Protein 4O5H (pdb70)

Radius of gyration: 36.52 Å; Cα contacts (8 Å, |Δi|>4): 5383; chains: 4; bounding box: 89×109×97 Å

CATH classification: 3.40.605.10 (+1 more: 3.40.309.10)

Nearest PDB structures (foldseek):
  4o5h-assembly1_A  TM=1.001E+00  e=0.000E+00  Burkholderia cenocepacia J2315
  4qf6-assembly1_C  TM=9.899E-01  e=8.606E-73  Bacillus cereus ATCC 10876
  5gtk-assembly1_D  TM=9.896E-01  e=8.606E-73  Bacillus cereus
  4qet-assembly1_B  TM=9.869E-01  e=2.521E-71  Bacillus cereus ATCC 10876
  3jz4-assembly1_D  TM=9.748E-01  e=2.622E-59  Escherichia coli

InterPro domains:
  IPR015590 Aldehyde dehydrogenase domain [PF00171] (31-498)
  IPR016160 Aldehyde dehydrogenase, cysteine active site [PS00070] (302-313)
  IPR016161 Aldehyde/histidinol dehydrogenase [SSF53720] (18-502)
  IPR016162 Aldehyde dehydrogenase, N-terminal [G3DSA:3.40.605.10] (27-497)
  IPR016163 Aldehyde dehydrogenase, C-terminal [G3DSA:3.40.309.10] (278-467)
  IPR029510 Aldehyde dehydrogenase, glutamic acid active site [PS00687] (274-281)

Solvent-accessible surface area: 62829 Å² total; per-residue (Å²): 155,161,158,166,130,137,111,153,68,67,70,110,94,61,125,124,53,87,30,77,124,48,0,126,61,8,28,90,87,123,14,57,0,5,23,8,69,117,74,27,86,6,69,48,50,138,78,14,76,2,47,16,0,21,58,33,70,80,40,10,126,0,2,25,0,30,76,124,9,0,80,105,0,0,20,5,0,51,146,6,31,68,83,20,98,7,122,112,26,37,4,15,58,22,2,93,34,0,21,59,0,0,74,46,0,51,82,41,21,80,6,0,0,3,0,0,4,19,1,0,1,2,11,2,118,58,0,62,42,31,0,0,37,3,0,0,13,0,0,8,7,0,0,5,12,1,10,6,24,29,10,15,16,9,82,14,3,0,41,55,57,100,134,34,54,26,16,0,2,8,65,77,24,43,17,1,0,0,0,0,15,5,22,37,7,17,2,0,9,12,0,0,22,2,0,0,0,0,0,0,6,8,0,0,0,0,0,4,2,11,62,53,1,1,0,0,1,4,36,0,0,44,6,5,70,72,8,44,13,33,86,4,0,5,0,0,0,1,1,70,32,136,53,0,2,25,4,0,3,110,9,97,87,4,39,13,0,2,8,15,22,55,18,149,60,0,44,90,10,0,44,20,0,0,76,36,3,2,24,19,8,0,3,3,2,4,2,2,6,0,0,0,4,60,73,23,92,55,91,93,0,0,82,7,0,2,82,6,1,10,60,13,2,1,0,10,24,4,9,0,12,0,0,0,0,31,53,81,20,27,110,20,0,18,120,70,0,16,66,33,2,85,82,31,101,49,5,53,3,17,23,86,56,9,101,2,1,0,1,7,17,45,64,21,64,133,128,0,23,38,22,0,87,24,0,80,72,84,51,7,131,36,39,11,22,11,148,49,52,84,29,70,3,24,24,1,36,5,0,0,0,7,84,10,70,32,86,13,117,0,3,83,58,35,4,47,2,0,1,0,0,1,14,71,6,103,71,50,93,53,0,14,102,24,2,43,45,18,60,33,5,2,2,0,0,0,13,3,59,43,0,21,22,0,6,82,1,2,46,94,3,36,2,1,4,0,4,0,12,12,20,24,38,28,8,8,4,8,12,29,0,0,15,67,35,0,0,27,18,15,5,2,0,107,28,1,3,52,57,5,18,21,31,0,2,0,0,0,32,29,72,135,159,137,125,73,88,130,63,76,39,175,76,72,126,108,97,67,32,5,48,39,50,0,90,60,8,31,87,85,121,15,56,0,4,14,9,62,109,75,26,86,6,65,45,50,138,78,14,77,2,47,16,0,18,38,35,67,80,40,10,124,0,2,31,0,28,74,125,4,0,80,104,0,0,24,4,0,52,151,7,29,69,83,19,96,8,126,112,27,39,5,17,60,22,3,91,34,0,20,59,0,0,73,45,0,53,83,40,20,80,5,0,0,4,0,0,3,15,1,0,0,0,8,2,116,59,0,60,39,32,0,0,34,5,0,0,13,0,0,7,7,0,0,5,11,1,9,6,24,29,7,16,14,11,82,12,4,0,40,55,58,100,135,34,50,26,15,0,3,12,64,75,24,43,18,1,0,0,0,0,12,6,20,37,1,17,2,0,10,10,0,0,28,2,0,0,0,0,0,0,6,7,0,0,0,0,0,5,2,10,64,54,0,1,0,0,0,3,34,0,0,42,6,5,69,71,9,44,13,35,86,4,0,4,0,0,0,2,1,67,33,144,47,0,2,24,4,0,2,111,8,96,86,4,42,13,0,1,8,13,22,57,17,149,60,0,43,88,9,0,47,20,0,0,80,36,3,3,24,17,8,0,4,3,2,3,3,2,6,0,0,0,4,62,70,24,94,56,90,59,1,0,81,7,0,1,82,4,1,9,60,12,2,1,0,10,19,4,9,0,11,0,0,0,0,30,51,80,20,29,100,16,0,12,120,80,0,17,67,31,2,87,82,33,104,51,6,68,3,32,54,97,58,9,102,2,1,0,1,7,20,58,71,22,59,70,128,0,37,37,23,2,90,24,0,84,70,85,51,7,134,36,37,11,32,19,66,96,48,101,48,89,4,27,20,10,44,6,0,0,0,8,84,10,72,33,87,14,115,0,3,81,59,36,5,45,2,0,1,0,0,1,14,73,7,104,71,51,92,52,0,14,103,24,2,43,46,18,60,34,5,2,1,0,0,1,22,3,56,42,0,22,22,0,6,84,1,2,47,94,2,35,2,1,3,0,4,0,33,10,19,23,38,31,7,8,4,8,12,27,0,0,14,69,37,0,0,26,18,14,6,3,0,107,28,1,3,54,59,4,20,22,30,0,2,0,0,0,40,30,82,189,84,85,30,77,124,49,0,129,61,7,31,89,85,120,17,56,0,4,15,8,62,111,76,27,88,6,87,74,51,155,100,14,78,2,44,20,0,18,61,34,72,64,34,8,117,0,2,36,2,75,69,57,5,1,80,110,0,0,24,4,0,49,151,7,30,68,85,20,96,7,127,112,26,38,5,16,59,22,2,92,35,0,22,58,0,0,74,45,0,51,84,40,21,81,6,0,0,4,0,0,3,18,1,0,1,2,9,2,118,61,0,59,39,30,0,1,34,5,0,0,10,0,0,7,6,0,0,4,12,1,11,6,23,29,8,15,15,10,82,13,4,0,40,56,58,101,134,35,50,26,17,1,2,10,65,76,25,43,17,1,0,0,0,0,12,5,22,36,2,18,3,0,10,10,0,0,28,2,0,0,1,0,0,0,5,8,0,0,0,0,0,3,2,6,52,49,0,2,0,0,1,4,34,0,0,40,6,5,70,73,9,44,14,35,87,4,0,5,0,0,0,1,1,74,29,141,40,0,1,24,4,1,2,109,8,98,85,5,41,12,0,2,7,12,23,57,16,148,62,0,45,89,8,0,45,20,0,0,78,34,4,2,24,18,8,0,3,2,3,3,3,2,7,0,0,0,4,62,71,24,76,56,90,144,1,0,83,7,0,1,82,5,1,10,61,13,2,1,0,10,18,4,8,0,11,1,0,0,0,34,51,82,20,30,101,16,0,13,118,81,0,17,67,33,2,86,83,32,104,50,5,58,4,18,28,85,58,9,102,2,1,0,1,4,19,57,66,27,60,132,125,0,38,37,21,2,91,23,0,84,71,82,52,6,134,36,37,10,34,20,68,90,48,135,47,104,4,29,20,9,45,6,0,0,0,7,84,10,71,38,77,13,101,0,4,108,47,37,4,45,2,0,1,0,0,1,14,71,6,104,71,64,87,54,0,14,104,24,2,42,69,24,72,33,5,2,2,0,0,0,22,3,57,41,0,19,24,0,6,84,4,2,47,93,2,35,2,1,3,0,4,0,33,11,19,23,39,30,7,8,3,9,14,28,0,0,15,66,38,0,0,28,19,12,6,3,0,107,28,1,3,53,57,4,19,20,31,1,2,0,0,0,40,30,91,154,94,87,32,77,126,48,0,126,62,7,30,89,86,120,19,67,0,4,4,7,77,93,78,22,89,4,66,49,54,153,78,12,77,1,48,17,0,20,60,35,71,81,40,10,126,0,2,35,1,30,74,114,3,2,89,75,0,0,23,5,0,51,147,7,30,69,84,20,97,7,125,114,25,37,5,16,59,23,2,92,34,0,20,60,0,0,72,46,0,53,83,39,21,81,6,0,0,3,0,0,4,19,1,0,1,1,10,2,115,57,0,59,40,22,0,0,35,4,0,0,12,0,0,7,7,0,0,5,11,1,10,6,25,29,7,15,15,10,83,13,3,0,41,58,59,100,135,34,48,26,18,0,2,10,62,78,24,42,18,1,0,0,0,0,14,6,22,35,1,14,3,0,2,11,0,0,17,2,0,0,0,0,0,0,5,7,0,0,0,1,0,4,2,8,53,56,1,1,0,0,1,5,34,0,0,44,6,5,69,74,9,44,14,35,85,3,0,4,0,0,1,0,1,75,31,140,52,0,1,27,7,1,3,132,8,97,85,4,41,12,0,2,7,12,23,56,16,148,64,0,43,91,10,0,46,25,0,0,79,36,3,3,25,17,9,0,4,3,2,3,4,2,6,0,0,0,4,61,71,20,89,56,90,84,0,0,99,7,0,2,71,3,1,9,46,12,2,0,0,10,17,2,9,0,11,1,0,0,0,32,51,80,21,31,98,15,0,12,117,79,0,18,66,34,2,86,83,33,100,51,6,58,4,18,27,86,58,10,100,1,1,0,1,7,20,56,63,26,59,133,124,0,47,37,22,5,98,19,0,89,71,81,44,5,159,42,46,7,12,22,176,92,49,135,49,100,4,27,21,9,35,6,0,0,0,24,72,10,73,39,78,13,100,0,4,106,46,36,6,47,2,0,1,0,0,1,14,71,6,104,71,64,86,51,0,13,104,25,3,43,71,23,71,34,6,2,1,0,0,0,11,2,57,41,0,23,22,0,6,79,4,1,46,89,3,36,2,1,3,0,1,0,9,11,4,10,38,21,7,8,4,8,12,13,0,0,14,65,36,0,0,27,18,15,7,3,0,111,27,1,3,52,57,4,20,21,32,0,1,0,0,0,31,29,78

Structure (mmCIF, N/CA/C/O backbone):
data_4O5H
#
_entry.id   4O5H
#
_cell.length_a   112.620
_cell.length_b   150.070
_cell.length_c   345.910
_cell.angle_alpha   90.000
_cell.angle_beta   90.000
_cell.angle_gamma   90.000
#
_symmetry.space_group_name_H-M   'C 2 2 21'
#
loop_
_entity.id
_entity.type
_entity.pdbx_description
1 polymer 'Phenylacetaldehyde dehydrogenase'
2 non-polymer GLYCEROL
3 non-polymer 1,2-ETHANEDIOL
4 non-polymer 'SODIUM ION'
5 water water
#
loop_
_atom_site.group_PDB
_atom_site.id
_atom_site.type_symbol
_atom_site.label_atom_id
_atom_site.label_alt_id
_atom_site.label_comp_id
_atom_site.label_asym_id
_atom_site.label_entity_id
_atom_site.label_seq_id
_atom_site.pdbx_PDB_ins_code
_atom_site.Cartn_x
_atom_site.Cartn_y
_atom_site.Cartn_z
_atom_site.occupancy
_atom_site.B_iso_or_equiv
_atom_site.auth_seq_id
_atom_site.auth_comp_id
_atom_site.auth_asym_id
_atom_site.auth_atom_id
_atom_site.pdbx_PDB_model_num
ATOM 1 N N . ALA A 1 1 ? 85.435 119.886 178.483 1.00 25.81 -7 ALA A N 1
ATOM 2 C CA . ALA A 1 1 ? 84.238 119.744 177.612 1.00 23.94 -7 ALA A CA 1
ATOM 3 C C . ALA A 1 1 ? 83.878 118.284 177.522 1.00 22.19 -7 ALA A C 1
ATOM 4 O O . ALA A 1 1 ? 84.681 117.427 177.842 1.00 23.18 -7 ALA A O 1
ATOM 6 N N . HIS A 1 2 ? 82.687 118.004 177.020 1.00 20.49 -6 HIS A N 1
ATOM 7 C CA . HIS A 1 2 ? 82.258 116.658 176.815 1.00 19.01 -6 HIS A CA 1
ATOM 8 C C . HIS A 1 2 ? 82.392 116.306 175.342 1.00 17.14 -6 HIS A C 1
ATOM 9 O O . HIS A 1 2 ? 82.142 117.110 174.497 1.00 16.30 -6 HIS A O 1
ATOM 16 N N . HIS A 1 3 ? 82.784 115.077 175.057 1.00 17.13 -5 HIS A N 1
ATOM 17 C CA A HIS A 1 3 ? 82.868 114.542 173.662 0.50 15.92 -5 HIS A CA 1
ATOM 18 C CA B HIS A 1 3 ? 82.911 114.647 173.686 0.50 16.74 -5 HIS A CA 1
ATOM 19 C C . HIS A 1 3 ? 81.465 114.566 173.044 1.00 15.54 -5 HIS A C 1
ATOM 20 O O . HIS A 1 3 ? 80.467 114.202 173.710 1.00 15.09 -5 HIS A O 1
ATOM 33 N N . HIS A 1 4 ? 81.359 115.067 171.806 1.00 15.22 -4 HIS A N 1
ATOM 34 C CA . HIS A 1 4 ? 80.144 115.049 171.035 1.00 15.87 -4 HIS A CA 1
ATOM 35 C C . HIS A 1 4 ? 80.439 114.362 169.712 1.00 16.11 -4 HIS A C 1
ATOM 36 O O . HIS A 1 4 ? 81.338 114.795 169.005 1.00 16.95 -4 HIS A O 1
ATOM 43 N N . HIS A 1 5 ? 79.660 113.324 169.381 1.00 15.43 -3 HIS A N 1
ATOM 44 C CA . HIS A 1 5 ? 79.928 112.467 168.228 1.00 15.88 -3 HIS A CA 1
ATOM 45 C C . HIS A 1 5 ? 78.879 112.673 167.172 1.00 15.84 -3 HIS A C 1
ATOM 46 O O . HIS A 1 5 ? 77.711 112.855 167.507 1.00 16.31 -3 HIS A O 1
ATOM 53 N N . HIS A 1 6 ? 79.309 112.682 165.910 1.00 16.25 -2 HIS A N 1
ATOM 54 C CA . HIS A 1 6 ? 78.430 112.769 164.775 1.00 16.95 -2 HIS A CA 1
ATOM 55 C C . HIS A 1 6 ? 78.743 111.643 163.800 1.00 16.90 -2 HIS A C 1
ATOM 56 O O . HIS A 1 6 ? 79.820 111.625 163.188 1.00 18.16 -2 HIS A O 1
ATOM 63 N N . HIS A 1 7 ? 77.820 110.690 163.662 1.00 15.89 -1 HIS A N 1
ATOM 64 C CA . HIS A 1 7 ? 77.934 109.639 162.642 1.00 16.42 -1 HIS A CA 1
ATOM 65 C C . HIS A 1 7 ? 77.672 110.257 161.271 1.00 18.58 -1 HIS A C 1
ATOM 66 O O . HIS A 1 7 ? 76.589 110.807 161.011 1.00 18.08 -1 HIS A O 1
ATOM 73 N N . MET A 1 8 ? 78.662 110.191 160.396 1.00 21.36 0 MET A N 1
ATOM 74 C CA . MET A 1 8 ? 78.490 110.810 159.070 1.00 25.02 0 MET A CA 1
ATOM 75 C C . MET A 1 8 ? 77.572 109.986 158.171 1.00 26.69 0 MET A C 1
ATOM 76 O O . MET A 1 8 ? 77.933 108.929 157.748 1.00 26.90 0 MET A O 1
ATOM 81 N N . VAL A 1 9 ? 76.360 110.479 157.958 1.00 28.70 1 VAL A N 1
ATOM 82 C CA . VAL A 1 9 ? 75.356 109.866 157.113 1.00 32.32 1 VAL A CA 1
ATOM 83 C C . VAL A 1 9 ? 74.675 110.973 156.284 1.00 38.44 1 VAL A C 1
ATOM 84 O O . VAL A 1 9 ? 74.099 111.909 156.846 1.00 40.19 1 VAL A O 1
ATOM 88 N N . ASN A 1 10 ? 74.727 110.902 154.967 1.00 45.11 2 ASN A N 1
ATOM 89 C CA . ASN A 1 10 ? 73.868 111.801 154.166 1.00 52.89 2 ASN A CA 1
ATOM 90 C C . ASN A 1 10 ? 72.980 111.013 153.252 1.00 57.51 2 ASN A C 1
ATOM 91 O O . ASN A 1 10 ? 73.342 110.737 152.111 1.00 63.77 2 ASN A O 1
ATOM 93 N N . MET A 1 11 ? 71.814 110.641 153.779 1.00 59.86 3 MET A N 1
ATOM 94 C CA . MET A 1 11 ? 70.735 110.050 152.976 1.00 65.44 3 MET A CA 1
ATOM 95 C C . MET A 1 11 ? 70.236 111.098 151.947 1.00 71.69 3 MET A C 1
ATOM 96 O O . MET A 1 11 ? 69.792 110.746 150.849 1.00 75.90 3 MET A O 1
ATOM 98 N N . GLU A 1 12 ? 70.398 112.384 152.288 1.00 60.96 4 GLU A N 1
ATOM 99 C CA . GLU A 1 12 ? 69.894 113.515 151.496 1.00 61.37 4 GLU A CA 1
ATOM 100 C C . GLU A 1 12 ? 70.568 113.689 150.106 1.00 60.77 4 GLU A C 1
ATOM 101 O O . GLU A 1 12 ? 69.890 113.971 149.113 1.00 62.20 4 GLU A O 1
ATOM 103 N N . THR A 1 13 ? 71.887 113.495 150.036 1.00 59.55 5 THR A N 1
ATOM 104 C CA . THR A 1 13 ? 72.639 113.598 148.769 1.00 56.13 5 THR A CA 1
ATOM 105 C C . THR A 1 13 ? 72.768 112.202 148.129 1.00 52.71 5 THR A C 1
ATOM 106 O O . THR A 1 13 ? 73.293 112.095 147.031 1.00 50.81 5 THR A O 1
ATOM 108 N N . ASN A 1 14 ? 72.281 111.152 148.815 1.00 50.39 6 ASN A N 1
ATOM 109 C CA . ASN A 1 14 ? 72.277 109.765 148.306 1.00 49.22 6 ASN A CA 1
ATOM 110 C C . ASN A 1 14 ? 71.611 109.588 146.916 1.00 48.28 6 ASN A C 1
ATOM 111 O O . ASN A 1 14 ? 70.509 110.053 146.671 1.00 48.23 6 ASN A O 1
ATOM 113 N N . GLU A 1 15 ? 72.289 108.873 146.027 1.00 48.90 7 GLU A N 1
ATOM 114 C CA . GLU A 1 15 ? 71.863 108.710 144.630 1.00 49.01 7 GLU A CA 1
ATOM 115 C C . GLU A 1 15 ? 70.667 107.773 144.495 1.00 46.43 7 GLU A C 1
ATOM 116 O O . GLU A 1 15 ? 70.482 106.891 145.323 1.00 44.11 7 GLU A O 1
ATOM 122 N N . THR A 1 16 ? 69.845 107.994 143.469 1.00 45.80 8 THR A N 1
ATOM 123 C CA . THR A 1 16 ? 68.665 107.160 143.224 1.00 43.65 8 THR A CA 1
ATOM 124 C C . THR A 1 16 ? 68.753 106.523 141.832 1.00 41.66 8 THR A C 1
ATOM 125 O O . THR A 1 16 ? 69.502 106.976 140.971 1.00 41.84 8 THR A O 1
ATOM 129 N N . PHE A 1 17 ? 67.993 105.458 141.629 1.00 37.59 9 PHE A N 1
ATOM 130 C CA . PHE A 1 17 ? 68.098 104.634 140.417 1.00 36.52 9 PHE A CA 1
ATOM 131 C C . PHE A 1 17 ? 66.728 104.417 139.845 1.00 34.64 9 PHE A C 1
ATOM 132 O O . PHE A 1 17 ? 65.786 104.249 140.595 1.00 34.40 9 PHE A O 1
ATOM 140 N N . ALA A 1 18 ? 66.607 104.427 138.524 1.00 32.44 10 ALA A N 1
ATOM 141 C CA . ALA A 1 18 ? 65.294 104.433 137.892 1.00 30.48 10 ALA A CA 1
ATOM 142 C C . ALA A 1 18 ? 64.627 103.082 138.077 1.00 27.00 10 ALA A C 1
ATOM 143 O O . ALA A 1 18 ? 65.282 102.069 138.169 1.00 26.17 10 ALA A O 1
ATOM 145 N N . LEU A 1 19 ? 63.307 103.083 138.122 1.00 25.08 11 LEU A N 1
ATOM 146 C CA . LEU A 1 19 ? 62.542 101.868 138.228 1.00 22.89 11 LEU A CA 1
ATOM 147 C C . LEU A 1 19 ? 61.601 101.830 137.055 1.00 22.23 11 LEU A C 1
ATOM 148 O O . LEU A 1 19 ? 61.165 102.869 136.588 1.00 21.25 11 LEU A O 1
ATOM 153 N N . LEU A 1 20 ? 61.240 100.624 136.628 1.00 20.85 12 LEU A N 1
ATOM 154 C CA . LEU A 1 20 ? 60.218 100.495 135.610 1.00 21.31 12 LEU A CA 1
ATOM 155 C C . LEU A 1 20 ? 58.930 101.095 136.132 1.00 21.41 12 LEU A C 1
ATOM 156 O O . LEU A 1 20 ? 58.611 101.003 137.328 1.00 20.83 12 LEU A O 1
ATOM 161 N N . ASP A 1 21 ? 58.143 101.631 135.213 1.00 22.02 13 ASP A N 1
ATOM 162 C CA . ASP A 1 21 ? 56.781 102.028 135.532 1.00 22.83 13 ASP A CA 1
ATOM 163 C C . ASP A 1 21 ? 55.989 100.894 136.185 1.00 21.58 13 ASP A C 1
ATOM 164 O O . ASP A 1 21 ? 55.232 101.130 137.150 1.00 21.24 13 ASP A O 1
ATOM 169 N N . ALA A 1 22 ? 56.129 99.666 135.676 1.00 20.84 14 ALA A N 1
ATOM 170 C CA . ALA A 1 22 ? 55.368 98.539 136.217 1.00 19.83 14 ALA A CA 1
ATOM 171 C C . ALA A 1 22 ? 55.721 98.309 137.700 1.00 19.30 14 ALA A C 1
ATOM 172 O O . ALA A 1 22 ? 54.842 97.993 138.503 1.00 19.58 14 ALA A O 1
ATOM 174 N N . THR A 1 23 ? 57.004 98.420 138.017 1.00 18.65 15 THR A N 1
ATOM 175 C CA . THR A 1 23 ? 57.516 98.205 139.346 1.00 18.01 15 THR A CA 1
ATOM 176 C C . THR A 1 23 ? 56.909 99.245 140.274 1.00 18.36 15 THR A C 1
ATOM 177 O O . THR A 1 23 ? 56.406 98.916 141.353 1.00 17.65 15 THR A O 1
ATOM 181 N N . ARG A 1 24 ? 56.915 100.499 139.831 1.00 19.71 16 ARG A N 1
ATOM 182 C CA A ARG A 1 24 ? 56.331 101.588 140.608 0.50 20.60 16 ARG A CA 1
ATOM 183 C CA B ARG A 1 24 ? 56.329 101.588 140.607 0.50 20.65 16 ARG A CA 1
ATOM 184 C C . ARG A 1 24 ? 54.831 101.353 140.852 1.00 20.63 16 ARG A C 1
ATOM 185 O O . ARG A 1 24 ? 54.334 101.539 141.956 1.00 21.36 16 ARG A O 1
ATOM 200 N N . ALA A 1 25 ? 54.119 100.938 139.829 1.00 20.72 17 ALA A N 1
ATOM 201 C CA . ALA A 1 25 ? 52.682 100.668 139.958 1.00 21.27 17 ALA A CA 1
ATOM 202 C C . ALA A 1 25 ? 52.418 99.543 140.942 1.00 19.56 17 ALA A C 1
ATOM 203 O O . ALA A 1 25 ? 51.470 99.600 141.714 1.00 19.16 17 ALA A O 1
ATOM 205 N N . PHE A 1 26 ? 53.226 98.489 140.877 1.00 18.26 18 PHE A N 1
ATOM 206 C CA . PHE A 1 26 ? 53.036 97.392 141.791 1.00 17.24 18 PHE A CA 1
ATOM 207 C C . PHE A 1 26 ? 53.274 97.852 143.225 1.00 17.41 18 PHE A C 1
ATOM 208 O O . PHE A 1 26 ? 52.505 97.523 144.109 1.00 17.64 18 PHE A O 1
ATOM 216 N N . LEU A 1 27 ? 54.326 98.624 143.444 1.00 18.27 19 LEU A N 1
ATOM 217 C CA . LEU A 1 27 ? 54.593 99.131 144.785 1.00 18.72 19 LEU A CA 1
ATOM 218 C C . LEU A 1 27 ? 53.512 100.063 145.323 1.00 19.50 19 LEU A C 1
ATOM 219 O O . LEU A 1 27 ? 53.191 100.026 146.502 1.00 19.27 19 LEU A O 1
ATOM 224 N N . ALA A 1 28 ? 52.972 100.900 144.468 1.00 19.69 20 ALA A N 1
ATOM 225 C CA . ALA A 1 28 ? 51.986 101.891 144.905 1.00 20.89 20 ALA A CA 1
ATOM 226 C C . ALA A 1 28 ? 50.627 101.279 145.280 1.00 20.26 20 ALA A C 1
ATOM 227 O O . ALA A 1 28 ? 49.957 101.804 146.116 1.00 20.70 20 ALA A O 1
ATOM 229 N N . LYS A 1 29 ? 50.216 100.187 144.663 1.00 19.42 21 LYS A N 1
ATOM 230 C CA . LYS A 1 29 ? 48.849 99.728 144.860 1.00 19.49 21 LYS A CA 1
ATOM 231 C C . LYS A 1 29 ? 48.694 98.867 146.123 1.00 19.23 21 LYS A C 1
ATOM 232 O O . LYS A 1 29 ? 49.645 98.217 146.562 1.00 18.69 21 LYS A O 1
ATOM 238 N N . PRO A 1 30 ? 47.477 98.767 146.643 1.00 20.57 22 PRO A N 1
ATOM 239 C CA . PRO A 1 30 ? 47.223 97.932 147.817 1.00 20.67 22 PRO A CA 1
ATOM 240 C C . PRO A 1 30 ? 47.502 96.456 147.577 1.00 19.48 22 PRO A C 1
ATOM 241 O O . PRO A 1 30 ? 47.250 95.960 146.509 1.00 19.47 22 PRO A O 1
ATOM 245 N N . LYS A 1 31 ? 48.149 95.797 148.529 1.00 20.19 23 LYS A N 1
ATOM 246 C CA . LYS A 1 31 ? 48.573 94.383 148.382 1.00 19.90 23 LYS A CA 1
ATOM 247 C C . LYS A 1 31 ? 47.604 93.525 149.147 1.00 19.48 23 LYS A C 1
ATOM 248 O O . LYS A 1 31 ? 47.225 93.865 150.273 1.00 18.69 23 LYS A O 1
ATOM 254 N N . GLN A 1 32 ? 47.323 92.359 148.593 1.00 18.46 24 GLN A N 1
ATOM 255 C CA . GLN A 1 32 ? 46.455 91.382 149.227 1.00 18.61 24 GLN A CA 1
ATOM 256 C C . GLN A 1 32 ? 47.020 89.964 149.100 1.00 16.21 24 GLN A C 1
ATOM 257 O O . GLN A 1 32 ? 47.879 89.706 148.263 1.00 15.33 24 GLN A O 1
ATOM 263 N N . MET A 1 33 ? 46.501 89.058 149.922 1.00 14.88 25 MET A N 1
ATOM 264 C CA . MET A 1 33 ? 46.804 87.627 149.812 1.00 14.14 25 MET A CA 1
ATOM 265 C C . MET A 1 33 ? 45.950 86.999 148.707 1.00 13.73 25 MET A C 1
ATOM 266 O O . MET A 1 33 ? 44.883 87.493 148.402 1.00 14.03 25 MET A O 1
ATOM 271 N N . LEU A 1 34 ? 46.381 85.851 148.210 1.00 13.04 26 LEU A N 1
ATOM 272 C CA . LEU A 1 34 ? 45.593 85.082 147.247 1.00 13.40 26 LEU A CA 1
ATOM 273 C C . LEU A 1 34 ? 45.014 83.856 147.938 1.00 13.12 26 LEU A C 1
ATOM 274 O O . LEU A 1 34 ? 45.764 82.922 148.289 1.00 12.42 26 LEU A O 1
ATOM 279 N N . ILE A 1 35 ? 43.720 83.889 148.201 1.00 13.25 27 ILE A N 1
ATOM 280 C CA . ILE A 1 35 ? 43.065 82.828 148.945 1.00 13.94 27 ILE A CA 1
ATOM 281 C C . ILE A 1 35 ? 41.897 82.305 148.123 1.00 14.53 27 ILE A C 1
ATOM 282 O O . ILE A 1 35 ? 40.861 82.970 147.985 1.00 14.79 27 ILE A O 1
ATOM 287 N N . GLY A 1 36 ? 42.086 81.133 147.540 1.00 14.43 28 GLY A N 1
ATOM 288 C CA . GLY A 1 36 ? 41.098 80.590 146.630 1.00 15.44 28 GLY A CA 1
ATOM 289 C C . GLY A 1 36 ? 40.895 81.528 145.442 1.00 15.71 28 GLY A C 1
ATOM 290 O O . GLY A 1 36 ? 41.865 82.015 144.862 1.00 14.53 28 GLY A O 1
ATOM 291 N N . ALA A 1 37 ? 39.629 81.812 145.125 1.00 17.16 29 ALA A N 1
ATOM 292 C CA . ALA A 1 37 ? 39.279 82.668 144.015 1.00 18.27 29 ALA A CA 1
ATOM 293 C C . ALA A 1 37 ? 39.401 84.172 144.307 1.00 18.84 29 ALA A C 1
ATOM 294 O O . ALA A 1 37 ? 39.195 84.978 143.401 1.00 19.40 29 ALA A O 1
ATOM 296 N N . GLU A 1 38 ? 39.789 84.562 145.514 1.00 19.38 30 GLU A N 1
ATOM 297 C CA . GLU A 1 38 ? 39.839 85.990 145.861 1.00 20.50 30 GLU A CA 1
ATOM 298 C C . GLU A 1 38 ? 41.183 86.491 146.310 1.00 18.15 30 GLU A C 1
ATOM 299 O O . GLU A 1 38 ? 41.902 85.808 147.029 1.00 18.31 30 GLU A O 1
ATOM 305 N N . TRP A 1 39 ? 41.486 87.730 145.942 1.00 16.66 31 TRP A N 1
ATOM 306 C CA . TRP A 1 39 ? 42.500 88.497 146.602 1.00 15.17 31 TRP A CA 1
ATOM 307 C C . TRP A 1 39 ? 41.899 89.114 147.872 1.00 15.53 31 TRP A C 1
ATOM 308 O O . TRP A 1 39 ? 40.873 89.786 147.819 1.00 15.84 31 TRP A O 1
ATOM 319 N N . SER A 1 40 ? 42.542 88.885 149.006 1.00 15.18 32 SER A N 1
ATOM 320 C CA . SER A 1 40 ? 41.929 89.150 150.304 1.00 15.99 32 SER A CA 1
ATOM 321 C C . SER A 1 40 ? 42.865 89.812 151.293 1.00 15.38 32 SER A C 1
ATOM 322 O O . SER A 1 40 ? 44.046 89.528 151.327 1.00 13.94 32 SER A O 1
ATOM 325 N N . ASP A 1 41 ? 42.315 90.672 152.132 1.00 15.78 33 ASP A N 1
ATOM 326 C CA . ASP A 1 41 ? 43.026 91.113 153.306 1.00 15.81 33 ASP A CA 1
ATOM 327 C C . ASP A 1 41 ? 42.931 90.046 154.373 1.00 15.77 33 ASP A C 1
ATOM 328 O O . ASP A 1 41 ? 42.178 89.092 154.247 1.00 16.01 33 ASP A O 1
ATOM 333 N N . ALA A 1 42 ? 43.670 90.225 155.453 1.00 15.86 34 ALA A N 1
ATOM 334 C CA . ALA A 1 42 ? 43.514 89.371 156.619 1.00 16.12 34 ALA A CA 1
ATOM 335 C C . ALA A 1 42 ? 42.154 89.651 157.255 1.00 17.44 34 ALA A C 1
ATOM 336 O O . ALA A 1 42 ? 41.687 90.788 157.226 1.00 17.49 34 ALA A O 1
ATOM 338 N N . ALA A 1 43 ? 41.552 88.634 157.890 1.00 17.91 35 ALA A N 1
ATOM 339 C CA . ALA A 1 43 ? 40.298 88.814 158.600 1.00 19.11 35 ALA A CA 1
ATOM 340 C C . ALA A 1 43 ? 40.407 89.971 159.587 1.00 20.20 35 ALA A C 1
ATOM 341 O O . ALA A 1 43 ? 39.436 90.688 159.796 1.00 20.48 35 ALA A O 1
ATOM 343 N N . SER A 1 44 ? 41.568 90.113 160.224 1.00 19.75 36 SER A N 1
ATOM 344 C CA . SER A 1 44 ? 41.740 91.130 161.254 1.00 20.72 36 SER A CA 1
ATOM 345 C C . SER A 1 44 ? 41.911 92.543 160.661 1.00 21.14 36 SER A C 1
ATOM 346 O O . SER A 1 44 ? 41.902 93.513 161.384 1.00 21.77 36 SER A O 1
ATOM 349 N N . GLY A 1 45 ? 42.132 92.643 159.363 1.00 20.58 37 GLY A N 1
ATOM 350 C CA . GLY A 1 45 ? 42.625 93.876 158.801 1.00 21.27 37 GLY A CA 1
ATOM 351 C C . GLY A 1 45 ? 44.116 94.208 159.060 1.00 21.51 37 GLY A C 1
ATOM 352 O O . GLY A 1 45 ? 44.600 95.173 158.517 1.00 21.85 37 GLY A O 1
ATOM 353 N N . ARG A 1 46 ? 44.846 93.452 159.872 1.00 23.38 38 ARG A N 1
ATOM 354 C CA . ARG A 1 46 ? 46.213 93.828 160.212 1.00 23.71 38 ARG A CA 1
ATOM 355 C C . ARG A 1 46 ? 47.150 93.707 159.032 1.00 21.31 38 ARG A C 1
ATOM 356 O O . ARG A 1 46 ? 46.961 92.877 158.147 1.00 19.33 38 ARG A O 1
ATOM 364 N N . GLN A 1 47 ? 48.183 94.545 159.043 1.00 20.52 39 GLN A N 1
ATOM 365 C CA . GLN A 1 47 ? 49.179 94.518 158.003 1.00 19.62 39 GLN A CA 1
ATOM 366 C C . GLN A 1 47 ? 50.581 94.554 158.575 1.00 19.64 39 GLN A C 1
ATOM 367 O O . GLN A 1 47 ? 50.805 95.038 159.661 1.00 19.89 39 GLN A O 1
ATOM 373 N N . LEU A 1 48 ? 51.535 94.096 157.800 1.00 19.96 40 LEU A N 1
ATOM 374 C CA . LEU A 1 48 ? 52.924 94.328 158.184 1.00 21.06 40 LEU A CA 1
ATOM 375 C C . LEU A 1 48 ? 53.696 95.090 157.138 1.00 19.01 40 LEU A C 1
ATOM 376 O O . LEU A 1 48 ? 53.391 95.050 155.963 1.00 17.67 40 LEU A O 1
ATOM 381 N N . ASP A 1 49 ? 54.672 95.852 157.610 1.00 18.13 41 ASP A N 1
ATOM 382 C CA . ASP A 1 49 ? 55.512 96.675 156.762 1.00 17.68 41 ASP A CA 1
ATOM 383 C C . ASP A 1 49 ? 56.511 95.883 155.959 1.00 16.14 41 ASP A C 1
ATOM 384 O O . ASP A 1 49 ? 57.102 94.960 156.449 1.00 16.32 41 ASP A O 1
ATOM 389 N N . VAL A 1 50 ? 56.707 96.315 154.725 1.00 15.30 42 VAL A N 1
ATOM 390 C CA . VAL A 1 50 ? 57.784 95.843 153.901 1.00 14.44 42 VAL A CA 1
ATOM 391 C C . VAL A 1 50 ? 58.830 96.944 153.811 1.00 14.28 42 VAL A C 1
ATOM 392 O O . VAL A 1 50 ? 58.523 98.071 153.437 1.00 14.14 42 VAL A O 1
ATOM 396 N N . VAL A 1 51 ? 60.055 96.586 154.157 1.00 13.52 43 VAL A N 1
ATOM 397 C CA . VAL A 1 51 ? 61.163 97.504 154.315 1.00 13.85 43 VAL A CA 1
ATOM 398 C C . VAL A 1 51 ? 62.238 97.263 153.247 1.00 13.44 43 VAL A C 1
ATOM 399 O O . VAL A 1 51 ? 62.552 96.123 152.907 1.00 13.13 43 VAL A O 1
ATOM 403 N N . ASN A 1 52 ? 62.716 98.345 152.653 1.00 13.53 44 ASN A N 1
ATOM 404 C CA . ASN A 1 52 ? 63.852 98.289 151.721 1.00 13.40 44 ASN A CA 1
ATOM 405 C C . ASN A 1 52 ? 65.111 98.289 152.553 1.00 13.61 44 ASN A C 1
ATOM 406 O O . ASN A 1 52 ? 65.444 99.292 153.196 1.00 14.32 44 ASN A O 1
ATOM 411 N N . PRO A 1 53 ? 65.830 97.171 152.558 1.00 13.34 45 PRO A N 1
ATOM 412 C CA . PRO A 1 53 ? 67.012 97.092 153.442 1.00 13.98 45 PRO A CA 1
ATOM 413 C C . PRO A 1 53 ? 68.191 97.988 153.078 1.00 14.56 45 PRO A C 1
ATOM 414 O O . PRO A 1 53 ? 69.114 98.122 153.866 1.00 15.26 45 PRO A O 1
ATOM 418 N N . ALA A 1 54 ? 68.175 98.602 151.904 1.00 14.48 46 ALA A N 1
ATOM 419 C CA . ALA A 1 54 ? 69.198 99.554 151.561 1.00 15.32 46 ALA A CA 1
ATOM 420 C C . ALA A 1 54 ? 69.069 100.861 152.343 1.00 15.97 46 ALA A C 1
ATOM 421 O O . ALA A 1 54 ? 70.067 101.559 152.543 1.00 16.69 46 ALA A O 1
ATOM 423 N N . ASP A 1 55 ? 67.859 101.239 152.722 1.00 15.99 47 ASP A N 1
ATOM 424 C CA . ASP A 1 55 ? 67.686 102.498 153.436 1.00 17.01 47 ASP A CA 1
ATOM 425 C C . ASP A 1 55 ? 66.761 102.448 154.628 1.00 17.20 47 ASP A C 1
ATOM 426 O O . ASP A 1 55 ? 66.533 103.475 155.269 1.00 17.71 47 ASP A O 1
ATOM 431 N N . GLY A 1 56 ? 66.247 101.277 154.939 1.00 16.85 48 GLY A N 1
ATOM 432 C CA . GLY A 1 56 ? 65.409 101.137 156.120 1.00 17.75 48 GLY A CA 1
ATOM 433 C C . GLY A 1 56 ? 64.002 101.713 155.976 1.00 18.00 48 GLY A C 1
ATOM 434 O O . GLY A 1 56 ? 63.273 101.750 156.963 1.00 18.82 48 GLY A O 1
ATOM 435 N N . THR A 1 57 ? 63.607 102.155 154.780 1.00 17.98 49 THR A N 1
ATOM 436 C CA . THR A 1 57 ? 62.280 102.794 154.612 1.00 18.52 49 THR A CA 1
ATOM 437 C C . THR A 1 57 ? 61.218 101.780 154.263 1.00 17.67 49 THR A C 1
ATOM 438 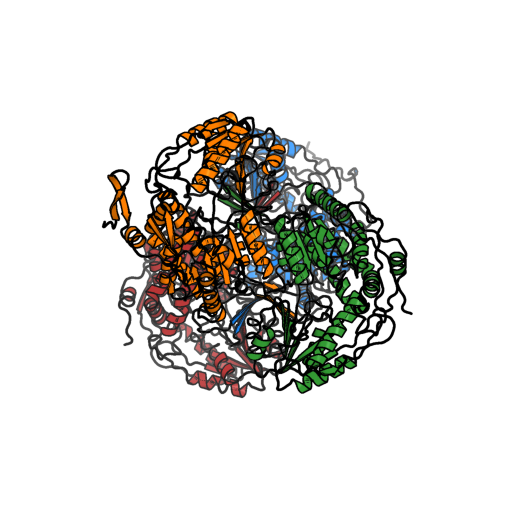O O . THR A 1 57 ? 61.513 100.736 153.669 1.00 16.46 49 THR A O 1
ATOM 442 N N . VAL A 1 58 ? 59.972 102.121 154.580 1.00 18.00 50 VAL A N 1
ATOM 443 C CA . VAL A 1 58 ? 58.849 101.276 154.238 1.00 18.14 50 VAL A CA 1
ATOM 444 C C . VAL A 1 58 ? 58.455 101.501 152.784 1.00 18.10 50 VAL A C 1
ATOM 445 O O . VAL A 1 58 ? 58.243 102.622 152.385 1.00 19.79 50 VAL A O 1
ATOM 449 N N . ILE A 1 59 ? 58.388 100.461 151.983 1.00 17.39 51 ILE A N 1
ATOM 450 C CA . ILE A 1 59 ? 58.026 100.585 150.579 1.00 18.01 51 ILE A CA 1
ATOM 451 C C . ILE A 1 59 ? 56.631 100.030 150.256 1.00 17.87 51 ILE A C 1
ATOM 452 O O . ILE A 1 59 ? 56.140 100.225 149.154 1.00 18.45 51 ILE A O 1
ATOM 457 N N . ALA A 1 60 ? 56.065 99.246 151.161 1.00 17.09 52 ALA A N 1
ATOM 458 C CA . ALA A 1 60 ? 54.798 98.583 150.940 1.00 17.08 52 ALA A CA 1
ATOM 459 C C . ALA A 1 60 ? 54.305 98.056 152.269 1.00 16.97 52 ALA A C 1
ATOM 460 O O . ALA A 1 60 ? 55.048 98.016 153.240 1.00 16.62 52 ALA A O 1
ATOM 462 N N . ARG A 1 61 ? 53.057 97.603 152.264 1.00 17.84 53 ARG A N 1
ATOM 463 C CA . ARG A 1 61 ? 52.467 96.867 153.364 1.00 18.53 53 ARG A CA 1
ATOM 464 C C . ARG A 1 61 ? 51.705 95.666 152.822 1.00 17.18 53 ARG A C 1
ATOM 465 O O . ARG A 1 61 ? 51.074 95.743 151.782 1.00 16.78 53 ARG A O 1
ATOM 473 N N . VAL A 1 62 ? 51.761 94.555 153.529 1.00 16.17 54 VAL A N 1
ATOM 474 C CA . VAL A 1 62 ? 51.031 93.342 153.115 1.00 15.26 54 VAL A CA 1
ATOM 475 C C . VAL A 1 62 ? 50.189 92.828 154.286 1.00 15.51 54 VAL A C 1
ATOM 476 O O . VAL A 1 62 ? 50.453 93.193 155.446 1.00 16.01 54 VAL A O 1
ATOM 480 N N . PRO A 1 63 ? 49.187 91.965 154.006 1.00 14.81 55 PRO A N 1
ATOM 481 C CA . PRO A 1 63 ? 48.438 91.419 155.102 1.00 15.40 55 PRO A CA 1
ATOM 482 C C . PRO A 1 63 ? 49.272 90.622 156.088 1.00 15.78 55 PRO A C 1
ATOM 483 O O . PRO A 1 63 ? 50.192 89.901 155.692 1.00 14.14 55 PRO A O 1
ATOM 487 N N . GLU A 1 64 ? 48.883 90.732 157.358 1.00 17.25 56 GLU A N 1
ATOM 488 C CA . GLU A 1 64 ? 49.418 89.915 158.429 1.00 18.59 56 GLU A CA 1
ATOM 489 C C . GLU A 1 64 ? 48.397 88.821 158.808 1.00 17.88 56 GLU A C 1
ATOM 490 O O . GLU A 1 64 ? 47.512 89.034 159.638 1.00 18.61 56 GLU A O 1
ATOM 496 N N . ALA A 1 65 ? 48.545 87.646 158.197 1.00 16.64 57 ALA A N 1
ATOM 497 C CA . ALA A 1 65 ? 47.575 86.548 158.343 1.00 16.94 57 ALA A CA 1
ATOM 498 C C . ALA A 1 65 ? 47.681 85.898 159.695 1.00 17.72 57 ALA A C 1
ATOM 499 O O . ALA A 1 65 ? 48.756 85.805 160.239 1.00 17.75 57 ALA A O 1
ATOM 501 N N . ASP A 1 66 ? 46.548 85.493 160.245 1.00 19.05 58 ASP A N 1
ATOM 502 C CA . ASP A 1 66 ? 46.548 84.621 161.421 1.00 20.62 58 ASP A CA 1
ATOM 503 C C . ASP A 1 66 ? 46.047 83.232 161.009 1.00 19.58 58 ASP A C 1
ATOM 504 O O . ASP A 1 66 ? 45.887 82.938 159.806 1.00 16.97 58 ASP A O 1
ATOM 509 N N . GLU A 1 67 ? 45.810 82.396 162.000 1.00 20.55 59 GLU A N 1
ATOM 510 C CA . GLU A 1 67 ? 45.370 81.041 161.806 1.00 21.88 59 GLU A CA 1
ATOM 511 C C . GLU A 1 67 ? 44.071 80.945 160.983 1.00 20.84 59 GLU A C 1
ATOM 512 O O . GLU A 1 67 ? 43.912 80.019 160.159 1.00 19.47 59 GLU A O 1
ATOM 518 N N . ARG A 1 68 ? 43.166 81.903 161.152 1.00 20.47 60 ARG A N 1
ATOM 519 C CA . ARG A 1 68 ? 41.887 81.900 160.415 1.00 21.47 60 ARG A CA 1
ATOM 520 C C . ARG A 1 68 ? 42.149 82.000 158.925 1.00 18.81 60 ARG A C 1
ATOM 521 O O . ARG A 1 68 ? 41.561 81.284 158.130 1.00 17.76 60 ARG A O 1
ATOM 529 N N . ASP A 1 69 ? 43.038 82.909 158.549 1.00 17.00 61 ASP A N 1
ATOM 530 C CA . ASP A 1 69 ? 43.332 83.117 157.133 1.00 15.73 61 ASP A CA 1
ATOM 531 C C . ASP A 1 69 ? 44.032 81.882 156.545 1.00 14.25 61 ASP A C 1
ATOM 532 O O . ASP A 1 69 ? 43.755 81.460 155.414 1.00 13.74 61 ASP A O 1
ATOM 537 N N . VAL A 1 70 ? 44.941 81.321 157.300 1.00 13.98 62 VAL A N 1
ATOM 538 C CA . VAL A 1 70 ? 45.676 80.121 156.841 1.00 13.51 62 VAL A CA 1
ATOM 539 C C . VAL A 1 70 ? 44.700 78.964 156.654 1.00 13.63 62 VAL A C 1
ATOM 540 O O . VAL A 1 70 ? 44.758 78.282 155.646 1.00 12.82 62 VAL A O 1
ATOM 544 N N . GLN A 1 71 ? 43.813 78.768 157.619 1.00 14.78 63 GLN A N 1
ATOM 545 C CA . GLN A 1 71 ? 42.768 77.739 157.492 1.00 15.75 63 GLN A CA 1
ATOM 546 C C . GLN A 1 71 ? 41.901 77.929 156.252 1.00 15.04 63 GLN A C 1
ATOM 547 O O . GLN A 1 71 ? 41.577 76.967 155.592 1.00 14.61 63 GLN A O 1
ATOM 553 N N . GLN A 1 72 ? 41.563 79.165 155.913 1.00 15.32 64 GLN A N 1
ATOM 554 C CA . GLN A 1 72 ? 40.807 79.427 154.661 1.00 15.72 64 GLN A CA 1
ATOM 555 C C . GLN A 1 72 ? 41.589 79.040 153.418 1.00 13.53 64 GLN A C 1
ATOM 556 O O . GLN A 1 72 ? 41.030 78.526 152.459 1.00 13.41 64 GLN A O 1
ATOM 562 N N . ALA A 1 73 ? 42.864 79.364 153.396 1.00 12.16 65 ALA A N 1
ATOM 563 C CA . ALA A 1 73 ? 43.730 78.994 152.275 1.00 10.99 65 ALA A CA 1
ATOM 564 C C . ALA A 1 73 ? 43.851 77.469 152.102 1.00 10.63 65 ALA A C 1
ATOM 565 O O . ALA A 1 73 ? 43.824 76.957 150.981 1.00 10.15 65 ALA A O 1
ATOM 567 N N . VAL A 1 74 ? 44.010 76.770 153.223 1.00 10.62 66 VAL A N 1
ATOM 568 C CA . VAL A 1 74 ? 44.066 75.325 153.215 1.00 10.42 66 VAL A CA 1
ATOM 569 C C . VAL A 1 74 ? 42.751 74.749 152.729 1.00 10.66 66 VAL A C 1
ATOM 570 O O . VAL A 1 74 ? 42.768 73.852 151.918 1.00 10.48 66 VAL A O 1
ATOM 574 N N . ALA A 1 75 ? 41.631 75.317 153.189 1.00 10.99 67 ALA A N 1
ATOM 575 C CA . ALA A 1 75 ? 40.307 74.868 152.730 1.00 11.52 67 ALA A CA 1
ATOM 576 C C . ALA A 1 75 ? 40.191 75.021 151.208 1.00 11.23 67 ALA A C 1
ATOM 577 O O . ALA A 1 75 ? 39.701 74.105 150.560 1.00 11.46 67 ALA A O 1
ATOM 579 N N . ALA A 1 76 ? 40.706 76.121 150.648 1.00 10.73 68 ALA A N 1
ATOM 580 C CA . ALA A 1 76 ? 40.656 76.339 149.213 1.00 10.80 68 ALA A CA 1
ATOM 581 C C . ALA A 1 76 ? 41.517 75.333 148.461 1.00 10.67 68 ALA A C 1
ATOM 582 O O . ALA A 1 76 ? 41.103 74.811 147.424 1.00 10.95 68 ALA A O 1
ATOM 584 N N . ALA A 1 77 ? 42.739 75.098 148.960 1.00 10.43 69 ALA A N 1
ATOM 585 C CA . ALA A 1 77 ? 43.632 74.163 148.322 1.00 10.50 69 ALA A CA 1
ATOM 586 C C . ALA A 1 77 ? 43.068 72.748 148.355 1.00 10.98 69 ALA A C 1
ATOM 587 O O . ALA A 1 77 ? 43.166 72.024 147.372 1.00 11.00 69 ALA A O 1
ATOM 589 N N . ARG A 1 78 ? 42.474 72.380 149.469 1.00 11.84 70 ARG A N 1
ATOM 590 C CA . ARG A 1 78 ? 41.748 71.105 149.577 1.00 13.15 70 ARG A CA 1
ATOM 591 C C . ARG A 1 78 ? 40.667 70.989 148.540 1.00 14.16 70 ARG A C 1
ATOM 592 O O . ARG A 1 78 ? 40.559 69.977 147.864 1.00 14.99 70 ARG A O 1
ATOM 600 N N . ARG A 1 79 ? 39.816 72.002 148.443 1.00 15.54 71 ARG A N 1
ATOM 601 C CA . ARG A 1 79 ? 38.688 71.980 147.479 1.00 17.01 71 ARG A CA 1
ATOM 602 C C . ARG A 1 79 ? 39.207 71.839 146.051 1.00 15.90 71 ARG A C 1
ATOM 603 O O . ARG A 1 79 ? 38.673 71.058 145.276 1.00 15.93 71 ARG A O 1
ATOM 611 N N . ALA A 1 80 ? 40.268 72.566 145.735 1.00 14.73 72 ALA A N 1
ATOM 612 C CA . ALA A 1 80 ? 40.825 72.548 144.361 1.00 14.44 72 ALA A CA 1
ATOM 613 C C . ALA A 1 80 ? 41.387 71.184 144.021 1.00 14.20 72 ALA A C 1
ATOM 614 O O . ALA A 1 80 ? 41.377 70.786 142.865 1.00 14.65 72 ALA A O 1
ATOM 616 N N . PHE A 1 81 ? 41.896 70.483 145.012 1.00 13.82 73 PHE A N 1
ATOM 617 C CA . PHE A 1 81 ? 42.482 69.144 144.778 1.00 14.31 73 PHE A CA 1
ATOM 618 C C . PHE A 1 81 ? 41.407 68.073 144.774 1.00 15.34 73 PHE A C 1
ATOM 619 O O . PHE A 1 81 ? 41.451 67.150 143.965 1.00 15.69 73 PHE A O 1
ATOM 627 N N . ASP A 1 82 ? 40.448 68.209 145.670 1.00 16.08 74 ASP A N 1
ATOM 628 C CA . ASP A 1 82 ? 39.424 67.181 145.885 1.00 17.93 74 ASP A CA 1
ATOM 629 C C . ASP A 1 82 ? 38.294 67.188 144.863 1.00 19.53 74 ASP A C 1
ATOM 630 O O . ASP A 1 82 ? 37.698 66.149 144.595 1.00 19.34 74 ASP A O 1
ATOM 635 N N . ALA A 1 83 ? 38.006 68.362 144.306 1.00 21.46 75 ALA A N 1
ATOM 636 C CA . ALA A 1 83 ? 36.851 68.509 143.427 1.00 24.64 75 ALA A CA 1
ATOM 637 C C . ALA A 1 83 ? 37.002 69.436 142.241 1.00 26.20 75 ALA A C 1
ATOM 638 O O . ALA A 1 83 ? 36.289 69.273 141.273 1.00 32.46 75 ALA A O 1
ATOM 640 N N . GLY A 1 84 ? 37.875 70.402 142.236 1.00 23.06 76 GLY A N 1
ATOM 641 C CA . GLY A 1 84 ? 37.880 71.278 141.059 1.00 25.38 76 GLY A CA 1
ATOM 642 C C . GLY A 1 84 ? 38.302 70.648 139.708 1.00 25.58 76 GLY A C 1
ATOM 643 O O . GLY A 1 84 ? 38.695 69.479 139.643 1.00 28.35 76 GLY A O 1
ATOM 644 N N . PRO A 1 85 ? 38.311 71.458 138.628 1.00 24.30 77 PRO A N 1
ATOM 645 C CA . PRO A 1 85 ? 38.959 71.069 137.357 1.00 22.02 77 PRO A CA 1
ATOM 646 C C . PRO A 1 85 ? 40.429 70.637 137.429 1.00 19.58 77 PRO A C 1
ATOM 647 O O . PRO A 1 85 ? 40.873 69.857 136.573 1.00 17.63 77 PRO A O 1
ATOM 651 N N . TRP A 1 86 ? 41.166 71.102 138.424 1.00 17.21 78 TRP A N 1
ATOM 652 C CA . TRP A 1 86 ? 42.555 70.646 138.581 1.00 16.58 78 TRP A CA 1
ATOM 653 C C . TRP A 1 86 ? 42.620 69.156 138.825 1.00 17.05 78 TRP A C 1
ATOM 654 O O . TRP A 1 86 ? 43.557 68.491 138.362 1.00 17.05 78 TRP A O 1
ATOM 665 N N . ARG A 1 87 ? 41.612 68.614 139.499 1.00 18.34 79 ARG A N 1
ATOM 666 C CA . ARG A 1 87 ? 41.577 67.171 139.743 1.00 20.11 79 ARG A CA 1
ATOM 667 C C . ARG A 1 87 ? 41.531 66.351 138.461 1.00 18.98 79 ARG A C 1
ATOM 668 O O . ARG A 1 87 ? 42.183 65.350 138.377 1.00 20.02 79 ARG A O 1
ATOM 676 N N . THR A 1 88 ? 40.822 66.806 137.460 1.00 18.49 80 THR A N 1
ATOM 677 C CA . THR A 1 88 ? 40.683 66.031 136.235 1.00 18.61 80 THR A CA 1
ATOM 678 C C . THR A 1 88 ? 41.495 66.577 135.058 1.00 16.68 80 THR A C 1
ATOM 679 O O . THR A 1 88 ? 41.362 66.119 133.949 1.00 17.13 80 THR A O 1
ATOM 683 N N . ALA A 1 89 ? 42.329 67.566 135.305 1.00 15.01 81 ALA A N 1
ATOM 684 C CA . ALA A 1 89 ? 43.178 68.113 134.272 1.00 13.59 81 ALA A CA 1
ATOM 685 C C . ALA A 1 89 ? 44.088 66.991 133.690 1.00 12.20 81 ALA A C 1
ATOM 686 O O . ALA A 1 89 ? 44.549 66.105 134.406 1.00 11.18 81 ALA A O 1
ATOM 688 N N . LYS A 1 90 ? 44.311 67.050 132.384 1.00 11.27 82 LYS A N 1
ATOM 689 C CA . LYS A 1 90 ? 45.210 66.121 131.733 1.00 10.74 82 LYS A CA 1
ATOM 690 C C . LYS A 1 90 ? 46.660 66.499 132.091 1.00 10.19 82 LYS A C 1
ATOM 691 O O . LYS A 1 90 ? 46.946 67.663 132.412 1.00 10.13 82 LYS A O 1
ATOM 697 N N . THR A 1 91 ? 47.562 65.531 132.071 1.00 9.62 83 THR A N 1
ATOM 698 C CA . THR A 1 91 ? 48.972 65.807 132.191 1.00 9.55 83 THR A CA 1
ATOM 699 C C . THR A 1 91 ? 49.406 66.941 131.239 1.00 9.76 83 THR A C 1
ATOM 700 O O . THR A 1 91 ? 50.177 67.812 131.616 1.00 9.58 83 THR A O 1
ATOM 704 N N . THR A 1 92 ? 48.896 66.901 130.017 1.00 10.12 84 THR A N 1
ATOM 705 C CA . THR A 1 92 ? 49.184 67.927 129.029 1.00 10.64 84 THR A CA 1
ATOM 706 C C . THR A 1 92 ? 48.621 69.303 129.378 1.00 11.21 84 THR A C 1
ATOM 707 O O . THR A 1 92 ? 49.170 70.314 128.941 1.00 11.79 84 THR A O 1
ATOM 711 N N . ASP A 1 93 ? 47.540 69.361 130.141 1.00 11.71 85 ASP A N 1
ATOM 712 C CA . ASP A 1 93 ? 47.017 70.651 130.624 1.00 11.96 85 ASP A CA 1
ATOM 713 C C . ASP A 1 93 ? 47.990 71.265 131.639 1.00 11.80 85 ASP A C 1
ATOM 714 O O . ASP A 1 93 ? 48.300 72.448 131.587 1.00 11.33 85 ASP A O 1
ATOM 719 N N . ARG A 1 94 ? 48.464 70.456 132.580 1.00 11.49 86 ARG A N 1
ATOM 720 C CA A ARG A 1 94 ? 49.381 70.948 133.583 0.50 11.27 86 ARG A CA 1
ATOM 721 C CA B ARG A 1 94 ? 49.380 70.949 133.583 0.50 11.91 86 ARG A CA 1
ATOM 722 C C . ARG A 1 94 ? 50.683 71.440 132.912 1.00 11.56 86 ARG A C 1
ATOM 723 O O . ARG A 1 94 ? 51.211 72.492 133.242 1.00 10.97 86 ARG A O 1
ATOM 738 N N . GLU A 1 95 ? 51.159 70.671 131.949 1.00 11.32 87 GLU A N 1
ATOM 739 C CA . GLU A 1 95 ? 52.355 71.003 131.185 1.00 11.33 87 GLU A CA 1
ATOM 740 C C . GLU A 1 95 ? 52.177 72.361 130.512 1.00 11.71 87 GLU A C 1
ATOM 741 O O . GLU A 1 95 ? 53.034 73.249 130.657 1.00 11.39 87 GLU A O 1
ATOM 747 N N . ARG A 1 96 ? 51.052 72.525 129.821 1.00 11.97 88 ARG A N 1
ATOM 748 C CA . ARG A 1 96 ? 50.799 73.730 129.038 1.00 12.54 88 ARG A CA 1
ATOM 749 C C . ARG A 1 96 ? 50.798 74.958 129.938 1.00 12.23 88 ARG A C 1
ATOM 750 O O . ARG A 1 96 ? 51.455 75.975 129.642 1.00 12.24 88 ARG A O 1
ATOM 758 N N . LEU A 1 97 ? 50.070 74.862 131.040 1.00 11.75 89 LEU A N 1
ATOM 759 C CA . LEU A 1 97 ? 49.917 76.005 131.949 1.00 11.87 89 LEU A CA 1
ATOM 760 C C . LEU A 1 97 ? 51.276 76.409 132.573 1.00 11.03 89 LEU A C 1
ATOM 761 O O . LEU A 1 97 ? 51.576 77.585 132.715 1.00 10.82 89 LEU A O 1
ATOM 766 N N . MET A 1 98 ? 52.056 75.421 132.955 1.00 10.54 90 MET A N 1
ATOM 767 C CA . MET A 1 98 ? 53.379 75.683 133.538 1.00 10.18 90 MET A CA 1
ATOM 768 C C . MET A 1 98 ? 54.273 76.346 132.522 1.00 10.09 90 MET A C 1
ATOM 769 O O . MET A 1 98 ? 55.045 77.240 132.879 1.00 10.35 90 MET A O 1
ATOM 774 N N . LEU A 1 99 ? 54.208 75.925 131.252 1.00 10.00 91 LEU A N 1
ATOM 775 C CA . LEU A 1 99 ? 55.042 76.543 130.209 1.00 10.05 91 LEU A CA 1
ATOM 776 C C . LEU A 1 99 ? 54.689 78.000 129.962 1.00 10.33 91 LEU A C 1
ATOM 777 O O . LEU A 1 99 ? 55.572 78.858 129.772 1.00 10.26 91 LEU A O 1
ATOM 782 N N . VAL A 1 100 ? 53.399 78.292 129.980 1.00 10.44 92 VAL A N 1
ATOM 783 C CA . VAL A 1 100 ? 52.907 79.659 129.890 1.00 10.88 92 VAL A CA 1
ATOM 784 C C . VAL A 1 100 ? 53.444 80.489 131.053 1.00 10.63 92 VAL A C 1
ATOM 785 O O . VAL A 1 100 ? 53.889 81.605 130.863 1.00 10.99 92 VAL A O 1
ATOM 789 N N . LEU A 1 101 ? 53.410 79.941 132.249 1.00 10.21 93 LEU A N 1
ATOM 790 C CA . LEU A 1 101 ? 53.908 80.656 133.406 1.00 10.02 93 LEU A CA 1
ATOM 791 C C . LEU A 1 101 ? 55.400 80.958 133.302 1.00 9.95 93 LEU A C 1
ATOM 792 O O . LEU A 1 101 ? 55.823 82.091 133.597 1.00 9.75 93 LEU A O 1
ATOM 797 N N . ALA A 1 102 ? 56.193 79.994 132.830 1.00 9.83 94 ALA A N 1
ATOM 798 C CA . ALA A 1 102 ? 57.606 80.256 132.640 1.00 9.97 94 ALA A CA 1
ATOM 799 C C . ALA A 1 102 ? 57.863 81.421 131.658 1.00 10.70 94 ALA A C 1
ATOM 800 O O . ALA A 1 102 ? 58.729 82.255 131.899 1.00 10.51 94 ALA A O 1
ATOM 802 N N . ASP A 1 103 ? 57.122 81.454 130.555 1.00 11.33 95 ASP A N 1
ATOM 803 C CA . ASP A 1 103 ? 57.233 82.578 129.619 1.00 12.15 95 ASP A CA 1
ATOM 804 C C . ASP A 1 103 ? 56.827 83.920 130.253 1.00 12.39 95 ASP A C 1
ATOM 805 O O . ASP A 1 103 ? 57.470 84.931 130.014 1.00 12.82 95 ASP A O 1
ATOM 810 N N . LEU A 1 104 ? 55.747 83.925 131.040 1.00 12.43 96 LEU A N 1
ATOM 811 C CA . LEU A 1 104 ? 55.306 85.143 131.701 1.00 12.50 96 LEU A CA 1
ATOM 812 C C . LEU A 1 104 ? 56.364 85.671 132.670 1.00 11.76 96 LEU A C 1
ATOM 813 O O . LEU A 1 104 ? 56.539 86.871 132.769 1.00 11.65 96 LEU A O 1
ATOM 818 N N . ILE A 1 105 ? 57.059 84.776 133.373 1.00 10.99 97 ILE A N 1
ATOM 819 C CA . ILE A 1 105 ? 58.130 85.194 134.276 1.00 10.74 97 ILE A CA 1
ATOM 820 C C . ILE A 1 105 ? 59.257 85.871 133.473 1.00 10.92 97 ILE A C 1
ATOM 821 O O . ILE A 1 105 ? 59.672 86.966 133.804 1.00 10.75 97 ILE A O 1
ATOM 826 N N . GLU A 1 106 ? 59.678 85.206 132.395 1.00 10.95 98 GLU A N 1
ATOM 827 C CA . GLU A 1 106 ? 60.676 85.759 131.524 1.00 11.31 98 GLU A CA 1
ATOM 828 C C . GLU A 1 106 ? 60.246 87.088 130.903 1.00 11.51 98 GLU A C 1
ATOM 829 O O . GLU A 1 106 ? 61.062 87.979 130.766 1.00 11.49 98 GLU A O 1
ATOM 835 N N . ALA A 1 107 ? 58.966 87.203 130.535 1.00 11.51 99 ALA A N 1
ATOM 836 C CA . ALA A 1 107 ? 58.481 88.449 129.902 1.00 11.91 99 ALA A CA 1
ATOM 837 C C . ALA A 1 107 ? 58.529 89.606 130.885 1.00 11.83 99 ALA A C 1
ATOM 838 O O . ALA A 1 107 ? 58.593 90.741 130.488 1.00 11.94 99 ALA A O 1
ATOM 840 N N . ASN A 1 108 ? 58.442 89.314 132.175 1.00 11.41 100 ASN A N 1
ATOM 841 C CA . ASN A 1 108 ? 58.394 90.344 133.188 1.00 11.50 100 ASN A CA 1
ATOM 842 C C . ASN A 1 108 ? 59.600 90.273 134.123 1.00 11.47 100 ASN A C 1
ATOM 843 O O . ASN A 1 108 ? 59.517 90.644 135.287 1.00 11.63 100 ASN A O 1
ATOM 848 N N . ALA A 1 109 ? 60.724 89.831 133.582 1.00 11.71 101 ALA A N 1
ATOM 849 C CA . ALA A 1 109 ? 61.915 89.537 134.367 1.00 11.59 101 ALA A CA 1
ATOM 850 C C . ALA A 1 109 ? 62.546 90.769 135.024 1.00 11.81 101 ALA A C 1
ATOM 851 O O . ALA A 1 109 ? 62.931 90.718 136.184 1.00 11.50 101 ALA A O 1
ATOM 853 N N . ARG A 1 110 ? 62.634 91.888 134.324 1.00 12.19 102 ARG A N 1
ATOM 854 C CA . ARG A 1 110 ? 63.248 93.092 134.942 1.00 12.56 102 ARG A CA 1
ATOM 855 C C . ARG A 1 110 ? 62.421 93.607 136.118 1.00 12.44 102 ARG A C 1
ATOM 856 O O . ARG A 1 110 ? 62.959 93.904 137.170 1.00 12.11 102 ARG A O 1
ATOM 864 N N . GLU A 1 111 ? 61.092 93.663 135.948 1.00 12.37 103 GLU A N 1
ATOM 865 C CA . GLU A 1 111 ? 60.236 94.081 137.039 1.00 12.58 103 GLU A CA 1
ATOM 866 C C . GLU A 1 111 ? 60.383 93.162 138.267 1.00 11.95 103 GLU A C 1
ATOM 867 O O . GLU A 1 111 ? 60.512 93.615 139.383 1.00 11.83 103 GLU A O 1
ATOM 873 N N . LEU A 1 112 ? 60.358 91.861 138.036 1.00 11.61 104 LEU A N 1
ATOM 874 C CA . LEU A 1 112 ? 60.551 90.913 139.140 1.00 11.23 104 LEU A CA 1
ATOM 875 C C . LEU A 1 112 ? 61.879 91.086 139.819 1.00 11.10 104 LEU A C 1
ATOM 876 O O . LEU A 1 112 ? 61.966 91.009 141.048 1.00 10.99 104 LEU A O 1
ATOM 881 N N . ALA A 1 113 ? 62.916 91.360 139.042 1.00 11.28 105 ALA A N 1
ATOM 882 C CA . ALA A 1 113 ? 64.254 91.600 139.600 1.00 11.36 105 ALA A CA 1
ATOM 883 C C . ALA A 1 113 ? 64.298 92.861 140.438 1.00 11.76 105 ALA A C 1
ATOM 884 O O . ALA A 1 113 ? 64.884 92.874 141.506 1.00 11.57 105 ALA A O 1
ATOM 886 N N . GLU A 1 114 ? 63.659 93.921 139.967 1.00 12.09 106 GLU A N 1
ATOM 887 C CA . GLU A 1 114 ? 63.596 95.179 140.744 1.00 12.40 106 GLU A CA 1
ATOM 888 C C . GLU A 1 114 ? 62.835 94.970 142.073 1.00 12.56 106 GLU A C 1
ATOM 889 O O . GLU A 1 114 ? 63.273 95.430 143.129 1.00 12.59 106 GLU A O 1
ATOM 895 N N . ILE A 1 115 ? 61.707 94.280 142.004 1.00 12.30 107 ILE A N 1
ATOM 896 C CA . ILE A 1 115 ? 60.937 94.031 143.196 1.00 12.54 107 ILE A CA 1
ATOM 897 C C . ILE A 1 115 ? 61.814 93.256 144.161 1.00 12.57 107 ILE A C 1
ATOM 898 O O . ILE A 1 115 ? 61.875 93.563 145.359 1.00 12.62 107 ILE A O 1
ATOM 903 N N . GLU A 1 116 ? 62.469 92.223 143.654 1.00 12.35 108 GLU A N 1
ATOM 904 C CA . GLU A 1 116 ? 63.281 91.380 144.510 1.00 12.78 108 GLU A CA 1
ATOM 905 C C . GLU A 1 116 ? 64.442 92.161 145.118 1.00 12.81 108 GLU A C 1
ATOM 906 O O . GLU A 1 116 ? 64.745 92.010 146.320 1.00 12.88 108 GLU A O 1
ATOM 912 N N . SER A 1 117 ? 65.075 93.014 144.319 1.00 12.54 109 SER A N 1
ATOM 913 C CA . SER A 1 117 ? 66.195 93.820 144.814 1.00 12.96 109 SER A CA 1
ATOM 914 C C . SER A 1 117 ? 65.720 94.802 145.897 1.00 12.93 109 SER A C 1
ATOM 915 O O . SER A 1 117 ? 66.396 94.978 146.920 1.00 12.91 109 SER A O 1
ATOM 918 N N . LEU A 1 118 ? 64.568 95.428 145.680 1.00 12.66 110 LEU A N 1
ATOM 919 C CA . LEU A 1 118 ? 64.059 96.379 146.664 1.00 12.86 110 LEU A CA 1
ATOM 920 C C . LEU A 1 118 ? 63.650 95.713 147.979 1.00 12.80 110 LEU A C 1
ATOM 921 O O . LEU A 1 118 ? 63.770 96.308 149.046 1.00 13.12 110 LEU A O 1
ATOM 926 N N . ASP A 1 119 ? 63.093 94.524 147.891 1.00 12.52 111 ASP A N 1
ATOM 927 C CA . ASP A 1 119 ? 62.482 93.849 149.043 1.00 12.63 111 ASP A CA 1
ATOM 928 C C . ASP A 1 119 ? 63.538 93.081 149.806 1.00 12.21 111 ASP A C 1
ATOM 929 O O . ASP A 1 119 ? 63.574 93.129 151.034 1.00 12.42 111 ASP A O 1
ATOM 934 N N . ASN A 1 120 ? 64.378 92.369 149.088 1.00 11.96 112 ASN A N 1
ATOM 935 C CA . ASN A 1 120 ? 65.420 91.480 149.682 1.00 11.91 112 ASN A CA 1
ATOM 936 C C . ASN A 1 120 ? 66.758 92.192 149.880 1.00 12.08 112 ASN A C 1
ATOM 937 O O . ASN A 1 120 ? 67.470 91.923 150.865 1.00 12.30 112 ASN A O 1
ATOM 942 N N . GLY A 1 121 ? 67.100 93.080 148.957 1.00 12.00 113 GLY A N 1
ATOM 943 C CA . GLY A 1 121 ? 68.337 93.862 149.044 1.00 12.33 113 GLY A CA 1
ATOM 944 C C . GLY A 1 121 ? 69.457 93.470 148.069 1.00 12.36 113 GLY A C 1
ATOM 945 O O . GLY A 1 121 ? 70.394 94.259 147.852 1.00 12.76 113 GLY A O 1
ATOM 946 N N . LYS A 1 122 ? 69.370 92.276 147.486 1.00 12.05 114 LYS A N 1
ATOM 947 C CA . LYS A 1 122 ? 70.396 91.792 146.597 1.00 12.16 114 LYS A CA 1
ATOM 948 C C . LYS A 1 122 ? 70.553 92.641 145.310 1.00 12.59 114 LYS A C 1
ATOM 949 O O . LYS A 1 122 ? 69.637 93.335 144.888 1.00 12.38 114 LYS A O 1
ATOM 955 N N . PRO A 1 123 ? 71.755 92.585 144.697 1.00 13.06 115 PRO A N 1
ATOM 956 C CA . PRO A 1 123 ? 71.955 93.331 143.446 1.00 13.57 115 PRO A CA 1
ATOM 957 C C . PRO A 1 123 ? 70.922 92.953 142.379 1.00 13.79 115 PRO A C 1
ATOM 958 O O . PRO A 1 123 ? 70.710 91.764 142.095 1.00 13.54 115 PRO A O 1
ATOM 962 N N . VAL A 1 124 ? 70.304 93.969 141.795 1.00 14.69 116 VAL A N 1
ATOM 963 C CA . VAL A 1 124 ? 69.281 93.766 140.804 1.00 15.23 116 VAL A CA 1
ATOM 964 C C . VAL A 1 124 ? 69.801 92.958 139.595 1.00 16.12 116 VAL A C 1
ATOM 965 O O . VAL A 1 124 ? 69.072 92.157 139.014 1.00 15.17 116 VAL A O 1
ATOM 969 N N . MET A 1 125 ? 71.055 93.149 139.236 1.00 17.87 117 MET A N 1
ATOM 970 C CA . MET A 1 125 ? 71.601 92.413 138.092 1.00 19.37 117 MET A CA 1
ATOM 971 C C . MET A 1 125 ? 71.665 90.909 138.384 1.00 17.44 117 MET A C 1
ATOM 972 O O . MET A 1 125 ? 71.525 90.098 137.477 1.00 16.11 117 MET A O 1
ATOM 977 N N . VAL A 1 126 ? 71.943 90.547 139.628 1.00 15.95 118 VAL A N 1
ATOM 978 C CA . VAL A 1 126 ? 72.045 89.156 140.000 1.00 15.07 118 VAL A CA 1
ATOM 979 C C . VAL A 1 126 ? 70.660 88.584 140.127 1.00 14.55 118 VAL A C 1
ATOM 980 O O . VAL A 1 126 ? 70.408 87.465 139.667 1.00 14.51 118 VAL A O 1
ATOM 984 N N . ALA A 1 127 ? 69.740 89.324 140.750 1.00 13.90 119 ALA A N 1
ATOM 985 C CA . ALA A 1 127 ? 68.332 88.922 140.815 1.00 13.47 119 ALA A CA 1
ATOM 986 C C . ALA A 1 127 ? 67.790 88.611 139.415 1.00 13.56 119 ALA A C 1
ATOM 987 O O . ALA A 1 127 ? 67.066 87.666 139.234 1.00 13.36 119 ALA A O 1
ATOM 989 N N . GLN A 1 128 ? 68.142 89.428 138.427 1.00 13.79 120 GLN A N 1
ATOM 990 C CA . GLN A 1 128 ? 67.612 89.242 137.084 1.00 13.90 120 GLN A CA 1
ATOM 991 C C . GLN A 1 128 ? 68.246 88.050 136.374 1.00 13.76 120 GLN A C 1
ATOM 992 O O . GLN A 1 128 ? 67.525 87.176 135.858 1.00 13.36 120 GLN A O 1
ATOM 998 N N . GLY A 1 129 ? 69.599 87.985 136.408 1.00 13.65 121 GLY A N 1
ATOM 999 C CA . GLY A 1 129 ? 70.312 86.964 135.691 1.00 13.69 121 GLY A CA 1
ATOM 1000 C C . GLY A 1 129 ? 70.360 85.590 136.338 1.00 13.40 121 GLY A C 1
ATOM 1001 O O . GLY A 1 129 ? 70.563 84.577 135.679 1.00 12.97 121 GLY A O 1
ATOM 1002 N N . LEU A 1 130 ? 70.228 85.541 137.654 1.00 13.52 122 LEU A N 1
ATOM 1003 C CA . LEU A 1 130 ? 70.176 84.258 138.355 1.00 13.28 122 LEU A CA 1
ATOM 1004 C C . LEU A 1 130 ? 68.754 83.936 138.884 1.00 12.46 122 LEU A C 1
ATOM 1005 O O . LEU A 1 130 ? 68.124 83.032 138.378 1.00 11.74 122 LEU A O 1
ATOM 1010 N N . ASP A 1 131 ? 68.294 84.663 139.901 1.00 11.85 123 ASP A N 1
ATOM 1011 C CA . ASP A 1 131 ? 67.050 84.331 140.560 1.00 11.82 123 ASP A CA 1
ATOM 1012 C C . ASP A 1 131 ? 65.883 84.224 139.581 1.00 11.33 123 ASP A C 1
ATOM 1013 O O . ASP A 1 131 ? 65.189 83.200 139.546 1.00 11.26 123 ASP A O 1
ATOM 1018 N N . VAL A 1 132 ? 65.626 85.288 138.832 1.00 11.28 124 VAL A N 1
ATOM 1019 C CA . VAL A 1 132 ? 64.404 85.320 137.997 1.00 11.07 124 VAL A CA 1
ATOM 1020 C C . VAL A 1 132 ? 64.541 84.315 136.834 1.00 11.01 124 VAL A C 1
ATOM 1021 O O . VAL A 1 132 ? 63.640 83.524 136.564 1.00 10.91 124 VAL A O 1
ATOM 1025 N N . ALA A 1 133 ? 65.697 84.293 136.198 1.00 11.23 125 ALA A N 1
ATOM 1026 C CA . ALA A 1 133 ? 65.948 83.372 135.071 1.00 11.21 125 ALA A CA 1
ATOM 1027 C C . ALA A 1 133 ? 65.783 81.918 135.536 1.00 10.90 125 ALA A C 1
ATOM 1028 O O . ALA A 1 133 ? 65.144 81.123 134.853 1.00 10.64 125 ALA A O 1
ATOM 1030 N N . MET A 1 134 ? 66.333 81.576 136.698 1.00 10.82 126 MET A N 1
ATOM 1031 C CA . MET A 1 134 ? 66.229 80.212 137.179 1.00 10.79 126 MET A CA 1
ATOM 1032 C C . MET A 1 134 ? 64.856 79.857 137.770 1.00 10.22 126 MET A C 1
ATOM 1033 O O . MET A 1 134 ? 64.500 78.688 137.813 1.00 9.86 126 MET A O 1
ATOM 1038 N N . ALA A 1 135 ? 64.110 80.848 138.227 1.00 9.99 127 ALA A N 1
ATOM 1039 C CA . ALA A 1 135 ? 62.720 80.627 138.625 1.00 9.87 127 ALA A CA 1
ATOM 1040 C C . ALA A 1 135 ? 61.912 80.212 137.413 1.00 9.69 127 ALA A C 1
ATOM 1041 O O . ALA A 1 135 ? 61.186 79.247 137.465 1.00 9.63 127 ALA A O 1
ATOM 1043 N N . ALA A 1 136 ? 62.047 80.956 136.339 1.00 9.85 128 ALA A N 1
ATOM 1044 C CA . ALA A 1 136 ? 61.388 80.610 135.091 1.00 9.94 128 ALA A CA 1
ATOM 1045 C C . ALA A 1 136 ? 61.799 79.235 134.592 1.00 10.06 128 ALA A C 1
ATOM 1046 O O . ALA A 1 136 ? 60.954 78.425 134.190 1.00 9.92 128 ALA A O 1
ATOM 1048 N N . GLN A 1 137 ? 63.098 78.959 134.594 1.00 10.27 129 GLN A N 1
ATOM 1049 C CA . GLN A 1 137 ? 63.550 77.672 134.110 1.00 10.52 129 GLN A CA 1
ATOM 1050 C C . GLN A 1 137 ? 63.060 76.526 134.987 1.00 9.93 129 GLN A C 1
ATOM 1051 O O . GLN A 1 137 ? 62.861 75.437 134.488 1.00 9.61 129 GLN A O 1
ATOM 1057 N N . CYS A 1 138 ? 62.905 76.761 136.295 1.00 9.58 130 CYS A N 1
ATOM 1058 C CA . CYS A 1 138 ? 62.398 75.726 137.172 1.00 9.28 130 CYS A CA 1
ATOM 1059 C C . CYS A 1 138 ? 60.981 75.342 136.759 1.00 8.96 130 CYS A C 1
ATOM 1060 O O . CYS A 1 138 ? 60.681 74.175 136.615 1.00 8.65 130 CYS A O 1
ATOM 1063 N N . PHE A 1 139 ? 60.103 76.336 136.521 1.00 8.81 131 PHE A N 1
ATOM 1064 C CA . PHE A 1 139 ? 58.778 76.029 136.007 1.00 8.73 131 PHE A CA 1
ATOM 1065 C C . PHE A 1 139 ? 58.818 75.314 134.653 1.00 8.82 131 PHE A C 1
ATOM 1066 O O . PHE A 1 139 ? 58.053 74.400 134.422 1.00 8.45 131 PHE A O 1
ATOM 1074 N N . ARG A 1 140 ? 59.712 75.733 133.764 1.00 9.07 132 ARG A N 1
ATOM 1075 C CA . ARG A 1 140 ? 59.786 75.100 132.434 1.00 9.32 132 ARG A CA 1
ATOM 1076 C C . ARG A 1 140 ? 60.283 73.640 132.544 1.00 9.33 132 ARG A C 1
ATOM 1077 O O . ARG A 1 140 ? 59.691 72.713 131.949 1.00 9.16 132 ARG A O 1
ATOM 1085 N N . TYR A 1 141 ? 61.371 73.448 133.304 1.00 9.42 133 TYR A N 1
ATOM 1086 C CA . TYR A 1 141 ? 61.949 72.102 133.495 1.00 9.37 133 TYR A CA 1
ATOM 1087 C C . TYR A 1 141 ? 60.885 71.158 134.079 1.00 9.42 133 TYR A C 1
ATOM 1088 O O . TYR A 1 141 ? 60.619 70.065 133.542 1.00 9.35 133 TYR A O 1
ATOM 1097 N N . MET A 1 142 ? 60.215 71.598 135.152 1.00 9.33 134 MET A N 1
ATOM 1098 C CA . MET A 1 142 ? 59.204 70.759 135.793 1.00 9.04 134 MET A CA 1
ATOM 1099 C C . MET A 1 142 ? 57.959 70.544 134.930 1.00 8.88 134 MET A C 1
ATOM 1100 O O . MET A 1 142 ? 57.325 69.509 135.013 1.00 8.43 134 MET A O 1
ATOM 1105 N N . ALA A 1 143 ? 57.606 71.534 134.120 1.00 9.00 135 ALA A N 1
ATOM 1106 C CA . ALA A 1 143 ? 56.535 71.375 133.165 1.00 9.15 135 ALA A CA 1
ATOM 1107 C C . ALA A 1 143 ? 56.719 70.110 132.336 1.00 9.22 135 ALA A C 1
ATOM 1108 O O . ALA A 1 143 ? 55.764 69.339 132.090 1.00 9.05 135 ALA A O 1
ATOM 1110 N N . GLY A 1 144 ? 57.936 69.876 131.934 1.00 9.13 136 GLY A N 1
ATOM 1111 C CA . GLY A 1 144 ? 58.236 68.705 131.126 1.00 9.26 136 GLY A CA 1
ATOM 1112 C C . GLY A 1 144 ? 58.085 67.399 131.897 1.00 9.14 136 GLY A C 1
ATOM 1113 O O . GLY A 1 144 ? 57.885 66.362 131.264 1.00 9.02 136 GLY A O 1
ATOM 1114 N N . TRP A 1 145 ? 58.204 67.419 133.244 1.00 8.87 137 TRP A N 1
ATOM 1115 C CA . TRP A 1 145 ? 57.933 66.220 134.022 1.00 8.89 137 TRP A CA 1
ATOM 1116 C C . TRP A 1 145 ? 56.452 65.892 134.116 1.00 8.98 137 TRP A C 1
ATOM 1117 O O . TRP A 1 145 ? 56.117 64.721 134.346 1.00 9.14 137 TRP A O 1
ATOM 1128 N N . ALA A 1 146 ? 55.572 66.863 133.880 1.00 9.11 138 ALA A N 1
ATOM 1129 C CA . ALA A 1 146 ? 54.171 66.620 134.064 1.00 9.27 138 ALA A CA 1
ATOM 1130 C C . ALA A 1 146 ? 53.657 65.469 133.198 1.00 9.55 138 ALA A C 1
ATOM 1131 O O . ALA A 1 146 ? 52.744 64.732 133.637 1.00 9.22 138 ALA A O 1
ATOM 1133 N N . THR A 1 147 ? 54.246 65.274 132.011 1.00 9.49 139 THR A N 1
ATOM 1134 C CA . THR A 1 147 ? 53.806 64.227 131.115 1.00 9.72 139 THR A CA 1
ATOM 1135 C C . THR A 1 147 ? 54.640 62.947 131.203 1.00 9.92 139 THR A C 1
ATOM 1136 O O . THR A 1 147 ? 54.360 62.017 130.465 1.00 10.04 139 THR A O 1
ATOM 1140 N N . LYS A 1 148 ? 55.611 62.894 132.125 1.00 10.01 140 LYS A N 1
ATOM 1141 C CA . LYS A 1 148 ? 56.612 61.842 132.143 1.00 10.13 140 LYS A CA 1
ATOM 1142 C C . LYS A 1 148 ? 56.761 61.182 133.514 1.00 10.77 140 LYS A C 1
ATOM 1143 O O . LYS A 1 148 ? 57.800 60.575 133.814 1.00 11.26 140 LYS A O 1
ATOM 1149 N N . ILE A 1 149 ? 55.737 61.278 134.342 1.00 11.27 141 ILE A N 1
ATOM 1150 C CA . ILE A 1 149 ? 55.778 60.611 135.648 1.00 12.03 141 ILE A CA 1
ATOM 1151 C C . ILE A 1 149 ? 55.318 59.169 135.410 1.00 12.06 141 ILE A C 1
ATOM 1152 O O . ILE A 1 149 ? 54.216 58.973 134.923 1.00 12.40 141 ILE A O 1
ATOM 1157 N N . GLU A 1 150 ? 56.182 58.183 135.703 1.00 11.78 142 GLU A N 1
ATOM 1158 C CA . GLU A 1 150 ? 55.893 56.803 135.372 1.00 12.13 142 GLU A CA 1
ATOM 1159 C C . GLU A 1 150 ? 55.932 55.905 136.593 1.00 12.12 142 GLU A C 1
ATOM 1160 O O . GLU A 1 150 ? 56.768 56.058 137.422 1.00 11.80 142 GLU A O 1
ATOM 1166 N N . GLY A 1 151 ? 54.916 55.037 136.744 1.00 11.75 143 GLY A N 1
ATOM 1167 C CA . GLY A 1 151 ? 54.989 53.936 137.717 1.00 11.51 143 GLY A CA 1
ATOM 1168 C C . GLY A 1 151 ? 55.676 52.735 137.096 1.00 11.21 143 GLY A C 1
ATOM 1169 O O . GLY A 1 151 ? 56.228 52.855 136.002 1.00 11.02 143 GLY A O 1
ATOM 1170 N N . SER A 1 152 ? 55.678 51.608 137.804 1.00 10.82 144 SER A N 1
ATOM 1171 C CA A SER A 1 152 ? 56.334 50.413 137.324 0.47 10.97 144 SER A CA 1
ATOM 1172 C CA B SER A 1 152 ? 56.329 50.383 137.364 0.53 10.94 144 SER A CA 1
ATOM 1173 C C . SER A 1 152 ? 55.360 49.229 137.224 1.00 10.99 144 SER A C 1
ATOM 1174 O O . SER A 1 152 ? 54.429 49.109 138.000 1.00 10.75 144 SER A O 1
ATOM 1179 N N . VAL A 1 153 ? 55.602 48.366 136.251 1.00 11.12 145 VAL A N 1
ATOM 1180 C CA . VAL A 1 153 ? 54.935 47.118 136.122 1.00 11.45 145 VAL A CA 1
ATOM 1181 C C . VAL A 1 153 ? 55.902 46.027 136.592 1.00 12.36 145 VAL A C 1
ATOM 1182 O O . VAL A 1 153 ? 57.013 45.893 136.071 1.00 11.43 145 VAL A O 1
ATOM 1186 N N . ILE A 1 154 ? 55.413 45.219 137.533 1.00 13.47 146 ILE A N 1
ATOM 1187 C CA . ILE A 1 154 ? 56.211 44.279 138.290 1.00 14.95 146 ILE A CA 1
ATOM 1188 C C . ILE A 1 154 ? 55.849 42.878 137.849 1.00 15.65 146 ILE A C 1
ATOM 1189 O O . ILE A 1 154 ? 54.674 42.542 137.768 1.00 16.30 146 ILE A O 1
ATOM 1194 N N . ASP A 1 155 ? 56.839 42.026 137.627 1.00 16.04 147 ASP A N 1
ATOM 1195 C CA . ASP A 1 155 ? 56.564 40.619 137.366 1.00 16.96 147 ASP A CA 1
ATOM 1196 C C . ASP A 1 155 ? 56.764 39.886 138.703 1.00 17.26 147 ASP A C 1
ATOM 1197 O O . ASP A 1 155 ? 57.898 39.548 139.076 1.00 19.40 147 ASP A O 1
ATOM 1202 N N . ALA A 1 156 ? 55.679 39.686 139.447 1.00 16.44 148 ALA A N 1
ATOM 1203 C CA . ALA A 1 156 ? 55.795 39.118 140.790 1.00 16.22 148 ALA A CA 1
ATOM 1204 C C . ALA A 1 156 ? 56.092 37.613 140.760 1.00 15.72 148 ALA A C 1
ATOM 1205 O O . ALA A 1 156 ? 55.356 36.866 140.160 1.00 15.81 148 ALA A O 1
ATOM 1207 N N . GLY A 1 157 ? 57.150 37.184 141.438 1.00 14.97 149 GLY A N 1
ATOM 1208 C CA . GLY A 1 157 ? 57.427 35.749 141.562 1.00 15.43 149 GLY A CA 1
ATOM 1209 C C . GLY A 1 157 ? 56.308 34.933 142.213 1.00 15.36 149 GLY A C 1
ATOM 1210 O O . GLY A 1 157 ? 55.995 33.837 141.771 1.00 14.99 149 GLY A O 1
ATOM 1211 N N . MET A 1 158 ? 55.730 35.487 143.279 1.00 15.65 150 MET A N 1
ATOM 1212 C CA . MET A 1 158 ? 54.761 34.810 144.097 1.00 16.55 150 MET A CA 1
ATOM 1213 C C . MET A 1 158 ? 55.227 33.389 144.406 1.00 16.85 150 MET A C 1
ATOM 1214 O O . MET A 1 158 ? 54.502 32.442 144.131 1.00 17.04 150 MET A O 1
ATOM 1219 N N . PRO A 1 159 ? 56.425 33.234 144.989 1.00 17.38 151 PRO A N 1
ATOM 1220 C CA . PRO A 1 159 ? 56.995 31.884 145.126 1.00 18.41 151 PRO A CA 1
ATOM 1221 C C . PRO A 1 159 ? 56.188 30.897 145.973 1.00 18.82 151 PRO A C 1
ATOM 1222 O O . PRO A 1 159 ? 56.277 29.704 145.742 1.00 19.54 151 PRO A O 1
ATOM 1226 N N . TYR A 1 160 ? 55.434 31.397 146.932 1.00 19.38 152 TYR A N 1
ATOM 1227 C CA . TYR A 1 160 ? 54.569 30.565 147.775 1.00 20.88 152 TYR A CA 1
ATOM 1228 C C . TYR A 1 160 ? 53.218 30.228 147.110 1.00 21.33 152 TYR A C 1
ATOM 1229 O O . TYR A 1 160 ? 52.453 29.486 147.672 1.00 22.35 152 TYR A O 1
ATOM 1238 N N . LEU A 1 161 ? 52.925 30.763 145.928 1.00 21.42 153 LEU A N 1
ATOM 1239 C CA . LEU A 1 161 ? 51.621 30.572 145.276 1.00 22.23 153 LEU A CA 1
ATOM 1240 C C . LEU A 1 161 ? 51.765 29.884 143.900 1.00 22.08 153 LEU A C 1
ATOM 1241 O O . LEU A 1 161 ? 52.138 30.535 142.912 1.00 20.70 153 LEU A O 1
ATOM 1246 N N . PRO A 1 162 ? 51.411 28.594 143.812 1.00 22.59 154 PRO A N 1
ATOM 1247 C CA . PRO A 1 162 ? 51.589 27.868 142.535 1.00 22.81 154 PRO A CA 1
ATOM 1248 C C . PRO A 1 162 ? 50.701 28.393 141.425 1.00 22.71 154 PRO A C 1
ATOM 1249 O O . PRO A 1 162 ? 49.595 28.865 141.688 1.00 23.93 154 PRO A O 1
ATOM 1253 N N . ASP A 1 163 ? 51.202 28.380 140.193 1.00 22.66 155 ASP A N 1
ATOM 1254 C CA . ASP A 1 163 ? 50.398 28.820 139.035 1.00 22.50 155 ASP A CA 1
ATOM 1255 C C . ASP A 1 163 ? 49.745 30.185 139.249 1.00 20.86 155 ASP A C 1
ATOM 1256 O O . ASP A 1 163 ? 48.576 30.372 138.916 1.00 20.14 155 ASP A O 1
ATOM 1261 N N . SER A 1 164 ? 50.495 31.134 139.819 1.00 18.48 156 SER A N 1
ATOM 1262 C CA . SER A 1 164 ? 49.938 32.438 140.134 1.00 17.26 156 SER A CA 1
ATOM 1263 C C . SER A 1 164 ? 49.569 33.188 138.857 1.00 16.19 156 SER A C 1
ATOM 1264 O O . SER A 1 164 ? 50.254 33.092 137.847 1.00 15.85 156 SER A O 1
ATOM 1267 N N . GLU A 1 165 ? 48.473 33.937 138.917 1.00 15.52 157 GLU A N 1
ATOM 1268 C CA . GLU A 1 165 ? 48.060 34.828 137.836 1.00 15.08 157 GLU A CA 1
ATOM 1269 C C . GLU A 1 165 ? 47.800 36.194 138.465 1.00 14.35 157 GLU A C 1
ATOM 1270 O O . GLU A 1 165 ? 46.669 36.543 138.800 1.00 13.50 157 GLU A O 1
ATOM 1276 N N . ILE A 1 166 ? 48.893 36.913 138.638 1.00 13.44 158 ILE A N 1
ATOM 1277 C CA . ILE A 1 166 ? 48.924 38.189 139.332 1.00 13.30 158 ILE A CA 1
ATOM 1278 C C . ILE A 1 166 ? 49.404 39.269 138.356 1.00 12.40 158 ILE A C 1
ATOM 1279 O O . ILE A 1 166 ? 50.420 39.085 137.703 1.00 11.96 158 ILE A O 1
ATOM 1284 N N . PHE A 1 167 ? 48.623 40.349 138.261 1.00 11.94 159 PHE A N 1
ATOM 1285 C CA . PHE A 1 167 ? 49.012 41.536 137.531 1.00 11.76 159 PHE A CA 1
ATOM 1286 C C . PHE A 1 167 ? 49.293 42.614 138.575 1.00 11.69 159 PHE A C 1
ATOM 1287 O O . PHE A 1 167 ? 48.395 42.965 139.308 1.00 12.03 159 PHE A O 1
ATOM 1295 N N . ALA A 1 168 ? 50.517 43.136 138.616 1.00 11.34 160 ALA A N 1
ATOM 1296 C CA . ALA A 1 168 ? 50.960 44.052 139.683 1.00 11.18 160 ALA A CA 1
ATOM 1297 C C . ALA A 1 168 ? 51.762 45.236 139.149 1.00 10.65 160 ALA A C 1
ATOM 1298 O O . ALA A 1 168 ? 52.529 45.078 138.199 1.00 10.56 160 ALA A O 1
ATOM 1300 N N . TYR A 1 169 ? 51.468 46.420 139.673 1.00 10.26 161 TYR A N 1
ATOM 1301 C CA . TYR A 1 169 ? 52.041 47.668 139.215 1.00 9.77 161 TYR A CA 1
ATOM 1302 C C . TYR A 1 169 ? 51.959 48.728 140.289 1.00 9.68 161 TYR A C 1
ATOM 1303 O O . TYR A 1 169 ? 51.355 48.513 141.302 1.00 9.59 161 TYR A O 1
ATOM 1312 N N . THR A 1 170 ? 52.693 49.822 140.100 1.00 9.94 162 THR A N 1
ATOM 1313 C CA . THR A 1 170 ? 52.648 50.981 140.957 1.00 10.44 162 THR A CA 1
ATOM 1314 C C . THR A 1 170 ? 52.122 52.187 140.175 1.00 11.13 162 THR A C 1
ATOM 1315 O O . THR A 1 170 ? 52.342 52.313 138.943 1.00 10.51 162 THR A O 1
ATOM 1319 N N . ARG A 1 171 ? 51.385 53.029 140.879 1.00 15.41 163 ARG A N 1
ATOM 1320 C CA . ARG A 1 171 ? 50.889 54.319 140.396 1.00 16.72 163 ARG A CA 1
ATOM 1321 C C . ARG A 1 171 ? 51.505 55.383 141.197 1.00 18.22 163 ARG A C 1
ATOM 1322 O O . ARG A 1 171 ? 51.683 55.228 142.421 1.00 19.07 163 ARG A O 1
ATOM 1330 N N . LYS A 1 172 ? 51.828 56.499 140.567 1.00 19.19 164 LYS A N 1
ATOM 1331 C CA . LYS A 1 172 ? 52.339 57.612 141.319 1.00 20.03 164 LYS A CA 1
ATOM 1332 C C . LYS A 1 172 ? 51.225 58.638 141.380 1.00 20.41 164 LYS A C 1
ATOM 1333 O O . LYS A 1 172 ? 50.735 59.057 140.348 1.00 23.48 164 LYS A O 1
ATOM 1339 N N . GLU A 1 173 ? 50.721 58.916 142.573 1.00 17.49 165 GLU A N 1
ATOM 1340 C CA . GLU A 1 173 ? 49.627 59.850 142.712 1.00 16.32 165 GLU A CA 1
ATOM 1341 C C . GLU A 1 173 ? 50.189 61.121 143.314 1.00 14.36 165 GLU A C 1
ATOM 1342 O O . GLU A 1 173 ? 51.208 61.077 143.986 1.00 13.43 165 GLU A O 1
ATOM 1348 N N . PRO A 1 174 ? 49.572 62.260 143.044 1.00 13.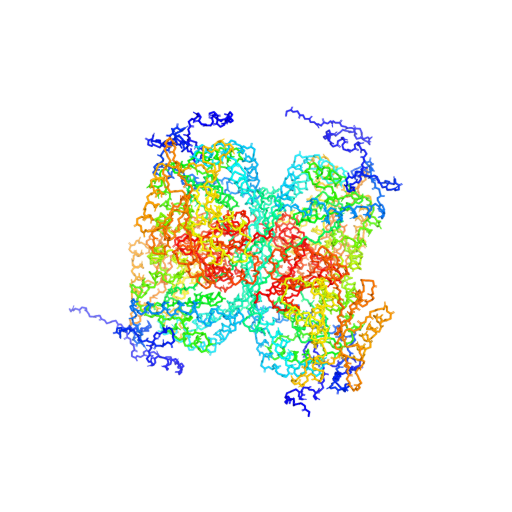46 166 PRO A N 1
ATOM 1349 C CA . PRO A 1 174 ? 50.044 63.465 143.746 1.00 13.16 166 PRO A CA 1
ATOM 1350 C C . PRO A 1 174 ? 49.938 63.277 145.263 1.00 12.69 166 PRO A C 1
ATOM 1351 O O . PRO A 1 174 ? 48.990 62.667 145.741 1.00 11.91 166 PRO A O 1
ATOM 1355 N N . VAL A 1 175 ? 50.897 63.805 146.004 1.00 12.35 167 VAL A N 1
ATOM 1356 C CA . VAL A 1 175 ? 50.840 63.634 147.455 1.00 12.91 167 VAL A CA 1
ATOM 1357 C C . VAL A 1 175 ? 49.583 64.301 148.004 1.00 12.39 167 VAL A C 1
ATOM 1358 O O . VAL A 1 175 ? 49.038 63.847 148.999 1.00 11.81 167 VAL A O 1
ATOM 1362 N N . GLY A 1 176 ? 49.147 65.393 147.348 1.00 11.38 168 GLY A N 1
ATOM 1363 C CA . GLY A 1 176 ? 47.937 66.101 147.732 1.00 11.20 168 GLY A CA 1
ATOM 1364 C C . GLY A 1 176 ? 48.102 67.601 147.893 1.00 10.68 168 GLY A C 1
ATOM 1365 O O . GLY A 1 176 ? 48.578 68.278 146.992 1.00 10.16 168 GLY A O 1
ATOM 1366 N N . VAL A 1 177 ? 47.721 68.108 149.052 1.00 10.41 169 VAL A N 1
ATOM 1367 C CA . VAL A 1 177 ? 47.847 69.512 149.366 1.00 10.12 169 VAL A CA 1
ATOM 1368 C C . VAL A 1 177 ? 49.206 69.753 150.049 1.00 9.87 169 VAL A C 1
ATOM 1369 O O . VAL A 1 177 ? 49.546 69.112 151.050 1.00 9.56 169 VAL A O 1
ATOM 1373 N N . VAL A 1 178 ? 49.970 70.690 149.525 1.00 9.63 170 VAL A N 1
ATOM 1374 C CA . VAL A 1 178 ? 51.306 70.973 150.018 1.00 9.57 170 VAL A CA 1
ATOM 1375 C C . VAL A 1 178 ? 51.327 72.325 150.689 1.00 9.58 170 VAL A C 1
ATOM 1376 O O . VAL A 1 178 ? 50.951 73.343 150.080 1.00 9.48 170 VAL A O 1
ATOM 1380 N N . GLY A 1 179 ? 51.771 72.358 151.933 1.00 9.56 171 GLY A N 1
ATOM 1381 C CA . GLY A 1 179 ? 52.126 73.598 152.583 1.00 10.04 171 GLY A CA 1
ATOM 1382 C C . GLY A 1 179 ? 53.624 73.888 152.367 1.00 10.22 171 GLY A C 1
ATOM 1383 O O . GLY A 1 179 ? 54.489 73.027 152.627 1.00 10.55 171 GLY A O 1
ATOM 1384 N N . ALA A 1 180 ? 53.933 75.058 151.846 1.00 10.52 172 ALA A N 1
ATOM 1385 C CA . ALA A 1 180 ? 55.315 75.429 151.530 1.00 10.77 172 ALA A CA 1
ATOM 1386 C C . ALA A 1 180 ? 55.698 76.709 152.261 1.00 11.49 172 ALA A C 1
ATOM 1387 O O . ALA A 1 180 ? 55.006 77.734 152.132 1.00 11.36 172 ALA A O 1
ATOM 1389 N N . ILE A 1 181 ? 56.779 76.640 153.032 1.00 12.03 173 ILE A N 1
ATOM 1390 C CA . ILE A 1 181 ? 57.238 77.748 153.849 1.00 12.55 173 ILE A CA 1
ATOM 1391 C C . ILE A 1 181 ? 58.640 78.009 153.396 1.00 13.30 173 ILE A C 1
ATOM 1392 O O . ILE A 1 181 ? 59.497 77.129 153.428 1.00 13.02 173 ILE A O 1
ATOM 1397 N N . ILE A 1 182 ? 58.895 79.246 153.009 1.00 14.48 174 ILE A N 1
ATOM 1398 C CA . ILE A 1 182 ? 60.182 79.580 152.462 1.00 15.06 174 ILE A CA 1
ATOM 1399 C C . ILE A 1 182 ? 60.871 80.780 153.087 1.00 14.41 174 ILE A C 1
ATOM 1400 O O . ILE A 1 182 ? 60.235 81.660 153.685 1.00 14.00 174 ILE A O 1
ATOM 1405 N N . PRO A 1 183 ? 62.202 80.789 152.981 1.00 13.82 175 PRO A N 1
ATOM 1406 C CA . PRO A 1 183 ? 62.994 81.836 153.601 1.00 13.81 175 PRO A CA 1
ATOM 1407 C C . PRO A 1 183 ? 63.081 83.071 152.719 1.00 12.93 175 PRO A C 1
ATOM 1408 O O . PRO A 1 183 ? 62.508 83.126 151.640 1.00 12.80 175 PRO A O 1
ATOM 1412 N N . TRP A 1 184 ? 63.788 84.063 153.221 1.00 12.68 176 TRP A N 1
ATOM 1413 C CA . TRP A 1 184 ? 63.842 85.371 152.637 1.00 12.47 176 TRP A CA 1
ATOM 1414 C C . TRP A 1 184 ? 65.029 85.599 151.738 1.00 12.25 176 TRP A C 1
ATOM 1415 O O . TRP A 1 184 ? 65.137 86.672 151.130 1.00 12.01 176 TRP A O 1
ATOM 1426 N N . ASN A 1 185 ? 65.938 84.622 151.626 1.00 11.87 177 ASN A N 1
ATOM 1427 C CA . ASN A 1 185 ? 67.234 84.888 150.962 1.00 11.92 177 ASN A CA 1
ATOM 1428 C C . ASN A 1 185 ? 67.183 84.804 149.423 1.00 11.49 177 ASN A C 1
ATOM 1429 O O . ASN A 1 185 ? 67.969 85.460 148.758 1.00 11.21 177 ASN A O 1
ATOM 1434 N N . PHE A 1 186 ? 66.287 83.958 148.908 1.00 10.99 178 PHE A N 1
ATOM 1435 C CA . PHE A 1 186 ? 65.984 83.846 147.463 1.00 10.90 178 PHE A CA 1
ATOM 1436 C C . PHE A 1 186 ? 64.438 83.729 147.342 1.00 10.66 178 PHE A C 1
ATOM 1437 O O . PHE A 1 186 ? 63.900 82.636 147.055 1.00 10.33 178 PHE A O 1
ATOM 1445 N N . PRO A 1 187 ? 63.723 84.823 147.594 1.00 10.42 179 PRO A N 1
ATOM 1446 C CA . PRO A 1 187 ? 62.257 84.710 147.728 1.00 10.12 179 PRO A CA 1
ATOM 1447 C C . PRO A 1 187 ? 61.539 84.138 146.510 1.00 9.86 179 PRO A C 1
ATOM 1448 O O . PRO A 1 187 ? 60.875 83.127 146.642 1.00 9.62 179 PRO A O 1
ATOM 1452 N N . LEU A 1 188 ? 61.742 84.699 145.331 1.00 9.83 180 LEU A N 1
ATOM 1453 C CA . LEU A 1 188 ? 61.088 84.169 144.150 1.00 10.06 180 LEU A CA 1
ATOM 1454 C C . LEU A 1 188 ? 61.587 82.774 143.773 1.00 10.18 180 LEU A C 1
ATOM 1455 O O . LEU A 1 188 ? 60.798 81.900 143.418 1.00 10.21 180 LEU A O 1
ATOM 1460 N N . LEU A 1 189 ? 62.891 82.581 143.788 1.00 10.50 181 LEU A N 1
ATOM 1461 C CA . LEU A 1 189 ? 63.463 81.330 143.343 1.00 10.87 181 LEU A CA 1
ATOM 1462 C C . LEU A 1 189 ? 63.007 80.149 144.238 1.00 11.47 181 LEU A C 1
ATOM 1463 O O . LEU A 1 189 ? 62.633 79.084 143.715 1.00 10.70 181 LEU A O 1
ATOM 1468 N N . MET A 1 190 ? 62.990 80.359 145.553 1.00 12.06 182 MET A N 1
ATOM 1469 C CA . MET A 1 190 ? 62.577 79.318 146.477 1.00 13.80 182 MET A CA 1
ATOM 1470 C C . MET A 1 190 ? 61.081 79.038 146.316 1.00 12.32 182 MET A C 1
ATOM 1471 O O . MET A 1 190 ? 60.641 77.892 146.453 1.00 12.51 182 MET A O 1
ATOM 1476 N N . ALA A 1 191 ? 60.285 80.062 146.016 1.00 11.50 183 ALA A N 1
ATOM 1477 C CA . ALA A 1 191 ? 58.859 79.867 145.754 1.00 11.09 183 ALA A CA 1
ATOM 1478 C C . ALA A 1 191 ? 58.696 78.940 144.559 1.00 10.96 183 ALA A C 1
ATOM 1479 O O . ALA A 1 191 ? 57.860 78.017 144.567 1.00 10.79 183 ALA A O 1
ATOM 1481 N N . ALA A 1 192 ? 59.476 79.198 143.521 1.00 10.59 184 ALA A N 1
ATOM 1482 C CA . ALA A 1 192 ? 59.432 78.359 142.327 1.00 10.89 184 ALA A CA 1
ATOM 1483 C C . ALA A 1 192 ? 59.842 76.924 142.638 1.00 11.10 184 ALA A C 1
ATOM 1484 O O . ALA A 1 192 ? 59.188 75.970 142.185 1.00 10.36 184 ALA A O 1
ATOM 1486 N N . TRP A 1 193 ? 60.916 76.760 143.403 1.00 11.90 185 TRP A N 1
ATOM 1487 C CA . TRP A 1 193 ? 61.355 75.417 143.746 1.00 12.87 185 TRP A CA 1
ATOM 1488 C C . TRP A 1 193 ? 60.268 74.608 144.462 1.00 12.81 185 TRP A C 1
ATOM 1489 O O . TRP A 1 193 ? 60.193 73.415 144.264 1.00 12.81 185 TRP A O 1
ATOM 1500 N N . LYS A 1 194 ? 59.446 75.239 145.273 1.00 12.54 186 LYS A N 1
ATOM 1501 C CA . LYS A 1 194 ? 58.396 74.510 146.006 1.00 13.22 186 LYS A CA 1
ATOM 1502 C C . LYS A 1 194 ? 57.153 74.346 145.170 1.00 12.50 186 LYS A C 1
ATOM 1503 O O . LYS A 1 194 ? 56.461 73.348 145.268 1.00 13.24 186 LYS A O 1
ATOM 1509 N N . ILE A 1 195 ? 56.790 75.364 144.422 1.00 11.82 187 ILE A N 1
ATOM 1510 C CA . ILE A 1 195 ? 55.507 75.338 143.699 1.00 11.45 187 ILE A CA 1
ATOM 1511 C C . ILE A 1 195 ? 55.603 74.472 142.426 1.00 10.91 187 ILE A C 1
ATOM 1512 O O . ILE A 1 195 ? 54.680 73.746 142.119 1.00 9.96 187 ILE A O 1
ATOM 1517 N N . ALA A 1 196 ? 56.722 74.576 141.687 1.00 10.41 188 ALA A N 1
ATOM 1518 C CA . ALA A 1 196 ? 56.778 73.947 140.365 1.00 10.49 188 ALA A CA 1
ATOM 1519 C C . ALA A 1 196 ? 56.576 72.418 140.405 1.00 10.67 188 ALA A C 1
ATOM 1520 O O . ALA A 1 196 ? 55.780 71.888 139.654 1.00 10.30 188 ALA A O 1
ATOM 1522 N N . PRO A 1 197 ? 57.241 71.722 141.326 1.00 10.79 189 PRO A N 1
ATOM 1523 C CA . PRO A 1 197 ? 57.051 70.279 141.348 1.00 10.98 189 PRO A CA 1
ATOM 1524 C C . PRO A 1 197 ? 55.656 69.895 141.774 1.00 11.18 189 PRO A C 1
ATOM 1525 O O . PRO A 1 197 ? 55.146 68.855 141.349 1.00 11.26 189 PRO A O 1
ATOM 1529 N N . ALA A 1 198 ? 55.045 70.714 142.608 1.00 11.40 190 ALA A N 1
ATOM 1530 C CA . ALA A 1 198 ? 53.650 70.520 143.005 1.00 11.78 190 ALA A CA 1
ATOM 1531 C C . ALA A 1 198 ? 52.699 70.617 141.839 1.00 11.84 190 ALA A C 1
ATOM 1532 O O . ALA A 1 198 ? 51.853 69.752 141.642 1.00 12.91 190 ALA A O 1
ATOM 1534 N N . LEU A 1 199 ? 52.858 71.629 141.017 1.00 11.38 191 LEU A N 1
ATOM 1535 C CA . LEU A 1 199 ? 52.026 71.772 139.863 1.00 11.46 191 LEU A CA 1
ATOM 1536 C C . LEU A 1 199 ? 52.213 70.647 138.859 1.00 11.19 191 LEU A C 1
ATOM 1537 O O . LEU A 1 199 ? 51.237 70.153 138.269 1.00 11.71 191 LEU A O 1
ATOM 1542 N N . ALA A 1 200 ? 53.455 70.241 138.666 1.00 10.62 192 ALA A N 1
ATOM 1543 C CA . ALA A 1 200 ? 53.772 69.193 137.687 1.00 10.59 192 ALA A CA 1
ATOM 1544 C C . ALA A 1 200 ? 53.136 67.868 138.059 1.00 10.48 192 ALA A C 1
ATOM 1545 O O . ALA A 1 200 ? 52.722 67.142 137.194 1.00 10.76 192 ALA A O 1
ATOM 1547 N N . THR A 1 201 ? 53.064 67.570 139.366 1.00 10.25 193 THR A N 1
ATOM 1548 C CA . THR A 1 201 ? 52.509 66.323 139.839 1.00 10.60 193 THR A CA 1
ATOM 1549 C C . THR A 1 201 ? 51.000 66.353 140.093 1.00 10.49 193 THR A C 1
ATOM 1550 O O . THR A 1 201 ? 50.385 65.292 140.368 1.00 10.95 193 THR A O 1
ATOM 1554 N N . GLY A 1 202 ? 50.399 67.526 140.059 1.00 10.05 194 GLY A N 1
ATOM 1555 C CA . GLY A 1 202 ? 48.944 67.614 140.292 1.00 10.20 194 GLY A CA 1
ATOM 1556 C C . GLY A 1 202 ? 48.575 67.942 141.730 1.00 9.97 194 GLY A C 1
ATOM 1557 O O . GLY A 1 202 ? 47.414 67.862 142.108 1.00 10.39 194 GLY A O 1
ATOM 1558 N N . CYS A 1 203 ? 49.551 68.336 142.531 1.00 9.69 195 CYS A N 1
ATOM 1559 C CA . CYS A 1 203 ? 49.259 68.820 143.890 1.00 9.54 195 CYS A CA 1
ATOM 1560 C C . CYS A 1 203 ? 48.595 70.231 143.849 1.00 9.52 195 CYS A C 1
ATOM 1561 O O . CYS A 1 203 ? 48.585 70.882 142.782 1.00 9.16 195 CYS A O 1
ATOM 1564 N N . THR A 1 204 ? 48.117 70.688 144.998 1.00 9.32 196 THR A N 1
ATOM 1565 C CA . THR A 1 204 ? 47.771 72.091 145.199 1.00 9.50 196 THR A CA 1
ATOM 1566 C C . THR A 1 204 ? 48.611 72.603 146.340 1.00 9.89 196 THR A C 1
ATOM 1567 O O . THR A 1 204 ? 49.242 71.802 147.046 1.00 10.11 196 THR A O 1
ATOM 1571 N N . VAL A 1 205 ? 48.682 73.924 146.514 1.00 10.32 197 VAL A N 1
ATOM 1572 C CA . VAL A 1 205 ? 49.711 74.522 147.344 1.00 10.48 197 VAL A CA 1
ATOM 1573 C C . VAL A 1 205 ? 49.194 75.711 148.122 1.00 10.31 197 VAL A C 1
ATOM 1574 O O . VAL A 1 205 ? 48.493 76.556 147.574 1.00 10.36 197 VAL A O 1
ATOM 1578 N N . VAL A 1 206 ? 49.554 75.778 149.400 1.00 10.09 198 VAL A N 1
ATOM 1579 C CA . VAL A 1 206 ? 49.498 76.994 150.172 1.00 10.03 198 VAL A CA 1
ATOM 1580 C C . VAL A 1 206 ? 50.949 77.437 150.423 1.00 10.13 198 VAL A C 1
ATOM 1581 O O . VAL A 1 206 ? 51.709 76.749 151.108 1.00 9.78 198 VAL A O 1
ATOM 1585 N N . LEU A 1 207 ? 51.302 78.600 149.893 1.00 10.49 199 LEU A N 1
ATOM 1586 C CA . LEU A 1 207 ? 52.644 79.162 150.047 1.00 11.19 199 LEU A CA 1
ATOM 1587 C C . LEU A 1 207 ? 52.667 80.271 151.097 1.00 11.43 199 LEU A C 1
ATOM 1588 O O . LEU A 1 207 ? 51.806 81.155 151.079 1.00 11.52 199 LEU A O 1
ATOM 1593 N N . LYS A 1 208 ? 53.615 80.190 152.027 1.00 11.66 200 LYS A N 1
ATOM 1594 C CA . LYS A 1 208 ? 53.844 81.236 153.024 1.00 12.45 200 LYS A CA 1
ATOM 1595 C C . LYS A 1 208 ? 55.235 81.842 152.766 1.00 12.11 200 LYS A C 1
ATOM 1596 O O . LYS A 1 208 ? 56.234 81.315 153.203 1.00 12.24 200 LYS A O 1
ATOM 1602 N N . PRO A 1 209 ? 55.298 82.949 152.060 1.00 12.16 201 PRO A N 1
ATOM 1603 C CA . PRO A 1 209 ? 56.612 83.602 151.916 1.00 12.42 201 PRO A CA 1
ATOM 1604 C C . PRO A 1 209 ? 57.120 84.159 153.253 1.00 11.82 201 PRO A C 1
ATOM 1605 O O . PRO A 1 209 ? 56.354 84.381 154.186 1.00 11.40 201 PRO A O 1
ATOM 1609 N N . ALA A 1 210 ? 58.412 84.387 153.328 1.00 12.10 202 ALA A N 1
ATOM 1610 C CA . ALA A 1 210 ? 58.999 84.917 154.536 1.00 11.98 202 ALA A CA 1
ATOM 1611 C C . ALA A 1 210 ? 58.357 86.274 154.873 1.00 12.42 202 ALA A C 1
ATOM 1612 O O . ALA A 1 210 ? 58.081 87.068 153.970 1.00 11.85 202 ALA A O 1
ATOM 1614 N N . GLU A 1 211 ? 58.189 86.574 156.172 1.00 13.10 203 GLU A N 1
ATOM 1615 C CA . GLU A 1 211 ? 57.681 87.909 156.581 1.00 14.48 203 GLU A CA 1
ATOM 1616 C C . GLU A 1 211 ? 58.553 89.057 156.068 1.00 13.56 203 GLU A C 1
ATOM 1617 O O . GLU A 1 211 ? 58.026 90.111 155.753 1.00 13.09 203 GLU A O 1
ATOM 1623 N N . ASP A 1 212 ? 59.878 88.838 155.965 1.00 12.53 204 ASP A N 1
ATOM 1624 C CA . ASP A 1 212 ? 60.794 89.896 155.455 1.00 12.58 204 ASP A CA 1
ATOM 1625 C C . ASP A 1 212 ? 60.757 90.161 153.923 1.00 11.98 204 ASP A C 1
ATOM 1626 O O . ASP A 1 212 ? 61.204 91.217 153.498 1.00 12.12 204 ASP A O 1
ATOM 1631 N N . THR A 1 213 ? 60.217 89.235 153.138 1.00 11.21 205 THR A N 1
ATOM 1632 C CA . THR A 1 213 ? 60.251 89.336 151.652 1.00 10.87 205 THR A CA 1
ATOM 1633 C C . THR A 1 213 ? 58.992 88.764 150.979 1.00 10.64 205 THR A C 1
ATOM 1634 O O . THR A 1 213 ? 59.041 87.711 150.312 1.00 10.51 205 THR A O 1
ATOM 1638 N N . PRO A 1 214 ? 57.845 89.433 151.167 1.00 10.65 206 PRO A N 1
ATOM 1639 C CA . PRO A 1 214 ? 56.579 88.908 150.628 1.00 10.39 206 PRO A CA 1
ATOM 1640 C C . PRO A 1 214 ? 56.278 89.313 149.192 1.00 10.32 206 PRO A C 1
ATOM 1641 O O . PRO A 1 214 ? 55.436 88.692 148.551 1.00 10.18 206 PRO A O 1
ATOM 1645 N N . LEU A 1 215 ? 56.971 90.311 148.657 1.00 10.42 207 LEU A N 1
ATOM 1646 C CA . LEU A 1 215 ? 56.471 90.970 147.438 1.00 10.59 207 LEU A CA 1
ATOM 1647 C C . LEU A 1 215 ? 56.570 90.153 146.170 1.00 10.29 207 LEU A C 1
ATOM 1648 O O . LEU A 1 215 ? 55.609 90.152 145.378 1.00 10.37 207 LEU A O 1
ATOM 1653 N N . SER A 1 216 ? 57.707 89.496 145.915 1.00 9.76 208 SER A N 1
ATOM 1654 C CA . SER A 1 216 ? 57.843 88.785 144.621 1.00 9.55 208 SER A CA 1
ATOM 1655 C C . SER A 1 216 ? 56.861 87.605 144.533 1.00 9.17 208 SER A C 1
ATOM 1656 O O . SER A 1 216 ? 56.361 87.290 143.456 1.00 8.83 208 SER A O 1
ATOM 1659 N N . ALA A 1 217 ? 56.552 87.015 145.682 1.00 8.88 209 ALA A N 1
ATOM 1660 C CA . ALA A 1 217 ? 55.572 85.914 145.724 1.00 8.80 209 ALA A CA 1
ATOM 1661 C C . ALA A 1 217 ? 54.161 86.395 145.368 1.00 9.06 209 ALA A C 1
ATOM 1662 O O . ALA A 1 217 ? 53.465 85.731 144.623 1.00 9.03 209 ALA A O 1
ATOM 1664 N N . LEU A 1 218 ? 53.785 87.583 145.849 1.00 9.50 210 LEU A N 1
ATOM 1665 C CA . LEU A 1 218 ? 52.520 88.175 145.484 1.00 9.89 210 LEU A CA 1
ATOM 1666 C C . LEU A 1 218 ? 52.483 88.463 143.983 1.00 10.21 210 LEU A C 1
ATOM 1667 O O . LEU A 1 218 ? 51.474 88.196 143.365 1.00 10.31 210 LEU A O 1
ATOM 1672 N N . ARG A 1 219 ? 53.557 88.976 143.409 1.00 10.38 211 ARG A N 1
ATOM 1673 C CA . ARG A 1 219 ? 53.553 89.262 141.970 1.00 10.78 211 ARG A CA 1
ATOM 1674 C C . ARG A 1 219 ? 53.484 87.961 141.187 1.00 10.29 211 ARG A C 1
ATOM 1675 O O . ARG A 1 219 ? 52.784 87.882 140.203 1.00 10.61 211 ARG A O 1
ATOM 1683 N N . LEU A 1 220 ? 54.150 86.933 141.666 1.00 9.79 212 LEU A N 1
ATOM 1684 C CA . LEU A 1 220 ? 54.091 85.616 141.059 1.00 9.70 212 LEU A CA 1
ATOM 1685 C C . LEU A 1 220 ? 52.659 85.064 141.098 1.00 9.75 212 LEU A C 1
ATOM 1686 O O . LEU A 1 220 ? 52.210 84.507 140.137 1.00 9.92 212 LEU A O 1
ATOM 1691 N N . GLY A 1 221 ? 51.937 85.315 142.169 1.00 9.80 213 GLY A N 1
ATOM 1692 C CA . GLY A 1 221 ? 50.477 85.014 142.233 1.00 10.07 213 GLY A CA 1
ATOM 1693 C C . GLY A 1 221 ? 49.672 85.594 141.100 1.00 10.41 213 GLY A C 1
ATOM 1694 O O . GLY A 1 221 ? 48.860 84.915 140.512 1.00 10.41 213 GLY A O 1
ATOM 1695 N N . GLU A 1 222 ? 49.947 86.854 140.762 1.00 10.82 214 GLU A N 1
ATOM 1696 C CA . GLU A 1 222 ? 49.322 87.519 139.614 1.00 10.99 214 GLU A CA 1
ATOM 1697 C C . GLU A 1 222 ? 49.653 86.766 138.312 1.00 10.99 214 GLU A C 1
ATOM 1698 O O . GLU A 1 222 ? 48.757 86.542 137.473 1.00 10.83 214 GLU A O 1
ATOM 1704 N N . LEU A 1 223 ? 50.919 86.365 138.145 1.00 10.72 215 LEU A N 1
ATOM 1705 C CA . LEU A 1 223 ? 51.331 85.683 136.925 1.00 10.94 215 LEU A CA 1
ATOM 1706 C C . LEU A 1 223 ? 50.677 84.279 136.845 1.00 10.84 215 LEU A C 1
ATOM 1707 O O . LEU A 1 223 ? 50.328 83.803 135.769 1.00 10.95 215 LEU A O 1
ATOM 1712 N N . ILE A 1 224 ? 50.524 83.630 137.994 1.00 10.69 216 ILE A N 1
ATOM 1713 C CA . ILE A 1 224 ? 49.888 82.323 138.071 1.00 10.79 216 ILE A CA 1
ATOM 1714 C C . ILE A 1 224 ? 48.426 82.426 137.619 1.00 11.08 216 ILE A C 1
ATOM 1715 O O . ILE A 1 224 ? 47.969 81.603 136.790 1.00 10.85 216 ILE A O 1
ATOM 1720 N N . GLN A 1 225 ? 47.720 83.476 138.065 1.00 11.34 217 GLN A N 1
ATOM 1721 C CA . GLN A 1 225 ? 46.364 83.690 137.597 1.00 11.89 217 GLN A CA 1
ATOM 1722 C C . GLN A 1 225 ? 46.385 83.972 136.120 1.00 12.22 217 GLN A C 1
ATOM 1723 O O . GLN A 1 225 ? 45.559 83.446 135.372 1.00 12.28 217 GLN A O 1
ATOM 1729 N N . ALA A 1 226 ? 47.329 84.801 135.679 1.00 12.36 218 ALA A N 1
ATOM 1730 C CA . ALA A 1 226 ? 47.361 85.170 134.263 1.00 12.86 218 ALA A CA 1
ATOM 1731 C C . ALA A 1 226 ? 47.647 83.953 133.373 1.00 13.27 218 ALA A C 1
ATOM 1732 O O . ALA A 1 226 ? 47.200 83.896 132.231 1.00 13.93 218 ALA A O 1
ATOM 1734 N N . ALA A 1 227 ? 48.390 82.979 133.907 1.00 12.69 219 ALA A N 1
ATOM 1735 C CA . ALA A 1 227 ? 48.716 81.773 133.164 1.00 12.79 219 ALA A CA 1
ATOM 1736 C C . ALA A 1 227 ? 47.526 80.822 133.008 1.00 12.93 219 ALA A C 1
ATOM 1737 O O . ALA A 1 227 ? 47.499 80.038 132.096 1.00 13.23 219 ALA A O 1
ATOM 1739 N N . GLY A 1 228 ? 46.515 80.970 133.843 1.00 12.86 220 GLY A N 1
ATOM 1740 C CA . GLY A 1 228 ? 45.268 80.255 133.714 1.00 12.98 220 GLY A CA 1
ATOM 1741 C C . GLY A 1 228 ? 45.088 79.116 134.713 1.00 12.71 220 GLY A C 1
ATOM 1742 O O . GLY A 1 228 ? 44.200 78.312 134.565 1.00 12.13 220 GLY A O 1
ATOM 1743 N N . PHE A 1 229 ? 45.868 79.082 135.793 1.00 12.47 221 PHE A N 1
ATOM 1744 C CA . PHE A 1 229 ? 45.651 78.007 136.792 1.00 12.40 221 PHE A CA 1
ATOM 1745 C C . PHE A 1 229 ? 44.299 78.140 137.484 1.00 12.50 221 PHE A C 1
ATOM 1746 O O . PHE A 1 229 ? 43.903 79.218 137.806 1.00 12.63 221 PHE A O 1
ATOM 1754 N N . PRO A 1 230 ? 43.604 77.022 137.728 1.00 12.74 222 PRO A N 1
ATOM 1755 C CA . PRO A 1 230 ? 42.308 77.128 138.376 1.00 12.72 222 PRO A CA 1
ATOM 1756 C C . PRO A 1 230 ? 42.457 77.702 139.777 1.00 12.18 222 PRO A C 1
ATOM 1757 O O . PRO A 1 230 ? 43.484 77.517 140.435 1.00 11.48 222 PRO A O 1
ATOM 1761 N N . ASP A 1 231 ? 41.433 78.388 140.221 1.00 12.20 223 ASP A N 1
ATOM 1762 C CA . ASP A 1 231 ? 41.437 78.969 141.547 1.00 12.30 223 ASP A CA 1
ATOM 1763 C C . ASP A 1 231 ? 41.668 77.920 142.645 1.00 11.70 223 ASP A C 1
ATOM 1764 O O . ASP A 1 231 ? 41.116 76.809 142.597 1.00 11.51 223 ASP A O 1
ATOM 1769 N N . GLY A 1 232 ? 42.497 78.296 143.618 1.00 11.07 224 GLY A N 1
ATOM 1770 C CA . GLY A 1 232 ? 42.770 77.466 144.761 1.00 10.71 224 GLY A CA 1
ATOM 1771 C C . GLY A 1 232 ? 43.925 76.484 144.554 1.00 10.35 224 GLY A C 1
ATOM 1772 O O . GLY A 1 232 ? 44.348 75.832 145.495 1.00 9.81 224 GLY A O 1
ATOM 1773 N N . VAL A 1 233 ? 44.423 76.369 143.323 1.00 10.18 225 VAL A N 1
ATOM 1774 C CA . VAL A 1 233 ? 45.568 75.522 143.062 1.00 10.16 225 VAL A CA 1
ATOM 1775 C C . VAL A 1 233 ? 46.838 76.075 143.720 1.00 10.02 225 VAL A C 1
ATOM 1776 O O . VAL A 1 233 ? 47.638 75.310 144.250 1.00 9.72 225 VAL A O 1
ATOM 1780 N N . VAL A 1 234 ? 46.997 77.402 143.664 1.00 10.33 226 VAL A N 1
ATOM 1781 C CA . VAL A 1 234 ? 48.022 78.109 144.402 1.00 10.34 226 VAL A CA 1
ATOM 1782 C C . VAL A 1 234 ? 47.337 79.186 145.239 1.00 10.40 226 VAL A C 1
ATOM 1783 O O . VAL A 1 234 ? 46.559 79.988 144.723 1.00 10.52 226 VAL A O 1
ATOM 1787 N N . ASN A 1 235 ? 47.655 79.178 146.528 1.00 10.07 227 ASN A N 1
ATOM 1788 C CA . ASN A 1 235 ? 47.205 80.168 147.503 1.00 9.98 227 ASN A CA 1
ATOM 1789 C C . ASN A 1 235 ? 48.431 80.722 148.194 1.00 10.04 227 ASN A C 1
ATOM 1790 O O . ASN A 1 235 ? 49.416 80.000 148.390 1.00 9.72 227 ASN A O 1
ATOM 1795 N N . ILE A 1 236 ? 48.413 82.017 148.486 1.00 10.30 228 ILE A N 1
ATOM 1796 C CA . ILE A 1 236 ? 49.582 82.716 149.019 1.00 10.37 228 ILE A CA 1
ATOM 1797 C C . ILE A 1 236 ? 49.194 83.551 150.213 1.00 10.49 228 ILE A C 1
ATOM 1798 O O . ILE A 1 236 ? 48.414 84.500 150.092 1.00 10.74 228 ILE A O 1
ATOM 1803 N N . VAL A 1 237 ? 49.759 83.215 151.369 1.00 10.62 229 VAL A N 1
ATOM 1804 C CA . VAL A 1 237 ? 49.415 83.868 152.629 1.00 11.22 229 VAL A CA 1
ATOM 1805 C C . VAL A 1 237 ? 50.623 84.538 153.214 1.00 11.45 229 VAL A C 1
ATOM 1806 O O . VAL A 1 237 ? 51.676 83.909 153.295 1.00 11.86 229 VAL A O 1
ATOM 1810 N N . THR A 1 238 ? 50.489 85.794 153.641 1.00 11.89 230 THR A N 1
ATOM 1811 C CA . THR A 1 238 ? 51.654 86.575 154.122 1.00 12.13 230 THR A CA 1
ATOM 1812 C C . THR A 1 238 ? 51.494 86.764 155.612 1.00 12.92 230 THR A C 1
ATOM 1813 O O . THR A 1 238 ? 50.376 86.721 156.110 1.00 12.67 230 THR A O 1
ATOM 1817 N N . GLY A 1 239 ? 52.614 86.881 156.324 1.00 13.58 231 GLY A N 1
ATOM 1818 C CA . GLY A 1 239 ? 52.579 87.071 157.785 1.00 14.51 231 GLY A CA 1
ATOM 1819 C C . GLY A 1 239 ? 53.780 86.519 158.499 1.00 15.18 231 GLY A C 1
ATOM 1820 O O . GLY A 1 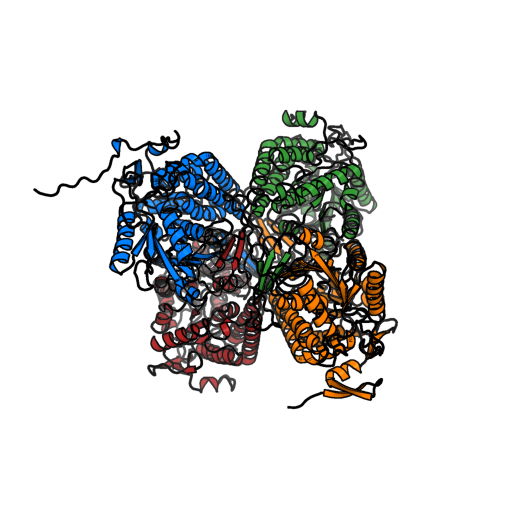239 ? 54.751 86.124 157.851 1.00 14.87 231 GLY A O 1
ATOM 1821 N N . TYR A 1 240 ? 53.692 86.408 159.828 1.00 16.61 232 TYR A N 1
ATOM 1822 C CA . TYR A 1 240 ? 54.809 85.948 160.626 1.00 17.32 232 TYR A CA 1
ATOM 1823 C C . TYR A 1 240 ? 54.932 84.449 160.647 1.00 16.98 232 TYR A C 1
ATOM 1824 O O . TYR A 1 240 ? 53.930 83.723 160.624 1.00 16.53 232 TYR A O 1
ATOM 1833 N N . GLY A 1 241 ? 56.173 83.995 160.699 1.00 16.77 233 GLY A N 1
ATOM 1834 C CA . GLY A 1 241 ? 56.500 82.582 160.874 1.00 17.18 233 GLY A CA 1
ATOM 1835 C C . GLY A 1 241 ? 55.860 81.981 162.113 1.00 17.41 233 GLY A C 1
ATOM 1836 O O . GLY A 1 241 ? 55.319 80.898 162.045 1.00 16.87 233 GLY A O 1
ATOM 1837 N N . HIS A 1 242 ? 55.906 82.704 163.225 1.00 18.31 234 HIS A N 1
ATOM 1838 C CA . HIS A 1 242 ? 55.409 82.183 164.495 1.00 18.83 234 HIS A CA 1
ATOM 1839 C C . HIS A 1 242 ? 53.888 82.089 164.560 1.00 17.70 234 HIS A C 1
ATOM 1840 O O . HIS A 1 242 ? 53.362 81.394 165.417 1.00 17.91 234 HIS A O 1
ATOM 1847 N N . THR A 1 243 ? 53.183 82.727 163.628 1.00 16.74 235 THR A N 1
ATOM 1848 C CA A THR A 1 243 ? 51.707 82.672 163.609 0.39 16.18 235 THR A CA 1
ATOM 1849 C CA B THR A 1 243 ? 51.738 82.660 163.614 0.61 16.33 235 THR A CA 1
ATOM 1850 C C . THR A 1 243 ? 51.220 81.973 162.344 1.00 15.47 235 THR A C 1
ATOM 1851 O O . THR A 1 243 ? 50.721 80.845 162.420 1.00 14.90 235 THR A O 1
ATOM 1858 N N . ALA A 1 244 ? 51.355 82.640 161.187 1.00 14.27 236 ALA A N 1
ATOM 1859 C CA . ALA A 1 244 ? 50.922 82.062 159.921 1.00 13.56 236 ALA A CA 1
ATOM 1860 C C . ALA A 1 244 ? 51.675 80.761 159.540 1.00 13.01 236 ALA A C 1
ATOM 1861 O O . ALA A 1 244 ? 51.061 79.748 159.184 1.00 12.48 236 ALA A O 1
ATOM 1863 N N . GLY A 1 245 ? 52.985 80.774 159.662 1.00 12.86 237 GLY A N 1
ATOM 1864 C CA . GLY A 1 245 ? 53.796 79.591 159.348 1.00 12.70 237 GLY A CA 1
ATOM 1865 C C . GLY A 1 245 ? 53.455 78.397 160.224 1.00 13.14 237 GLY A C 1
ATOM 1866 O O . GLY A 1 245 ? 53.272 77.265 159.741 1.00 12.91 237 GLY A O 1
ATOM 1867 N N . ALA A 1 246 ? 53.370 78.658 161.520 1.00 13.24 238 ALA A N 1
ATOM 1868 C CA . ALA A 1 246 ? 53.121 77.603 162.456 1.00 13.43 238 ALA A CA 1
ATOM 1869 C C . ALA A 1 246 ? 51.756 77.017 162.203 1.00 13.45 238 ALA A C 1
ATOM 1870 O O . ALA A 1 246 ? 51.581 75.796 162.234 1.00 13.27 238 ALA A O 1
ATOM 1872 N N . ALA A 1 247 ? 50.780 77.881 161.944 1.00 13.33 239 ALA A N 1
ATOM 1873 C CA . ALA A 1 247 ? 49.433 77.411 161.701 1.00 13.29 239 ALA A CA 1
ATOM 1874 C C . ALA A 1 247 ? 49.347 76.512 160.459 1.00 13.02 239 ALA A C 1
ATOM 1875 O O . ALA A 1 247 ? 48.618 75.511 160.450 1.00 13.18 239 ALA A O 1
ATOM 1877 N N . LEU A 1 248 ? 50.106 76.848 159.433 1.00 12.37 240 LEU A N 1
ATOM 1878 C CA . LEU A 1 248 ? 50.134 76.024 158.247 1.00 12.40 240 LEU A CA 1
ATOM 1879 C C . LEU A 1 248 ? 50.700 74.632 158.571 1.00 12.48 240 LEU A C 1
ATOM 1880 O O . LEU A 1 248 ? 50.110 73.612 158.222 1.00 11.94 240 LEU A O 1
ATOM 1885 N N . SER A 1 249 ? 51.811 74.608 159.305 1.00 13.32 241 SER A N 1
ATOM 1886 C CA . SER A 1 249 ? 52.459 73.340 159.670 1.00 14.07 241 SER A CA 1
ATOM 1887 C C . SER A 1 249 ? 51.592 72.387 160.477 1.00 15.03 241 SER A C 1
ATOM 1888 O O . SER A 1 249 ? 51.717 71.157 160.324 1.00 15.27 241 SER A O 1
ATOM 1891 N N . ARG A 1 250 ? 50.688 72.925 161.308 1.00 16.15 242 ARG A N 1
ATOM 1892 C CA . ARG A 1 250 ? 49.844 72.116 162.183 1.00 16.52 242 ARG A CA 1
ATOM 1893 C C . ARG A 1 250 ? 48.518 71.694 161.550 1.00 15.43 242 ARG A C 1
ATOM 1894 O O . ARG A 1 250 ? 47.748 70.951 162.161 1.00 14.37 242 ARG A O 1
ATOM 1902 N N . ASP A 1 251 ? 48.200 72.197 160.356 1.00 14.44 243 ASP A N 1
ATOM 1903 C CA . ASP A 1 251 ? 46.897 71.939 159.796 1.00 13.67 243 ASP A CA 1
ATOM 1904 C C . ASP A 1 251 ? 46.828 70.479 159.363 1.00 13.34 243 ASP A C 1
ATOM 1905 O O . ASP A 1 251 ? 47.639 70.047 158.576 1.00 13.44 243 ASP A O 1
ATOM 1910 N N . PRO A 1 252 ? 45.839 69.707 159.876 1.00 13.46 244 PRO A N 1
ATOM 1911 C CA . PRO A 1 252 ? 45.829 68.286 159.510 1.00 13.27 244 PRO A CA 1
ATOM 1912 C C . PRO A 1 252 ? 45.336 68.060 158.104 1.00 13.05 244 PRO A C 1
ATOM 1913 O O . PRO A 1 252 ? 45.355 66.947 157.629 1.00 12.88 244 PRO A O 1
ATOM 1917 N N . ARG A 1 253 ? 44.878 69.103 157.424 1.00 13.23 245 ARG A N 1
ATOM 1918 C CA . ARG A 1 253 ? 44.353 68.945 156.056 1.00 13.35 245 ARG A CA 1
ATOM 1919 C C . ARG A 1 253 ? 45.379 69.138 154.961 1.00 12.87 245 ARG A C 1
ATOM 1920 O O . ARG A 1 253 ? 45.054 68.952 153.782 1.00 12.19 245 ARG A O 1
ATOM 1928 N N . ILE A 1 254 ? 46.617 69.536 155.315 1.00 12.54 246 ILE A N 1
ATOM 1929 C CA . ILE A 1 254 ? 47.713 69.403 154.374 1.00 12.08 246 ILE A CA 1
ATOM 1930 C C . ILE A 1 254 ? 48.234 67.966 154.398 1.00 12.18 246 ILE A C 1
ATOM 1931 O O . ILE A 1 254 ? 48.077 67.255 155.382 1.00 12.55 246 ILE A O 1
ATOM 1936 N N . ASP A 1 255 ? 48.823 67.539 153.299 1.00 11.77 247 ASP A N 1
ATOM 1937 C CA . ASP A 1 255 ? 49.393 66.193 153.161 1.00 11.92 247 ASP A CA 1
ATOM 1938 C C . ASP A 1 255 ? 50.930 66.193 153.223 1.00 12.36 247 ASP A C 1
ATOM 1939 O O . ASP A 1 255 ? 51.550 65.203 153.608 1.00 12.01 247 ASP A O 1
ATOM 1944 N N . LYS A 1 256 ? 51.522 67.329 152.899 1.00 12.39 248 LYS A N 1
ATOM 1945 C CA . LYS A 1 256 ? 52.943 67.451 152.930 1.00 13.65 248 LYS A CA 1
ATOM 1946 C C . LYS A 1 256 ? 53.356 68.860 153.317 1.00 12.85 248 LYS A C 1
ATOM 1947 O O . LYS A 1 256 ? 52.722 69.823 152.903 1.00 11.74 248 LYS A O 1
ATOM 1953 N N . ILE A 1 257 ? 54.410 68.955 154.115 1.00 12.93 249 ILE A N 1
ATOM 1954 C CA . ILE A 1 257 ? 55.006 70.257 154.434 1.00 13.37 249 ILE A CA 1
ATOM 1955 C C . ILE A 1 257 ? 56.385 70.301 153.806 1.00 13.66 249 ILE A C 1
ATOM 1956 O O . ILE A 1 257 ? 57.158 69.337 153.874 1.00 13.48 249 ILE A O 1
ATOM 1961 N N . ALA A 1 258 ? 56.679 71.420 153.137 1.00 13.32 250 ALA A N 1
ATOM 1962 C CA . ALA A 1 258 ? 57.944 71.599 152.474 1.00 12.99 250 ALA A CA 1
ATOM 1963 C C . ALA A 1 258 ? 58.552 72.872 152.998 1.00 12.81 250 ALA A C 1
ATOM 1964 O O . ALA A 1 258 ? 57.987 73.963 152.790 1.00 13.00 250 ALA A O 1
ATOM 1966 N N . PHE A 1 259 ? 59.672 72.747 153.709 1.00 12.77 251 PHE A N 1
ATOM 1967 C CA . PHE A 1 259 ? 60.199 73.827 154.507 1.00 13.07 251 PHE A CA 1
ATOM 1968 C C . PHE A 1 259 ? 61.685 74.011 154.250 1.00 12.84 251 PHE A C 1
ATOM 1969 O O . PHE A 1 259 ? 62.458 73.037 154.246 1.00 12.07 251 PHE A O 1
ATOM 1977 N N . THR A 1 260 ? 62.078 75.279 154.102 1.00 12.70 252 THR A N 1
ATOM 1978 C CA . THR A 1 260 ? 63.490 75.646 154.065 1.00 12.77 252 THR A CA 1
ATOM 1979 C C . THR A 1 260 ? 63.676 76.728 155.129 1.00 13.58 252 THR A C 1
ATOM 1980 O O . THR A 1 260 ? 62.888 77.687 155.183 1.00 13.99 252 THR A O 1
ATOM 1984 N N . GLY A 1 261 ? 64.728 76.611 155.941 1.00 13.50 253 GLY A N 1
ATOM 1985 C CA . GLY A 1 261 ? 64.983 77.539 157.015 1.00 13.82 253 GLY A CA 1
ATOM 1986 C C . GLY A 1 261 ? 65.990 76.956 157.981 1.00 13.99 253 GLY A C 1
ATOM 1987 O O . GLY A 1 261 ? 66.748 76.068 157.636 1.00 13.82 253 GLY A O 1
ATOM 1988 N N . SER A 1 262 ? 65.997 77.465 159.194 1.00 14.39 254 SER A N 1
ATOM 1989 C CA . SER A 1 262 ? 66.966 77.022 160.164 1.00 15.16 254 SER A CA 1
ATOM 1990 C C . SER A 1 262 ? 66.638 75.600 160.649 1.00 15.24 254 SER A C 1
ATOM 1991 O O . SER A 1 262 ? 65.506 75.156 160.620 1.00 14.72 254 SER A O 1
ATOM 1994 N N . THR A 1 263 ? 67.663 74.905 161.120 1.00 15.80 255 THR A N 1
ATOM 1995 C CA . THR A 1 263 ? 67.474 73.580 161.701 1.00 16.08 255 THR A CA 1
ATOM 1996 C C . THR A 1 263 ? 66.519 73.667 162.893 1.00 16.57 255 THR A C 1
ATOM 1997 O O . THR A 1 263 ? 65.651 72.823 163.057 1.00 16.04 255 THR A O 1
ATOM 2001 N N . GLN A 1 264 ? 66.663 74.702 163.711 1.00 17.24 256 GLN A N 1
ATOM 2002 C CA . GLN A 1 264 ? 65.810 74.835 164.901 1.00 18.24 256 GLN A CA 1
ATOM 2003 C C . GLN A 1 264 ? 64.334 74.974 164.543 1.00 16.79 256 GLN A C 1
ATOM 2004 O O . GLN A 1 264 ? 63.489 74.295 165.108 1.00 16.20 256 GLN A O 1
ATOM 2010 N N . THR A 1 265 ? 64.033 75.853 163.598 1.00 15.46 257 THR A N 1
ATOM 2011 C CA . THR A 1 265 ? 62.647 76.032 163.179 1.00 15.38 257 THR A CA 1
ATOM 2012 C C . THR A 1 265 ? 62.155 74.787 162.436 1.00 14.51 257 THR A C 1
ATOM 2013 O O . THR A 1 265 ? 61.000 74.398 162.556 1.00 13.80 257 THR A O 1
ATOM 2017 N N . GLY A 1 266 ? 63.048 74.162 161.661 1.00 13.81 258 GLY A N 1
ATOM 2018 C CA . GLY A 1 266 ? 62.707 72.928 160.950 1.00 13.65 258 GLY A CA 1
ATOM 2019 C C . GLY A 1 266 ? 62.244 71.811 161.873 1.00 13.82 258 GLY A C 1
ATOM 2020 O O . GLY A 1 266 ? 61.291 71.090 161.560 1.00 13.41 258 GLY A O 1
ATOM 2021 N N . LYS A 1 267 ? 62.904 71.665 163.018 1.00 13.77 259 LYS A N 1
ATOM 2022 C CA . LYS A 1 267 ? 62.480 70.662 163.979 1.00 14.10 259 LYS A CA 1
ATOM 2023 C C . LYS A 1 267 ? 61.073 70.964 164.502 1.00 13.84 259 LYS A C 1
ATOM 2024 O O . LYS A 1 267 ? 60.241 70.078 164.580 1.00 13.34 259 LYS A O 1
ATOM 2030 N N . THR A 1 268 ? 60.805 72.230 164.831 1.00 13.68 260 THR A N 1
ATOM 2031 C CA . THR A 1 268 ? 59.490 72.646 165.293 1.00 13.23 260 THR A CA 1
ATOM 2032 C C . THR A 1 268 ? 58.400 72.293 164.278 1.00 12.97 260 THR A C 1
ATOM 2033 O O . THR A 1 268 ? 57.349 71.751 164.628 1.00 12.48 260 THR A O 1
ATOM 2037 N N . ILE A 1 269 ? 58.678 72.636 163.019 1.00 12.47 261 ILE A N 1
ATOM 2038 C CA A ILE A 1 269 ? 57.796 72.366 161.910 0.50 12.03 261 ILE A CA 1
ATOM 2039 C CA B ILE A 1 269 ? 57.795 72.352 161.915 0.50 11.99 261 ILE A CA 1
ATOM 2040 C C . ILE A 1 269 ? 57.568 70.865 161.792 1.00 11.76 261 ILE A C 1
ATOM 2041 O O . ILE A 1 269 ? 56.436 70.417 161.643 1.00 11.40 261 ILE A O 1
ATOM 2050 N N . GLY A 1 270 ? 58.643 70.096 161.860 1.00 11.55 262 GLY A N 1
ATOM 2051 C CA . GLY A 1 270 ? 58.538 68.667 161.717 1.00 11.50 262 GLY A CA 1
ATOM 2052 C C . GLY A 1 270 ? 57.757 68.002 162.831 1.00 11.82 262 GLY A C 1
ATOM 2053 O O . GLY A 1 270 ? 57.003 67.062 162.572 1.00 11.58 262 GLY A O 1
ATOM 2054 N N . HIS A 1 271 ? 57.928 68.474 164.060 1.00 12.11 263 HIS A N 1
ATOM 2055 C CA . HIS A 1 271 ? 57.163 67.911 165.163 1.00 12.94 263 HIS A CA 1
ATOM 2056 C C . HIS A 1 271 ? 55.652 68.188 164.980 1.00 13.16 263 HIS A C 1
ATOM 2057 O O . HIS A 1 271 ? 54.824 67.316 165.201 1.00 13.24 263 HIS A O 1
ATOM 2064 N N . ALA A 1 272 ? 55.306 69.369 164.482 1.00 12.95 264 ALA A N 1
ATOM 2065 C CA . ALA A 1 272 ? 53.910 69.671 164.171 1.00 12.99 264 ALA A CA 1
ATOM 2066 C C . ALA A 1 272 ? 53.408 68.738 163.062 1.00 12.77 264 ALA A C 1
ATOM 2067 O O . ALA A 1 272 ? 52.292 68.199 163.143 1.00 12.50 264 ALA A O 1
ATOM 2069 N N . ALA A 1 273 ? 54.205 68.569 162.024 1.00 12.54 265 ALA A N 1
ATOM 2070 C CA . ALA A 1 273 ? 53.835 67.696 160.919 1.00 12.71 265 ALA A CA 1
ATOM 2071 C C . ALA A 1 273 ? 53.608 66.254 161.383 1.00 13.16 265 ALA A C 1
ATOM 2072 O O . ALA A 1 273 ? 52.604 65.615 161.020 1.00 12.87 265 ALA A O 1
ATOM 2074 N N . LEU A 1 274 ? 54.545 65.753 162.172 1.00 14.03 266 LEU A N 1
ATOM 2075 C CA . LEU A 1 274 ? 54.485 64.381 162.610 1.00 15.26 266 LEU A CA 1
ATOM 2076 C C . LEU A 1 274 ? 53.204 64.065 163.359 1.00 15.62 266 LEU A C 1
ATOM 2077 O O . LEU A 1 274 ? 52.685 62.962 163.250 1.00 15.17 266 LEU A O 1
ATOM 2082 N N . ASP A 1 275 ? 52.726 65.006 164.150 1.00 15.64 267 ASP A N 1
ATOM 2083 C CA . ASP A 1 275 ? 51.533 64.743 164.922 1.00 17.19 267 ASP A CA 1
ATOM 2084 C C . ASP A 1 275 ? 50.320 64.480 164.067 1.00 16.05 267 ASP A C 1
ATOM 2085 O O . ASP A 1 275 ? 49.411 63.836 164.535 1.00 16.60 267 ASP A O 1
ATOM 2090 N N . ASN A 1 276 ? 50.344 64.937 162.812 1.00 14.81 268 ASN A N 1
ATOM 2091 C CA . ASN A 1 276 ? 49.315 64.617 161.830 1.00 14.68 268 ASN A CA 1
ATOM 2092 C C . ASN A 1 276 ? 49.749 63.595 160.786 1.00 13.84 268 ASN A C 1
ATOM 2093 O O . ASN A 1 276 ? 49.036 63.363 159.804 1.00 13.29 268 ASN A O 1
ATOM 2098 N N . MET A 1 277 ? 50.920 62.994 160.975 1.00 12.99 269 MET A N 1
ATOM 2099 C CA . MET A 1 277 ? 51.531 62.121 159.959 1.00 12.67 269 MET A CA 1
ATOM 2100 C C . MET A 1 277 ? 51.594 62.795 158.585 1.00 12.36 269 MET A C 1
ATOM 2101 O O . MET A 1 277 ? 51.455 62.144 157.544 1.00 12.58 269 MET A O 1
ATOM 2106 N N . THR A 1 278 ? 51.865 64.095 158.603 1.00 12.01 270 THR A N 1
ATOM 2107 C CA . THR A 1 278 ? 52.130 64.870 157.393 1.00 11.68 270 THR A CA 1
ATOM 2108 C C . THR A 1 278 ? 53.554 64.573 156.874 1.00 12.00 270 THR A C 1
ATOM 2109 O O . THR A 1 278 ? 54.499 64.549 157.647 1.00 11.59 270 THR A O 1
ATOM 2113 N N . ARG A 1 279 ? 53.708 64.341 155.577 1.00 12.18 271 ARG A N 1
ATOM 2114 C CA . ARG A 1 279 ? 54.987 64.047 155.016 1.00 12.34 271 ARG A CA 1
ATOM 2115 C C . ARG A 1 279 ? 55.798 65.313 155.079 1.00 12.56 271 ARG A C 1
ATOM 2116 O O . ARG A 1 279 ? 55.244 66.402 155.062 1.00 12.37 271 ARG A O 1
ATOM 2124 N N . MET A 1 280 ? 57.110 65.193 155.123 1.00 12.52 272 MET A N 1
ATOM 2125 C CA . MET A 1 280 ? 57.916 66.386 155.262 1.00 13.08 272 MET A CA 1
ATOM 2126 C C . MET A 1 280 ? 59.204 66.354 154.482 1.00 12.86 272 MET A C 1
ATOM 2127 O O . MET A 1 280 ? 59.818 65.320 154.296 1.00 13.03 272 MET A O 1
ATOM 2132 N N . SER A 1 281 ? 59.556 67.523 153.946 1.00 12.68 273 SER A N 1
ATOM 2133 C CA . SER A 1 281 ? 60.822 67.758 153.293 1.00 12.76 273 SER A CA 1
ATOM 2134 C C . SER A 1 281 ? 61.430 68.961 153.987 1.00 12.07 273 SER A C 1
ATOM 2135 O O . SER A 1 281 ? 60.736 69.996 154.135 1.00 11.60 273 SER A O 1
ATOM 2138 N N . LEU A 1 282 ? 62.691 68.849 154.420 1.00 11.35 274 LEU A N 1
ATOM 2139 C CA . LEU A 1 282 ? 63.323 69.867 155.256 1.00 11.32 274 LEU A CA 1
ATOM 2140 C C . LEU A 1 282 ? 64.722 70.192 154.775 1.00 11.59 274 LEU A C 1
ATOM 2141 O O . LEU A 1 282 ? 65.598 69.329 154.762 1.00 10.90 274 LEU A O 1
ATOM 2146 N N . GLU A 1 283 ? 64.897 71.423 154.305 1.00 12.30 275 GLU A N 1
ATOM 2147 C CA . GLU A 1 283 ? 66.191 71.902 153.849 1.00 14.09 275 GLU A CA 1
ATOM 2148 C C . GLU A 1 283 ? 66.634 72.950 154.865 1.00 13.56 275 GLU A C 1
ATOM 2149 O O . GLU A 1 283 ? 66.037 74.028 154.960 1.00 12.41 275 GLU A O 1
ATOM 2155 N N . LEU A 1 284 ? 67.652 72.612 155.660 1.00 13.01 276 LEU A N 1
ATOM 2156 C CA . LEU A 1 284 ? 67.877 73.327 156.890 1.00 13.29 276 LEU A CA 1
ATOM 2157 C C . LEU A 1 284 ? 69.241 74.016 156.905 1.00 14.00 276 LEU A C 1
ATOM 2158 O O . LEU A 1 284 ? 69.677 74.533 155.873 1.00 14.62 276 LEU A O 1
ATOM 2163 N N . GLY A 1 285 ? 69.892 74.097 158.060 1.00 13.33 277 GLY A N 1
ATOM 2164 C CA . GLY A 1 285 ? 71.083 74.890 158.175 1.00 13.24 277 GLY A CA 1
ATOM 2165 C C . GLY A 1 285 ? 72.314 74.276 157.509 1.00 13.04 277 GLY A C 1
ATOM 2166 O O . GLY A 1 285 ? 72.309 73.126 157.081 1.00 13.17 277 GLY A O 1
ATOM 2167 N N . GLY A 1 286 ? 73.357 75.079 157.416 1.00 12.71 278 GLY A N 1
ATOM 2168 C CA . GLY A 1 286 ? 74.622 74.624 156.861 1.00 12.60 278 GLY A CA 1
ATOM 2169 C C . GLY A 1 286 ? 75.807 75.374 157.431 1.00 12.49 278 GLY A C 1
ATOM 2170 O O . GLY A 1 286 ? 75.666 76.502 157.934 1.00 12.19 278 GLY A O 1
ATOM 2171 N N . LYS A 1 287 ? 76.957 74.734 157.310 1.00 12.51 279 LYS A N 1
ATOM 2172 C CA . LYS A 1 287 ? 78.240 75.341 157.598 1.00 12.92 279 LYS A CA 1
ATOM 2173 C C . LYS A 1 287 ? 79.242 74.675 156.650 1.00 12.72 279 LYS A C 1
ATOM 2174 O O . LYS A 1 287 ? 80.152 73.992 157.063 1.00 12.38 279 LYS A O 1
ATOM 2180 N N . SER A 1 288 ? 79.032 74.934 155.374 1.00 12.71 280 SER A N 1
ATOM 2181 C CA . SER A 1 288 ? 79.650 74.169 154.319 1.00 12.87 280 SER A CA 1
ATOM 2182 C C . SER A 1 288 ? 81.128 74.490 154.203 1.00 12.87 280 SER A C 1
ATOM 2183 O O . SER A 1 288 ? 81.522 75.671 154.224 1.00 13.50 280 SER A O 1
ATOM 2186 N N . PRO A 1 289 ? 81.969 73.459 154.081 1.00 12.73 281 PRO A N 1
ATOM 2187 C CA . PRO A 1 289 ? 83.418 73.696 153.978 1.00 12.67 281 PRO A CA 1
ATOM 2188 C C . PRO A 1 289 ? 83.871 73.812 152.540 1.00 12.87 281 PRO A C 1
ATOM 2189 O O . PRO A 1 289 ? 83.277 73.233 151.656 1.00 12.34 281 PRO A O 1
ATOM 2193 N N . VAL A 1 290 ? 84.977 74.520 152.345 1.00 13.33 282 VAL A N 1
ATOM 2194 C CA . VAL A 1 290 ? 85.624 74.703 151.075 1.00 13.75 282 VAL A CA 1
ATOM 2195 C C . VAL A 1 290 ? 87.046 74.202 151.261 1.00 14.20 282 VAL A C 1
ATOM 2196 O O . VAL A 1 290 ? 87.814 74.764 152.065 1.00 14.70 282 VAL A O 1
ATOM 2200 N N . ILE A 1 291 ? 87.412 73.154 150.547 1.00 13.88 283 ILE A N 1
ATOM 2201 C CA . ILE A 1 291 ? 88.729 72.528 150.712 1.00 14.26 283 ILE A CA 1
ATOM 2202 C C . ILE A 1 291 ? 89.601 72.839 149.520 1.00 14.21 283 ILE A C 1
ATOM 2203 O O . ILE A 1 291 ? 89.283 72.458 148.410 1.00 13.84 283 ILE A O 1
ATOM 2208 N N . VAL A 1 292 ? 90.706 73.514 149.763 1.00 14.85 284 VAL A N 1
ATOM 2209 C CA . VAL A 1 292 ? 91.629 73.887 148.695 1.00 15.17 284 VAL A CA 1
ATOM 2210 C C . VAL A 1 292 ? 92.899 73.060 148.751 1.00 15.55 284 VAL A C 1
ATOM 2211 O O . VAL A 1 292 ? 93.687 73.143 149.710 1.00 15.46 284 VAL A O 1
ATOM 2215 N N . LEU A 1 293 ? 93.114 72.276 147.698 1.00 15.83 285 LEU A N 1
ATOM 2216 C CA . LEU A 1 293 ? 94.305 71.421 147.606 1.00 16.02 285 LEU A CA 1
ATOM 2217 C C . LEU A 1 293 ? 95.502 72.198 147.052 1.00 16.82 285 LEU A C 1
ATOM 2218 O O . LEU A 1 293 ? 95.331 73.244 146.436 1.00 16.95 285 LEU A O 1
ATOM 2223 N N . PRO A 1 294 ? 96.740 71.699 147.305 1.00 17.45 286 PRO A N 1
ATOM 2224 C CA . PRO A 1 294 ? 97.914 72.527 147.036 1.00 18.19 286 PRO A CA 1
ATOM 2225 C C . PRO A 1 294 ? 98.264 72.649 145.566 1.00 18.66 286 PRO A C 1
ATOM 2226 O O . PRO A 1 294 ? 99.129 73.431 145.243 1.00 18.98 286 PRO A O 1
ATOM 2230 N N . ASP A 1 295 ? 97.593 71.922 144.678 1.00 18.73 287 ASP A N 1
ATOM 2231 C CA . ASP A 1 295 ? 97.894 72.021 143.252 1.00 19.42 287 ASP A CA 1
ATOM 2232 C C . ASP A 1 295 ? 97.178 73.166 142.528 1.00 20.69 287 ASP A C 1
ATOM 2233 O O . ASP A 1 295 ? 97.368 73.306 141.327 1.00 22.01 287 ASP A O 1
ATOM 2238 N N . VAL A 1 296 ? 96.342 73.953 143.208 1.00 21.20 288 VAL A N 1
ATOM 2239 C CA . VAL A 1 296 ? 95.545 74.979 142.528 1.00 21.41 288 VAL A CA 1
ATOM 2240 C C . VAL A 1 296 ? 96.326 76.165 142.010 1.00 22.73 288 VAL A C 1
ATOM 2241 O O . VAL A 1 296 ? 97.410 76.498 142.512 1.00 22.98 288 VAL A O 1
ATOM 2245 N N . ASP A 1 297 ? 95.748 76.829 141.027 1.00 23.64 289 ASP A N 1
ATOM 2246 C CA . ASP A 1 297 ? 96.138 78.187 140.681 1.00 25.51 289 ASP A CA 1
ATOM 2247 C C . ASP A 1 297 ? 95.674 79.097 141.822 1.00 25.58 289 ASP A C 1
ATOM 2248 O O . ASP A 1 297 ? 94.488 79.103 142.165 1.00 23.71 289 ASP A O 1
ATOM 2253 N N . LEU A 1 298 ? 96.585 79.883 142.382 1.00 25.27 290 LEU A N 1
ATOM 2254 C CA . LEU A 1 298 ? 96.276 80.666 143.582 1.00 25.37 290 LEU A CA 1
ATOM 2255 C C . LEU A 1 298 ? 95.200 81.728 143.369 1.00 24.70 290 LEU A C 1
ATOM 2256 O O . LEU A 1 298 ? 94.350 81.952 144.247 1.00 24.29 290 LEU A O 1
ATOM 2261 N N . ASP A 1 299 ? 95.206 82.375 142.211 1.00 23.92 291 ASP A N 1
ATOM 2262 C CA . ASP A 1 299 ? 94.196 83.394 141.935 1.00 24.02 291 ASP A CA 1
ATOM 2263 C C . ASP A 1 299 ? 92.817 82.788 141.708 1.00 22.77 291 ASP A C 1
ATOM 2264 O O . ASP A 1 299 ? 91.829 83.328 142.182 1.00 22.69 291 ASP A O 1
ATOM 2269 N N . LYS A 1 300 ? 92.744 81.705 140.951 1.00 22.43 292 LYS A N 1
ATOM 2270 C CA A LYS A 1 300 ? 91.483 80.989 140.750 0.50 22.41 292 LYS A CA 1
ATOM 2271 C CA B LYS A 1 300 ? 91.484 81.015 140.744 0.50 22.21 292 LYS A CA 1
ATOM 2272 C C . LYS A 1 300 ? 90.910 80.511 142.069 1.00 21.83 292 LYS A C 1
ATOM 2273 O O . LYS A 1 300 ? 89.673 80.586 142.307 1.00 22.30 292 LYS A O 1
ATOM 2284 N N . ALA A 1 301 ? 91.768 79.971 142.912 1.00 20.66 293 ALA A N 1
ATOM 2285 C CA . ALA A 1 301 ? 91.306 79.444 144.199 1.00 19.88 293 ALA A CA 1
ATOM 2286 C C . ALA A 1 301 ? 90.809 80.572 145.079 1.00 19.01 293 ALA A C 1
ATOM 2287 O O . ALA A 1 301 ? 89.738 80.453 145.702 1.00 18.37 293 ALA A O 1
ATOM 2289 N N . ALA A 1 302 ? 91.522 81.687 145.096 1.00 18.63 294 ALA A N 1
ATOM 2290 C CA . ALA A 1 302 ? 91.128 82.792 145.947 1.00 18.45 294 ALA A CA 1
ATOM 2291 C C . ALA A 1 302 ? 89.797 83.378 145.471 1.00 18.29 294 ALA A C 1
ATOM 2292 O O . ALA A 1 302 ? 88.946 83.719 146.276 1.00 17.50 294 ALA A O 1
ATOM 2294 N N . GLN A 1 303 ? 89.630 83.504 144.167 1.00 18.46 295 GLN A N 1
ATOM 2295 C CA . GLN A 1 303 ? 88.385 84.037 143.636 1.00 19.03 295 GLN A CA 1
ATOM 2296 C C . GLN A 1 303 ? 87.247 83.069 143.978 1.00 17.79 295 GLN A C 1
ATOM 2297 O O . GLN A 1 303 ? 86.165 83.492 144.310 1.00 16.99 295 GLN A O 1
ATOM 2303 N N . GLY A 1 304 ? 87.523 81.773 143.910 1.00 16.83 296 GLY A N 1
ATOM 2304 C CA . GLY A 1 304 ? 86.565 80.738 144.256 1.00 16.53 296 GLY A CA 1
ATOM 2305 C C . GLY A 1 304 ? 86.145 80.738 145.710 1.00 16.08 296 GLY A C 1
ATOM 2306 O O . GLY A 1 304 ? 84.951 80.665 146.007 1.00 16.33 296 GLY A O 1
ATOM 2307 N N . VAL A 1 305 ? 87.093 80.897 146.599 1.00 16.12 297 VAL A N 1
ATOM 2308 C CA . VAL A 1 305 ? 86.837 80.995 148.036 1.00 16.02 297 VAL A CA 1
ATOM 2309 C C . VAL A 1 305 ? 86.036 82.259 148.349 1.00 16.19 297 VAL A C 1
ATOM 2310 O O . VAL A 1 305 ? 85.033 82.196 149.060 1.00 15.60 297 VAL A O 1
ATOM 2314 N N . ALA A 1 306 ? 86.452 83.405 147.784 1.00 16.42 298 ALA A N 1
ATOM 2315 C CA . ALA A 1 306 ? 85.707 84.652 147.995 1.00 16.05 298 ALA A CA 1
ATOM 2316 C C . ALA A 1 306 ? 84.241 84.554 147.503 1.00 15.57 298 ALA A C 1
ATOM 2317 O O . ALA A 1 306 ? 83.302 84.933 148.206 1.00 14.84 298 ALA A O 1
ATOM 2319 N N . ASN A 1 307 ? 84.055 84.043 146.289 1.00 15.84 299 ASN A N 1
ATOM 2320 C CA . ASN A 1 307 ? 82.719 83.888 145.750 1.00 15.89 299 ASN A CA 1
ATOM 2321 C C . ASN A 1 307 ? 81.853 82.932 146.565 1.00 15.01 299 ASN A C 1
ATOM 2322 O O . ASN A 1 307 ? 80.639 83.195 146.768 1.00 14.37 299 ASN A O 1
ATOM 2327 N N . ALA A 1 308 ? 82.450 81.848 147.029 1.00 14.35 300 ALA A N 1
ATOM 2328 C CA . ALA A 1 308 ? 81.742 80.838 147.777 1.00 14.34 300 ALA A CA 1
ATOM 2329 C C . ALA A 1 308 ? 81.097 81.387 149.063 1.00 14.68 300 ALA A C 1
ATOM 2330 O O . ALA A 1 308 ? 80.009 80.930 149.467 1.00 14.86 300 ALA A O 1
ATOM 2332 N N . ILE A 1 309 ? 81.724 82.389 149.669 1.00 15.27 301 ILE A N 1
ATOM 2333 C CA . ILE A 1 309 ? 81.180 83.002 150.880 1.00 15.23 301 ILE A CA 1
ATOM 2334 C C . ILE A 1 309 ? 80.388 84.276 150.601 1.00 15.20 301 ILE A C 1
ATOM 2335 O O . ILE A 1 309 ? 79.401 84.495 151.217 1.00 15.32 301 ILE A O 1
ATOM 2340 N N . PHE A 1 310 ? 80.830 85.131 149.700 1.00 15.63 302 PHE A N 1
ATOM 2341 C CA . PHE A 1 310 ? 80.245 86.455 149.629 1.00 15.32 302 PHE A CA 1
ATOM 2342 C C . PHE A 1 310 ? 79.055 86.531 148.684 1.00 15.07 302 PHE A C 1
ATOM 2343 O O . PHE A 1 310 ? 78.353 87.534 148.676 1.00 14.75 302 PHE A O 1
ATOM 2351 N N . PHE A 1 311 ? 78.872 85.516 147.831 1.00 14.65 303 PHE A N 1
ATOM 2352 C CA . PHE A 1 311 ? 77.676 85.442 146.964 1.00 14.58 303 PHE A CA 1
ATOM 2353 C C . PHE A 1 311 ? 76.412 85.672 147.808 1.00 13.72 303 PHE A C 1
ATOM 2354 O O . PHE A 1 311 ? 76.274 85.119 148.917 1.00 12.55 303 PHE A O 1
ATOM 2362 N N . ASN A 1 312 ? 75.537 86.533 147.305 1.00 13.51 304 ASN A N 1
ATOM 2363 C CA . ASN A 1 312 ? 74.303 86.898 148.002 1.00 13.56 304 ASN A CA 1
ATOM 2364 C C . ASN A 1 312 ? 74.530 87.329 149.454 1.00 13.82 304 ASN A C 1
ATOM 2365 O O . ASN A 1 312 ? 73.737 86.995 150.340 1.00 14.37 304 ASN A O 1
ATOM 2370 N N . GLN A 1 313 ? 75.604 88.082 149.679 1.00 14.36 305 GLN A N 1
ATOM 2371 C CA . GLN A 1 313 ? 75.968 88.591 151.000 1.00 14.54 305 GLN A CA 1
ATOM 2372 C C . GLN A 1 313 ? 76.120 87.485 152.040 1.00 14.06 305 GLN A C 1
ATOM 2373 O O . GLN A 1 313 ? 75.948 87.737 153.227 1.00 13.55 305 GLN A O 1
ATOM 2379 N N . GLY A 1 314 ? 76.477 86.275 151.595 1.00 13.77 306 GLY A N 1
ATOM 2380 C CA . GLY A 1 314 ? 76.618 85.129 152.492 1.00 13.36 306 GLY A CA 1
ATOM 2381 C C . GLY A 1 314 ? 75.302 84.574 152.996 1.00 13.25 306 GLY A C 1
ATOM 2382 O O . GLY A 1 314 ? 75.300 83.664 153.841 1.00 13.03 306 GLY A O 1
ATOM 2383 N N . GLN A 1 315 ? 74.175 85.098 152.482 1.00 12.91 307 GLN A N 1
ATOM 2384 C CA . GLN A 1 315 ? 72.860 84.663 152.913 1.00 12.33 307 GLN A CA 1
ATOM 2385 C C . GLN A 1 315 ? 72.409 83.513 152.019 1.00 12.20 307 GLN A C 1
ATOM 2386 O O . GLN A 1 315 ? 71.457 83.611 151.226 1.00 11.61 307 GLN A O 1
ATOM 2392 N N . VAL A 1 316 ? 73.106 82.403 152.182 1.00 12.44 308 VAL A N 1
ATOM 2393 C CA . VAL A 1 316 ? 72.951 81.236 151.353 1.00 12.50 308 VAL A CA 1
ATOM 2394 C C . VAL A 1 316 ? 73.150 80.016 152.259 1.00 12.75 308 VAL A C 1
ATOM 2395 O O . VAL A 1 316 ? 74.126 79.935 153.005 1.00 12.04 308 VAL A O 1
ATOM 2399 N N . CYS A 1 317 ? 72.214 79.077 152.189 1.00 13.01 309 CYS A N 1
ATOM 2400 C CA A CYS A 1 317 ? 72.255 77.929 153.078 0.50 12.70 309 CYS A CA 1
ATOM 2401 C CA B CYS A 1 317 ? 72.238 77.938 153.088 0.50 14.06 309 CYS A CA 1
ATOM 2402 C C . CYS A 1 317 ? 73.543 77.128 152.891 1.00 13.03 309 CYS A C 1
ATOM 2403 O O . CYS A 1 317 ? 74.132 76.659 153.858 1.00 12.69 309 CYS A O 1
ATOM 2408 N N . THR A 1 318 ? 74.013 77.017 151.642 1.00 12.84 310 THR A N 1
ATOM 2409 C CA . THR A 1 318 ? 75.294 76.363 151.339 1.00 12.75 310 THR A CA 1
ATOM 2410 C C . THR A 1 318 ? 76.495 77.287 151.233 1.00 12.97 310 THR A C 1
ATOM 2411 O O . THR A 1 318 ? 77.494 76.925 150.614 1.00 12.92 310 THR A O 1
ATOM 2415 N N . ALA A 1 319 ? 76.428 78.487 151.792 1.00 13.05 311 ALA A N 1
ATOM 2416 C CA . ALA A 1 319 ? 77.582 79.382 151.747 1.00 13.44 311 ALA A CA 1
ATOM 2417 C C . ALA A 1 319 ? 78.836 78.660 152.202 1.00 13.73 311 ALA A C 1
ATOM 2418 O O . ALA A 1 319 ? 78.835 77.898 153.190 1.00 13.74 311 ALA A O 1
ATOM 2420 N N . GLY A 1 320 ? 79.929 78.893 151.478 1.00 14.28 312 GLY A N 1
ATOM 2421 C CA . GLY A 1 320 ? 81.225 78.323 151.820 1.00 14.15 312 GLY A CA 1
ATOM 2422 C C . GLY A 1 320 ? 81.847 79.061 152.986 1.00 14.36 312 GLY A C 1
ATOM 2423 O O . GLY A 1 320 ? 82.766 79.849 152.817 1.00 15.12 312 GLY A O 1
ATOM 2424 N N . SER A 1 321 ? 81.361 78.765 154.172 1.00 14.02 313 SER A N 1
ATOM 2425 C CA . SER A 1 321 ? 81.645 79.560 155.345 1.00 14.09 313 SER A CA 1
ATOM 2426 C C . SER A 1 321 ? 82.877 79.155 156.134 1.00 14.00 313 SER A C 1
ATOM 2427 O O . SER A 1 321 ? 83.353 79.931 156.971 1.00 14.04 313 SER A O 1
ATOM 2430 N N . ARG A 1 322 ? 83.417 77.975 155.848 1.00 13.63 314 ARG A N 1
ATOM 2431 C CA . ARG A 1 322 ? 84.686 77.524 156.412 1.00 13.62 314 ARG A CA 1
ATOM 2432 C C . ARG A 1 322 ? 85.641 77.157 155.302 1.00 13.76 314 ARG A C 1
ATOM 2433 O O . ARG A 1 322 ? 85.371 76.226 154.554 1.00 13.59 314 ARG A O 1
ATOM 2441 N N . ALA A 1 323 ? 86.792 77.840 155.221 1.00 14.01 315 ALA A N 1
ATOM 2442 C CA . ALA A 1 323 ? 87.766 77.508 154.208 1.00 13.93 315 ALA A CA 1
ATOM 2443 C C . ALA A 1 323 ? 88.928 76.784 154.861 1.00 14.27 315 ALA A C 1
ATOM 2444 O O . ALA A 1 323 ? 89.524 77.275 155.809 1.00 14.32 315 ALA A O 1
ATOM 2446 N N . TYR A 1 324 ? 89.217 75.584 154.369 1.00 14.39 316 TYR A N 1
ATOM 2447 C CA . TYR A 1 324 ? 90.364 74.817 154.803 1.00 14.48 316 TYR A CA 1
ATOM 2448 C C . TYR A 1 324 ? 91.307 74.758 153.614 1.00 15.09 316 TYR A C 1
ATOM 2449 O O . TYR A 1 324 ? 91.009 74.142 152.590 1.00 14.66 316 TYR A O 1
ATOM 2458 N N . ILE A 1 325 ? 92.473 75.376 153.770 1.00 16.32 317 ILE A N 1
ATOM 2459 C CA . ILE A 1 325 ? 93.397 75.546 152.671 1.00 17.23 317 ILE A CA 1
ATOM 2460 C C . ILE A 1 325 ? 94.746 74.931 153.027 1.00 18.00 317 ILE A C 1
ATOM 2461 O O . ILE A 1 325 ? 95.264 75.148 154.115 1.00 17.73 317 ILE A O 1
ATOM 2466 N N . HIS A 1 326 ? 95.270 74.120 152.114 1.00 18.19 318 HIS A N 1
ATOM 2467 C CA . HIS A 1 326 ? 96.477 73.415 152.383 1.00 19.49 318 HIS A CA 1
ATOM 2468 C C . HIS A 1 326 ? 97.572 74.414 152.795 1.00 20.43 318 HIS A C 1
ATOM 2469 O O . HIS A 1 326 ? 97.716 75.475 152.192 1.00 20.09 318 HIS A O 1
ATOM 2476 N N . SER A 1 327 ? 98.355 74.031 153.795 1.00 21.63 319 SER A N 1
ATOM 2477 C CA . SER A 1 327 ? 99.375 74.898 154.360 1.00 23.19 319 SER A CA 1
ATOM 2478 C C . SER A 1 327 ? 100.416 75.412 153.350 1.00 23.88 319 SER A C 1
ATOM 2479 O O . SER A 1 327 ? 100.894 76.532 153.489 1.00 24.70 319 SER A O 1
ATOM 2482 N N . LYS A 1 328 ? 100.764 74.632 152.340 1.00 23.87 320 LYS A N 1
ATOM 2483 C CA . LYS A 1 328 ? 101.667 75.121 151.280 1.00 24.81 320 LYS A CA 1
ATOM 2484 C C . LYS A 1 328 ? 101.126 76.359 150.559 1.00 24.77 320 LYS A C 1
ATOM 2485 O O . LYS A 1 328 ? 101.919 77.191 150.121 1.00 25.93 320 LYS A O 1
ATOM 2487 N N . VAL A 1 329 ? 99.815 76.541 150.473 1.00 23.51 321 VAL A N 1
ATOM 2488 C CA . VAL A 1 329 ? 99.272 77.700 149.770 1.00 23.13 321 VAL A CA 1
ATOM 2489 C C . VAL A 1 329 ? 98.360 78.619 150.606 1.00 22.57 321 VAL A C 1
ATOM 2490 O O . VAL A 1 329 ? 97.791 79.571 150.081 1.00 21.92 321 VAL A O 1
ATOM 2494 N N . PHE A 1 330 ? 98.241 78.355 151.900 1.00 22.38 322 PHE A N 1
ATOM 2495 C CA . PHE A 1 330 ? 97.315 79.113 152.764 1.00 21.97 322 PHE A CA 1
ATOM 2496 C C . PHE A 1 330 ? 97.566 80.618 152.749 1.00 22.43 322 PHE A C 1
ATOM 2497 O O . PHE A 1 330 ? 96.632 81.396 152.552 1.00 21.23 322 PHE A O 1
ATOM 2505 N N . ASP A 1 331 ? 98.816 81.041 152.944 1.00 23.53 323 ASP A N 1
ATOM 2506 C CA . ASP A 1 331 ? 99.107 82.481 153.043 1.00 24.73 323 ASP A CA 1
ATOM 2507 C C . ASP A 1 331 ? 98.803 83.202 151.753 1.00 24.15 323 ASP A C 1
ATOM 2508 O O . ASP A 1 331 ? 98.171 84.244 151.760 1.00 23.89 323 ASP A O 1
ATOM 2513 N N . GLY A 1 332 ? 99.203 82.627 150.629 1.00 24.22 324 GLY A N 1
ATOM 2514 C CA . GLY A 1 332 ? 98.921 83.242 149.334 1.00 24.37 324 GLY A CA 1
ATOM 2515 C C . GLY A 1 332 ? 97.432 83.299 149.000 1.00 23.48 324 GLY A C 1
ATOM 2516 O O . GLY A 1 332 ? 96.937 84.305 148.481 1.00 23.95 324 GLY A O 1
ATOM 2517 N N . VAL A 1 333 ? 96.710 82.231 149.283 1.00 22.83 325 VAL A N 1
ATOM 2518 C CA . VAL A 1 333 ? 95.273 82.246 149.015 1.00 22.00 325 VAL A CA 1
ATOM 2519 C C . VAL A 1 333 ? 94.540 83.279 149.907 1.00 21.71 325 VAL A C 1
ATOM 2520 O O . VAL A 1 333 ? 93.793 84.119 149.414 1.00 20.57 325 VAL A O 1
ATOM 2524 N N . ILE A 1 334 ? 94.802 83.255 151.202 1.00 22.61 326 ILE A N 1
ATOM 2525 C CA . ILE A 1 334 ? 94.122 84.130 152.117 1.00 24.05 326 ILE A CA 1
ATOM 2526 C C . ILE A 1 334 ? 94.460 85.614 151.884 1.00 25.52 326 ILE A C 1
ATOM 2527 O O . ILE A 1 334 ? 93.581 86.500 151.966 1.00 25.32 326 ILE A O 1
ATOM 2532 N N . GLU A 1 335 ? 95.715 85.899 151.580 1.00 27.79 327 GLU A N 1
ATOM 2533 C CA . GLU A 1 335 ? 96.107 87.254 151.245 1.00 29.69 327 GLU A CA 1
ATOM 2534 C C . GLU A 1 335 ? 95.253 87.739 150.079 1.00 27.29 327 GLU A C 1
ATOM 2535 O O . GLU A 1 335 ? 94.670 88.816 150.139 1.00 26.69 327 GLU A O 1
ATOM 2541 N N . ARG A 1 336 ? 95.124 86.907 149.061 1.00 25.16 328 ARG A N 1
ATOM 2542 C CA . ARG A 1 336 ? 94.314 87.256 147.901 1.00 24.23 328 ARG A CA 1
ATOM 2543 C C . ARG A 1 336 ? 92.823 87.398 148.232 1.00 22.31 328 ARG A C 1
ATOM 2544 O O . ARG A 1 336 ? 92.171 88.309 147.731 1.00 20.86 328 ARG A O 1
ATOM 2552 N N . VAL A 1 337 ? 92.294 86.490 149.051 1.00 20.87 329 VAL A N 1
ATOM 2553 C CA . VAL A 1 337 ? 90.858 86.557 149.450 1.00 20.03 329 VAL A CA 1
ATOM 2554 C C . VAL A 1 337 ? 90.536 87.841 150.230 1.00 20.10 329 VAL A C 1
ATOM 2555 O O . VAL A 1 337 ? 89.541 88.493 149.984 1.00 20.40 329 VAL A O 1
ATOM 2559 N N . ALA A 1 338 ? 91.409 88.231 151.147 1.00 20.79 330 ALA A N 1
ATOM 2560 C CA . ALA A 1 338 ? 91.234 89.496 151.872 1.00 21.05 330 ALA A CA 1
ATOM 2561 C C . ALA A 1 338 ? 91.228 90.709 150.936 1.00 21.42 330 ALA A C 1
ATOM 2562 O O . ALA A 1 338 ? 90.444 91.653 151.138 1.00 21.30 330 ALA A O 1
ATOM 2564 N N . LYS A 1 339 ? 92.127 90.728 149.943 1.00 22.31 331 LYS A N 1
ATOM 2565 C CA . LYS A 1 339 ? 92.168 91.840 148.970 1.00 22.96 331 LYS A CA 1
ATOM 2566 C C . LYS A 1 339 ? 90.845 91.883 148.205 1.00 22.46 331 LYS A C 1
ATOM 2567 O O . LYS A 1 339 ? 90.293 92.949 147.992 1.00 22.50 331 LYS A O 1
ATOM 2569 N N . ILE A 1 340 ? 90.333 90.713 147.804 1.00 21.77 332 ILE A N 1
ATOM 2570 C CA . ILE A 1 340 ? 89.057 90.638 147.092 1.00 21.59 332 ILE A CA 1
ATOM 2571 C C . ILE A 1 340 ? 87.936 91.178 147.986 1.00 20.55 332 ILE A C 1
ATOM 2572 O O . ILE A 1 340 ? 87.153 92.014 147.562 1.00 19.99 332 ILE A O 1
ATOM 2577 N N . ALA A 1 341 ? 87.878 90.704 149.225 1.00 19.92 333 ALA A N 1
ATOM 2578 C CA . ALA A 1 341 ? 86.867 91.145 150.153 1.00 19.86 333 ALA A CA 1
ATOM 2579 C C . ALA A 1 341 ? 86.822 92.671 150.319 1.00 20.52 333 ALA A C 1
ATOM 2580 O O . ALA A 1 341 ? 85.748 93.290 150.281 1.00 20.15 333 ALA A O 1
ATOM 2582 N N . ALA A 1 342 ? 87.991 93.264 150.534 1.00 21.61 334 ALA A N 1
ATOM 2583 C CA . ALA A 1 342 ? 88.104 94.709 150.763 1.00 22.81 334 ALA A CA 1
ATOM 2584 C C . ALA A 1 342 ? 87.797 95.484 149.505 1.00 23.17 334 ALA A C 1
ATOM 2585 O O . ALA A 1 342 ? 87.395 96.637 149.589 1.00 24.22 334 ALA A O 1
ATOM 2587 N N . SER A 1 343 ? 87.942 94.859 148.343 1.00 23.00 335 SER A N 1
ATOM 2588 C CA . SER A 1 343 ? 87.630 95.549 147.087 1.00 23.46 335 SER A CA 1
ATOM 2589 C C . SER A 1 343 ? 86.131 95.525 146.703 1.00 21.74 335 SER A C 1
ATOM 2590 O O . SER A 1 343 ? 85.734 96.222 145.778 1.00 21.55 335 SER A O 1
ATOM 2593 N N . LEU A 1 344 ? 85.316 94.697 147.333 1.00 19.78 336 LEU A N 1
ATOM 2594 C CA . LEU A 1 344 ? 83.926 94.552 146.876 1.00 18.64 336 LEU A CA 1
ATOM 2595 C C . LEU A 1 344 ? 83.136 95.831 147.127 1.00 18.74 336 LEU A C 1
ATOM 2596 O O . LEU A 1 344 ? 83.188 96.394 148.227 1.00 17.85 336 LEU A O 1
ATOM 2601 N N . LYS A 1 345 ? 82.406 96.275 146.103 1.00 18.39 337 LYS A N 1
ATOM 2602 C CA . LYS A 1 345 ? 81.608 97.493 146.203 1.00 18.88 337 LYS A CA 1
ATOM 2603 C C . LYS A 1 345 ? 80.307 97.261 146.997 1.00 17.19 337 LYS A C 1
ATOM 2604 O O . LYS A 1 345 ? 79.467 96.443 146.590 1.00 15.14 337 LYS A O 1
ATOM 2610 N N . ILE A 1 346 ? 80.180 97.974 148.116 1.00 16.47 338 ILE A N 1
ATOM 2611 C CA . ILE A 1 346 ? 79.059 97.832 149.011 1.00 16.20 338 ILE A CA 1
ATOM 2612 C C . ILE A 1 346 ? 78.068 98.952 148.696 1.00 16.09 338 ILE A C 1
ATOM 2613 O O . ILE A 1 346 ? 78.468 100.105 148.598 1.00 16.63 338 ILE A O 1
ATOM 2618 N N . GLY A 1 347 ? 76.804 98.614 148.503 1.00 15.13 339 GLY A N 1
ATOM 2619 C CA . GLY A 1 347 ? 75.839 99.650 148.134 1.00 15.24 339 GLY A CA 1
ATOM 2620 C C . GLY A 1 347 ? 74.430 99.127 147.945 1.00 14.38 339 GLY A C 1
ATOM 2621 O O . GLY A 1 347 ? 74.166 97.939 148.144 1.00 13.76 339 GLY A O 1
ATOM 2622 N N . PRO A 1 348 ? 73.526 100.000 147.544 1.00 14.61 340 PRO A N 1
ATOM 2623 C CA . PRO A 1 348 ? 72.164 99.572 147.232 1.00 14.43 340 PRO A CA 1
ATOM 2624 C C . PRO A 1 348 ? 72.098 98.640 146.024 1.00 14.37 340 PRO A C 1
ATOM 2625 O O . PRO A 1 348 ? 72.821 98.807 145.030 1.00 13.87 340 PRO A O 1
ATOM 2629 N N . GLY A 1 349 ? 71.207 97.659 146.120 1.00 14.46 341 GLY A N 1
ATOM 2630 C CA . GLY A 1 349 ? 71.111 96.628 145.100 1.00 14.45 341 GLY A CA 1
ATOM 2631 C C . GLY A 1 349 ? 70.709 97.145 143.735 1.00 14.70 341 GLY A C 1
ATOM 2632 O O . GLY A 1 349 ? 71.046 96.554 142.710 1.00 14.35 341 GLY A O 1
ATOM 2633 N N . MET A 1 350 ? 70.013 98.263 143.708 1.00 15.39 342 MET A N 1
ATOM 2634 C CA . MET A 1 350 ? 69.609 98.823 142.441 1.00 16.63 342 MET A CA 1
ATOM 2635 C C . MET A 1 350 ? 70.741 99.519 141.674 1.00 18.31 342 MET A C 1
ATOM 2636 O O . MET A 1 350 ? 70.575 99.807 140.496 1.00 18.87 342 MET A O 1
ATOM 2641 N N . ASP A 1 351 ? 71.899 99.733 142.303 1.00 19.06 343 ASP A N 1
ATOM 2642 C CA . ASP A 1 351 ? 73.057 100.326 141.622 1.00 20.30 343 ASP A CA 1
ATOM 2643 C C . ASP A 1 351 ? 73.811 99.217 140.910 1.00 20.07 343 ASP A C 1
ATOM 2644 O O . ASP A 1 351 ? 74.209 98.251 141.543 1.00 19.40 343 ASP A O 1
ATOM 2649 N N . PRO A 1 352 ? 74.025 99.351 139.587 1.00 20.04 344 PRO A N 1
ATOM 2650 C CA . PRO A 1 352 ? 74.662 98.282 138.851 1.00 20.05 344 PRO A CA 1
ATOM 2651 C C . PRO A 1 352 ? 76.100 98.072 139.299 1.00 19.82 344 PRO A C 1
ATOM 2652 O O . PRO A 1 352 ? 76.638 97.015 139.064 1.00 20.39 344 PRO A O 1
ATOM 2656 N N . ALA A 1 353 ? 76.706 99.044 139.959 1.00 19.87 345 ALA A N 1
ATOM 2657 C CA . ALA A 1 353 ? 78.051 98.854 140.486 1.00 20.67 345 ALA A CA 1
ATOM 2658 C C . ALA A 1 353 ? 78.105 97.982 141.744 1.00 20.01 345 ALA A C 1
ATOM 2659 O O . ALA A 1 353 ? 79.171 97.540 142.128 1.00 19.86 345 ALA A O 1
ATOM 2661 N N . THR A 1 354 ? 76.967 97.730 142.382 1.00 18.85 346 THR A N 1
ATOM 2662 C CA . THR A 1 354 ? 76.980 97.103 143.691 1.00 18.24 346 THR A CA 1
ATOM 2663 C C . THR A 1 354 ? 77.326 95.644 143.555 1.00 18.44 346 THR A C 1
ATOM 2664 O O . THR A 1 354 ? 76.728 94.934 142.755 1.00 20.08 346 THR A O 1
ATOM 2668 N N . GLN A 1 355 ? 78.275 95.185 144.350 1.00 17.97 347 GLN A N 1
ATOM 2669 C CA . GLN A 1 355 ? 78.577 93.771 144.446 1.00 17.17 347 GLN A CA 1
ATOM 2670 C C . GLN A 1 355 ? 78.102 93.137 145.731 1.00 16.38 347 GLN A C 1
ATOM 2671 O O . GLN A 1 355 ? 77.828 91.938 145.757 1.00 16.49 347 GLN A O 1
ATOM 2677 N N . ILE A 1 356 ? 78.033 93.918 146.799 1.00 15.87 348 ILE A N 1
ATOM 2678 C CA . ILE A 1 356 ? 77.537 93.469 148.088 1.00 15.81 348 ILE A CA 1
ATOM 2679 C C . ILE A 1 356 ? 76.409 94.405 148.522 1.00 14.74 348 ILE A C 1
ATOM 2680 O O . ILE A 1 356 ? 76.657 95.590 148.756 1.00 14.54 348 ILE A O 1
ATOM 2685 N N . GLY A 1 357 ? 75.186 93.870 148.594 1.00 13.26 349 GLY A N 1
ATOM 2686 C CA . GLY A 1 357 ? 74.064 94.608 149.131 1.00 12.99 349 GLY A CA 1
ATOM 2687 C C . GLY A 1 357 ? 74.030 94.579 150.653 1.00 12.58 349 GLY A C 1
ATOM 2688 O O . GLY A 1 357 ? 74.899 93.999 151.276 1.00 12.47 349 GLY A O 1
ATOM 2689 N N . PRO A 1 358 ? 73.001 95.174 151.259 1.00 12.20 350 PRO A N 1
ATOM 2690 C CA . PRO A 1 358 ? 72.801 95.086 152.720 1.00 12.19 350 PRO A CA 1
ATOM 2691 C C . PRO A 1 358 ? 72.270 93.716 153.078 1.00 11.70 350 PRO A C 1
ATOM 2692 O O . PRO A 1 358 ? 71.841 92.965 152.186 1.00 11.45 350 PRO A O 1
ATOM 2696 N N . LEU A 1 359 ? 72.265 93.402 154.352 1.00 11.52 351 LEU A N 1
ATOM 2697 C CA . LEU A 1 359 ? 71.566 92.258 154.842 1.00 11.41 351 LEU A CA 1
ATOM 2698 C C . LEU A 1 359 ? 70.079 92.568 154.865 1.00 11.11 351 LEU A C 1
ATOM 2699 O O . LEU A 1 359 ? 69.675 93.718 154.775 1.00 10.92 351 LEU A O 1
ATOM 2704 N N . VAL A 1 360 ? 69.259 91.552 155.057 1.00 11.03 352 VAL A N 1
ATOM 2705 C CA . VAL A 1 360 ? 67.822 91.694 154.837 1.00 11.09 352 VAL A CA 1
ATOM 2706 C C . VAL A 1 360 ? 67.108 92.537 155.896 1.00 11.22 352 VAL A C 1
ATOM 2707 O O . VAL A 1 360 ? 66.062 93.105 155.627 1.00 11.34 352 VAL A O 1
ATOM 2711 N N . SER A 1 361 ? 67.636 92.582 157.108 1.00 11.37 353 SER A N 1
ATOM 2712 C CA . SER A 1 361 ? 66.937 93.243 158.205 1.00 11.90 353 SER A CA 1
ATOM 2713 C C . SER A 1 361 ? 67.900 93.692 159.290 1.00 12.51 353 SER A C 1
ATOM 2714 O O . SER A 1 361 ? 69.056 93.251 159.363 1.00 12.32 353 SER A O 1
ATOM 2717 N N . ALA A 1 362 ? 67.408 94.551 160.167 1.00 13.21 354 ALA A N 1
ATOM 2718 C CA . ALA A 1 362 ? 68.204 94.929 161.332 1.00 13.85 354 ALA A CA 1
ATOM 2719 C C . ALA A 1 362 ? 68.521 93.731 162.192 1.00 14.02 354 ALA A C 1
ATOM 2720 O O . ALA A 1 362 ? 69.593 93.662 162.766 1.00 14.70 354 ALA A O 1
ATOM 2722 N N . LYS A 1 363 ? 67.563 92.827 162.362 1.00 13.90 355 LYS A N 1
ATOM 2723 C CA . LYS A 1 363 ? 67.766 91.637 163.189 1.00 14.14 355 LYS A CA 1
ATOM 2724 C C . LYS A 1 363 ? 68.911 90.813 162.642 1.00 14.04 355 LYS A C 1
ATOM 2725 O O . LYS A 1 363 ? 69.720 90.292 163.397 1.00 13.94 355 LYS A O 1
ATOM 2727 N N . GLN A 1 364 ? 68.994 90.713 161.318 1.00 13.97 356 GLN A N 1
ATOM 2728 C CA . GLN A 1 364 ? 70.061 89.955 160.708 1.00 14.40 356 GLN A CA 1
ATOM 2729 C C . GLN A 1 364 ? 71.389 90.634 160.904 1.00 15.28 356 GLN A C 1
ATOM 2730 O O . GLN A 1 364 ? 72.362 89.940 161.217 1.00 15.37 356 GLN A O 1
ATOM 2736 N N . ARG A 1 365 ? 71.436 91.955 160.785 1.00 15.62 357 ARG A N 1
ATOM 2737 C CA . ARG A 1 365 ? 72.682 92.650 161.074 1.00 16.61 357 ARG A CA 1
ATOM 2738 C C . ARG A 1 365 ? 73.107 92.450 162.538 1.00 17.53 357 ARG A C 1
ATOM 2739 O O . ARG A 1 365 ? 74.263 92.193 162.806 1.00 17.35 357 ARG A O 1
ATOM 2747 N N . GLU A 1 366 ? 72.149 92.501 163.465 1.00 18.29 358 GLU A N 1
ATOM 2748 C CA . GLU A 1 366 ? 72.434 92.277 164.870 1.00 19.12 358 GLU A CA 1
ATOM 2749 C C . GLU A 1 366 ? 73.028 90.885 165.109 1.00 19.68 358 GLU A C 1
ATOM 2750 O O . GLU A 1 366 ? 74.077 90.766 165.742 1.00 21.08 358 GLU A O 1
ATOM 2756 N N . ARG A 1 367 ? 72.431 89.870 164.515 1.00 20.13 359 ARG A N 1
ATOM 2757 C CA . ARG A 1 367 ? 72.955 88.505 164.613 1.00 21.08 359 ARG A CA 1
ATOM 2758 C C . ARG A 1 367 ? 74.358 88.345 164.031 1.00 19.23 359 ARG A C 1
ATOM 2759 O O . ARG A 1 367 ? 75.252 87.775 164.659 1.00 18.94 359 ARG A O 1
ATOM 2767 N N . VAL A 1 368 ? 74.540 88.841 162.821 1.00 17.33 360 VAL A N 1
ATOM 2768 C CA . VAL A 1 368 ? 75.802 88.673 162.141 1.00 16.94 360 VAL A CA 1
ATOM 2769 C C . VAL A 1 368 ? 76.920 89.402 162.868 1.00 17.33 360 VAL A C 1
ATOM 2770 O O . VAL A 1 368 ? 77.994 88.842 163.075 1.00 17.42 360 VAL A O 1
ATOM 2774 N N . CYS A 1 369 ? 76.688 90.659 163.253 1.00 18.13 361 CYS A N 1
ATOM 2775 C CA . CYS A 1 369 ? 77.704 91.415 164.004 1.00 18.64 361 CYS A CA 1
ATOM 2776 C C . CYS A 1 369 ? 77.979 90.783 165.362 1.00 19.14 361 CYS A C 1
ATOM 2777 O O . CYS A 1 369 ? 79.094 90.808 165.822 1.00 20.93 361 CYS A O 1
ATOM 2780 N N . GLY A 1 370 ? 76.960 90.192 165.979 1.00 19.21 362 GLY A N 1
ATOM 2781 C CA . GLY A 1 370 ? 77.107 89.477 167.247 1.00 19.29 362 GLY A CA 1
ATOM 2782 C C . GLY A 1 370 ? 78.036 88.272 167.096 1.00 18.89 362 GLY A C 1
ATOM 2783 O O . GLY A 1 370 ? 78.875 88.016 167.959 1.00 18.57 362 GLY A O 1
ATOM 2784 N N . TYR A 1 371 ? 77.924 87.569 165.966 1.00 17.73 363 TYR A N 1
ATOM 2785 C CA . TYR A 1 371 ? 78.844 86.478 165.687 1.00 17.36 363 TYR A CA 1
ATOM 2786 C C . TYR A 1 371 ? 80.275 86.960 165.469 1.00 17.31 363 TYR A C 1
ATOM 2787 O O . TYR A 1 371 ? 81.216 86.403 166.012 1.00 17.57 363 TYR A O 1
ATOM 2796 N N . ILE A 1 372 ? 80.444 88.008 164.686 1.00 17.21 364 ILE A N 1
ATOM 2797 C CA . ILE A 1 372 ? 81.780 88.579 164.464 1.00 17.96 364 ILE A CA 1
ATOM 2798 C C . ILE A 1 372 ? 82.427 89.002 165.790 1.00 19.16 364 ILE A C 1
ATOM 2799 O O . ILE A 1 372 ? 83.581 88.666 166.061 1.00 19.72 364 ILE A O 1
ATOM 2804 N N . ASP A 1 373 ? 81.666 89.714 166.620 1.00 19.90 365 ASP A N 1
ATOM 2805 C CA . ASP A 1 373 ? 82.138 90.156 167.951 1.00 21.43 365 ASP A CA 1
ATOM 2806 C C . ASP A 1 373 ? 82.541 88.961 168.807 1.00 21.25 365 ASP A C 1
ATOM 2807 O O . ASP A 1 373 ? 83.584 88.973 169.468 1.00 21.43 365 ASP A O 1
ATOM 2812 N N . SER A 1 374 ? 81.731 87.917 168.763 1.00 19.92 366 SER A N 1
ATOM 2813 C CA . SER A 1 374 ? 82.027 86.685 169.448 1.00 20.30 366 SER A CA 1
ATOM 2814 C C . SER A 1 374 ? 83.396 86.079 169.018 1.00 20.26 366 SER A C 1
ATOM 2815 O O . SER A 1 374 ? 84.158 85.623 169.855 1.00 20.61 366 SER A O 1
ATOM 2818 N N . GLY A 1 375 ? 83.678 86.080 167.721 1.00 19.94 367 GLY A N 1
ATOM 2819 C CA . GLY A 1 375 ? 84.943 85.619 167.171 1.00 20.80 367 GLY A CA 1
ATOM 2820 C C . GLY A 1 375 ? 86.116 86.399 167.730 1.00 22.19 367 GLY A C 1
ATOM 2821 O O . GLY A 1 375 ? 87.107 85.797 168.192 1.00 21.81 367 GLY A O 1
ATOM 2822 N N . PHE A 1 376 ? 85.998 87.732 167.724 1.00 22.91 368 PHE A N 1
ATOM 2823 C CA . PHE A 1 376 ? 87.029 88.594 168.297 1.00 24.35 368 PHE A CA 1
ATOM 2824 C C . PHE A 1 376 ? 87.236 88.261 169.767 1.00 24.64 368 PHE A C 1
ATOM 2825 O O . PHE A 1 376 ? 88.365 88.083 170.214 1.00 24.96 368 PHE A O 1
ATOM 2833 N N . GLY A 1 377 ? 86.141 88.136 170.493 1.00 23.87 369 GLY A N 1
ATOM 2834 C CA . GLY A 1 377 ? 86.184 87.758 171.894 1.00 24.49 369 GLY A CA 1
ATOM 2835 C C . GLY A 1 377 ? 86.908 86.443 172.165 1.00 24.52 369 GLY A C 1
ATOM 2836 O O . GLY A 1 377 ? 87.474 86.267 173.222 1.00 24.97 369 GLY A O 1
ATOM 2837 N N . GLU A 1 378 ? 86.881 85.507 171.223 1.00 23.91 370 GLU A N 1
ATOM 2838 C CA . GLU A 1 378 ? 87.541 84.214 171.416 1.00 24.32 370 GLU A CA 1
ATOM 2839 C C . GLU A 1 378 ? 88.946 84.157 170.842 1.00 24.91 370 GLU A C 1
ATOM 2840 O O . GLU A 1 378 ? 89.618 83.131 170.976 1.00 25.48 370 GLU A O 1
ATOM 2846 N N . GLY A 1 379 ? 89.410 85.238 170.226 1.00 25.15 371 GLY A N 1
ATOM 2847 C CA . GLY A 1 379 ? 90.816 85.314 169.786 1.00 26.03 371 GLY A CA 1
ATOM 2848 C C . GLY A 1 379 ? 91.011 85.331 168.278 1.00 25.45 371 GLY A C 1
ATOM 2849 O O . GLY A 1 379 ? 92.136 85.355 167.805 1.00 26.61 371 GLY A O 1
ATOM 2850 N N . ALA A 1 380 ? 89.934 85.292 167.517 1.00 24.53 372 ALA A N 1
ATOM 2851 C CA . ALA A 1 380 ? 90.034 85.368 166.059 1.00 24.22 372 ALA A CA 1
ATOM 2852 C C . ALA A 1 380 ? 90.390 86.770 165.672 1.00 24.77 372 ALA A C 1
ATOM 2853 O O . ALA A 1 380 ? 90.118 87.708 166.426 1.00 24.76 372 ALA A O 1
ATOM 2855 N N . ARG A 1 381 ? 90.994 86.926 164.509 1.00 25.16 373 ARG A N 1
ATOM 2856 C CA . ARG A 1 381 ? 91.247 88.249 164.003 1.00 26.55 373 ARG A CA 1
ATOM 2857 C C . ARG A 1 381 ? 90.813 88.417 162.574 1.00 25.32 373 ARG A C 1
ATOM 2858 O O . ARG A 1 381 ? 90.766 87.447 161.809 1.00 23.37 373 ARG A O 1
ATOM 2866 N N . ALA A 1 382 ? 90.476 89.661 162.236 1.00 24.51 374 ALA A N 1
ATOM 2867 C CA . ALA A 1 382 ? 89.968 89.976 160.911 1.00 24.19 374 ALA A CA 1
ATOM 2868 C C . ALA A 1 382 ? 91.095 90.288 159.939 1.00 24.00 374 ALA A C 1
ATOM 2869 O O . ALA A 1 382 ? 91.854 91.226 160.125 1.00 24.87 374 ALA A O 1
ATOM 2871 N N . ALA A 1 383 ? 91.231 89.471 158.916 1.00 23.38 375 ALA A N 1
ATOM 2872 C CA . ALA A 1 383 ? 92.133 89.769 157.824 1.00 23.48 375 ALA A CA 1
ATOM 2873 C C . ALA A 1 383 ? 91.479 90.763 156.891 1.00 23.16 375 ALA A C 1
ATOM 2874 O O . ALA A 1 383 ? 92.154 91.409 156.090 1.00 23.26 375 ALA A O 1
ATOM 2876 N N . ALA A 1 384 ? 90.149 90.827 156.939 1.00 22.67 376 ALA A N 1
ATOM 2877 C CA . ALA A 1 384 ? 89.418 91.843 156.209 1.00 22.52 376 ALA A CA 1
ATOM 2878 C C . ALA A 1 384 ? 88.101 92.097 156.910 1.00 22.41 376 ALA A C 1
ATOM 2879 O O . ALA A 1 384 ? 87.550 91.183 157.501 1.00 22.53 376 ALA A O 1
ATOM 2881 N N . GLY A 1 385 ? 87.597 93.323 156.818 1.00 22.16 377 GLY A N 1
ATOM 2882 C CA . GLY A 1 385 ? 86.270 93.662 157.307 1.00 22.91 377 GLY A CA 1
ATOM 2883 C C . GLY A 1 385 ? 86.153 93.727 158.816 1.00 23.95 377 GLY A C 1
ATOM 2884 O O . GLY A 1 385 ? 87.090 94.130 159.478 1.00 24.00 377 GLY A O 1
ATOM 2885 N N . GLY A 1 386 ? 85.014 93.306 159.345 1.00 24.93 378 GLY A N 1
ATOM 2886 C CA . GLY A 1 386 ? 84.757 93.304 160.781 1.00 28.18 378 GLY A CA 1
ATOM 2887 C C . GLY A 1 386 ? 83.652 94.208 161.382 1.00 32.09 378 GLY A C 1
ATOM 2888 O O . GLY A 1 386 ? 83.078 93.904 162.468 1.00 31.20 378 GLY A O 1
ATOM 2889 N N . ARG A 1 387 ? 83.280 95.304 160.737 1.00 35.27 379 ARG A N 1
ATOM 2890 C CA . ARG A 1 387 ? 82.106 96.007 161.271 1.00 36.87 379 ARG A CA 1
ATOM 2891 C C . ARG A 1 387 ? 80.803 96.183 160.460 1.00 33.53 379 ARG A C 1
ATOM 2892 O O . ARG A 1 387 ? 80.644 95.845 159.234 1.00 27.63 379 ARG A O 1
ATOM 2900 N N . ALA A 1 388 ? 79.839 96.646 161.265 1.00 30.22 380 ALA A N 1
ATOM 2901 C CA . ALA A 1 388 ? 78.705 97.413 160.793 1.00 28.20 380 ALA A CA 1
ATOM 2902 C C . ALA A 1 388 ? 79.218 98.775 160.220 1.00 25.61 380 ALA A C 1
ATOM 2903 O O . ALA A 1 388 ? 80.184 99.375 160.676 1.00 24.42 380 ALA A O 1
ATOM 2905 N N . ILE A 1 389 ? 78.476 99.245 159.246 1.00 22.41 381 ILE A N 1
ATOM 2906 C CA . ILE A 1 389 ? 78.675 100.477 158.522 1.00 19.68 381 ILE A CA 1
ATOM 2907 C C . ILE A 1 389 ? 77.538 101.373 158.974 1.00 17.90 381 ILE A C 1
ATOM 2908 O O . ILE A 1 389 ? 76.398 100.918 159.046 1.00 17.51 381 ILE A O 1
ATOM 2913 N N . ASP A 1 390 ? 77.817 102.635 159.231 1.00 17.33 382 ASP A N 1
ATOM 2914 C CA . ASP A 1 390 ? 76.787 103.616 159.584 1.00 16.72 382 ASP A CA 1
ATOM 2915 C C . ASP A 1 390 ? 75.762 103.855 158.482 1.00 15.90 382 ASP A C 1
ATOM 2916 O O . ASP A 1 390 ? 76.012 103.584 157.312 1.00 15.69 382 ASP A O 1
ATOM 2921 N N . GLY A 1 391 ? 74.609 104.331 158.885 1.00 15.31 383 GLY A N 1
ATOM 2922 C CA . GLY A 1 391 ? 73.533 104.714 157.983 1.00 14.96 383 GLY A CA 1
ATOM 2923 C C . GLY A 1 391 ? 72.326 103.839 158.243 1.00 14.25 383 GLY A C 1
ATOM 2924 O O . GLY A 1 391 ? 72.391 102.925 159.080 1.00 13.94 383 GLY A O 1
ATOM 2925 N N . PRO A 1 392 ? 71.224 104.134 157.571 1.00 14.08 384 PRO A N 1
ATOM 2926 C CA . PRO A 1 392 ? 69.959 103.475 157.886 1.00 14.09 384 PRO A CA 1
ATOM 2927 C C . PRO A 1 392 ? 69.724 102.123 157.217 1.00 14.00 384 PRO A C 1
ATOM 2928 O O . PRO A 1 392 ? 68.789 101.448 157.623 1.00 13.95 384 PRO A O 1
ATOM 2932 N N . GLY A 1 393 ? 70.523 101.737 156.201 1.00 14.15 385 GLY A N 1
ATOM 2933 C CA . GLY A 1 393 ? 70.446 100.408 155.589 1.00 13.74 385 GLY A CA 1
ATOM 2934 C C . GLY A 1 393 ? 71.096 99.411 156.516 1.00 13.74 385 GLY A C 1
ATOM 2935 O O . GLY A 1 393 ? 71.630 99.810 157.548 1.00 14.44 385 GLY A O 1
ATOM 2936 N N . PHE A 1 394 ? 70.998 98.120 156.193 1.00 13.21 386 PHE A N 1
ATOM 2937 C CA . PHE A 1 394 ? 71.492 97.082 157.094 1.00 13.40 386 PHE A CA 1
ATOM 2938 C C . PHE A 1 394 ? 72.797 96.467 156.568 1.00 13.88 386 PHE A C 1
ATOM 2939 O O . PHE A 1 394 ? 72.938 95.250 156.414 1.00 13.84 386 PHE A O 1
ATOM 2947 N N . PHE A 1 395 ? 73.792 97.318 156.362 1.00 14.30 387 PHE A N 1
ATOM 2948 C CA . PHE A 1 395 ? 75.023 96.936 155.696 1.00 14.62 387 PHE A CA 1
ATOM 2949 C C . PHE A 1 395 ? 76.064 96.412 156.688 1.00 15.48 387 PHE A C 1
ATOM 2950 O O . PHE A 1 395 ? 76.194 96.939 157.801 1.00 14.98 387 PHE A O 1
ATOM 2958 N N . VAL A 1 396 ? 76.800 95.402 156.244 1.00 15.82 388 VAL A N 1
ATOM 2959 C CA . VAL A 1 396 ? 77.903 94.815 156.966 1.00 17.23 388 VAL A CA 1
ATOM 2960 C C . VAL A 1 396 ? 79.047 94.531 156.001 1.00 17.48 388 VAL A C 1
ATOM 2961 O O . VAL A 1 396 ? 78.819 94.158 154.844 1.00 17.46 388 VAL A O 1
ATOM 2965 N N . GLU A 1 397 ? 80.280 94.799 156.440 1.00 18.56 389 GLU A N 1
ATOM 2966 C CA . GLU A 1 397 ? 81.478 94.552 155.611 1.00 18.34 389 GLU A CA 1
ATOM 2967 C C . GLU A 1 397 ? 81.753 93.079 155.378 1.00 16.80 389 GLU A C 1
ATOM 2968 O O . GLU A 1 397 ? 81.595 92.278 156.301 1.00 16.31 389 GLU A O 1
ATOM 2974 N N . PRO A 1 398 ? 82.113 92.705 154.148 1.00 15.77 390 PRO A N 1
ATOM 2975 C CA . PRO A 1 398 ? 82.618 91.374 153.914 1.00 15.64 390 PRO A CA 1
ATOM 2976 C C . PRO A 1 398 ? 83.772 91.161 154.864 1.00 16.03 390 PRO A C 1
ATOM 2977 O O . PRO A 1 398 ? 84.681 91.977 154.916 1.00 16.99 390 PRO A O 1
ATOM 2981 N N . THR A 1 399 ? 83.727 90.058 155.597 1.00 15.70 391 THR A N 1
ATOM 2982 C CA . THR A 1 399 ? 84.613 89.823 156.699 1.00 16.14 391 THR A CA 1
ATOM 2983 C C . THR A 1 399 ? 85.315 88.473 156.589 1.00 16.39 391 THR A C 1
ATOM 2984 O O . THR A 1 399 ? 84.678 87.438 156.319 1.00 15.95 391 THR A O 1
ATOM 2988 N N . VAL A 1 400 ? 86.638 88.485 156.750 1.00 16.78 392 VAL A N 1
ATOM 2989 C CA . VAL A 1 400 ? 87.432 87.257 156.741 1.00 16.98 392 VAL A CA 1
ATOM 2990 C C . VAL A 1 400 ? 88.168 87.138 158.063 1.00 17.47 392 VAL A C 1
ATOM 2991 O O . VAL A 1 400 ? 88.935 88.035 158.437 1.00 17.97 392 VAL A O 1
ATOM 2995 N N . LEU A 1 401 ? 87.896 86.057 158.785 1.00 17.10 393 LEU A N 1
ATOM 2996 C CA . LEU A 1 401 ? 88.494 85.791 160.070 1.00 17.53 393 LEU A CA 1
ATOM 2997 C C . LEU A 1 401 ? 89.514 84.682 159.966 1.00 17.98 393 LEU A C 1
ATOM 2998 O O . LEU A 1 401 ? 89.249 83.630 159.376 1.00 17.06 393 LEU A O 1
ATOM 3003 N N . VAL A 1 402 ? 90.688 84.932 160.562 1.00 19.20 394 VAL A N 1
ATOM 3004 C CA . VAL A 1 402 ? 91.758 83.946 160.672 1.00 19.72 394 VAL A CA 1
ATOM 3005 C C . VAL A 1 402 ? 92.151 83.757 162.138 1.00 20.35 394 VAL A C 1
ATOM 3006 O O . VAL A 1 402 ? 91.647 84.437 163.012 1.00 19.96 394 VAL A O 1
ATOM 3010 N N . ASP A 1 403 ? 93.035 82.802 162.386 1.00 21.28 395 ASP A N 1
ATOM 3011 C CA . ASP A 1 403 ? 93.436 82.413 163.737 1.00 22.35 395 ASP A CA 1
ATOM 3012 C C . ASP A 1 403 ? 92.250 81.851 164.468 1.00 21.70 395 ASP A C 1
ATOM 3013 O O . ASP A 1 403 ? 92.128 81.972 165.691 1.00 21.68 395 ASP A O 1
ATOM 3018 N N . THR A 1 404 ? 91.362 81.225 163.721 1.00 21.21 396 THR A N 1
ATOM 3019 C CA . THR A 1 404 ? 90.195 80.577 164.322 1.00 21.00 396 THR A CA 1
ATOM 3020 C C . THR A 1 404 ? 90.507 79.132 164.655 1.00 22.02 396 THR A C 1
ATOM 3021 O O . THR A 1 404 ? 91.458 78.572 164.144 1.00 22.30 396 THR A O 1
ATOM 3025 N N . THR A 1 405 ? 89.714 78.535 165.534 1.00 23.15 397 THR A N 1
ATOM 3026 C CA . THR A 1 405 ? 89.834 77.103 165.860 1.00 23.37 397 THR A CA 1
ATOM 3027 C C . THR A 1 405 ? 88.446 76.451 165.797 1.00 22.74 397 THR A C 1
ATOM 3028 O O . THR A 1 405 ? 87.419 77.144 165.865 1.00 21.55 397 THR A O 1
ATOM 3032 N N . GLN A 1 406 ? 88.418 75.123 165.742 1.00 22.32 398 GLN A N 1
ATOM 3033 C CA . GLN A 1 406 ? 87.159 74.391 165.631 1.00 22.39 398 GLN A CA 1
ATOM 3034 C C . GLN A 1 406 ? 86.255 74.591 166.839 1.00 22.03 398 GLN A C 1
ATOM 3035 O O . GLN A 1 406 ? 85.053 74.399 166.730 1.00 21.25 398 GLN A O 1
ATOM 3041 N N . ALA A 1 407 ? 86.811 74.998 167.969 1.00 22.25 399 ALA A N 1
ATOM 3042 C CA . ALA A 1 407 ? 85.993 75.227 169.157 1.00 22.61 399 ALA A CA 1
ATOM 3043 C C . ALA A 1 407 ? 85.217 76.537 169.138 1.00 22.07 399 ALA A C 1
ATOM 3044 O O . ALA A 1 407 ? 84.330 76.732 169.954 1.00 23.25 399 ALA A O 1
ATOM 3046 N N . MET A 1 408 ? 85.565 77.472 168.275 1.00 21.06 400 MET A N 1
ATOM 3047 C CA . MET A 1 408 ? 84.949 78.801 168.368 1.00 20.87 400 MET A CA 1
ATOM 3048 C C . MET A 1 408 ? 83.547 78.820 167.813 1.00 19.67 400 MET A C 1
ATOM 3049 O O . MET A 1 408 ? 83.250 78.119 166.846 1.00 19.14 400 MET A O 1
ATOM 3054 N N . ARG A 1 409 ? 82.699 79.665 168.371 1.00 20.11 401 ARG A N 1
ATOM 3055 C CA . ARG A 1 409 ? 81.286 79.789 167.890 1.00 19.45 401 ARG A CA 1
ATOM 3056 C C . ARG A 1 409 ? 81.187 80.138 166.410 1.00 17.91 401 ARG A C 1
ATOM 3057 O O . ARG A 1 409 ? 80.368 79.563 165.709 1.00 16.64 401 ARG A O 1
ATOM 3065 N N . VAL A 1 410 ? 82.048 81.040 165.939 1.00 16.95 402 VAL A N 1
ATOM 3066 C CA . VAL A 1 410 ? 82.057 81.408 164.514 1.00 16.30 402 VAL A CA 1
ATOM 3067 C C . VAL A 1 410 ? 82.379 80.267 163.579 1.00 15.73 402 VAL A C 1
ATOM 3068 O O . VAL A 1 410 ? 81.977 80.287 162.433 1.00 14.50 402 VAL A O 1
ATOM 3072 N N . VAL A 1 411 ? 83.126 79.283 164.064 1.00 16.31 403 VAL A N 1
ATOM 3073 C CA . VAL A 1 411 ? 83.381 78.099 163.259 1.00 16.45 403 VAL A CA 1
ATOM 3074 C C . VAL A 1 411 ? 82.255 77.071 163.382 1.00 16.20 403 VAL A C 1
ATOM 3075 O O . VAL A 1 411 ? 81.950 76.394 162.381 1.00 15.68 403 VAL A O 1
ATOM 3079 N N . ARG A 1 412 ? 81.679 76.910 164.566 1.00 16.74 404 ARG A N 1
ATOM 3080 C CA A ARG A 1 412 ? 80.685 75.864 164.790 0.50 17.23 404 ARG A CA 1
ATOM 3081 C CA B ARG A 1 412 ? 80.705 75.850 164.823 0.50 17.15 404 ARG A CA 1
ATOM 3082 C C . ARG A 1 412 ? 79.295 76.218 164.309 1.00 16.78 404 ARG A C 1
ATOM 3083 O O . ARG A 1 412 ? 78.556 75.358 163.829 1.00 16.78 404 ARG A O 1
ATOM 3098 N N . GLU A 1 413 ? 78.928 77.489 164.419 1.00 16.02 405 GLU A N 1
ATOM 3099 C CA . GLU A 1 413 ? 77.547 77.910 164.192 1.00 15.50 405 GLU A CA 1
ATOM 3100 C C . GLU A 1 413 ? 77.356 78.648 162.861 1.00 15.22 405 GLU A C 1
ATOM 3101 O O . GLU A 1 413 ? 78.235 79.396 162.420 1.00 15.04 405 GLU A O 1
ATOM 3107 N N . GLU A 1 414 ? 76.196 78.459 162.260 1.00 15.27 406 GLU A N 1
ATOM 3108 C CA . GLU A 1 414 ? 75.802 79.153 161.026 1.00 15.42 406 GLU A CA 1
ATOM 3109 C C . GLU A 1 414 ? 75.570 80.634 161.316 1.00 15.13 406 GLU A C 1
ATOM 3110 O O . GLU A 1 414 ? 74.750 80.982 162.163 1.00 14.88 406 GLU A O 1
ATOM 3116 N N . ILE A 1 415 ? 76.275 81.478 160.576 1.00 14.83 407 ILE A N 1
ATOM 3117 C CA . ILE A 1 415 ? 76.227 82.929 160.726 1.00 14.77 407 ILE A CA 1
ATOM 3118 C C . ILE A 1 415 ? 75.240 83.549 159.768 1.00 14.44 407 ILE A C 1
ATOM 3119 O O . ILE A 1 415 ? 74.491 84.462 160.130 1.00 14.71 407 ILE A O 1
ATOM 3124 N N . PHE A 1 416 ? 75.184 83.021 158.539 1.00 14.35 408 PHE A N 1
ATOM 3125 C CA . PHE A 1 416 ? 74.222 83.464 157.528 1.00 14.19 408 PHE A CA 1
ATOM 3126 C C . PHE A 1 416 ? 74.431 84.932 157.154 1.00 13.99 408 PHE A C 1
ATOM 3127 O O . PHE A 1 416 ? 73.492 85.702 156.991 1.00 13.48 408 PHE A O 1
ATOM 3135 N N . GLY A 1 417 ? 75.710 85.267 156.957 1.00 13.99 409 GLY A N 1
ATOM 3136 C CA . GLY A 1 417 ? 76.138 86.565 156.492 1.00 13.75 409 GLY A CA 1
ATOM 3137 C C . GLY A 1 417 ? 77.531 86.459 155.879 1.00 14.04 409 GLY A C 1
ATOM 3138 O O . GLY A 1 417 ? 78.079 85.357 155.744 1.00 14.10 409 GLY A O 1
ATOM 3139 N N . PRO A 1 418 ? 78.116 87.607 155.486 1.00 14.11 410 PRO A N 1
ATOM 3140 C CA . PRO A 1 418 ? 79.322 87.572 154.676 1.00 14.68 410 PRO A CA 1
ATOM 3141 C C . PRO A 1 418 ? 80.556 87.461 155.563 1.00 15.06 410 PRO A C 1
ATOM 3142 O O . PRO A 1 418 ? 81.415 88.353 155.570 1.00 16.04 410 PRO A O 1
ATOM 3146 N N . VAL A 1 419 ? 80.656 86.334 156.251 1.00 14.51 411 VAL A N 1
ATOM 3147 C CA . VAL A 1 419 ? 81.707 86.098 157.200 1.00 15.08 411 VAL A CA 1
ATOM 3148 C C . VAL A 1 419 ? 82.328 84.731 156.922 1.00 14.80 411 VAL A C 1
ATOM 3149 O O . VAL A 1 419 ? 81.679 83.703 157.076 1.00 14.42 411 VAL A O 1
ATOM 3153 N N . LEU A 1 420 ? 83.612 84.758 156.602 1.00 15.05 412 LEU A N 1
ATOM 3154 C CA . LEU A 1 420 ? 84.413 83.561 156.361 1.00 14.95 412 LEU A CA 1
ATOM 3155 C C . LEU A 1 420 ? 85.333 83.275 157.552 1.00 15.23 412 LEU A C 1
ATOM 3156 O O . LEU A 1 420 ? 85.851 84.201 158.153 1.00 15.40 412 LEU A O 1
ATOM 3161 N N . VAL A 1 421 ? 85.495 81.994 157.887 1.00 14.94 413 VAL A N 1
ATOM 3162 C CA . VAL A 1 421 ? 86.573 81.575 158.775 1.00 15.63 413 VAL A CA 1
ATOM 3163 C C . VAL A 1 421 ? 87.517 80.733 157.919 1.00 15.77 413 VAL A C 1
ATOM 3164 O O . VAL A 1 421 ? 87.052 79.931 157.114 1.00 15.44 413 VAL A O 1
ATOM 3168 N N . ALA A 1 422 ? 88.831 80.948 158.064 1.00 16.47 414 ALA A N 1
ATOM 3169 C CA . ALA A 1 422 ? 89.780 80.255 157.211 1.00 16.76 414 ALA A CA 1
ATOM 3170 C C . ALA A 1 422 ? 90.951 79.704 158.016 1.00 17.62 414 ALA A C 1
ATOM 3171 O O . ALA A 1 422 ? 91.587 80.451 158.783 1.00 17.84 414 ALA A O 1
ATOM 3173 N N . MET A 1 423 ? 91.263 78.433 157.778 1.00 17.79 415 MET A N 1
ATOM 3174 C CA . MET A 1 423 ? 92.309 77.695 158.521 1.00 18.96 415 MET A CA 1
ATOM 3175 C C . MET A 1 423 ? 93.123 76.791 157.607 1.00 18.72 415 MET A C 1
ATOM 3176 O O . MET A 1 423 ? 92.617 76.325 156.592 1.00 17.71 415 MET A O 1
ATOM 3181 N N . PRO A 1 424 ? 94.379 76.506 157.990 1.00 19.82 416 PRO A N 1
ATOM 3182 C CA . PRO A 1 424 ? 95.241 75.626 157.242 1.00 19.95 416 PRO A CA 1
ATOM 3183 C C . PRO A 1 424 ? 95.059 74.157 157.588 1.00 20.06 416 PRO A C 1
ATOM 3184 O O . PRO A 1 424 ? 94.515 73.827 158.622 1.00 19.95 416 PRO A O 1
ATOM 3188 N N . PHE A 1 425 ? 95.511 73.280 156.698 1.00 20.35 417 PHE A N 1
ATOM 3189 C CA . PHE A 1 425 ? 95.669 71.873 156.997 1.00 20.33 417 PHE A CA 1
ATOM 3190 C C . PHE A 1 425 ? 96.895 71.348 156.296 1.00 21.72 417 PHE A C 1
ATOM 3191 O O . PHE A 1 425 ? 97.286 71.862 155.252 1.00 21.56 417 PHE A O 1
ATOM 3199 N N . ASP A 1 426 ? 97.485 70.293 156.869 1.00 23.59 418 ASP A N 1
ATOM 3200 C CA . ASP A 1 426 ? 98.720 69.696 156.322 1.00 25.43 418 ASP A CA 1
ATOM 3201 C C . ASP A 1 426 ? 98.493 68.482 155.486 1.00 24.84 418 ASP A C 1
ATOM 3202 O O . ASP A 1 426 ? 99.308 68.192 154.654 1.00 24.95 418 ASP A O 1
ATOM 3207 N N . ASP A 1 427 ? 97.393 67.770 155.684 1.00 24.25 419 ASP A N 1
ATOM 3208 C CA . ASP A 1 427 ? 97.120 66.630 154.819 1.00 24.55 419 ASP A CA 1
ATOM 3209 C C . ASP A 1 427 ? 95.624 66.373 154.652 1.00 22.40 419 ASP A C 1
ATOM 3210 O O . ASP A 1 427 ? 94.816 66.798 155.478 1.00 21.64 419 ASP A O 1
ATOM 3215 N N . VAL A 1 428 ? 95.297 65.596 153.631 1.00 21.03 420 VAL A N 1
ATOM 3216 C CA A VAL A 1 428 ? 93.929 65.396 153.263 0.50 19.82 420 VAL A CA 1
ATOM 3217 C CA B VAL A 1 428 ? 93.923 65.389 153.260 0.50 19.91 420 VAL A CA 1
ATOM 3218 C C . VAL A 1 428 ? 93.109 64.685 154.340 1.00 19.59 420 VAL A C 1
ATOM 3219 O O . VAL A 1 428 ? 91.936 65.002 154.511 1.00 18.29 420 VAL A O 1
ATOM 3226 N N . ASP A 1 429 ? 93.698 63.728 155.057 1.00 19.22 421 ASP A N 1
ATOM 3227 C CA . ASP A 1 429 ? 92.934 63.101 156.141 1.00 18.94 421 ASP A CA 1
ATOM 3228 C C . ASP A 1 429 ? 92.452 64.150 157.144 1.00 18.45 421 ASP A C 1
ATOM 3229 O O . ASP A 1 429 ? 91.326 64.083 157.648 1.00 17.66 421 ASP A O 1
ATOM 3234 N N . THR A 1 430 ? 93.311 65.096 157.457 1.00 18.80 422 THR A N 1
ATOM 3235 C CA . THR A 1 430 ? 92.954 66.148 158.392 1.00 19.25 422 THR A CA 1
ATOM 3236 C C . THR A 1 430 ? 91.891 67.063 157.825 1.00 18.37 422 THR A C 1
ATOM 3237 O O . THR A 1 430 ? 90.996 67.469 158.537 1.00 18.30 422 THR A O 1
ATOM 3241 N N . ALA A 1 431 ? 91.988 67.374 156.530 1.00 18.04 423 ALA A N 1
ATOM 3242 C CA . ALA A 1 431 ? 91.003 68.213 155.872 1.00 17.44 423 ALA A CA 1
ATOM 3243 C C . ALA A 1 431 ? 89.627 67.546 155.944 1.00 16.70 423 ALA A C 1
ATOM 3244 O O . ALA A 1 431 ? 88.637 68.216 156.217 1.00 15.47 423 ALA A O 1
ATOM 3246 N N . VAL A 1 432 ? 89.595 66.228 155.755 1.00 16.69 424 VAL A N 1
ATOM 3247 C CA . VAL A 1 432 ? 88.350 65.473 155.859 1.00 16.28 424 VAL A CA 1
ATOM 3248 C C . VAL A 1 432 ? 87.784 65.542 157.280 1.00 17.15 424 VAL A C 1
ATOM 3249 O O . VAL A 1 432 ? 86.590 65.821 157.449 1.00 16.37 424 VAL A O 1
ATOM 3253 N N . GLN A 1 433 ? 88.627 65.304 158.288 1.00 18.07 425 GLN A N 1
ATOM 3254 C CA . GLN A 1 433 ? 88.181 65.390 159.667 1.00 20.11 425 GLN A CA 1
ATOM 3255 C C . GLN A 1 433 ? 87.591 66.797 159.969 1.00 19.17 425 GLN A C 1
ATOM 3256 O O . GLN A 1 433 ? 86.510 66.907 160.555 1.00 18.22 425 GLN A O 1
ATOM 3262 N N . LEU A 1 434 ? 88.289 67.849 159.547 1.00 18.41 426 LEU A N 1
ATOM 3263 C CA . LEU A 1 434 ? 87.826 69.207 159.809 1.00 18.26 426 LEU A CA 1
ATOM 3264 C C . LEU A 1 434 ? 86.522 69.486 159.083 1.00 16.85 426 LEU A C 1
ATOM 3265 O O . LEU A 1 434 ? 85.598 70.045 159.662 1.00 16.46 426 LEU A O 1
ATOM 3270 N N . ALA A 1 435 ? 86.436 69.063 157.824 1.00 15.50 427 ALA A N 1
ATOM 3271 C CA . ALA A 1 435 ? 85.308 69.373 157.012 1.00 14.59 427 ALA A CA 1
ATOM 3272 C C . ALA A 1 435 ? 84.022 68.702 157.551 1.00 14.16 427 ALA A C 1
ATOM 3273 O O . ALA A 1 435 ? 82.955 69.333 157.562 1.00 13.57 427 ALA A O 1
ATOM 3275 N N . ASN A 1 436 ? 84.141 67.464 158.014 1.00 13.83 428 ASN A N 1
ATOM 3276 C CA . ASN A 1 436 ? 83.028 66.744 158.604 1.00 14.05 428 ASN A CA 1
ATOM 3277 C C . ASN A 1 436 ? 82.760 67.078 160.065 1.00 14.54 428 ASN A C 1
ATOM 3278 O O . ASN A 1 436 ? 81.778 66.607 160.601 1.00 14.17 428 ASN A O 1
ATOM 3283 N N . ASP A 1 437 ? 83.585 67.910 160.683 1.00 15.12 429 ASP A N 1
ATOM 3284 C CA . ASP A 1 437 ? 83.420 68.296 162.095 1.00 15.79 429 ASP A CA 1
ATOM 3285 C C . ASP A 1 437 ? 82.370 69.428 162.234 1.00 15.32 429 ASP A C 1
ATOM 3286 O O . ASP A 1 437 ? 82.701 70.598 162.523 1.00 15.27 429 ASP A O 1
ATOM 3291 N N . THR A 1 438 ? 81.112 69.033 162.040 1.00 14.75 430 THR A N 1
ATOM 3292 C CA . THR A 1 438 ? 79.955 69.929 162.013 1.00 13.94 430 THR A CA 1
ATOM 3293 C C . THR A 1 438 ? 78.734 69.049 162.182 1.00 13.82 430 THR A C 1
ATOM 3294 O O . THR A 1 438 ? 78.730 67.905 161.726 1.00 13.79 430 THR A O 1
ATOM 3298 N N . PRO A 1 439 ? 77.675 69.582 162.801 1.00 14.00 431 PRO A N 1
ATOM 3299 C CA . PRO A 1 439 ? 76.423 68.850 162.793 1.00 13.75 431 PRO A CA 1
ATOM 3300 C C . PRO A 1 439 ? 75.754 68.879 161.406 1.00 12.98 431 PRO A C 1
ATOM 3301 O O . PRO A 1 439 ? 74.854 68.097 161.162 1.00 12.43 431 PRO A O 1
ATOM 3305 N N . TYR A 1 440 ? 76.217 69.762 160.505 1.00 12.47 432 TYR A N 1
ATOM 3306 C CA . TYR A 1 440 ? 75.551 69.994 159.231 1.00 12.02 432 TYR A CA 1
ATOM 3307 C C . TYR A 1 440 ? 76.078 69.104 158.116 1.00 12.01 432 TYR A C 1
ATOM 3308 O O . TYR A 1 440 ? 77.036 68.349 158.316 1.00 12.19 432 TYR A O 1
ATOM 3317 N N . GLY A 1 441 ? 75.433 69.178 156.954 1.00 11.70 433 GLY A N 1
ATOM 3318 C CA . GLY A 1 441 ? 75.864 68.375 155.822 1.00 11.68 433 GLY A CA 1
ATOM 3319 C C . GLY A 1 441 ? 75.173 68.773 154.547 1.00 11.49 433 GLY A C 1
ATOM 3320 O O . GLY A 1 441 ? 74.682 67.908 153.829 1.00 11.49 433 GLY A O 1
ATOM 3321 N N . LEU A 1 442 ? 75.127 70.080 154.260 1.00 11.40 434 LEU A N 1
ATOM 3322 C CA . LEU A 1 442 ? 74.361 70.554 153.134 1.00 11.62 434 LEU A CA 1
ATOM 3323 C C . LEU A 1 442 ? 75.189 70.619 151.863 1.00 11.28 434 LEU A C 1
ATOM 3324 O O . LEU A 1 442 ? 74.777 70.085 150.826 1.00 12.17 434 LEU A O 1
ATOM 3329 N N . GLY A 1 443 ? 76.368 71.245 151.949 1.00 10.89 435 GLY A N 1
ATOM 3330 C CA . GLY A 1 443 ? 77.219 71.403 150.803 1.00 10.62 435 GLY A CA 1
ATOM 3331 C C . GLY A 1 443 ? 78.693 71.363 151.189 1.00 10.68 435 GLY A C 1
ATOM 3332 O O . GLY A 1 443 ? 79.049 71.369 152.389 1.00 10.97 435 GLY A O 1
ATOM 3333 N N . ALA A 1 444 ? 79.523 71.332 150.164 1.00 10.12 436 ALA A N 1
ATOM 3334 C CA . ALA A 1 444 ? 80.954 71.379 150.312 1.00 10.39 436 ALA A CA 1
ATOM 3335 C C . ALA A 1 444 ? 81.598 71.577 148.959 1.00 10.11 436 ALA A C 1
ATOM 3336 O O . ALA A 1 444 ? 80.991 71.219 147.960 1.00 9.80 436 ALA A O 1
ATOM 3338 N N . SER A 1 445 ? 82.819 72.129 148.915 1.00 10.10 437 SER A N 1
ATOM 3339 C CA . SER A 1 445 ? 83.561 72.113 147.662 1.00 10.43 437 SER A CA 1
ATOM 3340 C C . SER A 1 445 ? 85.032 71.740 147.840 1.00 10.89 437 SER A C 1
ATOM 3341 O O . SER A 1 445 ? 85.612 71.893 148.921 1.00 11.36 437 SER A O 1
ATOM 3344 N N . ILE A 1 446 ? 85.598 71.264 146.747 1.00 11.07 438 ILE A N 1
ATOM 3345 C CA . ILE A 1 446 ? 86.975 70.881 146.623 1.00 11.56 438 ILE A CA 1
ATOM 3346 C C . ILE A 1 446 ? 87.560 71.653 145.445 1.00 11.86 438 ILE A C 1
ATOM 3347 O O . ILE A 1 446 ? 86.940 71.690 144.365 1.00 11.56 438 ILE A O 1
ATOM 3352 N N . TRP A 1 447 ? 88.730 72.257 145.633 1.00 12.35 439 TRP A N 1
ATOM 3353 C CA . TRP A 1 447 ? 89.390 73.054 144.610 1.00 12.89 439 TRP A CA 1
ATOM 3354 C C . TRP A 1 447 ? 90.702 72.347 144.288 1.00 13.38 439 TRP A C 1
ATOM 3355 O O . TRP A 1 447 ? 91.600 72.341 145.128 1.00 14.01 439 TRP A O 1
ATOM 3366 N N . SER A 1 448 ? 90.806 71.810 143.064 1.00 13.22 440 SER A N 1
ATOM 3367 C CA . SER A 1 448 ? 91.926 70.997 142.606 1.00 13.93 440 SER A CA 1
ATOM 3368 C C . SER A 1 448 ? 91.715 70.589 141.149 1.00 13.84 440 SER A C 1
ATOM 3369 O O . SER A 1 448 ? 90.593 70.713 140.624 1.00 13.46 440 SER A O 1
ATOM 3372 N N . ASN A 1 449 ? 92.781 70.161 140.507 1.00 14.15 441 ASN A N 1
ATOM 3373 C CA . ASN A 1 449 ? 92.725 69.572 139.167 1.00 14.38 441 ASN A CA 1
ATOM 3374 C C . ASN A 1 449 ? 93.334 68.151 139.195 1.00 14.56 441 ASN A C 1
ATOM 3375 O O . ASN A 1 449 ? 93.551 67.541 138.162 1.00 14.51 441 ASN A O 1
ATOM 3380 N N . ASP A 1 450 ? 93.490 67.611 140.408 1.00 14.53 442 ASP A N 1
ATOM 3381 C CA . ASP A 1 450 ? 94.097 66.312 140.668 1.00 14.71 442 ASP A CA 1
ATOM 3382 C C . ASP A 1 450 ? 92.968 65.244 140.703 1.00 14.01 442 ASP A C 1
ATOM 3383 O O . ASP A 1 450 ? 92.301 65.093 141.700 1.00 13.37 442 ASP A O 1
ATOM 3388 N N . LEU A 1 451 ? 92.824 64.495 139.621 1.00 13.98 443 LEU A N 1
ATOM 3389 C CA . LEU A 1 451 ? 91.761 63.506 139.462 1.00 13.69 443 LEU A CA 1
ATOM 3390 C C . LEU A 1 451 ? 91.719 62.506 140.605 1.00 13.29 443 LEU A C 1
ATOM 3391 O O . LEU A 1 451 ? 90.669 62.307 141.192 1.00 13.17 443 LEU A O 1
ATOM 3396 N N . SER A 1 452 ? 92.864 61.898 140.908 1.00 13.65 444 SER A N 1
ATOM 3397 C CA A SER A 1 452 ? 92.963 60.907 141.975 0.50 13.43 444 SER A CA 1
ATOM 3398 C CA B SER A 1 452 ? 92.992 60.897 141.978 0.50 13.52 444 SER A CA 1
ATOM 3399 C C . SER A 1 452 ? 92.537 61.470 143.325 1.00 13.19 444 SER A C 1
ATOM 3400 O O . SER A 1 452 ? 91.702 60.873 144.021 1.00 12.63 444 SER A O 1
ATOM 3405 N N . ALA A 1 453 ? 93.076 62.626 143.683 1.00 13.20 445 ALA A N 1
ATOM 3406 C CA . ALA A 1 453 ? 92.734 63.245 144.970 1.00 13.03 445 ALA A CA 1
ATOM 3407 C C . ALA A 1 453 ? 91.253 63.622 145.058 1.00 12.45 445 ALA A C 1
ATOM 3408 O O . ALA A 1 453 ? 90.644 63.451 146.104 1.00 11.95 445 ALA A O 1
ATOM 3410 N N . ILE A 1 454 ? 90.714 64.136 143.975 1.00 12.39 446 ILE A N 1
ATOM 3411 C CA . ILE A 1 454 ? 89.309 64.542 143.940 1.00 12.15 446 ILE A CA 1
ATOM 3412 C C . ILE A 1 454 ? 88.409 63.329 144.134 1.00 12.12 446 ILE A C 1
ATOM 3413 O O . ILE A 1 454 ? 87.531 63.321 144.988 1.00 11.81 446 ILE A O 1
ATOM 3418 N N . HIS A 1 455 ? 88.695 62.246 143.421 1.00 12.53 447 HIS A N 1
ATOM 3419 C CA . HIS A 1 455 ? 87.842 61.066 143.515 1.00 12.53 447 HIS A CA 1
ATOM 3420 C C . HIS A 1 455 ? 87.994 60.284 144.816 1.00 12.84 447 HIS A C 1
ATOM 3421 O O . HIS A 1 455 ? 87.069 59.633 145.234 1.00 13.34 447 HIS A O 1
ATOM 3428 N N . LYS A 1 456 ? 89.115 60.416 145.476 1.00 13.21 448 LYS A N 1
ATOM 3429 C CA A LYS A 1 456 ? 89.290 59.846 146.801 0.50 13.36 448 LYS A CA 1
ATOM 3430 C CA B LYS A 1 456 ? 89.290 59.845 146.801 0.50 13.42 448 LYS A CA 1
ATOM 3431 C C . LYS A 1 456 ? 88.555 60.669 147.851 1.00 13.15 448 LYS A C 1
ATOM 3432 O O . LYS A 1 456 ? 88.131 60.146 148.866 1.00 13.45 448 LYS A O 1
ATOM 3443 N N . LEU A 1 457 ? 88.423 61.962 147.608 1.00 12.92 449 LEU A N 1
ATOM 3444 C CA . LEU A 1 457 ? 87.852 62.878 148.582 1.00 12.95 449 LEU A CA 1
ATOM 3445 C C . LEU A 1 457 ? 86.326 62.956 148.535 1.00 12.23 449 LEU A C 1
ATOM 3446 O O . LEU A 1 457 ? 85.704 63.020 149.575 1.00 11.54 449 LEU A O 1
ATOM 3451 N N . VAL A 1 458 ? 85.766 62.975 147.330 1.00 11.98 450 VAL A N 1
ATOM 3452 C CA . VAL A 1 458 ? 84.334 63.153 147.158 1.00 12.04 450 VAL A CA 1
ATOM 3453 C C . VAL A 1 458 ? 83.525 62.185 148.039 1.00 12.11 450 VAL A C 1
ATOM 3454 O O . VAL A 1 458 ? 82.619 62.605 148.712 1.00 11.35 450 VAL A O 1
ATOM 3458 N N . PRO A 1 459 ? 83.899 60.904 148.072 1.00 12.87 451 PRO A N 1
ATOM 3459 C CA . PRO A 1 459 ? 83.100 59.961 148.901 1.00 13.07 451 PRO A CA 1
ATOM 3460 C C . PRO A 1 459 ? 83.217 60.189 150.391 1.00 12.86 451 PRO A C 1
ATOM 3461 O O . PRO A 1 459 ? 82.345 59.755 151.115 1.00 13.39 451 PRO A O 1
ATOM 3465 N N . ARG A 1 460 ? 84.257 60.867 150.831 1.00 12.95 452 ARG A N 1
ATOM 3466 C CA . ARG A 1 460 ? 84.545 61.026 152.265 1.00 13.07 452 ARG A CA 1
ATOM 3467 C C . ARG A 1 460 ? 83.887 62.229 152.922 1.00 12.97 452 ARG A C 1
ATOM 3468 O O . ARG A 1 460 ? 83.841 62.322 154.159 1.00 12.98 452 ARG A O 1
ATOM 3476 N N . ILE A 1 461 ? 83.403 63.175 152.112 1.00 12.50 453 ILE A N 1
ATOM 3477 C CA A ILE A 1 461 ? 82.792 64.378 152.644 0.50 12.39 453 ILE A CA 1
ATOM 3478 C CA B ILE A 1 461 ? 82.795 64.381 152.642 0.50 12.35 453 ILE A CA 1
ATOM 3479 C C . ILE A 1 461 ? 81.297 64.139 152.801 1.00 12.02 453 ILE A C 1
ATOM 3480 O O . ILE A 1 461 ? 80.609 63.831 151.816 1.00 11.48 453 ILE A O 1
ATOM 3489 N N . ALA A 1 462 ? 80.786 64.290 154.026 1.00 11.98 454 ALA A N 1
ATOM 3490 C CA . ALA A 1 462 ? 79.333 64.017 154.282 1.00 11.88 454 ALA A CA 1
ATOM 3491 C C . ALA A 1 462 ? 78.524 65.247 154.019 1.00 11.52 454 ALA A C 1
ATOM 3492 O O . ALA A 1 462 ? 78.156 65.973 154.954 1.00 12.29 454 ALA A O 1
ATOM 3494 N N . ALA A 1 463 ? 78.245 65.503 152.742 1.00 11.07 455 ALA A N 1
ATOM 3495 C CA . ALA A 1 463 ? 77.409 66.612 152.344 1.00 11.03 455 ALA A CA 1
ATOM 3496 C C . ALA A 1 463 ? 76.482 66.195 151.202 1.00 10.93 455 ALA A C 1
ATOM 3497 O O . ALA A 1 463 ? 76.830 65.342 150.370 1.00 11.09 455 ALA A O 1
ATOM 3499 N N . GLY A 1 464 ? 75.335 66.814 151.150 1.00 10.41 456 GLY A N 1
ATOM 3500 C CA . GLY A 1 464 ? 74.350 66.493 150.124 1.00 10.49 456 GLY A CA 1
ATOM 3501 C C . GLY A 1 464 ? 74.781 66.845 148.705 1.00 10.31 456 GLY A C 1
ATOM 3502 O O . GLY A 1 464 ? 74.297 66.203 147.759 1.00 10.43 456 GLY A O 1
ATOM 3503 N N . THR A 1 465 ? 75.573 67.899 148.567 1.00 9.87 457 THR A N 1
ATOM 3504 C CA . THR A 1 465 ? 76.168 68.310 147.295 1.00 9.92 457 THR A CA 1
ATOM 3505 C C . THR A 1 465 ? 77.664 68.591 147.521 1.00 10.14 457 THR A C 1
ATOM 3506 O O . THR A 1 465 ? 78.034 69.266 148.490 1.00 10.77 457 THR A O 1
ATOM 3510 N N . VAL A 1 466 ? 78.523 67.989 146.703 1.00 9.81 458 VAL A N 1
ATOM 3511 C CA . VAL A 1 466 ? 79.926 68.292 146.697 1.00 9.94 458 VAL A CA 1
ATOM 3512 C C . VAL A 1 466 ? 80.305 68.892 145.320 1.00 9.88 458 VAL A C 1
ATOM 3513 O O . VAL A 1 466 ? 80.176 68.220 144.277 1.00 9.73 458 VAL A O 1
ATOM 3517 N N . TRP A 1 467 ? 80.714 70.151 145.326 1.00 9.72 459 TRP A N 1
ATOM 3518 C CA . TRP A 1 467 ? 81.137 70.844 144.122 1.00 10.07 459 TRP A CA 1
ATOM 3519 C C . TRP A 1 467 ? 82.637 70.690 143.972 1.00 10.17 459 TRP A C 1
ATOM 3520 O O . TRP A 1 467 ? 83.360 70.592 144.954 1.00 10.30 459 TRP A O 1
ATOM 3531 N N . VAL A 1 468 ? 83.106 70.696 142.744 1.00 10.55 460 VAL A N 1
ATOM 3532 C CA . VAL A 1 468 ? 84.554 70.753 142.467 1.00 11.05 460 VAL A CA 1
ATOM 3533 C C . VAL A 1 468 ? 84.838 71.967 141.576 1.00 11.38 460 VAL A C 1
ATOM 3534 O O . VAL A 1 468 ? 84.258 72.114 140.489 1.00 11.67 460 VAL A O 1
ATOM 3538 N N . ASN A 1 469 ? 85.717 72.853 142.039 1.00 11.68 461 ASN A N 1
ATOM 3539 C CA . ASN A 1 469 ? 86.063 74.110 141.341 1.00 11.92 461 ASN A CA 1
ATOM 3540 C C . ASN A 1 469 ? 84.878 75.015 141.073 1.00 11.91 461 ASN A C 1
ATOM 3541 O O . ASN A 1 469 ? 84.828 75.772 140.111 1.00 11.93 461 ASN A O 1
ATOM 3546 N N . CYS A 1 470 ? 83.914 74.944 141.970 1.00 12.10 462 CYS A N 1
ATOM 3547 C CA . CYS A 1 470 ? 82.770 75.859 141.988 1.00 11.96 462 CYS A CA 1
ATOM 3548 C C . CYS A 1 470 ? 82.109 75.718 143.365 1.00 11.74 462 CYS A C 1
ATOM 3549 O O . CYS A 1 470 ? 82.593 74.934 144.203 1.00 11.37 462 CYS A O 1
ATOM 3552 N N . HIS A 1 471 ? 81.045 76.484 143.633 1.00 11.66 463 HIS A N 1
ATOM 3553 C CA . HIS A 1 471 ? 80.338 76.395 144.894 1.00 11.58 463 HIS A CA 1
ATOM 3554 C C . HIS A 1 471 ? 78.988 77.082 144.767 1.00 11.72 463 HIS A C 1
ATOM 3555 O O . HIS A 1 471 ? 78.875 78.097 144.066 1.00 11.79 463 HIS A O 1
ATOM 3562 N N . SER A 1 472 ? 77.976 76.505 145.425 1.00 11.51 464 SER A N 1
ATOM 3563 C CA . SER A 1 472 ? 76.589 76.980 145.355 1.00 11.57 464 SER A CA 1
ATOM 3564 C C . SER A 1 472 ? 76.149 77.232 143.916 1.00 12.58 464 SER A C 1
ATOM 3565 O O . SER A 1 472 ? 75.482 78.227 143.638 1.00 13.86 464 SER A O 1
ATOM 3568 N N . LEU A 1 473 ? 76.485 76.324 143.014 1.00 12.60 465 LEU A N 1
ATOM 3569 C CA . LEU A 1 473 ? 76.069 76.372 141.650 1.00 13.59 465 LEU A CA 1
ATOM 3570 C C . LEU A 1 473 ? 74.862 75.406 141.463 1.00 13.10 465 LEU A C 1
ATOM 3571 O O . LEU A 1 473 ? 74.917 74.267 141.926 1.00 12.33 465 LEU A O 1
ATOM 3576 N N . LEU A 1 474 ? 73.772 75.897 140.847 1.00 12.78 466 LEU A N 1
ATOM 3577 C CA . LEU A 1 474 ? 72.490 75.203 140.749 1.00 12.82 466 LEU A CA 1
ATOM 3578 C C . LEU A 1 474 ? 72.181 74.802 139.309 1.00 12.73 466 LEU A C 1
ATOM 3579 O O . LEU A 1 474 ? 72.499 75.539 138.384 1.00 13.73 466 LEU A O 1
ATOM 3581 N N . ASP A 1 475 ? 71.468 73.701 139.128 1.00 11.86 467 ASP A N 1
ATOM 3582 C CA . ASP A 1 475 ? 70.807 73.405 137.869 1.00 11.98 467 ASP A CA 1
ATOM 3583 C C . ASP A 1 475 ? 69.535 72.646 138.190 1.00 11.80 467 ASP A C 1
ATOM 3584 O O . ASP A 1 475 ? 69.511 71.829 139.110 1.00 11.30 467 ASP A O 1
ATOM 3589 N N . ASN A 1 476 ? 68.476 72.939 137.442 1.00 12.08 468 ASN A N 1
ATOM 3590 C CA . ASN A 1 476 ? 67.180 72.317 137.669 1.00 12.31 468 ASN A CA 1
ATOM 3591 C C . ASN A 1 476 ? 67.176 70.796 137.569 1.00 12.39 468 ASN A C 1
ATOM 3592 O O . ASN A 1 476 ? 66.301 70.128 138.133 1.00 12.36 468 ASN A O 1
ATOM 3597 N N . ALA A 1 477 ? 68.149 70.224 136.852 1.00 12.25 469 ALA A N 1
ATOM 3598 C CA . ALA A 1 477 ? 68.242 68.791 136.704 1.00 12.06 469 ALA A CA 1
ATOM 3599 C C . ALA A 1 477 ? 69.029 68.088 137.825 1.00 11.81 469 ALA A C 1
ATOM 3600 O O . ALA A 1 477 ? 69.066 66.869 137.868 1.00 11.48 469 ALA A O 1
ATOM 3602 N N . LEU A 1 478 ? 69.649 68.847 138.707 1.00 11.79 470 LEU A N 1
ATOM 3603 C CA . LEU A 1 478 ? 70.515 68.260 139.732 1.00 12.09 470 LEU A CA 1
ATOM 3604 C C . LEU A 1 478 ? 69.918 68.469 141.130 1.00 11.93 470 LEU A C 1
ATOM 3605 O O . LEU A 1 478 ? 69.806 69.596 141.583 1.00 11.56 470 LEU A O 1
ATOM 3610 N N . PRO A 1 479 ? 69.552 67.377 141.797 1.00 12.44 471 PRO A N 1
ATOM 3611 C CA . PRO A 1 479 ? 68.911 67.524 143.098 1.00 12.56 471 PRO A CA 1
ATOM 3612 C C . PRO A 1 479 ? 69.827 68.172 144.134 1.00 12.53 471 PRO A C 1
ATOM 3613 O O . PRO A 1 479 ? 71.054 68.012 144.104 1.00 12.64 471 PRO A O 1
ATOM 3617 N N . PHE A 1 480 ? 69.195 68.816 145.088 1.00 13.25 472 PHE A N 1
ATOM 3618 C CA . PHE A 1 480 ? 69.864 69.569 146.140 1.00 14.89 472 PHE A CA 1
ATOM 3619 C C . PHE A 1 480 ? 69.199 69.248 147.485 1.00 13.14 472 PHE A C 1
ATOM 3620 O O . PHE A 1 480 ? 67.973 69.268 147.583 1.00 11.90 472 PHE A O 1
ATOM 3628 N N . GLY A 1 481 ? 69.983 69.029 148.536 1.00 11.91 473 GLY A N 1
ATOM 3629 C CA . GLY A 1 481 ? 69.417 68.904 149.872 1.00 11.34 473 GLY A CA 1
ATOM 3630 C C . GLY A 1 481 ? 70.408 68.391 150.855 1.00 11.15 473 GLY A C 1
ATOM 3631 O O . GLY A 1 481 ? 71.537 68.137 150.514 1.00 11.92 473 GLY A O 1
ATOM 3632 N N . GLY A 1 482 ? 69.979 68.224 152.095 1.00 10.97 474 GLY A N 1
ATOM 3633 C CA . GLY A 1 482 ? 70.883 67.970 153.191 1.00 11.10 474 GLY A CA 1
ATOM 3634 C C . GLY A 1 482 ? 71.063 66.524 153.635 1.00 11.37 474 GLY A C 1
ATOM 3635 O O . GLY A 1 482 ? 70.151 65.670 153.483 1.00 10.77 474 GLY A O 1
ATOM 3636 N N . MET A 1 483 ? 72.240 66.306 154.223 1.00 11.60 475 MET A N 1
ATOM 3637 C CA . MET A 1 483 ? 72.540 65.202 155.114 1.00 12.40 475 MET A CA 1
ATOM 3638 C C . MET A 1 483 ? 72.644 65.734 156.556 1.00 12.10 475 MET A C 1
ATOM 3639 O O . MET A 1 483 ? 72.719 66.942 156.787 1.00 11.26 475 MET A O 1
ATOM 3644 N N . LYS A 1 484 ? 72.656 64.805 157.507 1.00 12.39 476 LYS A N 1
ATOM 3645 C CA . LYS A 1 484 ? 72.893 65.121 158.929 1.00 13.12 476 LYS A CA 1
ATOM 3646 C C . LYS A 1 484 ? 71.870 66.174 159.431 1.00 13.18 476 LYS A C 1
ATOM 3647 O O . LYS A 1 484 ? 70.652 66.060 159.133 1.00 12.38 476 LYS A O 1
ATOM 3653 N N . GLN A 1 485 ? 72.291 67.178 160.169 1.00 13.88 477 GLN A N 1
ATOM 3654 C CA . GLN A 1 485 ? 71.318 68.163 160.679 1.00 15.12 477 GLN A CA 1
ATOM 3655 C C . GLN A 1 485 ? 70.863 69.208 159.657 1.00 13.37 477 GLN A C 1
ATOM 3656 O O . GLN A 1 485 ? 70.120 70.130 160.012 1.00 12.78 477 GLN A O 1
ATOM 3662 N N . SER A 1 486 ? 71.301 69.068 158.411 1.00 12.35 478 SER A N 1
ATOM 3663 C CA . SER A 1 486 ? 70.848 69.961 157.354 1.00 11.56 478 SER A CA 1
ATOM 3664 C C . SER A 1 486 ? 69.500 69.526 156.763 1.00 11.42 478 SER A C 1
ATOM 3665 O O . SER A 1 486 ? 69.013 70.117 155.807 1.00 10.79 478 SER A O 1
ATOM 3668 N N . GLY A 1 487 ? 68.927 68.461 157.315 1.00 11.85 479 GLY A N 1
ATOM 3669 C CA . GLY A 1 487 ? 67.588 68.041 156.956 1.00 12.14 479 GLY A CA 1
ATOM 3670 C C . GLY A 1 487 ? 67.543 66.735 156.165 1.00 12.07 479 GLY A C 1
ATOM 3671 O O . GLY A 1 487 ? 68.481 65.917 156.219 1.00 12.42 479 GLY A O 1
ATOM 3672 N N . PHE A 1 488 ? 66.441 66.538 155.454 1.00 11.85 480 PHE A N 1
ATOM 3673 C CA . PHE A 1 488 ? 66.292 65.398 154.555 1.00 11.91 480 PHE A CA 1
ATOM 3674 C C . PHE A 1 488 ? 65.287 65.735 153.470 1.00 11.44 480 PHE A C 1
ATOM 3675 O O . PHE A 1 488 ? 64.471 66.648 153.621 1.00 11.27 480 PHE A O 1
ATOM 3683 N N . GLY A 1 489 ? 65.335 64.989 152.382 1.00 11.39 481 GLY A N 1
ATOM 3684 C CA . GLY A 1 489 ? 64.559 65.336 151.195 1.00 11.54 481 GLY A CA 1
ATOM 3685 C C . GLY A 1 489 ? 65.421 66.109 150.225 1.00 11.72 481 GLY A C 1
ATOM 3686 O O . GLY A 1 489 ? 66.461 66.629 150.597 1.00 12.09 481 GLY A O 1
ATOM 3687 N N . ARG A 1 490 ? 64.964 66.184 148.983 1.00 12.45 482 ARG A N 1
ATOM 3688 C CA . ARG A 1 490 ? 65.687 66.834 147.897 1.00 12.61 482 ARG A CA 1
ATOM 3689 C C . ARG A 1 490 ? 64.802 67.793 147.111 1.00 13.44 482 ARG A C 1
ATOM 3690 O O . ARG A 1 490 ? 63.573 67.559 146.940 1.00 13.04 482 ARG A O 1
ATOM 3698 N N . GLU A 1 491 ? 65.400 68.925 146.724 1.00 13.57 483 GLU A N 1
ATOM 3699 C CA . GLU A 1 491 ? 64.798 69.854 145.790 1.00 14.43 483 GLU A CA 1
ATOM 3700 C C . GLU A 1 491 ? 65.355 69.556 144.424 1.00 12.99 483 GLU A C 1
ATOM 3701 O O . GLU A 1 491 ? 66.459 69.070 144.322 1.00 12.08 483 GLU A O 1
ATOM 3707 N N . LEU A 1 492 ? 64.600 69.904 143.377 1.00 12.36 484 LEU A N 1
ATOM 3708 C CA . LEU A 1 492 ? 65.048 69.857 141.970 1.00 11.89 484 LEU A CA 1
ATOM 3709 C C . LEU A 1 492 ? 65.253 68.455 141.423 1.00 11.10 484 LEU A C 1
ATOM 3710 O O . LEU A 1 492 ? 65.251 67.465 142.137 1.00 9.67 484 LEU A O 1
ATOM 3715 N N . GLY A 1 493 ? 65.411 68.388 140.106 1.00 11.38 485 GLY A N 1
ATOM 3716 C CA . GLY A 1 493 ? 65.659 67.128 139.423 1.00 11.87 485 GLY A CA 1
ATOM 3717 C C . GLY A 1 493 ? 64.480 66.197 139.374 1.00 12.70 485 GLY A C 1
ATOM 3718 O O . GLY A 1 493 ? 63.356 66.526 139.785 1.00 12.08 485 GLY A O 1
ATOM 3719 N N . ARG A 1 494 ? 64.744 65.004 138.879 1.00 13.95 486 ARG A N 1
ATOM 3720 C CA . ARG A 1 494 ? 63.785 63.918 138.960 1.00 15.11 486 ARG A CA 1
ATOM 3721 C C . ARG A 1 494 ? 63.428 63.608 140.409 1.00 13.88 486 ARG A C 1
ATOM 3722 O O . ARG A 1 494 ? 62.283 63.238 140.710 1.00 13.22 486 ARG A O 1
ATOM 3730 N N . ALA A 1 495 ? 64.385 63.755 141.308 1.00 12.63 487 ALA A N 1
ATOM 3731 C CA . ALA A 1 495 ? 64.153 63.410 142.726 1.00 12.47 487 ALA A CA 1
ATOM 3732 C C . ALA A 1 495 ? 62.966 64.153 143.319 1.00 12.30 487 ALA A C 1
ATOM 3733 O O . ALA A 1 495 ? 62.136 63.564 144.020 1.00 12.07 487 ALA A O 1
ATOM 3735 N N . VAL A 1 496 ? 62.865 65.450 143.073 1.00 12.51 488 VAL A N 1
ATOM 3736 C CA . VAL A 1 496 ? 61.818 66.230 143.785 1.00 13.24 488 VAL A CA 1
ATOM 3737 C C . VAL A 1 496 ? 60.458 65.805 143.292 1.00 13.83 488 VAL A C 1
ATOM 3738 O O . VAL A 1 496 ? 59.503 65.703 144.058 1.00 13.71 488 VAL A O 1
ATOM 3742 N N . ILE A 1 497 ? 60.371 65.489 142.009 1.00 15.33 489 ILE A N 1
ATOM 3743 C CA . ILE A 1 497 ? 59.128 65.013 141.439 1.00 16.81 489 ILE A CA 1
ATOM 3744 C C . ILE A 1 497 ? 58.625 63.791 142.186 1.00 17.90 489 ILE A C 1
ATOM 3745 O O . ILE A 1 497 ? 57.453 63.711 142.632 1.00 18.95 489 ILE A O 1
ATOM 3750 N N . ASP A 1 498 ? 59.492 62.818 142.366 1.00 20.96 490 ASP A N 1
ATOM 3751 C CA . ASP A 1 498 ? 59.094 61.630 143.128 1.00 22.35 490 ASP A CA 1
ATOM 3752 C C . ASP A 1 498 ? 58.667 61.979 144.548 1.00 20.79 490 ASP A C 1
ATOM 3753 O O . ASP A 1 498 ? 57.802 61.340 145.113 1.00 22.03 490 ASP A O 1
ATOM 3758 N N . GLN A 1 499 ? 59.280 62.987 145.140 1.00 19.09 491 GLN A N 1
ATOM 3759 C CA . GLN A 1 499 ? 58.931 63.389 146.497 1.00 17.27 491 GLN A CA 1
ATOM 3760 C C . GLN A 1 499 ? 57.634 64.181 146.626 1.00 15.61 491 GLN A C 1
ATOM 3761 O O . GLN A 1 499 ? 57.201 64.457 147.735 1.00 16.06 491 GLN A O 1
ATOM 3767 N N . TYR A 1 500 ? 57.034 64.578 145.510 1.00 13.47 492 TYR A N 1
ATOM 3768 C CA . TYR A 1 500 ? 55.687 65.188 145.528 1.00 13.25 492 TYR A CA 1
ATOM 3769 C C . TYR A 1 500 ? 54.615 64.182 145.077 1.00 12.94 492 TYR A C 1
ATOM 3770 O O . TYR A 1 500 ? 53.463 64.551 144.841 1.00 12.88 492 TYR A O 1
ATOM 3779 N N . THR A 1 501 ? 55.013 62.911 144.939 1.00 12.39 493 THR A N 1
ATOM 3780 C CA . THR A 1 501 ? 54.083 61.851 144.684 1.00 12.45 493 THR A CA 1
ATOM 3781 C C . THR A 1 501 ? 54.059 60.851 145.837 1.00 12.44 493 THR A C 1
ATOM 3782 O O . THR A 1 501 ? 54.971 60.799 146.639 1.00 11.84 493 THR A O 1
ATOM 3786 N N . GLU A 1 502 ? 52.953 60.104 145.906 1.00 12.98 494 GLU A N 1
ATOM 3787 C CA . GLU A 1 502 ? 52.754 59.029 146.851 1.00 13.54 494 GLU A CA 1
ATOM 3788 C C . GLU A 1 502 ? 52.509 57.773 146.005 1.00 13.21 494 GLU A C 1
ATOM 3789 O O . GLU A 1 502 ? 51.716 57.790 145.072 1.00 12.76 494 GLU A O 1
ATOM 3795 N N . SER A 1 503 ? 53.261 56.709 146.282 1.00 12.33 495 SER A N 1
ATOM 3796 C CA A SER A 1 503 ? 53.217 55.517 145.469 0.50 12.19 495 SER A CA 1
ATOM 3797 C CA B SER A 1 503 ? 53.220 55.527 145.449 0.50 12.09 495 SER A CA 1
ATOM 3798 C C . SER A 1 503 ? 52.086 54.606 145.960 1.00 12.03 495 SER A C 1
ATOM 3799 O O . SER A 1 503 ? 51.929 54.379 147.170 1.00 12.54 495 SER A O 1
ATOM 3804 N N . LYS A 1 504 ? 51.274 54.119 145.044 1.00 11.17 496 LYS A N 1
ATOM 3805 C CA . LYS A 1 504 ? 50.233 53.145 145.338 1.00 10.73 496 LYS A CA 1
ATOM 3806 C C . LYS A 1 504 ? 50.564 51.867 144.588 1.00 10.40 496 LYS A C 1
ATOM 3807 O O . LYS A 1 504 ? 50.614 51.874 143.349 1.00 10.03 496 LYS A O 1
ATOM 3813 N N . SER A 1 505 ? 50.767 50.779 145.311 1.00 10.01 497 SER A N 1
ATOM 3814 C CA . SER A 1 505 ? 50.912 49.484 144.681 1.00 10.01 497 SER A CA 1
ATOM 3815 C C . SER A 1 505 ? 49.512 48.885 144.405 1.00 10.18 497 SER A C 1
ATOM 3816 O O . SER A 1 505 ? 48.622 49.009 145.213 1.00 10.35 497 SER A O 1
ATOM 3819 N N . VAL A 1 506 ? 49.364 48.236 143.255 1.00 10.22 498 VAL A N 1
ATOM 3820 C CA . VAL A 1 506 ? 48.132 47.593 142.853 1.00 10.66 498 VAL A CA 1
ATOM 3821 C C . VAL A 1 506 ? 48.453 46.151 142.478 1.00 11.06 498 VAL A C 1
ATOM 3822 O O . VAL A 1 506 ? 49.376 45.909 141.691 1.00 10.70 498 VAL A O 1
ATOM 3826 N N . MET A 1 507 ? 47.694 45.204 143.009 1.00 11.76 499 MET A N 1
ATOM 3827 C CA . MET A 1 507 ? 47.964 43.805 142.770 1.00 12.74 499 MET A CA 1
ATOM 3828 C C . MET A 1 507 ? 46.664 43.078 142.541 1.00 12.69 499 MET A C 1
ATOM 3829 O O . MET A 1 507 ? 45.863 42.933 143.447 1.00 12.77 499 MET A O 1
ATOM 3834 N N . MET A 1 508 ? 46.477 42.608 141.316 1.00 12.59 500 MET A N 1
ATOM 3835 C CA . MET A 1 508 ? 45.227 42.003 140.879 1.00 12.66 500 MET A CA 1
ATOM 3836 C C . MET A 1 508 ? 45.416 40.514 140.628 1.00 12.89 500 MET A C 1
ATOM 3837 O O . MET A 1 508 ? 46.250 40.108 139.832 1.00 12.65 500 MET A O 1
ATOM 3842 N N . ASN A 1 509 ? 44.620 39.705 141.306 1.00 13.22 501 ASN A N 1
ATOM 3843 C CA . ASN A 1 509 ? 44.576 38.286 141.031 1.00 13.83 501 ASN A CA 1
ATOM 3844 C C . ASN A 1 509 ? 43.498 38.053 139.986 1.00 13.81 501 ASN A C 1
ATOM 3845 O O . ASN A 1 509 ? 42.299 38.189 140.277 1.00 13.66 501 ASN A O 1
ATOM 3850 N N . TYR A 1 510 ? 43.924 37.709 138.785 1.00 13.49 502 TYR A N 1
ATOM 3851 C CA . TYR A 1 510 ? 42.978 37.557 137.694 1.00 13.82 502 TYR A CA 1
ATOM 3852 C C . TYR A 1 510 ? 42.691 36.091 137.331 1.00 14.24 502 TYR A C 1
ATOM 3853 O O . TYR A 1 510 ? 42.214 35.805 136.254 1.00 14.10 502 TYR A O 1
ATOM 3862 N N . ALA A 1 511 ? 43.024 35.174 138.224 1.00 14.85 503 ALA A N 1
ATOM 3863 C CA . ALA A 1 511 ? 42.905 33.758 137.946 1.00 15.70 503 ALA A CA 1
ATOM 3864 C C . ALA A 1 511 ? 41.410 33.422 137.835 1.00 16.34 503 ALA A C 1
ATOM 3865 O O . ALA A 1 511 ? 40.626 34.051 138.499 1.00 16.72 503 ALA A O 1
ATOM 3868 N N . ALA B 1 1 ? 93.990 18.823 151.783 1.00 52.96 -7 ALA B N 1
ATOM 3869 C CA . ALA B 1 1 ? 94.782 17.691 152.344 1.00 53.18 -7 ALA B CA 1
ATOM 3870 C C . ALA B 1 1 ? 94.843 16.476 151.413 1.00 50.18 -7 ALA B C 1
ATOM 3871 O O . ALA B 1 1 ? 95.734 15.672 151.581 1.00 47.65 -7 ALA B O 1
ATOM 3873 N N . HIS B 1 2 ? 93.858 16.306 150.512 1.00 51.26 -6 HIS B N 1
ATOM 3874 C CA . HIS B 1 2 ? 93.899 15.300 149.417 1.00 49.81 -6 HIS B CA 1
ATOM 3875 C C . HIS B 1 2 ? 93.708 15.948 148.047 1.00 45.44 -6 HIS B C 1
ATOM 3876 O O . HIS B 1 2 ? 92.722 16.642 147.797 1.00 45.96 -6 HIS B O 1
ATOM 3883 N N . HIS B 1 3 ? 94.627 15.668 147.143 1.00 40.42 -5 HIS B N 1
ATOM 3884 C CA . HIS B 1 3 ? 94.732 16.431 145.932 1.00 36.66 -5 HIS B CA 1
ATOM 3885 C C . HIS B 1 3 ? 94.520 15.518 144.724 1.00 33.14 -5 HIS B C 1
ATOM 3886 O O . HIS B 1 3 ? 95.302 14.554 144.507 1.00 29.16 -5 HIS B O 1
ATOM 3893 N N . HIS B 1 4 ? 93.493 15.879 143.925 1.00 31.56 -4 HIS B N 1
ATOM 3894 C CA . HIS B 1 4 ? 92.982 15.015 142.890 1.00 30.47 -4 HIS B CA 1
ATOM 3895 C C . HIS B 1 4 ? 93.496 15.441 141.517 1.00 26.68 -4 HIS B C 1
ATOM 3896 O O . HIS B 1 4 ? 92.729 15.746 140.585 1.00 27.11 -4 HIS B O 1
ATOM 3903 N N . HIS B 1 5 ? 94.819 15.461 141.447 1.00 22.90 -3 HIS B N 1
ATOM 3904 C CA . HIS B 1 5 ? 95.562 15.626 140.214 1.00 20.61 -3 HIS B CA 1
ATOM 3905 C C . HIS B 1 5 ? 96.502 14.436 140.015 1.00 19.32 -3 HIS B C 1
ATOM 3906 O O . HIS B 1 5 ? 96.924 13.760 140.976 1.00 18.41 -3 HIS B O 1
ATOM 3913 N N . HIS B 1 6 ? 96.760 14.170 138.736 1.00 18.90 -2 HIS B N 1
ATOM 3914 C CA . HIS B 1 6 ? 97.837 13.263 138.292 1.00 18.35 -2 HIS B CA 1
ATOM 3915 C C . HIS B 1 6 ? 98.866 13.968 137.384 1.00 16.70 -2 HIS B C 1
ATOM 3916 O O . HIS B 1 6 ? 98.542 14.884 136.620 1.00 16.72 -2 HIS B O 1
ATOM 3923 N N . HIS B 1 7 ? 100.106 13.524 137.470 1.00 16.51 -1 HIS B N 1
ATOM 3924 C CA . HIS B 1 7 ? 101.161 13.979 136.547 1.00 16.57 -1 HIS B CA 1
ATOM 3925 C C . HIS B 1 7 ? 101.156 13.137 135.258 1.00 18.52 -1 HIS B C 1
ATOM 3926 O O . HIS B 1 7 ? 100.868 11.924 135.268 1.00 18.61 -1 HIS B O 1
ATOM 3933 N N . MET B 1 8 ? 101.408 13.822 134.154 1.00 20.66 0 MET B N 1
ATOM 3934 C CA . MET B 1 8 ? 101.348 13.242 132.824 1.00 24.02 0 MET B CA 1
ATOM 3935 C C . MET B 1 8 ? 102.551 13.663 132.009 1.00 24.18 0 MET B C 1
ATOM 3936 O O . MET B 1 8 ? 103.208 14.640 132.334 1.00 22.61 0 MET B O 1
ATOM 3941 N N . VAL B 1 9 ? 102.791 12.927 130.924 1.00 26.43 1 VAL B N 1
ATOM 3942 C CA . VAL B 1 9 ? 103.986 13.129 130.069 1.00 29.57 1 VAL B CA 1
ATOM 3943 C C . VAL B 1 9 ? 103.597 13.974 128.869 1.00 30.36 1 VAL B C 1
ATOM 3944 O O . VAL B 1 9 ? 102.583 13.680 128.226 1.00 31.19 1 VAL B O 1
ATOM 3948 N N . ASN B 1 10 ? 104.383 15.001 128.571 1.00 31.39 2 ASN B N 1
ATOM 3949 C CA . ASN B 1 10 ? 104.295 15.698 127.284 1.00 35.21 2 ASN B CA 1
ATOM 3950 C C . ASN B 1 10 ? 105.054 14.867 126.267 1.00 37.20 2 ASN B C 1
ATOM 3951 O O . ASN B 1 10 ? 106.256 14.738 126.383 1.00 36.69 2 ASN B O 1
ATOM 3956 N N . MET B 1 11 ? 104.365 14.325 125.271 1.00 40.07 3 MET B N 1
ATOM 3957 C CA . MET B 1 11 ? 104.952 13.299 124.405 1.00 44.00 3 MET B CA 1
ATOM 3958 C C . MET B 1 11 ? 106.065 13.811 123.529 1.00 45.52 3 MET B C 1
ATOM 3959 O O . MET B 1 11 ? 106.921 13.036 123.103 1.00 46.83 3 MET B O 1
ATOM 3964 N N . GLU B 1 12 ? 106.014 15.097 123.201 1.00 37.01 4 GLU B N 1
ATOM 3965 C CA . GLU B 1 12 ? 107.040 15.734 122.356 1.00 37.98 4 GLU B CA 1
ATOM 3966 C C . GLU B 1 12 ? 108.440 15.775 123.047 1.00 37.61 4 GLU B C 1
ATOM 3967 O O . GLU B 1 12 ? 109.482 15.537 122.394 1.00 38.09 4 GLU B O 1
ATOM 3969 N N . THR B 1 13 ? 108.437 16.034 124.364 1.00 35.30 5 THR B N 1
ATOM 3970 C CA . THR B 1 13 ? 109.628 16.391 125.132 1.00 34.86 5 THR B CA 1
ATOM 3971 C C . THR B 1 13 ? 110.059 15.374 126.220 1.00 34.04 5 THR B C 1
ATOM 3972 O O . THR B 1 13 ? 111.214 15.396 126.664 1.00 33.50 5 THR B O 1
ATOM 3976 N N . ASN B 1 14 ? 109.143 14.487 126.639 1.00 32.07 6 ASN B N 1
ATOM 3977 C CA . ASN B 1 14 ? 109.317 13.701 127.876 1.00 31.09 6 ASN B CA 1
ATOM 3978 C C . ASN B 1 14 ? 109.423 14.549 129.161 1.00 30.98 6 ASN B C 1
ATOM 3979 O O . ASN B 1 14 ? 109.841 14.081 130.188 1.00 30.81 6 ASN B O 1
ATOM 3984 N N . GLU B 1 15 ? 108.994 15.801 129.084 1.00 31.41 7 GLU B N 1
ATOM 3985 C CA . GLU B 1 15 ? 108.671 16.588 130.255 1.00 31.34 7 GLU B CA 1
ATOM 3986 C C . GLU B 1 15 ? 107.340 16.067 130.849 1.00 30.06 7 GLU B C 1
ATOM 3987 O O . GLU B 1 15 ? 106.617 15.268 130.205 1.00 30.05 7 GLU B O 1
ATOM 3993 N N . THR B 1 16 ? 107.066 16.483 132.092 1.00 28.53 8 THR B N 1
ATOM 3994 C CA . THR B 1 16 ? 105.836 16.153 132.779 1.00 27.04 8 THR B CA 1
ATOM 3995 C C . THR B 1 16 ? 105.049 17.411 133.178 1.00 25.99 8 THR B C 1
ATOM 3996 O O . THR B 1 16 ? 105.619 18.484 133.315 1.00 26.03 8 THR B O 1
ATOM 4000 N N . PHE B 1 17 ? 103.747 17.239 133.411 1.00 24.65 9 PHE B N 1
ATOM 4001 C CA . PHE B 1 17 ? 102.859 18.330 133.853 1.00 23.96 9 PHE B CA 1
ATOM 4002 C C . PHE B 1 17 ? 101.675 17.669 134.569 1.00 23.06 9 PHE B C 1
ATOM 4003 O O . PHE B 1 17 ? 101.393 16.476 134.380 1.00 22.94 9 PHE B O 1
ATOM 4011 N N . ALA B 1 18 ? 101.004 18.427 135.415 1.00 22.41 10 ALA B N 1
ATOM 4012 C CA . ALA B 1 18 ? 99.781 17.974 136.020 1.00 21.87 10 ALA B CA 1
ATOM 4013 C C . ALA B 1 18 ? 98.487 18.617 135.589 1.00 21.06 10 ALA B C 1
ATOM 4014 O O . ALA B 1 18 ? 98.433 19.809 135.267 1.00 21.38 10 ALA B O 1
ATOM 4016 N N . LEU B 1 19 ? 97.447 17.793 135.593 1.00 19.91 11 LEU B N 1
ATOM 4017 C CA . LEU B 1 19 ? 96.058 18.203 135.353 1.00 19.10 11 LEU B CA 1
ATOM 4018 C C . LEU B 1 19 ? 95.160 17.558 136.392 1.00 18.69 11 LEU B C 1
ATOM 4019 O O . LEU B 1 19 ? 95.463 16.458 136.857 1.00 18.42 11 LEU B O 1
ATOM 4024 N N . LEU B 1 20 ? 94.028 18.193 136.713 1.00 18.30 12 LEU B N 1
ATOM 4025 C CA . LEU B 1 20 ? 93.054 17.565 137.571 1.00 18.33 12 LEU B CA 1
ATOM 4026 C C . LEU B 1 20 ? 92.511 16.295 136.943 1.00 17.97 12 LEU B C 1
ATOM 4027 O O . LEU B 1 20 ? 92.440 16.143 135.716 1.00 17.48 12 LEU B O 1
ATOM 4032 N N . ASP B 1 21 ? 92.195 15.349 137.800 1.00 18.23 13 ASP B N 1
ATOM 4033 C CA . ASP B 1 21 ? 91.555 14.107 137.360 1.00 18.38 13 ASP B CA 1
ATOM 4034 C C . ASP B 1 21 ? 90.258 14.389 136.580 1.00 18.20 13 ASP B C 1
ATOM 4035 O O . ASP B 1 21 ? 90.009 13.760 135.558 1.00 17.93 13 ASP B O 1
ATOM 4040 N N . ALA B 1 22 ? 89.497 15.390 137.016 1.00 18.43 14 ALA B N 1
ATOM 4041 C CA . ALA B 1 22 ? 88.257 15.744 136.300 1.00 18.45 14 ALA B CA 1
ATOM 4042 C C . ALA B 1 22 ? 88.545 16.253 134.874 1.00 18.21 14 ALA B C 1
ATOM 4043 O O . ALA B 1 22 ? 87.864 15.853 133.923 1.00 18.09 14 ALA B O 1
ATOM 4045 N N . THR B 1 23 ? 89.606 17.065 134.728 1.00 18.41 15 THR B N 1
ATOM 4046 C CA . THR B 1 23 ? 90.035 17.565 133.419 1.00 18.53 15 THR B CA 1
ATOM 4047 C C . THR B 1 23 ? 90.391 16.393 132.505 1.00 19.44 15 THR B C 1
ATOM 4048 O O . THR B 1 23 ? 90.001 16.335 131.339 1.00 19.30 15 THR B O 1
ATOM 4052 N N . ARG B 1 24 ? 91.172 15.465 133.036 1.00 20.65 16 ARG B N 1
ATOM 4053 C CA . ARG B 1 24 ? 91.606 14.283 132.287 1.00 22.17 16 ARG B CA 1
ATOM 4054 C C . ARG B 1 24 ? 90.407 13.431 131.850 1.00 21.29 16 ARG B C 1
ATOM 4055 O O . ARG B 1 24 ? 90.338 13.034 130.688 1.00 20.93 16 ARG B O 1
ATOM 4063 N N . ALA B 1 25 ? 89.464 13.213 132.746 1.00 20.73 17 ALA B N 1
ATOM 4064 C CA . ALA B 1 25 ? 88.234 12.455 132.412 1.00 21.14 17 ALA B CA 1
ATOM 4065 C C . ALA B 1 25 ? 87.408 13.141 131.327 1.00 20.72 17 ALA B C 1
ATOM 4066 O O . ALA B 1 25 ? 86.930 12.491 130.396 1.00 20.67 17 ALA B O 1
ATOM 4068 N N . PHE B 1 26 ? 87.314 14.465 131.405 1.00 20.31 18 PHE B N 1
ATOM 4069 C CA . PHE B 1 26 ? 86.620 15.197 130.373 1.00 20.44 18 PHE B CA 1
ATOM 4070 C C . PHE B 1 26 ? 87.314 15.055 129.019 1.00 20.74 18 PHE B C 1
ATOM 4071 O O . PHE B 1 26 ? 86.660 14.839 127.974 1.00 20.63 18 PHE B O 1
ATOM 4079 N N . LEU B 1 27 ? 88.634 15.209 129.000 1.00 20.97 19 LEU B N 1
ATOM 4080 C CA . LEU B 1 27 ? 89.355 15.114 127.733 1.00 21.33 19 LEU B CA 1
ATOM 4081 C C . LEU B 1 27 ? 89.270 13.717 127.134 1.00 21.67 19 LEU B C 1
ATOM 4082 O O . LEU B 1 27 ? 89.199 13.587 125.919 1.00 21.91 19 LEU B O 1
ATOM 4087 N N . ALA B 1 28 ? 89.257 12.697 127.968 1.00 22.13 20 ALA B N 1
ATOM 4088 C CA . ALA B 1 28 ? 89.273 11.342 127.482 1.00 23.44 20 ALA B CA 1
ATOM 4089 C C . ALA B 1 28 ? 87.944 10.879 126.885 1.00 24.38 20 ALA B C 1
ATOM 4090 O O . ALA B 1 28 ? 87.945 10.067 125.989 1.00 25.38 20 ALA B O 1
ATOM 4092 N N . LYS B 1 29 ? 86.821 11.388 127.347 1.00 24.67 21 LYS B N 1
ATOM 4093 C CA . LYS B 1 29 ? 85.551 10.830 126.891 1.00 25.88 21 LYS B CA 1
ATOM 4094 C C . LYS B 1 29 ? 85.035 11.459 125.583 1.00 25.55 21 LYS B C 1
ATOM 4095 O O . LYS B 1 29 ? 85.417 12.573 125.214 1.00 25.00 21 LYS B O 1
ATOM 4101 N N . PRO B 1 30 ? 84.171 10.732 124.861 1.00 25.82 22 PRO B N 1
ATOM 4102 C CA . PRO B 1 30 ? 83.661 11.246 123.583 1.00 25.78 22 PRO B CA 1
ATOM 4103 C C . PRO B 1 30 ? 82.900 12.540 123.779 1.00 25.15 22 PRO B C 1
ATOM 4104 O O . PRO B 1 30 ? 82.190 12.663 124.760 1.00 25.83 22 PRO B O 1
ATOM 4108 N N . LYS B 1 31 ? 83.066 13.499 122.875 1.00 24.56 23 LYS B N 1
ATOM 4109 C CA . LYS B 1 31 ? 82.369 14.779 122.971 1.00 23.70 23 LYS B CA 1
ATOM 4110 C C . LYS B 1 31 ? 81.205 14.791 122.047 1.00 23.39 23 LYS B C 1
ATOM 4111 O O . LYS B 1 31 ? 81.288 14.271 120.923 1.00 24.07 23 LYS B O 1
ATOM 4117 N N . GLN B 1 32 ? 80.128 15.409 122.503 1.00 22.18 24 GLN B N 1
ATOM 4118 C CA . GLN B 1 32 ? 78.897 15.496 121.756 1.00 21.97 24 GLN B CA 1
ATOM 4119 C C . GLN B 1 32 ? 78.282 16.879 121.919 1.00 21.00 24 GLN B C 1
ATOM 4120 O O . GLN B 1 32 ? 78.620 17.623 122.832 1.00 20.41 24 GLN B O 1
ATOM 4126 N N . MET B 1 33 ? 77.368 17.212 121.024 1.00 20.68 25 MET B N 1
ATOM 4127 C CA . MET B 1 33 ? 76.600 18.462 121.099 1.00 20.09 25 MET B CA 1
ATOM 4128 C C . MET B 1 33 ? 75.440 18.263 122.019 1.00 20.21 25 MET B C 1
ATOM 4129 O O . MET B 1 33 ? 74.993 17.128 122.227 1.00 20.73 25 MET B O 1
ATOM 4134 N N . LEU B 1 34 ? 74.898 19.366 122.530 1.00 19.85 26 LEU B N 1
ATOM 4135 C CA . LEU B 1 34 ? 73.703 19.308 123.357 1.00 20.27 26 LEU B CA 1
ATOM 4136 C C . LEU B 1 34 ? 72.533 19.808 122.562 1.00 20.60 26 LEU B C 1
ATOM 4137 O O . LEU B 1 34 ? 72.423 21.008 122.273 1.00 20.07 26 LEU B O 1
ATOM 4142 N N . ILE B 1 35 ? 71.644 18.887 122.194 1.00 21.43 27 ILE B N 1
ATOM 4143 C CA . ILE B 1 35 ? 70.494 19.233 121.346 1.00 22.07 27 ILE B CA 1
ATOM 4144 C C . ILE B 1 35 ? 69.228 18.759 122.030 1.00 22.86 27 ILE B C 1
ATOM 4145 O O . ILE B 1 35 ? 68.929 17.573 122.054 1.00 23.29 27 ILE B O 1
ATOM 4150 N N . GLY B 1 36 ? 68.492 19.703 122.595 1.00 22.96 28 GLY B N 1
ATOM 4151 C CA . GLY B 1 36 ? 67.310 19.370 123.357 1.00 23.98 28 GLY B CA 1
ATOM 4152 C C . GLY B 1 36 ? 67.723 18.476 124.514 1.00 24.43 28 GLY B C 1
ATOM 4153 O O . GLY B 1 36 ? 68.655 18.790 125.233 1.00 23.37 28 GLY B O 1
ATOM 4154 N N . ALA B 1 37 ? 67.018 17.354 124.675 1.00 25.74 29 ALA B N 1
ATOM 4155 C CA . ALA B 1 37 ? 67.260 16.450 125.767 1.00 26.45 29 ALA B CA 1
ATOM 4156 C C . ALA B 1 37 ? 68.419 15.491 125.519 1.00 26.72 29 ALA B C 1
ATOM 4157 O O . ALA B 1 37 ? 68.730 14.720 126.395 1.00 27.03 29 ALA B O 1
ATOM 4159 N N . GLU B 1 38 ? 69.064 15.535 124.362 1.00 26.82 30 GLU B N 1
ATOM 4160 C CA . GLU B 1 38 ? 70.102 14.546 124.032 1.00 27.62 30 GLU B CA 1
ATOM 4161 C C . GLU B 1 38 ? 71.445 15.141 123.807 1.00 25.51 30 GLU B C 1
ATOM 4162 O O . GLU B 1 38 ? 71.564 16.200 123.209 1.00 25.00 30 GLU B O 1
ATOM 4168 N N . TRP B 1 39 ? 72.456 14.427 124.237 1.00 24.66 31 TRP B N 1
ATOM 4169 C CA . TRP B 1 39 ? 73.796 14.656 123.755 1.00 23.56 31 TRP B CA 1
ATOM 4170 C C . TRP B 1 39 ? 73.953 13.857 122.438 1.00 24.00 31 TRP B C 1
ATOM 4171 O O . TRP B 1 39 ? 73.649 12.670 122.394 1.00 24.42 31 TRP B O 1
ATOM 4182 N N . SER B 1 40 ? 74.415 14.519 121.383 1.00 23.63 32 SER B N 1
ATOM 4183 C CA . SER B 1 40 ? 74.302 13.961 120.042 1.00 24.47 32 SER B CA 1
ATOM 4184 C C . SER B 1 40 ? 75.517 14.175 119.204 1.00 23.96 32 SER B C 1
ATOM 4185 O O . SER B 1 40 ? 76.154 15.209 119.302 1.00 23.19 32 SER B O 1
ATOM 4188 N N . ASP B 1 41 ? 75.802 13.224 118.324 1.00 24.64 33 ASP B N 1
ATOM 4189 C CA . ASP B 1 41 ? 76.748 13.457 117.252 1.00 24.48 33 ASP B CA 1
ATOM 4190 C C . ASP B 1 41 ? 76.053 14.205 116.126 1.00 24.60 33 ASP B C 1
ATOM 4191 O O . ASP B 1 41 ? 74.848 14.372 116.139 1.00 24.61 33 ASP B O 1
ATOM 4196 N N . ALA B 1 42 ? 76.839 14.670 115.167 1.00 24.24 34 ALA B N 1
ATOM 4197 C CA . ALA B 1 42 ? 76.276 15.271 113.967 1.00 24.58 34 ALA B CA 1
ATOM 4198 C C . ALA B 1 42 ? 75.614 14.164 113.145 1.00 25.69 34 ALA B C 1
ATOM 4199 O O . ALA B 1 42 ? 76.071 13.032 113.167 1.00 25.97 34 ALA B O 1
ATOM 4201 N N . ALA B 1 43 ? 74.523 14.488 112.456 1.00 26.39 35 ALA B N 1
ATOM 4202 C CA . ALA B 1 43 ? 73.846 13.512 111.586 1.00 27.73 35 ALA B CA 1
ATOM 4203 C C . ALA B 1 43 ? 74.835 12.847 110.633 1.00 28.30 35 ALA B C 1
ATOM 4204 O O . ALA B 1 43 ? 74.712 11.676 110.346 1.00 29.16 35 ALA B O 1
ATOM 4206 N N . SER B 1 44 ? 75.814 13.605 110.151 1.00 27.82 36 SER B N 1
ATOM 4207 C CA . SER B 1 44 ? 76.806 13.088 109.197 1.00 28.56 36 SER B CA 1
ATOM 4208 C C . SER B 1 44 ? 77.878 12.214 109.839 1.00 28.88 36 SER B C 1
ATOM 4209 O O . SER B 1 44 ? 78.588 11.509 109.145 1.00 29.12 36 SER B O 1
ATOM 4212 N N . GLY B 1 45 ? 77.989 12.247 111.160 1.00 28.26 37 GLY B N 1
ATOM 4213 C CA . GLY B 1 45 ? 79.079 11.604 111.831 1.00 28.70 37 GLY B CA 1
ATOM 4214 C C . GLY B 1 45 ? 80.396 12.355 111.734 1.00 28.64 37 GLY B C 1
ATOM 4215 O O . GLY B 1 45 ? 81.369 11.928 112.332 1.00 28.65 37 GLY B O 1
ATOM 4216 N N . ARG B 1 46 ? 80.461 13.468 111.008 1.00 28.93 38 ARG B N 1
ATOM 4217 C CA . ARG B 1 46 ? 81.740 14.176 110.873 1.00 29.15 38 ARG B CA 1
ATOM 4218 C C . ARG B 1 46 ? 82.163 14.851 112.191 1.00 27.46 38 ARG B C 1
ATOM 4219 O O . ARG B 1 46 ? 81.321 15.247 113.006 1.00 26.40 38 ARG B O 1
ATOM 4227 N N . GLN B 1 47 ? 83.470 14.980 112.362 1.00 26.51 39 GLN B N 1
ATOM 4228 C CA . GLN B 1 47 ? 84.041 15.612 113.514 1.00 26.07 39 GLN B CA 1
ATOM 4229 C C . GLN B 1 47 ? 85.148 16.553 113.123 1.00 26.39 39 GLN B C 1
ATOM 4230 O O . GLN B 1 47 ? 85.748 16.420 112.066 1.00 26.89 39 GLN B O 1
ATOM 4236 N N . LEU B 1 48 ? 85.445 17.498 113.990 1.00 26.11 40 LEU B N 1
ATOM 4237 C CA . LEU B 1 48 ? 86.631 18.293 113.782 1.00 26.72 40 LEU B CA 1
ATOM 4238 C C . LEU B 1 48 ? 87.583 18.219 114.960 1.00 25.47 40 LEU B C 1
ATOM 4239 O O . LEU B 1 48 ? 87.180 17.985 116.084 1.00 24.29 40 LEU B O 1
ATOM 4244 N N . ASP B 1 49 ? 88.858 18.416 114.656 1.00 24.93 41 ASP B N 1
ATOM 4245 C CA . ASP B 1 49 ? 89.901 18.327 115.644 1.00 24.38 41 ASP B CA 1
ATOM 4246 C C . ASP B 1 49 ? 89.981 19.538 116.549 1.00 23.48 41 ASP B C 1
ATOM 4247 O O . ASP B 1 49 ? 89.808 20.672 116.097 1.00 22.94 41 ASP B O 1
ATOM 4252 N N . VAL B 1 50 ? 90.264 19.270 117.821 1.00 22.60 42 VAL B N 1
ATOM 4253 C CA . VAL B 1 50 ? 90.593 20.316 118.767 1.00 22.08 42 VAL B CA 1
ATOM 4254 C C . VAL B 1 50 ? 92.078 20.235 119.050 1.00 22.06 42 VAL B C 1
ATOM 4255 O O . VAL B 1 50 ? 92.582 19.184 119.432 1.00 21.78 42 VAL B O 1
ATOM 4259 N N . VAL B 1 51 ? 92.752 21.358 118.860 1.00 19.73 43 VAL B N 1
ATOM 4260 C CA . VAL B 1 51 ? 94.194 21.441 118.886 1.00 20.34 43 VAL B CA 1
ATOM 4261 C C . VAL B 1 51 ? 94.647 22.272 120.089 1.00 19.67 43 VAL B C 1
ATOM 4262 O O . VAL B 1 51 ? 94.045 23.311 120.412 1.00 18.92 43 VAL B O 1
ATOM 4266 N N . ASN B 1 52 ? 95.684 21.797 120.771 1.00 19.94 44 ASN B N 1
ATOM 4267 C CA . ASN B 1 52 ? 96.357 22.556 121.818 1.00 19.65 44 ASN B CA 1
ATOM 4268 C C . ASN B 1 52 ? 97.360 23.469 121.150 1.00 20.03 44 ASN B C 1
ATOM 4269 O O . ASN B 1 52 ? 98.365 23.003 120.620 1.00 21.12 44 ASN B O 1
ATOM 4274 N N . PRO B 1 53 ? 97.113 24.774 121.197 1.00 19.57 45 PRO B N 1
ATOM 4275 C CA . PRO B 1 53 ? 98.016 25.687 120.490 1.00 20.58 45 PRO B CA 1
ATOM 4276 C C . PRO B 1 53 ? 99.442 25.790 121.053 1.00 21.78 45 PRO B C 1
ATOM 4277 O O . PRO B 1 53 ? 100.295 26.407 120.424 1.00 22.73 45 PRO B O 1
ATOM 4281 N N . ALA B 1 54 ? 99.695 25.270 122.252 1.00 21.83 46 ALA B N 1
ATOM 4282 C CA . ALA B 1 54 ? 101.038 25.292 122.809 1.00 23.32 46 ALA B CA 1
ATOM 4283 C C . ALA B 1 54 ? 101.947 24.291 122.087 1.00 24.60 46 ALA B C 1
ATOM 4284 O O . ALA B 1 54 ? 103.162 24.501 122.031 1.00 26.09 46 ALA B O 1
ATOM 4286 N N . ASP B 1 55 ? 101.372 23.232 121.519 1.00 24.51 47 ASP B N 1
ATOM 4287 C CA . ASP B 1 55 ? 102.190 22.240 120.828 1.00 26.29 47 ASP B CA 1
ATOM 4288 C C . ASP B 1 55 ? 101.642 21.708 119.505 1.00 26.47 47 ASP B C 1
ATOM 4289 O O . ASP B 1 55 ? 102.269 20.861 118.899 1.00 27.53 47 ASP B O 1
ATOM 4294 N N . GLY B 1 56 ? 100.486 22.199 119.054 1.00 25.19 48 GLY B N 1
ATOM 4295 C CA . GLY B 1 56 ? 99.941 21.791 117.759 1.00 25.41 48 GLY B CA 1
ATOM 4296 C C . GLY B 1 56 ? 99.287 20.434 117.730 1.00 25.29 48 GLY B C 1
ATOM 4297 O O . GLY B 1 56 ? 98.920 19.976 116.673 1.00 25.90 48 GLY B O 1
ATOM 4298 N N . THR B 1 57 ? 99.178 19.762 118.874 1.00 24.84 49 THR B N 1
ATOM 4299 C CA . THR B 1 57 ? 98.653 18.413 118.896 1.00 25.06 49 THR B CA 1
ATOM 4300 C C . THR B 1 57 ? 97.144 18.410 119.101 1.00 23.79 49 THR B C 1
ATOM 4301 O O . THR B 1 57 ? 96.579 19.321 11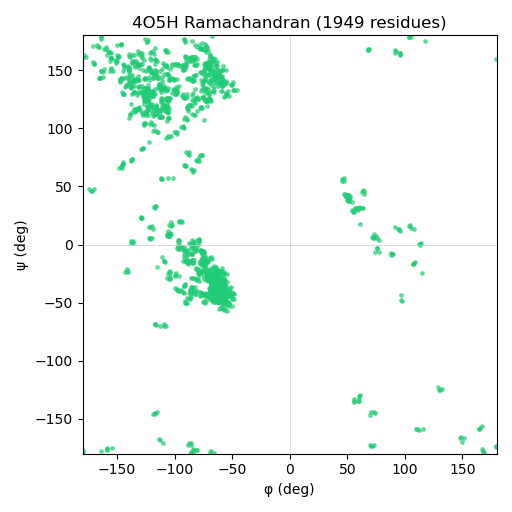9.710 1.00 22.03 49 THR B O 1
ATOM 4305 N N . VAL B 1 58 ? 96.526 17.332 118.643 1.00 24.35 50 VAL B N 1
ATOM 4306 C CA . VAL B 1 58 ? 95.115 17.129 118.811 1.00 23.61 50 VAL B CA 1
ATOM 4307 C C . VAL B 1 58 ? 94.820 16.612 120.218 1.00 23.58 50 VAL B C 1
ATOM 4308 O O . VAL B 1 58 ? 95.393 15.632 120.634 1.00 25.21 50 VAL B O 1
ATOM 4312 N N . ILE B 1 59 ? 93.952 17.276 120.956 1.00 22.52 51 ILE B N 1
ATOM 4313 C CA . ILE B 1 59 ? 93.580 16.856 122.314 1.00 22.84 51 ILE B CA 1
ATOM 4314 C C . ILE B 1 59 ? 92.154 16.314 122.435 1.00 23.10 51 ILE B C 1
ATOM 4315 O O . ILE B 1 59 ? 91.808 15.718 123.467 1.00 23.81 51 ILE B O 1
ATOM 4320 N N . ALA B 1 60 ? 91.325 16.551 121.419 1.00 22.39 52 ALA B N 1
ATOM 4321 C CA . ALA B 1 60 ? 89.958 16.110 121.434 1.00 22.75 52 ALA B CA 1
ATOM 4322 C C . ALA B 1 60 ? 89.415 16.221 120.028 1.00 23.01 52 ALA B C 1
ATOM 4323 O O . ALA B 1 60 ? 90.045 16.820 119.158 1.00 22.90 52 ALA B O 1
ATOM 4325 N N . ARG B 1 61 ? 88.229 15.653 119.837 1.00 23.50 53 ARG B N 1
ATOM 4326 C CA . ARG B 1 61 ? 87.438 15.862 118.614 1.00 23.80 53 ARG B CA 1
ATOM 4327 C C . ARG B 1 61 ? 85.990 16.179 118.996 1.00 22.44 53 ARG B C 1
ATOM 4328 O O . ARG B 1 61 ? 85.472 15.604 119.962 1.00 22.19 53 ARG B O 1
ATOM 4336 N N . VAL B 1 62 ? 85.349 17.078 118.248 1.00 21.67 54 VAL B N 1
ATOM 4337 C CA . VAL B 1 62 ? 83.948 17.432 118.513 1.00 21.30 54 VAL B CA 1
ATOM 4338 C C . VAL B 1 62 ? 83.122 17.340 117.240 1.00 22.56 54 VAL B C 1
ATOM 4339 O O . VAL B 1 62 ? 83.692 17.284 116.141 1.00 23.35 54 VAL B O 1
ATOM 4343 N N . PRO B 1 63 ? 81.787 17.291 117.371 1.00 22.26 55 PRO B N 1
ATOM 4344 C CA . PRO B 1 63 ? 80.988 17.139 116.158 1.00 23.34 55 PRO B CA 1
ATOM 4345 C C . PRO B 1 63 ? 81.092 18.345 115.244 1.00 22.79 55 PRO B C 1
ATOM 4346 O O . PRO B 1 63 ? 81.247 19.457 115.727 1.00 21.75 55 PRO B O 1
ATOM 4350 N N . GLU B 1 64 ? 81.034 18.083 113.949 1.00 24.66 56 GLU B N 1
ATOM 4351 C CA . GLU B 1 64 ? 81.013 19.101 112.926 1.00 25.79 56 GLU B CA 1
ATOM 4352 C C . GLU B 1 64 ? 79.566 19.202 112.366 1.00 25.51 56 GLU B C 1
ATOM 4353 O O . GLU B 1 64 ? 79.207 18.468 111.452 1.00 26.60 56 GLU B O 1
ATOM 4359 N N . ALA B 1 65 ? 78.761 20.101 112.952 1.00 23.48 57 ALA B N 1
ATOM 4360 C CA . ALA B 1 65 ? 77.340 20.205 112.664 1.00 23.72 57 ALA B CA 1
ATOM 4361 C C . ALA B 1 65 ? 77.118 20.823 111.315 1.00 24.99 57 ALA B C 1
ATOM 4362 O O . ALA B 1 65 ? 77.890 21.662 110.905 1.00 24.77 57 ALA B O 1
ATOM 4364 N N . ASP B 1 66 ? 76.092 20.361 110.608 1.00 26.46 58 ASP B N 1
ATOM 4365 C CA . ASP B 1 66 ? 75.599 21.052 109.417 1.00 27.79 58 ASP B CA 1
ATOM 4366 C C . ASP B 1 66 ? 74.170 21.611 109.713 1.00 27.17 58 ASP B C 1
ATOM 4367 O O . ASP B 1 66 ? 73.741 21.667 110.879 1.00 24.69 58 ASP B O 1
ATOM 4372 N N . GLU B 1 67 ? 73.487 22.053 108.666 1.00 27.88 59 GLU B N 1
ATOM 4373 C CA . GLU B 1 67 ? 72.225 22.730 108.779 1.00 28.38 59 GLU B CA 1
ATOM 4374 C C . GLU B 1 67 ? 71.130 21.861 109.436 1.00 27.34 59 GLU B C 1
ATOM 4375 O O . GLU B 1 67 ? 70.326 22.361 110.203 1.00 24.95 59 GLU B O 1
ATOM 4381 N N . ARG B 1 68 ? 71.168 20.555 109.191 1.00 28.33 60 ARG B N 1
ATOM 4382 C CA . ARG B 1 68 ? 70.242 19.618 109.809 1.00 29.02 60 ARG B CA 1
ATOM 4383 C C . ARG B 1 68 ? 70.367 19.669 111.319 1.00 26.17 60 ARG B C 1
ATOM 4384 O O . ARG B 1 68 ? 69.365 19.726 112.017 1.00 25.52 60 ARG B O 1
ATOM 4392 N N . ASP B 1 69 ? 71.593 19.642 111.834 1.00 24.77 61 ASP B N 1
ATOM 4393 C CA . ASP B 1 69 ? 71.798 19.619 113.290 1.00 23.26 61 ASP B CA 1
ATOM 4394 C C . ASP B 1 69 ? 71.379 20.956 113.912 1.00 21.49 61 ASP B C 1
ATOM 4395 O O . ASP B 1 69 ? 70.762 21.001 114.970 1.00 20.78 61 ASP B O 1
ATOM 4400 N N . VAL B 1 70 ? 71.717 22.043 113.241 1.00 21.47 62 VAL B N 1
ATOM 4401 C CA . VAL B 1 70 ? 71.354 23.351 113.721 1.00 20.36 62 VAL B CA 1
ATOM 4402 C C . VAL B 1 70 ? 69.839 23.487 113.753 1.00 20.51 62 VAL B C 1
ATOM 4403 O O . VAL B 1 70 ? 69.276 23.985 114.733 1.00 19.46 62 VAL B O 1
ATOM 4407 N N . GLN B 1 71 ? 69.172 23.050 112.702 1.00 21.53 63 GLN B N 1
ATOM 4408 C CA . GLN B 1 71 ? 67.702 23.069 112.684 1.00 22.27 63 GLN B CA 1
ATOM 4409 C C . GLN B 1 71 ? 67.104 22.294 113.841 1.00 21.38 63 GLN B C 1
ATOM 4410 O O . GLN B 1 71 ? 66.113 22.723 114.395 1.00 20.73 63 GLN B O 1
ATOM 4416 N N . GLN B 1 72 ? 67.671 21.139 114.180 1.00 21.52 64 GLN B N 1
ATOM 4417 C CA A GLN B 1 72 ? 67.169 20.363 115.319 0.50 21.39 64 GLN B CA 1
ATOM 4418 C CA B GLN B 1 72 ? 67.167 20.372 115.324 0.50 21.65 64 GLN B CA 1
ATOM 4419 C C . GLN B 1 72 ? 67.328 21.137 116.630 1.00 19.51 64 GLN B C 1
ATOM 4420 O O . GLN B 1 72 ? 66.465 21.074 117.495 1.00 19.40 64 GLN B O 1
ATOM 4431 N N . ALA B 1 73 ? 68.449 21.836 116.787 1.00 18.26 65 ALA B N 1
ATOM 4432 C CA . ALA B 1 73 ? 68.705 22.616 118.009 1.00 16.93 65 ALA B CA 1
ATOM 4433 C C . ALA B 1 73 ? 67.746 23.808 118.139 1.00 16.30 65 ALA B C 1
ATOM 4434 O O . ALA B 1 73 ? 67.202 24.068 119.206 1.00 15.69 65 ALA B O 1
ATOM 4436 N N . VAL B 1 74 ? 67.503 24.479 117.015 1.00 16.41 66 VAL B N 1
ATOM 4437 C CA . VAL B 1 74 ? 66.525 25.540 116.960 1.00 16.26 66 VAL B CA 1
ATOM 4438 C C . VAL B 1 74 ? 65.129 25.008 117.262 1.00 16.88 66 VAL B C 1
ATOM 4439 O O . VAL B 1 74 ? 64.398 25.627 118.038 1.00 16.62 66 VAL B O 1
ATOM 4443 N N . ALA B 1 75 ? 64.752 23.865 116.687 1.00 17.46 67 ALA B N 1
ATOM 4444 C CA . ALA B 1 75 ? 63.459 23.254 116.998 1.00 18.10 67 ALA B CA 1
ATOM 4445 C C . ALA B 1 75 ? 63.305 22.980 118.505 1.00 17.34 67 ALA B C 1
ATOM 4446 O O . ALA B 1 75 ? 62.249 23.239 119.077 1.00 17.64 67 ALA B O 1
ATOM 4448 N N . ALA B 1 76 ? 64.349 22.471 119.144 1.00 16.67 68 ALA B N 1
ATOM 4449 C CA . ALA B 1 76 ? 64.304 22.220 120.590 1.00 16.10 68 ALA B CA 1
ATOM 4450 C C . ALA B 1 76 ? 64.130 23.514 121.382 1.00 14.98 68 ALA B C 1
ATOM 4451 O O . ALA B 1 76 ? 63.376 23.554 122.351 1.00 15.04 68 ALA B O 1
ATOM 4453 N N . ALA B 1 77 ? 64.879 24.562 120.994 1.00 13.87 69 ALA B N 1
ATOM 4454 C CA . ALA B 1 77 ? 64.810 25.825 121.697 1.00 13.18 69 ALA B CA 1
ATOM 4455 C C . ALA B 1 77 ? 63.409 26.456 121.553 1.00 13.87 69 ALA B C 1
ATOM 4456 O O . ALA B 1 77 ? 62.867 26.979 122.501 1.00 13.50 69 ALA B O 1
ATOM 4458 N N . ARG B 1 78 ? 62.850 26.361 120.359 1.00 14.99 70 ARG B N 1
ATOM 4459 C CA . ARG B 1 78 ? 61.465 26.766 120.100 1.00 16.29 70 ARG B CA 1
ATOM 4460 C C . ARG B 1 78 ? 60.495 26.029 121.007 1.00 17.25 70 ARG B C 1
ATOM 4461 O O . ARG B 1 78 ? 59.652 26.669 121.637 1.00 17.28 70 ARG B O 1
ATOM 4469 N N . ARG B 1 79 ? 60.612 24.709 121.077 1.00 18.24 71 ARG B N 1
ATOM 4470 C CA . ARG B 1 79 ? 59.702 23.918 121.911 1.00 20.42 71 ARG B CA 1
ATOM 4471 C C . ARG B 1 79 ? 59.801 24.354 123.367 1.00 18.77 71 ARG B C 1
ATOM 4472 O O . ARG B 1 79 ? 58.793 24.483 124.044 1.00 18.89 71 ARG B O 1
ATOM 4480 N N . ALA B 1 80 ? 61.021 24.541 123.831 1.00 17.28 72 ALA B N 1
ATOM 4481 C CA . ALA B 1 80 ? 61.243 24.859 125.249 1.00 16.96 72 ALA B CA 1
ATOM 4482 C C . ALA B 1 80 ? 60.646 26.242 125.608 1.00 16.47 72 ALA B C 1
ATOM 4483 O O . ALA B 1 80 ? 60.222 26.433 126.719 1.00 16.74 72 ALA B O 1
ATOM 4485 N N . PHE B 1 81 ? 60.650 27.162 124.651 1.00 15.97 73 PHE B N 1
ATOM 4486 C CA . PHE B 1 81 ? 60.133 28.501 124.868 1.00 16.28 73 PHE B CA 1
ATOM 4487 C C . PHE B 1 81 ? 58.599 28.482 124.719 1.00 17.45 73 PHE B C 1
ATOM 4488 O O . PHE B 1 81 ? 57.894 29.144 125.479 1.00 17.80 73 PHE B O 1
ATOM 4496 N N . ASP B 1 82 ? 58.121 27.770 123.715 1.00 18.11 74 ASP B N 1
ATOM 4497 C CA . ASP B 1 82 ? 56.719 27.807 123.337 1.00 19.89 74 ASP B CA 1
ATOM 4498 C C . ASP B 1 82 ? 55.826 26.977 124.229 1.00 22.13 74 ASP B C 1
ATOM 4499 O O . ASP B 1 82 ? 54.639 27.290 124.378 1.00 23.14 74 ASP B O 1
ATOM 4504 N N . ALA B 1 83 ? 56.342 25.889 124.775 1.00 23.58 75 ALA B N 1
ATOM 4505 C CA . ALA B 1 83 ? 55.493 24.964 125.514 1.00 27.07 75 ALA B CA 1
ATOM 4506 C C . ALA B 1 83 ? 56.078 24.363 126.781 1.00 29.40 75 ALA B C 1
ATOM 4507 O O . ALA B 1 83 ? 55.334 23.929 127.644 1.00 34.93 75 ALA B O 1
ATOM 4509 N N . GLY B 1 84 ? 57.376 24.282 126.956 1.00 29.50 76 GLY B N 1
ATOM 4510 C CA . GLY B 1 84 ? 57.849 23.580 128.167 1.00 30.52 76 GLY B CA 1
ATOM 4511 C C . GLY B 1 84 ? 57.572 24.275 129.516 1.00 30.87 76 GLY B C 1
ATOM 4512 O O . GLY B 1 84 ? 57.011 25.376 129.558 1.00 31.69 76 GLY B O 1
ATOM 4513 N N . PRO B 1 85 ? 58.049 23.671 130.622 1.00 29.67 77 PRO B N 1
ATOM 4514 C CA . PRO B 1 85 ? 58.059 24.323 131.922 1.00 29.24 77 PRO B CA 1
ATOM 4515 C C . PRO B 1 85 ? 58.803 25.644 131.993 1.00 26.65 77 PRO B C 1
ATOM 4516 O O . PRO B 1 85 ? 58.498 26.478 132.859 1.00 27.35 77 PRO B O 1
ATOM 4520 N N . TRP B 1 86 ? 59.764 25.865 131.114 1.00 24.02 78 TRP B N 1
ATOM 4521 C CA . TRP B 1 86 ? 60.454 27.144 131.112 1.00 22.38 78 TRP B CA 1
ATOM 4522 C C . TRP B 1 86 ? 59.508 28.292 130.821 1.00 23.22 78 TRP B C 1
ATOM 4523 O O . TRP B 1 86 ? 59.678 29.395 131.334 1.00 22.70 78 TRP B O 1
ATOM 4534 N N . ARG B 1 87 ? 58.500 28.035 130.002 1.00 24.68 79 ARG B N 1
ATOM 4535 C CA . ARG B 1 87 ? 57.524 29.056 129.680 1.00 27.05 79 ARG B CA 1
ATOM 4536 C C . ARG B 1 87 ? 56.779 29.552 130.902 1.00 27.53 79 ARG B C 1
ATOM 4537 O O . ARG B 1 87 ? 56.509 30.703 131.002 1.00 27.49 79 ARG B O 1
ATOM 4545 N N . THR B 1 88 ? 56.443 28.676 131.826 1.00 19.17 80 THR B N 1
ATOM 4546 C CA . THR B 1 88 ? 55.641 29.065 132.975 1.00 19.16 80 THR B CA 1
ATOM 4547 C C . THR B 1 88 ? 56.458 29.193 134.259 1.00 17.76 80 THR B C 1
ATOM 4548 O O . THR B 1 88 ? 55.908 29.370 135.331 1.00 18.19 80 THR B O 1
ATOM 4552 N N . ALA B 1 89 ? 57.772 29.113 134.152 1.00 16.13 81 ALA B N 1
ATOM 4553 C CA . ALA B 1 89 ? 58.608 29.282 135.306 1.00 15.58 81 ALA B CA 1
ATOM 4554 C C . ALA B 1 89 ? 58.382 30.672 135.932 1.00 14.08 81 ALA B C 1
ATOM 4555 O O . ALA B 1 89 ? 58.217 31.654 135.242 1.00 13.87 81 ALA B O 1
ATOM 4557 N N . LYS B 1 90 ? 58.417 30.743 137.245 1.00 13.25 82 LYS B N 1
ATOM 4558 C CA . LYS B 1 90 ? 58.388 32.005 137.959 1.00 12.39 82 LYS B CA 1
ATOM 4559 C C . LYS B 1 90 ? 59.728 32.752 137.793 1.00 11.65 82 LYS B C 1
ATOM 4560 O O . LYS B 1 90 ? 60.789 32.123 137.579 1.00 11.13 82 LYS B O 1
ATOM 4566 N N . THR B 1 91 ? 59.701 34.071 137.902 1.00 11.14 83 THR B N 1
ATOM 4567 C CA . THR B 1 91 ? 60.958 34.856 137.974 1.00 11.11 83 THR B CA 1
ATOM 4568 C C . THR B 1 91 ? 61.917 34.295 139.006 1.00 11.28 83 THR B C 1
ATOM 4569 O O . THR B 1 91 ? 63.132 34.190 138.751 1.00 10.78 83 THR B O 1
ATOM 4573 N N . THR B 1 92 ? 61.391 33.896 140.161 1.00 11.52 84 THR B N 1
ATOM 4574 C CA . THR B 1 92 ? 62.207 33.304 141.221 1.00 12.05 84 THR B CA 1
ATOM 4575 C C . THR B 1 92 ? 62.776 31.920 140.884 1.00 12.53 84 THR B C 1
ATOM 4576 O O . THR B 1 92 ? 63.819 31.545 141.410 1.00 12.59 84 THR B O 1
ATOM 4580 N N . ASP B 1 93 ? 62.104 31.172 140.009 1.00 13.01 85 ASP B N 1
ATOM 4581 C CA . ASP B 1 93 ? 62.670 29.898 139.504 1.00 13.20 85 ASP B CA 1
ATOM 4582 C C . ASP B 1 93 ? 63.900 30.166 138.638 1.00 13.09 85 ASP B C 1
ATOM 4583 O O . ASP B 1 93 ? 64.945 29.503 138.775 1.00 12.30 85 ASP B O 1
ATOM 4588 N N . ARG B 1 94 ? 63.799 31.160 137.740 1.00 12.62 86 ARG B N 1
ATOM 4589 C CA . ARG B 1 94 ? 64.930 31.457 136.856 1.00 12.76 86 ARG B CA 1
ATOM 4590 C C . ARG B 1 94 ? 66.112 31.952 137.677 1.00 12.19 86 ARG B C 1
ATOM 4591 O O . ARG B 1 94 ? 67.245 31.542 137.470 1.00 11.63 86 ARG B O 1
ATOM 4599 N N . GLU B 1 95 ? 65.827 32.834 138.632 1.00 11.85 87 GLU B N 1
ATOM 4600 C CA . GLU B 1 95 ? 66.819 33.357 139.538 1.00 11.76 87 GLU B CA 1
ATOM 4601 C C . GLU B 1 95 ? 67.545 32.188 140.226 1.00 12.15 87 GLU B C 1
ATOM 4602 O O . GLU B 1 95 ? 68.806 32.140 140.261 1.00 11.46 87 GLU B O 1
ATOM 4608 N N . ARG B 1 96 ? 66.773 31.275 140.802 1.00 12.95 88 ARG B N 1
ATOM 4609 C CA . ARG B 1 96 ? 67.348 30.186 141.625 1.00 14.29 88 ARG B CA 1
ATOM 4610 C C . ARG B 1 96 ? 68.261 29.294 140.804 1.00 13.39 88 ARG B C 1
ATOM 4611 O O . ARG B 1 96 ? 69.410 29.026 141.190 1.00 13.48 88 ARG B O 1
ATOM 4619 N N . LEU B 1 97 ? 67.793 28.915 139.627 1.00 12.75 89 LEU B N 1
ATOM 4620 C CA . LEU B 1 97 ? 68.592 28.084 138.741 1.00 13.05 89 LEU B CA 1
ATOM 4621 C C . LEU B 1 97 ? 69.911 28.759 138.322 1.00 12.62 89 LEU B C 1
ATOM 4622 O O . LEU B 1 97 ? 70.953 28.089 138.256 1.00 12.52 89 LEU B O 1
ATOM 4627 N N . MET B 1 98 ? 69.848 30.054 137.992 1.00 11.85 90 MET B N 1
ATOM 4628 C CA . MET B 1 98 ? 71.030 30.765 137.584 1.00 11.59 90 MET B CA 1
ATOM 4629 C C . MET B 1 98 ? 72.040 30.896 138.725 1.00 11.62 90 MET B C 1
ATOM 4630 O O . MET B 1 98 ? 73.255 30.749 138.494 1.00 11.91 90 MET B O 1
ATOM 4635 N N . LEU B 1 99 ? 71.563 31.081 139.953 1.00 11.20 91 LEU B N 1
ATOM 4636 C CA . LEU B 1 99 ? 72.431 31.128 141.108 1.00 11.45 91 LEU B CA 1
ATOM 4637 C C . LEU B 1 99 ? 73.155 29.780 141.358 1.00 11.80 91 LEU B C 1
ATOM 4638 O O . LEU B 1 99 ? 74.327 29.766 141.699 1.00 11.31 91 LEU B O 1
ATOM 4643 N N . VAL B 1 100 ? 72.417 28.686 141.198 1.00 12.37 92 VAL B N 1
ATOM 4644 C CA . VAL B 1 100 ? 72.968 27.351 141.311 1.00 13.14 92 VAL B CA 1
ATOM 4645 C C . VAL B 1 100 ? 74.061 27.155 140.261 1.00 12.63 92 VAL B C 1
ATOM 4646 O O . VAL B 1 100 ? 75.114 26.657 140.558 1.00 13.07 92 VAL B O 1
ATOM 4650 N N . LEU B 1 101 ? 73.808 27.585 139.034 1.00 12.20 93 LEU B N 1
ATOM 4651 C CA . LEU B 1 101 ? 74.790 27.488 137.985 1.00 11.91 93 LEU B CA 1
ATOM 4652 C C . LEU B 1 101 ? 76.068 28.284 138.295 1.00 11.70 93 LEU B C 1
ATOM 4653 O O . LEU B 1 101 ? 77.182 27.801 138.092 1.00 11.55 93 LEU B O 1
ATOM 4658 N N . ALA B 1 102 ? 75.925 29.489 138.830 1.00 11.62 94 ALA B N 1
ATOM 4659 C CA . ALA B 1 102 ? 77.074 30.299 139.169 1.00 11.47 94 ALA B CA 1
ATOM 4660 C C . ALA B 1 102 ? 77.931 29.577 140.205 1.00 12.27 94 ALA B C 1
ATOM 4661 O O . ALA B 1 102 ? 79.171 29.577 140.111 1.00 11.78 94 ALA B O 1
ATOM 4663 N N . ASP B 1 103 ? 77.286 29.002 141.202 1.00 12.97 95 ASP B N 1
ATOM 4664 C CA . ASP B 1 103 ? 78.025 28.228 142.211 1.00 13.91 95 ASP B CA 1
ATOM 4665 C C . ASP B 1 103 ? 78.701 27.003 141.596 1.00 14.12 95 ASP B C 1
ATOM 4666 O O . ASP B 1 103 ? 79.867 26.679 141.945 1.00 14.06 95 ASP B O 1
ATOM 4671 N N . LEU B 1 104 ? 78.016 26.322 140.673 1.00 13.93 96 LEU B N 1
ATOM 4672 C CA . LEU B 1 104 ? 78.652 25.153 140.017 1.00 14.43 96 LEU B CA 1
ATOM 4673 C C . LEU B 1 104 ? 79.886 25.537 139.227 1.00 14.35 96 LEU B C 1
ATOM 4674 O O . LEU B 1 104 ? 80.867 24.777 139.190 1.00 14.73 96 LEU B O 1
ATOM 4679 N N . ILE B 1 105 ? 79.862 26.699 138.583 1.00 13.75 97 ILE B N 1
ATOM 4680 C CA . ILE B 1 105 ? 81.029 27.157 137.835 1.00 13.61 97 ILE B CA 1
ATOM 4681 C C . ILE B 1 105 ? 82.187 27.401 138.772 1.00 13.86 97 ILE B C 1
ATOM 4682 O O . ILE B 1 105 ? 83.326 26.915 138.543 1.00 13.44 97 ILE B O 1
ATOM 4687 N N . GLU B 1 106 ? 81.905 28.088 139.871 1.00 13.52 98 GLU B N 1
ATOM 4688 C CA . GLU B 1 106 ? 82.904 28.294 140.894 1.00 13.61 98 GLU B CA 1
ATOM 4689 C C . GLU B 1 106 ? 83.431 27.007 141.524 1.00 13.90 98 GLU B C 1
ATOM 4690 O O . GLU B 1 106 ? 84.633 26.913 141.817 1.00 14.32 98 GLU B O 1
ATOM 4696 N N . ALA B 1 107 ? 82.560 26.041 141.758 1.00 13.81 99 ALA B N 1
ATOM 4697 C CA . ALA B 1 107 ? 82.959 24.775 142.350 1.00 14.36 99 ALA B CA 1
ATOM 4698 C C . ALA B 1 107 ? 83.883 23.989 141.414 1.00 14.50 99 ALA B C 1
ATOM 4699 O O . ALA B 1 107 ? 84.635 23.156 141.865 1.00 14.72 99 ALA B O 1
ATOM 4701 N N . ASN B 1 108 ? 83.799 24.241 140.109 1.00 14.36 100 ASN B N 1
ATOM 4702 C CA . ASN B 1 108 ? 84.624 23.530 139.141 1.00 14.35 100 ASN B CA 1
ATOM 4703 C C . ASN B 1 108 ? 85.564 24.470 138.384 1.00 14.13 100 ASN B C 1
ATOM 4704 O O . ASN B 1 108 ? 85.900 24.224 137.231 1.00 14.11 100 ASN B O 1
ATOM 4709 N N . ALA B 1 109 ? 86.006 25.518 139.060 1.00 13.82 101 ALA B N 1
ATOM 4710 C CA . ALA B 1 109 ? 86.724 26.582 138.410 1.00 13.87 101 ALA B CA 1
ATOM 4711 C C . ALA B 1 109 ? 88.106 26.159 137.895 1.00 14.39 101 ALA B C 1
ATOM 4712 O O . ALA B 1 109 ? 88.496 26.532 136.774 1.00 14.58 101 ALA B O 1
ATOM 4714 N N . ARG B 1 110 ? 88.844 25.374 138.663 1.00 14.57 102 ARG B N 1
ATOM 4715 C CA . ARG B 1 110 ? 90.168 24.961 138.184 1.00 15.02 102 ARG B CA 1
ATOM 4716 C C . ARG B 1 110 ? 90.057 24.091 136.925 1.00 14.85 102 ARG B C 1
ATOM 4717 O O . ARG B 1 110 ? 90.800 24.291 135.962 1.00 14.56 102 ARG B O 1
ATOM 4725 N N . GLU B 1 111 ? 89.124 23.148 136.913 1.00 14.53 103 GLU B N 1
ATOM 4726 C CA . GLU B 1 111 ? 88.950 22.298 135.747 1.00 14.53 103 GLU B CA 1
ATOM 4727 C C . GLU B 1 111 ? 88.604 23.124 134.496 1.00 14.30 103 GLU B C 1
ATOM 4728 O O . GLU B 1 111 ? 89.150 22.928 133.438 1.00 14.22 103 GLU B O 1
ATOM 4734 N N . LEU B 1 112 ? 87.666 24.053 134.643 1.00 13.68 104 LEU B N 1
ATOM 4735 C CA . LEU B 1 112 ? 87.290 24.893 133.542 1.00 13.53 104 LEU B CA 1
ATOM 4736 C C . LEU B 1 112 ? 88.466 25.692 133.048 1.00 13.51 104 LEU B C 1
ATOM 4737 O O . LEU B 1 112 ? 88.630 25.896 131.832 1.00 13.18 104 LEU B O 1
ATOM 4742 N N . ALA B 1 113 ? 89.246 26.217 133.974 1.00 13.29 105 ALA B N 1
ATOM 4743 C CA . ALA B 1 113 ? 90.474 26.978 133.589 1.00 13.57 105 ALA B CA 1
ATOM 4744 C C . ALA B 1 113 ? 91.489 26.131 132.842 1.00 13.98 105 ALA B C 1
ATOM 4745 O O . ALA B 1 113 ? 92.044 26.581 131.847 1.00 14.16 105 ALA B O 1
ATOM 4747 N N . GLU B 1 114 ? 91.675 24.884 133.261 1.00 14.19 106 GLU B N 1
ATOM 4748 C CA . GLU B 1 114 ? 92.576 23.956 132.561 1.00 14.78 106 GLU B CA 1
ATOM 4749 C C . GLU B 1 114 ? 92.073 23.648 131.151 1.00 14.89 106 GLU B C 1
ATOM 4750 O O . GLU B 1 114 ? 92.841 23.698 130.173 1.00 15.17 106 GLU B O 1
ATOM 4756 N N . ILE B 1 115 ? 90.778 23.410 131.029 1.00 14.73 107 ILE B N 1
ATOM 4757 C CA . ILE B 1 115 ? 90.201 23.149 129.728 1.00 14.86 107 ILE B CA 1
ATOM 4758 C C . ILE B 1 115 ? 90.439 24.348 128.832 1.00 15.09 107 ILE B C 1
ATOM 4759 O O . ILE B 1 115 ? 90.846 24.233 127.678 1.00 15.34 107 ILE B O 1
ATOM 4764 N N . GLU B 1 116 ? 90.169 25.524 129.364 1.00 15.54 108 GLU B N 1
ATOM 4765 C CA . GLU B 1 116 ? 90.263 26.732 128.573 1.00 15.75 108 GLU B CA 1
ATOM 4766 C C . GLU B 1 116 ? 91.698 26.990 128.157 1.00 15.96 108 GLU B C 1
ATOM 4767 O O . GLU B 1 116 ? 91.974 27.385 127.008 1.00 16.02 108 GLU B O 1
ATOM 4773 N N . SER B 1 117 ? 92.629 26.756 129.066 1.00 15.70 109 SER B N 1
ATOM 4774 C CA . SER B 1 117 ? 94.033 26.968 128.748 1.00 15.76 109 SER B CA 1
ATOM 4775 C C . SER B 1 117 ? 94.498 25.995 127.654 1.00 16.28 109 SER B C 1
ATOM 4776 O O . SER B 1 117 ? 95.258 26.397 126.754 1.00 16.59 109 SER B O 1
ATOM 4779 N N . LEU B 1 118 ? 94.086 24.740 127.750 1.00 16.19 110 LEU B N 1
ATOM 4780 C CA . LEU B 1 118 ? 94.510 23.727 126.795 1.00 17.10 110 LEU B CA 1
ATOM 4781 C C . LEU B 1 118 ? 93.936 23.989 125.402 1.00 17.15 110 LEU B C 1
ATOM 4782 O O . LEU B 1 118 ? 94.585 23.731 124.412 1.00 17.33 110 LEU B O 1
ATOM 4787 N N . ASP B 1 119 ? 92.722 24.523 125.358 1.00 16.93 111 ASP B N 1
ATOM 4788 C CA . ASP B 1 119 ? 91.976 24.662 124.120 1.00 17.05 111 ASP B CA 1
ATOM 4789 C C . ASP B 1 119 ? 92.298 25.989 123.451 1.00 16.66 111 ASP B C 1
ATOM 4790 O O . ASP B 1 119 ? 92.515 26.040 122.254 1.00 16.88 111 ASP B O 1
ATOM 4795 N N . ASN B 1 120 ? 92.306 27.065 124.232 1.00 16.23 112 ASN B N 1
ATOM 4796 C CA . ASN B 1 120 ? 92.512 28.433 123.726 1.00 15.89 112 ASN B CA 1
ATOM 4797 C C . ASN B 1 120 ? 93.994 28.853 123.733 1.00 16.03 112 ASN B C 1
ATOM 4798 O O . ASN B 1 120 ? 94.439 29.598 122.847 1.00 16.11 112 ASN B O 1
ATOM 4803 N N . GLY B 1 121 ? 94.733 28.393 124.734 1.00 16.22 113 GLY B N 1
ATOM 4804 C CA . GLY B 1 121 ? 96.167 28.689 124.869 1.00 16.73 113 GLY B CA 1
ATOM 4805 C C . GLY B 1 121 ? 96.556 29.674 125.955 1.00 16.75 113 GLY B C 1
ATOM 4806 O O . GLY B 1 121 ? 97.752 29.771 126.326 1.00 16.60 113 GLY B O 1
ATOM 4807 N N . LYS B 1 122 ? 95.592 30.442 126.451 1.00 16.28 114 LYS B N 1
ATOM 4808 C CA . LYS B 1 122 ? 95.905 31.458 127.447 1.00 16.54 114 LYS B CA 1
ATOM 4809 C C . LYS B 1 122 ? 96.410 30.883 128.783 1.00 17.00 114 LYS B C 1
ATOM 4810 O O . LYS B 1 122 ? 96.171 29.720 129.108 1.00 16.67 114 LYS B O 1
ATOM 4816 N N . PRO B 1 123 ? 97.106 31.717 129.568 1.00 18.12 115 PRO B N 1
ATOM 4817 C CA . PRO B 1 123 ? 97.650 31.221 130.842 1.00 18.24 115 PRO B CA 1
ATOM 4818 C C . PRO B 1 123 ? 96.518 30.735 131.731 1.00 17.85 115 PRO B C 1
ATOM 4819 O O . PRO B 1 123 ? 95.507 31.451 131.917 1.00 17.00 115 PRO B O 1
ATOM 4823 N N . VAL B 1 124 ? 96.700 29.546 132.291 1.00 18.04 116 VAL B N 1
ATOM 4824 C CA . VAL B 1 124 ? 95.701 28.929 133.134 1.00 18.20 116 VAL B CA 1
ATOM 4825 C C . VAL B 1 124 ? 95.370 29.820 134.337 1.00 18.79 116 VAL B C 1
ATOM 4826 O O . VAL B 1 124 ? 94.220 29.853 134.786 1.00 18.61 116 VAL B O 1
ATOM 4830 N N . MET B 1 125 ? 96.352 30.536 134.867 1.00 20.08 117 MET B N 1
ATOM 4831 C CA . MET B 1 125 ? 96.099 31.374 136.050 1.00 21.50 117 MET B CA 1
ATOM 4832 C C . MET B 1 125 ? 95.191 32.555 135.720 1.00 18.77 117 MET B C 1
ATOM 4833 O O . MET B 1 125 ? 94.381 32.945 136.532 1.00 17.90 117 MET B O 1
ATOM 4838 N N . VAL B 1 126 ? 95.302 33.078 134.502 1.00 17.07 118 VAL B N 1
ATOM 4839 C CA . VAL B 1 126 ? 94.439 34.153 134.058 1.00 15.94 118 VAL B CA 1
ATOM 4840 C C . VAL B 1 126 ? 93.044 33.598 133.734 1.00 15.27 118 VAL B C 1
ATOM 4841 O O . VAL B 1 126 ? 92.044 34.207 134.079 1.00 14.40 118 VAL B O 1
ATOM 4845 N N . ALA B 1 127 ? 92.990 32.449 133.069 1.00 15.56 119 ALA B N 1
ATOM 4846 C CA . ALA B 1 127 ? 91.707 31.792 132.790 1.00 15.68 119 ALA B CA 1
ATOM 4847 C C . ALA B 1 127 ? 90.951 31.572 134.086 1.00 15.71 119 ALA B C 1
ATOM 4848 O O . ALA B 1 127 ? 89.748 31.750 134.123 1.00 15.97 119 ALA B O 1
ATOM 4850 N N . GLN B 1 128 ? 91.644 31.166 135.138 1.00 15.39 120 GLN B N 1
ATOM 4851 C CA . GLN B 1 128 ? 90.958 30.871 136.395 1.00 15.58 120 GLN B CA 1
ATOM 4852 C C . GLN B 1 128 ? 90.492 32.134 137.106 1.00 15.18 120 GLN B C 1
ATOM 4853 O O . GLN B 1 128 ? 89.317 32.252 137.507 1.00 14.86 120 GLN B O 1
ATOM 4859 N N . GLY B 1 129 ? 91.411 33.102 137.226 1.00 15.13 121 GLY B N 1
ATOM 4860 C CA . GLY B 1 129 ? 91.120 34.322 137.979 1.00 14.71 121 GLY B CA 1
ATOM 4861 C C . GLY B 1 129 ? 90.290 35.367 137.266 1.00 14.30 121 GLY B C 1
ATOM 4862 O O . GLY B 1 129 ? 89.681 36.219 137.911 1.00 13.41 121 GLY B O 1
ATOM 4863 N N . LEU B 1 130 ? 90.323 35.369 135.941 1.00 14.07 122 LEU B N 1
ATOM 4864 C CA . LEU B 1 130 ? 89.511 36.300 135.208 1.00 13.75 122 LEU B CA 1
ATOM 4865 C C . LEU B 1 130 ? 88.367 35.591 134.501 1.00 13.78 122 LEU B C 1
ATOM 4866 O O . LEU B 1 130 ? 87.206 35.804 134.870 1.00 13.22 122 LEU B O 1
ATOM 4871 N N . ASP B 1 131 ? 88.667 34.764 133.480 1.00 13.58 123 ASP B N 1
ATOM 4872 C CA . ASP B 1 131 ? 87.617 34.230 132.626 1.00 13.31 123 ASP B CA 1
ATOM 4873 C C . ASP B 1 131 ? 86.603 33.458 133.414 1.00 12.86 123 ASP B C 1
ATOM 4874 O O . ASP B 1 131 ? 85.395 33.726 133.332 1.00 11.87 123 ASP B O 1
ATOM 4879 N N . VAL B 1 132 ? 87.065 32.452 134.169 1.00 12.84 124 VAL B N 1
ATOM 4880 C CA . VAL B 1 132 ? 86.116 31.576 134.879 1.00 12.92 124 VAL B CA 1
ATOM 4881 C C . VAL B 1 132 ? 85.366 32.343 135.997 1.00 12.89 124 VAL B C 1
ATOM 4882 O O . VAL B 1 132 ? 84.146 32.274 136.118 1.00 12.60 124 VAL B O 1
ATOM 4886 N N . ALA B 1 133 ? 86.092 33.115 136.782 1.00 13.03 125 ALA B N 1
ATOM 4887 C CA . ALA B 1 133 ? 85.483 33.905 137.854 1.00 12.94 125 ALA B CA 1
ATOM 4888 C C . ALA B 1 133 ? 84.430 34.867 137.311 1.00 13.03 125 ALA B C 1
ATOM 4889 O O . ALA B 1 133 ? 83.359 34.959 137.871 1.00 12.95 125 ALA B O 1
ATOM 4891 N N . MET B 1 134 ? 84.725 35.556 136.205 1.00 13.41 126 MET B N 1
ATOM 4892 C CA . MET B 1 134 ? 83.787 36.497 135.645 1.00 13.53 126 MET B CA 1
ATOM 4893 C C . MET B 1 134 ? 82.651 35.824 134.880 1.00 13.06 126 MET B C 1
ATOM 4894 O O . MET B 1 134 ? 81.586 36.413 134.754 1.00 12.77 126 MET B O 1
ATOM 4899 N N . ALA B 1 135 ? 82.859 34.600 134.389 1.00 12.83 127 ALA B N 1
ATOM 4900 C CA . ALA B 1 135 ? 81.759 33.834 133.829 1.00 12.76 127 ALA B CA 1
ATOM 4901 C C . ALA B 1 135 ? 80.758 33.525 134.906 1.00 12.58 127 ALA B C 1
ATOM 4902 O O . ALA B 1 135 ? 79.554 33.712 134.730 1.00 12.56 127 ALA B O 1
ATOM 4904 N N . ALA B 1 136 ? 81.246 33.029 136.038 1.00 12.71 128 ALA B N 1
ATOM 4905 C CA . ALA B 1 136 ? 80.372 32.759 137.186 1.00 12.48 128 ALA B CA 1
ATOM 4906 C C . ALA B 1 136 ? 79.644 34.027 137.671 1.00 12.24 128 ALA B C 1
ATOM 4907 O O . ALA B 1 136 ? 78.430 34.006 137.929 1.00 11.71 128 ALA B O 1
ATOM 4909 N N . GLN B 1 137 ? 80.384 35.109 137.799 1.00 12.63 129 GLN B N 1
ATOM 4910 C CA . GLN B 1 137 ? 79.782 36.337 138.277 1.00 12.64 129 GLN B CA 1
ATOM 4911 C C . GLN B 1 137 ? 78.762 36.885 137.282 1.00 12.05 129 GLN B C 1
ATOM 4912 O O . GLN B 1 137 ? 77.784 37.515 137.713 1.00 11.38 129 GLN B O 1
ATOM 4918 N N . CYS B 1 138 ? 78.945 36.642 135.982 1.00 11.52 130 CYS B N 1
ATOM 4919 C CA . CYS B 1 138 ? 77.938 37.088 134.997 1.00 11.74 130 CYS B CA 1
ATOM 4920 C C . CYS B 1 138 ? 76.614 36.383 135.227 1.00 11.32 130 CYS B C 1
ATOM 4921 O O . CYS B 1 138 ? 75.593 37.007 135.296 1.00 10.57 130 CYS B O 1
ATOM 4924 N N . PHE B 1 139 ? 76.653 35.052 135.384 1.00 11.34 131 PHE B N 1
ATOM 4925 C CA . PHE B 1 139 ? 75.464 34.344 135.732 1.00 11.45 131 PHE B CA 1
ATOM 4926 C C . PHE B 1 139 ? 74.836 34.843 137.051 1.00 11.10 131 PHE B C 1
ATOM 4927 O O . PHE B 1 139 ? 73.624 34.932 137.154 1.00 10.63 131 PHE B O 1
ATOM 4935 N N . ARG B 1 140 ? 75.652 35.141 138.057 1.00 10.81 132 ARG B N 1
ATOM 4936 C CA . ARG B 1 140 ? 75.110 35.582 139.350 1.00 10.56 132 ARG B CA 1
ATOM 4937 C C . ARG B 1 140 ? 74.478 36.963 139.258 1.00 10.09 132 ARG B C 1
ATOM 4938 O O . ARG B 1 140 ? 73.358 37.177 139.727 1.00 9.73 132 ARG B O 1
ATOM 4946 N N . TYR B 1 141 ? 75.196 37.883 138.634 1.00 9.87 133 TYR B N 1
ATOM 4947 C CA . TYR B 1 141 ? 74.712 39.242 138.439 1.00 9.63 133 TYR B CA 1
ATOM 4948 C C . TYR B 1 141 ? 73.360 39.203 137.700 1.00 9.61 133 TYR B C 1
ATOM 4949 O O . TYR B 1 141 ? 72.395 39.821 138.125 1.00 9.00 133 TYR B O 1
ATOM 4958 N N . MET B 1 142 ? 73.309 38.470 136.586 1.00 9.87 134 MET B N 1
ATOM 4959 C CA . MET B 1 142 ? 72.123 38.450 135.744 1.00 10.08 134 MET B CA 1
ATOM 4960 C C . MET B 1 142 ? 70.975 37.707 136.450 1.00 9.89 134 MET B C 1
ATOM 4961 O O . MET B 1 142 ? 69.815 38.031 136.247 1.00 9.49 134 MET B O 1
ATOM 4966 N N . ALA B 1 143 ? 71.310 36.711 137.278 1.00 10.04 135 ALA B N 1
ATOM 4967 C CA . ALA B 1 143 ? 70.309 36.034 138.074 1.00 10.24 135 ALA B CA 1
ATOM 4968 C C . ALA B 1 143 ? 69.495 37.049 138.853 1.00 10.29 135 ALA B C 1
ATOM 4969 O O . ALA B 1 143 ? 68.264 36.937 138.978 1.00 10.07 135 ALA B O 1
ATOM 4971 N N . GLY B 1 144 ? 70.189 38.041 139.410 1.00 10.26 136 GLY B N 1
ATOM 4972 C CA . GLY B 1 144 ? 69.506 39.049 140.188 1.00 10.42 136 GLY B CA 1
ATOM 4973 C C . GLY B 1 144 ? 68.563 39.917 139.363 1.00 10.58 136 GLY B C 1
ATOM 4974 O O . GLY B 1 144 ? 67.604 40.475 139.916 1.00 10.83 136 GLY B O 1
ATOM 4975 N N . TRP B 1 145 ? 68.834 40.082 138.056 1.00 10.41 137 TRP B N 1
ATOM 4976 C CA . TRP B 1 145 ? 67.872 40.789 137.196 1.00 10.07 137 TRP B CA 1
ATOM 4977 C C . TRP B 1 145 ? 66.581 40.012 136.954 1.00 10.16 137 TRP B C 1
ATOM 4978 O O . TRP B 1 145 ? 65.579 40.622 136.588 1.00 9.95 137 TRP B O 1
ATOM 4989 N N . ALA B 1 146 ? 66.604 38.690 137.109 1.00 10.12 138 ALA B N 1
ATOM 4990 C CA . ALA B 1 146 ? 65.473 37.912 136.741 1.00 10.83 138 ALA B CA 1
ATOM 4991 C C . ALA B 1 146 ? 64.174 38.339 137.485 1.00 10.89 138 ALA B C 1
ATOM 4992 O O . ALA B 1 146 ? 63.093 38.276 136.915 1.00 11.35 138 ALA B O 1
ATOM 4994 N N . THR B 1 147 ? 64.314 38.818 138.733 1.00 10.49 139 THR B N 1
ATOM 4995 C CA . THR B 1 147 ? 63.183 39.241 139.518 1.00 10.60 139 THR B CA 1
ATOM 4996 C C . THR B 1 147 ? 62.922 40.743 139.468 1.00 10.92 139 THR B C 1
ATOM 4997 O O . THR B 1 147 ? 61.997 41.199 140.128 1.00 11.23 139 THR B O 1
ATOM 5001 N N . LYS B 1 148 ? 63.690 41.490 138.657 1.00 10.63 140 LYS B N 1
ATOM 5002 C CA . LYS B 1 148 ? 63.690 42.927 138.695 1.00 10.73 140 LYS B CA 1
ATOM 5003 C C . LYS B 1 148 ? 63.488 43.592 137.336 1.00 11.26 140 LYS B C 1
ATOM 5004 O O . LYS B 1 148 ? 63.887 44.775 137.135 1.00 10.61 140 LYS B O 1
ATOM 5010 N N . ILE B 1 149 ? 62.895 42.870 136.387 1.00 11.21 141 ILE B N 1
ATOM 5011 C CA . ILE B 1 149 ? 62.638 43.445 135.042 1.00 12.05 141 ILE B CA 1
ATOM 5012 C C . ILE B 1 149 ? 61.315 44.142 135.147 1.00 12.60 141 ILE B C 1
ATOM 5013 O O . ILE B 1 149 ? 60.333 43.502 135.539 1.00 14.41 141 ILE B O 1
ATOM 5018 N N . GLU B 1 150 ? 61.295 45.436 134.907 1.00 12.13 142 GLU B N 1
ATOM 5019 C CA . GLU B 1 150 ? 60.102 46.213 135.157 1.00 13.21 142 GLU B CA 1
ATOM 5020 C C . GLU B 1 150 ? 59.634 46.941 133.906 1.00 12.47 142 GLU B C 1
ATOM 5021 O O . GLU B 1 150 ? 60.454 47.514 133.198 1.00 12.11 142 GLU B O 1
ATOM 5027 N N . GLY B 1 151 ? 58.322 46.897 133.627 1.00 11.20 143 GLY B N 1
ATOM 5028 C CA . GLY B 1 151 ? 57.765 47.794 132.636 1.00 11.38 143 GLY B CA 1
ATOM 5029 C C . GLY B 1 151 ? 57.366 49.129 133.267 1.00 11.24 143 GLY B C 1
ATOM 5030 O O . GLY B 1 151 ? 57.688 49.367 134.444 1.00 10.39 143 GLY B O 1
ATOM 5031 N N . SER B 1 152 ? 56.672 49.969 132.505 1.00 11.23 144 SER B N 1
ATOM 5032 C CA . SER B 1 152 ? 56.260 51.283 132.958 1.00 12.17 144 SER B CA 1
ATOM 5033 C C . SER B 1 152 ? 54.749 51.464 132.957 1.00 12.20 144 SER B C 1
ATOM 5034 O O . SER B 1 152 ? 54.070 50.949 132.083 1.00 11.67 144 SER B O 1
ATOM 5037 N N . VAL B 1 153 ? 54.257 52.251 133.904 1.00 12.25 145 VAL B N 1
ATOM 5038 C CA . VAL B 1 153 ? 52.906 52.673 133.929 1.00 12.66 145 VAL B CA 1
ATOM 5039 C C . VAL B 1 153 ? 52.880 54.155 133.529 1.00 13.40 145 VAL B C 1
ATOM 5040 O O . VAL B 1 153 ? 53.526 54.986 134.164 1.00 14.31 145 VAL B O 1
ATOM 5044 N N . ILE B 1 154 ? 52.098 54.455 132.499 1.00 13.53 146 ILE B N 1
ATOM 5045 C CA . ILE B 1 154 ? 52.099 55.724 131.782 1.00 14.93 146 ILE B CA 1
ATOM 5046 C C . ILE B 1 154 ? 50.812 56.473 132.097 1.00 15.87 146 ILE B C 1
ATOM 5047 O O . ILE B 1 154 ? 49.724 55.886 132.078 1.00 14.93 146 ILE B O 1
ATOM 5052 N N . ASP B 1 155 ? 50.909 57.760 132.393 1.00 16.61 147 ASP B N 1
ATOM 5053 C CA . ASP B 1 155 ? 49.697 58.578 132.569 1.00 16.82 147 ASP B CA 1
ATOM 5054 C C . ASP B 1 155 ? 49.498 59.299 131.241 1.00 16.97 147 ASP B C 1
ATOM 5055 O O . ASP B 1 155 ? 50.148 60.338 130.970 1.00 16.75 147 ASP B O 1
ATOM 5060 N N . ALA B 1 156 ? 48.637 58.745 130.396 1.00 15.50 148 ALA B N 1
ATOM 5061 C CA . ALA B 1 156 ? 48.509 59.287 129.051 1.00 15.97 148 ALA B CA 1
ATOM 5062 C C . ALA B 1 156 ? 47.713 60.598 129.077 1.00 15.64 148 ALA B C 1
ATOM 5063 O O . ALA B 1 156 ? 46.579 60.629 129.531 1.00 16.49 148 ALA B O 1
ATOM 5065 N N . GLY B 1 157 ? 48.263 61.654 128.497 1.00 14.72 149 GLY B N 1
ATOM 5066 C CA . GLY B 1 157 ? 47.480 62.877 128.297 1.00 14.39 149 GLY B CA 1
ATOM 5067 C C . GLY B 1 157 ? 46.199 62.740 127.475 1.00 13.85 149 GLY B C 1
ATOM 5068 O O . GLY B 1 157 ? 45.189 63.307 127.823 1.00 13.95 149 GLY B O 1
ATOM 5069 N N . MET B 1 158 ? 46.267 62.004 126.366 1.00 13.77 150 MET B N 1
ATOM 5070 C CA . MET B 1 158 ? 45.182 61.849 125.421 1.00 13.88 150 MET B CA 1
ATOM 5071 C C . MET B 1 158 ? 44.566 63.197 125.094 1.00 13.96 150 MET B C 1
ATOM 5072 O O . MET B 1 158 ? 43.365 63.383 125.297 1.00 13.11 150 MET B O 1
ATOM 5077 N N . PRO B 1 159 ? 45.382 64.164 124.656 1.00 14.54 151 PRO B N 1
ATOM 5078 C CA . PRO B 1 159 ? 44.893 65.535 124.552 1.00 15.14 151 PRO B CA 1
ATOM 5079 C C . PRO B 1 159 ? 43.726 65.763 123.595 1.00 16.09 151 PRO B C 1
ATOM 5080 O O . PRO B 1 159 ? 42.935 66.672 123.817 1.00 15.02 151 PRO B O 1
ATOM 5084 N N . TYR B 1 160 ? 43.634 64.922 122.572 1.00 16.69 152 TYR B N 1
ATOM 5085 C CA . TYR B 1 160 ? 42.535 64.959 121.592 1.00 18.45 152 TYR B CA 1
ATOM 5086 C C . TYR B 1 160 ? 41.290 64.206 122.057 1.00 19.19 152 TYR B C 1
ATOM 5087 O O . TYR B 1 160 ? 40.278 64.252 121.377 1.00 21.19 152 TYR B O 1
ATOM 5096 N N . LEU B 1 161 ? 41.320 63.565 123.224 1.00 19.20 153 LEU B N 1
ATOM 5097 C CA . LEU B 1 161 ? 40.155 62.786 123.723 1.00 19.99 153 LEU B CA 1
ATOM 5098 C C . LEU B 1 161 ? 39.633 63.332 125.062 1.00 19.66 153 LEU B C 1
ATOM 5099 O O . LEU B 1 161 ? 40.224 63.073 126.124 1.00 17.25 153 LEU B O 1
ATOM 5104 N N . PRO B 1 162 ? 38.498 64.058 125.039 1.00 19.76 154 PRO B N 1
ATOM 5105 C CA . PRO B 1 162 ? 37.987 64.632 126.288 1.00 19.70 154 PRO B CA 1
ATOM 5106 C C . PRO B 1 162 ? 37.623 63.571 127.330 1.00 18.86 154 PRO B C 1
ATOM 5107 O O . PRO B 1 162 ? 37.141 62.498 126.981 1.00 18.17 154 PRO B O 1
ATOM 5111 N N . ASP B 1 163 ? 37.827 63.885 128.601 1.00 18.77 155 ASP B N 1
ATOM 5112 C CA . ASP B 1 163 ? 37.400 62.995 129.690 1.00 20.20 155 ASP B CA 1
ATOM 5113 C C . ASP B 1 163 ? 37.878 61.565 129.479 1.00 18.98 155 ASP B C 1
ATOM 5114 O O . ASP B 1 163 ? 37.167 60.643 129.736 1.00 18.82 155 ASP B O 1
ATOM 5119 N N . SER B 1 164 ? 39.127 61.403 129.048 1.00 18.48 156 SER B N 1
ATOM 5120 C CA . SER B 1 164 ? 39.658 60.095 128.755 1.00 17.70 156 SER B CA 1
ATOM 5121 C C . SER B 1 164 ? 39.795 59.253 130.025 1.00 17.16 156 SER B C 1
ATOM 5122 O O . SER B 1 164 ? 40.133 59.753 131.092 1.00 16.74 156 SER B O 1
ATOM 5125 N N . GLU B 1 165 ? 39.487 57.975 129.888 1.00 16.22 157 GLU B N 1
ATOM 5126 C CA . GLU B 1 165 ? 39.686 57.000 130.962 1.00 15.88 157 GLU B CA 1
ATOM 5127 C C . GLU B 1 165 ? 40.490 55.848 130.382 1.00 14.48 157 GLU B C 1
ATOM 5128 O O . GLU B 1 165 ? 39.963 54.833 129.956 1.00 13.52 157 GLU B O 1
ATOM 5134 N N . ILE B 1 166 ? 41.797 56.066 130.355 1.00 13.88 158 ILE B N 1
ATOM 5135 C CA . ILE B 1 166 ? 42.759 55.187 129.752 1.00 13.51 158 ILE B CA 1
ATOM 5136 C C . ILE B 1 166 ? 43.746 54.683 130.799 1.00 13.09 158 ILE B C 1
ATOM 5137 O O . ILE B 1 166 ? 44.339 55.484 131.526 1.00 12.62 158 ILE B O 1
ATOM 5142 N N . PHE B 1 167 ? 43.913 53.370 130.856 1.00 12.61 159 PHE B N 1
ATOM 5143 C CA . PHE B 1 167 ? 44.935 52.736 131.670 1.00 12.59 159 PHE B CA 1
ATOM 5144 C C . PHE B 1 167 ? 45.986 52.193 130.722 1.00 12.09 159 PHE B C 1
ATOM 5145 O O . PHE B 1 167 ? 45.662 51.356 129.885 1.00 12.92 159 PHE B O 1
ATOM 5153 N N . ALA B 1 168 ? 47.227 52.663 130.829 1.00 11.51 160 ALA B N 1
ATOM 5154 C CA . ALA B 1 168 ? 48.284 52.332 129.871 1.00 11.11 160 ALA B CA 1
ATOM 5155 C C . ALA B 1 168 ? 49.562 51.956 130.550 1.00 10.61 160 ALA B C 1
ATOM 5156 O O . ALA B 1 168 ? 49.966 52.585 131.528 1.00 11.04 160 ALA B O 1
ATOM 5158 N N . TYR B 1 169 ? 50.239 50.961 129.998 1.00 10.41 161 TYR B N 1
ATOM 5159 C CA . TYR B 1 169 ? 51.510 50.435 130.548 1.00 10.03 161 TYR B CA 1
ATOM 5160 C C . TYR B 1 169 ? 52.301 49.643 129.539 1.00 10.22 161 TYR B C 1
ATOM 5161 O O . TYR B 1 169 ? 51.802 49.364 128.458 1.00 10.16 161 TYR B O 1
ATOM 5170 N N . THR B 1 170 ? 53.564 49.342 129.866 1.00 10.47 162 THR B N 1
ATOM 5171 C CA . THR B 1 170 ? 54.382 48.477 129.038 1.00 11.03 162 THR B CA 1
ATOM 5172 C C . THR B 1 170 ? 54.765 47.209 129.801 1.00 11.86 162 THR B C 1
ATOM 5173 O O . THR B 1 170 ? 54.876 47.212 131.055 1.00 11.58 162 THR B O 1
ATOM 5177 N N . ARG B 1 171 ? 54.865 46.129 129.055 1.00 12.98 163 ARG B N 1
ATOM 5178 C CA . ARG B 1 171 ? 55.337 44.839 129.534 1.00 14.81 163 ARG B CA 1
ATOM 5179 C C . ARG B 1 171 ? 56.628 44.547 128.859 1.00 16.72 163 ARG B C 1
ATOM 5180 O O . ARG B 1 171 ? 56.745 44.788 127.653 1.00 18.08 163 ARG B O 1
ATOM 5188 N N . LYS B 1 172 ? 57.556 43.931 129.576 1.00 17.02 164 LYS B N 1
ATOM 5189 C CA . LYS B 1 172 ? 58.738 43.476 128.941 1.00 19.31 164 LYS B CA 1
ATOM 5190 C C . LYS B 1 172 ? 58.626 41.960 128.803 1.00 19.25 164 LYS B C 1
ATOM 5191 O O . LYS B 1 172 ? 58.474 41.258 129.790 1.00 21.44 164 LYS B O 1
ATOM 5197 N N . GLU B 1 173 ? 58.598 41.463 127.571 1.00 16.41 165 GLU B N 1
ATOM 5198 C CA . GLU B 1 173 ? 58.476 40.034 127.357 1.00 15.77 165 GLU B CA 1
ATOM 5199 C C . GLU B 1 173 ? 59.849 39.522 126.873 1.00 14.31 165 GLU B C 1
ATOM 5200 O O . GLU B 1 173 ? 60.613 40.265 126.319 1.00 13.37 165 GLU B O 1
ATOM 5206 N N . PRO B 1 174 ? 60.156 38.260 127.102 1.00 13.69 166 PRO B N 1
ATOM 5207 C CA . PRO B 1 174 ? 61.407 37.753 126.528 1.00 13.52 166 PRO B CA 1
ATOM 5208 C C . PRO B 1 174 ? 61.361 37.872 125.000 1.00 14.04 166 PRO B C 1
ATOM 5209 O O . PRO B 1 174 ? 60.304 37.673 124.391 1.00 13.98 166 PRO B O 1
ATOM 5213 N N . VAL B 1 175 ? 62.487 38.198 124.379 1.00 14.21 167 VAL B N 1
ATOM 5214 C CA . VAL B 1 175 ? 62.515 38.337 122.920 1.00 14.95 167 VAL B CA 1
ATOM 5215 C C . VAL B 1 175 ? 62.229 37.016 122.238 1.00 15.01 167 VAL B C 1
ATOM 5216 O O . VAL B 1 175 ? 61.587 36.997 121.203 1.00 15.65 167 VAL B O 1
ATOM 5220 N N . GLY B 1 176 ? 62.584 35.910 122.887 1.00 14.84 168 GLY B N 1
ATOM 5221 C CA . GLY B 1 176 ? 62.198 34.574 122.449 1.00 14.44 168 GLY B CA 1
ATOM 5222 C C . GLY B 1 176 ? 63.368 33.637 122.344 1.00 14.27 168 GLY B C 1
ATOM 5223 O O . GLY B 1 176 ? 64.099 33.431 123.311 1.00 14.37 168 GLY B O 1
ATOM 5224 N N . VAL B 1 177 ? 63.573 33.068 121.159 1.00 13.98 169 VAL B N 1
ATOM 5225 C CA . VAL B 1 177 ? 64.669 32.144 120.936 1.00 14.04 169 VAL B CA 1
ATOM 5226 C C . VAL B 1 177 ? 65.884 32.923 120.416 1.00 13.90 169 VAL B C 1
ATOM 5227 O O . VAL B 1 177 ? 65.788 33.677 119.448 1.00 13.51 169 VAL B O 1
ATOM 5231 N N . VAL B 1 178 ? 67.014 32.745 121.070 1.00 14.22 170 VAL B N 1
ATOM 5232 C CA . VAL B 1 178 ? 68.206 33.508 120.762 1.00 15.39 170 VAL B CA 1
ATOM 5233 C C . VAL B 1 178 ? 69.260 32.595 120.147 1.00 16.00 170 VAL B C 1
ATOM 5234 O O . VAL B 1 178 ? 69.617 31.575 120.746 1.00 16.77 170 VAL B O 1
ATOM 5238 N N . GLY B 1 179 ? 69.761 32.967 118.973 1.00 15.53 171 GLY B N 1
ATOM 5239 C CA . GLY B 1 179 ? 70.942 32.348 118.432 1.00 15.78 171 GLY B CA 1
ATOM 5240 C C . GLY B 1 179 ? 72.152 33.154 118.851 1.00 16.20 171 GLY B C 1
ATOM 5241 O O . GLY B 1 179 ? 72.193 34.367 118.634 1.00 17.32 171 GLY B O 1
ATOM 5242 N N . ALA B 1 180 ? 73.171 32.494 119.402 1.00 15.62 172 ALA B N 1
ATOM 5243 C CA . ALA B 1 180 ? 74.351 33.143 119.886 1.00 15.66 172 ALA B CA 1
ATOM 5244 C C . ALA B 1 180 ? 75.603 32.525 119.284 1.00 16.34 172 ALA B C 1
ATOM 5245 O O . ALA B 1 180 ? 75.802 31.312 119.373 1.00 17.07 172 ALA B O 1
ATOM 5247 N N . ILE B 1 181 ? 76.419 33.358 118.657 1.00 16.23 173 ILE B N 1
ATOM 5248 C CA . ILE B 1 181 ? 77.615 32.931 117.972 1.00 16.80 173 ILE B CA 1
ATOM 5249 C C . ILE B 1 181 ? 78.762 33.689 118.567 1.00 17.63 173 ILE B C 1
ATOM 5250 O O . ILE B 1 181 ? 78.739 34.913 118.591 1.00 19.01 173 ILE B O 1
ATOM 5255 N N . ILE B 1 182 ? 79.796 32.966 118.994 1.00 18.77 174 ILE B N 1
ATOM 5256 C CA . ILE B 1 182 ? 80.866 33.568 119.716 1.00 18.90 174 ILE B CA 1
ATOM 5257 C C . ILE B 1 182 ? 82.268 33.200 119.224 1.00 19.43 174 ILE B C 1
ATOM 5258 O O . ILE B 1 182 ? 82.471 32.152 118.613 1.00 17.91 174 ILE B O 1
ATOM 5263 N N . PRO B 1 183 ? 83.241 34.092 119.494 1.00 19.05 175 PRO B N 1
ATOM 5264 C CA . PRO B 1 183 ? 84.588 33.923 119.010 1.00 19.86 175 PRO B CA 1
ATOM 5265 C C . PRO B 1 183 ? 85.390 33.062 119.951 1.00 18.68 175 PRO B C 1
ATOM 5266 O O . PRO B 1 183 ? 84.883 32.593 120.987 1.00 19.58 175 PRO B O 1
ATOM 5270 N N . TRP B 1 184 ? 86.645 32.890 119.600 1.00 18.22 176 TRP B N 1
ATOM 5271 C CA . TRP B 1 184 ? 87.539 31.942 120.260 1.00 17.93 176 TRP B CA 1
ATOM 5272 C C . TRP B 1 184 ? 88.459 32.568 121.330 1.00 17.23 176 TRP B C 1
ATOM 5273 O O . TRP B 1 184 ? 89.186 31.817 122.019 1.00 16.77 176 TRP B O 1
ATOM 5284 N N . ASN B 1 185 ? 88.394 33.888 121.507 1.00 16.60 177 ASN B N 1
ATOM 5285 C CA . ASN B 1 185 ? 89.398 34.562 122.366 1.00 16.92 177 ASN B CA 1
ATOM 5286 C C . ASN B 1 185 ? 89.114 34.541 123.876 1.00 16.29 177 ASN B C 1
ATOM 5287 O O . ASN B 1 185 ? 90.059 34.503 124.671 1.00 16.46 177 ASN B O 1
ATOM 5292 N N . PHE B 1 186 ? 87.828 34.494 124.239 1.00 15.84 178 PHE B N 1
ATOM 5293 C CA . PHE B 1 186 ? 87.372 34.270 125.621 1.00 15.59 178 PHE B CA 1
ATOM 5294 C C . PHE B 1 186 ? 86.194 33.266 125.570 1.00 15.78 178 PHE B C 1
ATOM 5295 O O . PHE B 1 186 ? 85.000 33.651 125.725 1.00 15.77 178 PHE B O 1
ATOM 5303 N N . PRO B 1 187 ? 86.489 31.980 125.315 1.00 15.89 179 PRO B N 1
ATOM 5304 C CA . PRO B 1 187 ? 85.373 31.085 124.963 1.00 15.73 179 PRO B CA 1
ATOM 5305 C C . PRO B 1 187 ? 84.298 30.981 126.052 1.00 15.11 179 PRO B C 1
ATOM 5306 O O . PRO B 1 187 ? 83.120 31.170 125.756 1.00 14.65 179 PRO B O 1
ATOM 5310 N N . LEU B 1 188 ? 84.685 30.640 127.279 1.00 14.93 180 LEU B N 1
ATOM 5311 C CA . LEU B 1 188 ? 83.699 30.433 128.335 1.00 14.65 180 LEU B CA 1
ATOM 5312 C C . LEU B 1 188 ? 83.027 31.748 128.722 1.00 14.34 180 LEU B C 1
ATOM 5313 O O . LEU B 1 188 ? 81.820 31.817 128.902 1.00 14.49 180 LEU B O 1
ATOM 5318 N N . LEU B 1 189 ? 83.816 32.792 128.842 1.00 14.71 181 LEU B N 1
ATOM 5319 C CA . LEU B 1 189 ? 83.297 34.098 129.289 1.00 14.77 181 LEU B CA 1
ATOM 5320 C C . LEU B 1 189 ? 82.282 34.659 128.292 1.00 15.14 181 LEU B C 1
ATOM 5321 O O . LEU B 1 189 ? 81.225 35.138 128.686 1.00 13.88 181 LEU B O 1
ATOM 5326 N N . MET B 1 190 ? 82.575 34.561 126.995 1.00 15.62 182 MET B N 1
ATOM 5327 C CA A MET B 1 190 ? 81.633 35.046 125.980 0.50 16.02 182 MET B CA 1
ATOM 5328 C CA B MET B 1 190 ? 81.652 35.056 125.972 0.50 15.82 182 MET B CA 1
ATOM 5329 C C . MET B 1 190 ? 80.354 34.223 125.926 1.00 15.24 182 MET B C 1
ATOM 5330 O O . MET B 1 190 ? 79.283 34.764 125.673 1.00 14.16 182 MET B O 1
ATOM 5339 N N . ALA B 1 191 ? 80.470 32.919 126.180 1.00 14.48 183 ALA B N 1
ATOM 5340 C CA . ALA B 1 191 ? 79.301 32.072 126.270 1.00 13.89 183 ALA B CA 1
ATOM 5341 C C . ALA B 1 191 ? 78.399 32.573 127.398 1.00 13.66 183 ALA B C 1
ATOM 5342 O O . ALA B 1 191 ? 77.166 32.686 127.240 1.00 12.94 183 ALA B O 1
ATOM 5344 N N . ALA B 1 192 ? 79.008 32.846 128.538 1.00 13.92 184 ALA B N 1
ATOM 5345 C CA . ALA B 1 192 ? 78.264 33.378 129.688 1.00 13.63 184 ALA B CA 1
ATOM 5346 C C . ALA B 1 192 ? 77.616 34.704 129.355 1.00 14.13 184 ALA B C 1
ATOM 5347 O O . ALA B 1 192 ? 76.431 34.928 129.665 1.00 13.66 184 ALA B O 1
ATOM 5349 N N . TRP B 1 193 ? 78.351 35.591 128.692 1.00 14.48 185 TRP B N 1
ATOM 5350 C CA . TRP B 1 193 ? 77.755 36.866 128.308 1.00 15.51 185 TRP B CA 1
ATOM 5351 C C . TRP B 1 193 ? 76.483 36.750 127.442 1.00 14.89 185 TRP B C 1
ATOM 5352 O O . TRP B 1 193 ? 75.609 37.582 127.572 1.00 14.16 185 TRP B O 1
ATOM 5363 N N . LYS B 1 194 ? 76.406 35.752 126.567 1.00 14.94 186 LYS B N 1
ATOM 5364 C CA . LYS B 1 194 ? 75.277 35.605 125.688 1.00 15.69 186 LYS B CA 1
ATOM 5365 C C . LYS B 1 194 ? 74.193 34.829 126.371 1.00 14.84 186 LYS B C 1
ATOM 5366 O O . LYS B 1 194 ? 73.008 35.112 126.174 1.00 16.20 186 LYS B O 1
ATOM 5372 N N . ILE B 1 195 ? 74.562 33.811 127.128 1.00 13.78 187 ILE B N 1
ATOM 5373 C CA . ILE B 1 195 ? 73.555 32.920 127.719 1.00 13.34 187 ILE B CA 1
ATOM 5374 C C . ILE B 1 195 ? 72.877 33.557 128.944 1.00 12.93 187 ILE B C 1
ATOM 5375 O O . ILE B 1 195 ? 71.650 33.452 129.107 1.00 12.36 187 ILE B O 1
ATOM 5380 N N . ALA B 1 196 ? 73.649 34.218 129.803 1.00 12.37 188 ALA B N 1
ATOM 5381 C CA . ALA B 1 196 ? 73.081 34.642 131.083 1.00 12.42 188 ALA B CA 1
ATOM 5382 C C . ALA B 1 196 ? 71.893 35.606 130.936 1.00 12.47 188 ALA B C 1
ATOM 5383 O O . ALA B 1 196 ? 70.874 35.429 131.593 1.00 12.14 188 ALA B O 1
ATOM 5385 N N . PRO B 1 197 ? 72.006 36.638 130.082 1.00 12.58 189 PRO B N 1
ATOM 5386 C CA . PRO B 1 197 ? 70.879 37.569 129.992 1.00 12.09 189 PRO B CA 1
ATOM 5387 C C . PRO B 1 197 ? 69.654 36.895 129.390 1.00 12.31 189 PRO B C 1
ATOM 5388 O O . PRO B 1 197 ? 68.530 37.284 129.689 1.00 11.75 189 PRO B O 1
ATOM 5392 N N . ALA B 1 198 ? 69.876 35.914 128.517 1.00 12.53 190 ALA B N 1
ATOM 5393 C CA . ALA B 1 198 ? 68.780 35.139 127.956 1.00 13.33 190 ALA B CA 1
ATOM 5394 C C . ALA B 1 198 ? 68.037 34.364 129.021 1.00 13.44 190 ALA B C 1
ATOM 5395 O O . ALA B 1 198 ? 66.816 34.375 129.074 1.00 15.38 190 ALA B O 1
ATOM 5397 N N . LEU B 1 199 ? 68.745 33.691 129.886 1.00 13.40 191 LEU B N 1
ATOM 5398 C CA . LEU B 1 199 ? 68.119 32.944 130.937 1.00 13.49 191 LEU B CA 1
ATOM 5399 C C . LEU B 1 199 ? 67.379 33.857 131.899 1.00 13.49 191 LEU B C 1
ATOM 5400 O O . LEU B 1 199 ? 66.258 33.516 132.362 1.00 13.42 191 LEU B O 1
ATOM 5405 N N . ALA B 1 200 ? 67.973 35.000 132.209 1.00 12.73 192 ALA B N 1
ATOM 5406 C CA . ALA B 1 200 ? 67.365 35.933 133.168 1.00 12.79 192 ALA B CA 1
ATOM 5407 C C . ALA B 1 200 ? 66.031 36.470 132.684 1.00 12.65 192 ALA B C 1
ATOM 5408 O O . ALA B 1 200 ? 65.131 36.669 133.485 1.00 12.69 192 ALA B O 1
ATOM 5410 N N . THR B 1 201 ? 65.897 36.675 131.378 1.00 12.77 193 THR B N 1
ATOM 5411 C CA . THR B 1 201 ? 64.682 37.228 130.798 1.00 12.77 193 THR B CA 1
ATOM 5412 C C . THR B 1 201 ? 63.669 36.161 130.357 1.00 13.06 193 THR B C 1
ATOM 5413 O O . THR B 1 201 ? 62.543 36.495 129.979 1.00 14.63 193 THR B O 1
ATOM 5417 N N . GLY B 1 202 ? 64.046 34.895 130.373 1.00 12.98 194 GLY B N 1
ATOM 5418 C CA . GLY B 1 202 ? 63.135 33.817 129.991 1.00 13.27 194 GLY B CA 1
ATOM 5419 C C . GLY B 1 202 ? 63.252 33.407 128.533 1.00 13.36 194 GLY B C 1
ATOM 5420 O O . GLY B 1 202 ? 62.385 32.685 128.020 1.00 13.83 194 GLY B O 1
ATOM 5421 N N . CYS B 1 203 ? 64.307 33.849 127.862 1.00 12.79 195 CYS B N 1
ATOM 5422 C CA . CYS B 1 203 ? 64.585 33.369 126.512 1.00 12.73 195 CYS B CA 1
ATOM 5423 C C . CYS B 1 203 ? 65.077 31.915 126.558 1.00 12.75 195 CYS B C 1
ATOM 5424 O O . CYS B 1 203 ? 65.394 31.367 127.619 1.00 12.04 195 CYS B O 1
ATOM 5427 N N . THR B 1 204 ? 65.162 31.298 125.385 1.00 12.76 196 THR B N 1
ATOM 5428 C CA . THR B 1 204 ? 65.934 30.043 125.203 1.00 13.13 196 THR B CA 1
ATOM 5429 C C . THR B 1 204 ? 67.052 30.313 124.184 1.00 13.18 196 THR B C 1
ATOM 5430 O O . THR B 1 204 ? 67.022 31.342 123.500 1.00 13.33 196 THR B O 1
ATOM 5434 N N . VAL B 1 205 ? 68.023 29.411 124.081 1.00 13.21 197 VAL B N 1
ATOM 5435 C CA . VAL B 1 205 ? 69.288 29.736 123.404 1.00 13.48 197 VAL B CA 1
ATOM 5436 C C . VAL B 1 205 ? 69.808 28.548 122.607 1.00 13.82 197 VAL B C 1
ATOM 5437 O O . VAL B 1 205 ? 69.828 27.430 123.102 1.00 13.33 197 VAL B O 1
ATOM 5441 N N . VAL B 1 206 ? 70.267 28.826 121.385 1.00 13.95 198 VAL B N 1
ATOM 5442 C CA . VAL B 1 206 ? 71.156 27.926 120.668 1.00 14.03 198 VAL B CA 1
ATOM 5443 C C . VAL B 1 206 ? 72.510 28.621 120.582 1.00 13.79 198 VAL B C 1
ATOM 5444 O O . VAL B 1 206 ? 72.649 29.689 119.968 1.00 13.13 198 VAL B O 1
ATOM 5448 N N . LEU B 1 207 ? 73.500 28.032 121.223 1.00 14.20 199 LEU B N 1
ATOM 5449 C CA . LEU B 1 207 ? 74.869 28.560 121.218 1.00 14.66 199 LEU B CA 1
ATOM 5450 C C . LEU B 1 207 ? 75.778 27.832 120.222 1.00 15.20 199 LEU B C 1
ATOM 5451 O O . LEU B 1 207 ? 75.789 26.602 120.184 1.00 15.28 199 LEU B O 1
ATOM 5456 N N . LYS B 1 208 ? 76.534 28.591 119.438 1.00 15.78 200 LYS B N 1
ATOM 5457 C CA . LYS B 1 208 ? 77.532 28.049 118.518 1.00 17.24 200 LYS B CA 1
ATOM 5458 C C . LYS B 1 208 ? 78.910 28.555 118.945 1.00 16.94 200 LYS B C 1
ATOM 5459 O O . LYS B 1 208 ? 79.298 29.656 118.606 1.00 17.70 200 LYS B O 1
ATOM 5465 N N . PRO B 1 209 ? 79.668 27.751 1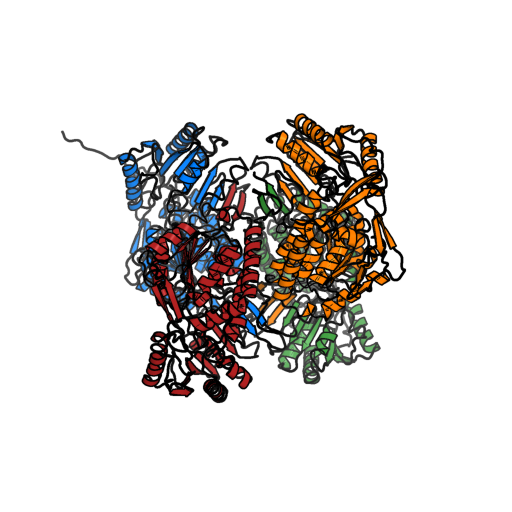19.678 1.00 16.47 201 PRO B N 1
ATOM 5466 C CA . PRO B 1 209 ? 81.041 28.183 120.019 1.00 15.99 201 PRO B CA 1
ATOM 5467 C C . PRO B 1 209 ? 81.961 28.207 118.816 1.00 15.89 201 PRO B C 1
ATOM 5468 O O . PRO B 1 209 ? 81.658 27.590 117.784 1.00 15.55 201 PRO B O 1
ATOM 5472 N N . ALA B 1 210 ? 83.092 28.912 118.941 1.00 16.12 202 ALA B N 1
ATOM 5473 C CA . ALA B 1 210 ? 84.013 29.050 117.832 1.00 16.74 202 ALA B CA 1
ATOM 5474 C C . ALA B 1 210 ? 84.550 27.663 117.470 1.00 17.72 202 ALA B C 1
ATOM 5475 O O . ALA B 1 210 ? 84.750 26.822 118.355 1.00 17.09 202 ALA B O 1
ATOM 5477 N N . GLU B 1 211 ? 84.764 27.415 116.185 1.00 19.18 203 GLU B N 1
ATOM 5478 C CA . GLU B 1 211 ? 85.345 26.131 115.762 1.00 21.11 203 GLU B CA 1
ATOM 5479 C C . GLU B 1 211 ? 86.691 25.866 116.419 1.00 19.55 203 GLU B C 1
ATOM 5480 O O . GLU B 1 211 ? 87.011 24.715 116.694 1.00 18.67 203 GLU B O 1
ATOM 5486 N N . ASP B 1 212 ? 87.477 26.905 116.675 1.00 18.91 204 ASP B N 1
ATOM 5487 C CA . ASP B 1 212 ? 88.792 26.706 117.335 1.00 19.49 204 ASP B CA 1
ATOM 5488 C C . ASP B 1 212 ? 88.776 26.391 118.863 1.00 18.93 204 ASP B C 1
ATOM 5489 O O . ASP B 1 212 ? 89.794 25.917 119.403 1.00 19.92 204 ASP B O 1
ATOM 5494 N N . THR B 1 213 ? 87.672 26.675 119.546 1.00 17.44 205 THR B N 1
ATOM 5495 C CA . THR B 1 213 ? 87.587 26.550 121.022 1.00 16.76 205 THR B CA 1
ATOM 5496 C C . THR B 1 213 ? 86.198 26.073 121.490 1.00 16.10 205 THR B C 1
ATOM 5497 O O . THR B 1 213 ? 85.420 26.830 122.113 1.00 15.71 205 THR B O 1
ATOM 5501 N N . PRO B 1 214 ? 85.873 24.811 121.230 1.00 15.84 206 PRO B N 1
ATOM 5502 C CA . PRO B 1 214 ? 84.553 24.301 121.592 1.00 15.57 206 PRO B CA 1
ATOM 5503 C C . PRO B 1 214 ? 84.432 23.732 123.012 1.00 15.49 206 PRO B C 1
ATOM 5504 O O . PRO B 1 214 ? 83.313 23.553 123.487 1.00 15.29 206 PRO B O 1
ATOM 5508 N N . LEU B 1 215 ? 85.551 23.435 123.670 1.00 15.21 207 LEU B N 1
ATOM 5509 C CA . LEU B 1 215 ? 85.512 22.536 124.831 1.00 15.07 207 LEU B CA 1
ATOM 5510 C C . LEU B 1 215 ? 84.890 23.107 126.094 1.00 14.24 207 LEU B C 1
ATOM 5511 O O . LEU B 1 215 ? 84.079 22.433 126.728 1.00 14.13 207 LEU B O 1
ATOM 5516 N N . SER B 1 216 ? 85.228 24.338 126.463 1.00 13.58 208 SER B N 1
ATOM 5517 C CA . SER B 1 216 ? 84.639 24.877 127.708 1.00 13.38 208 SER B CA 1
ATOM 5518 C C . SER B 1 216 ? 83.103 25.053 127.612 1.00 12.95 208 SER B C 1
ATOM 5519 O O . SER B 1 216 ? 82.382 24.888 128.604 1.00 12.25 208 SER B O 1
ATOM 5522 N N . ALA B 1 217 ? 82.627 25.352 126.416 1.00 13.18 209 ALA B N 1
ATOM 5523 C CA . ALA B 1 217 ? 81.172 25.489 126.198 1.00 13.29 209 ALA B CA 1
ATOM 5524 C C . ALA B 1 217 ? 80.487 24.141 126.413 1.00 13.93 209 ALA B C 1
ATOM 5525 O O . ALA B 1 217 ? 79.405 24.086 126.999 1.00 14.02 209 ALA B O 1
ATOM 5527 N N . LEU B 1 218 ? 81.103 23.056 125.930 1.00 14.58 210 LEU B N 1
ATOM 5528 C CA . LEU B 1 218 ? 80.537 21.749 126.137 1.00 14.73 210 LEU B CA 1
ATOM 5529 C C . LEU B 1 218 ? 80.514 21.401 127.618 1.00 14.91 210 LEU B C 1
ATOM 5530 O O . LEU B 1 218 ? 79.506 20.879 128.112 1.00 14.94 210 LEU B O 1
ATOM 5535 N N . ARG B 1 219 ? 81.568 21.713 128.352 1.00 14.92 211 ARG B N 1
ATOM 5536 C CA . ARG B 1 219 ? 81.550 21.453 129.808 1.00 14.70 211 ARG B CA 1
ATOM 5537 C C . ARG B 1 219 ? 80.496 22.312 130.518 1.00 14.08 211 ARG B C 1
ATOM 5538 O O . ARG B 1 219 ? 79.810 21.843 131.420 1.00 13.81 211 ARG B O 1
ATOM 5546 N N . LEU B 1 220 ? 80.334 23.554 130.075 1.00 13.79 212 LEU B N 1
ATOM 5547 C CA . LEU B 1 220 ? 79.304 24.420 130.626 1.00 13.42 212 LEU B CA 1
ATOM 5548 C C . LEU B 1 220 ? 77.929 23.799 130.409 1.00 13.54 212 LEU B C 1
ATOM 5549 O O . LEU B 1 220 ? 77.080 23.869 131.263 1.00 13.29 212 LEU B O 1
ATOM 5554 N N . GLY B 1 221 ? 77.715 23.188 129.250 1.00 14.06 213 GLY B N 1
ATOM 5555 C CA . GLY B 1 221 ? 76.478 22.444 128.993 1.00 14.36 213 GLY B CA 1
ATOM 5556 C C . GLY B 1 221 ? 76.164 21.421 130.052 1.00 14.71 213 GLY B C 1
ATOM 5557 O O . GLY B 1 221 ? 75.038 21.294 130.474 1.00 14.98 213 GLY B O 1
ATOM 5558 N N . GLU B 1 222 ? 77.183 20.699 130.502 1.00 15.40 214 GLU B N 1
ATOM 5559 C CA . GLU B 1 222 ? 77.010 19.710 131.561 1.00 15.78 214 GLU B CA 1
ATOM 5560 C C . GLU B 1 222 ? 76.567 20.393 132.863 1.00 15.50 214 GLU B C 1
ATOM 5561 O O . GLU B 1 222 ? 75.704 19.887 133.581 1.00 15.35 214 GLU B O 1
ATOM 5567 N N . LEU B 1 223 ? 77.164 21.546 133.167 1.00 15.12 215 LEU B N 1
ATOM 5568 C CA . LEU B 1 223 ? 76.847 22.283 134.407 1.00 14.69 215 LEU B CA 1
ATOM 5569 C C . LEU B 1 223 ? 75.429 22.845 134.360 1.00 14.52 215 LEU B C 1
ATOM 5570 O O . LEU B 1 223 ? 74.717 22.873 135.355 1.00 13.92 215 LEU B O 1
ATOM 5575 N N . ILE B 1 224 ? 75.016 23.267 133.162 1.00 14.31 216 ILE B N 1
ATOM 5576 C CA . ILE B 1 224 ? 73.680 23.745 132.946 1.00 14.05 216 ILE B CA 1
ATOM 5577 C C . ILE B 1 224 ? 72.666 22.623 133.237 1.00 14.36 216 ILE B C 1
ATOM 5578 O O . ILE B 1 224 ? 71.657 22.850 133.934 1.00 14.09 216 ILE B O 1
ATOM 5583 N N . GLN B 1 225 ? 72.932 21.422 132.732 1.00 14.75 217 GLN B N 1
ATOM 5584 C CA . GLN B 1 225 ? 72.060 20.295 133.037 1.00 15.23 217 GLN B CA 1
ATOM 5585 C C . GLN B 1 225 ? 72.068 20.015 134.541 1.00 15.44 217 GLN B C 1
ATOM 5586 O O . GLN B 1 225 ? 71.027 19.749 135.139 1.00 15.13 217 GLN B O 1
ATOM 5592 N N . ALA B 1 226 ? 73.248 20.054 135.144 1.00 15.43 218 ALA B N 1
ATOM 5593 C CA . ALA B 1 226 ? 73.383 19.733 136.568 1.00 15.36 218 ALA B CA 1
ATOM 5594 C C . ALA B 1 226 ? 72.669 20.762 137.429 1.00 15.05 218 ALA B C 1
ATOM 5595 O O . ALA B 1 226 ? 72.178 20.441 138.497 1.00 14.61 218 ALA B O 1
ATOM 5597 N N . ALA B 1 227 ? 72.594 21.999 136.946 1.00 14.94 219 ALA B N 1
ATOM 5598 C CA . ALA B 1 227 ? 71.891 23.064 137.666 1.00 14.99 219 ALA B CA 1
ATOM 5599 C C . ALA B 1 227 ? 70.367 22.863 137.642 1.00 15.05 219 ALA B C 1
ATOM 5600 O O . ALA B 1 227 ? 69.667 23.411 138.485 1.00 15.10 219 ALA B O 1
ATOM 5602 N N . GLY B 1 228 ? 69.872 22.101 136.670 1.00 14.84 220 GLY B N 1
ATOM 5603 C CA . GLY B 1 228 ? 68.463 21.777 136.584 1.00 14.85 220 GLY B CA 1
ATOM 5604 C C . GLY B 1 228 ? 67.677 22.549 135.532 1.00 14.92 220 GLY B C 1
ATOM 5605 O O . GLY B 1 228 ? 66.454 22.555 135.571 1.00 14.67 220 GLY B O 1
ATOM 5606 N N . PHE B 1 229 ? 68.328 23.195 134.572 1.00 14.74 221 PHE B N 1
ATOM 5607 C CA . PHE B 1 229 ? 67.534 23.883 133.545 1.00 14.76 221 PHE B CA 1
ATOM 5608 C C . PHE B 1 229 ? 66.744 22.873 132.709 1.00 15.06 221 PHE B C 1
ATOM 5609 O O . PHE B 1 229 ? 67.272 21.833 132.362 1.00 15.72 221 PHE B O 1
ATOM 5617 N N . PRO B 1 230 ? 65.464 23.150 132.411 1.00 14.80 222 PRO B N 1
ATOM 5618 C CA . PRO B 1 230 ? 64.724 22.255 131.541 1.00 15.14 222 PRO B CA 1
ATOM 5619 C C . PRO B 1 230 ? 65.395 22.020 130.179 1.00 15.23 222 PRO B C 1
ATOM 5620 O O . PRO B 1 230 ? 66.097 22.894 129.654 1.00 15.33 222 PRO B O 1
ATOM 5624 N N . ASP B 1 231 ? 65.174 20.838 129.614 1.00 15.80 223 ASP B N 1
ATOM 5625 C CA . ASP B 1 231 ? 65.764 20.473 128.339 1.00 16.18 223 ASP B CA 1
ATOM 5626 C C . ASP B 1 231 ? 65.356 21.444 127.247 1.00 15.45 223 ASP B C 1
ATOM 5627 O O . ASP B 1 231 ? 64.215 21.877 127.193 1.00 15.07 223 ASP B O 1
ATOM 5632 N N . GLY B 1 232 ? 66.340 21.829 126.438 1.00 15.18 224 GLY B N 1
ATOM 5633 C CA . GLY B 1 232 ? 66.110 22.690 125.287 1.00 15.03 224 GLY B CA 1
ATOM 5634 C C . GLY B 1 232 ? 66.212 24.170 125.580 1.00 14.41 224 GLY B C 1
ATOM 5635 O O . GLY B 1 232 ? 66.142 24.990 124.662 1.00 14.18 224 GLY B O 1
ATOM 5636 N N . VAL B 1 233 ? 66.326 24.540 126.853 1.00 13.89 225 VAL B N 1
ATOM 5637 C CA . VAL B 1 233 ? 66.495 25.944 127.194 1.00 13.44 225 VAL B CA 1
ATOM 5638 C C . VAL B 1 233 ? 67.854 26.442 126.698 1.00 13.44 225 VAL B C 1
ATOM 5639 O O . VAL B 1 233 ? 67.965 27.585 126.242 1.00 12.98 225 VAL B O 1
ATOM 5643 N N . VAL B 1 234 ? 68.875 25.596 126.834 1.00 13.37 226 VAL B N 1
ATOM 5644 C CA . VAL B 1 234 ? 70.186 25.846 126.256 1.00 13.40 226 VAL B CA 1
ATOM 5645 C C . VAL B 1 234 ? 70.605 24.641 125.418 1.00 13.44 226 VAL B C 1
ATOM 5646 O O . VAL B 1 234 ? 70.507 23.498 125.855 1.00 13.44 226 VAL B O 1
ATOM 5650 N N . ASN B 1 235 ? 70.969 24.936 124.167 1.00 13.53 227 ASN B N 1
ATOM 5651 C CA . ASN B 1 235 ? 71.433 23.957 123.183 1.00 14.06 227 ASN B CA 1
ATOM 5652 C C . ASN B 1 235 ? 72.794 24.439 122.657 1.00 14.20 227 ASN B C 1
ATOM 5653 O O . ASN B 1 235 ? 72.993 25.644 122.530 1.00 13.98 227 ASN B O 1
ATOM 5658 N N . ILE B 1 236 ? 73.698 23.510 122.395 1.00 14.68 228 ILE B N 1
ATOM 5659 C CA . ILE B 1 236 ? 75.089 23.838 122.016 1.00 15.17 228 ILE B CA 1
ATOM 5660 C C . ILE B 1 236 ? 75.527 23.011 120.804 1.00 15.51 228 ILE B C 1
ATOM 5661 O O . ILE B 1 236 ? 75.608 21.789 120.882 1.00 15.23 228 ILE B O 1
ATOM 5666 N N . VAL B 1 237 ? 75.819 23.699 119.710 1.00 15.61 229 VAL B N 1
ATOM 5667 C CA A VAL B 1 237 ? 76.148 23.061 118.439 0.50 16.19 229 VAL B CA 1
ATOM 5668 C CA B VAL B 1 237 ? 76.147 23.066 118.434 0.50 16.33 229 VAL B CA 1
ATOM 5669 C C . VAL B 1 237 ? 77.551 23.482 118.049 1.00 16.71 229 VAL B C 1
ATOM 5670 O O . VAL B 1 237 ? 77.859 24.654 118.090 1.00 16.57 229 VAL B O 1
ATOM 5677 N N . THR B 1 238 ? 78.406 22.511 117.686 1.00 17.30 230 THR B N 1
ATOM 5678 C CA . THR B 1 238 ? 79.791 22.781 117.343 1.00 17.69 230 THR B CA 1
ATOM 5679 C C . THR B 1 238 ? 79.969 22.629 115.841 1.00 19.56 230 THR B C 1
ATOM 5680 O O . THR B 1 238 ? 79.216 21.899 115.210 1.00 20.04 230 THR B O 1
ATOM 5684 N N . GLY B 1 239 ? 80.951 23.332 115.274 1.00 20.81 231 GLY B N 1
ATOM 5685 C CA . GLY B 1 239 ? 81.226 23.236 113.846 1.00 21.92 231 GLY B CA 1
ATOM 5686 C C . GLY B 1 239 ? 81.769 24.520 113.288 1.00 22.92 231 GLY B C 1
ATOM 5687 O O . GLY B 1 239 ? 82.125 25.441 114.051 1.00 23.10 231 GLY B O 1
ATOM 5688 N N . TYR B 1 240 ? 81.771 24.621 111.955 1.00 23.89 232 TYR B N 1
ATOM 5689 C CA . TYR B 1 240 ? 82.356 25.777 111.269 1.00 25.27 232 TYR B CA 1
ATOM 5690 C C . TYR B 1 240 ? 81.378 26.940 111.197 1.00 25.23 232 TYR B C 1
ATOM 5691 O O . TYR B 1 240 ? 80.167 26.756 111.095 1.00 23.85 232 TYR B O 1
ATOM 5700 N N . GLY B 1 241 ? 81.940 28.133 111.302 1.00 25.89 233 GLY B N 1
ATOM 5701 C CA . GLY B 1 241 ? 81.199 29.378 111.128 1.00 26.44 233 GLY B CA 1
ATOM 5702 C C . GLY B 1 241 ? 80.469 29.401 109.800 1.00 26.28 233 GLY B C 1
ATOM 5703 O O . GLY B 1 241 ? 79.325 29.812 109.739 1.00 24.69 233 GLY B O 1
ATOM 5704 N N . HIS B 1 242 ? 81.142 28.975 108.734 1.00 27.15 234 HIS B N 1
ATOM 5705 C CA . HIS B 1 242 ? 80.573 29.090 107.390 1.00 27.74 234 HIS B CA 1
ATOM 5706 C C . HIS B 1 242 ? 79.420 28.125 107.138 1.00 26.13 234 HIS B C 1
ATOM 5707 O O . HIS B 1 242 ? 78.675 28.303 106.191 1.00 24.72 234 HIS B O 1
ATOM 5714 N N . THR B 1 243 ? 79.261 27.137 107.996 1.00 24.51 235 THR B N 1
ATOM 5715 C CA . THR B 1 243 ? 78.207 26.181 107.828 1.00 24.32 235 THR B CA 1
ATOM 5716 C C . THR B 1 243 ? 77.210 26.233 108.991 1.00 22.97 235 THR B C 1
ATOM 5717 O O . THR B 1 243 ? 76.060 26.682 108.803 1.00 22.03 235 THR B O 1
ATOM 5721 N N . ALA B 1 244 ? 77.647 25.826 110.185 1.00 21.05 236 ALA B N 1
ATOM 5722 C CA . ALA B 1 244 ? 76.767 25.832 111.364 1.00 19.91 236 ALA B CA 1
ATOM 5723 C C . ALA B 1 244 ? 76.349 27.240 111.757 1.00 19.16 236 ALA B C 1
ATOM 5724 O O . ALA B 1 244 ? 75.168 27.502 111.998 1.00 18.22 236 ALA B O 1
ATOM 5726 N N . GLY B 1 245 ? 77.311 28.156 111.796 1.00 18.83 237 GLY B N 1
ATOM 5727 C CA . GLY B 1 245 ? 77.016 29.546 112.161 1.00 18.85 237 GLY B CA 1
ATOM 5728 C C . GLY B 1 245 ? 76.058 30.211 111.215 1.00 18.68 237 GLY B C 1
ATOM 5729 O O . GLY B 1 245 ? 75.070 30.821 111.627 1.00 19.21 237 GLY B O 1
ATOM 5730 N N . ALA B 1 246 ? 76.331 30.052 109.931 1.00 19.26 238 ALA B N 1
ATOM 5731 C CA . ALA B 1 246 ? 75.516 30.653 108.904 1.00 18.90 238 ALA B CA 1
ATOM 5732 C C . ALA B 1 246 ? 74.107 30.079 108.978 1.00 19.10 238 ALA B C 1
ATOM 5733 O O . ALA B 1 246 ? 73.130 30.817 108.881 1.00 19.35 238 ALA B O 1
ATOM 5735 N N . ALA B 1 247 ? 73.988 28.772 109.166 1.00 18.80 239 ALA B N 1
ATOM 5736 C CA . ALA B 1 247 ? 72.661 28.147 109.229 1.00 18.10 239 ALA B CA 1
ATOM 5737 C C . ALA B 1 247 ? 71.844 28.677 110.401 1.00 17.59 239 ALA B C 1
ATOM 5738 O O . ALA B 1 247 ? 70.623 28.885 110.287 1.00 18.12 239 ALA B O 1
ATOM 5740 N N . LEU B 1 248 ? 72.491 28.897 111.536 1.00 16.98 240 LEU B N 1
ATOM 5741 C CA . LEU B 1 248 ? 71.820 29.469 112.700 1.00 16.44 240 LEU B CA 1
ATOM 5742 C C . LEU B 1 248 ? 71.297 30.854 112.375 1.00 16.88 240 LEU B C 1
ATOM 5743 O O . LEU B 1 248 ? 70.102 31.154 112.596 1.00 16.71 240 LEU B O 1
ATOM 5748 N N . SER B 1 249 ? 72.141 31.677 111.762 1.00 18.13 241 SER B N 1
ATOM 5749 C CA . SER B 1 249 ? 71.732 33.055 111.423 1.00 18.32 241 SER B CA 1
ATOM 5750 C C . SER B 1 249 ? 70.517 33.148 110.484 1.00 19.37 241 SER B C 1
ATOM 5751 O O . SER B 1 249 ? 69.763 34.097 110.583 1.00 18.97 241 SER B O 1
ATOM 5754 N N . ARG B 1 250 ? 70.362 32.179 109.579 1.00 20.58 242 ARG B N 1
ATOM 5755 C CA A ARG B 1 250 ? 69.298 32.200 108.572 0.56 21.11 242 ARG B CA 1
ATOM 5756 C CA B ARG B 1 250 ? 69.299 32.194 108.561 0.44 21.31 242 ARG B CA 1
ATOM 5757 C C . ARG B 1 250 ? 68.007 31.545 109.025 1.00 20.64 242 ARG B C 1
ATOM 5758 O O . ARG B 1 250 ? 67.001 31.591 108.303 1.00 20.14 242 ARG B O 1
ATOM 5773 N N . ASP B 1 251 ? 68.012 30.916 110.199 1.00 19.40 243 ASP B N 1
ATOM 5774 C CA . ASP B 1 251 ? 66.833 30.177 110.590 1.00 19.29 243 ASP B CA 1
ATOM 5775 C C . ASP B 1 251 ? 65.716 31.142 110.962 1.00 19.06 243 ASP B C 1
ATOM 5776 O O . ASP B 1 251 ? 65.899 31.993 111.821 1.00 18.87 243 ASP B O 1
ATOM 5781 N N . PRO B 1 252 ? 64.554 31.027 110.309 1.00 19.11 244 PRO B N 1
ATOM 5782 C CA . PRO B 1 252 ? 63.508 32.011 110.618 1.00 18.81 244 PRO B CA 1
ATOM 5783 C C . PRO B 1 252 ? 62.812 31.773 111.955 1.00 17.70 244 PRO B C 1
ATOM 5784 O O . PRO B 1 252 ? 62.007 32.591 112.363 1.00 17.80 244 PRO B O 1
ATOM 5788 N N . ARG B 1 253 ? 63.122 30.677 112.632 1.00 17.07 245 ARG B N 1
ATOM 5789 C CA . ARG B 1 253 ? 62.497 30.388 113.889 1.00 16.63 245 ARG B CA 1
ATOM 5790 C C . ARG B 1 253 ? 63.266 30.931 115.095 1.00 16.47 245 ARG B C 1
ATOM 5791 O O . ARG B 1 253 ? 62.784 30.790 116.227 1.00 16.23 245 ARG B O 1
ATOM 5799 N N . ILE B 1 254 ? 64.457 31.522 114.905 1.00 15.84 246 ILE B N 1
ATOM 5800 C CA . ILE B 1 254 ? 65.026 32.325 115.969 1.00 15.20 246 ILE B CA 1
ATOM 5801 C C . ILE B 1 254 ? 64.375 33.719 115.946 1.00 14.94 246 ILE B C 1
ATOM 5802 O O . ILE B 1 254 ? 63.911 34.170 114.906 1.00 14.59 246 ILE B O 1
ATOM 5807 N N . ASP B 1 255 ? 64.379 34.388 117.097 1.00 14.73 247 ASP B N 1
ATOM 5808 C CA . ASP B 1 255 ? 63.871 35.754 117.237 1.00 15.33 247 ASP B CA 1
ATOM 5809 C C . ASP B 1 255 ? 64.970 36.815 117.333 1.00 15.76 247 ASP B C 1
ATOM 5810 O O . ASP B 1 255 ? 64.771 37.987 116.982 1.00 15.80 247 ASP B O 1
ATOM 5815 N N . LYS B 1 256 ? 66.157 36.390 117.749 1.00 16.29 248 LYS B N 1
ATOM 5816 C CA A LYS B 1 256 ? 67.285 37.301 117.887 0.57 16.87 248 LYS B CA 1
ATOM 5817 C CA B LYS B 1 256 ? 67.282 37.299 117.884 0.43 16.73 248 LYS B CA 1
ATOM 5818 C C . LYS B 1 256 ? 68.583 36.585 117.616 1.00 16.30 248 LYS B C 1
ATOM 5819 O O . LYS B 1 256 ? 68.751 35.460 118.006 1.00 15.59 248 LYS B O 1
ATOM 5830 N N . ILE B 1 257 ? 69.499 37.278 116.950 1.00 17.01 249 ILE B N 1
ATOM 5831 C CA . ILE B 1 257 ? 70.861 36.794 116.774 1.00 16.92 249 ILE B CA 1
ATOM 5832 C C . ILE B 1 257 ? 71.789 37.688 117.573 1.00 16.82 249 ILE B C 1
ATOM 5833 O O . ILE B 1 257 ? 71.685 38.928 117.533 1.00 16.45 249 ILE B O 1
ATOM 5838 N N . ALA B 1 258 ? 72.696 37.068 118.322 1.00 16.05 250 ALA B N 1
ATOM 5839 C CA . ALA B 1 258 ? 73.655 37.782 119.129 1.00 15.50 250 ALA B CA 1
ATOM 5840 C C . ALA B 1 258 ? 75.050 37.291 118.720 1.00 15.85 250 ALA B C 1
ATOM 5841 O O . ALA B 1 258 ? 75.376 36.120 118.919 1.00 15.51 250 ALA B O 1
ATOM 5843 N N . PHE B 1 259 ? 75.838 38.176 118.109 1.00 15.63 251 PHE B N 1
ATOM 5844 C CA . PHE B 1 259 ? 77.062 37.797 117.431 1.00 15.69 251 PHE B CA 1
ATOM 5845 C C . PHE B 1 259 ? 78.217 38.680 117.863 1.00 15.84 251 PHE B C 1
ATOM 5846 O O . PHE B 1 259 ? 78.096 39.909 117.923 1.00 15.48 251 PHE B O 1
ATOM 5854 N N . THR B 1 260 ? 79.367 38.032 118.110 1.00 16.33 252 THR B N 1
ATOM 5855 C CA . THR B 1 260 ? 80.617 38.709 118.349 1.00 15.79 252 THR B CA 1
ATOM 5856 C C . THR B 1 260 ? 81.650 38.106 117.403 1.00 16.68 252 THR B C 1
ATOM 5857 O O . THR B 1 260 ? 81.754 36.884 117.270 1.00 16.30 252 THR B O 1
ATOM 5861 N N . GLY B 1 261 ? 82.383 38.962 116.711 1.00 16.79 253 GLY B N 1
ATOM 5862 C CA . GLY B 1 261 ? 83.315 38.519 115.687 1.00 17.04 253 GLY B CA 1
ATOM 5863 C C . GLY B 1 261 ? 83.757 39.669 114.804 1.00 17.14 253 GLY B C 1
ATOM 5864 O O . GLY B 1 261 ? 83.663 40.823 115.184 1.00 17.45 253 GLY B O 1
ATOM 5865 N N . SER B 1 262 ? 84.213 39.356 113.610 1.00 17.63 254 SER B N 1
ATOM 5866 C CA . SER B 1 262 ? 84.688 40.400 112.722 1.00 18.15 254 SER B CA 1
ATOM 5867 C C . SER B 1 262 ? 83.539 41.238 112.142 1.00 18.20 254 SER B C 1
ATOM 5868 O O . SER B 1 262 ? 82.426 40.770 112.021 1.00 17.73 254 SER B O 1
ATOM 5871 N N . THR B 1 263 ? 83.851 42.479 111.764 1.00 18.80 255 THR B N 1
ATOM 5872 C CA . THR B 1 263 ? 82.889 43.339 111.108 1.00 18.46 255 THR B CA 1
ATOM 5873 C C . THR B 1 263 ? 82.398 42.671 109.814 1.00 19.52 255 THR B C 1
ATOM 5874 O O . THR B 1 263 ? 81.196 42.678 109.518 1.00 19.05 255 THR B O 1
ATOM 5878 N N . GLN B 1 264 ? 83.294 42.052 109.072 1.00 20.59 256 GLN B N 1
ATOM 5879 C CA . GLN B 1 264 ? 82.886 41.428 107.793 1.00 22.51 256 GLN B CA 1
ATOM 5880 C C . GLN B 1 264 ? 81.869 40.305 107.991 1.00 20.65 256 GLN B C 1
ATOM 5881 O O . GLN B 1 264 ? 80.875 40.232 107.304 1.00 19.72 256 GLN B O 1
ATOM 5887 N N . THR B 1 265 ? 82.155 39.406 108.915 1.00 19.83 257 THR B N 1
ATOM 5888 C CA . THR B 1 265 ? 81.261 38.295 109.198 1.00 19.89 257 THR B CA 1
ATOM 5889 C C . THR B 1 265 ? 79.965 38.795 109.847 1.00 18.72 257 THR B C 1
ATOM 5890 O O . THR B 1 265 ? 78.910 38.286 109.566 1.00 18.21 257 THR B O 1
ATOM 5894 N N . GLY B 1 266 ? 80.078 39.822 110.688 1.00 18.00 258 GLY B N 1
ATOM 5895 C CA . GLY B 1 266 ? 78.934 40.469 111.294 1.00 17.40 258 GLY B CA 1
ATOM 5896 C C . GLY B 1 266 ? 77.935 40.980 110.265 1.00 17.35 258 GLY B C 1
ATOM 5897 O O . GLY B 1 266 ? 76.725 40.827 110.446 1.00 16.87 258 GLY B O 1
ATOM 5898 N N . LYS B 1 267 ? 78.431 41.567 109.181 1.00 17.38 259 LYS B N 1
ATOM 5899 C CA . LYS B 1 267 ? 77.533 42.035 108.126 1.00 18.14 259 LYS B CA 1
ATOM 5900 C C . LYS B 1 267 ? 76.793 40.876 107.457 1.00 17.90 259 LYS B C 1
ATOM 5901 O O . LYS B 1 267 ? 75.600 40.954 107.257 1.00 17.49 259 LYS B O 1
ATOM 5907 N N . THR B 1 268 ? 77.503 39.801 107.179 1.00 18.27 260 THR B N 1
ATOM 5908 C CA . THR B 1 268 ? 76.925 38.624 106.592 1.00 19.21 260 THR B CA 1
ATOM 5909 C C . THR B 1 268 ? 75.818 38.056 107.477 1.00 19.10 260 THR B C 1
ATOM 5910 O O . THR B 1 268 ? 74.734 37.733 106.992 1.00 18.04 260 THR B O 1
ATOM 5914 N N . ILE B 1 269 ? 76.118 37.959 108.776 1.00 18.14 261 ILE B N 1
ATOM 5915 C CA . ILE B 1 269 ? 75.166 37.486 109.753 1.00 18.06 261 ILE B CA 1
ATOM 5916 C C . ILE B 1 269 ? 73.934 38.402 109.782 1.00 17.11 261 ILE B C 1
ATOM 5917 O O . ILE B 1 269 ? 72.800 37.952 109.800 1.00 17.11 261 ILE B O 1
ATOM 5922 N N . GLY B 1 270 ? 74.171 39.698 109.822 1.00 16.47 262 GLY B N 1
ATOM 5923 C CA . GLY B 1 270 ? 73.095 40.655 109.893 1.00 15.99 262 GLY B CA 1
ATOM 5924 C C . GLY B 1 270 ? 72.197 40.601 108.675 1.00 16.06 262 GLY B C 1
ATOM 5925 O O . GLY B 1 270 ? 70.976 40.790 108.793 1.00 15.16 262 GLY B O 1
ATOM 5926 N N . HIS B 1 271 ? 72.785 40.429 107.500 1.00 16.53 263 HIS B N 1
ATOM 5927 C CA . HIS B 1 271 ? 71.963 40.372 106.298 1.00 17.50 263 HIS B CA 1
ATOM 5928 C C . HIS B 1 271 ? 71.043 39.160 106.384 1.00 17.94 263 HIS B C 1
ATOM 5929 O O . HIS B 1 271 ? 69.880 39.217 105.948 1.00 17.29 263 HIS B O 1
ATOM 5936 N N . ALA B 1 272 ? 71.581 38.044 106.881 1.00 18.34 264 ALA B N 1
ATOM 5937 C CA . ALA B 1 272 ? 70.764 36.819 106.997 1.00 19.23 264 ALA B CA 1
ATOM 5938 C C . ALA B 1 272 ? 69.634 37.043 108.007 1.00 18.83 264 ALA B C 1
ATOM 5939 O O . ALA B 1 272 ? 68.477 36.725 107.748 1.00 19.19 264 ALA B O 1
ATOM 5941 N N . ALA B 1 273 ? 69.966 37.698 109.111 1.00 18.44 265 ALA B N 1
ATOM 5942 C CA . ALA B 1 273 ? 68.974 38.050 110.112 1.00 18.57 265 ALA B CA 1
ATOM 5943 C C . ALA B 1 273 ? 67.871 38.938 109.556 1.00 18.13 265 ALA B C 1
ATOM 5944 O O . ALA B 1 273 ? 66.679 38.708 109.763 1.00 17.65 265 ALA B O 1
ATOM 5946 N N . LEU B 1 274 ? 68.279 39.978 108.870 1.00 18.60 266 LEU B N 1
ATOM 5947 C CA . LEU B 1 274 ? 67.305 40.946 108.354 1.00 19.90 266 LEU B CA 1
ATOM 5948 C C . LEU B 1 274 ? 66.258 40.332 107.442 1.00 19.38 266 LEU B C 1
ATOM 5949 O O . LEU B 1 274 ? 65.128 40.776 107.433 1.00 18.18 266 LEU B O 1
ATOM 5954 N N . ASP B 1 275 ? 66.658 39.357 106.636 1.00 19.39 267 ASP B N 1
ATOM 5955 C CA . ASP B 1 275 ? 65.727 38.730 105.750 1.00 20.64 267 ASP B CA 1
ATOM 5956 C C . ASP B 1 275 ? 64.575 38.076 106.477 1.00 19.64 267 ASP B C 1
ATOM 5957 O O . ASP B 1 275 ? 63.527 37.914 105.886 1.00 19.10 267 ASP B O 1
ATOM 5962 N N . ASN B 1 276 ? 64.761 37.739 107.753 1.00 17.57 268 ASN B N 1
ATOM 5963 C CA . ASN B 1 276 ? 63.685 37.210 108.604 1.00 16.81 268 ASN B CA 1
ATOM 5964 C C . ASN B 1 276 ? 63.198 38.206 109.632 1.00 15.96 268 ASN B C 1
ATOM 5965 O O . ASN B 1 276 ? 62.428 37.840 110.505 1.00 15.18 268 ASN B O 1
ATOM 5970 N N . MET B 1 277 ? 63.646 39.463 109.531 1.00 15.95 269 MET B N 1
ATOM 5971 C CA . MET B 1 277 ? 63.374 40.491 110.534 1.00 15.45 269 MET B CA 1
ATOM 5972 C C . MET B 1 277 ? 63.722 40.001 111.943 1.00 15.06 269 MET B C 1
ATOM 5973 O O . MET B 1 277 ? 63.062 40.327 112.922 1.00 15.80 269 MET B O 1
ATOM 5978 N N . THR B 1 278 ? 64.796 39.246 112.026 1.00 15.08 270 THR B N 1
ATOM 5979 C CA . THR B 1 278 ? 65.375 38.819 113.274 1.00 14.59 270 THR B CA 1
ATOM 5980 C C . THR B 1 278 ? 66.095 40.001 113.921 1.00 14.72 270 THR B C 1
ATOM 5981 O O . THR B 1 278 ? 66.872 40.702 113.259 1.00 14.12 270 THR B O 1
ATOM 5985 N N . ARG B 1 279 ? 65.887 40.203 115.221 1.00 14.31 271 ARG B N 1
ATOM 5986 C CA . ARG B 1 279 ? 66.568 41.276 115.922 1.00 15.00 271 ARG B CA 1
ATOM 5987 C C . ARG B 1 279 ? 68.046 40.932 116.026 1.00 15.03 271 ARG B C 1
ATOM 5988 O O . ARG B 1 279 ? 68.418 39.772 116.001 1.00 14.50 271 ARG B O 1
ATOM 5996 N N . MET B 1 280 ? 68.905 41.929 116.118 1.00 15.76 272 MET B N 1
ATOM 5997 C CA . MET B 1 280 ? 70.331 41.635 116.136 1.00 16.52 272 MET B CA 1
ATOM 5998 C C . MET B 1 280 ? 71.142 42.516 117.097 1.00 16.30 272 MET B C 1
ATOM 5999 O O . MET B 1 280 ? 70.877 43.697 117.239 1.00 14.85 272 MET B O 1
ATOM 6004 N N . SER B 1 281 ? 72.149 41.904 117.701 1.00 16.38 273 SER B N 1
ATOM 6005 C CA . SER B 1 281 ? 73.176 42.585 118.465 1.00 17.84 273 SER B CA 1
ATOM 6006 C C . SER B 1 281 ? 74.523 42.138 117.910 1.00 18.34 273 SER B C 1
ATOM 6007 O O . SER B 1 281 ? 74.742 40.930 117.717 1.00 18.77 273 SER B O 1
ATOM 6010 N N . LEU B 1 282 ? 75.413 43.096 117.609 1.00 17.56 274 LEU B N 1
ATOM 6011 C CA . LEU B 1 282 ? 76.644 42.836 116.899 1.00 16.84 274 LEU B CA 1
ATOM 6012 C C . LEU B 1 282 ? 77.809 43.554 117.545 1.00 17.56 274 LEU B C 1
ATOM 6013 O O . LEU B 1 282 ? 77.847 44.784 117.597 1.00 16.80 274 LEU B O 1
ATOM 6018 N N . GLU B 1 283 ? 78.764 42.771 118.053 1.00 17.96 275 GLU B N 1
ATOM 6019 C CA . GLU B 1 283 ? 79.979 43.294 118.671 1.00 19.15 275 GLU B CA 1
ATOM 6020 C C . GLU B 1 283 ? 81.087 42.872 117.760 1.00 18.23 275 GLU B C 1
ATOM 6021 O O . GLU B 1 283 ? 81.430 41.695 117.675 1.00 18.10 275 GLU B O 1
ATOM 6027 N N . LEU B 1 284 ? 81.670 43.839 117.070 1.00 17.74 276 LEU B N 1
ATOM 6028 C CA . LEU B 1 284 ? 82.485 43.531 115.921 1.00 18.26 276 LEU B CA 1
ATOM 6029 C C . LEU B 1 284 ? 83.944 43.947 116.101 1.00 17.93 276 LEU B C 1
ATOM 6030 O O . LEU B 1 284 ? 84.494 43.871 117.208 1.00 16.63 276 LEU B O 1
ATOM 6035 N N . GLY B 1 285 ? 84.582 44.394 115.023 1.00 18.25 277 GLY B N 1
ATOM 6036 C CA . GLY B 1 285 ? 86.036 44.647 115.080 1.00 18.38 277 GLY B CA 1
ATOM 6037 C C . GLY B 1 285 ? 86.418 45.905 115.885 1.00 17.98 277 GLY B C 1
ATOM 6038 O O . GLY B 1 285 ? 85.555 46.723 116.251 1.00 17.13 277 GLY B O 1
ATOM 6039 N N . GLY B 1 286 ? 87.718 46.033 116.176 1.00 17.84 278 GLY B N 1
ATOM 6040 C CA . GLY B 1 286 ? 88.234 47.221 116.836 1.00 17.43 278 GLY B CA 1
ATOM 6041 C C . GLY B 1 286 ? 89.663 47.526 116.469 1.00 17.47 278 GLY B C 1
ATOM 6042 O O . GLY B 1 286 ? 90.420 46.654 116.012 1.00 18.90 278 GLY B O 1
ATOM 6043 N N . LYS B 1 287 ? 90.030 48.786 116.658 1.00 17.14 279 LYS B N 1
ATOM 6044 C CA . LYS B 1 287 ? 91.446 49.243 116.564 1.00 17.50 279 LYS B CA 1
ATOM 6045 C C . LYS B 1 287 ? 91.627 50.370 117.592 1.00 16.92 279 LYS B C 1
ATOM 6046 O O . LYS B 1 287 ? 91.781 51.529 117.258 1.00 16.67 279 LYS B O 1
ATOM 6052 N N . SER B 1 288 ? 91.515 49.989 118.855 1.00 16.67 280 SER B N 1
ATOM 6053 C CA . SER B 1 288 ? 91.280 50.936 119.946 1.00 16.69 280 SER B CA 1
ATOM 6054 C C . SER B 1 288 ? 92.517 51.746 120.264 1.00 16.44 280 SER B C 1
ATOM 6055 O O . SER B 1 288 ? 93.592 51.175 120.346 1.00 16.98 280 SER B O 1
ATOM 6058 N N . PRO B 1 289 ? 92.377 53.067 120.392 1.00 15.98 281 PRO B N 1
ATOM 6059 C CA . PRO B 1 289 ? 93.555 53.900 120.662 1.00 16.25 281 PRO B CA 1
ATOM 6060 C C . PRO B 1 289 ? 93.785 54.101 122.146 1.00 16.03 281 PRO B C 1
ATOM 6061 O O . PRO B 1 289 ? 92.863 54.035 122.928 1.00 16.38 281 PRO B O 1
ATOM 6065 N N . VAL B 1 290 ? 95.028 54.354 122.485 1.00 16.18 282 VAL B N 1
ATOM 6066 C CA . VAL B 1 290 ? 95.492 54.598 123.845 1.00 16.29 282 VAL B CA 1
ATOM 6067 C C . VAL B 1 290 ? 96.180 55.958 123.784 1.00 16.43 282 VAL B C 1
ATOM 6068 O O . VAL B 1 290 ? 97.190 56.093 123.126 1.00 17.48 282 VAL B O 1
ATOM 6072 N N . ILE B 1 291 ? 95.648 56.944 124.479 1.00 16.32 283 ILE B N 1
ATOM 6073 C CA . ILE B 1 291 ? 96.148 58.300 124.431 1.00 16.43 283 ILE B CA 1
ATOM 6074 C C . ILE B 1 291 ? 96.820 58.624 125.743 1.00 16.42 283 ILE B C 1
ATOM 6075 O O . ILE B 1 291 ? 96.186 58.598 126.803 1.00 15.47 283 ILE B O 1
ATOM 6080 N N . VAL B 1 292 ? 98.118 58.913 125.682 1.00 16.40 284 VAL B N 1
ATOM 6081 C CA . VAL B 1 292 ? 98.887 59.216 126.866 1.00 16.61 284 VAL B CA 1
ATOM 6082 C C . VAL B 1 292 ? 99.213 60.718 126.902 1.00 17.32 284 VAL B C 1
ATOM 6083 O O . VAL B 1 292 ? 99.963 61.233 126.055 1.00 17.94 284 VAL B O 1
ATOM 6087 N N . LEU B 1 293 ? 98.701 61.405 127.928 1.00 17.39 285 LEU B N 1
ATOM 6088 C CA . LEU B 1 293 ? 98.963 62.837 128.109 1.00 17.52 285 LEU B CA 1
ATOM 6089 C C . LEU B 1 293 ? 100.319 63.078 128.838 1.00 17.94 285 LEU B C 1
ATOM 6090 O O . LEU B 1 293 ? 100.854 62.184 129.492 1.00 17.70 285 LEU B O 1
ATOM 6095 N N . PRO B 1 294 ? 100.859 64.301 128.736 1.00 18.80 286 PRO B N 1
ATOM 6096 C CA . PRO B 1 294 ? 102.241 64.520 129.178 1.00 20.00 286 PRO B CA 1
ATOM 6097 C C . PRO B 1 294 ? 102.408 64.613 130.689 1.00 20.35 286 PRO B C 1
ATOM 6098 O O . PRO B 1 294 ? 103.526 64.657 131.139 1.00 21.33 286 PRO B O 1
ATOM 6102 N N . ASP B 1 295 ? 101.312 64.610 131.445 1.00 19.95 287 ASP B N 1
ATOM 6103 C CA . ASP B 1 295 ? 101.403 64.713 132.910 1.00 19.62 287 ASP B CA 1
ATOM 6104 C C . ASP B 1 295 ? 101.561 63.386 133.584 1.00 20.08 287 ASP B C 1
ATOM 6105 O O . ASP B 1 295 ? 101.679 63.362 134.794 1.00 20.27 287 ASP B O 1
ATOM 6110 N N . VAL B 1 296 ? 101.622 62.287 132.837 1.00 20.78 288 VAL B N 1
ATOM 6111 C CA . VAL B 1 296 ? 101.674 60.970 133.475 1.00 22.15 288 VAL B CA 1
ATOM 6112 C C . VAL B 1 296 ? 102.964 60.639 134.185 1.00 23.17 288 VAL B C 1
ATOM 6113 O O . VAL B 1 296 ? 104.032 61.138 133.836 1.00 24.92 288 VAL B O 1
ATOM 6117 N N . ASP B 1 297 ? 102.860 59.703 135.127 1.00 23.18 289 ASP B N 1
ATOM 6118 C CA . ASP B 1 297 ? 104.011 58.955 135.614 1.00 23.94 289 ASP B CA 1
ATOM 6119 C C . ASP B 1 297 ? 104.452 58.016 134.504 1.00 23.82 289 ASP B C 1
ATOM 6120 O O . ASP B 1 297 ? 103.648 57.215 134.006 1.00 21.70 289 ASP B O 1
ATOM 6125 N N . LEU B 1 298 ? 105.726 58.087 134.117 1.00 24.74 290 LEU B N 1
ATOM 6126 C CA . LEU B 1 298 ? 106.202 57.366 132.919 1.00 25.43 290 LEU B CA 1
ATOM 6127 C C . LEU B 1 298 ? 106.114 55.851 133.068 1.00 24.55 290 LEU B C 1
ATOM 6128 O O . LEU B 1 298 ? 105.805 55.141 132.118 1.00 24.24 290 LEU B O 1
ATOM 6133 N N . ASP B 1 299 ? 106.409 55.351 134.260 1.00 23.90 291 ASP B N 1
ATOM 6134 C CA . ASP B 1 299 ? 106.364 53.921 134.473 1.00 23.43 291 ASP B CA 1
ATOM 6135 C C . ASP B 1 299 ? 104.940 53.388 134.508 1.00 22.02 291 ASP B C 1
ATOM 6136 O O . ASP B 1 299 ? 104.687 52.326 133.958 1.00 20.66 291 ASP B O 1
ATOM 6141 N N . LYS B 1 300 ? 104.026 54.098 135.181 1.00 21.11 292 LYS B N 1
ATOM 6142 C CA . LYS B 1 300 ? 102.591 53.711 135.191 1.00 20.11 292 LYS B CA 1
ATOM 6143 C C . LYS B 1 300 ? 102.031 53.718 133.773 1.00 19.71 292 LYS B C 1
ATOM 6144 O O . LYS B 1 300 ? 101.293 52.808 133.384 1.00 19.16 292 LYS B O 1
ATOM 6146 N N . ALA B 1 301 ? 102.371 54.746 133.002 1.00 19.53 293 ALA B N 1
ATOM 6147 C CA . ALA B 1 301 ? 101.886 54.848 131.629 1.00 19.73 293 ALA B CA 1
ATOM 6148 C C . ALA B 1 301 ? 102.431 53.705 130.769 1.00 19.00 293 ALA B C 1
ATOM 6149 O O . ALA B 1 301 ? 101.690 53.093 130.021 1.00 18.71 293 ALA B O 1
ATOM 6151 N N . ALA B 1 302 ? 103.706 53.385 130.925 1.00 18.50 294 ALA B N 1
ATOM 6152 C CA . ALA B 1 302 ? 104.301 52.353 130.108 1.00 18.31 294 ALA B CA 1
ATOM 6153 C C . ALA B 1 302 ? 103.709 51.000 130.449 1.00 17.94 294 ALA B C 1
ATOM 6154 O O . ALA B 1 302 ? 103.435 50.210 129.581 1.00 17.62 294 ALA B O 1
ATOM 6156 N N . GLN B 1 303 ? 103.531 50.736 131.725 1.00 18.43 295 GLN B N 1
ATOM 6157 C CA . GLN B 1 303 ? 102.960 49.497 132.150 1.00 19.71 295 GLN B CA 1
ATOM 6158 C C . GLN B 1 303 ? 101.514 49.396 131.638 1.00 18.71 295 GLN B C 1
ATOM 6159 O O . GLN B 1 303 ? 101.064 48.346 131.180 1.00 18.06 295 GLN B O 1
ATOM 6165 N N . GLY B 1 304 ? 100.811 50.510 131.665 1.00 18.18 296 GLY B N 1
ATOM 6166 C CA . GLY B 1 304 ? 99.455 50.565 131.124 1.00 17.94 296 GLY B CA 1
ATOM 6167 C C . GLY B 1 304 ? 99.367 50.309 129.627 1.00 17.76 296 GLY B C 1
ATOM 6168 O O . GLY B 1 304 ? 98.479 49.586 129.166 1.00 16.87 296 GLY B O 1
ATOM 6169 N N . VAL B 1 305 ? 100.254 50.940 128.868 1.00 17.81 297 VAL B N 1
ATOM 6170 C CA . VAL B 1 305 ? 100.293 50.759 127.424 1.00 18.04 297 VAL B CA 1
ATOM 6171 C C . VAL B 1 305 ? 100.605 49.290 127.111 1.00 18.01 297 VAL B C 1
ATOM 6172 O O . VAL B 1 305 ? 99.980 48.703 126.249 1.00 17.93 297 VAL B O 1
ATOM 6176 N N . ALA B 1 306 ? 101.608 48.718 127.785 1.00 18.39 298 ALA B N 1
ATOM 6177 C CA . ALA B 1 306 ? 101.996 47.332 127.537 1.00 18.68 298 ALA B CA 1
ATOM 6178 C C . ALA B 1 306 ? 100.849 46.372 127.843 1.00 18.72 298 ALA B C 1
ATOM 6179 O O . ALA B 1 306 ? 100.522 45.487 127.048 1.00 18.02 298 ALA B O 1
ATOM 6181 N N . ASN B 1 307 ? 100.222 46.555 128.991 1.00 19.00 299 ASN B N 1
ATOM 6182 C CA . ASN B 1 307 ? 99.110 45.705 129.357 1.00 19.93 299 ASN B CA 1
ATOM 6183 C C . ASN B 1 307 ? 97.939 45.828 128.382 1.00 19.33 299 ASN B C 1
ATOM 6184 O O . ASN B 1 307 ? 97.248 44.823 128.068 1.00 18.85 299 ASN B O 1
ATOM 6189 N N . ALA B 1 308 ? 97.682 47.054 127.926 1.00 18.45 300 ALA B N 1
ATOM 6190 C CA . ALA B 1 308 ? 96.561 47.301 127.034 1.00 17.71 300 ALA B CA 1
ATOM 6191 C C . ALA B 1 308 ? 96.629 46.495 125.739 1.00 17.24 300 ALA B C 1
ATOM 6192 O O . ALA B 1 308 ? 95.587 46.130 125.167 1.00 16.64 300 ALA B O 1
ATOM 6194 N N . ILE B 1 309 ? 97.847 46.269 125.258 1.00 17.49 301 ILE B N 1
ATOM 6195 C CA . ILE B 1 309 ? 98.026 45.532 124.026 1.00 17.60 301 ILE B CA 1
ATOM 6196 C C . ILE B 1 309 ? 98.350 44.060 124.279 1.00 18.24 301 ILE B C 1
ATOM 6197 O O . ILE B 1 309 ? 97.833 43.219 123.577 1.00 18.71 301 ILE B O 1
ATOM 6202 N N . PHE B 1 310 ? 99.143 43.717 125.287 1.00 18.30 302 PHE B N 1
ATOM 6203 C CA . PHE B 1 310 ? 99.622 42.330 125.389 1.00 18.75 302 PHE B CA 1
ATOM 6204 C C . PHE B 1 310 ? 98.704 41.398 126.196 1.00 18.39 302 PHE B C 1
ATOM 6205 O O . PHE B 1 310 ? 98.872 40.188 126.159 1.00 18.57 302 PHE B O 1
ATOM 6213 N N . PHE B 1 311 ? 97.757 41.954 126.930 1.00 17.50 303 PHE B N 1
ATOM 6214 C CA . PHE B 1 311 ? 96.730 41.147 127.622 1.00 17.46 303 PHE B CA 1
ATOM 6215 C C . PHE B 1 311 ? 96.127 40.141 126.646 1.00 16.90 303 PHE B C 1
ATOM 6216 O O . PHE B 1 311 ? 95.767 40.492 125.512 1.00 16.13 303 PHE B O 1
ATOM 6224 N N . ASN B 1 312 ? 96.033 38.892 127.093 1.00 16.45 304 ASN B N 1
ATOM 6225 C CA . ASN B 1 312 ? 95.492 37.806 126.284 1.00 16.32 304 ASN B CA 1
ATOM 6226 C C . ASN B 1 312 ? 96.133 37.690 124.911 1.00 17.20 304 ASN B C 1
ATOM 6227 O O . ASN B 1 312 ? 95.435 37.444 123.905 1.00 17.61 304 ASN B O 1
ATOM 6232 N N . GLN B 1 313 ? 97.455 37.895 124.867 1.00 18.01 305 GLN B N 1
ATOM 6233 C CA . GLN B 1 313 ? 98.213 37.878 123.649 1.00 19.15 305 GLN B CA 1
ATOM 6234 C C . GLN B 1 313 ? 97.716 38.834 122.572 1.00 18.62 305 GLN B C 1
ATOM 6235 O O . GLN B 1 313 ? 97.887 38.572 121.380 1.00 18.85 305 GLN B O 1
ATOM 6241 N N . GLY B 1 314 ? 97.089 39.933 122.972 1.00 18.28 306 GLY B N 1
ATOM 6242 C CA . GLY B 1 314 ? 96.484 40.868 122.025 1.00 17.96 306 GLY B CA 1
ATOM 6243 C C . GLY B 1 314 ? 95.215 40.394 121.346 1.00 17.26 306 GLY B C 1
ATOM 6244 O O . GLY B 1 314 ? 94.691 41.086 120.452 1.00 17.43 306 GLY B O 1
ATOM 6245 N N . GLN B 1 315 ? 94.706 39.235 121.756 1.00 16.70 307 GLN B N 1
ATOM 6246 C CA . GLN B 1 315 ? 93.521 38.634 121.139 1.00 16.42 307 GLN B CA 1
ATOM 6247 C C . GLN B 1 315 ? 92.299 39.123 121.889 1.00 16.35 307 GLN B C 1
ATOM 6248 O O . GLN B 1 315 ? 91.588 38.361 122.564 1.00 16.81 307 GLN B O 1
ATOM 6254 N N . VAL B 1 316 ? 92.050 40.411 121.736 1.00 16.49 308 VAL B N 1
ATOM 6255 C CA . VAL B 1 316 ? 91.006 41.119 122.486 1.00 16.80 308 VAL B CA 1
ATOM 6256 C C . VAL B 1 316 ? 90.423 42.156 121.552 1.00 17.03 308 VAL B C 1
ATOM 6257 O O . VAL B 1 316 ? 91.156 42.919 120.911 1.00 17.04 308 VAL B O 1
ATOM 6261 N N . CYS B 1 317 ? 89.103 42.182 121.444 1.00 17.12 309 CYS B N 1
ATOM 6262 C CA A CYS B 1 317 ? 88.445 43.065 120.498 0.50 16.74 309 CYS B CA 1
ATOM 6263 C CA B CYS B 1 317 ? 88.468 43.050 120.477 0.50 17.86 309 CYS B CA 1
ATOM 6264 C C . CYS B 1 317 ? 88.805 44.517 120.786 1.00 16.80 309 CYS B C 1
ATOM 6265 O O . CYS B 1 317 ? 88.973 45.317 119.868 1.00 16.69 309 CYS B O 1
ATOM 6270 N N . THR B 1 318 ? 88.921 44.869 122.077 1.00 16.24 310 THR B N 1
ATOM 6271 C CA . THR B 1 318 ? 89.307 46.213 122.496 1.00 15.72 310 THR B CA 1
ATOM 6272 C C . THR B 1 318 ? 90.787 46.381 122.797 1.00 16.09 310 THR B C 1
ATOM 6273 O O . THR B 1 318 ? 91.163 47.321 123.507 1.00 16.63 310 THR B O 1
ATOM 6277 N N . ALA B 1 319 ? 91.637 45.508 122.296 1.00 15.99 311 ALA B N 1
ATOM 6278 C CA . ALA B 1 319 ? 93.069 45.662 122.522 1.00 16.50 311 ALA B CA 1
ATOM 6279 C C . ALA B 1 319 ? 93.529 47.078 122.183 1.00 16.68 311 ALA B C 1
ATOM 6280 O O . ALA B 1 319 ? 93.100 47.661 121.175 1.00 16.43 311 ALA B O 1
ATOM 6282 N N . GLY B 1 320 ? 94.389 47.624 123.035 1.00 16.73 312 GLY B N 1
ATOM 6283 C CA . GLY B 1 320 ? 94.931 48.959 122.824 1.00 16.61 312 GLY B CA 1
ATOM 6284 C C . GLY B 1 320 ? 96.015 48.893 121.783 1.00 16.99 312 GLY B C 1
ATOM 6285 O O . GLY B 1 320 ? 97.200 48.964 122.099 1.00 16.73 312 GLY B O 1
ATOM 6286 N N . SER B 1 321 ? 95.592 48.794 120.529 1.00 17.07 313 SER B N 1
ATOM 6287 C CA . SER B 1 321 ? 96.502 48.491 119.441 1.00 17.69 313 SER B CA 1
ATOM 6288 C C . SER B 1 321 ? 97.187 49.687 118.791 1.00 17.37 313 SER B C 1
ATOM 6289 O O . SER B 1 321 ? 98.169 49.504 118.070 1.00 17.14 313 SER B O 1
ATOM 6292 N N . ARG B 1 322 ? 96.697 50.892 119.062 1.00 16.95 314 ARG B N 1
ATOM 6293 C CA . ARG B 1 322 ? 97.354 52.124 118.617 1.00 17.18 314 ARG B CA 1
ATOM 6294 C C . ARG B 1 322 ? 97.658 53.020 119.804 1.00 16.81 314 ARG B C 1
ATOM 6295 O O . ARG B 1 322 ? 96.741 53.471 120.449 1.00 15.95 314 ARG B O 1
ATOM 6303 N N . ALA B 1 323 ? 98.943 53.310 120.058 1.00 17.19 315 ALA B N 1
ATOM 6304 C CA . ALA B 1 323 ? 99.289 54.207 121.147 1.00 17.29 315 ALA B CA 1
ATOM 6305 C C . ALA B 1 323 ? 99.692 55.579 120.589 1.00 17.80 315 ALA B C 1
ATOM 6306 O O . ALA B 1 323 ? 100.570 55.651 119.766 1.00 18.50 315 ALA B O 1
ATOM 6308 N N . TYR B 1 324 ? 99.020 56.641 121.042 1.00 17.53 316 TYR B N 1
ATOM 6309 C CA . TYR B 1 324 ? 99.355 57.988 120.698 1.00 17.72 316 TYR B CA 1
ATOM 6310 C C . TYR B 1 324 ? 99.846 58.669 121.969 1.00 18.15 316 TYR B C 1
ATOM 6311 O O . TYR B 1 324 ? 99.105 58.793 122.940 1.00 18.17 316 TYR B O 1
ATOM 6320 N N . ILE B 1 325 ? 101.146 58.992 122.004 1.00 19.11 317 ILE B N 1
ATOM 6321 C CA . ILE B 1 325 ? 101.800 59.444 123.226 1.00 19.07 317 ILE B CA 1
ATOM 6322 C C . ILE B 1 325 ? 102.355 60.816 122.996 1.00 19.68 317 ILE B C 1
ATOM 6323 O O . ILE B 1 325 ? 103.024 61.064 121.997 1.00 20.15 317 ILE B O 1
ATOM 6328 N N . HIS B 1 326 ? 102.083 61.728 123.924 1.00 19.59 318 HIS B N 1
ATOM 6329 C CA . HIS B 1 326 ? 102.505 63.100 123.748 1.00 20.61 318 HIS B CA 1
ATOM 6330 C C . HIS B 1 326 ? 104.020 63.163 123.548 1.00 22.05 318 HIS B C 1
ATOM 6331 O O . HIS B 1 326 ? 104.778 62.432 124.196 1.00 21.72 318 HIS B O 1
ATOM 6338 N N . SER B 1 327 ? 104.445 64.037 122.645 1.00 23.46 319 SER B N 1
ATOM 6339 C CA . SER B 1 327 ? 105.829 64.102 122.220 1.00 25.07 319 SER B CA 1
ATOM 6340 C C . SER B 1 327 ? 106.809 64.383 123.357 1.00 25.33 319 SER B C 1
ATOM 6341 O O . SER B 1 327 ? 107.927 63.891 123.325 1.00 25.63 319 SER B O 1
ATOM 6344 N N . LYS B 1 328 ? 106.419 65.173 124.353 1.00 25.01 320 LYS B N 1
ATOM 6345 C CA . LYS B 1 328 ? 107.292 65.383 125.528 1.00 24.55 320 LYS B CA 1
ATOM 6346 C C . LYS B 1 328 ? 107.655 64.078 126.227 1.00 24.42 320 LYS B C 1
ATOM 6347 O O . LYS B 1 328 ? 108.721 63.992 126.796 1.00 25.74 320 LYS B O 1
ATOM 6349 N N . VAL B 1 329 ? 106.821 63.047 126.184 1.00 23.15 321 VAL B N 1
ATOM 6350 C CA . VAL B 1 329 ? 107.134 61.806 126.900 1.00 22.70 321 VAL B CA 1
ATOM 6351 C C . VAL B 1 329 ? 107.220 60.543 126.036 1.00 22.25 321 VAL B C 1
ATOM 6352 O O . VAL B 1 329 ? 107.392 59.446 126.558 1.00 21.70 321 VAL B O 1
ATOM 6356 N N . PHE B 1 330 ? 107.110 60.696 124.723 1.00 22.21 322 PHE B N 1
ATOM 6357 C CA . PHE B 1 330 ? 107.070 59.549 123.808 1.00 22.11 322 PHE B CA 1
ATOM 6358 C C . PHE B 1 330 ? 108.302 58.625 123.954 1.00 22.90 322 PHE B C 1
ATOM 6359 O O . PHE B 1 330 ? 108.145 57.419 124.103 1.00 22.54 322 PHE B O 1
ATOM 6367 N N . ASP B 1 331 ? 109.509 59.190 123.948 1.00 23.98 323 ASP B N 1
ATOM 6368 C CA . ASP B 1 331 ? 110.718 58.356 123.981 1.00 25.02 323 ASP B CA 1
ATOM 6369 C C . ASP B 1 331 ? 110.837 57.582 125.289 1.00 24.56 323 ASP B C 1
ATOM 6370 O O . ASP B 1 331 ? 111.107 56.396 125.272 1.00 23.50 323 ASP B O 1
ATOM 6375 N N . GLY B 1 332 ? 110.589 58.243 126.413 1.00 24.78 324 GLY B N 1
ATOM 6376 C CA . GLY B 1 332 ? 110.644 57.571 127.706 1.00 25.32 324 GLY B CA 1
ATOM 6377 C C . GLY B 1 332 ? 109.579 56.485 127.861 1.00 25.72 324 GLY B C 1
ATOM 6378 O O . GLY B 1 332 ? 109.858 55.385 128.380 1.00 26.40 324 GLY B O 1
ATOM 6379 N N . VAL B 1 333 ? 108.369 56.754 127.399 1.00 24.08 325 VAL B N 1
ATOM 6380 C CA . VAL B 1 333 ? 107.328 55.740 127.492 1.00 24.13 325 VAL B CA 1
ATOM 6381 C C . VAL B 1 333 ? 107.672 54.513 126.609 1.00 24.89 325 VAL B C 1
ATOM 6382 O O . VAL B 1 333 ? 107.602 53.375 127.069 1.00 22.90 325 VAL B O 1
ATOM 6386 N N . ILE B 1 334 ? 108.033 54.759 125.357 1.00 26.21 326 ILE B N 1
ATOM 6387 C CA . ILE B 1 334 ? 108.257 53.666 124.432 1.00 28.22 326 ILE B CA 1
ATOM 6388 C C . ILE B 1 334 ? 109.480 52.842 124.819 1.00 29.52 326 ILE B C 1
ATOM 6389 O O . ILE B 1 334 ? 109.448 51.620 124.697 1.00 28.19 326 ILE B O 1
ATOM 6394 N N . GLU B 1 335 ? 110.523 53.501 125.311 1.00 31.19 327 GLU B N 1
ATOM 6395 C CA . GLU B 1 335 ? 111.687 52.799 125.836 1.00 32.78 327 GLU B CA 1
ATOM 6396 C C . GLU B 1 335 ? 111.189 51.791 126.851 1.00 31.76 327 GLU B C 1
ATOM 6397 O O . GLU B 1 335 ? 111.540 50.603 126.807 1.00 31.04 327 GLU B O 1
ATOM 6403 N N . ARG B 1 336 ? 110.364 52.274 127.768 1.00 28.51 328 ARG B N 1
ATOM 6404 C CA . ARG B 1 336 ? 109.876 51.420 128.854 1.00 27.68 328 ARG B CA 1
ATOM 6405 C C . ARG B 1 336 ? 108.965 50.305 128.379 1.00 25.75 328 ARG B C 1
ATOM 6406 O O . ARG B 1 336 ? 109.073 49.178 128.847 1.00 24.74 328 ARG B O 1
ATOM 6414 N N . VAL B 1 337 ? 108.091 50.618 127.432 1.00 25.38 329 VAL B N 1
ATOM 6415 C CA . VAL B 1 337 ? 107.183 49.624 126.870 1.00 24.94 329 VAL B CA 1
ATOM 6416 C C . VAL B 1 337 ? 107.975 48.491 126.183 1.00 25.78 329 VAL B C 1
ATOM 6417 O O . VAL B 1 337 ? 107.634 47.318 126.298 1.00 26.38 329 VAL B O 1
ATOM 6421 N N . ALA B 1 338 ? 108.997 48.855 125.433 1.00 26.11 330 ALA B N 1
ATOM 6422 C CA . ALA B 1 338 ? 109.818 47.864 124.731 1.00 26.37 330 ALA B CA 1
ATOM 6423 C C . ALA B 1 338 ? 110.538 46.927 125.708 1.00 25.30 330 ALA B C 1
ATOM 6424 O O . ALA B 1 338 ? 110.606 45.720 125.459 1.00 24.67 330 ALA B O 1
ATOM 6426 N N . LYS B 1 339 ? 111.018 47.477 126.823 1.00 24.44 331 LYS B N 1
ATOM 6427 C CA . LYS B 1 339 ? 111.632 46.669 127.865 1.00 24.63 331 LYS B CA 1
ATOM 6428 C C . LYS B 1 339 ? 110.626 45.692 128.459 1.00 23.78 331 LYS B C 1
ATOM 6429 O O . LYS B 1 339 ? 110.940 44.517 128.666 1.00 23.39 331 LYS B O 1
ATOM 6431 N N . ILE B 1 340 ? 109.412 46.171 128.728 1.00 23.10 332 ILE B N 1
ATOM 6432 C CA . ILE B 1 340 ? 108.360 45.304 129.278 1.00 22.42 332 ILE B CA 1
ATOM 6433 C C . ILE B 1 340 ? 108.052 44.198 128.291 1.00 22.19 332 ILE B C 1
ATOM 6434 O O . ILE B 1 340 ? 108.003 43.031 128.673 1.00 23.51 332 ILE B O 1
ATOM 6439 N N . ALA B 1 341 ? 107.865 44.557 127.025 1.00 21.85 333 ALA B N 1
ATOM 6440 C CA . ALA B 1 341 ? 107.556 43.580 125.984 1.00 22.35 333 ALA B CA 1
ATOM 6441 C C . ALA B 1 341 ? 108.584 42.459 125.935 1.00 24.48 333 ALA B C 1
ATOM 6442 O O . ALA B 1 341 ? 108.234 41.271 125.902 1.00 24.63 333 ALA B O 1
ATOM 6444 N N . ALA B 1 342 ? 109.858 42.843 125.916 1.00 25.77 334 ALA B N 1
ATOM 6445 C CA . ALA B 1 342 ? 110.949 41.876 125.810 1.00 27.63 334 ALA B CA 1
ATOM 6446 C C . ALA B 1 342 ? 111.100 41.036 127.062 1.00 28.30 334 ALA B C 1
ATOM 6447 O O . ALA B 1 342 ? 111.658 39.957 126.991 1.00 29.67 334 ALA B O 1
ATOM 6449 N N . SER B 1 343 ? 110.614 41.518 128.195 1.00 28.00 335 SER B N 1
ATOM 6450 C CA . SER B 1 343 ? 110.717 40.760 129.430 1.00 27.61 335 SER B CA 1
ATOM 6451 C C . SER B 1 343 ? 109.591 39.731 129.636 1.00 26.91 335 SER B C 1
ATOM 6452 O O . SER B 1 343 ? 109.701 38.895 130.525 1.00 25.71 335 SER B O 1
ATOM 6455 N N . LEU B 1 344 ? 108.490 39.814 128.877 1.00 25.65 336 LEU B N 1
ATOM 6456 C CA . LEU B 1 344 ? 107.351 38.926 129.124 1.00 24.77 336 LEU B CA 1
ATOM 6457 C C . LEU B 1 344 ? 107.701 37.459 128.838 1.00 25.78 336 LEU B C 1
ATOM 6458 O O . LEU B 1 344 ? 108.289 37.140 127.811 1.00 26.14 336 LEU B O 1
ATOM 6463 N N . LYS B 1 345 ? 107.369 36.580 129.781 1.00 26.25 337 LYS B N 1
ATOM 6464 C CA . LYS B 1 345 ? 107.692 35.155 129.676 1.00 26.64 337 LYS B CA 1
ATOM 6465 C C . LYS B 1 345 ? 106.733 34.457 128.722 1.00 25.08 337 LYS B C 1
ATOM 6466 O O . LYS B 1 345 ? 105.525 34.420 128.949 1.00 24.24 337 LYS B O 1
ATOM 6472 N N . ILE B 1 346 ? 107.285 33.908 127.652 1.00 24.31 338 ILE B N 1
ATOM 6473 C CA . ILE B 1 346 ? 106.510 33.257 126.612 1.00 23.58 338 ILE B CA 1
ATOM 6474 C C . ILE B 1 346 ? 106.564 31.757 126.876 1.00 23.75 338 ILE B C 1
ATOM 6475 O O . ILE B 1 346 ? 107.637 31.200 127.068 1.00 22.69 338 ILE B O 1
ATOM 6480 N N . GLY B 1 347 ? 105.423 31.098 126.869 1.00 22.89 339 GLY B N 1
ATOM 6481 C CA . GLY B 1 347 ? 105.405 29.673 127.142 1.00 23.36 339 GLY B CA 1
ATOM 6482 C C . GLY B 1 347 ? 104.017 29.066 127.111 1.00 22.87 339 GLY B C 1
ATOM 6483 O O . GLY B 1 347 ? 103.041 29.734 126.754 1.00 21.94 339 GLY B O 1
ATOM 6484 N N . PRO B 1 348 ? 103.921 27.773 127.473 1.00 23.37 340 PRO B N 1
ATOM 6485 C CA . PRO B 1 348 ? 102.618 27.105 127.500 1.00 22.76 340 PRO B CA 1
ATOM 6486 C C . PRO B 1 348 ? 101.748 27.665 128.613 1.00 22.14 340 PRO B C 1
ATOM 6487 O O . PRO B 1 348 ? 102.226 27.982 129.710 1.00 21.46 340 PRO B O 1
ATOM 6491 N N . GLY B 1 349 ? 100.457 27.789 128.326 1.00 22.24 341 GLY B N 1
ATOM 6492 C CA . GLY B 1 349 ? 99.527 28.389 129.263 1.00 20.88 341 GLY B CA 1
ATOM 6493 C C . GLY B 1 349 ? 99.372 27.641 130.567 1.00 21.09 341 GLY B C 1
ATOM 6494 O O . GLY B 1 349 ? 99.080 28.240 131.602 1.00 19.92 341 GLY B O 1
ATOM 6495 N N . MET B 1 350 ? 99.640 26.340 130.562 1.00 21.97 342 MET B N 1
ATOM 6496 C CA . MET B 1 350 ? 99.568 25.579 131.811 1.00 22.44 342 MET B CA 1
ATOM 6497 C C . MET B 1 350 ? 100.728 25.840 132.787 1.00 22.98 342 MET B C 1
ATOM 6498 O O . MET B 1 350 ? 100.670 25.439 133.938 1.00 24.06 342 MET B O 1
ATOM 6503 N N . ASP B 1 351 ? 101.770 26.511 132.339 1.00 23.49 343 ASP B N 1
ATOM 6504 C CA . ASP B 1 351 ? 102.895 26.865 133.223 1.00 23.89 343 ASP B CA 1
ATOM 6505 C C . ASP B 1 351 ? 102.518 28.149 133.974 1.00 23.85 343 ASP B C 1
ATOM 6506 O O . ASP B 1 351 ? 102.247 29.171 133.343 1.00 23.69 343 ASP B O 1
ATOM 6511 N N . PRO B 1 352 ? 102.522 28.104 135.310 1.00 23.18 344 PRO B N 1
ATOM 6512 C CA . PRO B 1 352 ? 102.241 29.302 136.077 1.00 23.45 344 PRO B CA 1
ATOM 6513 C C . PRO B 1 352 ? 103.148 30.496 135.792 1.00 24.13 344 PRO B C 1
ATOM 6514 O O . PRO B 1 352 ? 102.739 31.618 136.045 1.00 24.80 344 PRO B O 1
ATOM 6518 N N . ALA B 1 353 ? 104.365 30.274 135.303 1.00 24.17 345 ALA B N 1
ATOM 6519 C CA . ALA B 1 353 ? 105.258 31.376 134.969 1.00 24.21 345 ALA B CA 1
ATOM 6520 C C . ALA B 1 353 ? 104.895 32.109 133.667 1.00 24.77 345 ALA B C 1
ATOM 6521 O O . ALA B 1 353 ? 105.420 33.193 133.395 1.00 25.06 345 ALA B O 1
ATOM 6523 N N . THR B 1 354 ? 104.057 31.508 132.835 1.00 24.24 346 THR B N 1
ATOM 6524 C CA . THR B 1 354 ? 103.820 32.043 131.515 1.00 23.98 346 THR B CA 1
ATOM 6525 C C . THR B 1 354 ? 103.040 33.340 131.594 1.00 23.72 346 THR B C 1
ATOM 6526 O O . THR B 1 354 ? 102.008 33.400 132.268 1.00 24.84 346 THR B O 1
ATOM 6530 N N . GLN B 1 355 ? 103.516 34.375 130.917 1.00 23.14 347 GLN B N 1
ATOM 6531 C CA . GLN B 1 355 ? 102.775 35.623 130.789 1.00 23.35 347 GLN B CA 1
ATOM 6532 C C . GLN B 1 355 ? 102.159 35.794 129.410 1.00 22.94 347 GLN B C 1
ATOM 6533 O O . GLN B 1 355 ? 101.123 36.458 129.276 1.00 21.61 347 GLN B O 1
ATOM 6539 N N . ILE B 1 356 ? 102.797 35.216 128.398 1.00 22.06 348 ILE B N 1
ATOM 6540 C CA . ILE B 1 356 ? 102.319 35.280 127.038 1.00 22.04 348 ILE B CA 1
ATOM 6541 C C . ILE B 1 356 ? 102.226 33.856 126.504 1.00 20.83 348 ILE B C 1
ATOM 6542 O O . ILE B 1 356 ? 103.249 33.183 126.375 1.00 20.47 348 ILE B O 1
ATOM 6547 N N . GLY B 1 357 ? 101.003 33.395 126.223 1.00 18.78 349 GLY B N 1
ATOM 6548 C CA . GLY B 1 357 ? 100.780 32.109 125.589 1.00 18.48 349 GLY B CA 1
ATOM 6549 C C . GLY B 1 357 ? 100.903 32.197 124.079 1.00 18.32 349 GLY B C 1
ATOM 6550 O O . GLY B 1 357 ? 101.233 33.239 123.540 1.00 18.23 349 GLY B O 1
ATOM 6551 N N . PRO B 1 358 ? 100.654 31.088 123.384 1.00 18.31 350 PRO B N 1
ATOM 6552 C CA . PRO B 1 358 ? 100.677 31.096 121.925 1.00 18.51 350 PRO B CA 1
ATOM 6553 C C . PRO B 1 358 ? 99.393 31.736 121.410 1.00 18.88 350 PRO B C 1
ATOM 6554 O O . PRO B 1 358 ? 98.455 31.927 122.173 1.00 18.01 350 PRO B O 1
ATOM 6558 N N . LEU B 1 359 ? 99.348 32.024 120.117 1.00 19.22 351 LEU B N 1
ATOM 6559 C CA . LEU B 1 359 ? 98.098 32.391 119.480 1.00 19.63 351 LEU B CA 1
ATOM 6560 C C . LEU B 1 359 ? 97.275 31.132 119.258 1.00 19.69 351 LEU B C 1
ATOM 6561 O O . LEU B 1 359 ? 97.781 30.016 119.371 1.00 19.77 351 LEU B O 1
ATOM 6566 N N . VAL B 1 360 ? 96.009 31.295 118.888 1.00 19.78 352 VAL B N 1
ATOM 6567 C CA . VAL B 1 360 ? 95.069 30.186 118.935 1.00 19.49 352 VAL B CA 1
ATOM 6568 C C . VAL B 1 360 ? 95.286 29.126 117.856 1.00 20.30 352 VAL B C 1
ATOM 6569 O O . VAL B 1 360 ? 94.870 27.983 118.027 1.00 20.21 352 VAL B O 1
ATOM 6573 N N . SER B 1 361 ? 95.863 29.509 116.720 1.00 20.67 353 SER B N 1
ATOM 6574 C CA . SER B 1 361 ? 95.975 28.601 115.574 1.00 21.62 353 SER B CA 1
ATOM 6575 C C . SER B 1 361 ? 97.146 28.990 114.675 1.00 22.01 353 SER B C 1
ATOM 6576 O O . SER B 1 361 ? 97.637 30.127 114.723 1.00 20.58 353 SER B O 1
ATOM 6579 N N . ALA B 1 362 ? 97.531 28.067 113.798 1.00 22.71 354 ALA B N 1
ATOM 6580 C CA . ALA B 1 362 ? 98.517 28.373 112.774 1.00 23.07 354 ALA B CA 1
ATOM 6581 C C . ALA B 1 362 ? 98.034 29.476 111.842 1.00 22.92 354 ALA B C 1
ATOM 6582 O O . ALA B 1 362 ? 98.833 30.333 111.457 1.00 23.41 354 ALA B O 1
ATOM 6584 N N . LYS B 1 363 ? 96.757 29.463 111.477 1.00 22.98 355 LYS B N 1
ATOM 6585 C CA . LYS B 1 363 ? 96.177 30.515 110.598 1.00 23.51 355 LYS B CA 1
ATOM 6586 C C . LYS B 1 363 ? 96.324 31.880 111.265 1.00 22.96 355 LYS B C 1
ATOM 6587 O O . LYS B 1 363 ? 96.667 32.849 110.607 1.00 22.50 355 LYS B O 1
ATOM 6589 N N . GLN B 1 364 ? 96.066 31.958 112.565 1.00 23.29 356 GLN B N 1
ATOM 6590 C CA . GLN B 1 364 ? 96.198 33.235 113.272 1.00 23.67 356 GLN B CA 1
ATOM 6591 C C . GLN B 1 364 ? 97.614 33.689 113.301 1.00 23.19 356 GLN B C 1
ATOM 6592 O O . GLN B 1 364 ? 97.878 34.875 113.103 1.00 23.05 356 GLN B O 1
ATOM 6598 N N . ARG B 1 365 ? 98.543 32.783 113.573 1.00 23.20 357 ARG B N 1
ATOM 6599 C CA . ARG B 1 365 ? 99.940 33.180 113.523 1.00 24.24 357 ARG B CA 1
ATOM 6600 C C . ARG B 1 365 ? 100.336 33.668 112.130 1.00 24.09 357 ARG B C 1
ATOM 6601 O O . ARG B 1 365 ? 101.029 34.674 112.008 1.00 23.96 357 ARG B O 1
ATOM 6609 N N . GLU B 1 366 ? 99.887 32.979 111.083 1.00 24.36 358 GLU B N 1
ATOM 6610 C CA . GLU B 1 366 ? 100.203 33.411 109.706 1.00 25.25 358 GLU B CA 1
ATOM 6611 C C . GLU B 1 366 ? 99.674 34.833 109.482 1.00 25.40 358 GLU B C 1
ATOM 6612 O O . GLU B 1 366 ? 100.385 35.681 108.973 1.00 24.75 358 GLU B O 1
ATOM 6614 N N . ARG B 1 367 ? 98.432 35.097 109.880 1.00 25.86 359 ARG B N 1
ATOM 6615 C CA . ARG B 1 367 ? 97.843 36.438 109.731 1.00 26.74 359 ARG B CA 1
ATOM 6616 C C . ARG B 1 367 ? 98.623 37.519 110.477 1.00 25.74 359 ARG B C 1
ATOM 6617 O O . ARG B 1 367 ? 98.927 38.588 109.933 1.00 24.40 359 ARG B O 1
ATOM 6625 N N . VAL B 1 368 ? 98.924 37.248 111.743 1.00 24.84 360 VAL B N 1
ATOM 6626 C CA . VAL B 1 368 ? 99.580 38.227 112.584 1.00 23.93 360 VAL B CA 1
ATOM 6627 C C . VAL B 1 368 ? 100.991 38.509 112.052 1.00 24.97 360 VAL B C 1
ATOM 6628 O O . VAL B 1 368 ? 101.374 39.668 111.938 1.00 23.79 360 VAL B O 1
ATOM 6632 N N . CYS B 1 369 ? 101.756 37.462 111.726 1.00 25.39 361 CYS B N 1
ATOM 6633 C CA . CYS B 1 369 ? 103.084 37.662 111.181 1.00 26.39 361 CYS B CA 1
ATOM 6634 C C . CYS B 1 369 ? 103.036 38.367 109.825 1.00 25.94 361 CYS B C 1
ATOM 6635 O O . CYS B 1 369 ? 103.926 39.142 109.498 1.00 25.79 361 CYS B O 1
ATOM 6638 N N . GLY B 1 370 ? 101.992 38.107 109.053 1.00 25.55 362 GLY B N 1
ATOM 6639 C CA . GLY B 1 370 ? 101.804 38.771 107.773 1.00 26.13 362 GLY B CA 1
ATOM 6640 C C . GLY B 1 370 ? 101.591 40.262 107.952 1.00 25.77 362 GLY B C 1
ATOM 6641 O O . GLY B 1 370 ? 102.084 41.071 107.159 1.00 26.93 362 GLY B O 1
ATOM 6642 N N . TYR B 1 371 ? 100.867 40.641 108.994 1.00 25.20 363 TYR B N 1
ATOM 6643 C CA . TYR B 1 371 ? 100.695 42.057 109.304 1.00 24.43 363 TYR B CA 1
ATOM 6644 C C . TYR B 1 371 ? 102.006 42.699 109.721 1.00 24.70 363 TYR B C 1
ATOM 6645 O O . TYR B 1 371 ? 102.330 43.792 109.257 1.00 24.61 363 TYR B O 1
ATOM 6654 N N . ILE B 1 372 ? 102.759 42.029 110.587 1.00 25.09 364 ILE B N 1
ATOM 6655 C CA . ILE B 1 372 ? 104.056 42.550 111.004 1.00 26.25 364 ILE B CA 1
ATOM 6656 C C . ILE B 1 372 ? 104.964 42.786 109.795 1.00 27.59 364 ILE B C 1
ATOM 6657 O O . ILE B 1 372 ? 105.580 43.838 109.652 1.00 27.22 364 ILE B O 1
ATOM 6662 N N . ASP B 1 373 ? 105.029 41.789 108.924 1.00 29.85 365 ASP B N 1
ATOM 6663 C CA . ASP B 1 373 ? 105.843 41.866 107.705 1.00 31.07 365 ASP B CA 1
ATOM 6664 C C . ASP B 1 373 ? 105.408 43.036 106.838 1.00 30.57 365 ASP B C 1
ATOM 6665 O O . ASP B 1 373 ? 106.225 43.767 106.287 1.00 30.08 365 ASP B O 1
ATOM 6670 N N . SER B 1 374 ? 104.102 43.198 106.715 1.00 29.78 366 SER B N 1
ATOM 6671 C CA . SER B 1 374 ? 103.532 44.299 105.965 1.00 29.95 366 SER B CA 1
ATOM 6672 C C . SER B 1 374 ? 104.009 45.668 106.496 1.00 29.07 366 SER B C 1
ATOM 6673 O O . SER B 1 374 ? 104.335 46.565 105.730 1.00 27.81 366 SER B O 1
ATOM 6676 N N . GLY B 1 375 ? 104.061 45.804 107.816 1.00 28.45 367 GLY B N 1
ATOM 6677 C CA . GLY B 1 375 ? 104.559 47.003 108.467 1.00 27.74 367 GLY B CA 1
ATOM 6678 C C . GLY B 1 375 ? 106.002 47.295 108.122 1.00 28.08 367 GLY B C 1
ATOM 6679 O O . GLY B 1 375 ? 106.325 48.421 107.724 1.00 27.68 367 GLY B O 1
ATOM 6680 N N . PHE B 1 376 ? 106.859 46.277 108.241 1.00 28.21 368 PHE B N 1
ATOM 6681 C CA . PHE B 1 376 ? 108.255 46.408 107.826 1.00 29.36 368 PHE B CA 1
ATOM 6682 C C . PHE B 1 376 ? 108.311 46.850 106.363 1.00 29.58 368 PHE B C 1
ATOM 6683 O O . PHE B 1 376 ? 109.066 47.760 106.018 1.00 31.08 368 PHE B O 1
ATOM 6691 N N . GLY B 1 377 ? 107.507 46.227 105.517 1.00 28.86 369 GLY B N 1
ATOM 6692 C CA . GLY B 1 377 ? 107.479 46.562 104.087 1.00 30.00 369 GLY B CA 1
ATOM 6693 C C . GLY B 1 377 ? 107.117 48.011 103.799 1.00 30.35 369 GLY B C 1
ATOM 6694 O O . GLY B 1 377 ? 107.545 48.573 102.809 1.00 30.76 369 GLY B O 1
ATOM 6695 N N . GLU B 1 378 ? 106.334 48.625 104.672 1.00 30.14 370 GLU B N 1
ATOM 6696 C CA . GLU B 1 378 ? 105.917 50.000 104.456 1.00 30.37 370 GLU B CA 1
ATOM 6697 C C . GLU B 1 378 ? 106.804 51.003 105.174 1.00 30.17 370 GLU B C 1
ATOM 6698 O O . GLU B 1 378 ? 106.552 52.199 105.074 1.00 29.70 370 GLU B O 1
ATOM 6704 N N . GLY B 1 379 ? 107.813 50.534 105.911 1.00 29.93 371 GLY B N 1
ATOM 6705 C CA . GLY B 1 379 ? 108.795 51.430 106.525 1.00 29.82 371 GLY B CA 1
ATOM 6706 C C . GLY B 1 379 ? 108.773 51.484 108.047 1.00 29.60 371 GLY B C 1
ATOM 6707 O O . GLY B 1 379 ? 109.528 52.226 108.647 1.00 29.46 371 GLY B O 1
ATOM 6708 N N . ALA B 1 380 ? 107.886 50.725 108.678 1.00 29.46 372 ALA B N 1
ATOM 6709 C CA . ALA B 1 380 ? 107.816 50.675 110.142 1.00 29.57 372 ALA B CA 1
ATOM 6710 C C . ALA B 1 380 ? 109.025 49.919 110.655 1.00 29.41 372 ALA B C 1
ATOM 6711 O O . ALA B 1 380 ? 109.564 49.086 109.944 1.00 29.14 372 ALA B O 1
ATOM 6713 N N . ARG B 1 381 ? 109.414 50.173 111.896 1.00 29.07 373 ARG B N 1
ATOM 6714 C CA . ARG B 1 381 ? 110.463 49.364 112.520 1.00 29.83 373 ARG B CA 1
ATOM 6715 C C . ARG B 1 381 ? 110.084 48.892 113.910 1.00 28.92 373 ARG B C 1
ATOM 6716 O O . ARG B 1 381 ? 109.240 49.504 114.580 1.00 27.24 373 ARG B O 1
ATOM 6724 N N . ALA B 1 382 ? 110.685 47.776 114.314 1.00 27.98 374 ALA B N 1
ATOM 6725 C CA . ALA B 1 382 ? 110.357 47.141 115.573 1.00 27.33 374 ALA B CA 1
ATOM 6726 C C . ALA B 1 382 ? 111.213 47.678 116.695 1.00 28.05 374 ALA B C 1
ATOM 6727 O O . ALA B 1 382 ? 112.435 47.549 116.665 1.00 30.10 374 ALA B O 1
ATOM 6729 N N . ALA B 1 383 ? 110.591 48.297 117.688 1.00 27.77 375 ALA B N 1
ATOM 6730 C CA . ALA B 1 383 ? 111.293 48.661 118.916 1.00 28.22 375 ALA B CA 1
ATOM 6731 C C . ALA B 1 383 ? 111.376 47.458 119.848 1.00 28.17 375 ALA B C 1
ATOM 6732 O O . ALA B 1 383 ? 112.235 47.398 120.711 1.00 27.60 375 ALA B O 1
ATOM 6734 N N . ALA B 1 384 ? 110.498 46.478 119.635 1.00 28.48 376 ALA B N 1
ATOM 6735 C CA . ALA B 1 384 ? 110.603 45.190 120.315 1.00 28.49 376 ALA B CA 1
ATOM 6736 C C . ALA B 1 384 ? 109.924 44.129 119.490 1.00 27.89 376 ALA B C 1
ATOM 6737 O O . ALA B 1 384 ? 109.019 44.424 118.744 1.00 27.64 376 ALA B O 1
ATOM 6739 N N . GLY B 1 385 ? 110.392 42.897 119.621 1.00 28.20 377 GLY B N 1
ATOM 6740 C CA . GLY B 1 385 ? 109.778 41.759 118.976 1.00 28.18 377 GLY B CA 1
ATOM 6741 C C . GLY B 1 385 ? 109.956 41.746 117.475 1.00 29.65 377 GLY B C 1
ATOM 6742 O O . GLY B 1 385 ? 110.988 42.127 116.957 1.00 32.06 377 GLY B O 1
ATOM 6743 N N . GLY B 1 386 ? 108.965 41.237 116.777 1.00 37.73 378 GLY B N 1
ATOM 6744 C CA . GLY B 1 386 ? 109.025 41.115 115.346 1.00 39.71 378 GLY B CA 1
ATOM 6745 C C . GLY B 1 386 ? 109.436 39.728 114.887 1.00 43.21 378 GLY B C 1
ATOM 6746 O O . GLY B 1 386 ? 108.742 39.155 114.039 1.00 46.13 378 GLY B O 1
ATOM 6747 N N . ARG B 1 387 ? 110.525 39.199 115.493 1.00 44.52 379 ARG B N 1
ATOM 6748 C CA . ARG B 1 387 ? 111.275 37.994 115.053 1.00 44.15 379 ARG B CA 1
ATOM 6749 C C . ARG B 1 387 ? 110.526 36.705 115.390 1.00 44.47 379 ARG B C 1
ATOM 6750 O O . ARG B 1 387 ? 109.962 36.563 116.482 1.00 44.67 379 ARG B O 1
ATOM 6752 N N . ALA B 1 388 ? 110.509 35.761 114.454 1.00 44.67 380 ALA B N 1
ATOM 6753 C CA . ALA B 1 388 ? 109.655 34.538 114.551 1.00 44.16 380 ALA B CA 1
ATOM 6754 C C . ALA B 1 388 ? 110.082 33.588 115.674 1.00 42.75 380 ALA B C 1
ATOM 6755 O O . ALA B 1 388 ? 111.287 33.504 116.011 1.00 45.85 380 ALA B O 1
ATOM 6757 N N . ILE B 1 389 ? 109.134 32.843 116.229 1.00 39.63 381 ILE B N 1
ATOM 6758 C CA . ILE B 1 389 ? 109.504 31.829 117.236 1.00 38.71 381 ILE B CA 1
ATOM 6759 C C . ILE B 1 389 ? 109.430 30.404 116.701 1.00 39.62 381 ILE B C 1
ATOM 6760 O O . ILE B 1 389 ? 108.348 29.905 116.412 1.00 40.04 381 ILE B O 1
ATOM 6765 N N . ASP B 1 390 ? 110.588 29.745 116.613 1.00 41.18 382 ASP B N 1
ATOM 6766 C CA . ASP B 1 390 ? 110.686 28.368 116.151 1.00 42.02 382 ASP B CA 1
ATOM 6767 C C . ASP B 1 390 ? 110.066 27.398 117.138 1.00 41.65 382 ASP B C 1
ATOM 6768 O O . ASP B 1 390 ? 109.879 27.682 118.307 1.00 41.16 382 ASP B O 1
ATOM 6770 N N . GLY B 1 391 ? 109.695 26.242 116.628 1.00 42.55 383 GLY B N 1
ATOM 6771 C CA . GLY B 1 391 ? 109.239 25.151 117.475 1.00 41.95 383 GLY B CA 1
ATOM 6772 C C . GLY B 1 391 ? 107.745 24.925 117.437 1.00 40.16 383 GLY B C 1
ATOM 6773 O O . GLY B 1 391 ? 107.007 25.610 116.722 1.00 39.01 383 GLY B O 1
ATOM 6774 N N . PRO B 1 392 ? 107.293 23.914 118.174 1.00 39.31 384 PRO B N 1
ATOM 6775 C CA . PRO B 1 392 ? 105.902 23.586 118.092 1.00 37.56 384 PRO B CA 1
ATOM 6776 C C . PRO B 1 392 ? 105.067 24.697 118.755 1.00 34.71 384 PRO B C 1
ATOM 6777 O O . PRO B 1 392 ? 105.571 25.535 119.522 1.00 33.63 384 PRO B O 1
ATOM 6781 N N . GLY B 1 393 ? 103.807 24.748 118.394 1.00 32.35 385 GLY B N 1
ATOM 6782 C CA . GLY B 1 393 ? 102.961 25.755 118.985 1.00 30.37 385 GLY B CA 1
ATOM 6783 C C . GLY B 1 393 ? 102.950 26.987 118.113 1.00 29.04 385 GLY B C 1
ATOM 6784 O O . GLY B 1 393 ? 103.783 27.127 117.217 1.00 29.93 385 GLY B O 1
ATOM 6785 N N . PHE B 1 394 ? 102.010 27.871 118.383 1.00 26.83 386 PHE B N 1
ATOM 6786 C CA . PHE B 1 394 ? 101.758 29.001 117.511 1.00 26.09 386 PHE B CA 1
ATOM 6787 C C . PHE B 1 394 ? 102.158 30.313 118.186 1.00 25.18 386 PHE B C 1
ATOM 6788 O O . PHE B 1 394 ? 101.388 31.252 118.280 1.00 23.92 386 PHE B O 1
ATOM 6796 N N . PHE B 1 395 ? 103.424 30.365 118.593 1.00 25.89 387 PHE B N 1
ATOM 6797 C CA . PHE B 1 395 ? 103.949 31.461 119.401 1.00 25.21 387 PHE B CA 1
ATOM 6798 C C . PHE B 1 395 ? 104.450 32.599 118.542 1.00 25.43 387 PHE B C 1
ATOM 6799 O O . PHE B 1 395 ? 105.030 32.389 117.462 1.00 26.36 387 PHE B O 1
ATOM 6807 N N . VAL B 1 396 ? 104.227 33.805 119.035 1.00 24.64 388 VAL B N 1
ATOM 6808 C CA . VAL B 1 396 ? 104.674 35.048 118.404 1.00 24.97 388 VAL B CA 1
ATOM 6809 C C . VAL B 1 396 ? 105.179 36.002 119.499 1.00 24.78 388 VAL B C 1
ATOM 6810 O O . VAL B 1 396 ? 104.577 36.073 120.561 1.00 24.32 388 VAL B O 1
ATOM 6814 N N . GLU B 1 397 ? 106.259 36.722 119.229 1.00 25.24 389 GLU B N 1
ATOM 6815 C CA . GLU B 1 397 ? 106.807 37.678 120.175 1.00 25.30 389 GLU B CA 1
ATOM 6816 C C . GLU B 1 397 ? 105.917 38.899 120.335 1.00 23.89 389 GLU B C 1
ATOM 6817 O O . GLU B 1 397 ? 105.403 39.427 119.346 1.00 23.40 389 GLU B O 1
ATOM 6823 N N . PRO B 1 398 ? 105.757 39.367 121.569 1.00 23.34 390 PRO B N 1
ATOM 6824 C CA . PRO B 1 398 ? 105.200 40.692 121.771 1.00 22.56 390 PRO B CA 1
ATOM 6825 C C . PRO B 1 398 ? 105.979 41.709 120.961 1.00 23.01 390 PRO B C 1
ATOM 6826 O O . PRO B 1 398 ? 107.205 41.759 121.041 1.00 23.66 390 PRO B O 1
ATOM 6830 N N . THR B 1 399 ? 105.273 42.495 120.165 1.00 22.33 391 THR B N 1
ATOM 6831 C CA . THR B 1 399 ? 105.897 43.302 119.140 1.00 23.00 391 THR B CA 1
ATOM 6832 C C . THR B 1 399 ? 105.449 44.750 119.253 1.00 22.39 391 THR B C 1
ATOM 6833 O O . THR B 1 399 ? 104.257 45.029 119.341 1.00 21.36 391 THR B O 1
ATOM 6837 N N . VAL B 1 400 ? 106.421 45.663 119.222 1.00 22.78 392 VAL B N 1
ATOM 6838 C CA . VAL B 1 400 ? 106.139 47.094 119.223 1.00 22.39 392 VAL B CA 1
ATOM 6839 C C . VAL B 1 400 ? 106.736 47.743 117.976 1.00 23.03 392 VAL B C 1
ATOM 6840 O O . VAL B 1 400 ? 107.953 47.675 117.768 1.00 23.98 392 VAL B O 1
ATOM 6844 N N . LEU B 1 401 ? 105.886 48.364 117.164 1.00 22.49 393 LEU B N 1
ATOM 6845 C CA . LEU B 1 401 ? 106.280 49.024 115.930 1.00 23.17 393 LEU B CA 1
ATOM 6846 C C . LEU B 1 401 ? 106.203 50.525 116.057 1.00 23.33 393 LEU B C 1
ATOM 6847 O O . LEU B 1 401 ? 105.216 51.054 116.580 1.00 22.22 393 LEU B O 1
ATOM 6852 N N . VAL B 1 402 ? 107.282 51.191 115.610 1.00 24.52 394 VAL B N 1
ATOM 6853 C CA . VAL B 1 402 ? 107.367 52.657 115.580 1.00 24.98 394 VAL B CA 1
ATOM 6854 C C . VAL B 1 402 ? 107.669 53.124 114.161 1.00 25.92 394 VAL B C 1
ATOM 6855 O O . VAL B 1 402 ? 107.917 52.309 113.285 1.00 26.04 394 VAL B O 1
ATOM 6859 N N . ASP B 1 403 ? 107.668 54.433 113.955 1.00 26.70 395 ASP B N 1
ATOM 6860 C CA . ASP B 1 403 ? 107.836 55.037 112.629 1.00 27.68 395 ASP B CA 1
ATOM 6861 C C . ASP B 1 403 ? 106.678 54.623 111.733 1.00 27.34 395 ASP B C 1
ATOM 6862 O O . ASP B 1 403 ? 106.829 54.496 110.533 1.00 27.94 395 ASP B O 1
ATOM 6867 N N . THR B 1 404 ? 105.520 54.418 112.333 1.00 26.54 396 THR B N 1
ATOM 6868 C CA . THR B 1 404 ? 104.313 54.106 111.578 1.00 26.29 396 THR B CA 1
ATOM 6869 C C . THR B 1 404 ? 103.585 55.373 111.203 1.00 26.07 396 THR B C 1
ATOM 6870 O O . THR B 1 404 ? 103.809 56.404 111.802 1.00 26.31 396 THR B O 1
ATOM 6874 N N . THR B 1 405 ? 102.744 55.302 110.175 1.00 26.10 397 THR B N 1
ATOM 6875 C CA . THR B 1 405 ? 101.858 56.411 109.804 1.00 26.01 397 THR B CA 1
ATOM 6876 C C . THR B 1 405 ? 100.423 55.912 109.673 1.00 25.56 397 THR B C 1
ATOM 6877 O O . THR B 1 405 ? 100.182 54.704 109.534 1.00 24.98 397 THR B O 1
ATOM 6881 N N . GLN B 1 406 ? 99.472 56.842 109.645 1.00 25.79 398 GLN B N 1
ATOM 6882 C CA . GLN B 1 406 ? 98.050 56.477 109.587 1.00 25.52 398 GLN B CA 1
ATOM 6883 C C . GLN B 1 406 ? 97.670 55.742 108.299 1.00 25.74 398 GLN B C 1
ATOM 6884 O O . GLN B 1 406 ? 96.684 55.035 108.267 1.00 25.34 398 GLN B O 1
ATOM 6890 N N . ALA B 1 407 ? 98.457 55.902 107.247 1.00 26.54 399 ALA B N 1
ATOM 6891 C CA . ALA B 1 407 ? 98.179 55.227 105.981 1.00 27.20 399 ALA B CA 1
ATOM 6892 C C . ALA B 1 407 ? 98.566 53.737 105.985 1.00 27.07 399 ALA B C 1
ATOM 6893 O O . ALA B 1 407 ? 98.152 53.009 105.104 1.00 27.11 399 ALA B O 1
ATOM 6895 N N . MET B 1 408 ? 99.399 53.288 106.922 1.00 26.70 400 MET B N 1
ATOM 6896 C CA . MET B 1 408 ? 99.899 51.917 106.855 1.00 26.91 400 MET B CA 1
ATOM 6897 C C . MET B 1 408 ? 98.832 50.900 107.240 1.00 26.55 400 MET B C 1
ATOM 6898 O O . MET B 1 408 ? 98.035 51.139 108.142 1.00 25.44 400 MET B O 1
ATOM 6903 N N . ARG B 1 409 ? 98.892 49.727 106.631 1.00 27.79 401 ARG B N 1
ATOM 6904 C CA . ARG B 1 409 ? 97.955 48.635 106.969 1.00 28.25 401 ARG B CA 1
ATOM 6905 C C . ARG B 1 409 ? 97.946 48.262 108.444 1.00 25.89 401 ARG B C 1
ATOM 6906 O O . ARG B 1 409 ? 96.882 48.028 109.017 1.00 24.49 401 ARG B O 1
ATOM 6914 N N . VAL B 1 410 ? 99.128 48.193 109.049 1.00 25.05 402 VAL B N 1
ATOM 6915 C CA . VAL B 1 410 ? 99.209 47.865 110.489 1.00 24.08 402 VAL B CA 1
ATOM 6916 C C . VAL B 1 410 ? 98.505 48.861 111.385 1.00 22.93 402 VAL B C 1
ATOM 6917 O O . VAL B 1 410 ? 98.097 48.502 112.493 1.00 22.38 402 VAL B O 1
ATOM 6921 N N . VAL B 1 411 ? 98.404 50.112 110.947 1.00 22.97 403 VAL B N 1
ATOM 6922 C CA . VAL B 1 411 ? 97.672 51.114 111.719 1.00 22.93 403 VAL B CA 1
ATOM 6923 C C . VAL B 1 411 ? 96.171 51.079 111.418 1.00 23.06 403 VAL B C 1
ATOM 6924 O O . VAL B 1 411 ? 95.364 51.279 112.320 1.00 22.61 403 VAL B O 1
ATOM 6928 N N . ARG B 1 412 ? 95.801 50.814 110.164 1.00 24.04 404 ARG B N 1
ATOM 6929 C CA A ARG B 1 412 ? 94.401 50.883 109.731 0.50 24.53 404 ARG B CA 1
ATOM 6930 C CA B ARG B 1 412 ? 94.404 50.877 109.729 0.50 24.34 404 ARG B CA 1
ATOM 6931 C C . ARG B 1 412 ? 93.599 49.620 110.108 1.00 24.14 404 ARG B C 1
ATOM 6932 O O . ARG B 1 412 ? 92.422 49.708 110.436 1.00 24.62 404 ARG B O 1
ATOM 6947 N N . GLU B 1 413 ? 94.227 48.441 110.023 1.00 22.85 405 GLU B N 1
ATOM 6948 C CA . GLU B 1 413 ? 93.524 47.169 110.117 1.00 23.01 405 GLU B CA 1
ATOM 6949 C C . GLU B 1 413 ? 93.751 46.448 111.437 1.00 22.98 405 GLU B C 1
ATOM 6950 O O . GLU B 1 413 ? 94.822 46.530 112.019 1.00 22.85 405 GLU B O 1
ATOM 6956 N N . GLU B 1 414 ? 92.722 45.737 111.877 1.00 23.47 406 GLU B N 1
ATOM 6957 C CA . GLU B 1 414 ? 92.755 44.949 113.108 1.00 23.38 406 GLU B CA 1
ATOM 6958 C C . GLU B 1 414 ? 93.647 43.735 112.896 1.00 22.95 406 GLU B C 1
ATOM 6959 O O . GLU B 1 414 ? 93.432 42.953 111.979 1.00 23.22 406 GLU B O 1
ATOM 6965 N N . ILE B 1 415 ? 94.653 43.609 113.747 1.00 22.39 407 ILE B N 1
ATOM 6966 C CA . ILE B 1 415 ? 95.647 42.543 113.666 1.00 22.21 407 ILE B CA 1
ATOM 6967 C C . ILE B 1 415 ? 95.220 41.366 114.540 1.00 22.08 407 ILE B C 1
ATOM 6968 O O . ILE B 1 415 ? 95.414 40.209 114.160 1.00 22.52 407 ILE B O 1
ATOM 6973 N N . PHE B 1 416 ? 94.697 41.668 115.723 1.00 21.41 408 PHE B N 1
ATOM 6974 C CA . PHE B 1 416 ? 94.203 40.653 116.677 1.00 21.29 408 PHE B CA 1
ATOM 6975 C C . PHE B 1 416 ? 95.322 39.735 117.167 1.00 21.29 408 PHE B C 1
ATOM 6976 O O . PHE B 1 416 ? 95.191 38.517 117.212 1.00 21.37 408 PHE B O 1
ATOM 6984 N N . GLY B 1 417 ? 96.429 40.367 117.541 1.00 20.83 409 GLY B N 1
ATOM 6985 C CA . GLY B 1 417 ? 97.593 39.699 118.118 1.00 20.84 409 GLY B CA 1
ATOM 6986 C C . GLY B 1 417 ? 98.433 40.719 118.897 1.00 20.19 409 GLY B C 1
ATOM 6987 O O . GLY B 1 417 ? 98.056 41.896 118.990 1.00 19.26 409 GLY B O 1
ATOM 6988 N N . PRO B 1 418 ? 99.587 40.288 119.429 1.00 20.17 410 PRO B N 1
ATOM 6989 C CA . PRO B 1 418 ? 100.343 41.143 120.362 1.00 19.88 410 PRO B CA 1
ATOM 6990 C C . PRO B 1 418 ? 101.237 42.130 119.647 1.00 19.89 410 PRO B C 1
ATOM 6991 O O . PRO B 1 418 ? 102.469 42.068 119.766 1.00 20.12 410 PRO B O 1
ATOM 6995 N N . VAL B 1 419 ? 100.615 43.016 118.881 1.00 19.34 411 VAL B N 1
ATOM 6996 C CA . VAL B 1 419 ? 101.316 43.946 118.023 1.00 19.59 411 VAL B CA 1
ATOM 6997 C C . VAL B 1 419 ? 100.794 45.360 118.236 1.00 19.55 411 VAL B C 1
ATOM 6998 O O . VAL B 1 419 ? 99.615 45.638 117.985 1.00 19.26 411 VAL B O 1
ATOM 7002 N N . LEU B 1 420 ? 101.676 46.235 118.719 1.00 19.54 412 LEU B N 1
ATOM 7003 C CA . LEU B 1 420 ? 101.360 47.615 118.998 1.00 19.17 412 LEU B CA 1
ATOM 7004 C C . LEU B 1 420 ? 101.961 48.507 117.912 1.00 19.74 412 LEU B C 1
ATOM 7005 O O . LEU B 1 420 ? 103.068 48.237 117.446 1.00 20.08 412 LEU B O 1
ATOM 7010 N N . VAL B 1 421 ? 101.244 49.547 117.524 1.00 19.57 413 VAL B N 1
ATOM 7011 C CA . VAL B 1 421 ? 101.824 50.630 116.748 1.00 20.23 413 VAL B CA 1
ATOM 7012 C C . VAL B 1 421 ? 101.805 51.854 117.655 1.00 20.26 413 VAL B C 1
ATOM 7013 O O . VAL B 1 421 ? 100.798 52.088 118.348 1.00 20.18 413 VAL B O 1
ATOM 7017 N N . ALA B 1 422 ? 102.886 52.626 117.658 1.00 20.66 414 ALA B N 1
ATOM 7018 C CA . ALA B 1 422 ? 103.004 53.760 118.583 1.00 21.34 414 ALA B CA 1
ATOM 7019 C C . ALA B 1 422 ? 103.549 54.995 117.881 1.00 22.14 414 ALA B C 1
ATOM 7020 O O . ALA B 1 422 ? 104.575 54.917 117.219 1.00 22.31 414 ALA B O 1
ATOM 7022 N N . MET B 1 423 ? 102.866 56.117 118.070 1.00 22.32 415 MET B N 1
ATOM 7023 C CA . MET B 1 423 ? 103.171 57.356 117.391 1.00 23.30 415 MET B CA 1
ATOM 7024 C C . MET B 1 423 ? 103.013 58.548 118.342 1.00 23.21 415 MET B C 1
ATOM 7025 O O . MET B 1 423 ? 102.232 58.497 119.286 1.00 22.06 415 MET B O 1
ATOM 7030 N N . PRO B 1 424 ? 103.772 59.630 118.092 1.00 23.83 416 PRO B N 1
ATOM 7031 C CA . PRO B 1 424 ? 103.726 60.832 118.918 1.00 23.80 416 PRO B CA 1
ATOM 7032 C C . PRO B 1 424 ? 102.624 61.802 118.480 1.00 23.78 416 PRO B C 1
ATOM 7033 O O . PRO B 1 424 ? 102.118 61.698 117.369 1.00 23.87 416 PRO B O 1
ATOM 7037 N N . PHE B 1 425 ? 102.235 62.705 119.374 1.00 23.52 417 PHE B N 1
ATOM 7038 C CA . PHE B 1 425 ? 101.402 63.842 119.001 1.00 23.84 417 PHE B CA 1
ATOM 7039 C C . PHE B 1 425 ? 101.828 65.046 119.805 1.00 24.83 417 PHE B C 1
ATOM 7040 O O . PHE B 1 425 ? 102.348 64.893 120.911 1.00 25.28 417 PHE B O 1
ATOM 7048 N N . ASP B 1 426 ? 101.575 66.232 119.260 1.00 26.28 418 ASP B N 1
ATOM 7049 C CA . ASP B 1 426 ? 101.977 67.458 119.906 1.00 27.77 418 ASP B CA 1
ATOM 7050 C C . ASP B 1 426 ? 100.893 68.143 120.651 1.00 27.22 418 ASP B C 1
ATOM 7051 O O . ASP B 1 426 ? 101.195 68.893 121.565 1.00 27.61 418 ASP B O 1
ATOM 7056 N N . ASP B 1 427 ? 99.637 67.941 120.276 1.00 26.41 419 ASP B N 1
ATOM 7057 C CA . ASP B 1 427 ? 98.559 68.544 121.036 1.00 26.96 419 ASP B CA 1
ATOM 7058 C C . ASP B 1 427 ? 97.294 67.695 121.002 1.00 24.42 419 ASP B C 1
ATOM 7059 O O . ASP B 1 427 ? 97.126 66.837 120.136 1.00 23.27 419 ASP B O 1
ATOM 7064 N N . VAL B 1 428 ? 96.418 67.959 121.952 1.00 23.26 420 VAL B N 1
ATOM 7065 C CA A VAL B 1 428 ? 95.257 67.114 122.148 0.50 22.82 420 VAL B CA 1
ATOM 7066 C CA B VAL B 1 428 ? 95.242 67.113 122.149 0.50 22.75 420 VAL B CA 1
ATOM 7067 C C . VAL B 1 428 ? 94.312 67.100 120.949 1.00 22.10 420 VAL B C 1
ATOM 7068 O O . VAL B 1 428 ? 93.718 66.084 120.657 1.00 21.78 420 VAL B O 1
ATOM 7075 N N . ASP B 1 429 ? 94.164 68.215 120.263 1.00 22.14 421 ASP B N 1
ATOM 7076 C CA . ASP B 1 429 ? 93.298 68.196 119.064 1.00 22.30 421 ASP B CA 1
ATOM 7077 C C . ASP B 1 429 ? 93.789 67.177 118.042 1.00 21.32 421 ASP B C 1
ATOM 7078 O O . ASP B 1 429 ? 93.007 66.463 117.429 1.00 21.38 421 ASP B O 1
ATOM 7083 N N . THR B 1 430 ? 95.095 67.088 117.897 1.00 21.05 422 THR B N 1
ATOM 7084 C CA . THR B 1 430 ? 95.690 66.118 116.981 1.00 20.80 422 THR B CA 1
ATOM 7085 C C . THR B 1 430 ? 95.504 64.684 117.476 1.00 20.33 422 THR B C 1
ATOM 7086 O O . THR B 1 430 ? 95.194 63.804 116.692 1.00 20.20 422 THR B O 1
ATOM 7090 N N . ALA B 1 431 ? 95.653 64.462 118.780 1.00 19.35 423 ALA B N 1
ATOM 7091 C CA . ALA B 1 431 ? 95.415 63.155 119.358 1.00 18.51 423 ALA B CA 1
ATOM 7092 C C . ALA B 1 431 ? 93.965 62.701 119.075 1.00 18.03 423 ALA B C 1
ATOM 7093 O O . ALA B 1 431 ? 93.743 61.549 118.764 1.00 17.20 423 ALA B O 1
ATOM 7095 N N . VAL B 1 432 ? 92.998 63.621 119.211 1.00 17.82 424 VAL B N 1
ATOM 7096 C CA . VAL B 1 432 ? 91.610 63.296 118.959 1.00 17.44 424 VAL B CA 1
ATOM 7097 C C . VAL B 1 432 ? 91.433 62.896 117.495 1.00 18.12 424 VAL B C 1
ATOM 7098 O O . VAL B 1 432 ? 90.793 61.906 117.208 1.00 17.41 424 VAL B O 1
ATOM 7102 N N . GLN B 1 433 ? 91.984 63.683 116.577 1.00 19.75 425 GLN B N 1
ATOM 7103 C CA . GLN B 1 433 ? 91.855 63.380 115.161 1.00 21.44 425 GLN B CA 1
ATOM 7104 C C . GLN B 1 433 ? 92.440 61.999 114.852 1.00 20.79 425 GLN B C 1
ATOM 7105 O O . GLN B 1 433 ? 91.820 61.199 114.156 1.00 20.19 425 GLN B O 1
ATOM 7111 N N . LEU B 1 434 ? 93.626 61.715 115.384 1.00 20.02 426 LEU B N 1
ATOM 7112 C CA . LEU B 1 434 ? 94.277 60.434 115.135 1.00 20.04 426 LEU B CA 1
ATOM 7113 C C . LEU B 1 434 ? 93.473 59.282 115.740 1.00 19.47 426 LEU B C 1
ATOM 7114 O O . LEU B 1 434 ? 93.244 58.270 115.093 1.00 19.05 426 LEU B O 1
ATOM 7119 N N . ALA B 1 435 ? 93.016 59.460 116.969 1.00 18.96 427 ALA B N 1
ATOM 7120 C CA . ALA B 1 435 ? 92.279 58.415 117.667 1.00 18.23 427 ALA B CA 1
ATOM 7121 C C . ALA B 1 435 ? 90.965 58.041 116.960 1.00 18.29 427 ALA B C 1
ATOM 7122 O O . ALA B 1 435 ? 90.618 56.864 116.871 1.00 17.81 427 ALA B O 1
ATOM 7124 N N . ASN B 1 436 ? 90.240 59.044 116.471 1.00 18.32 428 ASN B N 1
ATOM 7125 C CA . ASN B 1 436 ? 89.007 58.799 115.717 1.00 18.56 428 ASN B CA 1
ATOM 7126 C C . ASN B 1 436 ? 89.218 58.447 114.241 1.00 19.39 428 ASN B C 1
ATOM 7127 O O . ASN B 1 436 ? 88.262 58.139 113.570 1.00 19.42 428 ASN B O 1
ATOM 7132 N N . ASP B 1 437 ? 90.456 58.471 113.754 1.00 19.58 429 ASP B N 1
ATOM 7133 C CA . ASP B 1 437 ? 90.765 58.129 112.366 1.00 20.47 429 ASP B CA 1
ATOM 7134 C C . ASP B 1 437 ? 90.816 56.598 112.149 1.00 20.35 429 ASP B C 1
ATOM 7135 O O . ASP B 1 437 ? 91.902 55.989 111.957 1.00 20.18 429 ASP B O 1
ATOM 7140 N N . THR B 1 438 ? 89.618 56.005 112.179 1.00 19.44 430 THR B N 1
ATOM 7141 C CA . THR B 1 438 ? 89.439 54.557 112.117 1.00 19.19 430 THR B CA 1
ATOM 7142 C C . THR B 1 438 ? 87.976 54.352 111.782 1.00 19.20 430 THR B C 1
ATOM 7143 O O . THR B 1 438 ? 87.129 55.156 112.173 1.00 19.34 430 THR B O 1
ATOM 7147 N N . PRO B 1 439 ? 87.661 53.273 111.067 1.00 19.53 431 PRO B N 1
ATOM 7148 C CA . PRO B 1 439 ? 86.248 52.937 110.911 1.00 19.48 431 PRO B CA 1
ATOM 7149 C C . PRO B 1 439 ? 85.628 52.402 112.198 1.00 18.66 431 PRO B C 1
ATOM 7150 O O . PRO B 1 439 ? 84.410 52.322 112.287 1.00 18.29 431 PRO B O 1
ATOM 7154 N N . TYR B 1 440 ? 86.456 52.034 113.165 1.00 18.28 432 TYR B N 1
ATOM 7155 C CA . TYR B 1 440 ? 85.969 51.340 114.365 1.00 17.83 432 TYR B CA 1
ATOM 7156 C C . TYR B 1 440 ? 85.625 52.304 115.478 1.00 16.75 432 TYR B C 1
ATOM 7157 O O . TYR B 1 440 ? 85.807 53.507 115.350 1.00 16.61 432 TYR B O 1
ATOM 7166 N N . GLY B 1 441 ? 85.120 51.775 116.574 1.00 15.89 433 GLY B N 1
ATOM 7167 C CA . GLY B 1 441 ? 84.721 52.608 117.702 1.00 15.19 433 GLY B CA 1
ATOM 7168 C C . GLY B 1 441 ? 84.344 51.777 118.922 1.00 14.80 433 GLY B C 1
ATOM 7169 O O . GLY B 1 441 ? 83.304 52.006 119.531 1.00 14.00 433 GLY B O 1
ATOM 7170 N N . LEU B 1 442 ? 85.173 50.786 119.253 1.00 14.76 434 LEU B N 1
ATOM 7171 C CA . LEU B 1 442 ? 84.812 49.839 120.299 1.00 14.61 434 LEU B CA 1
ATOM 7172 C C . LEU B 1 442 ? 85.307 50.323 121.663 1.00 14.30 434 LEU B C 1
ATOM 7173 O O . LEU B 1 442 ? 84.520 50.389 122.629 1.00 13.97 434 LEU B O 1
ATOM 7178 N N . GLY B 1 443 ? 86.580 50.683 121.737 1.00 13.95 435 GLY B N 1
ATOM 7179 C CA . GLY B 1 443 ? 87.177 51.121 122.986 1.00 13.77 435 GLY B CA 1
ATOM 7180 C C . GLY B 1 443 ? 88.228 52.172 122.775 1.00 13.96 435 GLY B C 1
ATOM 7181 O O . GLY B 1 443 ? 88.632 52.466 121.612 1.00 13.86 435 GLY B O 1
ATOM 7182 N N . ALA B 1 444 ? 88.694 52.728 123.898 1.00 13.44 436 ALA B N 1
ATOM 7183 C CA . ALA B 1 444 ? 89.759 53.682 123.906 1.00 13.75 436 ALA B CA 1
ATOM 7184 C C . ALA B 1 444 ? 90.197 53.924 125.334 1.00 13.55 436 ALA B C 1
ATOM 7185 O O . ALA B 1 444 ? 89.407 53.720 126.238 1.00 12.91 436 ALA B O 1
ATOM 7187 N N . SER B 1 445 ? 91.446 54.374 125.542 1.00 13.72 437 SER B N 1
ATOM 7188 C CA . SER B 1 445 ? 91.835 54.855 126.879 1.00 13.58 437 SER B CA 1
ATOM 7189 C C . SER B 1 445 ? 92.666 56.139 126.859 1.00 14.00 437 SER B C 1
ATOM 7190 O O . SER B 1 445 ? 93.278 56.489 125.850 1.00 13.69 437 SER B O 1
ATOM 7193 N N . ILE B 1 446 ? 92.586 56.837 127.994 1.00 13.99 438 ILE B N 1
ATOM 7194 C CA . ILE B 1 446 ? 93.294 58.068 128.265 1.00 14.41 438 ILE B CA 1
ATOM 7195 C C . ILE B 1 446 ? 94.110 57.848 129.533 1.00 14.58 438 ILE B C 1
ATOM 7196 O O . ILE B 1 446 ? 93.556 57.335 130.521 1.00 14.50 438 ILE B O 1
ATOM 7201 N N . TRP B 1 447 ? 95.384 58.240 129.502 1.00 14.34 439 TRP B N 1
ATOM 7202 C CA . TRP B 1 447 ? 96.293 58.083 130.628 1.00 14.58 439 TRP B CA 1
ATOM 7203 C C . TRP B 1 447 ? 96.726 59.474 131.068 1.00 14.68 439 TRP B C 1
ATOM 7204 O O . TRP B 1 447 ? 97.406 60.174 130.313 1.00 15.25 439 TRP B O 1
ATOM 7215 N N . SER B 1 448 ? 96.270 59.873 132.267 1.00 14.38 440 SER B N 1
ATOM 7216 C CA . SER B 1 448 ? 96.416 61.226 132.810 1.00 14.11 440 SER B CA 1
ATOM 7217 C C . SER B 1 448 ? 95.846 61.287 134.208 1.00 13.79 440 SER B C 1
ATOM 7218 O O . SER B 1 448 ? 95.053 60.435 134.599 1.00 13.52 440 SER B O 1
ATOM 7221 N N . ASN B 1 449 ? 96.249 62.311 134.950 1.00 13.86 441 ASN B N 1
ATOM 7222 C CA . ASN B 1 449 ? 95.653 62.655 136.229 1.00 13.94 441 ASN B CA 1
ATOM 7223 C C . ASN B 1 449 ? 95.111 64.077 136.194 1.00 13.96 441 ASN B C 1
ATOM 7224 O O . ASN B 1 449 ? 94.753 64.641 137.242 1.00 13.90 441 ASN B O 1
ATOM 7229 N N . ASP B 1 450 ? 94.982 64.623 134.980 1.00 14.00 442 ASP B N 1
ATOM 7230 C CA . ASP B 1 450 ? 94.554 66.018 134.735 1.00 14.28 442 ASP B CA 1
ATOM 7231 C C . ASP B 1 450 ? 93.045 66.041 134.537 1.00 13.80 442 ASP B C 1
ATOM 7232 O O . ASP B 1 450 ? 92.544 65.707 133.465 1.00 13.70 442 ASP B O 1
ATOM 7237 N N . LEU B 1 451 ? 92.316 66.426 135.576 1.00 13.68 443 LEU B N 1
ATOM 7238 C CA . LEU B 1 451 ? 90.857 66.387 135.555 1.00 13.21 443 LEU B CA 1
ATOM 7239 C C . LEU B 1 451 ? 90.282 67.121 134.347 1.00 13.09 443 LEU B C 1
ATOM 7240 O O . LEU B 1 451 ? 89.434 66.574 133.638 1.00 12.96 443 LEU B O 1
ATOM 7245 N N . SER B 1 452 ? 90.702 68.370 134.157 1.00 13.30 444 SER B N 1
ATOM 7246 C CA A SER B 1 452 ? 90.198 69.197 133.069 0.50 13.36 444 SER B CA 1
ATOM 7247 C CA B SER B 1 452 ? 90.197 69.199 133.063 0.50 13.36 444 SER B CA 1
ATOM 7248 C C . SER B 1 452 ? 90.426 68.556 131.701 1.00 13.33 444 SER B C 1
ATOM 7249 O O . SER B 1 452 ? 89.512 68.465 130.886 1.00 13.23 444 SER B O 1
ATOM 7254 N N . ALA B 1 453 ? 91.640 68.093 131.467 1.00 13.45 445 ALA B N 1
ATOM 7255 C CA . ALA B 1 453 ? 91.951 67.497 130.172 1.00 13.46 445 ALA B CA 1
ATOM 7256 C C . ALA B 1 453 ? 91.168 66.239 129.928 1.00 12.86 445 ALA B C 1
ATOM 7257 O O . ALA B 1 453 ? 90.743 65.967 128.806 1.00 12.61 445 ALA B O 1
ATOM 7259 N N . ILE B 1 454 ? 91.042 65.423 130.958 1.00 12.59 446 ILE B N 1
ATOM 7260 C CA . ILE B 1 454 ? 90.295 64.174 130.843 1.00 12.23 446 ILE B CA 1
ATOM 7261 C C . ILE B 1 454 ? 88.820 64.455 130.483 1.00 12.24 446 ILE B C 1
ATOM 7262 O O . ILE B 1 454 ? 88.258 63.854 129.570 1.00 12.26 446 ILE B O 1
ATOM 7267 N N . HIS B 1 455 ? 88.207 65.372 131.193 1.00 12.27 447 HIS B N 1
ATOM 7268 C CA . HIS B 1 455 ? 86.772 65.631 130.951 1.00 12.30 447 HIS B CA 1
ATOM 7269 C C . HIS B 1 455 ? 86.514 66.339 129.632 1.00 12.95 447 HIS B C 1
ATOM 7270 O O . HIS B 1 455 ? 85.443 66.199 129.078 1.00 12.55 447 HIS B O 1
ATOM 7277 N N . LYS B 1 456 ? 87.508 67.050 129.113 1.00 13.84 448 LYS B N 1
ATOM 7278 C CA A LYS B 1 456 ? 87.387 67.669 127.783 0.48 14.36 448 LYS B CA 1
ATOM 7279 C CA B LYS B 1 456 ? 87.387 67.664 127.782 0.52 14.31 448 LYS B CA 1
ATOM 7280 C C . LYS B 1 456 ? 87.558 66.610 126.695 1.00 14.43 448 LYS B C 1
ATOM 7281 O O . LYS B 1 456 ? 87.003 66.724 125.619 1.00 14.77 448 LYS B O 1
ATOM 7292 N N . LEU B 1 457 ? 88.299 65.561 126.996 1.00 14.63 449 LEU B N 1
ATOM 7293 C CA . LEU B 1 457 ? 88.605 64.524 126.012 1.00 15.29 449 LEU B CA 1
ATOM 7294 C C . LEU B 1 457 ? 87.567 63.435 125.890 1.00 14.58 449 LEU B C 1
ATOM 7295 O O . LEU B 1 457 ? 87.282 62.986 124.794 1.00 14.17 449 LEU B O 1
ATOM 7300 N N . VAL B 1 458 ? 87.059 62.977 127.021 1.00 14.05 450 VAL B N 1
ATOM 7301 C CA . VAL B 1 458 ? 86.125 61.853 127.025 1.00 14.11 450 VAL B CA 1
ATOM 7302 C C . VAL B 1 458 ? 84.983 62.036 126.024 1.00 13.91 450 VAL B C 1
ATOM 7303 O O . VAL B 1 458 ? 84.707 61.125 125.268 1.00 13.78 450 VAL B O 1
ATOM 7307 N N . PRO B 1 459 ? 84.352 63.219 125.986 1.00 14.00 451 PRO B N 1
ATOM 7308 C CA . PRO B 1 459 ? 83.251 63.381 125.030 1.00 14.38 451 PRO B CA 1
ATOM 7309 C C . PRO B 1 459 ? 83.675 63.318 123.564 1.00 15.21 451 PRO B C 1
ATOM 7310 O O . PRO B 1 459 ? 82.814 63.106 122.722 1.00 15.55 451 PRO B O 1
ATOM 7314 N N . ARG B 1 460 ? 84.961 63.533 123.259 1.00 15.25 452 ARG B N 1
ATOM 7315 C CA . ARG B 1 460 ? 85.413 63.729 121.880 1.00 15.78 452 ARG B CA 1
ATOM 7316 C C . ARG B 1 460 ? 85.851 62.437 121.207 1.00 15.83 452 ARG B C 1
ATOM 7317 O O . ARG B 1 460 ? 86.023 62.401 119.999 1.00 15.91 452 ARG B O 1
ATOM 7325 N N . ILE B 1 461 ? 86.050 61.388 122.004 1.00 15.49 453 ILE B N 1
ATOM 7326 C CA A ILE B 1 461 ? 86.493 60.108 121.482 0.50 15.64 453 ILE B CA 1
ATOM 7327 C CA B ILE B 1 461 ? 86.489 60.105 121.477 0.50 15.63 453 ILE B CA 1
ATOM 7328 C C . ILE B 1 461 ? 85.290 59.246 121.145 1.00 15.29 453 ILE B C 1
ATOM 7329 O O . ILE B 1 461 ? 84.464 58.958 122.021 1.00 14.88 453 ILE B O 1
ATOM 7338 N N . ALA B 1 462 ? 85.176 58.842 119.884 1.00 15.07 454 ALA B N 1
ATOM 7339 C CA . ALA B 1 462 ? 83.976 58.077 119.449 1.00 14.81 454 ALA B CA 1
ATOM 7340 C C . ALA B 1 462 ? 84.159 56.573 119.666 1.00 14.37 454 ALA B C 1
ATOM 7341 O O . ALA B 1 462 ? 84.482 55.850 118.740 1.00 14.61 454 ALA B O 1
ATOM 7343 N N . ALA B 1 463 ? 84.018 56.144 120.906 1.00 13.51 455 ALA B N 1
ATOM 7344 C CA . ALA B 1 463 ? 84.156 54.760 121.249 1.00 13.47 455 ALA B CA 1
ATOM 7345 C C . ALA B 1 463 ? 83.096 54.394 122.254 1.00 13.05 455 ALA B C 1
ATOM 7346 O O . ALA B 1 463 ? 82.691 55.199 123.077 1.00 13.18 455 ALA B O 1
ATOM 7348 N N . GLY B 1 464 ? 82.672 53.146 122.208 1.00 12.85 456 GLY B N 1
ATOM 7349 C CA . GLY B 1 464 ? 81.659 52.650 123.107 1.00 12.33 456 GLY B CA 1
ATOM 7350 C C . GLY B 1 464 ? 82.055 52.593 124.577 1.00 12.06 456 GLY B C 1
ATOM 7351 O O . GLY B 1 464 ? 81.190 52.728 125.440 1.00 11.75 456 GLY B O 1
ATOM 7352 N N . THR B 1 465 ? 83.341 52.374 124.846 1.00 11.89 457 THR B N 1
ATOM 7353 C CA . THR B 1 465 ? 83.885 52.449 126.184 1.00 11.86 457 THR B CA 1
ATOM 7354 C C . THR B 1 465 ? 85.141 53.304 126.146 1.00 11.87 457 THR B C 1
ATOM 7355 O O . THR B 1 465 ? 85.992 53.126 125.281 1.00 12.06 457 THR B O 1
ATOM 7359 N N . VAL B 1 466 ? 85.233 54.265 127.054 1.00 11.78 458 VAL B N 1
ATOM 7360 C CA . VAL B 1 466 ? 86.461 55.034 127.243 1.00 12.00 458 VAL B CA 1
ATOM 7361 C C . VAL B 1 466 ? 86.961 54.776 128.666 1.00 11.95 458 VAL B C 1
ATOM 7362 O O . VAL B 1 466 ? 86.310 55.146 129.641 1.00 11.52 458 VAL B O 1
ATOM 7366 N N . TRP B 1 467 ? 88.144 54.163 128.769 1.00 12.25 459 TRP B N 1
ATOM 7367 C CA . TRP B 1 467 ? 88.794 53.921 130.058 1.00 12.37 459 TRP B CA 1
ATOM 7368 C C . TRP B 1 467 ? 89.757 55.083 130.390 1.00 12.81 459 TRP B C 1
ATOM 7369 O O . TRP B 1 467 ? 90.331 55.696 129.477 1.00 12.78 459 TRP B O 1
ATOM 7380 N N . VAL B 1 468 ? 89.952 55.354 131.676 1.00 12.58 460 VAL B N 1
ATOM 7381 C CA . VAL B 1 468 ? 90.991 56.294 132.094 1.00 12.89 460 VAL B CA 1
ATOM 7382 C C . VAL B 1 468 ? 91.920 55.564 133.058 1.00 13.18 460 VAL B C 1
ATOM 7383 O O . VAL B 1 468 ? 91.477 55.038 134.086 1.00 12.92 460 VAL B O 1
ATOM 7387 N N . ASN B 1 469 ? 93.203 55.555 132.724 1.00 13.63 461 ASN B N 1
ATOM 7388 C CA . ASN B 1 469 ? 94.237 54.877 133.545 1.00 14.33 461 ASN B CA 1
ATOM 7389 C C . ASN B 1 469 ? 93.961 53.400 133.703 1.00 14.26 461 ASN B C 1
ATOM 7390 O O . ASN B 1 469 ? 94.315 52.800 134.716 1.00 14.71 461 ASN B O 1
ATOM 7395 N N . CYS B 1 470 ? 93.315 52.818 132.688 1.00 13.78 462 CYS B N 1
ATOM 7396 C CA . CYS B 1 470 ? 93.147 51.389 132.609 1.00 13.91 462 CYS B CA 1
ATOM 7397 C C . CYS B 1 470 ? 92.758 51.088 131.180 1.00 13.93 462 CYS B C 1
ATOM 7398 O O . CYS B 1 470 ? 92.681 52.017 130.355 1.00 13.87 462 CYS B O 1
ATOM 7401 N N . HIS B 1 471 ? 92.603 49.814 130.840 1.00 13.99 463 HIS B N 1
ATOM 7402 C CA . HIS B 1 471 ? 92.161 49.436 129.468 1.00 14.19 463 HIS B CA 1
ATOM 7403 C C . HIS B 1 471 ? 91.646 48.008 129.497 1.00 14.53 463 HIS B C 1
ATOM 7404 O O . HIS B 1 471 ? 92.193 47.175 130.232 1.00 14.67 463 HIS B O 1
ATOM 7411 N N . SER B 1 472 ? 90.601 47.739 128.706 1.00 14.93 464 SER B N 1
ATOM 7412 C CA . SER B 1 472 ? 89.937 46.440 128.629 1.00 15.02 464 SER B CA 1
ATOM 7413 C C . SER B 1 472 ? 89.615 45.879 129.999 1.00 15.52 464 SER B C 1
ATOM 7414 O O . SER B 1 472 ? 89.845 44.706 130.244 1.00 16.43 464 SER B O 1
ATOM 7417 N N . LEU B 1 473 ? 89.140 46.713 130.905 1.00 15.69 465 LEU B N 1
ATOM 7418 C CA . LEU B 1 473 ? 88.665 46.244 132.196 1.00 16.23 465 LEU B CA 1
ATOM 7419 C C . LEU B 1 473 ? 87.157 46.088 132.115 1.00 15.43 465 LEU B C 1
ATOM 7420 O O . LEU B 1 473 ? 86.501 47.018 131.656 1.00 15.14 465 LEU B O 1
ATOM 7425 N N . LEU B 1 474 ? 86.632 44.991 132.643 1.00 14.91 466 LEU B N 1
ATOM 7426 C CA . LEU B 1 474 ? 85.203 44.641 132.563 1.00 15.01 466 LEU B CA 1
ATOM 7427 C C . LEU B 1 474 ? 84.575 44.592 133.933 1.00 14.20 466 LEU B C 1
ATOM 7428 O O . LEU B 1 474 ? 85.215 44.240 134.914 1.00 14.72 466 LEU B O 1
ATOM 7430 N N . ASP B 1 475 ? 83.292 44.901 133.994 1.00 13.48 467 ASP B N 1
ATOM 7431 C CA . ASP B 1 475 ? 82.485 44.592 135.146 1.00 12.99 467 ASP B CA 1
ATOM 7432 C C . ASP B 1 475 ? 81.074 44.283 134.641 1.00 12.69 467 ASP B C 1
ATOM 7433 O O . ASP B 1 475 ? 80.611 44.918 133.708 1.00 12.19 467 ASP B O 1
ATOM 7438 N N . ASN B 1 476 ? 80.404 43.317 135.280 1.00 12.55 468 ASN B N 1
ATOM 7439 C CA . ASN B 1 476 ? 79.083 42.900 134.871 1.00 12.66 468 ASN B CA 1
ATOM 7440 C C . ASN B 1 476 ? 78.009 43.985 134.927 1.00 12.36 468 ASN B C 1
ATOM 7441 O O . ASN B 1 476 ? 77.013 43.895 134.226 1.00 12.17 468 ASN B O 1
ATOM 7446 N N . ALA B 1 477 ? 78.216 45.007 135.749 1.00 12.29 469 ALA B N 1
ATOM 7447 C CA . ALA B 1 477 ? 77.325 46.116 135.824 1.00 12.10 469 ALA B CA 1
ATOM 7448 C C . ALA B 1 477 ? 77.552 47.226 134.796 1.00 12.57 469 ALA B C 1
ATOM 7449 O O . ALA B 1 477 ? 76.721 48.125 134.673 1.00 12.85 469 ALA B O 1
ATOM 7451 N N . LEU B 1 478 ? 78.633 47.177 134.038 1.00 12.94 470 LEU B N 1
ATOM 7452 C CA . LEU B 1 478 ? 78.937 48.239 133.087 1.00 13.17 470 LEU B CA 1
ATOM 7453 C C . LEU B 1 478 ? 78.803 47.746 131.632 1.00 13.32 470 LEU B C 1
ATOM 7454 O O . LEU B 1 478 ? 79.573 46.871 131.199 1.00 13.39 470 LEU B O 1
ATOM 7459 N N . PRO B 1 479 ? 77.870 48.329 130.873 1.00 13.30 471 PRO B N 1
ATOM 7460 C CA . PRO B 1 479 ? 77.671 47.846 129.503 1.00 13.72 471 PRO B CA 1
ATOM 7461 C C . PRO B 1 479 ? 78.877 48.069 128.590 1.00 14.29 471 PRO B C 1
ATOM 7462 O O . PRO B 1 479 ? 79.660 49.025 128.765 1.00 13.54 471 PRO B O 1
ATOM 7466 N N . PHE B 1 480 ? 78.967 47.218 127.582 1.00 15.38 472 PHE B N 1
ATOM 7467 C CA . PHE B 1 480 ? 80.092 47.176 126.672 1.00 17.28 472 PHE B CA 1
ATOM 7468 C C . PHE B 1 480 ? 79.557 46.992 125.238 1.00 16.31 472 PHE B C 1
ATOM 7469 O O . PHE B 1 480 ? 78.730 46.135 125.005 1.00 16.01 472 PHE B O 1
ATOM 7477 N N . GLY B 1 481 ? 80.063 47.752 124.276 1.00 15.90 473 GLY B N 1
ATOM 7478 C CA . GLY B 1 481 ? 79.734 47.493 122.864 1.00 16.05 473 GLY B CA 1
ATOM 7479 C C . GLY B 1 481 ? 80.166 48.619 121.970 1.00 15.81 473 GLY B C 1
ATOM 7480 O O . GLY B 1 481 ? 80.823 49.557 122.440 1.00 16.23 473 GLY B O 1
ATOM 7481 N N . GLY B 1 482 ? 79.872 48.508 120.680 1.00 15.60 474 GLY B N 1
ATOM 7482 C CA . GLY B 1 482 ? 80.536 49.329 119.689 1.00 15.73 474 GLY B CA 1
ATOM 7483 C C . GLY B 1 482 ? 79.730 50.505 119.169 1.00 15.68 474 GLY B C 1
ATOM 7484 O O . GLY B 1 482 ? 78.491 50.507 119.219 1.00 15.45 474 GLY B O 1
ATOM 7485 N N . MET B 1 483 ? 80.487 51.486 118.706 1.00 15.64 475 MET B N 1
ATOM 7486 C CA . MET B 1 483 ? 80.041 52.541 117.836 1.00 16.15 475 MET B CA 1
ATOM 7487 C C . MET B 1 483 ? 80.629 52.302 116.465 1.00 15.90 475 MET B C 1
ATOM 7488 O O . MET B 1 483 ? 81.569 51.492 116.301 1.00 16.38 475 MET B O 1
ATOM 7493 N N . LYS B 1 484 ? 80.114 53.027 115.489 1.00 15.78 476 LYS B N 1
ATOM 7494 C CA . LYS B 1 484 ? 80.649 53.038 114.117 1.00 16.12 476 LYS B CA 1
ATOM 7495 C C . LYS B 1 484 ? 80.701 51.607 113.537 1.00 16.41 476 LYS B C 1
ATOM 7496 O O . LYS B 1 484 ? 79.732 50.840 113.694 1.00 16.72 476 LYS B O 1
ATOM 7502 N N . GLN B 1 485 ? 81.808 51.190 112.931 1.00 16.52 477 GLN B N 1
ATOM 7503 C CA . GLN B 1 485 ? 81.852 49.835 112.356 1.00 16.95 477 GLN B CA 1
ATOM 7504 C C . GLN B 1 485 ? 82.131 48.710 113.357 1.00 16.17 477 GLN B C 1
ATOM 7505 O O . GLN B 1 485 ? 82.253 47.554 112.962 1.00 16.22 477 GLN B O 1
ATOM 7511 N N . SER B 1 486 ? 82.221 49.044 114.641 1.00 15.37 478 SER B N 1
ATOM 7512 C CA . SER B 1 486 ? 82.369 48.030 115.683 1.00 14.91 478 SER B CA 1
ATOM 7513 C C . SER B 1 486 ? 81.036 47.410 116.107 1.00 15.00 478 SER B C 1
ATOM 7514 O O . SER B 1 486 ? 81.000 46.592 117.008 1.00 14.86 478 SER B O 1
ATOM 7517 N N . GLY B 1 487 ? 79.928 47.841 115.489 1.00 14.90 479 GLY B N 1
ATOM 7518 C CA . GLY B 1 487 ? 78.654 47.200 115.665 1.00 15.03 479 GLY B CA 1
ATOM 7519 C C . GLY B 1 487 ? 77.619 48.076 116.332 1.00 14.79 479 GLY B C 1
ATOM 7520 O O . GLY B 1 487 ? 77.746 49.315 116.359 1.00 14.55 479 GLY B O 1
ATOM 7521 N N . PHE B 1 488 ? 76.615 47.431 116.906 1.00 14.73 480 PHE B N 1
ATOM 7522 C CA . PHE B 1 488 ? 75.634 48.116 117.719 1.00 14.65 480 PHE B CA 1
ATOM 7523 C C . PHE B 1 488 ? 75.028 47.133 118.700 1.00 14.79 480 PHE B C 1
ATOM 7524 O O . PHE B 1 488 ? 75.093 45.922 118.495 1.00 14.59 480 PHE B O 1
ATOM 7532 N N . GLY B 1 489 ? 74.422 47.667 119.753 1.00 14.95 481 GLY B N 1
ATOM 7533 C CA . GLY B 1 489 ? 73.964 46.846 120.847 1.00 15.34 481 GLY B CA 1
ATOM 7534 C C . GLY B 1 489 ? 74.996 46.833 121.945 1.00 15.89 481 GLY B C 1
ATOM 7535 O O . GLY B 1 489 ? 76.161 47.169 121.716 1.00 16.99 481 GLY B O 1
ATOM 7536 N N . ARG B 1 490 ? 74.587 46.380 123.122 1.00 16.24 482 ARG B N 1
ATOM 7537 C CA . ARG B 1 490 ? 75.443 46.342 124.311 1.00 16.77 482 ARG B CA 1
ATOM 7538 C C . ARG B 1 490 ? 75.368 45.003 125.038 1.00 17.59 482 ARG B C 1
ATOM 7539 O O . ARG B 1 490 ? 74.318 44.355 125.087 1.00 19.43 482 ARG B O 1
ATOM 7547 N N . GLU B 1 491 ? 76.517 44.566 125.537 1.00 17.96 483 GLU B N 1
ATOM 7548 C CA . GLU B 1 491 ? 76.616 43.403 126.435 1.00 18.51 483 GLU B CA 1
ATOM 7549 C C . GLU B 1 491 ? 76.665 43.959 127.875 1.00 16.65 483 GLU B C 1
ATOM 7550 O O . GLU B 1 491 ? 77.120 45.076 128.065 1.00 16.23 483 GLU B O 1
ATOM 7556 N N . LEU B 1 492 ? 76.253 43.142 128.839 1.00 15.09 484 LEU B N 1
ATOM 7557 C CA . LEU B 1 492 ? 76.387 43.422 130.282 1.00 14.41 484 LEU B CA 1
ATOM 7558 C C . LEU B 1 492 ? 75.516 44.562 130.784 1.00 13.23 484 LEU B C 1
ATOM 7559 O O . LEU B 1 492 ? 74.906 45.294 130.007 1.00 12.89 484 LEU B O 1
ATOM 7564 N N . GLY B 1 493 ? 75.410 44.663 132.098 1.00 12.67 485 GLY B N 1
ATOM 7565 C CA . GLY B 1 493 ? 74.650 45.679 132.731 1.00 12.38 485 GLY B CA 1
ATOM 7566 C C . GLY B 1 493 ? 73.137 45.562 132.582 1.00 12.70 485 GLY B C 1
ATOM 7567 O O . GLY B 1 493 ? 72.621 44.569 132.064 1.00 12.36 485 GLY B O 1
ATOM 7568 N N . ARG B 1 494 ? 72.452 46.592 133.033 1.00 15.35 486 ARG B N 1
ATOM 7569 C CA . ARG B 1 494 ? 71.005 46.716 132.821 1.00 16.34 486 ARG B CA 1
ATOM 7570 C C . ARG B 1 494 ? 70.682 46.751 131.323 1.00 14.98 486 ARG B C 1
ATOM 7571 O O . ARG B 1 494 ? 69.697 46.238 130.892 1.00 13.66 486 ARG B O 1
ATOM 7579 N N . ALA B 1 495 ? 71.580 47.342 130.541 1.00 15.86 487 ALA B N 1
ATOM 7580 C CA . ALA B 1 495 ? 71.358 47.483 129.113 1.00 16.17 487 ALA B CA 1
ATOM 7581 C C . ALA B 1 495 ? 71.100 46.152 128.420 1.00 15.93 487 ALA B C 1
ATOM 7582 O O . ALA B 1 495 ? 70.200 46.047 127.606 1.00 15.72 487 ALA B O 1
ATOM 7584 N N . VAL B 1 496 ? 71.919 45.139 128.687 1.00 16.60 488 VAL B N 1
ATOM 7585 C CA . VAL B 1 496 ? 71.789 43.901 127.928 1.00 17.03 488 VAL B CA 1
ATOM 7586 C C . VAL B 1 496 ? 70.443 43.265 128.231 1.00 17.29 488 VAL B C 1
ATOM 7587 O O . VAL B 1 496 ? 69.793 42.681 127.359 1.00 15.57 488 VAL B O 1
ATOM 7591 N N . ILE B 1 497 ? 70.015 43.398 129.472 1.00 18.21 489 ILE B N 1
ATOM 7592 C CA . ILE B 1 497 ? 68.722 42.836 129.870 1.00 20.43 489 ILE B CA 1
ATOM 7593 C C . ILE B 1 497 ? 67.578 43.393 129.031 1.00 22.15 489 ILE B C 1
ATOM 7594 O O . ILE B 1 497 ? 66.776 42.645 128.443 1.00 20.74 489 ILE B O 1
ATOM 7599 N N . ASP B 1 498 ? 67.548 44.714 128.902 1.00 25.70 490 ASP B N 1
ATOM 7600 C CA . ASP B 1 498 ? 66.561 45.342 128.041 1.00 27.69 490 ASP B CA 1
ATOM 7601 C C . ASP B 1 498 ? 66.674 44.863 126.596 1.00 26.11 490 ASP B C 1
ATOM 7602 O O . ASP B 1 498 ? 65.668 44.720 125.910 1.00 25.36 490 ASP B O 1
ATOM 7607 N N . GLN B 1 499 ? 67.887 44.574 126.136 1.00 23.13 491 GLN B N 1
ATOM 7608 C CA . GLN B 1 499 ? 68.098 44.074 124.779 1.00 21.70 491 GLN B CA 1
ATOM 7609 C C . GLN B 1 499 ? 67.751 42.592 124.537 1.00 20.38 491 GLN B C 1
ATOM 7610 O O . GLN B 1 499 ? 67.712 42.166 123.402 1.00 19.78 491 GLN B O 1
ATOM 7616 N N . TYR B 1 500 ? 67.422 41.837 125.585 1.00 17.96 492 TYR B N 1
ATOM 7617 C CA . TYR B 1 500 ? 66.861 40.493 125.447 1.00 17.20 492 TYR B CA 1
ATOM 7618 C C . TYR B 1 500 ? 65.351 40.463 125.754 1.00 16.21 492 TYR B C 1
ATOM 7619 O O . TYR B 1 500 ? 64.729 39.386 125.850 1.00 15.45 492 TYR B O 1
ATOM 7628 N N . THR B 1 501 ? 64.744 41.640 125.859 1.00 15.25 493 THR B N 1
ATOM 7629 C CA . THR B 1 501 ? 63.297 41.734 125.963 1.00 14.93 493 THR B CA 1
ATOM 7630 C C . THR B 1 501 ? 62.683 42.480 124.781 1.00 15.35 493 THR B C 1
ATOM 7631 O O . THR B 1 501 ? 63.356 43.238 124.108 1.00 14.72 493 THR B O 1
ATOM 7635 N N . GLU B 1 502 ? 61.390 42.241 124.564 1.00 15.43 494 GLU B N 1
ATOM 7636 C CA . GLU B 1 502 ? 60.590 42.939 123.552 1.00 16.18 494 GLU B CA 1
ATOM 7637 C C . GLU B 1 502 ? 59.500 43.648 124.330 1.00 15.36 494 GLU B C 1
ATOM 7638 O O . GLU B 1 502 ? 58.861 43.061 125.177 1.00 15.09 494 GLU B O 1
ATOM 7644 N N . SER B 1 503 ? 59.318 44.938 124.074 1.00 15.36 495 SER B N 1
ATOM 7645 C CA A SER B 1 503 ? 58.368 45.749 124.826 0.50 14.45 495 SER B CA 1
ATOM 7646 C CA B SER B 1 503 ? 58.361 45.757 124.802 0.50 14.86 495 SER B CA 1
ATOM 7647 C C . SER B 1 503 ? 56.979 45.686 124.152 1.00 14.56 495 SER B C 1
ATOM 7648 O O . SER B 1 503 ? 56.860 45.772 122.917 1.00 16.11 495 SER B O 1
ATOM 7653 N N . LYS B 1 504 ? 55.948 45.443 124.955 1.00 12.26 496 LYS B N 1
ATOM 7654 C CA . LYS B 1 504 ? 54.582 45.415 124.491 1.00 11.47 496 LYS B CA 1
ATOM 7655 C C . LYS B 1 504 ? 53.837 46.547 125.232 1.00 10.95 496 LYS B C 1
ATOM 7656 O O . LYS B 1 504 ? 53.769 46.530 126.460 1.00 10.10 496 LYS B O 1
ATOM 7662 N N . SER B 1 505 ? 53.315 47.511 124.494 1.00 10.93 497 SER B N 1
ATOM 7663 C CA . SER B 1 505 ? 52.457 48.533 125.084 1.00 10.93 497 SER B CA 1
ATOM 7664 C C . SER B 1 505 ? 51.042 48.005 125.188 1.00 10.97 497 SER B C 1
ATOM 7665 O O . SER B 1 505 ? 50.569 47.315 124.298 1.00 11.41 497 SER B O 1
ATOM 7668 N N . VAL B 1 506 ? 50.365 48.337 126.283 1.00 10.78 498 VAL B N 1
ATOM 7669 C CA . VAL B 1 506 ? 48.984 47.948 126.513 1.00 10.80 498 VAL B CA 1
ATOM 7670 C C . VAL B 1 506 ? 48.207 49.193 126.883 1.00 11.37 498 VAL B C 1
ATOM 7671 O O . VAL B 1 506 ? 48.643 49.976 127.721 1.00 11.20 498 VAL B O 1
ATOM 7675 N N . MET B 1 507 ? 47.067 49.406 126.236 1.00 12.05 499 MET B N 1
ATOM 7676 C CA . MET B 1 507 ? 46.298 50.620 126.445 1.00 12.64 499 MET B CA 1
ATOM 7677 C C . MET B 1 507 ? 44.812 50.263 126.495 1.00 11.95 499 MET B C 1
ATOM 7678 O O . MET B 1 507 ? 44.250 49.843 125.493 1.00 11.67 499 MET B O 1
ATOM 7683 N N . MET B 1 508 ? 44.240 50.361 127.685 1.00 11.20 500 MET B N 1
ATOM 7684 C CA . MET B 1 508 ? 42.872 49.947 127.935 1.00 11.49 500 MET B CA 1
ATOM 7685 C C . MET B 1 508 ? 41.983 51.150 128.130 1.00 11.96 500 MET B C 1
ATOM 7686 O O . MET B 1 508 ? 42.217 51.971 129.017 1.00 12.13 500 MET B O 1
ATOM 7691 N N . ASN B 1 509 ? 40.932 51.236 127.335 1.00 12.77 501 ASN B N 1
ATOM 7692 C CA . ASN B 1 509 ? 39.862 52.220 127.576 1.00 13.50 501 ASN B CA 1
ATOM 7693 C C . ASN B 1 509 ? 38.806 51.635 128.476 1.00 13.22 501 ASN B C 1
ATOM 7694 O O . ASN B 1 509 ? 38.123 50.696 128.112 1.00 13.38 501 ASN B O 1
ATOM 7699 N N . TYR B 1 510 ? 38.769 52.100 129.718 1.00 13.05 502 TYR B N 1
ATOM 7700 C CA . TYR B 1 510 ? 37.902 51.500 130.714 1.00 13.08 502 TYR B CA 1
ATOM 7701 C C . TYR B 1 510 ? 36.641 52.353 130.986 1.00 14.02 502 TYR B C 1
ATOM 7702 O O . TYR B 1 510 ? 35.964 52.150 131.968 1.00 14.61 502 TYR B O 1
ATOM 7711 N N . ALA B 1 511 ? 36.341 53.294 130.111 1.00 14.40 503 ALA B N 1
ATOM 7712 C CA . ALA B 1 511 ? 35.244 54.203 130.315 1.00 15.19 503 ALA B CA 1
ATOM 7713 C C . ALA B 1 511 ? 33.923 53.413 130.255 1.00 15.95 503 ALA B C 1
ATOM 7714 O O . ALA B 1 511 ? 33.827 52.457 129.503 1.00 15.75 503 ALA B O 1
ATOM 7717 N N . THR C 1 16 ? 33.155 76.340 96.559 1.00 53.48 8 THR C N 1
ATOM 7718 C CA . THR C 1 16 ? 33.136 74.967 97.149 1.00 51.67 8 THR C CA 1
ATOM 7719 C C . THR C 1 16 ? 33.369 75.067 98.658 1.00 47.84 8 THR C C 1
ATOM 7720 O O . THR C 1 16 ? 32.460 75.510 99.338 1.00 51.57 8 THR C O 1
ATOM 7724 N N . PHE C 1 17 ? 34.564 74.731 99.166 1.00 41.71 9 PHE C N 1
ATOM 7725 C CA . PHE C 1 17 ? 34.904 74.903 100.579 1.00 37.09 9 PHE C CA 1
ATOM 7726 C C . PHE C 1 17 ? 36.053 75.896 100.700 1.00 33.60 9 PHE C C 1
ATOM 7727 O O . PHE C 1 17 ? 37.026 75.835 99.966 1.00 32.16 9 PHE C O 1
ATOM 7735 N N . ALA C 1 18 ? 35.910 76.834 101.619 1.00 31.26 10 ALA C N 1
ATOM 7736 C CA . ALA C 1 18 ? 36.829 77.974 101.709 1.00 28.80 10 ALA C CA 1
ATOM 7737 C C . ALA C 1 18 ? 38.164 77.509 102.227 1.00 25.56 10 ALA C C 1
ATOM 7738 O O . ALA C 1 18 ? 38.225 76.559 102.946 1.00 24.09 10 ALA C O 1
ATOM 7740 N N . LEU C 1 19 ? 39.217 78.216 101.854 1.00 23.69 11 LEU C N 1
ATOM 7741 C CA . LEU C 1 19 ? 40.553 77.959 102.341 1.00 22.32 11 LEU C CA 1
ATOM 7742 C C . LEU C 1 19 ? 41.091 79.250 102.949 1.00 21.78 11 LEU C C 1
ATOM 7743 O O . LEU C 1 19 ? 40.751 80.340 102.493 1.00 21.84 11 LEU C O 1
ATOM 7748 N N . LEU C 1 20 ? 41.945 79.123 103.948 1.00 19.92 12 LEU C N 1
ATOM 7749 C CA . LEU C 1 20 ? 42.607 80.300 104.478 1.00 20.45 12 LEU C CA 1
ATOM 7750 C C . LEU C 1 20 ? 43.452 80.970 103.389 1.00 20.23 12 LEU C C 1
ATOM 7751 O O . LEU C 1 20 ? 43.990 80.296 102.498 1.00 18.80 12 LEU C O 1
ATOM 7756 N N . ASP C 1 21 ? 43.601 82.285 103.502 1.00 20.94 13 ASP C N 1
ATOM 7757 C CA . ASP C 1 21 ? 44.529 83.016 102.665 1.00 21.51 13 ASP C CA 1
ATOM 7758 C C . ASP C 1 21 ? 45.944 82.402 102.727 1.00 20.65 13 ASP C C 1
ATOM 7759 O O . ASP C 1 21 ? 46.610 82.283 101.711 1.00 20.72 13 ASP C O 1
ATOM 7764 N N . ALA C 1 22 ? 46.395 82.042 103.924 1.00 19.81 14 ALA C N 1
ATOM 7765 C CA . ALA C 1 22 ? 47.742 81.503 104.077 1.00 19.46 14 ALA C CA 1
ATOM 7766 C C . ALA C 1 22 ? 47.881 80.210 103.268 1.00 18.03 14 ALA C C 1
ATOM 7767 O O . ALA C 1 22 ? 48.920 79.996 102.649 1.00 18.34 14 ALA C O 1
ATOM 7769 N N . THR C 1 23 ? 46.855 79.365 103.297 1.00 17.22 15 THR C N 1
ATOM 7770 C CA . THR C 1 23 ? 46.854 78.080 102.598 1.00 17.21 15 THR C CA 1
ATOM 7771 C C . THR C 1 23 ? 46.986 78.369 101.109 1.00 18.12 15 THR C C 1
ATOM 7772 O O . THR C 1 23 ? 47.777 77.741 100.420 1.00 18.15 15 THR C O 1
ATOM 7776 N N . ARG C 1 24 ? 46.202 79.311 100.630 1.00 19.29 16 ARG C N 1
ATOM 7777 C CA . ARG C 1 24 ? 46.223 79.667 99.204 1.00 21.77 16 ARG C CA 1
ATOM 7778 C C . ARG C 1 24 ? 47.609 80.199 98.793 1.00 21.23 16 ARG C C 1
ATOM 7779 O O . ARG C 1 24 ? 48.143 79.817 97.766 1.00 20.74 16 ARG C O 1
ATOM 7787 N N . ALA C 1 25 ? 48.200 81.048 99.628 1.00 21.26 17 ALA C N 1
ATOM 7788 C CA . ALA C 1 25 ? 49.540 81.607 99.350 1.00 21.33 17 ALA C CA 1
ATOM 7789 C C . ALA C 1 25 ? 50.592 80.528 99.313 1.00 20.10 17 ALA C C 1
ATOM 7790 O O . ALA C 1 25 ? 51.477 80.538 98.453 1.00 20.17 17 ALA C O 1
ATOM 7792 N N . PHE C 1 26 ? 50.505 79.578 100.238 1.00 18.70 18 PHE C N 1
ATOM 7793 C CA . PHE C 1 26 ? 51.466 78.482 100.239 1.00 17.15 18 PHE C CA 1
ATOM 7794 C C . PHE C 1 26 ? 51.319 77.653 98.972 1.00 17.54 18 PHE C C 1
ATOM 7795 O O . PHE C 1 26 ? 52.307 77.255 98.343 1.00 17.46 18 PHE C O 1
ATOM 7803 N N . LEU C 1 27 ? 50.082 77.343 98.596 1.00 18.42 19 LEU C N 1
ATOM 7804 C CA . LEU C 1 27 ? 49.899 76.527 97.416 1.00 19.17 19 LEU C CA 1
ATOM 7805 C C . LEU C 1 27 ? 50.396 77.255 96.147 1.00 20.28 19 LEU C C 1
ATOM 7806 O O . LEU C 1 27 ? 50.863 76.604 95.230 1.00 20.98 19 LEU C O 1
ATOM 7811 N N . ALA C 1 28 ? 50.237 78.569 96.082 1.00 21.09 20 ALA C N 1
ATOM 7812 C CA . ALA C 1 28 ? 50.538 79.318 94.874 1.00 22.99 20 ALA C CA 1
ATOM 7813 C C . ALA C 1 28 ? 52.029 79.496 94.641 1.00 23.96 20 ALA C C 1
ATOM 7814 O O . ALA C 1 28 ? 52.457 79.575 93.515 1.00 25.15 20 ALA C O 1
ATOM 7816 N N . LYS C 1 29 ? 52.839 79.493 95.675 1.00 23.82 21 LYS C N 1
ATOM 7817 C CA . LYS C 1 29 ? 54.240 79.793 95.460 1.00 24.79 21 LYS C CA 1
ATOM 7818 C C . LYS C 1 29 ? 55.108 78.561 95.112 1.00 23.30 21 LYS C C 1
ATOM 7819 O O . LYS C 1 29 ? 54.754 77.443 95.433 1.00 22.11 21 LYS C O 1
ATOM 7825 N N . PRO C 1 30 ? 56.257 78.788 94.468 1.00 23.46 22 PRO C N 1
ATOM 7826 C CA . PRO C 1 30 ? 57.119 77.692 94.064 1.00 23.07 22 PRO C CA 1
ATOM 7827 C C . PRO C 1 30 ? 57.592 76.895 95.267 1.00 22.28 22 PRO C C 1
ATOM 7828 O O . PRO C 1 30 ? 57.879 77.503 96.314 1.00 22.33 22 PRO C O 1
ATOM 7832 N N . LYS C 1 31 ? 57.616 75.568 95.142 1.00 20.45 23 LYS C N 1
ATOM 7833 C CA . LYS C 1 31 ? 58.074 74.693 96.223 1.00 20.36 23 LYS C CA 1
ATOM 7834 C C . LYS C 1 31 ? 59.485 74.254 95.969 1.00 18.91 23 LYS C C 1
ATOM 7835 O O . LYS C 1 31 ? 59.853 73.933 94.828 1.00 18.23 23 LYS C O 1
ATOM 7841 N N . GLN C 1 32 ? 60.257 74.177 97.041 1.00 16.84 24 GLN C N 1
ATOM 7842 C CA . GLN C 1 32 ? 61.635 73.774 96.993 1.00 15.89 24 GLN C CA 1
ATOM 7843 C C . GLN C 1 32 ? 61.946 72.868 98.181 1.00 15.80 24 GLN C C 1
ATOM 7844 O O . GLN C 1 32 ? 61.210 72.836 99.163 1.00 14.93 24 GLN C O 1
ATOM 7850 N N . MET C 1 33 ? 63.068 72.158 98.088 1.00 15.36 25 MET C N 1
ATOM 7851 C CA . MET C 1 33 ? 63.578 71.366 99.184 1.00 15.32 25 MET C CA 1
ATOM 7852 C C . MET C 1 33 ? 64.373 72.241 100.132 1.00 15.10 25 MET C C 1
ATOM 7853 O O . MET C 1 33 ? 64.862 73.293 99.737 1.00 15.75 25 MET C O 1
ATOM 7858 N N . LEU C 1 34 ? 64.530 71.788 101.370 1.00 14.38 26 LEU C N 1
ATOM 7859 C CA . LEU C 1 34 ? 65.352 72.501 102.346 1.00 14.09 26 LEU C CA 1
ATOM 7860 C C . LEU C 1 34 ? 66.662 71.746 102.509 1.00 14.19 26 LEU C C 1
ATOM 7861 O O . LEU C 1 34 ? 66.693 70.663 103.102 1.00 14.44 26 LEU C O 1
ATOM 7866 N N . ILE C 1 35 ? 67.740 72.321 102.002 1.00 14.02 27 ILE C N 1
ATOM 7867 C CA . ILE C 1 35 ? 69.035 71.674 102.017 1.00 14.93 27 ILE C CA 1
ATOM 7868 C C . ILE C 1 35 ? 70.044 72.634 102.656 1.00 15.33 27 ILE C C 1
ATOM 7869 O O . ILE C 1 35 ? 70.458 73.608 102.055 1.00 14.81 27 ILE C O 1
ATOM 7874 N N . GLY C 1 36 ? 70.386 72.360 103.904 1.00 15.54 28 GLY C N 1
ATOM 7875 C CA . GLY C 1 36 ? 71.245 73.250 104.648 1.00 16.96 28 GLY C CA 1
ATOM 7876 C C . GLY C 1 36 ? 70.593 74.606 104.770 1.00 17.16 28 GLY C C 1
ATOM 7877 O O . GLY C 1 36 ? 69.439 74.696 105.127 1.00 17.42 28 GLY C O 1
ATOM 7878 N N . ALA C 1 37 ? 71.328 75.653 104.428 1.00 18.74 29 ALA C N 1
ATOM 7879 C CA . ALA C 1 37 ? 70.843 77.008 104.546 1.00 19.49 29 ALA C CA 1
ATOM 7880 C C . ALA C 1 37 ? 70.007 77.453 103.363 1.00 19.83 29 ALA C C 1
ATOM 7881 O O . ALA C 1 37 ? 69.528 78.560 103.370 1.00 20.37 29 ALA C O 1
ATOM 7883 N N . GLU C 1 38 ? 69.809 76.612 102.349 1.00 20.35 30 GLU C N 1
ATOM 7884 C CA . GLU C 1 38 ? 69.126 77.032 101.124 1.00 21.21 30 GLU C CA 1
ATOM 7885 C C . GLU C 1 38 ? 67.852 76.259 100.859 1.00 19.22 30 GLU C C 1
ATOM 7886 O O . GLU C 1 38 ? 67.802 75.059 101.069 1.00 18.98 30 GLU C O 1
ATOM 7892 N N . TRP C 1 39 ? 66.861 76.954 100.336 1.00 17.47 31 TRP C N 1
ATOM 7893 C CA . TRP C 1 39 ? 65.775 76.290 99.670 1.00 16.35 31 TRP C CA 1
ATOM 7894 C C . TRP C 1 39 ? 66.237 76.042 98.221 1.00 15.86 31 TRP C C 1
ATOM 7895 O O . TRP C 1 39 ? 66.681 76.956 97.552 1.00 15.76 31 TRP C O 1
ATOM 7906 N N . SER C 1 40 ? 66.085 74.820 97.736 1.00 15.47 32 SER C N 1
ATOM 7907 C CA A SER C 1 40 ? 66.720 74.412 96.494 0.50 15.73 32 SER C CA 1
ATOM 7908 C CA B SER C 1 40 ? 66.719 74.447 96.476 0.50 16.08 32 SER C CA 1
ATOM 7909 C C . SER C 1 40 ? 65.854 73.566 95.590 1.00 15.56 32 SER C C 1
ATOM 7910 O O . SER C 1 40 ? 65.062 72.787 96.069 1.00 15.24 32 SER C O 1
ATOM 7915 N N . ASP C 1 41 ? 66.041 73.695 94.277 1.00 15.77 33 ASP C N 1
ATOM 7916 C CA . ASP C 1 41 ? 65.478 72.733 93.332 1.00 15.68 33 ASP C CA 1
ATOM 7917 C C . ASP C 1 41 ? 66.397 71.550 93.256 1.00 15.38 33 ASP C C 1
ATOM 7918 O O . ASP C 1 41 ? 67.480 71.588 93.786 1.00 15.18 33 ASP C O 1
ATOM 7923 N N . ALA C 1 42 ? 65.950 70.504 92.577 1.00 15.37 34 ALA C N 1
ATOM 7924 C CA . ALA C 1 42 ? 66.801 69.362 92.305 1.00 15.38 34 ALA C CA 1
ATOM 7925 C C . ALA C 1 42 ? 67.852 69.740 91.277 1.00 15.91 34 ALA C C 1
ATOM 7926 O O . ALA C 1 42 ? 67.585 70.563 90.405 1.00 16.43 34 ALA C O 1
ATOM 7928 N N . ALA C 1 43 ? 69.044 69.166 91.386 1.00 15.99 35 ALA C N 1
ATOM 7929 C CA . ALA C 1 43 ? 70.139 69.431 90.437 1.00 16.59 35 ALA C CA 1
ATOM 7930 C C . ALA C 1 43 ? 69.706 69.157 89.010 1.00 16.66 35 ALA C C 1
ATOM 7931 O O . ALA C 1 43 ? 70.055 69.880 88.127 1.00 16.79 35 ALA C O 1
ATOM 7933 N N . SER C 1 44 ? 68.870 68.134 88.827 1.00 16.68 36 SER C N 1
ATOM 7934 C CA . SER C 1 44 ? 68.364 67.778 87.485 1.00 17.08 36 SER C CA 1
ATOM 7935 C C . SER C 1 44 ? 67.327 68.744 86.942 1.00 17.19 36 SER C C 1
ATOM 7936 O O . SER C 1 44 ? 66.994 68.696 85.745 1.00 18.01 36 SER C O 1
ATOM 7939 N N . GLY C 1 45 ? 66.761 69.570 87.793 1.00 16.33 37 GLY C N 1
ATOM 7940 C CA . GLY C 1 45 ? 65.556 70.320 87.433 1.00 16.64 37 GLY C CA 1
ATOM 7941 C C . GLY C 1 45 ? 64.257 69.545 87.472 1.00 16.36 37 GLY C C 1
ATOM 7942 O O . GLY C 1 45 ? 63.207 70.130 87.274 1.00 16.79 37 GLY C O 1
ATOM 7943 N N . ARG C 1 46 ? 64.275 68.235 87.701 1.00 16.23 38 ARG C N 1
ATOM 7944 C CA . ARG C 1 46 ? 63.005 67.459 87.650 1.00 16.47 38 ARG C CA 1
ATOM 7945 C C . ARG C 1 46 ? 62.059 67.775 88.792 1.00 15.81 38 ARG C C 1
ATOM 7946 O O . ARG C 1 46 ? 62.483 68.143 89.881 1.00 15.29 38 ARG C O 1
ATOM 7954 N N . GLN C 1 47 ? 60.759 67.695 88.515 1.00 16.30 39 GLN C N 1
ATOM 7955 C CA . GLN C 1 47 ? 59.727 67.919 89.496 1.00 15.90 39 GLN C CA 1
ATOM 7956 C C . GLN C 1 47 ? 58.705 66.827 89.422 1.00 16.14 39 GLN C C 1
ATOM 7957 O O . GLN C 1 47 ? 58.523 66.193 88.378 1.00 16.72 39 GLN C O 1
ATOM 7963 N N . LEU C 1 48 ? 58.005 66.612 90.510 1.00 15.64 40 LEU C N 1
ATOM 7964 C CA . LEU C 1 48 ? 56.832 65.759 90.446 1.00 16.82 40 LEU C CA 1
ATOM 7965 C C . LEU C 1 48 ? 55.552 66.491 90.870 1.00 15.80 40 LEU C C 1
ATOM 7966 O O . LEU C 1 48 ? 55.570 67.406 91.688 1.00 14.46 40 LEU C O 1
ATOM 7971 N N . ASP C 1 49 ? 54.444 66.082 90.270 1.00 14.69 41 ASP C N 1
ATOM 7972 C CA . ASP C 1 49 ? 53.103 66.667 90.575 1.00 14.48 41 ASP C CA 1
ATOM 7973 C C . ASP C 1 49 ? 52.535 66.201 91.892 1.00 13.92 41 ASP C C 1
ATOM 7974 O O . ASP C 1 49 ? 52.696 65.053 92.288 1.00 14.18 41 ASP C O 1
ATOM 7979 N N . VAL C 1 50 ? 51.920 67.127 92.596 1.00 13.83 42 VAL C N 1
ATOM 7980 C CA . VAL C 1 50 ? 51.145 66.825 93.800 1.00 13.89 42 VAL C CA 1
ATOM 7981 C C . VAL C 1 50 ? 49.673 66.956 93.464 1.00 13.81 42 VAL C C 1
ATOM 7982 O O . VAL C 1 50 ? 49.205 67.998 92.978 1.00 14.33 42 VAL C O 1
ATOM 7986 N N . VAL C 1 51 ? 48.905 65.922 93.738 1.00 13.88 43 VAL C N 1
ATOM 7987 C CA . VAL C 1 51 ? 47.470 66.037 93.434 1.00 14.07 43 VAL C CA 1
ATOM 7988 C C . VAL C 1 51 ? 46.578 65.962 94.645 1.00 14.19 43 VAL C C 1
ATOM 7989 O O . VAL C 1 51 ? 46.899 65.313 95.654 1.00 14.75 43 VAL C O 1
ATOM 7993 N N . ASN C 1 52 ? 45.412 66.558 94.474 1.00 13.92 44 ASN C N 1
ATOM 7994 C CA . ASN C 1 52 ? 44.323 66.437 95.413 1.00 13.99 44 ASN C CA 1
ATOM 7995 C C . ASN C 1 52 ? 43.551 65.168 95.099 1.00 13.71 44 ASN C C 1
ATOM 7996 O O . ASN C 1 52 ? 42.927 65.079 94.046 1.00 14.20 44 ASN C O 1
ATOM 8001 N N . PRO C 1 53 ? 43.599 64.173 95.988 1.00 13.40 45 PRO C N 1
ATOM 8002 C CA . PRO C 1 53 ? 42.971 62.893 95.685 1.00 13.76 45 PRO C CA 1
ATOM 8003 C C . PRO C 1 53 ? 41.442 62.957 95.646 1.00 14.49 45 PRO C C 1
ATOM 8004 O O . PRO C 1 53 ? 40.809 61.978 95.246 1.00 14.92 45 PRO C O 1
ATOM 8008 N N . ALA C 1 54 ? 40.846 64.048 96.099 1.00 14.61 46 ALA C N 1
ATOM 8009 C CA . ALA C 1 54 ? 39.386 64.192 95.981 1.00 15.63 46 ALA C CA 1
ATOM 8010 C C . ALA C 1 54 ? 38.968 64.417 94.523 1.00 15.92 46 ALA C C 1
ATOM 8011 O O . ALA C 1 54 ? 37.832 64.065 94.168 1.00 16.68 46 ALA C O 1
ATOM 8013 N N . ASP C 1 55 ? 39.822 65.022 93.708 1.00 15.56 47 ASP C N 1
ATOM 8014 C CA . ASP C 1 55 ? 39.465 65.282 92.320 1.00 16.55 47 ASP C CA 1
ATOM 8015 C C . ASP C 1 55 ? 40.523 64.993 91.271 1.00 16.71 47 ASP C C 1
ATOM 8016 O O . ASP C 1 55 ? 40.285 65.213 90.097 1.00 16.99 47 ASP C O 1
ATOM 8021 N N . GLY C 1 56 ? 41.688 64.506 91.675 1.00 16.40 48 GLY C N 1
ATOM 8022 C CA . GLY C 1 56 ? 42.740 64.164 90.727 1.00 16.52 48 GLY C CA 1
ATOM 8023 C C . GLY C 1 56 ? 43.501 65.349 90.143 1.00 16.54 48 GLY C C 1
ATOM 8024 O O . GLY C 1 56 ? 44.309 65.159 89.224 1.00 16.99 48 GLY C O 1
ATOM 8025 N N . THR C 1 57 ? 43.244 66.567 90.617 1.00 16.10 49 THR C N 1
ATOM 8026 C CA . THR C 1 57 ? 43.856 67.766 90.021 1.00 16.04 49 THR C CA 1
ATOM 8027 C C . THR C 1 57 ? 45.083 68.173 90.741 1.00 15.00 49 THR C C 1
ATOM 8028 O O . THR C 1 57 ? 45.283 67.834 91.901 1.00 14.70 49 THR C O 1
ATOM 8032 N N . VAL C 1 58 ? 45.961 68.840 90.022 1.00 15.25 50 VAL C N 1
ATOM 8033 C CA . VAL C 1 58 ? 47.283 69.180 90.535 1.00 15.06 50 VAL C CA 1
ATOM 8034 C C . VAL C 1 58 ? 47.152 70.409 91.423 1.00 15.18 50 VAL C C 1
ATOM 8035 O O . VAL C 1 58 ? 46.613 71.393 90.962 1.00 15.65 50 VAL C O 1
ATOM 8039 N N . ILE C 1 59 ? 47.656 70.338 92.655 1.00 14.68 51 ILE C N 1
ATOM 8040 C CA . ILE C 1 59 ? 47.643 71.468 93.556 1.00 15.41 51 ILE C CA 1
ATOM 8041 C C . ILE C 1 59 ? 49.027 72.028 93.828 1.00 15.35 51 ILE C C 1
ATOM 8042 O O . ILE C 1 59 ? 49.145 73.150 94.325 1.00 15.84 51 ILE C O 1
ATOM 8047 N N . ALA C 1 60 ? 50.075 71.314 93.420 1.00 14.98 52 ALA C N 1
ATOM 8048 C CA . ALA C 1 60 ? 51.442 71.819 93.526 1.00 14.79 52 ALA C CA 1
ATOM 8049 C C . ALA C 1 60 ? 52.411 70.927 92.797 1.00 14.92 52 ALA C C 1
ATOM 8050 O O . ALA C 1 60 ? 52.021 69.898 92.245 1.00 15.02 52 ALA C O 1
ATOM 8052 N N . ARG C 1 61 ? 53.653 71.397 92.676 1.00 15.61 53 ARG C N 1
ATOM 8053 C CA A ARG C 1 61 ? 54.772 70.606 92.120 0.50 15.91 53 ARG C CA 1
ATOM 8054 C CA B ARG C 1 61 ? 54.725 70.621 92.101 0.50 16.04 53 ARG C CA 1
ATOM 8055 C C . ARG C 1 61 ? 55.966 70.757 93.009 1.00 16.07 53 ARG C C 1
ATOM 8056 O O . ARG C 1 61 ? 56.235 71.860 93.518 1.00 17.15 53 ARG C O 1
ATOM 8071 N N . VAL C 1 62 ? 56.664 69.646 93.263 1.00 15.69 54 VAL C N 1
ATOM 8072 C CA . VAL C 1 62 ? 57.817 69.690 94.169 1.00 15.42 54 VAL C CA 1
ATOM 8073 C C . VAL C 1 62 ? 59.029 69.093 93.480 1.00 15.07 54 VAL C C 1
ATOM 8074 O O . VAL C 1 62 ? 58.886 68.349 92.510 1.00 15.01 54 VAL C O 1
ATOM 8078 N N . PRO C 1 63 ? 60.242 69.423 93.955 1.00 14.84 55 PRO C N 1
ATOM 8079 C CA . PRO C 1 63 ? 61.415 68.792 93.362 1.00 15.04 55 PRO C CA 1
ATOM 8080 C C . PRO C 1 63 ? 61.463 67.278 93.479 1.00 14.48 55 PRO C C 1
ATOM 8081 O O . PRO C 1 63 ? 60.979 66.706 94.463 1.00 13.65 55 PRO C O 1
ATOM 8085 N N . GLU C 1 64 ? 62.009 66.659 92.438 1.00 15.36 56 GLU C N 1
ATOM 8086 C CA . GLU C 1 64 ? 62.224 65.214 92.366 1.00 15.40 56 GLU C CA 1
ATOM 8087 C C . GLU C 1 64 ? 63.720 64.920 92.515 1.00 15.88 56 GLU C C 1
ATOM 8088 O O . GLU C 1 64 ? 64.478 64.955 91.556 1.00 15.74 56 GLU C O 1
ATOM 8094 N N . ALA C 1 65 ? 64.132 64.694 93.756 1.00 15.34 57 ALA C N 1
ATOM 8095 C CA . ALA C 1 65 ? 65.555 64.646 94.115 1.00 15.97 57 ALA C CA 1
ATOM 8096 C C . ALA C 1 65 ? 66.168 63.350 93.647 1.00 17.50 57 ALA C C 1
ATOM 8097 O O . ALA C 1 65 ? 65.454 62.352 93.603 1.00 17.87 57 ALA C O 1
ATOM 8099 N N . ASP C 1 66 ? 67.444 63.377 93.269 1.00 18.51 58 ASP C N 1
ATOM 8100 C CA A ASP C 1 66 ? 68.211 62.145 93.048 0.50 19.14 58 ASP C CA 1
ATOM 8101 C CA B ASP C 1 66 ? 68.226 62.170 93.024 0.50 19.63 58 ASP C CA 1
ATOM 8102 C C . ASP C 1 66 ? 69.341 62.079 94.063 1.00 19.29 58 ASP C C 1
ATOM 8103 O O . ASP C 1 66 ? 69.341 62.832 95.045 1.00 18.32 58 ASP C O 1
ATOM 8112 N N . GLU C 1 67 ? 70.262 61.158 93.852 1.00 20.09 59 GLU C N 1
ATOM 8113 C CA . GLU C 1 67 ? 71.354 60.903 94.770 1.00 21.20 59 GLU C CA 1
ATOM 8114 C C . GLU C 1 67 ? 72.248 62.125 95.089 1.00 19.87 59 GLU C C 1
ATOM 8115 O O . GLU C 1 67 ? 72.654 62.326 96.236 1.00 18.08 59 GLU C O 1
ATOM 8121 N N . ARG C 1 68 ? 72.477 62.974 94.090 1.00 19.56 60 ARG C N 1
ATOM 8122 C CA . ARG C 1 68 ? 73.282 64.176 94.263 1.00 19.33 60 ARG C CA 1
ATOM 8123 C C . ARG C 1 68 ? 72.607 65.098 95.325 1.00 17.92 60 ARG C C 1
ATOM 8124 O O . ARG C 1 68 ? 73.286 65.620 96.223 1.00 17.23 60 ARG C O 1
ATOM 8126 N N . ASP C 1 69 ? 71.284 65.264 95.259 1.00 16.26 61 ASP C N 1
ATOM 8127 C CA . ASP C 1 69 ? 70.606 66.166 96.172 1.00 15.30 61 ASP C CA 1
ATOM 8128 C C . ASP C 1 69 ? 70.603 65.596 97.583 1.00 14.70 61 ASP C C 1
ATOM 8129 O O . ASP C 1 69 ? 70.790 66.299 98.565 1.00 14.42 61 ASP C O 1
ATOM 8134 N N . VAL C 1 70 ? 70.356 64.308 97.678 1.00 15.00 62 VAL C N 1
ATOM 8135 C CA . VAL C 1 70 ? 70.354 63.642 98.960 1.00 14.76 62 VAL C CA 1
ATOM 8136 C C . VAL C 1 70 ? 71.748 63.749 99.594 1.00 15.63 62 VAL C C 1
ATOM 8137 O O . VAL C 1 70 ? 71.862 64.048 100.769 1.00 14.71 62 VAL C O 1
ATOM 8141 N N . GLN C 1 71 ? 72.796 63.497 98.825 1.00 17.13 63 GLN C N 1
ATOM 8142 C CA . GLN C 1 71 ? 74.162 63.674 99.344 1.00 18.21 63 GLN C CA 1
ATOM 8143 C C . GLN C 1 71 ? 74.430 65.101 99.867 1.00 17.95 63 GLN C C 1
ATOM 8144 O O . GLN C 1 71 ? 75.084 65.252 100.877 1.00 16.71 63 GLN C O 1
ATOM 8150 N N . GLN C 1 72 ? 73.963 66.128 99.161 1.00 18.43 64 GLN C N 1
ATOM 8151 C CA . GLN C 1 72 ? 74.120 67.501 99.658 1.00 18.90 64 GLN C CA 1
ATOM 8152 C C . GLN C 1 72 ? 73.394 67.714 101.021 1.00 16.39 64 GLN C C 1
ATOM 8153 O O . GLN C 1 72 ? 73.895 68.415 101.881 1.00 15.66 64 GLN C O 1
ATOM 8159 N N . ALA C 1 73 ? 72.213 67.137 101.175 1.00 14.04 65 ALA C N 1
ATOM 8160 C CA . ALA C 1 73 ? 71.458 67.241 102.408 1.00 13.12 65 ALA C CA 1
ATOM 8161 C C . ALA C 1 73 ? 72.165 66.544 103.567 1.00 12.27 65 ALA C C 1
ATOM 8162 O O . ALA C 1 73 ? 72.211 67.062 104.686 1.00 11.65 65 ALA C O 1
ATOM 8164 N N . VAL C 1 74 ? 72.691 65.357 103.285 1.00 11.99 66 VAL C N 1
ATOM 8165 C CA . VAL C 1 74 ? 73.439 64.603 104.264 1.00 11.66 66 VAL C CA 1
ATOM 8166 C C . VAL C 1 74 ? 74.701 65.396 104.643 1.00 12.24 66 VAL C C 1
ATOM 8167 O O . VAL C 1 74 ? 75.015 65.493 105.825 1.00 11.87 66 VAL C O 1
ATOM 8171 N N . ALA C 1 75 ? 75.384 65.990 103.669 1.00 12.78 67 ALA C N 1
ATOM 8172 C CA . ALA C 1 75 ? 76.565 66.811 103.961 1.00 13.41 67 ALA C CA 1
ATOM 8173 C C . ALA C 1 75 ? 76.182 67.960 104.909 1.00 13.33 67 ALA C C 1
ATOM 8174 O O . ALA C 1 75 ? 76.927 68.265 105.824 1.00 12.99 67 ALA C O 1
ATOM 8176 N N . ALA C 1 76 ? 75.036 68.598 104.674 1.00 13.33 68 ALA C N 1
ATOM 8177 C CA . ALA C 1 76 ? 74.607 69.714 105.531 1.00 13.74 68 ALA C CA 1
ATOM 8178 C C . ALA C 1 76 ? 74.284 69.262 106.959 1.00 13.42 68 ALA C C 1
ATOM 8179 O O . ALA C 1 76 ? 74.696 69.904 107.926 1.00 13.52 68 ALA C O 1
ATOM 8181 N N . ALA C 1 77 ? 73.597 68.137 107.079 1.00 12.85 69 ALA C N 1
ATOM 8182 C CA . ALA C 1 77 ? 73.295 67.570 108.395 1.00 13.03 69 ALA C CA 1
ATOM 8183 C C . ALA C 1 77 ? 74.559 67.153 109.153 1.00 14.09 69 ALA C C 1
ATOM 8184 O O . ALA C 1 77 ? 74.666 67.397 110.346 1.00 13.72 69 ALA C O 1
ATOM 8186 N N . ARG C 1 78 ? 75.509 66.568 108.445 1.00 14.23 70 ARG C N 1
ATOM 8187 C CA . ARG C 1 78 ? 76.844 66.284 109.013 1.00 15.64 70 ARG C CA 1
ATOM 8188 C C . ARG C 1 78 ? 77.530 67.531 109.544 1.00 16.44 70 ARG C C 1
ATOM 8189 O O . ARG C 1 78 ? 77.994 67.529 110.677 1.00 15.90 70 ARG C O 1
ATOM 8197 N N . ARG C 1 79 ? 77.551 68.587 108.738 1.00 17.16 71 ARG C N 1
ATOM 8198 C CA . ARG C 1 79 ? 78.203 69.832 109.147 1.00 18.88 71 ARG C CA 1
ATOM 8199 C C . ARG C 1 79 ? 77.547 70.392 110.391 1.00 17.64 71 ARG C C 1
ATOM 8200 O O . ARG C 1 79 ? 78.235 70.829 111.296 1.00 17.00 71 ARG C O 1
ATOM 8208 N N . ALA C 1 80 ? 76.211 70.392 110.406 1.00 16.24 72 ALA C N 1
ATOM 8209 C CA . ALA C 1 80 ? 75.476 70.968 111.516 1.00 16.58 72 ALA C CA 1
ATOM 8210 C C . ALA C 1 80 ? 75.697 70.187 112.824 1.00 16.26 72 ALA C C 1
ATOM 8211 O O . ALA C 1 80 ? 75.691 70.781 113.891 1.00 16.85 72 ALA C O 1
ATOM 8213 N N . PHE C 1 81 ? 75.890 68.878 112.730 1.00 15.14 73 PHE C N 1
ATOM 8214 C CA . PHE C 1 81 ? 76.146 68.047 113.907 1.00 15.08 73 PHE C CA 1
ATOM 8215 C C . PHE C 1 81 ? 77.616 68.139 114.339 1.00 16.17 73 PHE C C 1
ATOM 8216 O O . PHE C 1 81 ? 77.923 68.193 115.540 1.00 16.47 73 PHE C O 1
ATOM 8224 N N . ASP C 1 82 ? 78.520 68.156 113.363 1.00 16.84 74 ASP C N 1
ATOM 8225 C CA . ASP C 1 82 ? 79.974 68.055 113.628 1.00 18.27 74 ASP C CA 1
ATOM 8226 C C . ASP C 1 82 ? 80.622 69.383 114.045 1.00 20.73 74 ASP C C 1
ATOM 8227 O O . ASP C 1 82 ? 81.585 69.380 114.784 1.00 21.11 74 ASP C O 1
ATOM 8232 N N . ALA C 1 83 ? 80.077 70.500 113.576 1.00 22.94 75 ALA C N 1
ATOM 8233 C CA . ALA C 1 83 ? 80.686 71.783 113.829 1.00 25.88 75 ALA C CA 1
ATOM 8234 C C . ALA C 1 83 ? 79.745 72.949 114.109 1.00 27.21 75 ALA C C 1
ATOM 8235 O O . ALA C 1 83 ? 80.165 73.930 114.711 1.00 29.82 75 ALA C O 1
ATOM 8237 N N . GLY C 1 84 ? 78.501 72.927 113.709 1.00 25.84 76 GLY C N 1
ATOM 8238 C CA . GLY C 1 84 ? 77.695 74.150 113.974 1.00 28.17 76 GLY C CA 1
ATOM 8239 C C . GLY C 1 84 ? 77.376 74.481 115.451 1.00 27.82 76 GLY C C 1
ATOM 8240 O O . GLY C 1 84 ? 77.772 73.745 116.366 1.00 31.32 76 GLY C O 1
ATOM 8241 N N . PRO C 1 85 ? 76.651 75.596 115.699 1.00 24.49 77 PRO C N 1
ATOM 8242 C CA . PRO C 1 85 ? 76.136 75.916 117.022 1.00 22.26 77 PRO C CA 1
ATOM 8243 C C . PRO C 1 85 ? 75.244 74.821 117.623 1.00 21.17 77 PRO C C 1
ATOM 8244 O O . PRO C 1 85 ? 75.115 74.745 118.856 1.00 20.08 77 PRO C O 1
ATOM 8248 N N . TRP C 1 86 ? 74.644 73.972 116.794 1.00 18.38 78 TRP C N 1
ATOM 8249 C CA . TRP C 1 86 ? 73.830 72.888 117.332 1.00 18.12 78 TRP C CA 1
ATOM 8250 C C . TRP C 1 86 ? 74.674 71.949 118.176 1.00 18.53 78 TRP C C 1
ATOM 8251 O O . TRP C 1 86 ? 74.192 71.392 119.145 1.00 18.77 78 TRP C O 1
ATOM 8262 N N . ARG C 1 87 ? 75.934 71.802 117.818 1.00 19.46 79 ARG C N 1
ATOM 8263 C CA . ARG C 1 87 ? 76.824 70.938 118.566 1.00 21.18 79 ARG C CA 1
ATOM 8264 C C . ARG C 1 87 ? 77.029 71.413 120.000 1.00 18.86 79 ARG C C 1
ATOM 8265 O O . ARG C 1 87 ? 77.081 70.612 120.878 1.00 18.59 79 ARG C O 1
ATOM 8273 N N . THR C 1 88 ? 77.108 72.699 120.228 1.00 17.79 80 THR C N 1
ATOM 8274 C CA . THR C 1 88 ? 77.382 73.193 121.557 1.00 17.39 80 THR C CA 1
ATOM 8275 C C . THR C 1 88 ? 76.147 73.784 122.250 1.00 15.95 80 THR C C 1
ATOM 8276 O O . THR C 1 88 ? 76.245 74.358 123.322 1.00 15.65 80 THR C O 1
ATOM 8280 N N . ALA C 1 89 ? 74.993 73.633 121.645 1.00 14.57 81 ALA C N 1
ATOM 8281 C CA . ALA C 1 89 ? 73.755 74.113 122.239 1.00 13.56 81 ALA C CA 1
ATOM 8282 C C . ALA C 1 89 ? 73.537 73.456 123.618 1.00 12.41 81 ALA C C 1
ATOM 8283 O O . ALA C 1 89 ? 73.851 72.288 123.832 1.00 11.85 81 ALA C O 1
ATOM 8285 N N . LYS C 1 90 ? 73.049 74.236 124.552 1.00 11.74 82 LYS C N 1
ATOM 8286 C CA . LYS C 1 90 ? 72.675 73.718 125.856 1.00 11.41 82 LYS C CA 1
ATOM 8287 C C . LYS C 1 90 ? 71.396 72.832 125.708 1.00 11.11 82 LYS C C 1
ATOM 8288 O O . LYS C 1 90 ? 70.603 73.053 124.803 1.00 11.04 82 LYS C O 1
ATOM 8294 N N . THR C 1 91 ? 71.195 71.890 126.622 1.00 10.84 83 THR C N 1
ATOM 8295 C CA . THR C 1 91 ? 69.949 71.168 126.719 1.00 10.81 83 THR C CA 1
ATOM 8296 C C . THR C 1 91 ? 68.747 72.116 126.755 1.00 10.85 83 THR C C 1
ATOM 8297 O O . THR C 1 91 ? 67.754 71.873 126.085 1.00 10.61 83 THR C O 1
ATOM 8301 N N . THR C 1 92 ? 68.869 73.200 127.518 1.00 10.95 84 THR C N 1
ATOM 8302 C CA . THR C 1 92 ? 67.813 74.192 127.617 1.00 10.93 84 THR C CA 1
ATOM 8303 C C . THR C 1 92 ? 67.608 74.975 126.315 1.00 11.42 84 THR C C 1
ATOM 8304 O O . THR C 1 92 ? 66.500 75.461 126.075 1.00 11.39 84 THR C O 1
ATOM 8308 N N . ASP C 1 93 ? 68.654 75.139 125.491 1.00 11.49 85 ASP C N 1
ATOM 8309 C CA . ASP C 1 93 ? 68.466 75.740 124.131 1.00 12.02 85 ASP C CA 1
ATOM 8310 C C . ASP C 1 93 ? 67.623 74.836 123.238 1.00 12.02 85 ASP C C 1
ATOM 8311 O O . ASP C 1 93 ? 66.682 75.289 122.571 1.00 12.34 85 ASP C O 1
ATOM 8316 N N . ARG C 1 94 ? 67.915 73.535 123.237 1.00 12.08 86 ARG C N 1
ATOM 8317 C CA A ARG C 1 94 ? 67.134 72.603 122.415 0.50 11.87 86 ARG C CA 1
ATOM 8318 C CA B ARG C 1 94 ? 67.135 72.604 122.415 0.50 12.51 86 ARG C CA 1
ATOM 8319 C C . ARG C 1 94 ? 65.666 72.606 122.880 1.00 12.00 86 ARG C C 1
ATOM 8320 O O . ARG C 1 94 ? 64.743 72.626 122.074 1.00 11.34 86 ARG C O 1
ATOM 8335 N N . GLU C 1 95 ? 65.473 72.552 124.204 1.00 11.72 87 GLU C N 1
ATOM 8336 C CA . GLU C 1 95 ? 64.153 72.559 124.824 1.00 11.64 87 GLU C CA 1
ATOM 8337 C C . GLU C 1 95 ? 63.383 73.788 124.374 1.00 11.53 87 GLU C C 1
ATOM 8338 O O . GLU C 1 95 ? 62.240 73.676 123.876 1.00 11.15 87 GLU C O 1
ATOM 8344 N N . ARG C 1 96 ? 64.023 74.955 124.493 1.00 11.41 88 ARG C N 1
ATOM 8345 C CA A ARG C 1 96 ? 63.371 76.223 124.157 0.50 11.55 88 ARG C CA 1
ATOM 8346 C CA B ARG C 1 96 ? 63.372 76.229 124.154 0.50 11.90 88 ARG C CA 1
ATOM 8347 C C . ARG C 1 96 ? 62.911 76.260 122.694 1.00 11.93 88 ARG C C 1
ATOM 8348 O O . ARG C 1 96 ? 61.760 76.598 122.399 1.00 11.80 88 ARG C O 1
ATOM 8363 N N . LEU C 1 97 ? 63.803 75.899 121.788 1.00 12.13 89 LEU C N 1
ATOM 8364 C CA . LEU C 1 97 ? 63.470 75.932 120.368 1.00 12.45 89 LEU C CA 1
ATOM 8365 C C . LEU C 1 97 ? 62.353 74.983 119.997 1.00 11.91 89 LEU C C 1
ATOM 8366 O O . LEU C 1 97 ? 61.488 75.321 119.193 1.00 11.78 89 LEU C O 1
ATOM 8371 N N . MET C 1 98 ? 62.371 73.779 120.571 1.00 11.35 90 MET C N 1
ATOM 8372 C CA . MET C 1 98 ? 61.313 72.808 120.315 1.00 11.02 90 MET C CA 1
ATOM 8373 C C . MET C 1 98 ? 59.942 73.297 120.845 1.00 10.78 90 MET C C 1
ATOM 8374 O O . MET C 1 98 ? 58.941 73.093 120.200 1.00 10.68 90 MET C O 1
ATOM 8379 N N . LEU C 1 99 ? 59.931 73.967 121.999 1.00 10.56 91 LEU C N 1
ATOM 8380 C CA . LEU C 1 99 ? 58.728 74.541 122.535 1.00 10.54 91 LEU C CA 1
ATOM 8381 C C . LEU C 1 99 ? 58.165 75.647 121.632 1.00 10.78 91 LEU C C 1
ATOM 8382 O O . LEU C 1 99 ? 56.932 75.733 121.438 1.00 10.90 91 LEU C O 1
ATOM 8387 N N . VAL C 1 100 ? 59.057 76.494 121.122 1.00 10.99 92 VAL C N 1
ATOM 8388 C CA . VAL C 1 100 ? 58.688 77.545 120.168 1.00 11.41 92 VAL C CA 1
ATOM 8389 C C . VAL C 1 100 ? 58.072 76.920 118.922 1.00 11.26 92 VAL C C 1
ATOM 8390 O O . VAL C 1 100 ? 57.021 77.338 118.458 1.00 11.72 92 VAL C O 1
ATOM 8394 N N . LEU C 1 101 ? 58.675 75.834 118.440 1.00 11.10 93 LEU C N 1
ATOM 8395 C CA . LEU C 1 101 ? 58.131 75.128 117.264 1.00 10.98 93 LEU C CA 1
ATOM 8396 C C . LEU C 1 101 ? 56.744 74.551 117.542 1.00 10.79 93 LEU C C 1
ATOM 8397 O O . LEU C 1 101 ? 55.819 74.671 116.708 1.00 10.83 93 LEU C O 1
ATOM 8402 N N . ALA C 1 102 ? 56.553 73.930 118.709 1.00 10.43 94 ALA C N 1
ATOM 8403 C CA . ALA C 1 102 ? 55.228 73.389 119.036 1.00 10.31 94 ALA C CA 1
ATOM 8404 C C . ALA C 1 102 ? 54.141 74.481 119.007 1.00 10.66 94 ALA C C 1
ATOM 8405 O O . ALA C 1 102 ? 53.021 74.267 118.524 1.00 10.31 94 ALA C O 1
ATOM 8407 N N . ASP C 1 103 ? 54.463 75.629 119.580 1.00 11.19 95 ASP C N 1
ATOM 8408 C CA . ASP C 1 103 ? 53.530 76.763 119.564 1.00 11.84 95 ASP C CA 1
ATOM 8409 C C . ASP C 1 103 ? 53.254 77.218 118.125 1.00 11.87 95 ASP C C 1
ATOM 8410 O O . ASP C 1 103 ? 52.106 77.565 117.785 1.00 11.91 95 ASP C O 1
ATOM 8415 N N . LEU C 1 104 ? 54.300 77.310 117.320 1.00 11.86 96 LEU C N 1
ATOM 8416 C CA . LEU C 1 104 ? 54.112 77.738 115.916 1.00 12.16 96 LEU C CA 1
ATOM 8417 C C . LEU C 1 104 ? 53.143 76.800 115.171 1.00 11.86 96 LEU C C 1
ATOM 8418 O O . LEU C 1 104 ? 52.390 77.243 114.332 1.00 11.83 96 LEU C O 1
ATOM 8423 N N . ILE C 1 105 ? 53.274 75.491 115.399 1.00 11.35 97 ILE C N 1
ATOM 8424 C CA . ILE C 1 105 ? 52.394 74.503 114.776 1.00 11.12 97 ILE C CA 1
ATOM 8425 C C . ILE C 1 105 ? 50.945 74.748 115.190 1.00 11.23 97 ILE C C 1
ATOM 8426 O O . ILE C 1 105 ? 50.072 74.851 114.337 1.00 11.03 97 ILE C O 1
ATOM 8431 N N . GLU C 1 106 ? 50.733 74.925 116.490 1.00 11.06 98 GLU C N 1
ATOM 8432 C CA . GLU C 1 106 ? 49.441 75.259 116.995 1.00 11.31 98 GLU C CA 1
ATOM 8433 C C . GLU C 1 106 ? 48.898 76.603 116.452 1.00 11.72 98 GLU C C 1
ATOM 8434 O O . GLU C 1 106 ? 47.725 76.679 116.140 1.00 11.69 98 GLU C O 1
ATOM 8440 N N . ALA C 1 107 ? 49.752 77.616 116.326 1.00 12.01 99 ALA C N 1
ATOM 8441 C CA . ALA C 1 107 ? 49.347 78.894 115.806 1.00 12.77 99 ALA C CA 1
ATOM 8442 C C . ALA C 1 107 ? 48.946 78.821 114.336 1.00 13.10 99 ALA C C 1
ATOM 8443 O O . ALA C 1 107 ? 48.165 79.635 113.872 1.00 13.43 99 ALA C O 1
ATOM 8445 N N . ASN C 1 108 ? 49.452 77.846 113.606 1.00 13.11 100 ASN C N 1
ATOM 8446 C CA . ASN C 1 108 ? 49.106 77.706 112.205 1.00 13.25 100 ASN C CA 1
ATOM 8447 C C . ASN C 1 108 ? 48.373 76.405 111.939 1.00 13.19 100 ASN C C 1
ATOM 8448 O O . ASN C 1 108 ? 48.495 75.803 110.860 1.00 12.94 100 ASN C O 1
ATOM 8453 N N . ALA C 1 109 ? 47.578 75.963 112.907 1.00 13.13 101 ALA C N 1
ATOM 8454 C CA . ALA C 1 109 ? 46.985 74.605 112.866 1.00 12.92 101 ALA C CA 1
ATOM 8455 C C . ALA C 1 109 ? 45.950 74.420 111.772 1.00 13.10 101 ALA C C 1
ATOM 8456 O O . ALA C 1 109 ? 45.920 73.388 111.096 1.00 12.74 101 ALA C O 1
ATOM 8458 N N . ARG C 1 110 ? 45.103 75.412 111.563 1.00 13.39 102 ARG C N 1
ATOM 8459 C CA . ARG C 1 110 ? 44.097 75.267 110.520 1.00 13.84 102 ARG C CA 1
ATOM 8460 C C . ARG C 1 110 ? 44.751 75.175 109.144 1.00 13.40 102 ARG C C 1
ATOM 8461 O O . ARG C 1 110 ? 44.368 74.347 108.325 1.00 13.36 102 ARG C O 1
ATOM 8469 N N . GLU C 1 111 ? 45.727 76.022 108.889 1.00 13.40 103 GLU C N 1
ATOM 8470 C CA . GLU C 1 111 ? 46.423 76.001 107.609 1.00 13.60 103 GLU C CA 1
ATOM 8471 C C . GLU C 1 111 ? 47.075 74.624 107.383 1.00 12.97 103 GLU C C 1
ATOM 8472 O O . GLU C 1 111 ? 46.961 74.041 106.301 1.00 12.97 103 GLU C O 1
ATOM 8478 N N . LEU C 1 112 ? 47.727 74.104 108.403 1.00 12.40 104 LEU C N 1
ATOM 8479 C CA . LEU C 1 112 ? 48.383 72.802 108.265 1.00 12.15 104 LEU C CA 1
ATOM 8480 C C . LEU C 1 112 ? 47.366 71.702 108.007 1.00 11.88 104 LEU C C 1
ATOM 8481 O O . LEU C 1 112 ? 47.588 70.819 107.187 1.00 11.95 104 LEU C O 1
ATOM 8486 N N . ALA C 1 113 ? 46.224 71.800 108.662 1.00 11.90 105 ALA C N 1
ATOM 8487 C CA . ALA C 1 113 ? 45.120 70.838 108.439 1.00 11.78 105 ALA C CA 1
ATOM 8488 C C . ALA C 1 113 ? 44.571 70.896 107.023 1.00 11.94 105 ALA C C 1
ATOM 8489 O O . ALA C 1 113 ? 44.343 69.864 106.409 1.00 11.94 105 ALA C O 1
ATOM 8491 N N . GLU C 1 114 ? 44.376 72.098 106.495 1.00 12.24 106 GLU C N 1
ATOM 8492 C CA . GLU C 1 114 ? 43.922 72.283 105.111 1.00 12.56 106 GLU C CA 1
ATOM 8493 C C . GLU C 1 114 ? 44.914 71.699 104.133 1.00 12.50 106 GLU C C 1
ATOM 8494 O O . GLU C 1 114 ? 44.538 70.978 103.200 1.00 12.58 106 GLU C O 1
ATOM 8500 N N . ILE C 1 115 ? 46.201 72.000 104.337 1.00 12.58 107 ILE C N 1
ATOM 8501 C CA . ILE C 1 115 ? 47.231 71.487 103.460 1.00 12.58 107 ILE C CA 1
ATOM 8502 C C . ILE C 1 115 ? 47.173 69.968 103.490 1.00 12.56 107 ILE C C 1
ATOM 8503 O O . ILE C 1 115 ? 47.200 69.303 102.467 1.00 12.46 107 ILE C O 1
ATOM 8508 N N . GLU C 1 116 ? 47.087 69.417 104.683 1.00 12.65 108 GLU C N 1
ATOM 8509 C CA . GLU C 1 116 ? 47.084 67.977 104.818 1.00 12.91 108 GLU C CA 1
ATOM 8510 C C . GLU C 1 116 ? 45.873 67.305 104.185 1.00 12.73 108 GLU C C 1
ATOM 8511 O O . GLU C 1 116 ? 45.986 66.273 103.532 1.00 12.45 108 GLU C O 1
ATOM 8517 N N . SER C 1 117 ? 44.701 67.918 104.372 1.00 12.74 109 SER C N 1
ATOM 8518 C CA . SER C 1 117 ? 43.477 67.407 103.787 1.00 12.90 109 SER C CA 1
ATOM 8519 C C . SER C 1 117 ? 43.521 67.466 102.264 1.00 13.07 109 SER C C 1
ATOM 8520 O O . SER C 1 117 ? 43.148 66.483 101.603 1.00 13.12 109 SER C O 1
ATOM 8523 N N . LEU C 1 118 ? 44.017 68.578 101.705 1.00 12.96 110 LEU C N 1
ATOM 8524 C CA . LEU C 1 118 ? 44.124 68.712 100.255 1.00 13.31 110 LEU C CA 1
ATOM 8525 C C . LEU C 1 118 ? 45.151 67.747 99.641 1.00 13.18 110 LEU C C 1
ATOM 8526 O O . LEU C 1 118 ? 44.919 67.201 98.580 1.00 13.55 110 LEU C O 1
ATOM 8531 N N . ASP C 1 119 ? 46.238 67.471 100.359 1.00 12.88 111 ASP C N 1
ATOM 8532 C CA . ASP C 1 119 ? 47.307 66.679 99.833 1.00 12.94 111 ASP C CA 1
ATOM 8533 C C . ASP C 1 119 ? 47.059 65.163 100.052 1.00 12.75 111 ASP C C 1
ATOM 8534 O O . ASP C 1 119 ? 47.311 64.345 99.143 1.00 12.79 111 ASP C O 1
ATOM 8539 N N . ASN C 1 120 ? 46.672 64.797 101.271 1.00 12.29 112 ASN C N 1
ATOM 8540 C CA . ASN C 1 120 ? 46.509 63.387 101.632 1.00 12.23 112 ASN C CA 1
ATOM 8541 C C . ASN C 1 120 ? 45.093 62.873 101.379 1.00 12.33 112 ASN C C 1
ATOM 8542 O O . ASN C 1 120 ? 44.891 61.694 101.009 1.00 12.48 112 ASN C O 1
ATOM 8547 N N . GLY C 1 121 ? 44.111 63.755 101.570 1.00 12.36 113 GLY C N 1
ATOM 8548 C CA . GLY C 1 121 ? 42.688 63.424 101.307 1.00 12.69 113 GLY C CA 1
ATOM 8549 C C . GLY C 1 121 ? 41.821 63.271 102.526 1.00 12.74 113 GLY C C 1
ATOM 8550 O O . GLY C 1 121 ? 40.576 63.282 102.401 1.00 13.15 113 GLY C O 1
ATOM 8551 N N . LYS C 1 122 ? 42.430 63.129 103.705 1.00 12.61 114 LYS C N 1
ATOM 8552 C CA . LYS C 1 122 ? 41.664 62.870 104.911 1.00 12.75 114 LYS C CA 1
ATOM 8553 C C . LYS C 1 122 ? 40.772 64.066 105.302 1.00 13.08 114 LYS C C 1
ATOM 8554 O O . LYS C 1 122 ? 41.040 65.209 104.929 1.00 12.93 114 LYS C O 1
ATOM 8560 N N . PRO C 1 123 ? 39.713 63.807 106.066 1.00 13.67 115 PRO C N 1
ATOM 8561 C CA . PRO C 1 123 ? 38.855 64.917 106.543 1.00 14.09 115 PRO C CA 1
ATOM 8562 C C . PRO C 1 123 ? 39.653 66.005 107.323 1.00 14.42 115 PRO C C 1
ATOM 8563 O O . PRO C 1 123 ? 40.457 65.678 108.213 1.00 13.99 115 PRO C O 1
ATOM 8567 N N . VAL C 1 124 ? 39.461 67.265 106.920 1.00 14.87 116 VAL C N 1
ATOM 8568 C CA . VAL C 1 124 ? 40.186 68.375 107.470 1.00 14.92 116 VAL C CA 1
ATOM 8569 C C . VAL C 1 124 ? 39.948 68.457 108.982 1.00 15.45 116 VAL C C 1
ATOM 8570 O O . VAL C 1 124 ? 40.845 68.847 109.732 1.00 14.88 116 VAL C O 1
ATOM 8574 N N . MET C 1 125 ? 38.758 68.097 109.427 1.00 16.19 117 MET C N 1
ATOM 8575 C CA . MET C 1 125 ? 38.477 68.188 110.874 1.00 17.39 117 MET C CA 1
ATOM 8576 C C . MET C 1 125 ? 39.275 67.166 111.676 1.00 15.96 117 MET C C 1
ATOM 8577 O O . MET C 1 125 ? 39.687 67.450 112.805 1.00 15.56 117 MET C O 1
ATOM 8582 N N . VAL C 1 126 ? 39.530 66.006 111.089 1.00 14.69 118 VAL C N 1
ATOM 8583 C CA . VAL C 1 126 ? 40.353 64.997 111.744 1.00 14.23 118 VAL C CA 1
ATOM 8584 C C . VAL C 1 126 ? 41.842 65.419 111.662 1.00 13.73 118 VAL C C 1
ATOM 8585 O O . VAL C 1 126 ? 42.579 65.298 112.642 1.00 13.30 118 VAL C O 1
ATOM 8589 N N . ALA C 1 127 ? 42.277 65.906 110.509 1.00 13.54 119 ALA C N 1
ATOM 8590 C CA . ALA C 1 127 ? 43.671 66.410 110.376 1.00 13.29 119 ALA C CA 1
ATOM 8591 C C . ALA C 1 127 ? 43.955 67.483 111.403 1.00 13.21 119 ALA C C 1
ATOM 8592 O O . ALA C 1 127 ? 45.017 67.523 111.967 1.00 13.10 119 ALA C O 1
ATOM 8594 N N . GLN C 1 128 ? 42.984 68.363 111.665 1.00 13.49 120 GLN C N 1
ATOM 8595 C CA . GLN C 1 128 ? 43.210 69.446 112.594 1.00 13.72 120 GLN C CA 1
ATOM 8596 C C . GLN C 1 128 ? 43.240 68.925 114.038 1.00 13.73 120 GLN C C 1
ATOM 8597 O O . GLN C 1 128 ? 44.176 69.239 114.809 1.00 13.61 120 GLN C O 1
ATOM 8603 N N . GLY C 1 129 ? 42.232 68.144 114.409 1.00 13.92 121 GLY C N 1
ATOM 8604 C CA . GLY C 1 129 ? 42.065 67.741 115.806 1.00 14.01 121 GLY C CA 1
ATOM 8605 C C . GLY C 1 129 ? 42.952 66.608 116.227 1.00 13.79 121 GLY C C 1
ATOM 8606 O O . GLY C 1 129 ? 43.186 66.400 117.411 1.00 13.18 121 GLY C O 1
ATOM 8607 N N . LEU C 1 130 ? 43.384 65.799 115.266 1.00 13.86 122 LEU C N 1
ATOM 8608 C CA . LEU C 1 130 ? 44.276 64.705 115.590 1.00 14.03 122 LEU C CA 1
ATOM 8609 C C . LEU C 1 130 ? 45.688 64.939 115.074 1.00 13.68 122 LEU C C 1
ATOM 8610 O O . LEU C 1 130 ? 46.594 65.160 115.849 1.00 13.22 122 LEU C O 1
ATOM 8615 N N . ASP C 1 131 ? 45.885 64.897 113.760 1.00 13.66 123 ASP C N 1
ATOM 8616 C CA . ASP C 1 131 ? 47.217 64.933 113.193 1.00 13.28 123 ASP C CA 1
ATOM 8617 C C . ASP C 1 131 ? 48.000 66.173 113.629 1.00 12.69 123 ASP C C 1
ATOM 8618 O O . ASP C 1 131 ? 49.109 66.071 114.125 1.00 12.28 123 ASP C O 1
ATOM 8623 N N . VAL C 1 132 ? 47.448 67.351 113.376 1.00 12.52 124 VAL C N 1
ATOM 8624 C CA . VAL C 1 132 ? 48.177 68.585 113.659 1.00 12.30 124 VAL C CA 1
ATOM 8625 C C . VAL C 1 132 ? 48.375 68.744 115.170 1.00 12.22 124 VAL C C 1
ATOM 8626 O O . VAL C 1 132 ? 49.464 69.071 115.630 1.00 11.92 124 VAL C O 1
ATOM 8630 N N . ALA C 1 133 ? 47.308 68.551 115.938 1.00 12.46 125 ALA C N 1
ATOM 8631 C CA . ALA C 1 133 ? 47.380 68.723 117.397 1.00 12.61 125 ALA C CA 1
ATOM 8632 C C . ALA C 1 133 ? 48.423 67.769 117.966 1.00 12.44 125 ALA C C 1
ATOM 8633 O O . ALA C 1 133 ? 49.229 68.179 118.798 1.00 12.08 125 ALA C O 1
ATOM 8635 N N . MET C 1 134 ? 48.457 66.521 117.480 1.00 12.42 126 MET C N 1
ATOM 8636 C CA . MET C 1 134 ? 49.400 65.569 118.005 1.00 12.49 126 MET C CA 1
ATOM 8637 C C . MET C 1 134 ? 50.838 65.758 117.486 1.00 12.09 126 MET C C 1
ATOM 8638 O O . MET C 1 134 ? 51.781 65.327 118.118 1.00 11.84 126 MET C O 1
ATOM 8643 N N . ALA C 1 135 ? 50.998 66.404 116.332 1.00 11.65 127 ALA C N 1
ATOM 8644 C CA . ALA C 1 135 ? 52.286 66.747 115.854 1.00 11.19 127 ALA C CA 1
ATOM 8645 C C . ALA C 1 135 ? 52.877 67.796 116.767 1.00 11.12 127 ALA C C 1
ATOM 8646 O O . ALA C 1 135 ? 54.042 67.682 117.159 1.00 10.28 127 ALA C O 1
ATOM 8648 N N . ALA C 1 136 ? 52.080 68.820 117.086 1.00 10.96 128 ALA C N 1
ATOM 8649 C CA . ALA C 1 136 ? 52.529 69.860 118.008 1.00 11.02 128 ALA C CA 1
ATOM 8650 C C . ALA C 1 136 ? 52.847 69.266 119.385 1.00 10.97 128 ALA C C 1
ATOM 8651 O O . ALA C 1 136 ? 53.907 69.588 119.982 1.00 10.87 128 ALA C O 1
ATOM 8653 N N . GLN C 1 137 ? 51.996 68.380 119.862 1.00 10.72 129 GLN C N 1
ATOM 8654 C CA . GLN C 1 137 ? 52.225 67.784 121.187 1.00 10.77 129 GLN C CA 1
ATOM 8655 C C . GLN C 1 137 ? 53.464 66.879 121.194 1.00 10.27 129 GLN C C 1
ATOM 8656 O O . GLN C 1 137 ? 54.124 66.793 122.214 1.00 10.04 129 GLN C O 1
ATOM 8662 N N . CYS C 1 138 ? 53.782 66.238 120.077 1.00 9.92 130 CYS C N 1
ATOM 8663 C CA . CYS C 1 138 ? 54.981 65.412 119.973 1.00 9.83 130 CYS C CA 1
ATOM 8664 C C . CYS C 1 138 ? 56.228 66.293 120.145 1.00 9.53 130 CYS C C 1
ATOM 8665 O O . CYS C 1 138 ? 57.072 65.982 120.951 1.00 9.41 130 CYS C O 1
ATOM 8668 N N . PHE C 1 139 ? 56.291 67.428 119.463 1.00 9.52 131 PHE C N 1
ATOM 8669 C CA . PHE C 1 139 ? 57.377 68.355 119.680 1.00 9.51 131 PHE C CA 1
ATOM 8670 C C . PHE C 1 139 ? 57.429 68.884 121.123 1.00 9.29 131 PHE C C 1
ATOM 8671 O O . PHE C 1 139 ? 58.509 68.974 121.708 1.00 9.32 131 PHE C O 1
ATOM 8679 N N . ARG C 1 140 ? 56.302 69.193 121.713 1.00 9.17 132 ARG C N 1
ATOM 8680 C CA . ARG C 1 140 ? 56.282 69.685 123.113 1.00 9.23 132 ARG C CA 1
ATOM 8681 C C . ARG C 1 140 ? 56.740 68.604 124.110 1.00 8.86 132 ARG C C 1
ATOM 8682 O O . ARG C 1 140 ? 57.544 68.857 124.998 1.00 8.65 132 ARG C O 1
ATOM 8690 N N . TYR C 1 141 ? 56.169 67.405 123.969 1.00 8.71 133 TYR C N 1
ATOM 8691 C CA . TYR C 1 141 ? 56.480 66.289 124.858 1.00 8.50 133 TYR C CA 1
ATOM 8692 C C . TYR C 1 141 ? 58.002 66.020 124.788 1.00 8.39 133 TYR C C 1
ATOM 8693 O O . TYR C 1 141 ? 58.663 65.931 125.817 1.00 7.95 133 TYR C O 1
ATOM 8702 N N . MET C 1 142 ? 58.525 65.885 123.566 1.00 8.54 134 MET C N 1
ATOM 8703 C CA . MET C 1 142 ? 59.939 65.561 123.386 1.00 8.84 134 MET C CA 1
ATOM 8704 C C . MET C 1 142 ? 60.846 66.739 123.846 1.00 8.80 134 MET C C 1
ATOM 8705 O O . MET C 1 142 ? 61.950 66.509 124.318 1.00 8.79 134 MET C O 1
ATOM 8710 N N . ALA C 1 143 ? 60.384 67.971 123.700 1.00 8.91 135 ALA C N 1
ATOM 8711 C CA . ALA C 1 143 ? 61.141 69.130 124.182 1.00 9.11 135 ALA C CA 1
ATOM 8712 C C . ALA C 1 143 ? 61.484 68.911 125.658 1.00 9.13 135 ALA C C 1
ATOM 8713 O O . ALA C 1 143 ? 62.564 69.226 126.124 1.00 9.23 135 ALA C O 1
ATOM 8715 N N . GLY C 1 144 ? 60.523 68.384 126.394 1.00 9.31 136 GLY C N 1
ATOM 8716 C CA . GLY C 1 144 ? 60.715 68.174 127.821 1.00 9.32 136 GLY C CA 1
ATOM 8717 C C . GLY C 1 144 ? 61.770 67.119 128.086 1.00 9.39 136 GLY C C 1
ATOM 8718 O O . GLY C 1 144 ? 62.339 67.124 129.184 1.00 9.47 136 GLY C O 1
ATOM 8719 N N . TRP C 1 145 ? 61.980 66.170 127.166 1.00 9.28 137 TRP C N 1
ATOM 8720 C CA . TRP C 1 145 ? 63.062 65.182 127.360 1.00 9.45 137 TRP C CA 1
ATOM 8721 C C . TRP C 1 145 ? 64.431 65.788 127.191 1.00 9.45 137 TRP C C 1
ATOM 8722 O O . TRP C 1 145 ? 65.405 65.231 127.685 1.00 9.19 137 TRP C O 1
ATOM 8733 N N . ALA C 1 146 ? 64.519 66.903 126.476 1.00 9.59 138 ALA C N 1
ATOM 8734 C CA . ALA C 1 146 ? 65.841 67.436 126.126 1.00 9.95 138 ALA C CA 1
ATOM 8735 C C . ALA C 1 146 ? 66.686 67.724 127.352 1.00 10.18 138 ALA C C 1
ATOM 8736 O O . ALA C 1 146 ? 67.905 67.576 127.323 1.00 10.06 138 ALA C O 1
ATOM 8738 N N . THR C 1 147 ? 66.033 68.105 128.452 1.00 10.25 139 THR C N 1
ATOM 8739 C CA . THR C 1 147 ? 66.763 68.398 129.707 1.00 10.33 139 THR C CA 1
ATOM 8740 C C . THR C 1 147 ? 66.815 67.261 130.684 1.00 10.43 139 THR C C 1
ATOM 8741 O O . THR C 1 147 ? 67.345 67.438 131.786 1.00 10.72 139 THR C O 1
ATOM 8745 N N . LYS C 1 148 ? 66.271 66.101 130.310 1.00 10.64 140 LYS C N 1
ATOM 8746 C CA . LYS C 1 148 ? 66.052 64.989 131.234 1.00 10.75 140 LYS C CA 1
ATOM 8747 C C . LYS C 1 148 ? 66.631 63.645 130.746 1.00 11.47 140 LYS C C 1
ATOM 8748 O O . LYS C 1 148 ? 66.196 62.577 131.193 1.00 11.75 140 LYS C O 1
ATOM 8754 N N . ILE C 1 149 ? 67.622 63.694 129.854 1.00 11.79 141 ILE C N 1
ATOM 8755 C CA . ILE C 1 149 ? 68.284 62.477 129.381 1.00 12.58 141 ILE C CA 1
ATOM 8756 C C . ILE C 1 149 ? 69.393 62.182 130.358 1.00 12.69 141 ILE C C 1
ATOM 8757 O O . ILE C 1 149 ? 70.235 63.043 130.572 1.00 13.12 141 ILE C O 1
ATOM 8762 N N . GLU C 1 150 ? 69.354 61.025 131.005 1.00 12.50 142 GLU C N 1
ATOM 8763 C CA . GLU C 1 150 ? 70.277 60.737 132.093 1.00 12.91 142 GLU C CA 1
ATOM 8764 C C . GLU C 1 150 ? 71.021 59.448 131.848 1.00 12.26 142 GLU C C 1
ATOM 8765 O O . GLU C 1 150 ? 70.435 58.474 131.391 1.00 11.58 142 GLU C O 1
ATOM 8771 N N . GLY C 1 151 ? 72.340 59.475 132.074 1.00 11.48 143 GLY C N 1
ATOM 8772 C CA . GLY C 1 151 ? 73.108 58.263 132.122 1.00 11.72 143 GLY C CA 1
ATOM 8773 C C . GLY C 1 151 ? 73.063 57.666 133.519 1.00 11.64 143 GLY C C 1
ATOM 8774 O O . GLY C 1 151 ? 72.336 58.145 134.373 1.00 10.89 143 GLY C O 1
ATOM 8775 N N . SER C 1 152 ? 73.883 56.637 133.750 1.00 12.27 144 SER C N 1
ATOM 8776 C CA . SER C 1 152 ? 73.954 55.963 135.049 1.00 12.84 144 SER C CA 1
ATOM 8777 C C . SER C 1 152 ? 75.315 56.033 135.697 1.00 12.76 144 SER C C 1
ATOM 8778 O O . SER C 1 152 ? 76.318 55.956 134.999 1.00 13.12 144 SER C O 1
ATOM 8781 N N . VAL C 1 153 ? 75.340 56.072 137.032 1.00 12.39 145 VAL C N 1
ATOM 8782 C CA . VAL C 1 153 ? 76.564 55.927 137.785 1.00 12.80 145 VAL C CA 1
ATOM 8783 C C . VAL C 1 153 ? 76.519 54.526 138.398 1.00 13.50 145 VAL C C 1
ATOM 8784 O O . VAL C 1 153 ? 75.579 54.178 139.117 1.00 13.05 145 VAL C O 1
ATOM 8788 N N . ILE C 1 154 ? 77.558 53.761 138.126 1.00 14.63 146 ILE C N 1
ATOM 8789 C CA . ILE C 1 154 ? 77.644 52.327 138.409 1.00 16.39 146 ILE C CA 1
ATOM 8790 C C . ILE C 1 154 ? 78.614 52.104 139.547 1.00 16.89 146 ILE C C 1
ATOM 8791 O O . ILE C 1 154 ? 79.714 52.672 139.543 1.00 17.92 146 ILE C O 1
ATOM 8796 N N . ASP C 1 155 ? 78.261 51.255 140.512 1.00 17.01 147 ASP C N 1
ATOM 8797 C CA . ASP C 1 155 ? 79.192 50.893 141.553 1.00 17.31 147 ASP C CA 1
ATOM 8798 C C . ASP C 1 155 ? 79.759 49.530 141.130 1.00 17.43 147 ASP C C 1
ATOM 8799 O O . ASP C 1 155 ? 79.142 48.480 141.360 1.00 18.20 147 ASP C O 1
ATOM 8804 N N . ALA C 1 156 ? 80.918 49.546 140.490 1.00 16.40 148 ALA C N 1
ATOM 8805 C CA . ALA C 1 156 ? 81.479 48.303 139.935 1.00 16.71 148 ALA C CA 1
ATOM 8806 C C . ALA C 1 156 ? 82.081 47.404 141.005 1.00 16.01 148 ALA C C 1
ATOM 8807 O O . ALA C 1 156 ? 82.909 47.828 141.777 1.00 16.00 148 ALA C O 1
ATOM 8809 N N . GLY C 1 157 ? 81.660 46.149 141.046 1.00 15.83 149 GLY C N 1
ATOM 8810 C CA . GLY C 1 157 ? 82.248 45.185 141.979 1.00 15.36 149 GLY C CA 1
ATOM 8811 C C . GLY C 1 157 ? 83.740 44.950 141.787 1.00 15.28 149 GLY C C 1
ATOM 8812 O O . GLY C 1 157 ? 84.472 44.857 142.758 1.00 14.84 149 GLY C O 1
ATOM 8813 N N . MET C 1 158 ? 84.172 44.869 140.521 1.00 15.25 150 MET C N 1
ATOM 8814 C CA . MET C 1 158 ? 85.528 44.548 140.166 1.00 15.71 150 MET C CA 1
ATOM 8815 C C . MET C 1 158 ? 86.053 43.363 140.984 1.00 16.07 150 MET C C 1
ATOM 8816 O O . MET C 1 158 ? 87.058 43.484 141.659 1.00 15.67 150 MET C O 1
ATOM 8821 N N . PRO C 1 159 ? 85.340 42.236 140.955 1.00 16.50 151 PRO C N 1
ATOM 8822 C CA . PRO C 1 159 ? 85.639 41.163 141.898 1.00 17.34 151 PRO C CA 1
ATOM 8823 C C . PRO C 1 159 ? 87.029 40.543 141.774 1.00 18.01 151 PRO C C 1
ATOM 8824 O O . PRO C 1 159 ? 87.552 40.026 142.745 1.00 18.00 151 PRO C O 1
ATOM 8828 N N . TYR C 1 160 ? 87.602 40.591 140.582 1.00 18.73 152 TYR C N 1
ATOM 8829 C CA . TYR C 1 160 ? 88.959 40.093 140.328 1.00 19.90 152 TYR C CA 1
ATOM 8830 C C . TYR C 1 160 ? 90.036 41.138 140.630 1.00 20.31 152 TYR C C 1
ATOM 8831 O O . TYR C 1 160 ? 91.199 40.815 140.554 1.00 20.34 152 TYR C O 1
ATOM 8840 N N . LEU C 1 161 ? 89.672 42.355 141.012 1.00 20.23 153 LEU C N 1
ATOM 8841 C CA . LEU C 1 161 ? 90.662 43.430 141.318 1.00 21.79 153 LEU C CA 1
ATOM 8842 C C . LEU C 1 161 ? 90.597 43.921 142.813 1.00 21.37 153 LEU C C 1
ATOM 8843 O O . LEU C 1 161 ? 89.695 44.667 143.183 1.00 20.36 153 LEU C O 1
ATOM 8848 N N . PRO C 1 162 ? 91.549 43.492 143.660 1.00 21.95 154 PRO C N 1
ATOM 8849 C CA . PRO C 1 162 ? 91.497 43.845 145.075 1.00 22.10 154 PRO C CA 1
ATOM 8850 C C . PRO C 1 162 ? 91.632 45.358 145.302 1.00 22.17 154 PRO C C 1
ATOM 8851 O O . PRO C 1 162 ? 92.330 46.037 144.554 1.00 21.05 154 PRO C O 1
ATOM 8855 N N . ASP C 1 163 ? 90.921 45.873 146.299 1.00 22.59 155 ASP C N 1
ATOM 8856 C CA . ASP C 1 163 ? 91.040 47.284 146.674 1.00 23.20 155 ASP C CA 1
ATOM 8857 C C . ASP C 1 163 ? 90.852 48.220 145.486 1.00 21.93 155 ASP C C 1
ATOM 8858 O O . ASP C 1 163 ? 91.583 49.188 145.342 1.00 21.30 155 ASP C O 1
ATOM 8863 N N . SER C 1 164 ? 89.879 47.911 144.627 1.00 20.38 156 SER C N 1
ATOM 8864 C CA . SER C 1 164 ? 89.673 48.681 143.407 1.00 19.35 156 SER C CA 1
ATOM 8865 C C . SER C 1 164 ? 89.206 50.101 143.749 1.00 17.72 156 SER C C 1
ATOM 8866 O O . SER C 1 164 ? 88.469 50.320 144.700 1.00 17.33 156 SER C O 1
ATOM 8869 N N . GLU C 1 165 ? 89.686 51.058 142.983 1.00 16.48 157 GLU C N 1
ATOM 8870 C CA . GLU C 1 165 ? 89.265 52.437 143.058 1.00 15.55 157 GLU C CA 1
ATOM 8871 C C . GLU C 1 165 ? 88.861 52.855 141.637 1.00 14.61 157 GLU C C 1
ATOM 8872 O O . GLU C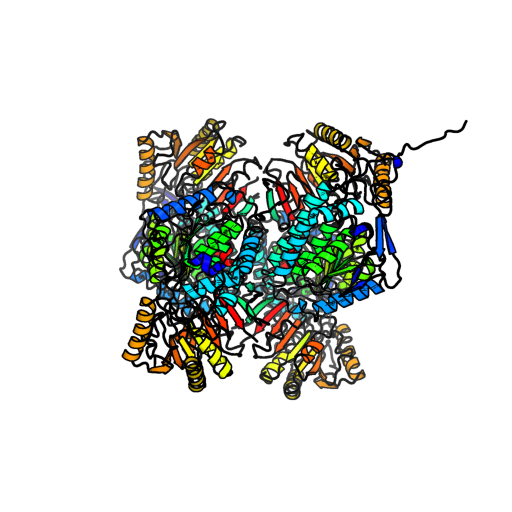 1 165 ? 89.630 53.453 140.900 1.00 13.48 157 GLU C O 1
ATOM 8878 N N . ILE C 1 166 ? 87.600 52.512 141.303 1.00 14.01 158 ILE C N 1
ATOM 8879 C CA . ILE C 1 166 ? 87.056 52.679 139.972 1.00 13.64 158 ILE C CA 1
ATOM 8880 C C . ILE C 1 166 ? 85.861 53.589 140.078 1.00 13.04 158 ILE C C 1
ATOM 8881 O O . ILE C 1 166 ? 84.952 53.340 140.868 1.00 12.63 158 ILE C O 1
ATOM 8886 N N . PHE C 1 167 ? 85.850 54.615 139.245 1.00 12.65 159 PHE C N 1
ATOM 8887 C CA . PHE C 1 167 ? 84.671 55.485 139.067 1.00 12.39 159 PHE C CA 1
ATOM 8888 C C . PHE C 1 167 ? 84.119 55.181 137.673 1.00 12.29 159 PHE C C 1
ATOM 8889 O O . PHE C 1 167 ? 84.829 55.383 136.697 1.00 12.43 159 PHE C O 1
ATOM 8897 N N . ALA C 1 168 ? 82.858 54.728 137.583 1.00 11.83 160 ALA C N 1
ATOM 8898 C CA . ALA C 1 168 ? 82.288 54.254 136.320 1.00 12.02 160 ALA C CA 1
ATOM 8899 C C . ALA C 1 168 ? 80.878 54.782 136.117 1.00 11.83 160 ALA C C 1
ATOM 8900 O O . ALA C 1 168 ? 80.106 54.873 137.058 1.00 11.49 160 ALA C O 1
ATOM 8902 N N . TYR C 1 169 ? 80.564 55.138 134.871 1.00 11.80 161 TYR C N 1
ATOM 8903 C CA . TYR C 1 169 ? 79.320 55.723 134.524 1.00 11.72 161 TYR C CA 1
ATOM 8904 C C . TYR C 1 169 ? 79.046 55.568 133.030 1.00 12.15 161 TYR C C 1
ATOM 8905 O O . TYR C 1 169 ? 79.913 55.189 132.291 1.00 11.87 161 TYR C O 1
ATOM 8914 N N . THR C 1 170 ? 77.807 55.858 132.626 1.00 12.61 162 THR C N 1
ATOM 8915 C CA . THR C 1 170 ? 77.447 55.945 131.218 1.00 13.32 162 THR C CA 1
ATOM 8916 C C . THR C 1 170 ? 77.017 57.354 130.845 1.00 14.12 162 THR C C 1
ATOM 8917 O O . THR C 1 170 ? 76.451 58.096 131.664 1.00 14.71 162 THR C O 1
ATOM 8921 N N . ARG C 1 171 ? 77.284 57.708 129.591 1.00 16.69 163 ARG C N 1
ATOM 8922 C CA . ARG C 1 171 ? 76.825 58.932 128.936 1.00 17.92 163 ARG C CA 1
ATOM 8923 C C . ARG C 1 171 ? 75.914 58.573 127.838 1.00 18.76 163 ARG C C 1
ATOM 8924 O O . ARG C 1 171 ? 76.185 57.606 127.104 1.00 20.36 163 ARG C O 1
ATOM 8932 N N . LYS C 1 172 ? 74.886 59.379 127.627 1.00 19.12 164 LYS C N 1
ATOM 8933 C CA . LYS C 1 172 ? 74.050 59.151 126.493 1.00 20.05 164 LYS C CA 1
ATOM 8934 C C . LYS C 1 172 ? 74.397 60.252 125.500 1.00 19.06 164 LYS C C 1
ATOM 8935 O O . LYS C 1 172 ? 74.326 61.420 125.830 1.00 20.69 164 LYS C O 1
ATOM 8941 N N . GLU C 1 173 ? 74.878 59.877 124.328 1.00 16.80 165 GLU C N 1
ATOM 8942 C CA . GLU C 1 173 ? 75.260 60.869 123.341 1.00 15.90 165 GLU C CA 1
ATOM 8943 C C . GLU C 1 173 ? 74.226 60.779 122.214 1.00 14.59 165 GLU C C 1
ATOM 8944 O O . GLU C 1 173 ? 73.655 59.752 122.009 1.00 13.74 165 GLU C O 1
ATOM 8950 N N . PRO C 1 174 ? 74.043 61.851 121.455 1.00 14.01 166 PRO C N 1
ATOM 8951 C CA . PRO C 1 174 ? 73.172 61.734 120.291 1.00 13.99 166 PRO C CA 1
ATOM 8952 C C . PRO C 1 174 ? 73.727 60.708 119.306 1.00 13.43 166 PRO C C 1
ATOM 8953 O O . PRO C 1 174 ? 74.931 60.603 119.150 1.00 14.10 166 PRO C O 1
ATOM 8957 N N . VAL C 1 175 ? 72.876 59.931 118.695 1.00 13.35 167 VAL C N 1
ATOM 8958 C CA . VAL C 1 175 ? 73.349 58.914 117.764 1.00 13.73 167 VAL C CA 1
ATOM 8959 C C . VAL C 1 175 ? 74.046 59.553 116.586 1.00 14.00 167 VAL C C 1
ATOM 8960 O O . VAL C 1 175 ? 75.014 58.990 116.068 1.00 14.21 167 VAL C O 1
ATOM 8964 N N . GLY C 1 176 ? 73.610 60.753 116.205 1.00 13.50 168 GLY C N 1
ATOM 8965 C CA . GLY C 1 176 ? 74.320 61.552 115.199 1.00 13.46 168 GLY C CA 1
ATOM 8966 C C . GLY C 1 176 ? 73.395 62.095 114.135 1.00 13.12 168 GLY C C 1
ATOM 8967 O O . GLY C 1 176 ? 72.409 62.776 114.444 1.00 12.34 168 GLY C O 1
ATOM 8968 N N . VAL C 1 177 ? 73.704 61.791 112.876 1.00 13.06 169 VAL C N 1
ATOM 8969 C CA . VAL C 1 177 ? 72.882 62.211 111.767 1.00 12.86 169 VAL C CA 1
ATOM 8970 C C . VAL C 1 177 ? 71.818 61.123 111.437 1.00 12.39 169 VAL C C 1
ATOM 8971 O O . VAL C 1 177 ? 72.153 59.952 111.269 1.00 12.34 169 VAL C O 1
ATOM 8975 N N . VAL C 1 178 ? 70.568 61.517 111.405 1.00 11.64 170 VAL C N 1
ATOM 8976 C CA . VAL C 1 178 ? 69.471 60.593 111.254 1.00 11.69 170 VAL C CA 1
ATOM 8977 C C . VAL C 1 178 ? 68.819 60.809 109.888 1.00 11.49 170 VAL C C 1
ATOM 8978 O O . VAL C 1 178 ? 68.399 61.916 109.551 1.00 11.35 170 VAL C O 1
ATOM 8982 N N . GLY C 1 179 ? 68.778 59.763 109.099 1.00 11.25 171 GLY C N 1
ATOM 8983 C CA . GLY C 1 179 ? 67.927 59.728 107.906 1.00 11.44 171 GLY C CA 1
ATOM 8984 C C . GLY C 1 179 ? 66.564 59.185 108.250 1.00 11.22 171 GLY C C 1
ATOM 8985 O O . GLY C 1 179 ? 66.434 58.112 108.853 1.00 11.07 171 GLY C O 1
ATOM 8986 N N . ALA C 1 180 ? 65.526 59.908 107.851 1.00 11.65 172 ALA C N 1
ATOM 8987 C CA . ALA C 1 180 ? 64.135 59.538 108.173 1.00 11.72 172 ALA C CA 1
ATOM 8988 C C . ALA C 1 180 ? 63.308 59.474 106.926 1.00 12.47 172 ALA C C 1
ATOM 8989 O O . ALA C 1 180 ? 63.206 60.480 106.207 1.00 12.63 172 ALA C O 1
ATOM 8991 N N . ILE C 1 181 ? 62.635 58.336 106.716 1.00 12.50 173 ILE C N 1
ATOM 8992 C CA . ILE C 1 181 ? 61.832 58.108 105.530 1.00 13.21 173 ILE C CA 1
ATOM 8993 C C . ILE C 1 181 ? 60.431 57.735 106.000 1.00 13.37 173 ILE C C 1
ATOM 8994 O O . ILE C 1 181 ? 60.279 56.826 106.810 1.00 12.76 173 ILE C O 1
ATOM 8999 N N . ILE C 1 182 ? 59.433 58.467 105.530 1.00 14.08 174 ILE C N 1
ATOM 9000 C CA . ILE C 1 182 ? 58.081 58.291 106.019 1.00 14.60 174 ILE C CA 1
ATOM 9001 C C . ILE C 1 182 ? 57.024 58.078 104.948 1.00 14.94 174 ILE C C 1
ATOM 9002 O O . ILE C 1 182 ? 57.158 58.548 103.818 1.00 14.47 174 ILE C O 1
ATOM 9007 N N . PRO C 1 183 ? 55.911 57.415 105.328 1.00 14.47 175 PRO C N 1
ATOM 9008 C CA . PRO C 1 183 ? 54.835 57.136 104.438 1.00 14.43 175 PRO C CA 1
ATOM 9009 C C . PRO C 1 183 ? 53.851 58.315 104.300 1.00 14.14 175 PRO C C 1
ATOM 9010 O O . PRO C 1 183 ? 54.028 59.375 104.933 1.00 14.05 175 PRO C O 1
ATOM 9014 N N . TRP C 1 184 ? 52.821 58.092 103.490 1.00 14.04 176 TRP C N 1
ATOM 9015 C CA . TRP C 1 184 ? 51.876 59.138 103.078 1.00 14.37 176 TRP C CA 1
ATOM 9016 C C . TRP C 1 184 ? 50.591 59.204 103.869 1.00 14.07 176 TRP C C 1
ATOM 9017 O O . TRP C 1 184 ? 49.763 60.104 103.638 1.00 14.22 176 TRP C O 1
ATOM 9028 N N . ASN C 1 185 ? 50.425 58.308 104.840 1.00 13.67 177 ASN C N 1
ATOM 9029 C CA . ASN C 1 185 ? 49.112 58.175 105.478 1.00 13.63 177 ASN C CA 1
ATOM 9030 C C . ASN C 1 185 ? 48.852 59.165 106.645 1.00 13.29 177 ASN C C 1
ATOM 9031 O O . ASN C 1 185 ? 47.692 59.542 106.863 1.00 12.77 177 ASN C O 1
ATOM 9036 N N . PHE C 1 186 ? 49.917 59.581 107.323 1.00 12.58 178 PHE C N 1
ATOM 9037 C CA . PHE C 1 186 ? 49.898 60.635 108.343 1.00 12.62 178 PHE C CA 1
ATOM 9038 C C . PHE C 1 186 ? 51.132 61.517 108.113 1.00 12.37 178 PHE C C 1
ATOM 9039 O O . PHE C 1 186 ? 52.122 61.451 108.865 1.00 13.19 178 PHE C O 1
ATOM 9047 N N . PRO C 1 187 ? 51.104 62.344 107.058 1.00 12.27 179 PRO C N 1
ATOM 9048 C CA . PRO C 1 187 ? 52.368 62.951 106.638 1.00 11.86 179 PRO C CA 1
ATOM 9049 C C . PRO C 1 187 ? 53.015 63.856 107.714 1.00 11.26 179 PRO C C 1
ATOM 9050 O O . PRO C 1 187 ? 54.187 63.656 108.032 1.00 10.81 179 PRO C O 1
ATOM 9054 N N . LEU C 1 188 ? 52.291 64.840 108.207 1.00 10.95 180 LEU C N 1
ATOM 9055 C CA . LEU C 1 188 ? 52.852 65.756 109.195 1.00 10.90 180 LEU C CA 1
ATOM 9056 C C . LEU C 1 188 ? 53.156 65.052 110.507 1.00 10.77 180 LEU C C 1
ATOM 9057 O O . LEU C 1 188 ? 54.208 65.249 111.104 1.00 10.12 180 LEU C O 1
ATOM 9062 N N . LEU C 1 189 ? 52.228 64.210 110.961 1.00 11.08 181 LEU C N 1
ATOM 9063 C CA . LEU C 1 189 ? 52.379 63.548 112.230 1.00 11.33 181 LEU C CA 1
ATOM 9064 C C . LEU C 1 189 ? 53.621 62.627 112.226 1.00 11.80 181 LEU C C 1
ATOM 9065 O O . LEU C 1 189 ? 54.391 62.623 113.190 1.00 10.75 181 LEU C O 1
ATOM 9070 N N . MET C 1 190 ? 53.810 61.844 111.156 1.00 12.84 182 MET C N 1
ATOM 9071 C CA A MET C 1 190 ? 54.976 60.961 111.074 0.50 13.36 182 MET C CA 1
ATOM 9072 C CA B MET C 1 190 ? 54.964 60.954 111.064 0.50 13.46 182 MET C CA 1
ATOM 9073 C C . MET C 1 190 ? 56.284 61.723 110.978 1.00 12.88 182 MET C C 1
ATOM 9074 O O . MET C 1 190 ? 57.299 61.284 111.514 1.00 12.43 182 MET C O 1
ATOM 9083 N N . ALA C 1 191 ? 56.261 62.866 110.306 1.00 12.34 183 ALA C N 1
ATOM 9084 C CA . ALA C 1 191 ? 57.439 63.740 110.270 1.00 11.99 183 ALA C CA 1
ATOM 9085 C C . ALA C 1 191 ? 57.805 64.186 111.687 1.00 11.87 183 ALA C C 1
ATOM 9086 O O . ALA C 1 191 ? 58.971 64.146 112.095 1.00 11.00 183 ALA C O 1
ATOM 9088 N N . ALA C 1 192 ? 56.801 64.588 112.445 1.00 11.84 184 ALA C N 1
ATOM 9089 C CA . ALA C 1 192 ? 57.030 64.982 113.848 1.00 12.41 184 ALA C CA 1
ATOM 9090 C C . ALA C 1 192 ? 57.599 63.817 114.685 1.00 12.66 184 ALA C C 1
ATOM 9091 O O . ALA C 1 192 ? 58.529 63.999 115.443 1.00 12.39 184 ALA C O 1
ATOM 9093 N N . TRP C 1 193 ? 57.057 62.617 114.494 1.00 13.34 185 TRP C N 1
ATOM 9094 C CA . TRP C 1 193 ? 57.549 61.474 115.224 1.00 14.68 185 TRP C CA 1
ATOM 9095 C C . TRP C 1 193 ? 59.021 61.189 114.986 1.00 14.12 185 TRP C C 1
ATOM 9096 O O . TRP C 1 193 ? 59.695 60.743 115.880 1.00 13.16 185 TRP C O 1
ATOM 9107 N N . LYS C 1 194 ? 59.505 61.430 113.766 1.00 14.02 186 LYS C N 1
ATOM 9108 C CA . LYS C 1 194 ? 60.892 61.142 113.451 1.00 14.57 186 LYS C CA 1
ATOM 9109 C C . LYS C 1 194 ? 61.779 62.318 113.820 1.00 13.31 186 LYS C C 1
ATOM 9110 O O . LYS C 1 194 ? 62.895 62.114 114.295 1.00 13.92 186 LYS C O 1
ATOM 9116 N N . ILE C 1 195 ? 61.307 63.538 113.591 1.00 11.76 187 ILE C N 1
ATOM 9117 C CA . ILE C 1 195 ? 62.138 64.713 113.826 1.00 11.65 187 ILE C CA 1
ATOM 9118 C C . ILE C 1 195 ? 62.268 65.063 115.327 1.00 11.56 187 ILE C C 1
ATOM 9119 O O . ILE C 1 195 ? 63.355 65.397 115.812 1.00 11.56 187 ILE C O 1
ATOM 9124 N N . ALA C 1 196 ? 61.175 64.967 116.076 1.00 11.67 188 ALA C N 1
ATOM 9125 C CA . ALA C 1 196 ? 61.186 65.511 117.459 1.00 11.48 188 ALA C CA 1
ATOM 9126 C C . ALA C 1 196 ? 62.184 64.825 118.394 1.00 11.59 188 ALA C C 1
ATOM 9127 O O . ALA C 1 196 ? 62.952 65.495 119.073 1.00 11.17 188 ALA C O 1
ATOM 9129 N N . PRO C 1 197 ? 62.215 63.492 118.409 1.00 11.89 189 PRO C N 1
ATOM 9130 C CA . PRO C 1 197 ? 63.200 62.849 119.275 1.00 12.03 189 PRO C CA 1
ATOM 9131 C C . PRO C 1 197 ? 64.649 63.147 118.870 1.00 12.14 189 PRO C C 1
ATOM 9132 O O . PRO C 1 197 ? 65.537 63.180 119.726 1.00 12.06 189 PRO C O 1
ATOM 9136 N N . ALA C 1 198 ? 64.874 63.348 117.575 1.00 11.98 190 ALA C N 1
ATOM 9137 C CA . ALA C 1 198 ? 66.177 63.749 117.082 1.00 12.37 190 ALA C CA 1
ATOM 9138 C C . ALA C 1 198 ? 66.597 65.070 117.605 1.00 12.26 190 ALA C C 1
ATOM 9139 O O . ALA C 1 198 ? 67.721 65.242 118.088 1.00 13.60 190 ALA C O 1
ATOM 9141 N N . LEU C 1 199 ? 65.715 66.048 117.542 1.00 12.38 191 LEU C N 1
ATOM 9142 C CA . LEU C 1 199 ? 66.036 67.359 118.051 1.00 12.45 191 LEU C CA 1
ATOM 9143 C C . LEU C 1 199 ? 66.281 67.347 119.560 1.00 12.37 191 LEU C C 1
ATOM 9144 O O . LEU C 1 199 ? 67.202 68.049 120.062 1.00 13.59 191 LEU C O 1
ATOM 9149 N N . ALA C 1 200 ? 65.491 66.588 120.278 1.00 11.37 192 ALA C N 1
ATOM 9150 C CA . ALA C 1 200 ? 65.574 66.554 121.740 1.00 11.29 192 ALA C CA 1
ATOM 9151 C C . ALA C 1 200 ? 66.915 66.002 122.196 1.00 11.36 192 ALA C C 1
ATOM 9152 O O . ALA C 1 200 ? 67.426 66.443 123.207 1.00 11.13 192 ALA C O 1
ATOM 9154 N N . THR C 1 201 ? 67.454 65.022 121.460 1.00 11.49 193 THR C N 1
ATOM 9155 C CA . THR C 1 201 ? 68.718 64.371 121.809 1.00 11.72 193 THR C CA 1
ATOM 9156 C C . THR C 1 201 ? 69.957 65.064 121.212 1.00 12.27 193 THR C C 1
ATOM 9157 O O . THR C 1 201 ? 71.085 64.703 121.550 1.00 13.33 193 THR C O 1
ATOM 9161 N N . GLY C 1 202 ? 69.770 66.039 120.333 1.00 11.65 194 GLY C N 1
ATOM 9162 C CA . GLY C 1 202 ? 70.877 66.729 119.732 1.00 11.77 194 GLY C CA 1
ATOM 9163 C C . GLY C 1 202 ? 71.356 66.129 118.409 1.00 11.42 194 GLY C C 1
ATOM 9164 O O . GLY C 1 202 ? 72.439 66.464 117.913 1.00 11.22 194 GLY C O 1
ATOM 9165 N N . CYS C 1 203 ? 70.556 65.268 117.816 1.00 10.98 195 CYS C N 1
ATOM 9166 C CA . CYS C 1 203 ? 70.842 64.751 116.480 1.00 10.98 195 CYS C CA 1
ATOM 9167 C C . CYS C 1 203 ? 70.564 65.828 115.431 1.00 10.88 195 CYS C C 1
ATOM 9168 O O . CYS C 1 203 ? 69.957 66.865 115.734 1.00 10.55 195 CYS C O 1
ATOM 9171 N N . THR C 1 204 ? 70.935 65.548 114.187 1.00 10.80 196 THR C N 1
ATOM 9172 C CA . THR C 1 204 ? 70.462 66.303 113.038 1.00 11.10 196 THR C CA 1
ATOM 9173 C C . THR C 1 204 ? 69.757 65.315 112.101 1.00 11.46 196 THR C C 1
ATOM 9174 O O . THR C 1 204 ? 69.912 64.111 112.251 1.00 11.37 196 THR C O 1
ATOM 9178 N N . VAL C 1 205 ? 68.980 65.825 111.145 1.00 11.73 197 VAL C N 1
ATOM 9179 C CA . VAL C 1 205 ? 68.022 64.990 110.417 1.00 12.03 197 VAL C CA 1
ATOM 9180 C C . VAL C 1 205 ? 67.971 65.352 108.928 1.00 11.82 197 VAL C C 1
ATOM 9181 O O . VAL C 1 205 ? 67.955 66.537 108.571 1.00 11.86 197 VAL C O 1
ATOM 9185 N N . VAL C 1 206 ? 67.913 64.334 108.087 1.00 11.62 198 VAL C N 1
ATOM 9186 C CA . VAL C 1 206 ? 67.472 64.494 106.694 1.00 11.66 198 VAL C CA 1
ATOM 9187 C C . VAL C 1 206 ? 66.158 63.733 106.568 1.00 11.89 198 VAL C C 1
ATOM 9188 O O . VAL C 1 206 ? 66.122 62.495 106.759 1.00 11.88 198 VAL C O 1
ATOM 9192 N N . LEU C 1 207 ? 65.083 64.455 106.300 1.00 11.78 199 LEU C N 1
ATOM 9193 C CA . LEU C 1 207 ? 63.760 63.853 106.154 1.00 12.23 199 LEU C CA 1
ATOM 9194 C C . LEU C 1 207 ? 63.379 63.690 104.682 1.00 12.62 199 LEU C C 1
ATOM 9195 O O . LEU C 1 207 ? 63.528 64.633 103.903 1.00 13.14 199 LEU C O 1
ATOM 9200 N N . LYS C 1 208 ? 62.880 62.512 104.318 1.00 12.65 200 LYS C N 1
ATOM 9201 C CA . LYS C 1 208 ? 62.356 62.252 102.986 1.00 13.23 200 LYS C CA 1
ATOM 9202 C C . LYS C 1 208 ? 60.843 61.963 103.107 1.00 12.77 200 LYS C C 1
ATOM 9203 O O . LYS C 1 208 ? 60.461 60.857 103.439 1.00 12.47 200 LYS C O 1
ATOM 9209 N N . PRO C 1 209 ? 59.986 62.972 102.886 1.00 12.62 201 PRO C N 1
ATOM 9210 C CA . PRO C 1 209 ? 58.535 62.680 102.932 1.00 12.77 201 PRO C CA 1
ATOM 9211 C C . PRO C 1 209 ? 58.085 61.820 101.771 1.00 12.79 201 PRO C C 1
ATOM 9212 O O . PRO C 1 209 ? 58.795 61.698 100.771 1.00 12.80 201 PRO C O 1
ATOM 9216 N N . ALA C 1 210 ? 56.892 61.228 101.884 1.00 13.00 202 ALA C N 1
ATOM 9217 C CA . ALA C 1 210 ? 56.390 60.348 100.850 1.00 13.20 202 ALA C CA 1
ATOM 9218 C C . ALA C 1 210 ? 56.179 61.146 99.557 1.00 13.69 202 ALA C C 1
ATOM 9219 O O . ALA C 1 210 ? 55.809 62.306 99.617 1.00 13.19 202 ALA C O 1
ATOM 9221 N N . GLU C 1 211 ? 56.427 60.520 98.408 1.00 14.21 203 GLU C N 1
ATOM 9222 C CA A GLU C 1 211 ? 56.240 61.196 97.133 0.50 14.80 203 GLU C CA 1
ATOM 9223 C CA B GLU C 1 211 ? 56.237 61.192 97.116 0.50 14.81 203 GLU C CA 1
ATOM 9224 C C . GLU C 1 211 ? 54.785 61.654 96.953 1.00 14.76 203 GLU C C 1
ATOM 9225 O O . GLU C 1 211 ? 54.545 62.657 96.335 1.00 14.78 203 GLU C O 1
ATOM 9236 N N . ASP C 1 212 ? 53.817 60.908 97.491 1.00 14.18 204 ASP C N 1
ATOM 9237 C CA . ASP C 1 212 ? 52.383 61.300 97.353 1.00 14.25 204 ASP C CA 1
ATOM 9238 C C . ASP C 1 212 ? 51.917 62.489 98.232 1.00 14.02 204 ASP C C 1
ATOM 9239 O O . ASP C 1 212 ? 50.863 63.071 97.956 1.00 13.95 204 ASP C O 1
ATOM 9244 N N . THR C 1 213 ? 52.665 62.816 99.292 1.00 13.39 205 THR C N 1
ATOM 9245 C CA . THR C 1 213 ? 52.257 63.809 100.304 1.00 13.55 205 THR C CA 1
ATOM 9246 C C . THR C 1 213 ? 53.425 64.640 100.866 1.00 13.24 205 THR C C 1
ATOM 9247 O O . THR C 1 213 ? 53.845 64.512 102.041 1.00 13.17 205 THR C O 1
ATOM 9251 N N . PRO C 1 214 ? 53.992 65.497 100.034 1.00 13.23 206 PRO C N 1
ATOM 9252 C CA . PRO C 1 214 ? 55.201 66.228 100.456 1.00 12.62 206 PRO C CA 1
ATOM 9253 C C . PRO C 1 214 ? 54.889 67.553 101.165 1.00 12.39 206 PRO C C 1
ATOM 9254 O O . PRO C 1 214 ? 55.785 68.145 101.736 1.00 11.89 206 PRO C O 1
ATOM 9258 N N . LEU C 1 215 ? 53.659 68.046 101.056 1.00 12.17 207 LEU C N 1
ATOM 9259 C CA . LEU C 1 215 ? 53.433 69.475 101.297 1.00 12.26 207 LEU C CA 1
ATOM 9260 C C . LEU C 1 215 ? 53.522 69.882 102.767 1.00 11.97 207 LEU C C 1
ATOM 9261 O O . LEU C 1 215 ? 54.121 70.914 103.063 1.00 11.85 207 LEU C O 1
ATOM 9266 N N . SER C 1 216 ? 52.936 69.111 103.666 1.00 11.86 208 SER C N 1
ATOM 9267 C CA . SER C 1 216 ? 52.941 69.547 105.070 1.00 12.04 208 SER C CA 1
ATOM 9268 C C . SER C 1 216 ? 54.339 69.505 105.647 1.00 11.89 208 SER C C 1
ATOM 9269 O O . SER C 1 216 ? 54.689 70.354 106.476 1.00 12.05 208 SER C O 1
ATOM 9272 N N . ALA C 1 217 ? 55.187 68.583 105.164 1.00 11.61 209 ALA C N 1
ATOM 9273 C CA . ALA C 1 217 ? 56.552 68.575 105.573 1.00 11.18 209 ALA C CA 1
ATOM 9274 C C . ALA C 1 217 ? 57.288 69.845 105.154 1.00 11.28 209 ALA C C 1
ATOM 9275 O O . ALA C 1 217 ? 58.121 70.377 105.903 1.00 10.91 209 ALA C O 1
ATOM 9277 N N . LEU C 1 218 ? 57.056 70.296 103.917 1.00 11.54 210 LEU C N 1
ATOM 9278 C CA . LEU C 1 218 ? 57.681 71.497 103.450 1.00 11.75 210 LEU C CA 1
ATOM 9279 C C . LEU C 1 218 ? 57.224 72.698 104.292 1.00 11.86 210 LEU C C 1
ATOM 9280 O O . LEU C 1 218 ? 58.055 73.526 104.645 1.00 11.69 210 LEU C O 1
ATOM 9285 N N . ARG C 1 219 ? 55.940 72.788 104.631 1.00 11.98 211 ARG C N 1
ATOM 9286 C CA . ARG C 1 219 ? 55.478 73.878 105.476 1.00 12.26 211 ARG C CA 1
ATOM 9287 C C . ARG C 1 219 ? 56.083 73.791 106.879 1.00 12.22 211 ARG C C 1
ATOM 9288 O O . ARG C 1 219 ? 56.509 74.800 107.442 1.00 12.04 211 ARG C O 1
ATOM 9296 N N . LEU C 1 220 ? 56.206 72.572 107.401 1.00 12.02 212 LEU C N 1
ATOM 9297 C CA . LEU C 1 220 ? 56.889 72.378 108.679 1.00 12.03 212 LEU C CA 1
ATOM 9298 C C . LEU C 1 220 ? 58.336 72.891 108.600 1.00 12.33 212 LEU C C 1
ATOM 9299 O O . LEU C 1 220 ? 58.835 73.477 109.549 1.00 12.25 212 LEU C O 1
ATOM 9304 N N . GLY C 1 221 ? 59.009 72.682 107.473 1.00 12.23 213 GLY C N 1
ATOM 9305 C CA . GLY C 1 221 ? 60.353 73.235 107.261 1.00 12.46 213 GLY C CA 1
ATOM 9306 C C . GLY C 1 221 ? 60.403 74.729 107.493 1.00 12.72 213 GLY C C 1
ATOM 9307 O O . GLY C 1 221 ? 61.345 75.222 108.104 1.00 12.90 213 GLY C O 1
ATOM 9308 N N . GLU C 1 222 ? 59.415 75.440 106.969 1.00 13.17 214 GLU C N 1
ATOM 9309 C CA . GLU C 1 222 ? 59.319 76.872 107.174 1.00 13.56 214 GLU C CA 1
ATOM 9310 C C . GLU C 1 222 ? 59.195 77.209 108.668 1.00 12.87 214 GLU C C 1
ATOM 9311 O O . GLU C 1 222 ? 59.825 78.150 109.161 1.00 12.83 214 GLU C O 1
ATOM 9317 N N . LEU C 1 223 ? 58.391 76.447 109.372 1.00 12.33 215 LEU C N 1
ATOM 9318 C CA . LEU C 1 223 ? 58.175 76.677 110.805 1.00 12.32 215 LEU C CA 1
ATOM 9319 C C . LEU C 1 223 ? 59.439 76.414 111.613 1.00 12.02 215 LEU C C 1
ATOM 9320 O O . LEU C 1 223 ? 59.718 77.096 112.592 1.00 12.21 215 LEU C O 1
ATOM 9325 N N . ILE C 1 224 ? 60.176 75.390 111.199 1.00 11.83 216 ILE C N 1
ATOM 9326 C CA . ILE C 1 224 ? 61.420 75.037 111.838 1.00 11.61 216 ILE C CA 1
ATOM 9327 C C . ILE C 1 224 ? 62.395 76.208 111.699 1.00 11.96 216 ILE C C 1
ATOM 9328 O O . ILE C 1 224 ? 63.037 76.611 112.687 1.00 11.68 216 ILE C O 1
ATOM 9333 N N . GLN C 1 225 ? 62.461 76.797 110.500 1.00 12.43 217 GLN C N 1
ATOM 9334 C CA . GLN C 1 225 ? 63.316 77.969 110.314 1.00 13.29 217 GLN C CA 1
ATOM 9335 C C . GLN C 1 225 ? 62.806 79.141 111.169 1.00 13.36 217 GLN C C 1
ATOM 9336 O O . GLN C 1 225 ? 63.598 79.841 111.800 1.00 13.79 217 GLN C O 1
ATOM 9342 N N . ALA C 1 226 ? 61.508 79.358 111.187 1.00 13.30 218 ALA C N 1
ATOM 9343 C CA . ALA C 1 226 ? 60.935 80.459 111.951 1.00 13.34 218 ALA C CA 1
ATOM 9344 C C . ALA C 1 226 ? 61.167 80.292 113.447 1.00 13.12 218 ALA C C 1
ATOM 9345 O O . ALA C 1 226 ? 61.293 81.266 114.168 1.00 12.96 218 ALA C O 1
ATOM 9347 N N . ALA C 1 227 ? 61.228 79.050 113.924 1.00 12.91 219 ALA C N 1
ATOM 9348 C CA . ALA C 1 227 ? 61.477 78.780 115.344 1.00 12.74 219 ALA C CA 1
ATOM 9349 C C . ALA C 1 227 ? 62.918 79.125 115.733 1.00 13.21 219 ALA C C 1
ATOM 9350 O O . ALA C 1 227 ? 63.216 79.284 116.922 1.00 13.50 219 ALA C O 1
ATOM 9352 N N . GLY C 1 228 ? 63.819 79.144 114.758 1.00 13.35 220 GLY C N 1
ATOM 9353 C CA . GLY C 1 228 ? 65.215 79.523 115.009 1.00 13.89 220 GLY C CA 1
ATOM 9354 C C . GLY C 1 228 ? 66.217 78.368 115.017 1.00 13.55 220 GLY C C 1
ATOM 9355 O O . GLY C 1 228 ? 67.330 78.528 115.481 1.00 14.51 220 GLY C O 1
ATOM 9356 N N . PHE C 1 229 ? 65.871 77.188 114.535 1.00 12.91 221 PHE C N 1
ATOM 9357 C CA . PHE C 1 229 ? 66.875 76.105 114.518 1.00 12.67 221 PHE C CA 1
ATOM 9358 C C . PHE C 1 229 ? 68.033 76.458 113.596 1.00 12.82 221 PHE C C 1
ATOM 9359 O O . PHE C 1 229 ? 67.816 76.986 112.525 1.00 12.73 221 PHE C O 1
ATOM 9367 N N . PRO C 1 230 ? 69.267 76.142 113.995 1.00 12.89 222 PRO C N 1
ATOM 9368 C CA . PRO C 1 230 ? 70.378 76.400 113.104 1.00 12.81 222 PRO C CA 1
ATOM 9369 C C . PRO C 1 230 ? 70.240 75.691 111.759 1.00 12.57 222 PRO C C 1
ATOM 9370 O O . PRO C 1 230 ? 69.683 74.597 111.674 1.00 12.12 222 PRO C O 1
ATOM 9374 N N . ASP C 1 231 ? 70.808 76.292 110.723 1.00 12.85 223 ASP C N 1
ATOM 9375 C CA . ASP C 1 231 ? 70.777 75.692 109.389 1.00 13.27 223 ASP C CA 1
ATOM 9376 C C . ASP C 1 231 ? 71.417 74.321 109.354 1.00 13.10 223 ASP C C 1
ATOM 9377 O O . ASP C 1 231 ? 72.455 74.086 109.969 1.00 13.41 223 ASP C O 1
ATOM 9382 N N . GLY C 1 232 ? 70.753 73.396 108.667 1.00 12.82 224 GLY C N 1
ATOM 9383 C CA . GLY C 1 232 ? 71.242 72.043 108.488 1.00 12.46 224 GLY C CA 1
ATOM 9384 C C . GLY C 1 232 ? 70.857 71.073 109.582 1.00 11.98 224 GLY C C 1
ATOM 9385 O O . GLY C 1 232 ? 71.128 69.872 109.452 1.00 11.61 224 GLY C O 1
ATOM 9386 N N . VAL C 1 233 ? 70.248 71.560 110.655 1.00 11.69 225 VAL C N 1
ATOM 9387 C CA . VAL C 1 233 ? 69.776 70.677 111.709 1.00 11.60 225 VAL C CA 1
ATOM 9388 C C . VAL C 1 233 ? 68.616 69.811 111.201 1.00 11.72 225 VAL C C 1
ATOM 9389 O O . VAL C 1 233 ? 68.536 68.614 111.527 1.00 11.24 225 VAL C O 1
ATOM 9393 N N . VAL C 1 234 ? 67.750 70.412 110.378 1.00 11.87 226 VAL C N 1
ATOM 9394 C CA . VAL C 1 234 ? 66.712 69.683 109.656 1.00 11.71 226 VAL C CA 1
ATOM 9395 C C . VAL C 1 234 ? 66.790 70.024 108.174 1.00 11.60 226 VAL C C 1
ATOM 9396 O O . VAL C 1 234 ? 66.848 71.201 107.802 1.00 11.61 226 VAL C O 1
ATOM 9400 N N . ASN C 1 235 ? 66.845 68.979 107.355 1.00 11.14 227 ASN C N 1
ATOM 9401 C CA . ASN C 1 235 ? 66.885 69.075 105.915 1.00 11.26 227 ASN C CA 1
ATOM 9402 C C . ASN C 1 235 ? 65.721 68.213 105.382 1.00 11.28 227 ASN C C 1
ATOM 9403 O O . ASN C 1 235 ? 65.442 67.165 105.960 1.00 11.04 227 ASN C O 1
ATOM 9408 N N . ILE C 1 236 ? 65.072 68.648 104.305 1.00 11.41 228 ILE C N 1
ATOM 9409 C CA . ILE C 1 236 ? 63.886 67.982 103.741 1.00 11.86 228 ILE C CA 1
ATOM 9410 C C . ILE C 1 236 ? 63.999 67.815 102.230 1.00 12.15 228 ILE C C 1
ATOM 9411 O O . ILE C 1 236 ? 64.095 68.808 101.486 1.00 12.65 228 ILE C O 1
ATOM 9416 N N . VAL C 1 237 ? 64.039 66.564 101.779 1.00 12.39 229 VAL C N 1
ATOM 9417 C CA A VAL C 1 237 ? 64.281 66.221 100.383 0.50 12.66 229 VAL C CA 1
ATOM 9418 C CA B VAL C 1 237 ? 64.273 66.231 100.373 0.50 12.69 229 VAL C CA 1
ATOM 9419 C C . VAL C 1 237 ? 63.063 65.496 99.870 1.00 12.80 229 VAL C C 1
ATOM 9420 O O . VAL C 1 237 ? 62.617 64.579 100.504 1.00 12.94 229 VAL C O 1
ATOM 9427 N N . THR C 1 238 ? 62.541 65.916 98.729 1.00 13.11 230 THR C N 1
ATOM 9428 C CA . THR C 1 238 ? 61.326 65.336 98.173 1.00 13.38 230 THR C CA 1
ATOM 9429 C C . THR C 1 238 ? 61.705 64.481 96.967 1.00 14.06 230 THR C C 1
ATOM 9430 O O . THR C 1 238 ? 62.719 64.743 96.315 1.00 13.67 230 THR C O 1
ATOM 9434 N N . GLY C 1 239 ? 60.892 63.471 96.658 1.00 14.47 231 GLY C N 1
ATOM 9435 C CA . GLY C 1 239 ? 61.138 62.618 95.502 1.00 15.70 231 GLY C CA 1
ATOM 9436 C C . GLY C 1 239 ? 60.661 61.202 95.744 1.00 16.68 231 GLY C C 1
ATOM 9437 O O . GLY C 1 239 ? 59.937 60.948 96.691 1.00 17.97 231 GLY C O 1
ATOM 9438 N N . TYR C 1 240 ? 61.070 60.277 94.893 1.00 18.20 232 TYR C N 1
ATOM 9439 C CA . TYR C 1 240 ? 60.565 58.909 94.943 1.00 19.40 232 TYR C CA 1
ATOM 9440 C C . TYR C 1 240 ? 61.330 58.089 95.942 1.00 19.76 232 TYR C C 1
ATOM 9441 O O . TYR C 1 240 ? 62.545 58.285 96.133 1.00 19.44 232 TYR C O 1
ATOM 9450 N N . GLY C 1 241 ? 60.604 57.182 96.596 1.00 20.53 233 GLY C N 1
ATOM 9451 C CA . GLY C 1 241 ? 61.224 56.186 97.500 1.00 21.79 233 GLY C CA 1
ATOM 9452 C C . GLY C 1 241 ? 62.352 55.389 96.854 1.00 22.54 233 GLY C C 1
ATOM 9453 O O . GLY C 1 241 ? 63.418 55.186 97.433 1.00 21.66 233 GLY C O 1
ATOM 9454 N N . HIS C 1 242 ? 62.130 54.959 95.626 1.00 24.18 234 HIS C N 1
ATOM 9455 C CA . HIS C 1 242 ? 63.081 54.095 94.972 1.00 24.60 234 HIS C CA 1
ATOM 9456 C C . HIS C 1 242 ? 64.365 54.802 94.564 1.00 23.32 234 HIS C C 1
ATOM 9457 O O . HIS C 1 242 ? 65.358 54.158 94.209 1.00 23.14 234 HIS C O 1
ATOM 9464 N N . THR C 1 243 ? 64.359 56.122 94.569 1.00 21.02 235 THR C N 1
ATOM 9465 C CA . THR C 1 243 ? 65.527 56.865 94.185 1.00 19.81 235 THR C CA 1
ATOM 9466 C C . THR C 1 243 ? 66.070 57.681 95.365 1.00 18.66 235 THR C C 1
ATOM 9467 O O . THR C 1 243 ? 67.185 57.391 95.866 1.00 16.98 235 THR C O 1
ATOM 9471 N N . ALA C 1 244 ? 65.319 58.711 95.781 1.00 17.03 236 ALA C N 1
ATOM 9472 C CA . ALA C 1 244 ? 65.763 59.559 96.900 1.00 16.57 236 ALA C CA 1
ATOM 9473 C C . ALA C 1 244 ? 65.852 58.778 98.202 1.00 15.77 236 ALA C C 1
ATOM 9474 O O . ALA C 1 244 ? 66.842 58.893 98.938 1.00 15.59 236 ALA C O 1
ATOM 9476 N N . GLY C 1 245 ? 64.825 57.989 98.479 1.00 15.29 237 GLY C N 1
ATOM 9477 C CA . GLY C 1 245 ? 64.815 57.191 99.708 1.00 14.84 237 GLY C CA 1
ATOM 9478 C C . GLY C 1 245 ? 65.965 56.202 99.777 1.00 14.75 237 GLY C C 1
ATOM 9479 O O . GLY C 1 245 ? 66.685 56.121 100.761 1.00 13.85 237 GLY C O 1
ATOM 9480 N N . ALA C 1 246 ? 66.159 55.473 98.691 1.00 14.97 238 ALA C N 1
ATOM 9481 C CA . ALA C 1 246 ? 67.232 54.510 98.594 1.00 15.51 238 ALA C CA 1
ATOM 9482 C C . ALA C 1 246 ? 68.587 55.167 98.770 1.00 15.03 238 ALA C C 1
ATOM 9483 O O . ALA C 1 246 ? 69.436 54.666 99.503 1.00 15.57 238 ALA C O 1
ATOM 9485 N N . ALA C 1 247 ? 68.789 56.302 98.132 1.00 14.47 239 ALA C N 1
ATOM 9486 C CA . ALA C 1 247 ? 70.063 56.990 98.256 1.00 14.36 239 ALA C CA 1
ATOM 9487 C C . ALA C 1 247 ? 70.368 57.420 99.685 1.00 13.95 239 ALA C C 1
ATOM 9488 O O . ALA C 1 247 ? 71.528 57.341 100.156 1.00 13.64 239 ALA C O 1
ATOM 9490 N N . LEU C 1 248 ? 69.337 57.857 100.395 1.00 13.39 240 LEU C N 1
ATOM 9491 C CA . LEU C 1 248 ? 69.514 58.258 101.791 1.00 13.32 240 LEU C CA 1
ATOM 9492 C C . LEU C 1 248 ? 69.951 57.035 102.615 1.00 13.60 240 LEU C C 1
ATOM 9493 O O . LEU C 1 248 ? 70.930 57.107 103.383 1.00 13.58 240 LEU C O 1
ATOM 9498 N N . SER C 1 249 ? 69.284 55.902 102.396 1.00 13.67 241 SER C N 1
ATOM 9499 C CA . SER C 1 249 ? 69.588 54.685 103.150 1.00 13.85 241 SER C CA 1
ATOM 9500 C C . SER C 1 249 ? 71.023 54.177 102.966 1.00 14.88 241 SER C C 1
ATOM 9501 O O . SER C 1 249 ? 71.567 53.604 103.910 1.00 14.94 241 SER C O 1
ATOM 9504 N N . ARG C 1 250 ? 71.625 54.395 101.805 1.00 15.63 242 ARG C N 1
ATOM 9505 C CA . ARG C 1 250 ? 72.955 53.902 101.481 1.00 16.86 242 ARG C CA 1
ATOM 9506 C C . ARG C 1 250 ? 74.089 54.849 101.846 1.00 16.21 242 ARG C C 1
ATOM 9507 O O . ARG C 1 250 ? 75.268 54.503 101.708 1.00 15.05 242 ARG C O 1
ATOM 9515 N N . ASP C 1 251 ? 73.761 56.044 102.318 1.00 15.50 243 ASP C N 1
ATOM 9516 C CA . ASP C 1 251 ? 74.809 57.015 102.570 1.00 15.26 243 ASP C CA 1
ATOM 9517 C C . ASP C 1 251 ? 75.589 56.633 103.803 1.00 14.98 243 ASP C C 1
ATOM 9518 O O . ASP C 1 251 ? 75.005 56.504 104.859 1.00 14.70 243 ASP C O 1
ATOM 9523 N N . PRO C 1 252 ? 76.916 56.483 103.692 1.00 15.98 244 PRO C N 1
ATOM 9524 C CA . PRO C 1 252 ? 77.652 56.048 104.869 1.00 15.89 244 PRO C CA 1
ATOM 9525 C C . PRO C 1 252 ? 77.844 57.144 105.903 1.00 15.98 244 PRO C C 1
ATOM 9526 O O . PRO C 1 252 ? 78.329 56.876 106.991 1.00 15.57 244 PRO C O 1
ATOM 9530 N N . ARG C 1 253 ? 77.437 58.371 105.584 1.00 16.02 245 ARG C N 1
ATOM 9531 C CA . ARG C 1 253 ? 77.598 59.470 106.523 1.00 16.04 245 ARG C CA 1
ATOM 9532 C C . ARG C 1 253 ? 76.373 59.734 107.424 1.00 15.47 245 ARG C C 1
ATOM 9533 O O . ARG C 1 253 ? 76.451 60.573 108.300 1.00 15.19 245 ARG C O 1
ATOM 9541 N N . ILE C 1 254 ? 75.291 58.988 107.253 1.00 14.74 246 ILE C N 1
ATOM 9542 C CA . ILE C 1 254 ? 74.288 58.924 108.280 1.00 14.45 246 ILE C CA 1
ATOM 9543 C C . ILE C 1 254 ? 74.695 57.919 109.339 1.00 14.48 246 ILE C C 1
ATOM 9544 O O . ILE C 1 254 ? 75.435 56.987 109.063 1.00 14.80 246 ILE C O 1
ATOM 9549 N N . ASP C 1 255 ? 74.191 58.105 110.547 1.00 14.43 247 ASP C N 1
ATOM 9550 C CA . ASP C 1 255 ? 74.439 57.199 111.664 1.00 15.11 247 ASP C CA 1
ATOM 9551 C C . ASP C 1 255 ? 73.251 56.284 111.977 1.00 15.63 247 ASP C C 1
ATOM 9552 O O . ASP C 1 255 ? 73.409 55.198 112.558 1.00 15.88 247 ASP C O 1
ATOM 9557 N N . LYS C 1 256 ? 72.057 56.723 111.605 1.00 15.62 248 LYS C N 1
ATOM 9558 C CA . LYS C 1 256 ? 70.864 55.968 111.888 1.00 16.33 248 LYS C CA 1
ATOM 9559 C C . LYS C 1 256 ? 69.852 56.178 110.801 1.00 15.43 248 LYS C C 1
ATOM 9560 O O . LYS C 1 256 ? 69.697 57.310 110.309 1.00 14.30 248 LYS C O 1
ATOM 9566 N N . ILE C 1 257 ? 69.165 55.108 110.411 1.00 14.27 249 ILE C N 1
ATOM 9567 C CA . ILE C 1 257 ? 68.035 55.216 109.475 1.00 14.06 249 ILE C CA 1
ATOM 9568 C C . ILE C 1 257 ? 66.745 54.887 110.199 1.00 13.62 249 ILE C C 1
ATOM 9569 O O . ILE C 1 257 ? 66.703 53.950 111.035 1.00 13.37 249 ILE C O 1
ATOM 9574 N N . ALA C 1 258 ? 65.744 55.749 110.025 1.00 12.89 250 ALA C N 1
ATOM 9575 C CA . ALA C 1 258 ? 64.461 55.577 110.728 1.00 13.20 250 ALA C CA 1
ATOM 9576 C C . ALA C 1 258 ? 63.417 55.516 109.655 1.00 13.70 250 ALA C C 1
ATOM 9577 O O . ALA C 1 258 ? 63.156 56.524 108.974 1.00 13.78 250 ALA C O 1
ATOM 9579 N N . PHE C 1 259 ? 62.820 54.345 109.488 1.00 13.79 251 PHE C N 1
ATOM 9580 C CA . PHE C 1 259 ? 61.923 54.079 108.351 1.00 13.97 251 PHE C CA 1
ATOM 9581 C C . PHE C 1 259 ? 60.577 53.514 108.785 1.00 14.03 251 PHE C C 1
ATOM 9582 O O . PHE C 1 259 ? 60.516 52.606 109.644 1.00 13.83 251 PHE C O 1
ATOM 9590 N N . THR C 1 260 ? 59.511 54.039 108.170 1.00 14.06 252 THR C N 1
ATOM 9591 C CA . THR C 1 260 ? 58.179 53.494 108.302 1.00 14.26 252 THR C CA 1
ATOM 9592 C C . THR C 1 260 ? 57.674 53.210 106.890 1.00 14.65 252 THR C C 1
ATOM 9593 O O . THR C 1 260 ? 57.747 54.087 106.003 1.00 14.55 252 THR C O 1
ATOM 9597 N N . GLY C 1 261 ? 57.139 52.010 106.664 1.00 14.23 253 GLY C N 1
ATOM 9598 C CA . GLY C 1 261 ? 56.662 51.628 105.311 1.00 14.90 253 GLY C CA 1
ATOM 9599 C C . GLY C 1 261 ? 56.406 50.132 105.244 1.00 15.22 253 GLY C C 1
ATOM 9600 O O . GLY C 1 261 ? 56.234 49.499 106.273 1.00 14.88 253 GLY C O 1
ATOM 9601 N N . SER C 1 262 ? 56.451 49.562 104.053 1.00 15.25 254 SER C N 1
ATOM 9602 C CA . SER C 1 262 ? 56.179 48.149 103.900 1.00 16.10 254 SER C CA 1
ATOM 9603 C C . SER C 1 262 ? 57.347 47.296 104.424 1.00 16.93 254 SER C C 1
ATOM 9604 O O . SER C 1 262 ? 58.480 47.740 104.482 1.00 15.85 254 SER C O 1
ATOM 9607 N N . THR C 1 263 ? 57.032 46.070 104.819 1.00 17.79 255 THR C N 1
ATOM 9608 C CA . THR C 1 263 ? 58.054 45.140 105.246 1.00 18.27 255 THR C CA 1
ATOM 9609 C C . THR C 1 263 ? 59.075 44.900 104.114 1.00 18.41 255 THR C C 1
ATOM 9610 O O . THR C 1 263 ? 60.263 44.862 104.340 1.00 17.47 255 THR C O 1
ATOM 9614 N N . GLN C 1 264 ? 58.591 44.808 102.884 1.00 19.74 256 GLN C N 1
ATOM 9615 C CA . GLN C 1 264 ? 59.480 44.540 101.776 1.00 20.69 256 GLN C CA 1
ATOM 9616 C C . GLN C 1 264 ? 60.463 45.654 101.590 1.00 19.47 256 GLN C C 1
ATOM 9617 O O . GLN C 1 264 ? 61.653 45.432 101.412 1.00 18.45 256 GLN C O 1
ATOM 9623 N N . THR C 1 265 ? 59.971 46.881 101.577 1.00 18.58 257 THR C N 1
ATOM 9624 C CA . THR C 1 265 ? 60.865 48.023 101.387 1.00 17.54 257 THR C CA 1
ATOM 9625 C C . THR C 1 265 ? 61.759 48.177 102.603 1.00 16.85 257 THR C C 1
ATOM 9626 O O . THR C 1 265 ? 62.936 48.575 102.500 1.00 15.45 257 THR C O 1
ATOM 9630 N N . GLY C 1 266 ? 61.201 47.901 103.781 1.00 16.56 258 GLY C N 1
ATOM 9631 C CA . GLY C 1 266 ? 62.008 47.959 105.019 1.00 16.38 258 GLY C CA 1
ATOM 9632 C C . GLY C 1 266 ? 63.238 47.054 104.989 1.00 16.44 258 GLY C C 1
ATOM 9633 O O . GLY C 1 266 ? 64.318 47.428 105.480 1.00 16.57 258 GLY C O 1
ATOM 9634 N N . LYS C 1 267 ? 63.097 45.859 104.414 1.00 16.36 259 LYS C N 1
ATOM 9635 C CA . LYS C 1 267 ? 64.230 44.958 104.307 1.00 16.65 259 LYS C CA 1
ATOM 9636 C C . LYS C 1 267 ? 65.279 45.550 103.408 1.00 16.42 259 LYS C C 1
ATOM 9637 O O . LYS C 1 267 ? 66.465 45.513 103.726 1.00 16.50 259 LYS C O 1
ATOM 9643 N N . THR C 1 268 ? 64.853 46.113 102.284 1.00 16.41 260 THR C N 1
ATOM 9644 C CA . THR C 1 268 ? 65.765 46.724 101.330 1.00 16.94 260 THR C CA 1
ATOM 9645 C C . THR C 1 268 ? 66.562 47.855 101.984 1.00 16.80 260 THR C C 1
ATOM 9646 O O . THR C 1 268 ? 67.778 47.928 101.855 1.00 16.88 260 THR C O 1
ATOM 9650 N N . ILE C 1 269 ? 65.842 48.691 102.725 1.00 16.83 261 ILE C N 1
ATOM 9651 C CA . ILE C 1 269 ? 66.422 49.786 103.499 1.00 16.79 261 ILE C CA 1
ATOM 9652 C C . ILE C 1 269 ? 67.432 49.258 104.522 1.00 16.28 261 ILE C C 1
ATOM 9653 O O . ILE C 1 269 ? 68.537 49.763 104.648 1.00 15.95 261 ILE C O 1
ATOM 9658 N N . GLY C 1 270 ? 67.043 48.220 105.250 1.00 16.39 262 GLY C N 1
ATOM 9659 C CA . GLY C 1 270 ? 67.908 47.652 106.266 1.00 16.40 262 GLY C CA 1
ATOM 9660 C C . GLY C 1 270 ? 69.181 47.052 105.710 1.00 16.70 262 GLY C C 1
ATOM 9661 O O . GLY C 1 270 ? 70.248 47.170 106.320 1.00 16.31 262 GLY C O 1
ATOM 9662 N N . HIS C 1 271 ? 69.080 46.367 104.567 1.00 16.73 263 HIS C N 1
ATOM 9663 C CA . HIS C 1 271 ? 70.275 45.796 103.978 1.00 17.01 263 HIS C CA 1
ATOM 9664 C C . HIS C 1 271 ? 71.259 46.902 103.596 1.00 17.06 263 HIS C C 1
ATOM 9665 O O . HIS C 1 271 ? 72.463 46.760 103.749 1.00 16.85 263 HIS C O 1
ATOM 9672 N N . ALA C 1 272 ? 70.732 48.006 103.097 1.00 17.72 264 ALA C N 1
ATOM 9673 C CA . ALA C 1 272 ? 71.586 49.134 102.742 1.00 18.55 264 ALA C CA 1
ATOM 9674 C C . ALA C 1 272 ? 72.257 49.723 103.978 1.00 18.04 264 ALA C C 1
ATOM 9675 O O . ALA C 1 272 ? 73.441 49.998 103.991 1.00 18.63 264 ALA C O 1
ATOM 9677 N N . ALA C 1 273 ? 71.478 49.894 105.029 1.00 17.56 265 ALA C N 1
ATOM 9678 C CA . ALA C 1 273 ? 71.982 50.384 106.316 1.00 17.68 265 ALA C CA 1
ATOM 9679 C C . ALA C 1 273 ? 73.070 49.483 106.882 1.00 17.86 265 ALA C C 1
ATOM 9680 O O . ALA C 1 273 ? 74.133 49.940 107.275 1.00 17.68 265 ALA C O 1
ATOM 9682 N N . LEU C 1 274 ? 72.818 48.193 106.868 1.00 18.74 266 LEU C N 1
ATOM 9683 C CA . LEU C 1 274 ? 73.776 47.242 107.430 1.00 19.68 266 LEU C CA 1
ATOM 9684 C C . LEU C 1 274 ? 75.127 47.305 106.790 1.00 19.47 266 LEU C C 1
ATOM 9685 O O . LEU C 1 274 ? 76.133 47.104 107.466 1.00 18.65 266 LEU C O 1
ATOM 9690 N N . ASP C 1 275 ? 75.167 47.528 105.482 1.00 19.53 267 ASP C N 1
ATOM 9691 C CA . ASP C 1 275 ? 76.452 47.575 104.793 1.00 20.65 267 ASP C CA 1
ATOM 9692 C C . ASP C 1 275 ? 77.338 48.679 105.298 1.00 19.17 267 ASP C C 1
ATOM 9693 O O . ASP C 1 275 ? 78.542 48.588 105.164 1.00 19.16 267 ASP C O 1
ATOM 9698 N N . ASN C 1 276 ? 76.746 49.704 105.906 1.00 17.05 268 ASN C N 1
ATOM 9699 C CA . ASN C 1 276 ? 77.506 50.786 106.539 1.00 16.28 268 ASN C CA 1
ATOM 9700 C C . ASN C 1 276 ? 77.481 50.722 108.067 1.00 15.46 268 ASN C C 1
ATOM 9701 O O . ASN C 1 276 ? 77.940 51.644 108.726 1.00 14.43 268 ASN C O 1
ATOM 9706 N N . MET C 1 277 ? 76.927 49.640 108.618 1.00 14.75 269 MET C N 1
ATOM 9707 C CA . MET C 1 277 ? 76.712 49.516 110.061 1.00 14.71 269 MET C CA 1
ATOM 9708 C C . MET C 1 277 ? 75.927 50.679 110.629 1.00 14.31 269 MET C C 1
ATOM 9709 O O . MET C 1 277 ? 76.171 51.140 111.750 1.00 14.14 269 MET C O 1
ATOM 9714 N N . THR C 1 278 ? 74.973 51.153 109.834 1.00 14.10 270 THR C N 1
ATOM 9715 C CA . THR C 1 278 ? 74.045 52.208 110.231 1.00 13.87 270 THR C CA 1
ATOM 9716 C C . THR C 1 278 ? 72.971 51.614 111.156 1.00 14.28 270 THR C C 1
ATOM 9717 O O . THR C 1 278 ? 72.434 50.548 110.876 1.00 14.56 270 THR C O 1
ATOM 9721 N N . ARG C 1 279 ? 72.694 52.261 112.279 1.00 14.50 271 ARG C N 1
ATOM 9722 C CA . ARG C 1 279 ? 71.690 51.750 113.205 1.00 15.43 271 ARG C CA 1
ATOM 9723 C C . ARG C 1 279 ? 70.319 51.887 112.526 1.00 15.62 271 ARG C C 1
ATOM 9724 O O . ARG C 1 279 ? 70.144 52.749 111.671 1.00 16.20 271 ARG C O 1
ATOM 9732 N N . MET C 1 280 ? 69.356 51.067 112.894 1.00 15.85 272 MET C N 1
ATOM 9733 C CA . MET C 1 280 ? 68.070 51.123 112.235 1.00 16.39 272 MET C CA 1
ATOM 9734 C C . MET C 1 280 ? 66.921 50.990 113.165 1.00 15.68 272 MET C C 1
ATOM 9735 O O . MET C 1 280 ? 66.969 50.183 114.099 1.00 14.75 272 MET C O 1
ATOM 9740 N N . SER C 1 281 ? 65.867 51.707 112.822 1.00 14.69 273 SER C N 1
ATOM 9741 C CA . SER C 1 281 ? 64.564 51.536 113.418 1.00 15.69 273 SER C CA 1
ATOM 9742 C C . SER C 1 281 ? 63.573 51.327 112.268 1.00 14.70 273 SER C C 1
ATOM 9743 O O . SER C 1 281 ? 63.565 52.124 111.315 1.00 14.11 273 SER C O 1
ATOM 9746 N N . LEU C 1 282 ? 62.746 50.280 112.349 1.00 14.17 274 LEU C N 1
ATOM 9747 C CA . LEU C 1 282 ? 61.865 49.889 111.237 1.00 14.89 274 LEU C CA 1
ATOM 9748 C C . LEU C 1 282 ? 60.441 49.589 111.715 1.00 15.21 274 LEU C C 1
ATOM 9749 O O . LEU C 1 282 ? 60.232 48.658 112.499 1.00 14.39 274 LEU C O 1
ATOM 9754 N N . GLU C 1 283 ? 59.482 50.412 111.275 1.00 15.96 275 GLU C N 1
ATOM 9755 C CA . GLU C 1 283 ? 58.074 50.235 111.571 1.00 16.69 275 GLU C CA 1
ATOM 9756 C C . GLU C 1 283 ? 57.399 49.850 110.267 1.00 15.35 275 GLU C C 1
ATOM 9757 O O . GLU C 1 283 ? 57.269 50.658 109.352 1.00 13.64 275 GLU C O 1
ATOM 9763 N N . LEU C 1 284 ? 56.973 48.598 110.181 1.00 14.78 276 LEU C N 1
ATOM 9764 C CA . LEU C 1 284 ? 56.686 48.019 108.895 1.00 15.23 276 LEU C CA 1
ATOM 9765 C C . LEU C 1 284 ? 55.207 47.626 108.753 1.00 15.37 276 LEU C C 1
ATOM 9766 O O . LEU C 1 284 ? 54.323 48.306 109.274 1.00 15.23 276 LEU C O 1
ATOM 9771 N N . GLY C 1 285 ? 54.935 46.555 108.034 1.00 15.54 277 GLY C N 1
ATOM 9772 C CA . GLY C 1 285 ? 53.563 46.194 107.735 1.00 15.66 277 GLY C CA 1
ATOM 9773 C C . GLY C 1 285 ? 52.766 45.685 108.921 1.00 15.44 277 GLY C C 1
ATOM 9774 O O . GLY C 1 285 ? 53.321 45.375 109.986 1.00 15.56 277 GLY C O 1
ATOM 9775 N N . GLY C 1 286 ? 51.451 45.595 108.728 1.00 15.16 278 GLY C N 1
ATOM 9776 C CA . GLY C 1 286 ? 50.580 45.023 109.720 1.00 15.04 278 GLY C CA 1
ATOM 9777 C C . GLY C 1 286 ? 49.341 44.371 109.146 1.00 14.73 278 GLY C C 1
ATOM 9778 O O . GLY C 1 286 ? 48.901 44.679 108.020 1.00 14.75 278 GLY C O 1
ATOM 9779 N N . LYS C 1 287 ? 48.800 43.452 109.926 1.00 14.18 279 LYS C N 1
ATOM 9780 C CA . LYS C 1 287 ? 47.478 42.873 109.656 1.00 14.52 279 LYS C CA 1
ATOM 9781 C C . LYS C 1 287 ? 46.860 42.604 111.018 1.00 14.46 279 LYS C C 1
ATOM 9782 O O . LYS C 1 287 ? 46.602 41.459 111.405 1.00 14.29 279 LYS C O 1
ATOM 9788 N N . SER C 1 288 ? 46.540 43.699 111.710 1.00 14.31 280 SER C N 1
ATOM 9789 C CA . SER C 1 288 ? 46.210 43.648 113.127 1.00 14.14 280 SER C CA 1
ATOM 9790 C C . SER C 1 288 ? 44.824 43.031 113.376 1.00 14.13 280 SER C C 1
ATOM 9791 O O . SER C 1 288 ? 43.865 43.413 112.723 1.00 14.52 280 SER C O 1
ATOM 9794 N N . PRO C 1 289 ? 44.707 42.102 114.342 1.00 13.90 281 PRO C N 1
ATOM 9795 C CA . PRO C 1 289 ? 43.435 41.497 114.651 1.00 13.94 281 PRO C CA 1
ATOM 9796 C C . PRO C 1 289 ? 42.673 42.240 115.712 1.00 13.84 281 PRO C C 1
ATOM 9797 O O . PRO C 1 289 ? 43.262 42.892 116.565 1.00 13.88 281 PRO C O 1
ATOM 9801 N N . VAL C 1 290 ? 41.353 42.115 115.669 1.00 13.91 282 VAL C N 1
ATOM 9802 C CA . VAL C 1 290 ? 40.428 42.695 116.611 1.00 13.91 282 VAL C CA 1
ATOM 9803 C C . VAL C 1 290 ? 39.631 41.516 117.170 1.00 14.10 282 VAL C C 1
ATOM 9804 O O . VAL C 1 290 ? 38.914 40.856 116.435 1.00 14.31 282 VAL C O 1
ATOM 9808 N N . ILE C 1 291 ? 39.761 41.252 118.464 1.00 13.79 283 ILE C N 1
ATOM 9809 C CA . ILE C 1 291 ? 39.136 40.095 119.081 1.00 13.95 283 ILE C CA 1
ATOM 9810 C C . ILE C 1 291 ? 37.993 40.550 119.956 1.00 14.16 283 ILE C C 1
ATOM 9811 O O . ILE C 1 291 ? 38.216 41.308 120.921 1.00 13.85 283 ILE C O 1
ATOM 9816 N N . VAL C 1 292 ? 36.778 40.106 119.636 1.00 14.56 284 VAL C N 1
ATOM 9817 C CA . VAL C 1 292 ? 35.592 40.492 120.385 1.00 14.82 284 VAL C CA 1
ATOM 9818 C C . VAL C 1 292 ? 35.070 39.328 121.210 1.00 15.17 284 VAL C C 1
ATOM 9819 O O . VAL C 1 292 ? 34.633 38.305 120.659 1.00 15.47 284 VAL C O 1
ATOM 9823 N N . LEU C 1 293 ? 35.115 39.483 122.538 1.00 14.85 285 LEU C N 1
ATOM 9824 C CA . LEU C 1 293 ? 34.626 38.438 123.453 1.00 15.47 285 LEU C CA 1
ATOM 9825 C C . LEU C 1 293 ? 33.102 38.527 123.630 1.00 16.08 285 LEU C C 1
ATOM 9826 O O . LEU C 1 293 ? 32.494 39.574 123.365 1.00 15.85 285 LEU C O 1
ATOM 9831 N N . PRO C 1 294 ? 32.465 37.442 124.118 1.00 17.22 286 PRO C N 1
ATOM 9832 C CA . PRO C 1 294 ? 30.993 37.388 124.064 1.00 17.91 286 PRO C CA 1
ATOM 9833 C C . PRO C 1 294 ? 30.298 38.219 125.130 1.00 18.24 286 PRO C C 1
ATOM 9834 O O . PRO C 1 294 ? 29.089 38.324 125.083 1.00 18.36 286 PRO C O 1
ATOM 9838 N N . ASP C 1 295 ? 31.043 38.825 126.061 1.00 18.06 287 ASP C N 1
ATOM 9839 C CA . ASP C 1 295 ? 30.424 39.639 127.106 1.00 18.31 287 ASP C CA 1
ATOM 9840 C C . ASP C 1 295 ? 30.172 41.069 126.688 1.00 18.58 287 ASP C C 1
ATOM 9841 O O . ASP C 1 295 ? 29.645 41.819 127.500 1.00 18.71 287 ASP C O 1
ATOM 9846 N N . VAL C 1 296 ? 30.514 41.457 125.456 1.00 18.82 288 VAL C N 1
ATOM 9847 C CA . VAL C 1 296 ? 30.448 42.865 125.074 1.00 19.43 288 VAL C CA 1
ATOM 9848 C C . VAL C 1 296 ? 29.059 43.401 124.885 1.00 20.41 288 VAL C C 1
ATOM 9849 O O . VAL C 1 296 ? 28.119 42.652 124.618 1.00 20.72 288 VAL C O 1
ATOM 9853 N N . ASP C 1 297 ? 28.943 44.717 125.043 1.00 21.02 289 ASP C N 1
ATOM 9854 C CA . ASP C 1 297 ? 27.786 45.436 124.544 1.00 22.79 289 ASP C CA 1
ATOM 9855 C C . ASP C 1 297 ? 27.902 45.420 123.019 1.00 22.73 289 ASP C C 1
ATOM 9856 O O . ASP C 1 297 ? 28.904 45.844 122.469 1.00 21.94 289 ASP C O 1
ATOM 9861 N N . LEU C 1 298 ? 26.875 44.944 122.347 1.00 23.48 290 LEU C N 1
ATOM 9862 C CA . LEU C 1 298 ? 26.935 44.734 120.900 1.00 23.71 290 LEU C CA 1
ATOM 9863 C C . LEU C 1 298 ? 27.149 46.020 120.110 1.00 23.18 290 LEU C C 1
ATOM 9864 O O . LEU C 1 298 ? 27.853 46.018 119.096 1.00 22.89 290 LEU C O 1
ATOM 9869 N N . ASP C 1 299 ? 26.516 47.105 120.533 1.00 22.99 291 ASP C N 1
ATOM 9870 C CA . ASP C 1 299 ? 26.655 48.361 119.813 1.00 23.16 291 ASP C CA 1
ATOM 9871 C C . ASP C 1 299 ? 28.015 48.988 120.014 1.00 21.51 291 ASP C C 1
ATOM 9872 O O . ASP C 1 299 ? 28.588 49.482 119.068 1.00 20.21 291 ASP C O 1
ATOM 9877 N N . LYS C 1 300 ? 28.526 48.956 121.238 1.00 21.20 292 LYS C N 1
ATOM 9878 C CA . LYS C 1 300 ? 29.892 49.430 121.502 1.00 21.85 292 LYS C CA 1
ATOM 9879 C C . LYS C 1 300 ? 30.933 48.628 120.728 1.00 20.23 292 LYS C C 1
ATOM 9880 O O . LYS C 1 300 ? 31.872 49.194 120.172 1.00 18.70 292 LYS C O 1
ATOM 9886 N N . ALA C 1 301 ? 30.763 47.305 120.701 1.00 19.71 293 ALA C N 1
ATOM 9887 C CA . ALA C 1 301 ? 31.688 46.451 119.987 1.00 19.22 293 ALA C CA 1
ATOM 9888 C C . ALA C 1 301 ? 31.633 46.748 118.488 1.00 18.98 293 ALA C C 1
ATOM 9889 O O . ALA C 1 301 ? 32.669 46.847 117.841 1.00 18.21 293 ALA C O 1
ATOM 9891 N N . ALA C 1 302 ? 30.432 46.909 117.947 1.00 18.74 294 ALA C N 1
ATOM 9892 C CA . ALA C 1 302 ? 30.309 47.124 116.520 1.00 19.08 294 ALA C CA 1
ATOM 9893 C C . ALA C 1 302 ? 30.925 48.464 116.134 1.00 19.12 294 ALA C C 1
ATOM 9894 O O . ALA C 1 302 ? 31.606 48.583 115.129 1.00 18.59 294 ALA C O 1
ATOM 9896 N N . GLN C 1 303 ? 30.674 49.482 116.944 1.00 19.17 295 GLN C N 1
ATOM 9897 C CA . GLN C 1 303 ? 31.225 50.800 116.665 1.00 18.84 295 GLN C CA 1
ATOM 9898 C C . GLN C 1 303 ? 32.746 50.723 116.753 1.00 17.53 295 GLN C C 1
ATOM 9899 O O . GLN C 1 303 ? 33.460 51.329 115.960 1.00 16.66 295 GLN C O 1
ATOM 9905 N N . GLY C 1 304 ? 33.235 49.957 117.711 1.00 16.74 296 GLY C N 1
ATOM 9906 C CA . GLY C 1 304 ? 34.672 49.750 117.865 1.00 16.16 296 GLY C CA 1
ATOM 9907 C C . GLY C 1 304 ? 35.338 49.047 116.683 1.00 15.74 296 GLY C C 1
ATOM 9908 O O . GLY C 1 304 ? 36.404 49.456 116.234 1.00 14.86 296 GLY C O 1
ATOM 9909 N N . VAL C 1 305 ? 34.710 47.976 116.217 1.00 15.75 297 VAL C N 1
ATOM 9910 C CA . VAL C 1 305 ? 35.180 47.226 115.054 1.00 15.69 297 VAL C CA 1
ATOM 9911 C C . VAL C 1 305 ? 35.181 48.139 113.823 1.00 15.88 297 VAL C C 1
ATOM 9912 O O . VAL C 1 305 ? 36.170 48.175 113.087 1.00 15.61 297 VAL C O 1
ATOM 9916 N N . ALA C 1 306 ? 34.094 48.866 113.606 1.00 15.67 298 ALA C N 1
ATOM 9917 C CA . ALA C 1 306 ? 34.010 49.746 112.451 1.00 16.05 298 ALA C CA 1
ATOM 9918 C C . ALA C 1 306 ? 35.086 50.828 112.477 1.00 15.67 298 ALA C C 1
ATOM 9919 O O . ALA C 1 306 ? 35.785 51.069 111.471 1.00 15.35 298 ALA C O 1
ATOM 9921 N N . ASN C 1 307 ? 35.249 51.478 113.622 1.00 15.78 299 ASN C N 1
ATOM 9922 C CA . ASN C 1 307 ? 36.250 52.515 113.732 1.00 15.96 299 ASN C CA 1
ATOM 9923 C C . ASN C 1 307 ? 37.661 51.949 113.504 1.00 15.24 299 ASN C C 1
ATOM 9924 O O . ASN C 1 307 ? 38.537 52.625 112.944 1.00 14.72 299 ASN C O 1
ATOM 9929 N N . ALA C 1 308 ? 37.909 50.760 114.046 1.00 14.50 300 ALA C N 1
ATOM 9930 C CA . ALA C 1 308 ? 39.239 50.172 114.012 1.00 13.98 300 ALA C CA 1
ATOM 9931 C C . ALA C 1 308 ? 39.742 49.992 112.566 1.00 13.94 300 ALA C C 1
ATOM 9932 O O . ALA C 1 308 ? 40.961 50.061 112.317 1.00 13.71 300 ALA C O 1
ATOM 9934 N N . ILE C 1 309 ? 38.819 49.739 111.656 1.00 14.07 301 ILE C N 1
ATOM 9935 C CA . ILE C 1 309 ? 39.191 49.524 110.269 1.00 14.53 301 ILE C CA 1
ATOM 9936 C C . ILE C 1 309 ? 39.015 50.782 109.444 1.00 14.86 301 ILE C C 1
ATOM 9937 O O . ILE C 1 309 ? 39.821 51.055 108.616 1.00 15.57 301 ILE C O 1
ATOM 9942 N N . PHE C 1 310 ? 37.974 51.564 109.655 1.00 15.08 302 PHE C N 1
ATOM 9943 C CA . PHE C 1 310 ? 37.678 52.639 108.718 1.00 15.23 302 PHE C CA 1
ATOM 9944 C C . PHE C 1 310 ? 38.335 53.977 109.045 1.00 15.19 302 PHE C C 1
ATOM 9945 O O . PHE C 1 310 ? 38.307 54.877 108.219 1.00 15.22 302 PHE C O 1
ATOM 9953 N N . PHE C 1 311 ? 38.856 54.129 110.259 1.00 14.97 303 PHE C N 1
ATOM 9954 C CA . PHE C 1 311 ? 39.627 55.304 110.610 1.00 15.03 303 PHE C CA 1
ATOM 9955 C C . PHE C 1 311 ? 40.687 55.574 109.512 1.00 14.85 303 PHE C C 1
ATOM 9956 O O . PHE C 1 311 ? 41.380 54.642 109.048 1.00 14.91 303 PHE C O 1
ATOM 9964 N N . ASN C 1 312 ? 40.785 56.829 109.087 1.00 14.44 304 ASN C N 1
ATOM 9965 C CA . ASN C 1 312 ? 41.729 57.260 108.063 1.00 14.10 304 ASN C CA 1
ATOM 9966 C C . ASN C 1 312 ? 41.644 56.413 106.787 1.00 14.86 304 ASN C C 1
ATOM 9967 O O . ASN C 1 312 ? 42.661 56.076 106.171 1.00 14.02 304 ASN C O 1
ATOM 9972 N N . GLN C 1 313 ? 40.404 56.077 106.406 1.00 15.10 305 GLN C N 1
ATOM 9973 C CA . GLN C 1 313 ? 40.119 55.230 105.245 1.00 16.00 305 GLN C CA 1
ATOM 9974 C C . GLN C 1 313 ? 40.847 53.894 105.255 1.00 15.36 305 GLN C C 1
ATOM 9975 O O . GLN C 1 313 ? 41.121 53.329 104.202 1.00 15.90 305 GLN C O 1
ATOM 9981 N N . GLY C 1 314 ? 41.132 53.365 106.432 1.00 14.72 306 GLY C N 1
ATOM 9982 C CA . GLY C 1 314 ? 41.894 52.108 106.548 1.00 14.69 306 GLY C CA 1
ATOM 9983 C C . GLY C 1 314 ? 43.372 52.227 106.193 1.00 14.25 306 GLY C C 1
ATOM 9984 O O . GLY C 1 314 ? 44.097 51.204 106.207 1.00 14.33 306 GLY C O 1
ATOM 9985 N N . GLN C 1 315 ? 43.840 53.449 105.949 1.00 13.61 307 GLN C N 1
ATOM 9986 C CA . GLN C 1 315 ? 45.255 53.683 105.576 1.00 13.57 307 GLN C CA 1
ATOM 9987 C C . GLN C 1 315 ? 46.097 53.919 106.851 1.00 13.34 307 GLN C C 1
ATOM 9988 O O . GLN C 1 315 ? 46.558 55.027 107.139 1.00 13.04 307 GLN C O 1
ATOM 9994 N N . VAL C 1 316 ? 46.210 52.862 107.625 1.00 13.24 308 VAL C N 1
ATOM 9995 C CA . VAL C 1 316 ? 46.789 52.900 108.960 1.00 13.60 308 VAL C CA 1
ATOM 9996 C C . VAL C 1 316 ? 47.530 51.591 109.124 1.00 13.91 308 VAL C C 1
ATOM 9997 O O . VAL C 1 316 ? 46.983 50.513 108.903 1.00 13.48 308 VAL C O 1
ATOM 10001 N N . CYS C 1 317 ? 48.781 51.676 109.547 1.00 14.28 309 CYS C N 1
ATOM 10002 C CA A CYS C 1 317 ? 49.622 50.488 109.677 0.54 14.53 309 CYS C CA 1
ATOM 10003 C CA B CYS C 1 317 ? 49.607 50.478 109.647 0.46 15.13 309 CYS C CA 1
ATOM 10004 C C . CYS C 1 317 ? 48.999 49.482 110.652 1.00 14.92 309 CYS C C 1
ATOM 10005 O O . CYS C 1 317 ? 49.057 48.279 110.425 1.00 15.32 309 CYS C O 1
ATOM 10010 N N . THR C 1 318 ? 48.389 49.979 111.732 1.00 14.39 310 THR C N 1
ATOM 10011 C CA . THR C 1 318 ? 47.712 49.126 112.711 1.00 14.24 310 THR C CA 1
ATOM 10012 C C . THR C 1 318 ? 46.206 48.979 112.508 1.00 14.40 310 THR C C 1
ATOM 10013 O O . THR C 1 318 ? 45.499 48.669 113.440 1.00 14.27 310 THR C O 1
ATOM 10017 N N . ALA C 1 319 ? 45.695 49.263 111.320 1.00 14.37 311 ALA C N 1
ATOM 10018 C CA . ALA C 1 319 ? 44.296 49.110 111.071 1.00 14.40 311 ALA C CA 1
ATOM 10019 C C . ALA C 1 319 ? 43.820 47.742 111.545 1.00 14.73 311 ALA C C 1
ATOM 10020 O O . ALA C 1 319 ? 44.490 46.729 111.326 1.00 14.14 311 ALA C O 1
ATOM 10022 N N . GLY C 1 320 ? 42.625 47.729 112.152 1.00 14.52 312 GLY C N 1
ATOM 10023 C CA . GLY C 1 320 ? 42.032 46.499 112.631 1.00 14.90 312 GLY C CA 1
ATOM 10024 C C . GLY C 1 320 ? 41.419 45.739 111.487 1.00 15.14 312 GLY C C 1
ATOM 10025 O O . GLY C 1 320 ? 40.197 45.760 111.316 1.00 15.79 312 GLY C O 1
ATOM 10026 N N . SER C 1 321 ? 42.266 45.115 110.699 1.00 14.89 313 SER C N 1
ATOM 10027 C CA . SER C 1 321 ? 41.844 44.587 109.399 1.00 15.61 313 SER C CA 1
ATOM 10028 C C . SER C 1 321 ? 41.265 43.157 109.436 1.00 15.78 313 SER C C 1
ATOM 10029 O O . SER C 1 321 ? 40.650 42.734 108.470 1.00 16.16 313 SER C O 1
ATOM 10032 N N . ARG C 1 322 ? 41.461 42.440 110.546 1.00 15.52 314 ARG C N 1
ATOM 10033 C CA . ARG C 1 322 ? 40.845 41.128 110.763 1.00 15.63 314 ARG C CA 1
ATOM 10034 C C . ARG C 1 322 ? 40.044 41.120 112.027 1.00 15.35 314 ARG C C 1
ATOM 10035 O O . ARG C 1 322 ? 40.614 41.316 113.102 1.00 14.96 314 ARG C O 1
ATOM 10043 N N . ALA C 1 323 ? 38.731 40.893 111.943 1.00 15.70 315 ALA C N 1
ATOM 10044 C CA . ALA C 1 323 ? 37.904 40.831 113.138 1.00 15.43 315 ALA C CA 1
ATOM 10045 C C . ALA C 1 323 ? 37.555 39.399 113.441 1.00 16.01 315 ALA C C 1
ATOM 10046 O O . ALA C 1 323 ? 37.021 38.689 112.584 1.00 16.67 315 ALA C O 1
ATOM 10048 N N . TYR C 1 324 ? 37.846 38.961 114.652 1.00 15.49 316 TYR C N 1
ATOM 10049 C CA . TYR C 1 324 ? 37.503 37.631 115.105 1.00 15.90 316 TYR C CA 1
ATOM 10050 C C . TYR C 1 324 ? 36.522 37.808 116.248 1.00 15.98 316 TYR C C 1
ATOM 10051 O O . TYR C 1 324 ? 36.862 38.392 117.286 1.00 15.68 316 TYR C O 1
ATOM 10060 N N . ILE C 1 325 ? 35.294 37.399 116.020 1.00 15.74 317 ILE C N 1
ATOM 10061 C CA . ILE C 1 325 ? 34.176 37.723 116.910 1.00 16.43 317 ILE C CA 1
ATOM 10062 C C . ILE C 1 325 ? 33.553 36.422 117.404 1.00 17.31 317 ILE C C 1
ATOM 10063 O O . ILE C 1 325 ? 33.272 35.527 116.626 1.00 17.51 317 ILE C O 1
ATOM 10068 N N . HIS C 1 326 ? 33.375 36.322 118.710 1.00 18.10 318 HIS C N 1
ATOM 10069 C CA . HIS C 1 326 ? 32.890 35.102 119.281 1.00 19.17 318 HIS C CA 1
ATOM 10070 C C . HIS C 1 326 ? 31.556 34.722 118.618 1.00 20.26 318 HIS C C 1
ATOM 10071 O O . HIS C 1 326 ? 30.704 35.599 118.391 1.00 20.45 318 HIS C O 1
ATOM 10078 N N . SER C 1 327 ? 31.374 33.425 118.367 1.00 20.99 319 SER C N 1
ATOM 10079 C CA A SER C 1 327 ? 30.185 32.936 117.624 0.50 22.26 319 SER C CA 1
ATOM 10080 C CA B SER C 1 327 ? 30.213 32.935 117.636 0.50 21.97 319 SER C CA 1
ATOM 10081 C C . SER C 1 327 ? 28.859 33.319 118.266 1.00 22.74 319 SER C C 1
ATOM 10082 O O . SER C 1 327 ? 27.903 33.523 117.564 1.00 23.28 319 SER C O 1
ATOM 10087 N N . LYS C 1 328 ? 28.781 33.374 119.596 1.00 22.76 320 LYS C N 1
ATOM 10088 C CA . LYS C 1 328 ? 27.563 33.813 120.251 1.00 23.37 320 LYS C CA 1
ATOM 10089 C C . LYS C 1 328 ? 27.135 35.218 119.803 1.00 23.28 320 LYS C C 1
ATOM 10090 O O . LYS C 1 328 ? 25.949 35.497 119.768 1.00 25.02 320 LYS C O 1
ATOM 10092 N N . VAL C 1 329 ? 28.057 36.097 119.434 1.00 22.11 321 VAL C N 1
ATOM 10093 C CA . VAL C 1 329 ? 27.669 37.472 119.071 1.00 21.87 321 VAL C CA 1
ATOM 10094 C C . VAL C 1 329 ? 28.050 37.908 117.662 1.00 21.35 321 VAL C C 1
ATOM 10095 O O . VAL C 1 329 ? 27.822 39.043 117.284 1.00 20.72 321 VAL C O 1
ATOM 10099 N N . PHE C 1 330 ? 28.579 36.984 116.862 1.00 21.81 322 PHE C N 1
ATOM 10100 C CA . PHE C 1 330 ? 29.068 37.305 115.522 1.00 21.57 322 PHE C CA 1
ATOM 10101 C C . PHE C 1 330 ? 28.024 37.956 114.634 1.00 22.18 322 PHE C C 1
ATOM 10102 O O . PHE C 1 330 ? 28.272 38.999 114.038 1.00 22.16 322 PHE C O 1
ATOM 10110 N N . ASP C 1 331 ? 26.848 37.356 114.546 1.00 23.87 323 ASP C N 1
ATOM 10111 C CA . ASP C 1 331 ? 25.822 37.869 113.626 1.00 25.07 323 ASP C CA 1
ATOM 10112 C C . ASP C 1 331 ? 25.336 39.257 114.015 1.00 24.46 323 ASP C C 1
ATOM 10113 O O . ASP C 1 331 ? 25.234 40.118 113.172 1.00 24.68 323 ASP C O 1
ATOM 10118 N N . GLY C 1 332 ? 25.076 39.477 115.294 1.00 23.92 324 GLY C N 1
ATOM 10119 C CA . GLY C 1 332 ? 24.640 40.793 115.752 1.00 23.76 324 GLY C CA 1
ATOM 10120 C C . GLY C 1 332 ? 25.703 41.865 115.558 1.00 22.43 324 GLY C C 1
ATOM 10121 O O . GLY C 1 332 ? 25.408 42.997 115.180 1.00 22.15 324 GLY C O 1
ATOM 10122 N N . VAL C 1 333 ? 26.953 41.531 115.838 1.00 21.40 325 VAL C N 1
ATOM 10123 C CA . VAL C 1 333 ? 28.020 42.507 115.681 1.00 20.58 325 VAL C CA 1
ATOM 10124 C C . VAL C 1 333 ? 28.192 42.858 114.195 1.00 20.97 325 VAL C C 1
ATOM 10125 O O . VAL C 1 333 ? 28.229 44.041 113.831 1.00 20.35 325 VAL C O 1
ATOM 10129 N N . ILE C 1 334 ? 28.291 41.847 113.345 1.00 22.28 326 ILE C N 1
ATOM 10130 C CA . ILE C 1 334 ? 28.554 42.100 111.926 1.00 23.61 326 ILE C CA 1
ATOM 10131 C C . ILE C 1 334 ? 27.386 42.809 111.249 1.00 24.51 326 ILE C C 1
ATOM 10132 O O . ILE C 1 334 ? 27.605 43.695 110.423 1.00 24.13 326 ILE C O 1
ATOM 10137 N N . GLU C 1 335 ? 26.157 42.448 111.612 1.00 26.64 327 GLU C N 1
ATOM 10138 C CA . GLU C 1 335 ? 24.993 43.195 111.139 1.00 28.80 327 GLU C CA 1
ATOM 10139 C C . GLU C 1 335 ? 25.223 44.665 111.401 1.00 26.42 327 GLU C C 1
ATOM 10140 O O . GLU C 1 335 ? 25.074 45.504 110.528 1.00 25.77 327 GLU C O 1
ATOM 10146 N N . ARG C 1 336 ? 25.548 44.972 112.650 1.00 25.10 328 ARG C N 1
ATOM 10147 C CA . ARG C 1 336 ? 25.729 46.355 113.066 1.00 24.02 328 ARG C CA 1
ATOM 10148 C C . ARG C 1 336 ? 26.911 47.041 112.376 1.00 22.84 328 ARG C C 1
ATOM 10149 O O . ARG C 1 336 ? 26.783 48.193 111.956 1.00 22.93 328 ARG C O 1
ATOM 10157 N N . VAL C 1 337 ? 28.026 46.324 112.202 1.00 21.64 329 VAL C N 1
ATOM 10158 C CA . VAL C 1 337 ? 29.177 46.870 111.513 1.00 20.23 329 VAL C CA 1
ATOM 10159 C C . VAL C 1 337 ? 28.870 47.195 110.042 1.00 20.52 329 VAL C C 1
ATOM 10160 O O . VAL C 1 337 ? 29.251 48.252 109.533 1.00 20.09 329 VAL C O 1
ATOM 10164 N N . ALA C 1 338 ? 28.159 46.309 109.366 1.00 21.17 330 ALA C N 1
ATOM 10165 C CA . ALA C 1 338 ? 27.745 46.573 107.982 1.00 21.77 330 ALA C CA 1
ATOM 10166 C C . ALA C 1 338 ? 26.852 47.825 107.860 1.00 22.31 330 ALA C C 1
ATOM 10167 O O . ALA C 1 338 ? 27.013 48.595 106.917 1.00 21.99 330 ALA C O 1
ATOM 10169 N N . LYS C 1 339 ? 25.926 48.015 108.811 1.00 23.22 331 LYS C N 1
ATOM 10170 C CA . LYS C 1 339 ? 25.061 49.188 108.813 1.00 23.68 331 LYS C CA 1
ATOM 10171 C C . LYS C 1 339 ? 25.903 50.437 108.984 1.00 23.10 331 LYS C C 1
ATOM 10172 O O . LYS C 1 339 ? 25.683 51.437 108.298 1.00 23.80 331 LYS C O 1
ATOM 10174 N N . ILE C 1 340 ? 26.869 50.397 109.893 1.00 22.43 332 ILE C N 1
ATOM 10175 C CA . ILE C 1 340 ? 27.774 51.551 110.119 1.00 21.72 332 ILE C CA 1
ATOM 10176 C C . ILE C 1 340 ? 28.569 51.856 108.859 1.00 21.17 332 ILE C C 1
ATOM 10177 O O . ILE C 1 340 ? 28.607 52.991 108.414 1.00 20.99 332 ILE C O 1
ATOM 10182 N N . ALA C 1 341 ? 29.158 50.819 108.262 1.00 20.93 333 ALA C N 1
ATOM 10183 C CA . ALA C 1 341 ? 29.913 50.974 107.018 1.00 20.70 333 ALA C CA 1
ATOM 10184 C C . ALA C 1 341 ? 29.110 51.674 105.910 1.00 21.32 333 ALA C C 1
ATOM 10185 O O . ALA C 1 341 ? 29.588 52.636 105.298 1.00 21.17 333 ALA C O 1
ATOM 10187 N N . ALA C 1 342 ? 27.889 51.203 105.674 1.00 22.71 334 ALA C N 1
ATOM 10188 C CA . ALA C 1 342 ? 27.033 51.735 104.636 1.00 23.14 334 ALA C CA 1
ATOM 10189 C C . ALA C 1 342 ? 26.546 53.121 104.961 1.00 23.74 334 ALA C C 1
ATOM 10190 O O . ALA C 1 342 ? 26.206 53.855 104.065 1.00 23.90 334 ALA C O 1
ATOM 10192 N N . SER C 1 343 ? 26.520 53.502 106.231 1.00 23.77 335 SER C N 1
ATOM 10193 C CA . SER C 1 343 ? 26.085 54.852 106.614 1.00 24.80 335 SER C CA 1
ATOM 10194 C C . SER C 1 343 ? 27.194 55.927 106.542 1.00 23.51 335 SER C C 1
ATOM 10195 O O . SER C 1 343 ? 26.911 57.109 106.599 1.00 23.60 335 SER C O 1
ATOM 10198 N N . LEU C 1 344 ? 28.449 55.547 106.418 1.00 22.03 336 LEU C N 1
ATOM 10199 C CA . LEU C 1 344 ? 29.523 56.559 106.453 1.00 20.83 336 LEU C CA 1
ATOM 10200 C C . LEU C 1 344 ? 29.476 57.492 105.237 1.00 21.38 336 LEU C C 1
ATOM 10201 O O . LEU C 1 344 ? 29.395 57.034 104.105 1.00 20.86 336 LEU C O 1
ATOM 10206 N N . LYS C 1 345 ? 29.557 58.795 105.489 1.00 21.49 337 LYS C N 1
ATOM 10207 C CA . LYS C 1 345 ? 29.530 59.799 104.436 1.00 22.75 337 LYS C CA 1
ATOM 10208 C C . LYS C 1 345 ? 30.866 59.890 103.682 1.00 21.23 337 LYS C C 1
ATOM 10209 O O . LYS C 1 345 ? 31.913 60.210 104.260 1.00 19.74 337 LYS C O 1
ATOM 10215 N N . ILE C 1 346 ? 30.819 59.584 102.384 1.00 20.81 338 ILE C N 1
ATOM 10216 C CA . ILE C 1 346 ? 32.003 59.566 101.546 1.00 19.73 338 ILE C CA 1
ATOM 10217 C C . ILE C 1 346 ? 32.052 60.889 100.799 1.00 19.64 338 ILE C C 1
ATOM 10218 O O . ILE C 1 346 ? 31.057 61.303 100.216 1.00 19.51 338 ILE C O 1
ATOM 10223 N N . GLY C 1 347 ? 33.198 61.565 100.801 1.00 18.33 339 GLY C N 1
ATOM 10224 C CA . GLY C 1 347 ? 33.290 62.840 100.129 1.00 18.35 339 GLY C CA 1
ATOM 10225 C C . GLY C 1 347 ? 34.662 63.490 100.250 1.00 17.43 339 GLY C C 1
ATOM 10226 O O . GLY C 1 347 ? 35.595 62.876 100.772 1.00 16.13 339 GLY C O 1
ATOM 10227 N N . PRO C 1 348 ? 34.782 64.735 99.765 1.00 17.51 340 PRO C N 1
ATOM 10228 C CA . PRO C 1 348 ? 36.034 65.449 99.866 1.00 17.05 340 PRO C CA 1
ATOM 10229 C C . PRO C 1 348 ? 36.356 65.802 101.318 1.00 16.43 340 PRO C C 1
ATOM 10230 O O . PRO C 1 348 ? 35.479 66.158 102.099 1.00 16.24 340 PRO C O 1
ATOM 10234 N N . GLY C 1 349 ? 37.620 65.705 101.652 1.00 15.82 341 GLY C N 1
ATOM 10235 C CA . GLY C 1 349 ? 38.066 65.939 103.031 1.00 15.55 341 GLY C CA 1
ATOM 10236 C C . GLY C 1 349 ? 37.805 67.339 103.546 1.00 15.87 341 GLY C C 1
ATOM 10237 O O . GLY C 1 349 ? 37.646 67.539 104.753 1.00 15.76 341 GLY C O 1
ATOM 10238 N N . MET C 1 350 ? 37.712 68.313 102.647 1.00 16.04 342 MET C N 1
ATOM 10239 C CA . MET C 1 350 ? 37.450 69.665 103.089 1.00 16.60 342 MET C CA 1
ATOM 10240 C C . MET C 1 350 ? 36.008 69.904 103.494 1.00 17.88 342 MET C C 1
ATOM 10241 O O . MET C 1 350 ? 35.715 70.935 104.093 1.00 18.16 342 MET C O 1
ATOM 10246 N N . ASP C 1 351 ? 35.103 68.968 103.192 1.00 18.53 343 ASP C N 1
ATOM 10247 C CA . ASP C 1 351 ? 33.723 69.073 103.620 1.00 19.93 343 ASP C CA 1
ATOM 10248 C C . ASP C 1 351 ? 33.600 68.566 105.056 1.00 20.32 343 ASP C C 1
ATOM 10249 O O . ASP C 1 351 ? 33.959 67.421 105.336 1.00 20.48 343 ASP C O 1
ATOM 10254 N N . PRO C 1 352 ? 33.052 69.393 105.976 1.00 21.24 344 PRO C N 1
ATOM 10255 C CA . PRO C 1 352 ? 32.964 68.966 107.374 1.00 21.13 344 PRO C CA 1
ATOM 10256 C C . PRO C 1 352 ? 32.053 67.756 107.553 1.00 22.00 344 PRO C C 1
ATOM 10257 O O . PRO C 1 352 ? 32.164 67.088 108.548 1.00 21.35 344 PRO C O 1
ATOM 10261 N N . ALA C 1 353 ? 31.162 67.469 106.596 1.00 22.97 345 ALA C N 1
ATOM 10262 C CA . ALA C 1 353 ? 30.311 66.286 106.692 1.00 23.49 345 ALA C CA 1
ATOM 10263 C C . ALA C 1 353 ? 31.026 64.978 106.358 1.00 22.71 345 ALA C C 1
ATOM 10264 O O . ALA C 1 353 ? 30.518 63.896 106.648 1.00 23.33 345 ALA C O 1
ATOM 10266 N N . THR C 1 354 ? 32.180 65.056 105.736 1.00 21.43 346 THR C N 1
ATOM 10267 C CA . THR C 1 354 ? 32.830 63.854 105.227 1.00 20.40 346 THR C CA 1
ATOM 10268 C C . THR C 1 354 ? 33.355 63.001 106.371 1.00 19.82 346 THR C C 1
ATOM 10269 O O . THR C 1 354 ? 34.040 63.503 107.251 1.00 19.32 346 THR C O 1
ATOM 10273 N N . GLN C 1 355 ? 33.040 61.712 106.346 1.00 19.40 347 GLN C N 1
ATOM 10274 C CA . GLN C 1 355 ? 33.635 60.754 107.278 1.00 19.04 347 GLN C CA 1
ATOM 10275 C C . GLN C 1 355 ? 34.702 59.873 106.643 1.00 17.46 347 GLN C C 1
ATOM 10276 O O . GLN C 1 355 ? 35.570 59.384 107.328 1.00 17.25 347 GLN C O 1
ATOM 10282 N N . ILE C 1 356 ? 34.573 59.616 105.359 1.00 17.39 348 ILE C N 1
ATOM 10283 C CA . ILE C 1 356 ? 35.472 58.771 104.611 1.00 17.55 348 ILE C CA 1
ATOM 10284 C C . ILE C 1 356 ? 35.919 59.556 103.379 1.00 16.68 348 ILE C C 1
ATOM 10285 O O . ILE C 1 356 ? 35.103 59.901 102.528 1.00 16.21 348 ILE C O 1
ATOM 10290 N N . GLY C 1 357 ? 37.215 59.902 103.346 1.00 15.20 349 GLY C N 1
ATOM 10291 C CA . GLY C 1 357 ? 37.794 60.571 102.201 1.00 15.24 349 GLY C CA 1
ATOM 10292 C C . GLY C 1 357 ? 38.194 59.579 101.130 1.00 15.17 349 GLY C C 1
ATOM 10293 O O . GLY C 1 357 ? 37.964 58.387 101.279 1.00 14.88 349 GLY C O 1
ATOM 10294 N N . PRO C 1 358 ? 38.817 60.066 100.053 1.00 15.29 350 PRO C N 1
ATOM 10295 C CA . PRO C 1 358 ? 39.314 59.169 99.023 1.00 15.79 350 PRO C CA 1
ATOM 10296 C C . PRO C 1 358 ? 40.597 58.526 99.475 1.00 15.16 350 PRO C C 1
ATOM 10297 O O . PRO C 1 358 ? 41.180 58.948 100.487 1.00 14.44 350 PRO C O 1
ATOM 10301 N N . LEU C 1 359 ? 41.046 57.502 98.750 1.00 15.46 351 LEU C N 1
ATOM 10302 C CA . LEU C 1 359 ? 42.402 56.956 98.951 1.00 15.36 351 LEU C CA 1
ATOM 10303 C C . LEU C 1 359 ? 43.405 57.872 98.285 1.00 15.51 351 LEU C C 1
ATOM 10304 O O . LEU C 1 359 ? 43.030 58.795 97.559 1.00 16.17 351 LEU C O 1
ATOM 10309 N N . VAL C 1 360 ? 44.688 57.666 98.543 1.00 15.35 352 VAL C N 1
ATOM 10310 C CA . VAL C 1 360 ? 45.679 58.702 98.276 1.00 15.39 352 VAL C CA 1
ATOM 10311 C C . VAL C 1 360 ? 46.035 58.863 96.796 1.00 15.98 352 VAL C C 1
ATOM 10312 O O . VAL C 1 360 ? 46.479 59.938 96.397 1.00 16.68 352 VAL C O 1
ATOM 10316 N N . SER C 1 361 ? 45.836 57.813 96.005 1.00 15.73 353 SER C N 1
ATOM 10317 C CA . SER C 1 361 ? 46.249 57.804 94.610 1.00 16.46 353 SER C CA 1
ATOM 10318 C C . SER C 1 361 ? 45.476 56.769 93.818 1.00 16.85 353 SER C C 1
ATOM 10319 O O . SER C 1 361 ? 44.822 55.892 94.385 1.00 16.59 353 SER C O 1
ATOM 10322 N N . ALA C 1 362 ? 45.521 56.918 92.497 1.00 17.94 354 ALA C N 1
ATOM 10323 C CA . ALA C 1 362 ? 44.910 55.933 91.622 1.00 19.12 354 ALA C CA 1
ATOM 10324 C C . ALA C 1 362 ? 45.529 54.556 91.793 1.00 19.60 354 ALA C C 1
ATOM 10325 O O . ALA C 1 362 ? 44.800 53.564 91.802 1.00 19.32 354 ALA C O 1
ATOM 10327 N N . LYS C 1 363 ? 46.859 54.493 91.948 1.00 20.27 355 LYS C N 1
ATOM 10328 C CA . LYS C 1 363 ? 47.533 53.202 92.154 1.00 21.25 355 LYS C CA 1
ATOM 10329 C C . LYS C 1 363 ? 46.984 52.551 93.435 1.00 20.69 355 LYS C C 1
ATOM 10330 O O . LYS C 1 363 ? 46.803 51.339 93.478 1.00 20.49 355 LYS C O 1
ATOM 10332 N N . GLN C 1 364 ? 46.726 53.329 94.487 1.00 20.48 356 GLN C N 1
ATOM 10333 C CA . GLN C 1 364 ? 46.229 52.737 95.736 1.00 20.09 356 GLN C CA 1
ATOM 10334 C C . GLN C 1 364 ? 44.861 52.205 95.560 1.00 20.14 356 GLN C C 1
ATOM 10335 O O . GLN C 1 364 ? 44.550 51.138 96.078 1.00 19.36 356 GLN C O 1
ATOM 10341 N N . ARG C 1 365 ? 44.012 52.968 94.878 1.00 20.59 357 ARG C N 1
ATOM 10342 C CA . ARG C 1 365 ? 42.686 52.463 94.622 1.00 21.91 357 ARG C CA 1
ATOM 10343 C C . ARG C 1 365 ? 42.764 51.149 93.815 1.00 23.24 357 ARG C C 1
ATOM 10344 O O . ARG C 1 365 ? 42.039 50.206 94.089 1.00 22.21 357 ARG C O 1
ATOM 10352 N N . GLU C 1 366 ? 43.641 51.106 92.825 1.00 24.44 358 GLU C N 1
ATOM 10353 C CA . GLU C 1 366 ? 43.772 49.904 92.011 1.00 26.76 358 GLU C CA 1
ATOM 10354 C C . GLU C 1 366 ? 44.164 48.708 92.883 1.00 25.39 358 GLU C C 1
ATOM 10355 O O . GLU C 1 366 ? 43.589 47.646 92.772 1.00 23.89 358 GLU C O 1
ATOM 10361 N N . ARG C 1 367 ? 45.136 48.896 93.761 1.00 25.34 359 ARG C N 1
ATOM 10362 C CA . ARG C 1 367 ? 45.578 47.828 94.686 1.00 25.96 359 ARG C CA 1
ATOM 10363 C C . ARG C 1 367 ? 44.460 47.353 95.600 1.00 23.50 359 ARG C C 1
ATOM 10364 O O . ARG C 1 367 ? 44.235 46.157 95.752 1.00 22.56 359 ARG C O 1
ATOM 10372 N N . VAL C 1 368 ? 43.781 48.306 96.230 1.00 21.93 360 VAL C N 1
ATOM 10373 C CA . VAL C 1 368 ? 42.740 47.986 97.186 1.00 21.23 360 VAL C CA 1
ATOM 10374 C C . VAL C 1 368 ? 41.594 47.255 96.483 1.00 21.83 360 VAL C C 1
ATOM 10375 O O . VAL C 1 368 ? 41.136 46.229 96.968 1.00 21.99 360 VAL C O 1
ATOM 10379 N N . CYS C 1 369 ? 41.147 47.760 95.335 1.00 22.27 361 CYS C N 1
ATOM 10380 C CA . CYS C 1 369 ? 40.083 47.084 94.592 1.00 23.61 361 CYS C CA 1
ATOM 10381 C C . CYS C 1 369 ? 40.500 45.706 94.088 1.00 23.53 361 CYS C C 1
ATOM 10382 O O . CYS C 1 369 ? 39.685 44.788 94.002 1.00 23.85 361 CYS C O 1
ATOM 10385 N N . GLY C 1 370 ? 41.766 45.574 93.742 1.00 22.74 362 GLY C N 1
ATOM 10386 C CA . GLY C 1 370 ? 42.310 44.301 93.334 1.00 22.87 362 GLY C CA 1
ATOM 10387 C C . GLY C 1 370 ? 42.238 43.289 94.446 1.00 21.99 362 GLY C C 1
ATOM 10388 O O . GLY C 1 370 ? 41.990 42.091 94.202 1.00 22.49 362 GLY C O 1
ATOM 10389 N N . TYR C 1 371 ? 42.493 43.728 95.670 1.00 20.44 363 TYR C N 1
ATOM 10390 C CA . TYR C 1 371 ? 42.377 42.823 96.804 1.00 20.55 363 TYR C CA 1
ATOM 10391 C C . TYR C 1 371 ? 40.935 42.393 97.036 1.00 20.57 363 TYR C C 1
ATOM 10392 O O . TYR C 1 371 ? 40.674 41.220 97.274 1.00 20.63 363 TYR C O 1
ATOM 10401 N N . ILE C 1 372 ? 40.008 43.344 96.970 1.00 20.27 364 ILE C N 1
ATOM 10402 C CA . ILE C 1 372 ? 38.615 43.030 97.129 1.00 21.25 364 ILE C CA 1
ATOM 10403 C C . ILE C 1 372 ? 38.167 41.998 96.090 1.00 22.97 364 ILE C C 1
ATOM 10404 O O . ILE C 1 372 ? 37.518 40.998 96.423 1.00 22.92 364 ILE C O 1
ATOM 10409 N N . ASP C 1 373 ? 38.527 42.240 94.835 1.00 24.56 365 ASP C N 1
ATOM 10410 C CA . ASP C 1 373 ? 38.201 41.305 93.736 1.00 27.18 365 ASP C CA 1
ATOM 10411 C C . ASP C 1 373 ? 38.776 39.920 94.008 1.00 27.77 365 ASP C C 1
ATOM 10412 O O . ASP C 1 373 ? 38.124 38.898 93.778 1.00 27.60 365 ASP C O 1
ATOM 10417 N N . SER C 1 374 ? 40.011 39.894 94.506 1.00 27.48 366 SER C N 1
ATOM 10418 C CA . SER C 1 374 ? 40.680 38.647 94.855 1.00 28.06 366 SER C CA 1
ATOM 10419 C C . SER C 1 374 ? 39.880 37.850 95.900 1.00 27.25 366 SER C C 1
ATOM 10420 O O . SER C 1 374 ? 39.736 36.639 95.786 1.00 27.90 366 SER C O 1
ATOM 10423 N N . GLY C 1 375 ? 39.338 38.550 96.895 1.00 25.58 367 GLY C N 1
ATOM 10424 C CA . GLY C 1 375 ? 38.478 37.957 97.891 1.00 24.92 367 GLY C CA 1
ATOM 10425 C C . GLY C 1 375 ? 37.234 37.299 97.290 1.00 25.85 367 GLY C C 1
ATOM 10426 O O . GLY C 1 375 ? 36.924 36.147 97.615 1.00 24.57 367 GLY C O 1
ATOM 10427 N N . PHE C 1 376 ? 36.538 38.042 96.423 1.00 26.24 368 PHE C N 1
ATOM 10428 C CA . PHE C 1 376 ? 35.376 37.523 95.740 1.00 27.40 368 PHE C CA 1
ATOM 10429 C C . PHE C 1 376 ? 35.779 36.259 94.966 1.00 28.63 368 PHE C C 1
ATOM 10430 O O . PHE C 1 376 ? 35.091 35.252 95.028 1.00 29.17 368 PHE C O 1
ATOM 10438 N N . GLY C 1 377 ? 36.904 36.329 94.265 1.00 28.72 369 GLY C N 1
ATOM 10439 C CA . GLY C 1 377 ? 37.423 35.234 93.490 1.00 30.12 369 GLY C CA 1
ATOM 10440 C C . GLY C 1 377 ? 37.679 33.993 94.309 1.00 30.30 369 GLY C C 1
ATOM 10441 O O . GLY C 1 377 ? 37.545 32.887 93.808 1.00 31.97 369 GLY C O 1
ATOM 10442 N N . GLU C 1 378 ? 37.996 34.147 95.578 1.00 29.19 370 GLU C N 1
ATOM 10443 C CA . GLU C 1 378 ? 38.256 32.989 96.431 1.00 29.70 370 GLU C CA 1
ATOM 10444 C C . GLU C 1 378 ? 37.044 32.522 97.226 1.00 29.23 370 GLU C C 1
ATOM 10445 O O . GLU C 1 378 ? 37.157 31.580 97.989 1.00 29.50 370 GLU C O 1
ATOM 10451 N N . GLY C 1 379 ? 35.912 33.210 97.111 1.00 29.02 371 GLY C N 1
ATOM 10452 C CA . GLY C 1 379 ? 34.679 32.761 97.770 1.00 29.06 371 GLY C CA 1
ATOM 10453 C C . GLY C 1 379 ? 34.171 33.655 98.896 1.00 27.83 371 GLY C C 1
ATOM 10454 O O . GLY C 1 379 ? 33.131 33.377 99.472 1.00 28.58 371 GLY C O 1
ATOM 10455 N N . ALA C 1 380 ? 34.865 34.734 99.195 1.00 26.14 372 ALA C N 1
ATOM 10456 C CA . ALA C 1 380 ? 34.388 35.702 100.183 1.00 25.23 372 ALA C CA 1
ATOM 10457 C C . ALA C 1 380 ? 33.183 36.447 99.630 1.00 25.65 372 ALA C C 1
ATOM 10458 O O . ALA C 1 380 ? 33.048 36.593 98.419 1.00 25.86 372 ALA C O 1
ATOM 10460 N N . ARG C 1 381 ? 32.346 36.971 100.512 1.00 25.38 373 ARG C N 1
ATOM 10461 C CA . ARG C 1 381 ? 31.270 37.866 100.083 1.00 26.37 373 ARG C CA 1
ATOM 10462 C C . ARG C 1 381 ? 31.198 39.146 100.894 1.00 25.71 373 ARG C C 1
ATOM 10463 O O . ARG C 1 381 ? 31.639 39.192 102.048 1.00 24.65 373 ARG C O 1
ATOM 10471 N N . ALA C 1 382 ? 30.653 40.181 100.275 1.00 25.29 374 ALA C N 1
ATOM 10472 C CA . ALA C 1 382 ? 30.601 41.494 100.901 1.00 24.48 374 ALA C CA 1
ATOM 10473 C C . ALA C 1 382 ? 29.327 41.656 101.721 1.00 24.84 374 ALA C C 1
ATOM 10474 O O . ALA C 1 382 ? 28.219 41.570 101.182 1.00 25.21 374 ALA C O 1
ATOM 10476 N N . ALA C 1 383 ? 29.474 41.864 103.020 1.00 23.97 375 ALA C N 1
ATOM 10477 C CA . ALA C 1 383 ? 28.326 42.239 103.848 1.00 24.53 375 ALA C CA 1
ATOM 10478 C C . ALA C 1 383 ? 28.067 43.729 103.704 1.00 24.79 375 ALA C C 1
ATOM 10479 O O . ALA C 1 383 ? 26.970 44.195 103.979 1.00 25.66 375 ALA C O 1
ATOM 10481 N N . ALA C 1 384 ? 29.083 44.471 103.277 1.00 24.17 376 ALA C N 1
ATOM 10482 C CA . ALA C 1 384 ? 28.912 45.878 102.942 1.00 24.81 376 ALA C CA 1
ATOM 10483 C C . ALA C 1 384 ? 29.965 46.302 101.967 1.00 23.93 376 ALA C C 1
ATOM 10484 O O . ALA C 1 384 ? 31.034 45.726 101.935 1.00 23.67 376 ALA C O 1
ATOM 10486 N N . GLY C 1 385 ? 29.634 47.279 101.134 1.00 25.21 377 GLY C N 1
ATOM 10487 C CA . GLY C 1 385 ? 30.567 47.838 100.190 1.00 25.92 377 GLY C CA 1
ATOM 10488 C C . GLY C 1 385 ? 30.950 46.930 99.040 1.00 28.25 377 GLY C C 1
ATOM 10489 O O . GLY C 1 385 ? 30.139 46.168 98.546 1.00 28.82 377 GLY C O 1
ATOM 10490 N N . GLY C 1 386 ? 32.200 47.017 98.613 1.00 30.50 378 GLY C N 1
ATOM 10491 C CA . GLY C 1 386 ? 32.684 46.214 97.509 1.00 35.10 378 GLY C CA 1
ATOM 10492 C C . GLY C 1 386 ? 32.648 46.968 96.193 1.00 39.99 378 GLY C C 1
ATOM 10493 O O . GLY C 1 386 ? 33.652 46.965 95.478 1.00 43.36 378 GLY C O 1
ATOM 10494 N N . ARG C 1 387 ? 31.492 47.615 95.912 1.00 44.38 379 ARG C N 1
ATOM 10495 C CA . ARG C 1 387 ? 31.093 48.186 94.584 1.00 45.74 379 ARG C CA 1
ATOM 10496 C C . ARG C 1 387 ? 31.822 49.498 94.294 1.00 45.88 379 ARG C C 1
ATOM 10497 O O . ARG C 1 387 ? 31.977 50.340 95.176 1.00 47.36 379 ARG C O 1
ATOM 10499 N N . ALA C 1 388 ? 32.270 49.670 93.051 1.00 46.81 380 ALA C N 1
ATOM 10500 C CA . ALA C 1 388 ? 33.159 50.798 92.655 1.00 44.37 380 ALA C CA 1
ATOM 10501 C C . ALA C 1 388 ? 32.493 52.166 92.747 1.00 40.83 380 ALA C C 1
ATOM 10502 O O . ALA C 1 388 ? 31.262 52.283 92.535 1.00 41.71 380 ALA C O 1
ATOM 10504 N N . ILE C 1 389 ? 33.289 53.208 93.037 1.00 37.43 381 ILE C N 1
ATOM 10505 C CA . ILE C 1 389 ? 32.740 54.590 92.999 1.00 34.98 381 ILE C CA 1
ATOM 10506 C C . ILE C 1 389 ? 33.192 55.407 91.784 1.00 34.73 381 ILE C C 1
ATOM 10507 O O . ILE C 1 389 ? 34.356 55.740 91.649 1.00 33.96 381 ILE C O 1
ATOM 10512 N N . ASP C 1 390 ? 32.245 55.725 90.914 1.00 37.04 382 ASP C N 1
ATOM 10513 C CA . ASP C 1 390 ? 32.516 56.507 89.710 1.00 38.34 382 ASP C CA 1
ATOM 10514 C C . ASP C 1 390 ? 32.917 57.926 90.015 1.00 36.90 382 ASP C C 1
ATOM 10515 O O . ASP C 1 390 ? 32.647 58.453 91.088 1.00 35.97 382 ASP C O 1
ATOM 10520 N N . GLY C 1 391 ? 33.564 58.556 89.054 1.00 37.34 383 GLY C N 1
ATOM 10521 C CA . GLY C 1 391 ? 33.814 59.990 89.139 1.00 36.62 383 GLY C CA 1
ATOM 10522 C C . GLY C 1 391 ? 35.230 60.354 89.503 1.00 34.47 383 GLY C C 1
ATOM 10523 O O . GLY C 1 391 ? 36.093 59.483 89.700 1.00 33.27 383 GLY C O 1
ATOM 10524 N N . PRO C 1 392 ? 35.495 61.660 89.559 1.00 33.39 384 PRO C N 1
ATOM 10525 C CA . PRO C 1 392 ? 36.857 62.061 89.837 1.00 31.78 384 PRO C CA 1
ATOM 10526 C C . PRO C 1 392 ? 37.256 61.686 91.282 1.00 28.55 384 PRO C C 1
ATOM 10527 O O . PRO C 1 392 ? 36.403 61.434 92.160 1.00 28.21 384 PRO C O 1
ATOM 10531 N N . GLY C 1 393 ? 38.543 61.599 91.522 1.00 25.75 385 GLY C N 1
ATOM 10532 C CA . GLY C 1 393 ? 38.986 61.275 92.865 1.00 23.06 385 GLY C CA 1
ATOM 10533 C C . GLY C 1 393 ? 39.136 59.778 92.999 1.00 21.65 385 GLY C C 1
ATOM 10534 O O . GLY C 1 393 ? 38.681 59.010 92.141 1.00 22.09 385 GLY C O 1
ATOM 10535 N N . PHE C 1 394 ? 39.780 59.354 94.072 1.00 19.23 386 PHE C N 1
ATOM 10536 C CA . PHE C 1 394 ? 40.160 57.960 94.209 1.00 18.81 386 PHE C CA 1
ATOM 10537 C C . PHE C 1 394 ? 39.355 57.280 95.329 1.00 18.65 386 PHE C C 1
ATOM 10538 O O . PHE C 1 394 ? 39.915 56.715 96.270 1.00 17.93 386 PHE C O 1
ATOM 10546 N N . PHE C 1 395 ? 38.032 57.328 95.190 1.00 18.97 387 PHE C N 1
ATOM 10547 C CA . PHE C 1 395 ? 37.132 56.909 96.228 1.00 19.11 387 PHE C CA 1
ATOM 10548 C C . PHE C 1 395 ? 36.813 55.414 96.133 1.00 19.92 387 PHE C C 1
ATOM 10549 O O . PHE C 1 395 ? 36.698 54.857 95.048 1.00 19.86 387 PHE C O 1
ATOM 10557 N N . VAL C 1 396 ? 36.689 54.792 97.305 1.00 19.86 388 VAL C N 1
ATOM 10558 C CA . VAL C 1 396 ? 36.346 53.383 97.475 1.00 20.43 388 VAL C CA 1
ATOM 10559 C C . VAL C 1 396 ? 35.385 53.258 98.648 1.00 20.33 388 VAL C C 1
ATOM 10560 O O . VAL C 1 396 ? 35.566 53.910 99.670 1.00 20.08 388 VAL C O 1
ATOM 10564 N N . GLU C 1 397 ? 34.402 52.384 98.513 1.00 21.52 389 GLU C N 1
ATOM 10565 C CA . GLU C 1 397 ? 33.418 52.137 99.563 1.00 21.85 389 GLU C CA 1
ATOM 10566 C C . GLU C 1 397 ? 34.028 51.399 100.751 1.00 20.44 389 GLU C C 1
ATOM 10567 O O . GLU C 1 397 ? 34.804 50.451 100.569 1.00 20.35 389 GLU C O 1
ATOM 10573 N N . PRO C 1 398 ? 33.624 51.789 101.964 1.00 19.34 390 PRO C N 1
ATOM 10574 C CA . PRO C 1 398 ? 33.939 50.967 103.117 1.00 18.56 390 PRO C CA 1
ATOM 10575 C C . PRO C 1 398 ? 33.391 49.583 102.903 1.00 18.49 390 PRO C C 1
ATOM 10576 O O . PRO C 1 398 ? 32.224 49.439 102.560 1.00 19.63 390 PRO C O 1
ATOM 10580 N N . THR C 1 399 ? 34.238 48.577 103.051 1.00 17.46 391 THR C N 1
ATOM 10581 C CA . THR C 1 399 ? 33.927 47.238 102.641 1.00 17.92 391 THR C CA 1
ATOM 10582 C C . THR C 1 399 ? 34.131 46.223 103.772 1.00 17.59 391 THR C C 1
ATOM 10583 O O . THR C 1 399 ? 35.155 46.225 104.430 1.00 16.62 391 THR C O 1
ATOM 10587 N N . VAL C 1 400 ? 33.121 45.383 103.990 1.00 18.24 392 VAL C N 1
ATOM 10588 C CA . VAL C 1 400 ? 33.187 44.314 104.968 1.00 18.31 392 VAL C CA 1
ATOM 10589 C C . VAL C 1 400 ? 32.989 42.975 104.268 1.00 19.19 392 VAL C C 1
ATOM 10590 O O . VAL C 1 400 ? 31.965 42.743 103.646 1.00 20.10 392 VAL C O 1
ATOM 10594 N N . LEU C 1 401 ? 34.003 42.110 104.362 1.00 19.38 393 LEU C N 1
ATOM 10595 C CA . LEU C 1 401 ? 33.976 40.780 103.758 1.00 20.07 393 LEU C CA 1
ATOM 10596 C C . LEU C 1 401 ? 33.788 39.709 104.825 1.00 20.51 393 LEU C C 1
ATOM 10597 O O . LEU C 1 401 ? 34.475 39.734 105.866 1.00 19.51 393 LEU C O 1
ATOM 10602 N N . VAL C 1 402 ? 32.881 38.767 104.535 1.00 21.18 394 VAL C N 1
ATOM 10603 C CA . VAL C 1 402 ? 32.643 37.599 105.381 1.00 21.69 394 VAL C CA 1
ATOM 10604 C C . VAL C 1 402 ? 32.779 36.318 104.554 1.00 23.04 394 VAL C C 1
ATOM 10605 O O . VAL C 1 402 ? 32.965 36.384 103.349 1.00 22.27 394 VAL C O 1
ATOM 10609 N N . ASP C 1 403 ? 32.652 35.169 105.210 1.00 23.56 395 ASP C N 1
ATOM 10610 C CA . ASP C 1 403 ? 32.903 33.867 104.596 1.00 25.19 395 ASP C CA 1
ATOM 10611 C C . ASP C 1 403 ? 34.349 33.784 104.114 1.00 24.56 395 ASP C C 1
ATOM 10612 O O . ASP C 1 403 ? 34.648 33.109 103.135 1.00 25.22 395 ASP C O 1
ATOM 10617 N N . THR C 1 404 ? 35.245 34.444 104.824 1.00 23.22 396 THR C N 1
ATOM 10618 C CA . THR C 1 404 ? 36.654 34.369 104.521 1.00 22.46 396 THR C CA 1
ATOM 10619 C C . THR C 1 404 ? 37.293 33.240 105.299 1.00 22.57 396 THR C C 1
ATOM 10620 O O . THR C 1 404 ? 36.739 32.778 106.279 1.00 23.07 396 THR C O 1
ATOM 10624 N N . THR C 1 405 ? 38.476 32.807 104.868 1.00 22.87 397 THR C N 1
ATOM 10625 C CA . THR C 1 405 ? 39.290 31.829 105.607 1.00 22.38 397 THR C CA 1
ATOM 10626 C C . THR C 1 405 ? 40.724 32.326 105.714 1.00 21.72 397 THR C C 1
ATOM 10627 O O . THR C 1 405 ? 41.143 33.191 104.956 1.00 21.25 397 THR C O 1
ATOM 10631 N N . GLN C 1 406 ? 41.501 31.695 106.590 1.00 21.58 398 GLN C N 1
ATOM 10632 C CA . GLN C 1 406 ? 42.876 32.105 106.833 1.00 21.48 398 GLN C CA 1
ATOM 10633 C C . GLN C 1 406 ? 43.776 31.926 105.628 1.00 22.29 398 GLN C C 1
ATOM 10634 O O . GLN C 1 406 ? 44.794 32.590 105.522 1.00 21.77 398 GLN C O 1
ATOM 10640 N N . ALA C 1 407 ? 43.388 31.065 104.694 1.00 23.18 399 ALA C N 1
ATOM 10641 C CA . ALA C 1 407 ? 44.181 30.860 103.483 1.00 23.75 399 ALA C CA 1
ATOM 10642 C C . ALA C 1 407 ? 44.020 31.959 102.434 1.00 23.67 399 ALA C C 1
ATOM 10643 O O . ALA C 1 407 ? 44.814 32.029 101.506 1.00 24.37 399 ALA C O 1
ATOM 10645 N N . MET C 1 408 ? 42.988 32.794 102.529 1.00 22.95 400 MET C N 1
ATOM 10646 C CA . MET C 1 408 ? 42.722 33.731 101.455 1.00 23.22 400 MET C CA 1
ATOM 10647 C C . MET C 1 408 ? 43.694 34.923 101.481 1.00 22.82 400 MET C C 1
ATOM 10648 O O . MET C 1 408 ? 44.093 35.370 102.545 1.00 21.38 400 MET C O 1
ATOM 10653 N N . ARG C 1 409 ? 44.013 35.461 100.311 1.00 23.57 401 ARG C N 1
ATOM 10654 C CA . ARG C 1 409 ? 44.903 36.618 100.219 1.00 23.40 401 ARG C CA 1
ATOM 10655 C C . ARG C 1 409 ? 44.438 37.802 101.024 1.00 21.49 401 ARG C C 1
ATOM 10656 O O . ARG C 1 409 ? 45.261 38.470 101.654 1.00 21.11 401 ARG C O 1
ATOM 10664 N N . VAL C 1 410 ? 43.136 38.092 100.993 1.00 20.22 402 VAL C N 1
ATOM 10665 C CA . VAL C 1 410 ? 42.598 39.211 101.742 1.00 19.26 402 VAL C CA 1
ATOM 10666 C C . VAL C 1 410 ? 42.801 39.090 103.241 1.00 18.12 402 VAL C C 1
ATOM 10667 O O . VAL C 1 410 ? 42.825 40.091 103.940 1.00 16.70 402 VAL C O 1
ATOM 10671 N N . VAL C 1 411 ? 42.893 37.865 103.731 1.00 18.70 403 VAL C N 1
ATOM 10672 C CA . VAL C 1 411 ? 43.166 37.643 105.154 1.00 18.31 403 VAL C CA 1
ATOM 10673 C C . VAL C 1 411 ? 44.662 37.683 105.454 1.00 18.74 403 VAL C C 1
ATOM 10674 O O . VAL C 1 411 ? 45.046 38.184 106.509 1.00 18.74 403 VAL C O 1
ATOM 10678 N N . ARG C 1 412 ? 45.493 37.174 104.545 1.00 19.79 404 ARG C N 1
ATOM 10679 C CA A ARG C 1 412 ? 46.934 37.040 104.794 0.50 20.42 404 ARG C CA 1
ATOM 10680 C CA B ARG C 1 412 ? 46.936 37.069 104.800 0.50 20.53 404 ARG C CA 1
ATOM 10681 C C . ARG C 1 412 ? 47.718 38.342 104.554 1.00 19.80 404 ARG C C 1
ATOM 10682 O O . ARG C 1 412 ? 48.647 38.635 105.273 1.00 19.99 404 ARG C O 1
ATOM 10697 N N . GLU C 1 413 ? 47.317 39.110 103.547 1.00 19.63 405 GLU C N 1
ATOM 10698 C CA . GLU C 1 413 ? 48.087 40.245 103.078 1.00 19.60 405 GLU C CA 1
ATOM 10699 C C . GLU C 1 413 ? 47.504 41.590 103.497 1.00 19.09 405 GLU C C 1
ATOM 10700 O O . GLU C 1 413 ? 46.267 41.759 103.567 1.00 19.29 405 GLU C O 1
ATOM 10706 N N . GLU C 1 414 ? 48.392 42.540 103.763 1.00 18.91 406 GLU C N 1
ATOM 10707 C CA . GLU C 1 414 ? 48.013 43.914 104.113 1.00 18.98 406 GLU C CA 1
ATOM 10708 C C . GLU C 1 414 ? 47.406 44.607 102.897 1.00 18.70 406 GLU C C 1
ATOM 10709 O O . GLU C 1 414 ? 48.029 44.687 101.855 1.00 19.59 406 GLU C O 1
ATOM 10715 N N . ILE C 1 415 ? 46.178 45.103 103.044 1.00 18.21 407 ILE C N 1
ATOM 10716 C CA . ILE C 1 415 ? 45.452 45.775 101.986 1.00 18.23 407 ILE C CA 1
ATOM 10717 C C . ILE C 1 415 ? 45.688 47.288 102.021 1.00 18.26 407 ILE C C 1
ATOM 10718 O O . ILE C 1 415 ? 45.771 47.931 100.980 1.00 18.22 407 ILE C O 1
ATOM 10723 N N . PHE C 1 416 ? 45.694 47.857 103.227 1.00 18.28 408 PHE C N 1
ATOM 10724 C CA . PHE C 1 416 ? 45.931 49.294 103.451 1.00 18.42 408 PHE C CA 1
ATOM 10725 C C . PHE C 1 416 ? 44.839 50.154 102.831 1.00 17.97 408 PHE C C 1
ATOM 10726 O O . PHE C 1 416 ? 45.101 51.161 102.184 1.00 19.10 408 PHE C O 1
ATOM 10734 N N . GLY C 1 417 ? 43.607 49.741 103.079 1.00 17.13 409 GLY C N 1
ATOM 10735 C CA . GLY C 1 417 ? 42.408 50.468 102.677 1.00 16.55 409 GLY C CA 1
ATOM 10736 C C . GLY C 1 417 ? 41.240 50.035 103.528 1.00 16.08 409 GLY C C 1
ATOM 10737 O O . GLY C 1 417 ? 41.405 49.252 104.477 1.00 14.87 409 GLY C O 1
ATOM 10738 N N . PRO C 1 418 ? 40.025 50.576 103.230 1.00 16.29 410 PRO C N 1
ATOM 10739 C CA . PRO C 1 418 ? 38.895 50.393 104.142 1.00 16.17 410 PRO C CA 1
ATOM 10740 C C . PRO C 1 418 ? 38.207 49.062 103.901 1.00 16.56 410 PRO C C 1
ATOM 10741 O O . PRO C 1 418 ? 37.034 49.025 103.530 1.00 17.37 410 PRO C O 1
ATOM 10745 N N . VAL C 1 419 ? 38.943 47.972 104.142 1.00 16.57 411 VAL C N 1
ATOM 10746 C CA . VAL C 1 419 ? 38.481 46.620 103.875 1.00 17.08 411 VAL C CA 1
ATOM 10747 C C . VAL C 1 419 ? 38.698 45.730 105.080 1.00 16.83 411 VAL C C 1
ATOM 10748 O O . VAL C 1 419 ? 39.842 45.514 105.503 1.00 17.45 411 VAL C O 1
ATOM 10752 N N . LEU C 1 420 ? 37.592 45.246 105.646 1.00 16.78 412 LEU C N 1
ATOM 10753 C CA . LEU C 1 420 ? 37.601 44.365 106.819 1.00 16.47 412 LEU C CA 1
ATOM 10754 C C . LEU C 1 420 ? 37.324 42.941 106.394 1.00 16.68 412 LEU C C 1
ATOM 10755 O O . LEU C 1 420 ? 36.519 42.724 105.502 1.00 17.33 412 LEU C O 1
ATOM 10760 N N . VAL C 1 421 ? 37.988 41.975 107.029 1.00 16.41 413 VAL C N 1
ATOM 10761 C CA . VAL C 1 421 ? 37.603 40.574 106.942 1.00 16.73 413 VAL C CA 1
ATOM 10762 C C . VAL C 1 421 ? 37.162 40.149 108.340 1.00 16.53 413 VAL C C 1
ATOM 10763 O O . VAL C 1 421 ? 37.797 40.548 109.333 1.00 15.11 413 VAL C O 1
ATOM 10767 N N . ALA C 1 422 ? 36.033 39.415 108.422 1.00 16.72 414 ALA C N 1
ATOM 10768 C CA . ALA C 1 422 ? 35.454 39.098 109.727 1.00 16.73 414 ALA C CA 1
ATOM 10769 C C . ALA C 1 422 ? 35.059 37.658 109.786 1.00 17.49 414 ALA C C 1
ATOM 10770 O O . ALA C 1 422 ? 34.313 37.182 108.920 1.00 17.51 414 ALA C O 1
ATOM 10772 N N . MET C 1 423 ? 35.472 36.996 110.858 1.00 17.57 415 MET C N 1
ATOM 10773 C CA . MET C 1 423 ? 35.242 35.572 111.049 1.00 18.49 415 MET C CA 1
ATOM 10774 C C . MET C 1 423 ? 34.876 35.260 112.505 1.00 18.43 415 MET C C 1
ATOM 10775 O O . MET C 1 423 ? 35.299 35.963 113.425 1.00 17.37 415 MET C O 1
ATOM 10780 N N . PRO C 1 424 ? 34.121 34.174 112.721 1.00 19.37 416 PRO C N 1
ATOM 10781 C CA . PRO C 1 424 ? 33.758 33.730 114.054 1.00 19.42 416 PRO C CA 1
ATOM 10782 C C . PRO C 1 424 ? 34.803 32.837 114.734 1.00 19.89 416 PRO C C 1
ATOM 10783 O O . PRO C 1 424 ? 35.678 32.294 114.080 1.00 20.68 416 PRO C O 1
ATOM 10787 N N . PHE C 1 425 ? 34.717 32.720 116.055 1.00 19.52 417 PHE C N 1
ATOM 10788 C CA . PHE C 1 425 ? 35.465 31.736 116.789 1.00 19.64 417 PHE C CA 1
ATOM 10789 C C . PHE C 1 425 ? 34.628 31.250 117.961 1.00 20.76 417 PHE C C 1
ATOM 10790 O O . PHE C 1 425 ? 33.797 31.978 118.473 1.00 20.47 417 PHE C O 1
ATOM 10798 N N . ASP C 1 426 ? 34.918 30.032 118.414 1.00 22.60 418 ASP C N 1
ATOM 10799 C CA . ASP C 1 426 ? 34.173 29.406 119.499 1.00 23.42 418 ASP C CA 1
ATOM 10800 C C . ASP C 1 426 ? 34.823 29.471 120.825 1.00 23.06 418 ASP C C 1
ATOM 10801 O O . ASP C 1 426 ? 34.139 29.406 121.822 1.00 22.44 418 ASP C O 1
ATOM 10806 N N . ASP C 1 427 ? 36.147 29.551 120.878 1.00 23.17 419 ASP C N 1
ATOM 10807 C CA . ASP C 1 427 ? 36.799 29.692 122.176 1.00 23.15 419 ASP C CA 1
ATOM 10808 C C . ASP C 1 427 ? 38.088 30.505 122.058 1.00 21.35 419 ASP C C 1
ATOM 10809 O O . ASP C 1 427 ? 38.654 30.661 120.973 1.00 19.54 419 ASP C O 1
ATOM 10814 N N . VAL C 1 428 ? 38.532 30.994 123.202 1.00 20.23 420 VAL C N 1
ATOM 10815 C CA A VAL C 1 428 ? 39.656 31.937 123.238 0.50 20.13 420 VAL C CA 1
ATOM 10816 C CA B VAL C 1 428 ? 39.636 31.946 123.232 0.50 20.11 420 VAL C CA 1
ATOM 10817 C C . VAL C 1 428 ? 40.955 31.326 122.724 1.00 19.47 420 VAL C C 1
ATOM 10818 O O . VAL C 1 428 ? 41.720 32.002 122.080 1.00 18.67 420 VAL C O 1
ATOM 10825 N N . ASP C 1 429 ? 41.197 30.055 122.992 1.00 19.08 421 ASP C N 1
ATOM 10826 C CA . ASP C 1 429 ? 42.419 29.449 122.434 1.00 19.00 421 ASP C CA 1
ATOM 10827 C C . ASP C 1 429 ? 42.433 29.558 120.900 1.00 18.64 421 ASP C C 1
ATOM 10828 O O . ASP C 1 429 ? 43.462 29.814 120.294 1.00 17.24 421 ASP C O 1
ATOM 10833 N N . THR C 1 430 ? 41.279 29.348 120.289 1.00 18.74 422 THR C N 1
ATOM 10834 C CA . THR C 1 430 ? 41.195 29.453 118.842 1.00 19.47 422 THR C CA 1
ATOM 10835 C C . THR C 1 430 ? 41.389 30.912 118.382 1.00 18.64 422 THR C C 1
ATOM 10836 O O . THR C 1 430 ? 42.040 31.150 117.373 1.00 19.25 422 THR C O 1
ATOM 10840 N N . ALA C 1 431 ? 40.808 31.859 119.102 1.00 17.79 423 ALA C N 1
ATOM 10841 C CA . ALA C 1 431 ? 40.979 33.257 118.784 1.00 17.52 423 ALA C CA 1
ATOM 10842 C C . ALA C 1 431 ? 42.455 33.633 118.809 1.00 17.06 423 ALA C C 1
ATOM 10843 O O . ALA C 1 431 ? 42.922 34.380 117.945 1.00 15.98 423 ALA C O 1
ATOM 10845 N N . VAL C 1 432 ? 43.190 33.111 119.795 1.00 16.96 424 VAL C N 1
ATOM 10846 C CA . VAL C 1 432 ? 44.630 33.397 119.906 1.00 17.15 424 VAL C CA 1
ATOM 10847 C C . VAL C 1 432 ? 45.376 32.828 118.704 1.00 17.92 424 VAL C C 1
ATOM 10848 O O . VAL C 1 432 ? 46.180 33.514 118.101 1.00 17.67 424 VAL C O 1
ATOM 10852 N N . GLN C 1 433 ? 45.080 31.579 118.344 1.00 18.97 425 GLN C N 1
ATOM 10853 C CA . GLN C 1 433 ? 45.731 30.957 117.196 1.00 20.46 425 GLN C CA 1
ATOM 10854 C C . GLN C 1 433 ? 45.467 31.755 115.919 1.00 18.98 425 GLN C C 1
ATOM 10855 O O . GLN C 1 433 ? 46.386 32.039 115.158 1.00 18.56 425 GLN C O 1
ATOM 10861 N N . LEU C 1 434 ? 44.226 32.160 115.719 1.00 17.99 426 LEU C N 1
ATOM 10862 C CA . LEU C 1 434 ? 43.875 32.939 114.522 1.00 17.95 426 LEU C CA 1
ATOM 10863 C C . LEU C 1 434 ? 44.568 34.310 114.505 1.00 17.04 426 LEU C C 1
ATOM 10864 O O . LEU C 1 434 ? 45.113 34.720 113.505 1.00 16.33 426 LEU C O 1
ATOM 10869 N N . ALA C 1 435 ? 44.552 34.984 115.646 1.00 16.40 427 ALA C N 1
ATOM 10870 C CA . ALA C 1 435 ? 45.098 36.310 115.760 1.00 15.75 427 ALA C CA 1
ATOM 10871 C C . ALA C 1 435 ? 46.610 36.328 115.495 1.00 15.54 427 ALA C C 1
ATOM 10872 O O . ALA C 1 435 ? 47.105 37.233 114.831 1.00 15.28 427 ALA C O 1
ATOM 10874 N N . ASN C 1 436 ? 47.323 35.330 116.009 1.00 15.68 428 ASN C N 1
ATOM 10875 C CA . ASN C 1 436 ? 48.768 35.209 115.778 1.00 15.83 428 ASN C CA 1
ATOM 10876 C C . ASN C 1 436 ? 49.121 34.576 114.448 1.00 16.21 428 ASN C C 1
ATOM 10877 O O . ASN C 1 436 ? 50.275 34.531 114.119 1.00 16.30 428 ASN C O 1
ATOM 10882 N N . ASP C 1 437 ? 48.147 34.092 113.686 1.00 16.59 429 ASP C N 1
ATOM 10883 C CA . ASP C 1 437 ? 48.409 33.454 112.383 1.00 17.46 429 ASP C CA 1
ATOM 10884 C C . ASP C 1 437 ? 48.615 34.535 111.299 1.00 17.35 429 ASP C C 1
ATOM 10885 O O . ASP C 1 437 ? 47.771 34.739 110.389 1.00 17.80 429 ASP C O 1
ATOM 10890 N N . THR C 1 438 ? 49.765 35.192 111.399 1.00 16.50 430 THR C N 1
ATOM 10891 C CA . THR C 1 438 ? 50.155 36.267 110.503 1.00 16.35 430 THR C CA 1
ATOM 10892 C C . THR C 1 438 ? 51.671 36.401 110.654 1.00 16.12 430 THR C C 1
ATOM 10893 O O . THR C 1 438 ? 52.221 36.116 111.711 1.00 15.60 430 THR C O 1
ATOM 10897 N N . PRO C 1 439 ? 52.350 36.835 109.604 1.00 16.40 431 PRO C N 1
ATOM 10898 C CA . PRO C 1 439 ? 53.757 37.173 109.791 1.00 16.01 431 PRO C CA 1
ATOM 10899 C C . PRO C 1 439 ? 53.949 38.452 110.586 1.00 14.93 431 PRO C C 1
ATOM 10900 O O . PRO C 1 439 ? 55.083 38.723 111.044 1.00 14.61 431 PRO C O 1
ATOM 10904 N N . TYR C 1 440 ? 52.885 39.234 110.741 1.00 14.09 432 TYR C N 1
ATOM 10905 C CA . TYR C 1 440 ? 52.979 40.557 111.325 1.00 13.70 432 TYR C CA 1
ATOM 10906 C C . TYR C 1 440 ? 52.774 40.552 112.822 1.00 13.27 432 TYR C C 1
ATOM 10907 O O . TYR C 1 440 ? 52.534 39.513 113.414 1.00 13.28 432 TYR C O 1
ATOM 10916 N N . GLY C 1 441 ? 52.946 41.720 113.450 1.00 13.00 433 GLY C N 1
ATOM 10917 C CA . GLY C 1 441 ? 52.811 41.831 114.893 1.00 12.74 433 GLY C CA 1
ATOM 10918 C C . GLY C 1 441 ? 52.850 43.252 115.372 1.00 12.62 433 GLY C C 1
ATOM 10919 O O . GLY C 1 441 ? 53.555 43.567 116.337 1.00 12.22 433 GLY C O 1
ATOM 10920 N N . LEU C 1 442 ? 52.111 44.133 114.697 1.00 12.91 434 LEU C N 1
ATOM 10921 C CA . LEU C 1 442 ? 52.170 45.552 114.999 1.00 13.16 434 LEU C CA 1
ATOM 10922 C C . LEU C 1 442 ? 51.169 45.937 116.067 1.00 13.09 434 LEU C C 1
ATOM 10923 O O . LEU C 1 442 ? 51.541 46.584 117.065 1.00 13.86 434 LEU C O 1
ATOM 10928 N N . GLY C 1 443 ? 49.905 45.535 115.891 1.00 12.46 435 GLY C N 1
ATOM 10929 C CA . GLY C 1 443 ? 48.877 45.897 116.826 1.00 12.12 435 GLY C CA 1
ATOM 10930 C C . GLY C 1 443 ? 47.836 44.817 116.961 1.00 12.19 435 GLY C C 1
ATOM 10931 O O . GLY C 1 443 ? 47.822 43.835 116.177 1.00 11.95 435 GLY C O 1
ATOM 10932 N N . ALA C 1 444 ? 46.945 45.023 117.925 1.00 11.86 436 ALA C N 1
ATOM 10933 C CA . ALA C 1 444 ? 45.802 44.143 118.145 1.00 11.58 436 ALA C CA 1
ATOM 10934 C C . ALA C 1 444 ? 44.893 44.781 119.138 1.00 11.28 436 ALA C C 1
ATOM 10935 O O . ALA C 1 444 ? 45.338 45.613 119.923 1.00 11.27 436 ALA C O 1
ATOM 10937 N N . SER C 1 445 ? 43.616 44.412 119.137 1.00 11.32 437 SER C N 1
ATOM 10938 C CA . SER C 1 445 ? 42.743 44.797 120.217 1.00 11.18 437 SER C CA 1
ATOM 10939 C C . SER C 1 445 ? 41.826 43.687 120.701 1.00 11.39 437 SER C C 1
ATOM 10940 O O . SER C 1 445 ? 41.539 42.723 119.989 1.00 11.79 437 SER C O 1
ATOM 10943 N N . ILE C 1 446 ? 41.383 43.861 121.934 1.00 11.12 438 ILE C N 1
ATOM 10944 C CA . ILE C 1 446 ? 40.476 42.997 122.623 1.00 11.19 438 ILE C CA 1
ATOM 10945 C C . ILE C 1 446 ? 39.300 43.850 123.075 1.00 11.23 438 ILE C C 1
ATOM 10946 O O . ILE C 1 446 ? 39.509 44.903 123.672 1.00 10.94 438 ILE C O 1
ATOM 10951 N N . TRP C 1 447 ? 38.077 43.344 122.870 1.00 11.24 439 TRP C N 1
ATOM 10952 C CA . TRP C 1 447 ? 36.843 44.036 123.250 1.00 11.92 439 TRP C CA 1
ATOM 10953 C C . TRP C 1 447 ? 36.079 43.171 124.258 1.00 11.98 439 TRP C C 1
ATOM 10954 O O . TRP C 1 447 ? 35.638 42.068 123.922 1.00 12.16 439 TRP C O 1
ATOM 10965 N N . SER C 1 448 ? 35.994 43.671 125.494 1.00 11.81 440 SER C N 1
ATOM 10966 C CA . SER C 1 448 ? 35.484 42.909 126.637 1.00 12.04 440 SER C CA 1
ATOM 10967 C C . SER C 1 448 ? 35.526 43.810 127.873 1.00 11.89 440 SER C C 1
ATOM 10968 O O . SER C 1 448 ? 36.257 44.820 127.911 1.00 11.65 440 SER C O 1
ATOM 10971 N N . ASN C 1 449 ? 34.765 43.422 128.891 1.00 12.21 441 ASN C N 1
ATOM 10972 C CA . ASN C 1 449 ? 34.863 44.022 130.213 1.00 12.12 441 ASN C CA 1
ATOM 10973 C C . ASN C 1 449 ? 35.244 42.996 131.278 1.00 12.32 441 ASN C C 1
ATOM 10974 O O . ASN C 1 449 ? 35.115 43.250 132.478 1.00 12.26 441 ASN C O 1
ATOM 10979 N N . ASP C 1 450 ? 35.733 41.840 130.819 1.00 12.59 442 ASP C N 1
ATOM 10980 C CA . ASP C 1 450 ? 36.020 40.664 131.648 1.00 12.87 442 ASP C CA 1
ATOM 10981 C C . ASP C 1 450 ? 37.490 40.699 132.053 1.00 12.27 442 ASP C C 1
ATOM 10982 O O . ASP C 1 450 ? 38.335 40.363 131.274 1.00 11.43 442 ASP C O 1
ATOM 10987 N N . LEU C 1 451 ? 37.756 41.128 133.289 1.00 12.24 443 LEU C N 1
ATOM 10988 C CA . LEU C 1 451 ? 39.091 41.367 133.758 1.00 11.97 443 LEU C CA 1
ATOM 10989 C C . LEU C 1 451 ? 39.949 40.131 133.591 1.00 11.80 443 LEU C C 1
ATOM 10990 O O . LEU C 1 451 ? 41.032 40.217 133.027 1.00 10.88 443 LEU C O 1
ATOM 10995 N N . SER C 1 452 ? 39.428 38.986 134.059 1.00 12.03 444 SER C N 1
ATOM 10996 C CA A SER C 1 452 ? 40.170 37.719 133.996 0.71 12.34 444 SER C CA 1
ATOM 10997 C CA B SER C 1 452 ? 40.168 37.713 133.999 0.29 12.24 444 SER C CA 1
ATOM 10998 C C . SER C 1 452 ? 40.520 37.331 132.558 1.00 12.33 444 SER C C 1
ATOM 10999 O O . SER C 1 452 ? 41.695 37.040 132.249 1.00 12.32 444 SER C O 1
ATOM 11004 N N . ALA C 1 453 ? 39.535 37.381 131.684 1.00 12.41 445 ALA C N 1
ATOM 11005 C CA . ALA C 1 453 ? 39.776 37.026 130.267 1.00 12.55 445 ALA C CA 1
ATOM 11006 C C . ALA C 1 453 ? 40.767 37.971 129.584 1.00 12.25 445 ALA C C 1
ATOM 11007 O O . ALA C 1 453 ? 41.588 37.539 128.812 1.00 12.33 445 ALA C O 1
ATOM 11009 N N . ILE C 1 454 ? 40.663 39.265 129.891 1.00 12.31 446 ILE C N 1
ATOM 11010 C CA . ILE C 1 454 ? 41.535 40.256 129.296 1.00 11.83 446 ILE C CA 1
ATOM 11011 C C . ILE C 1 454 ? 42.981 39.994 129.718 1.00 11.99 446 ILE C C 1
ATOM 11012 O O . ILE C 1 454 ? 43.893 39.942 128.886 1.00 11.59 446 ILE C O 1
ATOM 11017 N N . HIS C 1 455 ? 43.201 39.793 131.013 1.00 11.87 447 HIS C N 1
ATOM 11018 C CA . HIS C 1 455 ? 44.561 39.613 131.485 1.00 12.13 447 HIS C CA 1
ATOM 11019 C C . HIS C 1 455 ? 45.181 38.273 131.095 1.00 12.47 447 HIS C C 1
ATOM 11020 O O . HIS C 1 455 ? 46.388 38.180 130.988 1.00 12.52 447 HIS C O 1
ATOM 11027 N N . LYS C 1 456 ? 44.358 37.264 130.850 1.00 13.36 448 LYS C N 1
ATOM 11028 C CA A LYS C 1 456 ? 44.856 35.995 130.320 0.50 13.97 448 LYS C CA 1
ATOM 11029 C CA B LYS C 1 456 ? 44.854 35.993 130.319 0.50 13.94 448 LYS C CA 1
ATOM 11030 C C . LYS C 1 456 ? 45.214 36.124 128.839 1.00 14.30 448 LYS C C 1
ATOM 11031 O O . LYS C 1 456 ? 46.109 35.452 128.348 1.00 14.48 448 LYS C O 1
ATOM 11042 N N . LEU C 1 457 ? 44.514 37.012 128.132 1.00 14.30 449 LEU C N 1
ATOM 11043 C CA . LEU C 1 457 ? 44.732 37.180 126.709 1.00 14.52 449 LEU C CA 1
ATOM 11044 C C . LEU C 1 457 ? 45.902 38.082 126.318 1.00 13.44 449 LEU C C 1
ATOM 11045 O O . LEU C 1 457 ? 46.590 37.799 125.356 1.00 13.29 449 LEU C O 1
ATOM 11050 N N . VAL C 1 458 ? 46.044 39.202 126.999 1.00 12.49 450 VAL C N 1
ATOM 11051 C CA . VAL C 1 458 ? 47.021 40.214 126.637 1.00 12.22 450 VAL C CA 1
ATOM 11052 C C . VAL C 1 458 ? 48.428 39.614 126.459 1.00 12.15 450 VAL C C 1
ATOM 11053 O O . VAL C 1 458 ? 49.054 39.874 125.453 1.00 12.24 450 VAL C O 1
ATOM 11057 N N . PRO C 1 459 ? 48.883 38.737 127.368 1.00 12.34 451 PRO C N 1
ATOM 11058 C CA . PRO C 1 459 ? 50.214 38.131 127.157 1.00 12.42 451 PRO C CA 1
ATOM 11059 C C . PRO C 1 459 ? 50.322 37.219 125.950 1.00 12.69 451 PRO C C 1
ATOM 11060 O O . PRO C 1 459 ? 51.407 36.998 125.496 1.00 12.86 451 PRO C O 1
ATOM 11064 N N . ARG C 1 460 ? 49.204 36.670 125.478 1.00 13.09 452 ARG C N 1
ATOM 11065 C CA . ARG C 1 460 ? 49.236 35.631 124.440 1.00 13.46 452 ARG C CA 1
ATOM 11066 C C . ARG C 1 460 ? 49.247 36.180 123.008 1.00 13.52 452 ARG C C 1
ATOM 11067 O O . ARG C 1 460 ? 49.529 35.432 122.052 1.00 13.55 452 ARG C O 1
ATOM 11075 N N . ILE C 1 461 ? 48.927 37.465 122.852 1.00 12.88 453 ILE C N 1
ATOM 11076 C CA A ILE C 1 461 ? 48.868 38.075 121.532 0.50 13.03 453 ILE C CA 1
ATOM 11077 C CA B ILE C 1 461 ? 48.869 38.076 121.530 0.50 12.95 453 ILE C CA 1
ATOM 11078 C C . ILE C 1 461 ? 50.232 38.677 121.197 1.00 13.03 453 ILE C C 1
ATOM 11079 O O . ILE C 1 461 ? 50.728 39.546 121.931 1.00 12.32 453 ILE C O 1
ATOM 11088 N N . ALA C 1 462 ? 50.822 38.241 120.094 1.00 13.64 454 ALA C N 1
ATOM 11089 C CA . ALA C 1 462 ? 52.172 38.701 119.734 1.00 14.26 454 ALA C CA 1
ATOM 11090 C C . ALA C 1 462 ? 52.080 39.959 118.909 1.00 14.60 454 ALA C C 1
ATOM 11091 O O . ALA C 1 462 ? 52.191 39.927 117.674 1.00 16.07 454 ALA C O 1
ATOM 11093 N N . ALA C 1 463 ? 51.843 41.088 119.579 1.00 13.76 455 ALA C N 1
ATOM 11094 C CA . ALA C 1 463 ? 51.786 42.378 118.908 1.00 13.48 455 ALA C CA 1
ATOM 11095 C C . ALA C 1 463 ? 52.478 43.433 119.782 1.00 13.20 455 ALA C C 1
ATOM 11096 O O . ALA C 1 463 ? 52.473 43.336 121.016 1.00 13.29 455 ALA C O 1
ATOM 11098 N N . GLY C 1 464 ? 53.035 44.446 119.139 1.00 12.96 456 GLY C N 1
ATOM 11099 C CA . GLY C 1 464 ? 53.759 45.496 119.827 1.00 12.43 456 GLY C CA 1
ATOM 11100 C C . GLY C 1 464 ? 52.898 46.379 120.681 1.00 12.21 456 GLY C C 1
ATOM 11101 O O . GLY C 1 464 ? 53.394 46.907 121.673 1.00 12.44 456 GLY C O 1
ATOM 11102 N N . THR C 1 465 ? 51.626 46.556 120.299 1.00 11.71 457 THR C N 1
ATOM 11103 C CA . THR C 1 465 ? 50.631 47.260 121.093 1.00 11.50 457 THR C CA 1
ATOM 11104 C C . THR C 1 465 ? 49.372 46.402 121.147 1.00 11.44 457 THR C C 1
ATOM 11105 O O . THR C 1 465 ? 48.907 45.917 120.099 1.00 12.07 457 THR C O 1
ATOM 11109 N N . VAL C 1 466 ? 48.836 46.178 122.341 1.00 11.05 458 VAL C N 1
ATOM 11110 C CA . VAL C 1 466 ? 47.519 45.561 122.500 1.00 11.24 458 VAL C CA 1
ATOM 11111 C C . VAL C 1 466 ? 46.584 46.566 123.144 1.00 11.27 458 VAL C C 1
ATOM 11112 O O . VAL C 1 466 ? 46.793 46.992 124.298 1.00 11.32 458 VAL C O 1
ATOM 11116 N N . TRP C 1 467 ? 45.550 46.957 122.414 1.00 11.28 459 TRP C N 1
ATOM 11117 C CA . TRP C 1 467 ? 44.532 47.871 122.944 1.00 11.17 459 TRP C CA 1
ATOM 11118 C C . TRP C 1 467 ? 43.383 47.077 123.545 1.00 11.45 459 TRP C C 1
ATOM 11119 O O . TRP C 1 467 ? 43.097 45.946 123.088 1.00 11.72 459 TRP C O 1
ATOM 11130 N N . VAL C 1 468 ? 42.686 47.651 124.527 1.00 11.11 460 VAL C N 1
ATOM 11131 C CA . VAL C 1 468 ? 41.463 47.039 125.035 1.00 11.30 460 VAL C CA 1
ATOM 11132 C C . VAL C 1 468 ? 40.331 48.055 124.980 1.00 11.33 460 VAL C C 1
ATOM 11133 O O . VAL C 1 468 ? 40.457 49.163 125.507 1.00 11.45 460 VAL C O 1
ATOM 11137 N N . ASN C 1 469 ? 39.256 47.691 124.296 1.00 11.61 461 ASN C N 1
ATOM 11138 C CA . ASN C 1 469 ? 38.127 48.593 124.057 1.00 11.83 461 ASN C CA 1
ATOM 11139 C C . ASN C 1 469 ? 38.523 49.885 123.355 1.00 11.95 461 ASN C C 1
ATOM 11140 O O . ASN C 1 469 ? 37.897 50.937 123.540 1.00 12.21 461 ASN C O 1
ATOM 11145 N N . CYS C 1 470 ? 39.545 49.790 122.523 1.00 11.88 462 CYS C N 1
ATOM 11146 C CA . CYS C 1 470 ? 39.899 50.872 121.633 1.00 12.24 462 CYS C CA 1
ATOM 11147 C C . CYS C 1 470 ? 40.834 50.267 120.582 1.00 12.51 462 CYS C C 1
ATOM 11148 O O . CYS C 1 470 ? 41.087 49.057 120.611 1.00 12.74 462 CYS C O 1
ATOM 11151 N N . HIS C 1 471 ? 41.296 51.080 119.629 1.00 12.69 463 HIS C N 1
ATOM 11152 C CA . HIS C 1 471 ? 42.220 50.586 118.581 1.00 12.82 463 HIS C CA 1
ATOM 11153 C C . HIS C 1 471 ? 42.857 51.769 117.889 1.00 12.47 463 HIS C C 1
ATOM 11154 O O . HIS C 1 471 ? 42.205 52.795 117.716 1.00 12.55 463 HIS C O 1
ATOM 11161 N N . SER C 1 472 ? 44.132 51.622 117.527 1.00 12.47 464 SER C N 1
ATOM 11162 C CA . SER C 1 472 ? 44.933 52.684 116.932 1.00 12.58 464 SER C CA 1
ATOM 11163 C C . SER C 1 472 ? 44.796 54.027 117.690 1.00 13.34 464 SER C C 1
ATOM 11164 O O . SER C 1 472 ? 44.653 55.052 117.055 1.00 13.98 464 SER C O 1
ATOM 11167 N N . LEU C 1 473 ? 44.827 54.004 119.014 1.00 13.79 465 LEU C N 1
ATOM 11168 C CA . LEU C 1 473 ? 44.876 55.218 119.803 1.00 14.85 465 LEU C CA 1
ATOM 11169 C C . LEU C 1 473 ? 46.315 55.486 120.195 1.00 14.30 465 LEU C C 1
ATOM 11170 O O . LEU C 1 473 ? 46.957 54.573 120.662 1.00 14.00 465 LEU C O 1
ATOM 11175 N N . LEU C 1 474 ? 46.765 56.733 120.055 1.00 14.18 466 LEU C N 1
ATOM 11176 C CA . LEU C 1 474 ? 48.168 57.169 120.239 1.00 14.66 466 LEU C CA 1
ATOM 11177 C C . LEU C 1 474 ? 48.277 58.111 121.422 1.00 14.33 466 LEU C C 1
ATOM 11178 O O . LEU C 1 474 ? 47.363 58.881 121.693 1.00 15.40 466 LEU C O 1
ATOM 11180 N N . ASP C 1 475 ? 49.383 58.046 122.124 1.00 13.18 467 ASP C N 1
ATOM 11181 C CA . ASP C 1 475 ? 49.755 59.088 123.050 1.00 13.06 467 ASP C CA 1
ATOM 11182 C C . ASP C 1 475 ? 51.266 59.191 123.029 1.00 12.58 467 ASP C C 1
ATOM 11183 O O . ASP C 1 475 ? 51.945 58.174 122.920 1.00 11.98 467 ASP C O 1
ATOM 11188 N N . ASN C 1 476 ? 51.783 60.414 123.147 1.00 13.04 468 ASN C N 1
ATOM 11189 C CA . ASN C 1 476 ? 53.220 60.675 123.062 1.00 12.92 468 ASN C CA 1
ATOM 11190 C C . ASN C 1 476 ? 54.041 59.985 124.136 1.00 12.46 468 ASN C C 1
ATOM 11191 O O . ASN C 1 476 ? 55.219 59.745 123.945 1.00 12.70 468 ASN C O 1
ATOM 11196 N N . ALA C 1 477 ? 53.413 59.644 125.253 1.00 12.00 469 ALA C N 1
ATOM 11197 C CA . ALA C 1 477 ? 54.095 58.962 126.319 1.00 12.02 469 ALA C CA 1
ATOM 11198 C C . ALA C 1 477 ? 54.134 57.432 126.173 1.00 11.99 469 ALA C C 1
ATOM 11199 O O . ALA C 1 477 ? 54.788 56.774 126.974 1.00 12.69 469 ALA C O 1
ATOM 11201 N N . LEU C 1 478 ? 53.415 56.853 125.190 1.00 11.73 470 LEU C N 1
ATOM 11202 C CA . LEU C 1 478 ? 53.270 55.390 125.088 1.00 11.52 470 LEU C CA 1
ATOM 11203 C C . LEU C 1 478 ? 53.937 54.876 123.815 1.00 11.84 470 LEU C C 1
ATOM 11204 O O . LEU C 1 478 ? 53.516 55.237 122.711 1.00 11.20 470 LEU C O 1
ATOM 11209 N N . PRO C 1 479 ? 55.023 54.091 123.974 1.00 12.59 471 PRO C N 1
ATOM 11210 C CA . PRO C 1 479 ? 55.777 53.670 122.799 1.00 13.15 471 PRO C CA 1
ATOM 11211 C C . PRO C 1 479 ? 54.956 52.783 121.868 1.00 13.94 471 PRO C C 1
ATOM 11212 O O . PRO C 1 479 ? 54.041 52.085 122.293 1.00 12.95 471 PRO C O 1
ATOM 11216 N N . PHE C 1 480 ? 55.337 52.820 120.600 1.00 15.21 472 PHE C N 1
ATOM 11217 C CA . PHE C 1 480 ? 54.619 52.157 119.528 1.00 17.06 472 PHE C CA 1
ATOM 11218 C C . PHE C 1 480 ? 55.655 51.489 118.608 1.00 15.64 472 PHE C C 1
ATOM 11219 O O . PHE C 1 480 ? 56.638 52.112 118.242 1.00 14.19 472 PHE C O 1
ATOM 11227 N N . GLY C 1 481 ? 55.403 50.251 118.193 1.00 14.87 473 GLY C N 1
ATOM 11228 C CA . GLY C 1 481 ? 56.245 49.616 117.165 1.00 15.32 473 GLY C CA 1
ATOM 11229 C C . GLY C 1 481 ? 55.986 48.127 117.061 1.00 15.19 473 GLY C C 1
ATOM 11230 O O . GLY C 1 481 ? 55.135 47.598 117.755 1.00 14.88 473 GLY C O 1
ATOM 11231 N N . GLY C 1 482 ? 56.755 47.457 116.216 1.00 15.48 474 GLY C N 1
ATOM 11232 C CA . GLY C 1 482 ? 56.413 46.109 115.800 1.00 15.36 474 GLY C CA 1
ATOM 11233 C C . GLY C 1 482 ? 57.176 44.979 116.460 1.00 14.85 474 GLY C C 1
ATOM 11234 O O . GLY C 1 482 ? 58.324 45.152 116.928 1.00 14.03 474 GLY C O 1
ATOM 11235 N N . MET C 1 483 ? 56.491 43.838 116.479 1.00 14.46 475 MET C N 1
ATOM 11236 C CA . MET C 1 483 ? 57.087 42.525 116.673 1.00 14.88 475 MET C CA 1
ATOM 11237 C C . MET C 1 483 ? 57.090 41.798 115.316 1.00 14.75 475 MET C C 1
ATOM 11238 O O . MET C 1 483 ? 56.378 42.205 114.377 1.00 14.69 475 MET C O 1
ATOM 11243 N N . LYS C 1 484 ? 57.861 40.704 115.240 1.00 14.53 476 LYS C N 1
ATOM 11244 C CA . LYS C 1 484 ? 57.828 39.779 114.106 1.00 14.60 476 LYS C CA 1
ATOM 11245 C C . LYS C 1 484 ? 58.186 40.528 112.805 1.00 14.74 476 LYS C C 1
ATOM 11246 O O . LYS C 1 484 ? 59.104 41.334 112.800 1.00 14.41 476 LYS C O 1
ATOM 11252 N N . GLN C 1 485 ? 57.453 40.320 111.722 1.00 15.43 477 GLN C N 1
ATOM 11253 C CA . GLN C 1 485 ? 57.790 40.999 110.478 1.00 15.93 477 GLN C CA 1
ATOM 11254 C C . GLN C 1 485 ? 57.339 42.464 110.411 1.00 15.15 477 GLN C C 1
ATOM 11255 O O . GLN C 1 485 ? 57.485 43.095 109.356 1.00 15.01 477 GLN C O 1
ATOM 11261 N N . SER C 1 486 ? 56.746 42.985 111.482 1.00 13.82 478 SER C N 1
ATOM 11262 C CA . SER C 1 486 ? 56.330 44.380 111.519 1.00 13.31 478 SER C CA 1
ATOM 11263 C C . SER C 1 486 ? 57.485 45.282 111.935 1.00 13.36 478 SER C C 1
ATOM 11264 O O . SER C 1 486 ? 57.323 46.490 112.078 1.00 13.28 478 SER C O 1
ATOM 11267 N N . GLY C 1 487 ? 58.675 44.691 112.113 1.00 13.80 479 GLY C N 1
ATOM 11268 C CA . GLY C 1 487 ? 59.892 45.467 112.291 1.00 13.75 479 GLY C CA 1
ATOM 11269 C C . GLY C 1 487 ? 60.443 45.392 113.709 1.00 14.26 479 GLY C C 1
ATOM 11270 O O . GLY C 1 487 ? 60.181 44.418 114.450 1.00 13.99 479 GLY C O 1
ATOM 11271 N N . PHE C 1 488 ? 61.266 46.382 114.076 1.00 14.76 480 PHE C N 1
ATOM 11272 C CA . PHE C 1 488 ? 61.810 46.466 115.444 1.00 15.15 480 PHE C CA 1
ATOM 11273 C C . PHE C 1 488 ? 62.165 47.916 115.732 1.00 15.14 480 PHE C C 1
ATOM 11274 O O . PHE C 1 488 ? 62.350 48.726 114.815 1.00 14.93 480 PHE C O 1
ATOM 11282 N N . GLY C 1 489 ? 62.290 48.235 117.006 1.00 15.01 481 GLY C N 1
ATOM 11283 C CA . GLY C 1 489 ? 62.437 49.611 117.418 1.00 15.31 481 GLY C CA 1
ATOM 11284 C C . GLY C 1 489 ? 61.065 50.166 117.806 1.00 15.32 481 GLY C C 1
ATOM 11285 O O . GLY C 1 489 ? 60.017 49.615 117.443 1.00 14.17 481 GLY C O 1
ATOM 11286 N N . ARG C 1 490 ? 61.098 51.293 118.508 1.00 15.73 482 ARG C N 1
ATOM 11287 C CA . ARG C 1 490 ? 59.898 51.951 119.006 1.00 16.35 482 ARG C CA 1
ATOM 11288 C C . ARG C 1 490 ? 59.875 53.446 118.693 1.00 16.31 482 ARG C C 1
ATOM 11289 O O . ARG C 1 490 ? 60.910 54.116 118.702 1.00 17.83 482 ARG C O 1
ATOM 11297 N N . GLU C 1 491 ? 58.675 53.947 118.423 1.00 16.60 483 GLU C N 1
ATOM 11298 C CA . GLU C 1 491 ? 58.415 55.373 118.313 1.00 17.19 483 GLU C CA 1
ATOM 11299 C C . GLU C 1 491 ? 57.802 55.824 119.626 1.00 14.78 483 GLU C C 1
ATOM 11300 O O . GLU C 1 491 ? 57.162 55.022 120.288 1.00 13.83 483 GLU C O 1
ATOM 11306 N N . LEU C 1 492 ? 57.949 57.107 119.954 1.00 13.82 484 LEU C N 1
ATOM 11307 C CA . LEU C 1 492 ? 57.287 57.760 121.084 1.00 12.90 484 LEU C CA 1
ATOM 11308 C C . LEU C 1 492 ? 57.753 57.306 122.438 1.00 12.11 484 LEU C C 1
ATOM 11309 O O . LEU C 1 492 ? 58.489 56.345 122.577 1.00 11.94 484 LEU C O 1
ATOM 11314 N N . GLY C 1 493 ? 57.351 58.046 123.463 1.00 11.77 485 GLY C N 1
ATOM 11315 C CA . GLY C 1 493 ? 57.702 57.722 124.822 1.00 11.97 485 GLY C CA 1
ATOM 11316 C C . GLY C 1 493 ? 59.167 57.957 125.184 1.00 12.47 485 GLY C C 1
ATOM 11317 O O . GLY C 1 493 ? 59.958 58.469 124.396 1.00 12.72 485 GLY C O 1
ATOM 11318 N N . ARG C 1 494 ? 59.522 57.542 126.383 1.00 16.08 486 ARG C N 1
ATOM 11319 C CA . ARG C 1 494 ? 60.883 57.483 126.795 1.00 16.79 486 ARG C CA 1
ATOM 11320 C C . ARG C 1 494 ? 61.705 56.576 125.879 1.00 15.37 486 ARG C C 1
ATOM 11321 O O . ARG C 1 494 ? 62.887 56.825 125.642 1.00 14.10 486 ARG C O 1
ATOM 11329 N N . ALA C 1 495 ? 61.087 55.534 125.379 1.00 15.61 487 ALA C N 1
ATOM 11330 C CA . ALA C 1 495 ? 61.796 54.543 124.554 1.00 16.17 487 ALA C CA 1
ATOM 11331 C C . ALA C 1 495 ? 62.455 55.151 123.329 1.00 15.51 487 ALA C C 1
ATOM 11332 O O . ALA C 1 495 ? 63.593 54.871 123.041 1.00 14.91 487 ALA C O 1
ATOM 11334 N N . VAL C 1 496 ? 61.747 56.005 122.617 1.00 15.94 488 VAL C N 1
ATOM 11335 C CA . VAL C 1 496 ? 62.294 56.523 121.384 1.00 16.36 488 VAL C CA 1
ATOM 11336 C C . VAL C 1 496 ? 63.514 57.387 121.692 1.00 16.42 488 VAL C C 1
ATOM 11337 O O . VAL C 1 496 ? 64.497 57.393 120.946 1.00 16.01 488 VAL C O 1
ATOM 11341 N N . ILE C 1 497 ? 63.456 58.114 122.797 1.00 17.10 489 ILE C N 1
ATOM 11342 C CA . ILE C 1 497 ? 64.578 58.974 123.186 1.00 17.59 489 ILE C CA 1
ATOM 11343 C C . ILE C 1 497 ? 65.833 58.126 123.333 1.00 18.81 489 ILE C C 1
ATOM 11344 O O . ILE C 1 497 ? 66.900 58.447 122.774 1.00 18.62 489 ILE C O 1
ATOM 11349 N N . ASP C 1 498 ? 65.728 57.025 124.065 1.00 21.72 490 ASP C N 1
ATOM 11350 C CA . ASP C 1 498 ? 66.868 56.136 124.212 1.00 22.99 490 ASP C CA 1
ATOM 11351 C C . ASP C 1 498 ? 67.344 55.574 122.877 1.00 22.14 490 ASP C C 1
ATOM 11352 O O . ASP C 1 498 ? 68.552 55.406 122.672 1.00 23.08 490 ASP C O 1
ATOM 11357 N N . GLN C 1 499 ? 66.428 55.360 121.942 1.00 20.01 491 GLN C N 1
ATOM 11358 C CA . GLN C 1 499 ? 66.795 54.904 120.617 1.00 19.68 491 GLN C CA 1
ATOM 11359 C C . GLN C 1 499 ? 67.435 55.950 119.679 1.00 18.28 491 GLN C C 1
ATOM 11360 O O . GLN C 1 499 ? 67.901 55.588 118.608 1.00 18.93 491 GLN C O 1
ATOM 11366 N N . TYR C 1 500 ? 67.470 57.225 120.074 1.00 16.21 492 TYR C N 1
ATOM 11367 C CA . TYR C 1 500 ? 68.188 58.246 119.331 1.00 16.09 492 TYR C CA 1
ATOM 11368 C C . TYR C 1 500 ? 69.492 58.638 120.043 1.00 15.79 492 TYR C C 1
ATOM 11369 O O . TYR C 1 500 ? 70.138 59.618 119.662 1.00 15.89 492 TYR C O 1
ATOM 11378 N N . THR C 1 501 ? 69.857 57.881 121.076 1.00 14.97 493 THR C N 1
ATOM 11379 C CA . THR C 1 501 ? 71.108 58.061 121.721 1.00 15.31 493 THR C CA 1
ATOM 11380 C C . THR C 1 501 ? 71.989 56.831 121.550 1.00 15.83 493 THR C C 1
ATOM 11381 O O . THR C 1 501 ? 71.490 55.728 121.288 1.00 15.48 493 THR C O 1
ATOM 11385 N N . GLU C 1 502 ? 73.284 57.048 121.688 1.00 15.61 494 GLU C N 1
ATOM 11386 C CA . GLU C 1 502 ? 74.288 55.986 121.700 1.00 17.40 494 GLU C CA 1
ATOM 11387 C C . GLU C 1 502 ? 74.950 56.035 123.087 1.00 16.50 494 GLU C C 1
ATOM 11388 O O . GLU C 1 502 ? 75.346 57.111 123.547 1.00 16.61 494 GLU C O 1
ATOM 11394 N N . SER C 1 503 ? 75.034 54.901 123.769 1.00 15.97 495 SER C N 1
ATOM 11395 C CA A SER C 1 503 ? 75.565 54.862 125.129 0.50 15.09 495 SER C CA 1
ATOM 11396 C CA B SER C 1 503 ? 75.549 54.886 125.128 0.50 14.94 495 SER C CA 1
ATOM 11397 C C . SER C 1 503 ? 77.090 54.734 125.095 1.00 14.84 495 SER C C 1
ATOM 11398 O O . SER C 1 503 ? 77.644 53.900 124.350 1.00 16.16 495 SER C O 1
ATOM 11403 N N . LYS C 1 504 ? 77.774 55.575 125.863 1.00 12.75 496 LYS C N 1
ATOM 11404 C CA . LYS C 1 504 ? 79.232 55.462 126.055 1.00 12.03 496 LYS C CA 1
ATOM 11405 C C . LYS C 1 504 ? 79.514 55.152 127.536 1.00 11.26 496 LYS C C 1
ATOM 11406 O O . LYS C 1 504 ? 79.162 55.931 128.408 1.00 10.49 496 LYS C O 1
ATOM 11412 N N . SER C 1 505 ? 80.151 54.015 127.798 1.00 11.51 497 SER C N 1
ATOM 11413 C CA . SER C 1 505 ? 80.596 53.702 129.156 1.00 11.26 497 SER C CA 1
ATOM 11414 C C . SER C 1 505 ? 81.945 54.365 129.425 1.00 11.25 497 SER C C 1
ATOM 11415 O O . SER C 1 505 ? 82.800 54.401 128.546 1.00 11.71 497 SER C O 1
ATOM 11418 N N . VAL C 1 506 ? 82.132 54.873 130.644 1.00 10.94 498 VAL C N 1
ATOM 11419 C CA . VAL C 1 506 ? 83.374 55.514 131.043 1.00 11.74 498 VAL C CA 1
ATOM 11420 C C . VAL C 1 506 ? 83.825 54.870 132.354 1.00 12.21 498 VAL C C 1
ATOM 11421 O O . VAL C 1 506 ? 83.009 54.730 133.282 1.00 11.87 498 VAL C O 1
ATOM 11425 N N . MET C 1 507 ? 85.090 54.462 132.427 1.00 12.85 499 MET C N 1
ATOM 11426 C CA . MET C 1 507 ? 85.577 53.750 133.597 1.00 13.46 499 MET C CA 1
ATOM 11427 C C . MET C 1 507 ? 86.967 54.251 133.944 1.00 13.30 499 MET C C 1
ATOM 11428 O O . MET C 1 507 ? 87.935 54.045 133.201 1.00 13.32 499 MET C O 1
ATOM 11433 N N . MET C 1 508 ? 87.058 54.939 135.067 1.00 13.23 500 MET C N 1
ATOM 11434 C CA . MET C 1 508 ? 88.305 55.622 135.475 1.00 13.17 500 MET C CA 1
ATOM 11435 C C . MET C 1 508 ? 88.909 54.938 136.673 1.00 13.35 500 MET C C 1
ATOM 11436 O O . MET C 1 508 ? 88.257 54.814 137.702 1.00 12.97 500 MET C O 1
ATOM 11441 N N . ASN C 1 509 ? 90.148 54.501 136.542 1.00 14.13 501 ASN C N 1
ATOM 11442 C CA . ASN C 1 509 ? 90.906 54.011 137.658 1.00 15.20 501 ASN C CA 1
ATOM 11443 C C . ASN C 1 509 ? 91.628 55.189 138.278 1.00 15.13 501 ASN C C 1
ATOM 11444 O O . ASN C 1 509 ? 92.554 55.753 137.700 1.00 14.70 501 ASN C O 1
ATOM 11449 N N . TYR C 1 510 ? 91.164 55.595 139.453 1.00 14.94 502 TYR C N 1
ATOM 11450 C CA . TYR C 1 510 ? 91.718 56.787 140.102 1.00 15.60 502 TYR C CA 1
ATOM 11451 C C . TYR C 1 510 ? 92.700 56.458 141.239 1.00 16.25 502 TYR C C 1
ATOM 11452 O O . TYR C 1 510 ? 93.007 57.300 142.071 1.00 16.80 502 TYR C O 1
ATOM 11461 N N . ALA C 1 511 ? 93.184 55.226 141.257 1.00 16.07 503 ALA C N 1
ATOM 11462 C CA . ALA C 1 511 ? 94.045 54.773 142.328 1.00 16.43 503 ALA C CA 1
ATOM 11463 C C . ALA C 1 511 ? 95.386 55.534 142.269 1.00 16.87 503 ALA C C 1
ATOM 11464 O O . ALA C 1 511 ? 95.993 55.800 143.280 1.00 16.96 503 ALA C O 1
ATOM 11467 N N . THR D 1 16 ? 51.743 16.650 172.750 1.00 54.55 8 THR D N 1
ATOM 11468 C CA . THR D 1 16 ? 52.676 15.853 171.904 1.00 52.76 8 THR D CA 1
ATOM 11469 C C . THR D 1 16 ? 52.457 16.132 170.419 1.00 50.48 8 THR D C 1
ATOM 11470 O O . THR D 1 16 ? 51.780 15.372 169.718 1.00 50.69 8 THR D O 1
ATOM 11472 N N . PHE D 1 17 ? 53.018 17.253 169.958 1.00 45.18 9 PHE D N 1
ATOM 11473 C CA . PHE D 1 17 ? 53.428 17.396 168.562 1.00 40.93 9 PHE D CA 1
ATOM 11474 C C . PHE D 1 17 ? 54.937 17.421 168.585 1.00 35.77 9 PHE D C 1
ATOM 11475 O O . PHE D 1 17 ? 55.527 18.109 169.401 1.00 34.91 9 PHE D O 1
ATOM 11483 N N . ALA D 1 18 ? 55.553 16.664 167.693 1.00 31.88 10 ALA D N 1
ATOM 11484 C CA . ALA D 1 18 ? 57.001 16.469 167.733 1.00 30.10 10 ALA D CA 1
ATOM 11485 C C . ALA D 1 18 ? 57.723 17.743 167.345 1.00 26.91 10 ALA D C 1
ATOM 11486 O O . ALA D 1 18 ? 57.201 18.522 166.580 1.00 26.02 10 ALA D O 1
ATOM 11488 N N . LEU D 1 19 ? 58.928 17.924 167.867 1.00 24.52 11 LEU D N 1
ATOM 11489 C CA . LEU D 1 19 ? 59.781 19.035 167.499 1.00 22.53 11 LEU D CA 1
ATOM 11490 C C . LEU D 1 19 ? 61.076 18.482 166.995 1.00 22.27 11 LEU D C 1
ATOM 11491 O O . LEU D 1 19 ? 61.540 17.439 167.474 1.00 22.47 11 LEU D O 1
ATOM 11496 N N . LEU D 1 20 ? 61.714 19.200 166.079 1.00 20.80 12 LEU D N 1
ATOM 11497 C CA . LEU D 1 20 ? 63.067 18.822 165.681 1.00 20.54 12 LEU D CA 1
ATOM 11498 C C . LEU D 1 20 ? 64.020 18.860 166.882 1.00 20.66 12 LEU D C 1
ATOM 11499 O O . LEU D 1 20 ? 63.851 19.673 167.799 1.00 19.24 12 LEU D O 1
ATOM 11504 N N . ASP D 1 21 ? 65.025 17.976 166.857 1.00 21.56 13 ASP D N 1
ATOM 11505 C CA . ASP D 1 21 ? 66.098 18.036 167.823 1.00 22.31 13 ASP D CA 1
ATOM 11506 C C . ASP D 1 21 ? 66.722 19.422 167.879 1.00 21.27 13 ASP D C 1
ATOM 11507 O O . ASP D 1 21 ? 66.988 19.942 168.971 1.00 20.84 13 ASP D O 1
ATOM 11512 N N . ALA D 1 22 ? 66.945 20.042 166.718 1.00 20.63 14 ALA D N 1
ATOM 11513 C CA . ALA D 1 22 ? 67.571 21.370 166.676 1.00 19.73 14 ALA D CA 1
ATOM 11514 C C . ALA D 1 22 ? 66.711 22.411 167.412 1.00 19.06 14 ALA D C 1
ATOM 11515 O O . ALA D 1 22 ? 67.247 23.245 168.149 1.00 18.79 14 ALA D O 1
ATOM 11517 N N . THR D 1 23 ? 65.391 22.336 167.237 1.00 18.50 15 THR D N 1
ATOM 11518 C CA . THR D 1 23 ? 64.459 23.258 167.894 1.00 17.90 15 THR D CA 1
ATOM 11519 C C . THR D 1 23 ? 64.575 23.070 169.415 1.00 18.46 15 THR D C 1
ATOM 11520 O O . THR D 1 23 ? 64.654 24.037 170.171 1.00 17.89 15 THR D O 1
ATOM 11524 N N . ARG D 1 24 ? 64.577 21.828 169.857 1.00 19.27 16 ARG D N 1
ATOM 11525 C CA A ARG D 1 24 ? 64.688 21.524 171.288 0.50 20.01 16 ARG D CA 1
ATOM 11526 C CA B ARG D 1 24 ? 64.687 21.532 171.283 0.50 20.22 16 ARG D CA 1
ATOM 11527 C C . ARG D 1 24 ? 66.006 22.050 171.882 1.00 20.33 16 ARG D C 1
ATOM 11528 O O . ARG D 1 24 ? 66.016 22.655 172.957 1.00 19.79 16 ARG D O 1
ATOM 11543 N N . ALA D 1 25 ? 67.114 21.857 171.162 1.00 20.67 17 ALA D N 1
ATOM 11544 C CA . ALA D 1 25 ? 68.422 22.346 171.598 1.00 20.96 17 ALA D CA 1
ATOM 11545 C C . ALA D 1 25 ? 68.459 23.855 171.674 1.00 19.95 17 ALA D C 1
ATOM 11546 O O . ALA D 1 25 ? 69.009 24.410 172.603 1.00 19.41 17 ALA D O 1
ATOM 11548 N N . PHE D 1 26 ? 67.850 24.528 170.705 1.00 18.96 18 PHE D N 1
ATOM 11549 C CA . PHE D 1 26 ? 67.792 25.963 170.743 1.00 17.79 18 PHE D CA 1
ATOM 11550 C C . PHE D 1 26 ? 66.988 26.425 171.937 1.00 17.95 18 PHE D C 1
ATOM 11551 O O . PHE D 1 26 ? 67.389 27.353 172.640 1.00 18.10 18 PHE D O 1
ATOM 11559 N N . LEU D 1 27 ? 65.834 25.814 172.172 1.00 18.46 19 LEU D N 1
ATOM 11560 C CA . LEU D 1 27 ? 65.023 26.209 173.315 1.00 19.04 19 LEU D CA 1
ATOM 11561 C C . LEU D 1 27 ? 65.707 25.967 174.654 1.00 19.97 19 LEU D C 1
ATOM 11562 O O . LEU D 1 27 ? 65.550 26.765 175.584 1.00 19.48 19 LEU D O 1
ATOM 11567 N N . ALA D 1 28 ? 66.463 24.884 174.765 1.00 20.91 20 ALA D N 1
ATOM 11568 C CA . ALA D 1 28 ? 67.089 24.543 176.033 1.00 22.30 20 ALA D CA 1
ATOM 11569 C C . ALA D 1 28 ? 68.246 25.453 176.390 1.00 22.55 20 ALA D C 1
ATOM 11570 O O . ALA D 1 28 ? 68.523 25.649 177.549 1.00 23.67 20 ALA D O 1
ATOM 11572 N N . LYS D 1 29 ? 68.973 25.985 175.428 1.00 22.64 21 LYS D N 1
ATOM 11573 C CA . LYS D 1 29 ? 70.221 26.661 175.797 1.00 23.95 21 LYS D CA 1
ATOM 11574 C C . LYS D 1 29 ? 70.002 28.135 176.181 1.00 22.76 21 LYS D C 1
ATOM 11575 O O . LYS D 1 29 ? 69.021 28.740 175.783 1.00 22.77 21 LYS D O 1
ATOM 11581 N N . PRO D 1 30 ? 70.952 28.724 176.919 1.00 22.02 22 PRO D N 1
ATOM 11582 C CA . PRO D 1 30 ? 70.818 30.119 177.320 1.00 20.67 22 PRO D CA 1
ATOM 11583 C C . PRO D 1 30 ? 70.743 31.024 176.116 1.00 19.38 22 PRO D C 1
ATOM 11584 O O . PRO D 1 30 ? 71.467 30.807 175.172 1.00 19.34 22 PRO D O 1
ATOM 11588 N N . LYS D 1 31 ? 69.859 32.010 176.141 1.00 18.16 23 LYS D N 1
ATOM 11589 C CA . LYS D 1 31 ? 69.725 32.937 175.038 1.00 17.07 23 LYS D CA 1
ATOM 11590 C C . LYS D 1 31 ? 70.492 34.192 175.360 1.00 16.34 23 LYS D C 1
ATOM 11591 O O . LYS D 1 31 ? 70.477 34.647 176.512 1.00 15.62 23 LYS D O 1
ATOM 11597 N N . GLN D 1 32 ? 71.128 34.776 174.345 1.00 15.10 24 GLN D N 1
ATOM 11598 C CA . GLN D 1 32 ? 71.890 36.011 174.514 1.00 15.10 24 GLN D CA 1
ATOM 11599 C C . GLN D 1 32 ? 71.652 36.964 173.346 1.00 13.85 24 GLN D C 1
ATOM 11600 O O . GLN D 1 32 ? 71.158 36.553 172.305 1.00 12.58 24 GLN D O 1
ATOM 11606 N N . MET D 1 33 ? 71.966 38.227 173.562 1.00 12.85 25 MET D N 1
ATOM 11607 C CA . MET D 1 33 ? 71.860 39.249 172.530 1.00 12.47 25 MET D CA 1
ATOM 11608 C C . MET D 1 33 ? 73.079 39.216 171.698 1.00 12.24 25 MET D C 1
ATOM 11609 O O . MET D 1 33 ? 74.150 38.769 172.169 1.00 12.29 25 MET D O 1
ATOM 11614 N N . LEU D 1 34 ? 72.992 39.749 170.487 1.00 11.73 26 LEU D N 1
ATOM 11615 C CA . LEU D 1 34 ? 74.190 39.860 169.633 1.00 11.76 26 LEU D CA 1
ATOM 11616 C C . LEU D 1 34 ? 74.640 41.309 169.593 1.00 11.86 26 LEU D C 1
ATOM 11617 O O . LEU D 1 34 ? 73.982 42.157 168.982 1.00 11.51 26 LEU D O 1
ATOM 11622 N N . ILE D 1 35 ? 75.762 41.597 170.232 1.00 12.25 27 ILE D N 1
ATOM 11623 C CA . ILE D 1 35 ? 76.255 42.940 170.353 1.00 12.74 27 ILE D CA 1
ATOM 11624 C C . ILE D 1 35 ? 77.694 42.994 169.861 1.00 13.26 27 ILE D C 1
ATOM 11625 O O . ILE D 1 35 ? 78.627 42.567 170.545 1.00 13.35 27 ILE D O 1
ATOM 11630 N N . GLY D 1 36 ? 77.868 43.507 168.649 1.00 13.50 28 GLY D N 1
ATOM 11631 C CA . GLY D 1 36 ? 79.170 43.514 168.041 1.00 14.21 28 GLY D CA 1
ATOM 11632 C C . GLY D 1 36 ? 79.668 42.089 167.908 1.00 14.62 28 GLY D C 1
ATOM 11633 O O . GLY D 1 36 ? 78.942 41.211 167.455 1.00 13.88 28 GLY D O 1
ATOM 11634 N N . ALA D 1 37 ? 80.929 41.885 168.287 1.00 15.85 29 ALA D N 1
ATOM 11635 C CA . ALA D 1 37 ? 81.579 40.586 168.212 1.00 17.02 29 ALA D CA 1
ATOM 11636 C C . ALA D 1 37 ? 81.202 39.632 169.368 1.00 17.73 29 ALA D C 1
ATOM 11637 O O . ALA D 1 37 ? 81.744 38.520 169.428 1.00 19.64 29 ALA D O 1
ATOM 11639 N N . GLU D 1 38 ? 80.282 40.012 170.266 1.00 17.36 30 GLU D N 1
ATOM 11640 C CA . GLU D 1 38 ? 79.944 39.162 171.400 1.00 17.85 30 GLU D CA 1
ATOM 11641 C C . GLU D 1 38 ? 78.491 38.818 171.450 1.00 16.05 30 GLU D C 1
ATOM 11642 O O . GLU D 1 38 ? 77.611 39.653 171.189 1.00 16.03 30 GLU D O 1
ATOM 11648 N N . TRP D 1 39 ? 78.212 37.600 171.823 1.00 14.69 31 TRP D N 1
ATOM 11649 C CA . TRP D 1 39 ? 76.901 37.273 172.350 1.00 13.54 31 TRP D CA 1
ATOM 11650 C C . TRP D 1 39 ? 76.940 37.688 173.849 1.00 13.13 31 TRP D C 1
ATOM 11651 O O . TRP D 1 39 ? 77.880 37.309 174.541 1.00 13.53 31 TRP D O 1
ATOM 11662 N N . SER D 1 40 ? 75.910 38.384 174.334 1.00 11.89 32 SER D N 1
ATOM 11663 C CA . SER D 1 40 ? 75.975 38.939 175.691 1.00 11.70 32 SER D CA 1
ATOM 11664 C C . SER D 1 40 ? 74.654 38.932 176.419 1.00 11.49 32 SER D C 1
ATOM 11665 O O . SER D 1 40 ? 73.595 39.009 175.805 1.00 10.97 32 SER D O 1
ATOM 11668 N N . ASP D 1 41 ? 74.694 38.809 177.738 1.00 12.03 33 ASP D N 1
ATOM 11669 C CA . ASP D 1 41 ? 73.511 39.052 178.560 1.00 12.24 33 ASP D CA 1
ATOM 11670 C C . ASP D 1 41 ? 73.452 40.570 178.838 1.00 11.89 33 ASP D C 1
ATOM 11671 O O . ASP D 1 41 ? 74.306 41.327 178.359 1.00 11.57 33 ASP D O 1
ATOM 11676 N N . ALA D 1 42 ? 72.398 41.039 179.490 1.00 11.71 34 ALA D N 1
ATOM 11677 C CA . ALA D 1 42 ? 72.225 42.474 179.751 1.00 11.57 34 ALA D CA 1
ATOM 11678 C C . ALA D 1 42 ? 73.108 42.880 180.910 1.00 11.87 34 ALA D C 1
ATOM 11679 O O . ALA D 1 42 ? 73.299 42.103 181.871 1.00 12.12 34 ALA D O 1
ATOM 11681 N N . ALA D 1 43 ? 73.584 44.122 180.876 1.00 11.75 35 ALA D N 1
ATOM 11682 C CA . ALA D 1 43 ? 74.396 44.654 181.967 1.00 12.26 35 ALA D CA 1
ATOM 11683 C C . ALA D 1 43 ? 73.691 44.593 183.315 1.00 12.92 35 ALA D C 1
ATOM 11684 O O . ALA D 1 43 ? 74.339 44.358 184.351 1.00 13.21 35 ALA D O 1
ATOM 11686 N N . SER D 1 44 ? 72.360 44.739 183.298 1.00 12.94 36 SER D N 1
ATOM 11687 C CA . SER D 1 44 ? 71.578 44.640 184.527 1.00 14.06 36 SER D CA 1
ATOM 11688 C C . SER D 1 44 ? 71.403 43.215 185.092 1.00 14.57 36 SER D C 1
ATOM 11689 O O . SER D 1 44 ? 71.013 43.051 186.241 1.00 15.27 36 SER D O 1
ATOM 11692 N N . GLY D 1 45 ? 71.679 42.204 184.285 1.00 14.38 37 GLY D N 1
ATOM 11693 C CA . GLY D 1 45 ? 71.310 40.849 184.633 1.00 15.13 37 GLY D CA 1
ATOM 11694 C C . GLY D 1 45 ? 69.833 40.520 184.464 1.00 15.63 37 GLY D C 1
ATOM 11695 O O . GLY D 1 45 ? 69.449 39.367 184.654 1.00 15.79 37 GLY D O 1
ATOM 11696 N N . ARG D 1 46 ? 68.992 41.478 184.077 1.00 15.59 38 ARG D N 1
ATOM 11697 C CA . ARG D 1 46 ? 67.582 41.171 183.946 1.00 16.56 38 ARG D CA 1
ATOM 11698 C C . ARG D 1 46 ? 67.273 40.325 182.692 1.00 15.69 38 ARG D C 1
ATOM 11699 O O . ARG D 1 46 ? 67.960 40.395 181.683 1.00 14.15 38 ARG D O 1
ATOM 11707 N N . GLN D 1 47 ? 66.219 39.525 182.808 1.00 16.25 39 GLN D N 1
ATOM 11708 C CA . GLN D 1 47 ? 65.719 38.722 181.727 1.00 16.35 39 GLN D CA 1
ATOM 11709 C C . GLN D 1 47 ? 64.203 38.835 181.647 1.00 17.04 39 GLN D C 1
ATOM 11710 O O . GLN D 1 47 ? 63.544 39.142 182.621 1.00 17.30 39 GLN D O 1
ATOM 11716 N N . LEU D 1 48 ? 63.666 38.603 180.467 1.00 17.46 40 LEU D N 1
ATOM 11717 C CA . LEU D 1 48 ? 62.230 38.487 180.370 1.00 18.33 40 LEU D CA 1
ATOM 11718 C C . LEU D 1 48 ? 61.776 37.142 179.835 1.00 17.16 40 LEU D C 1
ATOM 11719 O O . LEU D 1 48 ? 62.504 36.483 179.115 1.00 16.75 40 LEU D O 1
ATOM 11724 N N . ASP D 1 49 ? 60.603 36.735 180.278 1.00 16.76 41 ASP D N 1
ATOM 11725 C CA . ASP D 1 49 ? 60.020 35.442 179.905 1.00 16.22 41 ASP D CA 1
ATOM 11726 C C . ASP D 1 49 ? 59.497 35.418 178.497 1.00 15.02 41 ASP D C 1
ATOM 11727 O O . ASP D 1 49 ? 58.905 36.387 178.010 1.00 14.37 41 ASP D O 1
ATOM 11732 N N . VAL D 1 50 ? 59.722 34.291 177.845 1.00 14.48 42 VAL D N 1
ATOM 11733 C CA . VAL D 1 50 ? 59.094 33.999 176.567 1.00 13.85 42 VAL D CA 1
ATOM 11734 C C . VAL D 1 50 ? 58.018 32.961 176.798 1.00 14.16 42 VAL D C 1
ATOM 11735 O O . VAL D 1 50 ? 58.295 31.900 177.356 1.00 14.41 42 VAL D O 1
ATOM 11739 N N . VAL D 1 51 ? 56.794 33.289 176.381 1.00 13.84 43 VAL D N 1
ATOM 11740 C CA . VAL D 1 51 ? 55.608 32.507 176.667 1.00 14.41 43 VAL D CA 1
ATOM 11741 C C . VAL D 1 51 ? 55.046 31.895 175.384 1.00 14.10 43 VAL D C 1
ATOM 11742 O O . VAL D 1 51 ? 55.055 32.523 174.331 1.00 13.77 43 VAL D O 1
ATOM 11746 N N . ASN D 1 52 ? 54.621 30.638 175.468 1.00 14.42 44 ASN D N 1
ATOM 11747 C CA . ASN D 1 52 ? 53.977 29.960 174.371 1.00 14.34 44 ASN D CA 1
ATOM 11748 C C . ASN D 1 52 ? 52.499 30.273 174.497 1.00 14.68 44 ASN D C 1
ATOM 11749 O O . ASN D 1 52 ? 51.852 29.846 175.453 1.00 15.28 44 ASN D O 1
ATOM 11754 N N . PRO D 1 53 ? 51.960 30.992 173.530 1.00 14.18 45 PRO D N 1
ATOM 11755 C CA . PRO D 1 53 ? 50.584 31.479 173.684 1.00 14.74 45 PRO D CA 1
ATOM 11756 C C . PRO D 1 53 ? 49.503 30.391 173.552 1.00 15.63 45 PRO D C 1
ATOM 11757 O O . PRO D 1 53 ? 48.365 30.649 173.825 1.00 16.20 45 PRO D O 1
ATOM 11761 N N . ALA D 1 54 ? 49.879 29.205 173.100 1.00 15.86 46 ALA D N 1
ATOM 11762 C CA . ALA D 1 54 ? 48.942 28.091 173.053 1.00 17.08 46 ALA D CA 1
ATOM 11763 C C . ALA D 1 54 ? 48.631 27.553 174.441 1.00 18.06 46 ALA D C 1
ATOM 11764 O O . ALA D 1 54 ? 47.534 27.043 174.667 1.00 19.13 46 ALA D O 1
ATOM 11766 N N . ASP D 1 55 ? 49.549 27.701 175.378 1.00 18.10 47 ASP D N 1
ATOM 11767 C CA . ASP D 1 55 ? 49.293 27.216 176.723 1.00 19.18 47 ASP D CA 1
ATOM 11768 C C . ASP D 1 55 ? 49.705 28.093 177.871 1.00 19.22 47 ASP D C 1
ATOM 11769 O O . ASP D 1 55 ? 49.567 27.688 179.026 1.00 20.07 47 ASP D O 1
ATOM 11774 N N . GLY D 1 56 ? 50.218 29.274 177.595 1.00 18.58 48 GLY D N 1
ATOM 11775 C CA . GLY D 1 56 ? 50.595 30.208 178.653 1.00 18.86 48 GLY D CA 1
ATOM 11776 C C . GLY D 1 56 ? 51.847 29.855 179.443 1.00 19.31 48 GLY D C 1
ATOM 11777 O O . GLY D 1 56 ? 52.152 30.540 180.404 1.00 19.59 48 GLY D O 1
ATOM 11778 N N . THR D 1 57 ? 52.611 28.843 179.015 1.00 19.35 49 THR D N 1
ATOM 11779 C CA . THR D 1 57 ? 53.798 28.435 179.773 1.00 19.65 49 THR D CA 1
ATOM 11780 C C . THR D 1 57 ? 55.057 29.139 179.254 1.00 18.69 49 THR D C 1
ATOM 11781 O O . THR D 1 57 ? 55.123 29.545 178.086 1.00 17.74 49 THR D O 1
ATOM 11785 N N . VAL D 1 58 ? 56.035 29.264 180.145 1.00 18.81 50 VAL D N 1
ATOM 11786 C CA . VAL D 1 58 ? 57.310 29.874 179.802 1.00 18.34 50 VAL D CA 1
ATOM 11787 C C . VAL D 1 58 ? 58.158 28.840 179.060 1.00 18.44 50 VAL D C 1
ATOM 11788 O O . VAL D 1 58 ? 58.348 27.750 179.556 1.00 19.44 50 VAL D O 1
ATOM 11792 N N . ILE D 1 59 ? 58.640 29.162 177.875 1.00 17.58 51 ILE D N 1
ATOM 11793 C CA . ILE D 1 59 ? 59.468 28.250 177.095 1.00 17.75 51 ILE D CA 1
ATOM 11794 C C . ILE D 1 59 ? 60.942 28.685 177.017 1.00 17.50 51 ILE D C 1
ATOM 11795 O O . ILE D 1 59 ? 61.793 27.912 176.566 1.00 18.33 51 ILE D O 1
ATOM 11800 N N . ALA D 1 60 ? 61.234 29.926 177.392 1.00 16.71 52 ALA D N 1
ATOM 11801 C CA . ALA D 1 60 ? 62.584 30.461 177.306 1.00 16.03 52 ALA D CA 1
ATOM 11802 C C . ALA D 1 60 ? 62.623 31.748 178.094 1.00 15.77 52 ALA D C 1
ATOM 11803 O O . ALA D 1 60 ? 61.571 32.294 178.457 1.00 14.95 52 ALA D O 1
ATOM 11805 N N . ARG D 1 61 ? 63.833 32.269 178.250 1.00 15.82 53 ARG D N 1
ATOM 11806 C CA . ARG D 1 61 ? 64.073 33.594 178.779 1.00 16.36 53 ARG D CA 1
ATOM 11807 C C . ARG D 1 61 ? 65.155 34.299 177.937 1.00 15.21 53 ARG D C 1
ATOM 11808 O O . ARG D 1 61 ? 66.112 33.672 177.501 1.00 15.04 53 ARG D O 1
ATOM 11816 N N . VAL D 1 62 ? 65.004 35.599 177.721 1.00 14.07 54 VAL D N 1
ATOM 11817 C CA . VAL D 1 62 ? 65.979 36.359 176.956 1.00 13.44 54 VAL D CA 1
ATOM 11818 C C . VAL D 1 62 ? 66.399 37.591 177.747 1.00 13.55 54 VAL D C 1
ATOM 11819 O O . VAL D 1 62 ? 65.712 37.991 178.675 1.00 13.81 54 VAL D O 1
ATOM 11823 N N . PRO D 1 63 ? 67.543 38.175 177.398 1.00 13.73 55 PRO D N 1
ATOM 11824 C CA . PRO D 1 63 ? 67.958 39.371 178.107 1.00 13.99 55 PRO D CA 1
ATOM 11825 C C . PRO D 1 63 ? 66.992 40.528 177.964 1.00 13.87 55 PRO D C 1
ATOM 11826 O O . PRO D 1 63 ? 66.367 40.711 176.896 1.00 13.42 55 PRO D O 1
ATOM 11830 N N . GLU D 1 64 ? 66.877 41.299 179.037 1.00 14.49 56 GLU D N 1
ATOM 11831 C CA . GLU D 1 64 ? 66.057 42.502 179.049 1.00 15.44 56 GLU D CA 1
ATOM 11832 C C . GLU D 1 64 ? 66.989 43.705 179.003 1.00 14.96 56 GLU D C 1
ATOM 11833 O O . GLU D 1 64 ? 67.470 44.159 180.043 1.00 15.70 56 GLU D O 1
ATOM 11839 N N . ALA D 1 65 ? 67.258 44.200 177.802 1.00 13.64 57 ALA D N 1
ATOM 11840 C CA . ALA D 1 65 ? 68.267 45.254 177.609 1.00 13.60 57 ALA D CA 1
ATOM 11841 C C . ALA D 1 65 ? 67.785 46.580 178.145 1.00 13.64 57 ALA D C 1
ATOM 11842 O O . ALA D 1 65 ? 66.590 46.862 178.074 1.00 14.16 57 ALA D O 1
ATOM 11844 N N . ASP D 1 66 ? 68.698 47.390 178.677 1.00 13.61 58 ASP D N 1
ATOM 11845 C CA . ASP D 1 66 ? 68.402 48.786 178.971 1.00 13.90 58 ASP D CA 1
ATOM 11846 C C . ASP D 1 66 ? 69.247 49.663 178.065 1.00 13.39 58 ASP D C 1
ATOM 11847 O O . ASP D 1 66 ? 69.824 49.176 177.070 1.00 12.81 58 ASP D O 1
ATOM 11852 N N . GLU D 1 67 ? 69.295 50.942 178.365 1.00 13.75 59 GLU D N 1
ATOM 11853 C CA . GLU D 1 67 ? 70.022 51.913 177.490 1.00 13.73 59 GLU D CA 1
ATOM 11854 C C . GLU D 1 67 ? 71.496 51.556 177.288 1.00 13.24 59 GLU D C 1
ATOM 11855 O O . GLU D 1 67 ? 72.058 51.828 176.244 1.00 12.73 59 GLU D O 1
ATOM 11861 N N . ARG D 1 68 ? 72.113 51.016 178.333 1.00 13.41 60 ARG D N 1
ATOM 11862 C CA . ARG D 1 68 ? 73.552 50.678 178.290 1.00 13.41 60 ARG D CA 1
ATOM 11863 C C . ARG D 1 68 ? 73.808 49.643 177.209 1.00 12.56 60 ARG D C 1
ATOM 11864 O O . ARG D 1 68 ? 74.693 49.821 176.382 1.00 12.46 60 ARG D O 1
ATOM 11872 N N . ASP D 1 69 ? 72.962 48.616 177.156 1.00 12.08 61 ASP D N 1
ATOM 11873 C CA . ASP D 1 69 ? 73.113 47.559 176.136 1.00 11.55 61 ASP D CA 1
ATOM 11874 C C . ASP D 1 69 ? 72.794 48.056 174.725 1.00 10.95 61 ASP D C 1
ATOM 11875 O O . ASP D 1 69 ? 73.521 47.790 173.777 1.00 10.76 61 ASP D O 1
ATOM 11880 N N . VAL D 1 70 ? 71.792 48.902 174.606 1.00 10.94 62 VAL D N 1
ATOM 11881 C CA . VAL D 1 70 ? 71.482 49.513 173.313 1.00 10.70 62 VAL D CA 1
ATOM 11882 C C . VAL D 1 70 ? 72.636 50.409 172.829 1.00 11.08 62 VAL D C 1
ATOM 11883 O O . VAL D 1 70 ? 73.005 50.355 171.665 1.00 10.65 62 VAL D O 1
ATOM 11887 N N . GLN D 1 71 ? 73.151 51.261 173.702 1.00 11.99 63 GLN D N 1
ATOM 11888 C CA . GLN D 1 71 ? 74.291 52.115 173.341 1.00 12.74 63 GLN D CA 1
ATOM 11889 C C . GLN D 1 71 ? 75.484 51.291 172.851 1.00 12.60 63 GLN D C 1
ATOM 11890 O O . GLN D 1 71 ? 76.145 51.688 171.935 1.00 12.49 63 GLN D O 1
ATOM 11896 N N . GLN D 1 72 ? 75.747 50.151 173.501 1.00 12.62 64 GLN D N 1
ATOM 11897 C CA . GLN D 1 72 ? 76.859 49.263 173.105 1.00 12.84 64 GLN D CA 1
ATOM 11898 C C . GLN D 1 72 ? 76.626 48.695 171.696 1.00 11.70 64 GLN D C 1
ATOM 11899 O O . GLN D 1 72 ? 77.546 48.628 170.909 1.00 11.72 64 GLN D O 1
ATOM 11905 N N . ALA D 1 73 ? 75.384 48.338 171.390 1.00 10.73 65 ALA D N 1
ATOM 11906 C CA . ALA D 1 73 ? 75.034 47.809 170.072 1.00 9.99 65 ALA D CA 1
ATOM 11907 C C . ALA D 1 73 ? 75.177 48.891 168.981 1.00 9.86 65 ALA D C 1
ATOM 11908 O O . ALA D 1 73 ? 75.682 48.629 167.891 1.00 9.71 65 ALA D O 1
ATOM 11910 N N . VAL D 1 74 ? 74.718 50.103 169.296 1.00 9.86 66 VAL D N 1
ATOM 11911 C CA . VAL D 1 74 ? 74.849 51.231 168.379 1.00 9.88 66 VAL D CA 1
ATOM 11912 C C . VAL D 1 74 ? 76.328 51.550 168.142 1.00 10.29 66 VAL D C 1
ATOM 11913 O O . VAL D 1 74 ? 76.736 51.752 167.017 1.00 10.09 66 VAL D O 1
ATOM 11917 N N . ALA D 1 75 ? 77.113 51.553 169.211 1.00 10.75 67 ALA D N 1
ATOM 11918 C CA . ALA D 1 75 ? 78.563 51.783 169.078 1.00 11.44 67 ALA D CA 1
ATOM 11919 C C . ALA D 1 75 ? 79.204 50.735 168.129 1.00 11.27 67 ALA D C 1
ATOM 11920 O O . ALA D 1 75 ? 80.037 51.087 167.313 1.00 11.72 67 ALA D O 1
ATOM 11922 N N . ALA D 1 76 ? 78.798 49.479 168.240 1.00 10.82 68 ALA D N 1
ATOM 11923 C CA . ALA D 1 76 ? 79.328 48.440 167.398 1.00 10.80 68 ALA D CA 1
ATOM 11924 C C . ALA D 1 76 ? 78.934 48.643 165.941 1.00 10.56 68 ALA D C 1
ATOM 11925 O O . ALA D 1 76 ? 79.764 48.437 165.033 1.00 10.65 68 ALA D O 1
ATOM 11927 N N . ALA D 1 77 ? 77.665 48.984 165.720 1.00 10.10 69 ALA D N 1
ATOM 11928 C CA . ALA D 1 77 ? 77.189 49.205 164.376 1.00 10.08 69 ALA D CA 1
ATOM 11929 C C . ALA D 1 77 ? 77.909 50.370 163.736 1.00 10.85 69 ALA D C 1
ATOM 11930 O O . ALA D 1 77 ? 78.238 50.332 162.553 1.00 10.93 69 ALA D O 1
ATOM 11932 N N . ARG D 1 78 ? 78.101 51.427 164.501 1.00 11.73 70 ARG D N 1
ATOM 11933 C CA . ARG D 1 78 ? 78.911 52.592 164.059 1.00 12.92 70 ARG D CA 1
ATOM 11934 C C . ARG D 1 78 ? 80.313 52.227 163.662 1.00 13.71 70 ARG D C 1
ATOM 11935 O O . ARG D 1 78 ? 80.750 52.576 162.558 1.00 14.10 70 ARG D O 1
ATOM 11943 N N . ARG D 1 79 ? 80.999 51.468 164.521 1.00 14.24 71 ARG D N 1
ATOM 11944 C CA A ARG D 1 79 ? 82.356 51.016 164.213 0.50 14.99 71 ARG D CA 1
ATOM 11945 C CA B ARG D 1 79 ? 82.374 51.040 164.216 0.50 15.09 71 ARG D CA 1
ATOM 11946 C C . ARG D 1 79 ? 82.383 50.185 162.931 1.00 14.58 71 ARG D C 1
ATOM 11947 O O . ARG D 1 79 ? 83.242 50.378 162.088 1.00 14.78 71 ARG D O 1
ATOM 11962 N N . ALA D 1 80 ? 81.413 49.273 162.784 1.00 13.57 72 ALA D N 1
ATOM 11963 C CA . ALA D 1 80 ? 81.364 48.378 161.612 1.00 13.38 72 ALA D CA 1
ATOM 11964 C C . ALA D 1 80 ? 81.104 49.126 160.303 1.00 13.36 72 ALA D C 1
ATOM 11965 O O . ALA D 1 80 ? 81.622 48.743 159.264 1.00 14.16 72 ALA D O 1
ATOM 11967 N N . PHE D 1 81 ? 80.373 50.225 160.367 1.00 12.99 73 PHE D N 1
ATOM 11968 C CA . PHE D 1 81 ? 80.132 51.060 159.193 1.00 13.11 73 PHE D CA 1
ATOM 11969 C C . PHE D 1 81 ? 81.283 52.017 158.909 1.00 14.27 73 PHE D C 1
ATOM 11970 O O . PHE D 1 81 ? 81.644 52.242 157.752 1.00 14.49 73 PHE D O 1
ATOM 11978 N N . ASP D 1 82 ? 81.839 52.588 159.959 1.00 15.17 74 ASP D N 1
ATOM 11979 C CA . ASP D 1 82 ? 82.857 53.653 159.843 1.00 16.78 74 ASP D CA 1
ATOM 11980 C C . ASP D 1 82 ? 84.264 53.135 159.552 1.00 18.63 74 ASP D C 1
ATOM 11981 O O . ASP D 1 82 ? 85.052 53.845 158.931 1.00 19.53 74 ASP D O 1
ATOM 11986 N N . ALA D 1 83 ? 84.588 51.944 160.022 1.00 19.99 75 ALA D N 1
ATOM 11987 C CA . ALA D 1 83 ? 85.957 51.438 159.893 1.00 22.81 75 ALA D CA 1
ATOM 11988 C C . ALA D 1 83 ? 86.099 49.954 159.577 1.00 24.30 75 ALA D C 1
ATOM 11989 O O . ALA D 1 83 ? 87.119 49.560 159.057 1.00 29.23 75 ALA D O 1
ATOM 11991 N N . GLY D 1 84 ? 85.131 49.097 159.823 1.00 23.67 76 GLY D N 1
ATOM 11992 C CA . GLY D 1 84 ? 85.407 47.673 159.551 1.00 24.45 76 GLY D CA 1
ATOM 11993 C C . GLY D 1 84 ? 85.542 47.273 158.070 1.00 25.08 76 GLY D C 1
ATOM 11994 O O . GLY D 1 84 ? 85.426 48.122 157.170 1.00 26.71 76 GLY D O 1
ATOM 11995 N N . PRO D 1 85 ? 85.766 45.964 157.801 1.00 23.84 77 PRO D N 1
ATOM 11996 C CA . PRO D 1 85 ? 85.777 45.435 156.444 1.00 23.47 77 PRO D CA 1
ATOM 11997 C C . PRO D 1 85 ? 84.482 45.662 155.691 1.00 20.92 77 PRO D C 1
ATOM 11998 O O . PRO D 1 85 ? 84.482 45.662 154.465 1.00 20.89 77 PRO D O 1
ATOM 12002 N N . TRP D 1 86 ? 83.377 45.805 156.403 1.00 19.27 78 TRP D N 1
ATOM 12003 C CA . TRP D 1 86 ? 82.119 46.068 155.734 1.00 18.02 78 TRP D CA 1
ATOM 12004 C C . TRP D 1 86 ? 82.166 47.367 154.949 1.00 19.01 78 TRP D C 1
ATOM 12005 O O . TRP D 1 86 ? 81.560 47.474 153.895 1.00 18.64 78 TRP D O 1
ATOM 12016 N N . ARG D 1 87 ? 82.881 48.358 155.467 1.00 20.72 79 ARG D N 1
ATOM 12017 C CA . ARG D 1 87 ? 83.039 49.632 154.766 1.00 22.13 79 ARG D CA 1
ATOM 12018 C C . ARG D 1 87 ? 83.661 49.471 153.384 1.00 22.22 79 ARG D C 1
ATOM 12019 O O . ARG D 1 87 ? 83.260 50.101 152.480 1.00 21.48 79 ARG D O 1
ATOM 12027 N N . THR D 1 88 ? 84.629 48.601 153.229 1.00 16.83 80 THR D N 1
ATOM 12028 C CA . THR D 1 88 ? 85.328 48.462 151.954 1.00 17.11 80 THR D CA 1
ATOM 12029 C C . THR D 1 88 ? 84.918 47.194 151.170 1.00 16.52 80 THR D C 1
ATOM 12030 O O . THR D 1 88 ? 85.504 46.890 150.153 1.00 16.44 80 THR D O 1
ATOM 12034 N N . ALA D 1 89 ? 83.910 46.479 151.636 1.00 14.73 81 ALA D N 1
ATOM 12035 C CA . ALA D 1 89 ? 83.388 45.330 150.918 1.00 13.51 81 ALA D CA 1
ATOM 12036 C C . ALA D 1 89 ? 82.921 45.725 149.527 1.00 12.60 81 ALA D C 1
ATOM 12037 O O . ALA D 1 89 ? 82.388 46.813 149.316 1.00 12.30 81 ALA D O 1
ATOM 12039 N N . LYS D 1 90 ? 83.168 44.867 148.561 1.00 11.83 82 LYS D N 1
ATOM 12040 C CA . LYS D 1 90 ? 82.686 45.078 147.208 1.00 11.62 82 LYS D CA 1
ATOM 12041 C C . LYS D 1 90 ? 81.162 44.802 147.158 1.00 11.33 82 LYS D C 1
ATOM 12042 O O . LYS D 1 90 ? 80.651 44.067 147.997 1.00 10.76 82 LYS D O 1
ATOM 12048 N N . THR D 1 91 ? 80.460 45.394 146.189 1.00 11.19 83 THR D N 1
ATOM 12049 C CA . THR D 1 91 ? 79.058 45.093 145.947 1.00 11.30 83 THR D CA 1
ATOM 12050 C C . THR D 1 91 ? 78.834 43.587 145.805 1.00 11.44 83 THR D C 1
ATOM 12051 O O . THR D 1 91 ? 77.907 43.061 146.353 1.00 10.97 83 THR D O 1
ATOM 12055 N N . THR D 1 92 ? 79.769 42.912 145.131 1.00 11.77 84 THR D N 1
ATOM 12056 C CA . THR D 1 92 ? 79.719 41.474 144.959 1.00 12.02 84 THR D CA 1
ATOM 12057 C C . THR D 1 92 ? 79.946 40.690 146.258 1.00 12.55 84 THR D C 1
ATOM 12058 O O . THR D 1 92 ? 79.482 39.565 146.362 1.00 12.26 84 THR D O 1
ATOM 12062 N N . ASP D 1 93 ? 80.693 41.262 147.216 1.00 13.05 85 ASP D N 1
ATOM 12063 C CA . ASP D 1 93 ? 80.853 40.635 148.556 1.00 13.13 85 ASP D CA 1
ATOM 12064 C C . ASP D 1 93 ? 79.507 40.668 149.292 1.00 12.62 85 ASP D C 1
ATOM 12065 O O . ASP D 1 93 ? 79.070 39.663 149.865 1.00 12.56 85 ASP D O 1
ATOM 12070 N N . ARG D 1 94 ? 78.836 41.814 149.278 1.00 12.27 86 ARG D N 1
ATOM 12071 C CA . ARG D 1 94 ? 77.559 41.934 149.968 1.00 12.25 86 ARG D CA 1
ATOM 12072 C C . ARG D 1 94 ? 76.521 40.977 149.335 1.00 11.62 86 ARG D C 1
ATOM 12073 O O . ARG D 1 94 ? 75.811 40.261 150.023 1.00 11.23 86 ARG D O 1
ATOM 12081 N N . GLU D 1 95 ? 76.477 40.956 148.004 1.00 11.14 87 GLU D N 1
ATOM 12082 C CA . GLU D 1 95 ? 75.636 40.021 147.260 1.00 11.20 87 GLU D CA 1
ATOM 12083 C C . GLU D 1 95 ? 75.862 38.569 147.675 1.00 11.24 87 GLU D C 1
ATOM 12084 O O . GLU D 1 95 ? 74.921 37.851 148.010 1.00 10.78 87 GLU D O 1
ATOM 12090 N N . ARG D 1 96 ? 77.138 38.151 147.678 1.00 11.39 88 ARG D N 1
ATOM 12091 C CA . ARG D 1 96 ? 77.493 36.760 147.975 1.00 12.23 88 ARG D CA 1
ATOM 12092 C C . ARG D 1 96 ? 77.046 36.340 149.373 1.00 11.60 88 ARG D C 1
ATOM 12093 O O . ARG D 1 96 ? 76.399 35.312 149.550 1.00 11.64 88 ARG D O 1
ATOM 12101 N N . LEU D 1 97 ? 77.321 37.190 150.346 1.00 11.05 89 LEU D N 1
ATOM 12102 C CA . LEU D 1 97 ? 76.977 36.878 151.741 1.00 11.12 89 LEU D CA 1
ATOM 12103 C C . LEU D 1 97 ? 75.462 36.783 151.940 1.00 10.72 89 LEU D C 1
ATOM 12104 O O . LEU D 1 97 ? 74.982 35.908 152.655 1.00 10.28 89 LEU D O 1
ATOM 12109 N N . MET D 1 98 ? 74.722 37.683 151.296 1.00 10.30 90 MET D N 1
ATOM 12110 C CA . MET D 1 98 ? 73.266 37.660 151.395 1.00 10.24 90 MET D CA 1
ATOM 12111 C C . MET D 1 98 ? 72.663 36.397 150.762 1.00 10.34 90 MET D C 1
ATOM 12112 O O . MET D 1 98 ? 71.759 35.823 151.303 1.00 10.09 90 MET D O 1
ATOM 12117 N N . LEU D 1 99 ? 73.213 35.958 149.629 1.00 10.48 91 LEU D N 1
ATOM 12118 C CA . LEU D 1 99 ? 72.761 34.740 149.010 1.00 10.56 91 LEU D CA 1
ATOM 12119 C C . LEU D 1 99 ? 73.033 33.499 149.891 1.00 11.18 91 LEU D C 1
ATOM 12120 O O . LEU D 1 99 ? 72.173 32.597 149.986 1.00 11.32 91 LEU D O 1
ATOM 12125 N N . VAL D 1 100 ? 74.208 33.461 150.524 1.00 11.47 92 VAL D N 1
ATOM 12126 C CA . VAL D 1 100 ? 74.517 32.414 151.481 1.00 11.76 92 VAL D CA 1
ATOM 12127 C C . VAL D 1 100 ? 73.476 32.406 152.612 1.00 11.59 92 VAL D C 1
ATOM 12128 O O . VAL D 1 100 ? 72.989 31.348 153.026 1.00 11.66 92 VAL D O 1
ATOM 12132 N N . LEU D 1 101 ? 73.131 33.586 153.120 1.00 11.03 93 LEU D N 1
ATOM 12133 C CA . LEU D 1 101 ? 72.176 33.676 154.218 1.00 10.75 93 LEU D CA 1
ATOM 12134 C C . LEU D 1 101 ? 70.795 33.155 153.788 1.00 10.64 93 LEU D C 1
ATOM 12135 O O . LEU D 1 101 ? 70.141 32.437 154.537 1.00 10.42 93 LEU D O 1
ATOM 12140 N N . ALA D 1 102 ? 70.383 33.492 152.572 1.00 10.43 94 ALA D N 1
ATOM 12141 C CA . ALA D 1 102 ? 69.099 33.016 152.107 1.00 10.76 94 ALA D CA 1
ATOM 12142 C C . ALA D 1 102 ? 69.046 31.488 152.053 1.00 11.07 94 ALA D C 1
ATOM 12143 O O . ALA D 1 102 ? 68.038 30.879 152.457 1.00 11.07 94 ALA D O 1
ATOM 12145 N N . ASP D 1 103 ? 70.105 30.884 151.560 1.00 11.26 95 ASP D N 1
ATOM 12146 C CA . ASP D 1 103 ? 70.186 29.418 151.542 1.00 11.90 95 ASP D CA 1
ATOM 12147 C C . ASP D 1 103 ? 70.181 28.807 152.977 1.00 12.09 95 ASP D C 1
ATOM 12148 O O . ASP D 1 103 ? 69.536 27.791 153.218 1.00 12.31 95 ASP D O 1
ATOM 12153 N N . LEU D 1 104 ? 70.915 29.425 153.904 1.00 11.85 96 LEU D N 1
ATOM 12154 C CA . LEU D 1 104 ? 70.915 28.969 155.302 1.00 11.93 96 LEU D CA 1
ATOM 12155 C C . LEU D 1 104 ? 69.524 29.015 155.925 1.00 11.66 96 LEU D C 1
ATOM 12156 O O . LEU D 1 104 ? 69.171 28.122 156.690 1.00 11.73 96 LEU D O 1
ATOM 12161 N N . ILE D 1 105 ? 68.748 30.054 155.620 1.00 11.30 97 ILE D N 1
ATOM 12162 C CA . ILE D 1 105 ? 67.374 30.151 156.127 1.00 11.07 97 ILE D CA 1
ATOM 12163 C C . ILE D 1 105 ? 66.543 29.000 155.600 1.00 11.22 97 ILE D C 1
ATOM 12164 O O . ILE D 1 105 ? 65.883 28.291 156.366 1.00 11.17 97 ILE D O 1
ATOM 12169 N N . GLU D 1 106 ? 66.606 28.785 154.286 1.00 11.37 98 GLU D N 1
ATOM 12170 C CA . GLU D 1 106 ? 65.943 27.655 153.690 1.00 11.65 98 GLU D CA 1
ATOM 12171 C C . GLU D 1 106 ? 66.406 26.287 154.229 1.00 12.14 98 GLU D C 1
ATOM 12172 O O . GLU D 1 106 ? 65.598 25.396 154.406 1.00 12.26 98 GLU D O 1
ATOM 12178 N N . ALA D 1 107 ? 67.690 26.132 154.482 1.00 12.39 99 ALA D N 1
ATOM 12179 C CA . ALA D 1 107 ? 68.225 24.884 155.028 1.00 13.12 99 ALA D CA 1
ATOM 12180 C C . ALA D 1 107 ? 67.722 24.616 156.441 1.00 13.51 99 ALA D C 1
ATOM 12181 O O . ALA D 1 107 ? 67.691 23.464 156.850 1.00 14.19 99 ALA D O 1
ATOM 12183 N N . ASN D 1 108 ? 67.327 25.653 157.183 1.00 13.15 100 ASN D N 1
ATOM 12184 C CA . ASN D 1 108 ? 66.843 25.477 158.539 1.00 13.08 100 ASN D CA 1
ATOM 12185 C C . ASN D 1 108 ? 65.402 25.899 158.690 1.00 13.01 100 ASN D C 1
ATOM 12186 O O . ASN D 1 108 ? 64.990 26.378 159.723 1.00 12.59 100 ASN D O 1
ATOM 12191 N N . ALA D 1 109 ? 64.618 25.711 157.631 1.00 12.93 101 ALA D N 1
ATOM 12192 C CA . ALA D 1 109 ? 63.288 26.307 157.564 1.00 12.61 101 ALA D CA 1
ATOM 12193 C C . ALA D 1 109 ? 62.297 25.705 158.541 1.00 12.86 101 ALA D C 1
ATOM 12194 O O . ALA D 1 109 ? 61.530 26.413 159.166 1.00 12.52 101 ALA D O 1
ATOM 12196 N N . ARG D 1 110 ? 62.294 24.385 158.672 1.00 13.51 102 ARG D N 1
ATOM 12197 C CA . ARG D 1 110 ? 61.396 23.772 159.590 1.00 13.94 102 ARG D CA 1
ATOM 12198 C C . ARG D 1 110 ? 61.678 24.232 161.043 1.00 13.59 102 ARG D C 1
ATOM 12199 O O . ARG D 1 110 ? 60.742 24.553 161.781 1.00 12.81 102 ARG D O 1
ATOM 12207 N N . GLU D 1 111 ? 62.956 24.251 161.445 1.00 13.31 103 GLU D N 1
ATOM 12208 C CA . GLU D 1 111 ? 63.293 24.694 162.793 1.00 13.35 103 GLU D CA 1
ATOM 12209 C C . GLU D 1 111 ? 62.832 26.138 163.035 1.00 12.74 103 GLU D C 1
ATOM 12210 O O . GLU D 1 111 ? 62.218 26.453 164.065 1.00 12.83 103 GLU D O 1
ATOM 12216 N N . LEU D 1 112 ? 63.087 27.016 162.078 1.00 12.03 104 LEU D N 1
ATOM 12217 C CA . LEU D 1 112 ? 62.648 28.413 162.215 1.00 11.50 104 LEU D CA 1
ATOM 12218 C C . LEU D 1 112 ? 61.130 28.514 162.323 1.00 11.38 104 LEU D C 1
ATOM 12219 O O . LEU D 1 112 ? 60.612 29.295 163.106 1.00 11.31 104 LEU D O 1
ATOM 12224 N N . ALA D 1 113 ? 60.425 27.710 161.547 1.00 11.40 105 ALA D N 1
ATOM 12225 C CA . ALA D 1 113 ? 58.950 27.637 161.630 1.00 11.49 105 ALA D CA 1
ATOM 12226 C C . ALA D 1 113 ? 58.423 27.157 162.978 1.00 11.62 105 ALA D C 1
ATOM 12227 O O . ALA D 1 113 ? 57.497 27.746 163.516 1.00 11.25 105 ALA D O 1
ATOM 12229 N N . GLU D 1 114 ? 59.029 26.116 163.529 1.00 11.89 106 GLU D N 1
ATOM 12230 C CA . GLU D 1 114 ? 58.679 25.630 164.864 1.00 12.18 106 GLU D CA 1
ATOM 12231 C C . GLU D 1 114 ? 58.928 26.694 165.946 1.00 12.12 106 GLU D C 1
ATOM 12232 O O . GLU D 1 114 ? 58.077 26.959 166.792 1.00 12.30 106 GLU D O 1
ATOM 12238 N N . ILE D 1 115 ? 60.064 27.364 165.878 1.00 12.18 107 ILE D N 1
ATOM 12239 C CA . ILE D 1 115 ? 60.369 28.425 166.822 1.00 12.19 107 ILE D CA 1
ATOM 12240 C C . ILE D 1 115 ? 59.320 29.524 166.706 1.00 12.11 107 ILE D C 1
ATOM 12241 O O . ILE D 1 115 ? 58.790 29.995 167.707 1.00 11.87 107 ILE D O 1
ATOM 12246 N N . GLU D 1 116 ? 59.000 29.904 165.476 1.00 12.04 108 GLU D N 1
ATOM 12247 C CA . GLU D 1 116 ? 58.080 30.971 165.277 1.00 12.31 108 GLU D CA 1
ATOM 12248 C C . GLU D 1 116 ? 56.665 30.569 165.780 1.00 12.17 108 GLU D C 1
ATOM 12249 O O . GLU D 1 116 ? 55.967 31.370 166.402 1.00 11.56 108 GLU D O 1
ATOM 12255 N N . SER D 1 117 ? 56.267 29.341 165.506 1.00 12.16 109 SER D N 1
ATOM 12256 C CA . SER D 1 117 ? 54.954 28.868 165.947 1.00 12.52 109 SER D CA 1
ATOM 12257 C C . SER D 1 117 ? 54.860 28.823 167.485 1.00 12.64 109 SER D C 1
ATOM 12258 O O . SER D 1 117 ? 53.842 29.228 168.053 1.00 12.46 109 SER D O 1
ATOM 12261 N N . LEU D 1 118 ? 55.923 28.364 168.145 1.00 12.66 110 LEU D N 1
ATOM 12262 C CA . LEU D 1 118 ? 55.930 28.283 169.595 1.00 12.90 110 LEU D CA 1
ATOM 12263 C C . LEU D 1 118 ? 55.922 29.656 170.261 1.00 12.61 110 LEU D C 1
ATOM 12264 O O . LEU D 1 118 ? 55.329 29.822 171.317 1.00 12.60 110 LEU D O 1
ATOM 12269 N N . ASP D 1 119 ? 56.602 30.615 169.653 1.00 12.21 111 ASP D N 1
ATOM 12270 C CA . ASP D 1 119 ? 56.830 31.910 170.257 1.00 12.20 111 ASP D CA 1
ATOM 12271 C C . ASP D 1 119 ? 55.657 32.837 169.938 1.00 11.96 111 ASP D C 1
ATOM 12272 O O . ASP D 1 119 ? 55.204 33.556 170.811 1.00 11.90 111 ASP D O 1
ATOM 12277 N N . ASN D 1 120 ? 55.230 32.848 168.679 1.00 11.67 112 ASN D N 1
ATOM 12278 C CA . ASN D 1 120 ? 54.196 33.776 168.182 1.00 11.54 112 ASN D CA 1
ATOM 12279 C C . ASN D 1 120 ? 52.768 33.175 168.266 1.00 11.82 112 ASN D C 1
ATOM 12280 O O . ASN D 1 120 ? 51.824 33.894 168.550 1.00 11.49 112 ASN D O 1
ATOM 12285 N N . GLY D 1 121 ? 52.656 31.858 168.032 1.00 11.93 113 GLY D N 1
ATOM 12286 C CA . GLY D 1 121 ? 51.386 31.143 168.125 1.00 12.36 113 GLY D CA 1
ATOM 12287 C C . GLY D 1 121 ? 50.772 30.701 166.783 1.00 12.66 113 GLY D C 1
ATOM 12288 O O . GLY D 1 121 ? 49.883 29.844 166.767 1.00 12.85 113 GLY D O 1
ATOM 12289 N N . LYS D 1 122 ? 51.243 31.274 165.673 1.00 12.57 114 LYS D N 1
ATOM 12290 C CA . LYS D 1 122 ? 50.667 30.984 164.377 1.00 12.67 114 LYS D CA 1
ATOM 12291 C C . LYS D 1 122 ? 50.896 29.542 163.931 1.00 13.19 114 LYS D C 1
ATOM 12292 O O . LYS D 1 122 ? 51.820 28.856 164.410 1.00 12.74 114 LYS D O 1
ATOM 12298 N N . PRO D 1 123 ? 50.050 29.068 162.997 1.00 13.87 115 PRO D N 1
ATOM 12299 C CA . PRO D 1 123 ? 50.197 27.671 162.539 1.00 14.35 115 PRO D CA 1
ATOM 12300 C C . PRO D 1 123 ? 51.575 27.451 161.947 1.00 14.29 115 PRO D C 1
ATOM 12301 O O . PRO D 1 123 ? 52.041 28.253 161.127 1.00 14.14 115 PRO D O 1
ATOM 12305 N N . VAL D 1 124 ? 52.226 26.374 162.373 1.00 14.49 116 VAL D N 1
ATOM 12306 C CA . VAL D 1 124 ? 53.574 26.072 161.948 1.00 14.61 116 VAL D CA 1
ATOM 12307 C C . VAL D 1 124 ? 53.639 25.897 160.425 1.00 15.44 116 VAL D C 1
ATOM 12308 O O . VAL D 1 124 ? 54.636 26.250 159.801 1.00 15.48 116 VAL D O 1
ATOM 12312 N N . MET D 1 125 ? 52.596 25.349 159.821 1.00 16.53 117 MET D N 1
ATOM 12313 C CA . MET D 1 125 ? 52.594 25.159 158.364 1.00 17.93 117 MET D CA 1
ATOM 12314 C C . MET D 1 125 ? 52.594 26.489 157.617 1.00 16.23 117 MET D C 1
ATOM 12315 O O . MET D 1 125 ? 53.196 26.590 156.576 1.00 14.93 117 MET D O 1
ATOM 12320 N N . VAL D 1 126 ? 51.904 27.502 158.168 1.00 15.13 118 VAL D N 1
ATOM 12321 C CA . VAL D 1 126 ? 51.891 28.825 157.584 1.00 14.11 118 VAL D CA 1
ATOM 12322 C C . VAL D 1 126 ? 53.239 29.526 157.819 1.00 14.00 118 VAL D C 1
ATOM 12323 O O . VAL D 1 126 ? 53.780 30.119 156.897 1.00 13.44 118 VAL D O 1
ATOM 12327 N N . ALA D 1 127 ? 53.786 29.423 159.034 1.00 13.48 119 ALA D N 1
ATOM 12328 C CA . ALA D 1 127 ? 55.094 29.947 159.338 1.00 13.36 119 ALA D CA 1
ATOM 12329 C C . ALA D 1 127 ? 56.144 29.408 158.384 1.00 13.30 119 ALA D C 1
ATOM 12330 O O . ALA D 1 127 ? 56.987 30.132 157.934 1.00 13.12 119 ALA D O 1
ATOM 12332 N N . GLN D 1 128 ? 56.056 28.134 158.047 1.00 13.43 120 GLN D N 1
ATOM 12333 C CA . GLN D 1 128 ? 57.047 27.527 157.202 1.00 13.69 120 GLN D CA 1
ATOM 12334 C C . GLN D 1 128 ? 56.866 27.945 155.735 1.00 13.59 120 GLN D C 1
ATOM 12335 O O . GLN D 1 128 ? 57.845 28.387 155.083 1.00 13.16 120 GLN D O 1
ATOM 12341 N N . GLY D 1 129 ? 55.637 27.830 155.231 1.00 13.26 121 GLY D N 1
ATOM 12342 C CA . GLY D 1 129 ? 55.354 28.066 153.814 1.00 13.34 121 GLY D CA 1
ATOM 12343 C C . GLY D 1 129 ? 55.230 29.504 153.405 1.00 12.94 121 GLY D C 1
ATOM 12344 O O . GLY D 1 129 ? 55.392 29.855 152.251 1.00 12.23 121 GLY D O 1
ATOM 12345 N N . LEU D 1 130 ? 54.955 30.367 154.365 1.00 13.47 122 LEU D N 1
ATOM 12346 C CA . LEU D 1 130 ? 54.901 31.806 154.085 1.00 13.75 122 LEU D CA 1
ATOM 12347 C C . LEU D 1 130 ? 56.027 32.566 154.764 1.00 13.13 122 LEU D C 1
ATOM 12348 O O . LEU D 1 130 ? 56.917 33.052 154.090 1.00 13.29 122 LEU D O 1
ATOM 12353 N N . ASP D 1 131 ? 55.999 32.692 156.094 1.00 12.73 123 ASP D N 1
ATOM 12354 C CA . ASP D 1 131 ? 56.946 33.563 156.797 1.00 12.34 123 ASP D CA 1
ATOM 12355 C C . ASP D 1 131 ? 58.384 33.198 156.488 1.00 11.90 123 ASP D C 1
ATOM 12356 O O . ASP D 1 131 ? 59.186 34.043 156.083 1.00 11.69 123 ASP D O 1
ATOM 12361 N N . VAL D 1 132 ? 58.745 31.950 156.720 1.00 11.80 124 VAL D N 1
ATOM 12362 C CA . VAL D 1 132 ? 60.157 31.558 156.577 1.00 11.62 124 VAL D CA 1
ATOM 12363 C C . VAL D 1 132 ? 60.572 31.612 155.099 1.00 11.57 124 VAL D C 1
ATOM 12364 O O . VAL D 1 132 ? 61.643 32.163 154.756 1.00 11.06 124 VAL D O 1
ATOM 12368 N N . ALA D 1 133 ? 59.750 31.048 154.222 1.00 11.75 125 ALA D N 1
ATOM 12369 C CA . ALA D 1 133 ? 60.057 31.044 152.792 1.00 11.95 125 ALA D CA 1
ATOM 12370 C C . ALA D 1 133 ? 60.251 32.493 152.303 1.00 11.94 125 ALA D C 1
ATOM 12371 O O . ALA D 1 133 ? 61.187 32.772 151.552 1.00 11.35 125 ALA D O 1
ATOM 12373 N N . MET D 1 134 ? 59.356 33.404 152.708 1.00 12.14 126 MET D N 1
ATOM 12374 C CA . MET D 1 134 ? 59.454 34.769 152.228 1.00 12.36 126 MET D CA 1
ATOM 12375 C C . MET D 1 134 ? 60.555 35.569 152.903 1.00 12.03 126 MET D C 1
ATOM 12376 O O . MET D 1 134 ? 61.039 36.574 152.352 1.00 11.85 126 MET D O 1
ATOM 12381 N N . ALA D 1 135 ? 60.984 35.163 154.093 1.00 11.65 127 ALA D N 1
ATOM 12382 C CA . ALA D 1 135 ? 62.145 35.785 154.726 1.00 11.13 127 ALA D CA 1
ATOM 12383 C C . ALA D 1 135 ? 63.400 35.448 153.939 1.00 10.87 127 ALA D C 1
ATOM 12384 O O . ALA D 1 135 ? 64.186 36.339 153.638 1.00 10.29 127 ALA D O 1
ATOM 12386 N N . ALA D 1 136 ? 63.565 34.173 153.607 1.00 10.77 128 ALA D N 1
ATOM 12387 C CA . ALA D 1 136 ? 64.633 33.754 152.741 1.00 11.14 128 ALA D CA 1
ATOM 12388 C C . ALA D 1 136 ? 64.614 34.474 151.383 1.00 11.31 128 ALA D C 1
ATOM 12389 O O . ALA D 1 136 ? 65.660 34.965 150.893 1.00 11.61 128 ALA D O 1
ATOM 12391 N N . GLN D 1 137 ? 63.452 34.556 150.783 1.00 11.49 129 GLN D N 1
ATOM 12392 C CA . GLN D 1 137 ? 63.371 35.196 149.453 1.00 11.58 129 GLN D CA 1
ATOM 12393 C C . GLN D 1 137 ? 63.658 36.685 149.528 1.00 10.96 129 GLN D C 1
ATOM 12394 O O . GLN D 1 137 ? 64.181 37.248 148.577 1.00 10.66 129 GLN D O 1
ATOM 12400 N N . CYS D 1 138 ? 63.324 37.324 150.659 1.00 10.57 130 CYS D N 1
ATOM 12401 C CA . CYS D 1 138 ? 63.629 38.734 150.825 1.00 10.24 130 CYS D CA 1
ATOM 12402 C C . CYS D 1 138 ? 65.146 38.923 150.773 1.00 9.67 130 CYS D C 1
ATOM 12403 O O . CYS D 1 138 ? 65.622 39.803 150.091 1.00 9.41 130 CYS D O 1
ATOM 12406 N N . PHE D 1 139 ? 65.893 38.114 151.511 1.00 9.24 131 PHE D N 1
ATOM 12407 C CA . PHE D 1 139 ? 67.366 38.227 151.468 1.00 9.00 131 PHE D CA 1
ATOM 12408 C C . PHE D 1 139 ? 67.900 37.931 150.061 1.00 8.96 131 PHE D C 1
ATOM 12409 O O . PHE D 1 139 ? 68.778 38.621 149.597 1.00 9.02 131 PHE D O 1
ATOM 12417 N N . ARG D 1 140 ? 67.332 36.953 149.379 1.00 8.99 132 ARG D N 1
ATOM 12418 C CA . ARG D 1 140 ? 67.795 36.635 148.019 1.00 9.23 132 ARG D CA 1
ATOM 12419 C C . ARG D 1 140 ? 67.486 37.748 147.014 1.00 8.88 132 ARG D C 1
ATOM 12420 O O . ARG D 1 140 ? 68.357 38.194 146.250 1.00 8.83 132 ARG D O 1
ATOM 12428 N N . TYR D 1 141 ? 66.247 38.251 147.044 1.00 8.69 133 TYR D N 1
ATOM 12429 C CA . TYR D 1 141 ? 65.852 39.342 146.169 1.00 8.49 133 TYR D CA 1
ATOM 12430 C C . TYR D 1 141 ? 66.737 40.572 146.389 1.00 8.32 133 TYR D C 1
ATOM 12431 O O . TYR D 1 141 ? 67.271 41.143 145.435 1.00 8.37 133 TYR D O 1
ATOM 12440 N N . MET D 1 142 ? 66.889 40.979 147.638 1.00 8.23 134 MET D N 1
ATOM 12441 C CA . MET D 1 142 ? 67.670 42.156 147.945 1.00 8.28 134 MET D CA 1
ATOM 12442 C C . MET D 1 142 ? 69.161 41.948 147.657 1.00 8.44 134 MET D C 1
ATOM 12443 O O . MET D 1 142 ? 69.879 42.907 147.276 1.00 8.44 134 MET D O 1
ATOM 12448 N N . ALA D 1 143 ? 69.647 40.726 147.792 1.00 8.70 135 ALA D N 1
ATOM 12449 C CA . ALA D 1 143 ? 71.030 40.416 147.408 1.00 8.98 135 ALA D CA 1
ATOM 12450 C C . ALA D 1 143 ? 71.300 40.869 145.964 1.00 9.31 135 ALA D C 1
ATOM 12451 O O . ALA D 1 143 ? 72.369 41.421 145.637 1.00 9.25 135 ALA D O 1
ATOM 12453 N N . GLY D 1 144 ? 70.330 40.635 145.104 1.00 9.65 136 GLY D N 1
ATOM 12454 C CA . GLY D 1 144 ? 70.495 41.008 143.708 1.00 10.12 136 GLY D CA 1
ATOM 12455 C C . GLY D 1 144 ? 70.515 42.511 143.479 1.00 10.15 136 GLY D C 1
ATOM 12456 O O . GLY D 1 144 ? 71.092 42.954 142.481 1.00 10.72 136 GLY D O 1
ATOM 12457 N N . TRP D 1 145 ? 69.932 43.311 144.385 1.00 10.27 137 TRP D N 1
ATOM 12458 C CA . TRP D 1 145 ? 70.088 44.772 144.296 1.00 10.32 137 TRP D CA 1
ATOM 12459 C C . TRP D 1 145 ? 71.477 45.246 144.645 1.00 10.47 137 TRP D C 1
ATOM 12460 O O . TRP D 1 145 ? 71.862 46.357 144.251 1.00 10.68 137 TRP D O 1
ATOM 12471 N N . ALA D 1 146 ? 72.232 44.461 145.408 1.00 10.47 138 ALA D N 1
ATOM 12472 C CA . ALA D 1 146 ? 73.520 44.950 145.913 1.00 10.72 138 ALA D CA 1
ATOM 12473 C C . ALA D 1 146 ? 74.480 45.387 144.803 1.00 10.60 138 ALA D C 1
ATOM 12474 O O . ALA D 1 146 ? 75.226 46.330 144.983 1.00 10.32 138 ALA D O 1
ATOM 12476 N N . THR D 1 147 ? 74.392 44.731 143.640 1.00 10.56 139 THR D N 1
ATOM 12477 C CA . THR D 1 147 ? 75.240 45.042 142.506 1.00 10.42 139 THR D CA 1
ATOM 12478 C C . THR D 1 147 ? 74.601 45.971 141.486 1.00 10.51 139 THR D C 1
ATOM 12479 O O . THR D 1 147 ? 75.218 46.259 140.474 1.00 10.46 139 THR D O 1
ATOM 12483 N N . LYS D 1 148 ? 73.375 46.438 141.758 1.00 10.40 140 LYS D N 1
ATOM 12484 C CA . LYS D 1 148 ? 72.567 47.149 140.791 1.00 10.51 140 LYS D CA 1
ATOM 12485 C C . LYS D 1 148 ? 72.005 48.493 141.297 1.00 10.55 140 LYS D C 1
ATOM 12486 O O . LYS D 1 148 ? 71.024 49.026 140.740 1.00 10.87 140 LYS D O 1
ATOM 12492 N N . ILE D 1 149 ? 72.655 49.086 142.286 1.00 10.62 141 ILE D N 1
ATOM 12493 C CA . ILE D 1 149 ? 72.238 50.417 142.776 1.00 11.13 141 ILE D CA 1
ATOM 12494 C C . ILE D 1 149 ? 72.936 51.449 141.921 1.00 11.68 141 ILE D C 1
ATOM 12495 O O . ILE D 1 149 ? 74.162 51.444 141.849 1.00 12.00 141 ILE D O 1
ATOM 12500 N N . GLU D 1 150 ? 72.188 52.291 141.234 1.00 12.27 142 GLU D N 1
ATOM 12501 C CA . GLU D 1 150 ? 72.777 53.221 140.262 1.00 13.25 142 GLU D CA 1
ATOM 12502 C C . GLU D 1 150 ? 72.424 54.674 140.571 1.00 12.46 142 GLU D C 1
ATOM 12503 O O . GLU D 1 150 ? 71.292 54.964 140.905 1.00 12.89 142 GLU D O 1
ATOM 12509 N N . GLY D 1 151 ? 73.397 55.581 140.468 1.00 11.70 143 GLY D N 1
ATOM 12510 C CA . GLY D 1 151 ? 73.135 56.988 140.468 1.00 11.06 143 GLY D CA 1
ATOM 12511 C C . GLY D 1 151 ? 72.867 57.457 139.038 1.00 10.86 143 GLY D C 1
ATOM 12512 O O . GLY D 1 151 ? 72.724 56.629 138.133 1.00 10.40 143 GLY D O 1
ATOM 12513 N N . SER D 1 152 ? 72.764 58.762 138.851 1.00 10.63 144 SER D N 1
ATOM 12514 C CA A SER D 1 152 ? 72.454 59.357 137.551 0.50 10.88 144 SER D CA 1
ATOM 12515 C CA B SER D 1 152 ? 72.478 59.322 137.533 0.50 10.82 144 SER D CA 1
ATOM 12516 C C . SER D 1 152 ? 73.528 60.287 137.080 1.00 10.94 144 SER D C 1
ATOM 12517 O O . SER D 1 152 ? 74.140 60.969 137.890 1.00 10.85 144 SER D O 1
ATOM 12522 N N . VAL D 1 153 ? 73.730 60.332 135.763 1.00 11.34 145 VAL D N 1
ATOM 12523 C CA . VAL D 1 153 ? 74.595 61.292 135.155 1.00 12.03 145 VAL D CA 1
ATOM 12524 C C . VAL D 1 153 ? 73.687 62.313 134.462 1.00 12.84 145 VAL D C 1
ATOM 12525 O O . VAL D 1 153 ? 72.870 61.946 133.607 1.00 12.77 145 VAL D O 1
ATOM 12529 N N . ILE D 1 154 ? 73.879 63.588 134.812 1.00 13.22 146 ILE D N 1
ATOM 12530 C CA . ILE D 1 154 ? 72.981 64.692 134.480 1.00 14.88 146 ILE D CA 1
ATOM 12531 C C . ILE D 1 154 ? 73.650 65.566 133.442 1.00 15.14 146 ILE D C 1
ATOM 12532 O O . ILE D 1 154 ? 74.841 65.896 133.589 1.00 17.15 146 ILE D O 1
ATOM 12537 N N . ASP D 1 155 ? 72.937 65.961 132.404 1.00 15.08 147 ASP D N 1
ATOM 12538 C CA . ASP D 1 155 ? 73.503 66.897 131.439 1.00 16.04 147 ASP D CA 1
ATOM 12539 C C . ASP D 1 155 ? 72.930 68.261 131.838 1.00 15.73 147 ASP D C 1
ATOM 12540 O O . ASP D 1 155 ? 71.798 68.600 131.470 1.00 15.73 147 ASP D O 1
ATOM 12545 N N . ALA D 1 156 ? 73.703 69.030 132.605 1.00 14.72 148 ALA D N 1
ATOM 12546 C CA . ALA D 1 156 ? 73.184 70.274 133.160 1.00 14.69 148 ALA D CA 1
ATOM 12547 C C . ALA D 1 156 ? 73.100 71.381 132.104 1.00 14.28 148 ALA D C 1
ATOM 12548 O O . ALA D 1 156 ? 74.081 71.703 131.469 1.00 14.81 148 ALA D O 1
ATOM 12550 N N . GLY D 1 157 ? 71.926 71.982 131.956 1.00 13.74 149 GLY D N 1
ATOM 12551 C CA . GLY D 1 157 ? 71.797 73.140 131.063 1.00 13.71 149 GLY D CA 1
ATOM 12552 C C . GLY D 1 157 ? 72.718 74.308 131.432 1.00 13.49 149 GLY D C 1
ATOM 12553 O O . GLY D 1 157 ? 73.276 74.961 130.537 1.00 13.22 149 GLY D O 1
ATOM 12554 N N . MET D 1 158 ? 72.772 74.634 132.727 1.00 12.87 150 MET D N 1
ATOM 12555 C CA . MET D 1 158 ? 73.473 75.801 133.194 1.00 13.40 150 MET D CA 1
ATOM 12556 C C . MET D 1 158 ? 73.133 77.032 132.362 1.00 13.46 150 MET D C 1
ATOM 12557 O O . MET D 1 158 ? 74.022 77.689 131.833 1.00 13.49 150 MET D O 1
ATOM 12562 N N . PRO D 1 159 ? 71.856 77.370 132.286 1.00 13.52 151 PRO D N 1
ATOM 12563 C CA . PRO D 1 159 ? 71.439 78.394 131.318 1.00 14.27 151 PRO D CA 1
ATOM 12564 C C . PRO D 1 159 ? 71.993 79.787 131.571 1.00 15.07 151 PRO D C 1
ATOM 12565 O O . PRO D 1 159 ? 72.109 80.547 130.637 1.00 14.80 151 PRO D O 1
ATOM 12569 N N . TYR D 1 160 ? 72.287 80.099 132.828 1.00 16.00 152 TYR D N 1
ATOM 12570 C CA . TYR D 1 160 ? 72.897 81.382 133.205 1.00 17.58 152 TYR D CA 1
ATOM 12571 C C . TYR D 1 160 ? 74.436 81.424 132.999 1.00 18.56 152 TYR D C 1
ATOM 12572 O O . TYR D 1 160 ? 75.018 82.448 133.210 1.00 18.36 152 TYR D O 1
ATOM 12581 N N . LEU D 1 161 ? 75.071 80.320 132.592 1.00 19.54 153 LEU D N 1
ATOM 12582 C CA . LEU D 1 161 ? 76.529 80.236 132.488 1.00 20.63 153 LEU D CA 1
ATOM 12583 C C . LEU D 1 161 ? 76.978 79.878 131.060 1.00 21.30 153 LEU D C 1
ATOM 12584 O O . LEU D 1 161 ? 76.889 78.720 130.646 1.00 20.16 153 LEU D O 1
ATOM 12589 N N . PRO D 1 162 ? 77.468 80.862 130.303 1.00 22.09 154 PRO D N 1
ATOM 12590 C CA . PRO D 1 162 ? 77.807 80.610 128.921 1.00 22.33 154 PRO D CA 1
ATOM 12591 C C . PRO D 1 162 ? 78.991 79.627 128.792 1.00 21.96 154 PRO D C 1
ATOM 12592 O O . PRO D 1 162 ? 79.879 79.604 129.635 1.00 20.96 154 PRO D O 1
ATOM 12596 N N . ASP D 1 163 ? 78.958 78.804 127.754 1.00 22.08 155 ASP D N 1
ATOM 12597 C CA . ASP D 1 163 ? 80.038 77.874 127.476 1.00 23.40 155 ASP D CA 1
ATOM 12598 C C . ASP D 1 163 ? 80.428 77.029 128.699 1.00 22.29 155 ASP D C 1
ATOM 12599 O O . ASP D 1 163 ? 81.599 76.830 128.964 1.00 21.43 155 ASP D O 1
ATOM 12604 N N . SER D 1 164 ? 79.433 76.549 129.418 1.00 20.57 156 SER D N 1
ATOM 12605 C CA . SER D 1 164 ? 79.686 75.824 130.645 1.00 19.33 156 SER D CA 1
ATOM 12606 C C . SER D 1 164 ? 80.386 74.509 130.339 1.00 18.40 156 SER D C 1
ATOM 12607 O O . SER D 1 164 ? 80.112 73.861 129.334 1.00 17.92 156 SER D O 1
ATOM 12610 N N . GLU D 1 165 ? 81.280 74.113 131.236 1.00 17.10 157 GLU D N 1
ATOM 12611 C CA . GLU D 1 165 ? 81.931 72.800 131.190 1.00 16.29 157 GLU D CA 1
ATOM 12612 C C . GLU D 1 165 ? 81.765 72.151 132.568 1.00 15.09 157 GLU D C 1
ATOM 12613 O O . GLU D 1 165 ? 82.629 72.223 133.413 1.00 14.70 157 GLU D O 1
ATOM 12619 N N . ILE D 1 166 ? 80.590 71.558 132.758 1.00 14.62 158 ILE D N 1
ATOM 12620 C CA . ILE D 1 166 ? 80.168 71.010 134.016 1.00 14.33 158 ILE D CA 1
ATOM 12621 C C . ILE D 1 166 ? 79.908 69.515 133.830 1.00 13.93 158 ILE D C 1
ATOM 12622 O O . ILE D 1 166 ? 79.168 69.117 132.917 1.00 14.20 158 ILE D O 1
ATOM 12627 N N . PHE D 1 167 ? 80.498 68.723 134.700 1.00 12.81 159 PHE D N 1
ATOM 12628 C CA . PHE D 1 167 ? 80.241 67.302 134.782 1.00 12.24 159 PHE D CA 1
ATOM 12629 C C . PHE D 1 167 ? 79.497 67.064 136.083 1.00 11.80 159 PHE D C 1
ATOM 12630 O O . PHE D 1 167 ? 80.026 67.375 137.143 1.00 11.41 159 PHE D O 1
ATOM 12638 N N . ALA D 1 168 ? 78.266 66.528 135.997 1.00 11.23 160 ALA D N 1
ATOM 12639 C CA . ALA D 1 168 ? 77.397 66.419 137.149 1.00 10.94 160 ALA D CA 1
ATOM 12640 C C . ALA D 1 168 ? 76.718 65.047 137.219 1.00 10.76 160 ALA D C 1
ATOM 12641 O O . ALA D 1 168 ? 76.336 64.491 136.201 1.00 10.16 160 ALA D O 1
ATOM 12643 N N . TYR D 1 169 ? 76.612 64.522 138.439 1.00 10.64 161 TYR D N 1
ATOM 12644 C CA . TYR D 1 169 ? 76.058 63.197 138.674 1.00 10.85 161 TYR D CA 1
ATOM 12645 C C . TYR D 1 169 ? 75.604 63.044 140.104 1.00 10.76 161 TYR D C 1
ATOM 12646 O O . TYR D 1 169 ? 75.889 63.913 140.929 1.00 10.38 161 TYR D O 1
ATOM 12655 N N . THR D 1 170 ? 74.895 61.943 140.400 1.00 10.98 162 THR D N 1
ATOM 12656 C CA . THR D 1 170 ? 74.534 61.592 141.736 1.00 11.24 162 THR D CA 1
ATOM 12657 C C . THR D 1 170 ? 75.153 60.254 142.121 1.00 12.53 162 THR D C 1
ATOM 12658 O O . THR D 1 170 ? 75.333 59.359 141.280 1.00 11.95 162 THR D O 1
ATOM 12662 N N . ARG D 1 171 ? 75.503 60.154 143.393 1.00 13.81 163 ARG D N 1
ATOM 12663 C CA . ARG D 1 171 ? 75.924 58.924 144.030 1.00 16.13 163 ARG D CA 1
ATOM 12664 C C . ARG D 1 171 ? 74.892 58.493 144.984 1.00 17.51 163 ARG D C 1
ATOM 12665 O O . ARG D 1 171 ? 74.317 59.328 145.712 1.00 18.31 163 ARG D O 1
ATOM 12673 N N . LYS D 1 172 ? 74.689 57.187 145.093 1.00 18.74 164 LYS D N 1
ATOM 12674 C CA . LYS D 1 172 ? 73.798 56.701 146.130 1.00 18.86 164 LYS D CA 1
ATOM 12675 C C . LYS D 1 172 ? 74.710 56.087 147.197 1.00 18.82 164 LYS D C 1
ATOM 12676 O O . LYS D 1 172 ? 75.503 55.204 146.905 1.00 20.20 164 LYS D O 1
ATOM 12682 N N . GLU D 1 173 ? 74.668 56.630 148.402 1.00 16.30 165 GLU D N 1
ATOM 12683 C CA . GLU D 1 173 ? 75.520 56.140 149.468 1.00 15.30 165 GLU D CA 1
ATOM 12684 C C . GLU D 1 173 ? 74.609 55.427 150.455 1.00 13.50 165 GLU D C 1
ATOM 12685 O O . GLU D 1 173 ? 73.480 55.767 150.572 1.00 12.01 165 GLU D O 1
ATOM 12691 N N . PRO D 1 174 ? 75.137 54.465 151.214 1.00 12.97 166 PRO D N 1
ATOM 12692 C CA . PRO D 1 174 ? 74.307 53.911 152.282 1.00 12.47 166 PRO D CA 1
ATOM 12693 C C . PRO D 1 174 ? 73.915 54.997 153.274 1.00 12.18 166 PRO D C 1
ATOM 12694 O O . PRO D 1 174 ? 74.698 55.877 153.568 1.00 11.89 166 PRO D O 1
ATOM 12698 N N . VAL D 1 175 ? 72.697 54.940 153.781 1.00 12.39 167 VAL D N 1
ATOM 12699 C CA . VAL D 1 175 ? 72.258 55.965 154.711 1.00 12.41 167 VAL D CA 1
ATOM 12700 C C . VAL D 1 175 ? 73.065 55.916 155.989 1.00 11.85 167 VAL D C 1
ATOM 12701 O O . VAL D 1 175 ? 73.340 56.964 156.582 1.00 12.16 167 VAL D O 1
ATOM 12705 N N . GLY D 1 176 ? 73.547 54.725 156.350 1.00 11.09 168 GLY D N 1
ATOM 12706 C CA . GLY D 1 176 ? 74.478 54.571 157.468 1.00 10.61 168 GLY D CA 1
ATOM 12707 C C . GLY D 1 176 ? 74.099 53.500 158.452 1.00 10.24 168 GLY D C 1
ATOM 12708 O O . GLY D 1 176 ? 73.872 52.348 158.071 1.00 10.08 168 GLY D O 1
ATOM 12709 N N . VAL D 1 177 ? 74.002 53.877 159.719 1.00 9.87 169 VAL D N 1
ATOM 12710 C CA . VAL D 1 177 ? 73.572 52.972 160.748 1.00 9.83 169 VAL D CA 1
ATOM 12711 C C . VAL D 1 177 ? 72.043 53.034 160.882 1.00 9.69 169 VAL D C 1
ATOM 12712 O O . VAL D 1 177 ? 71.449 54.112 161.068 1.00 9.54 169 VAL D O 1
ATOM 12716 N N . VAL D 1 178 ? 71.392 51.880 160.811 1.00 9.74 170 VAL D N 1
ATOM 12717 C CA . VAL D 1 178 ? 69.918 51.805 160.853 1.00 9.87 170 VAL D CA 1
ATOM 12718 C C . VAL D 1 178 ? 69.430 51.141 162.143 1.00 10.22 170 VAL D C 1
ATOM 12719 O O . VAL D 1 178 ? 69.879 50.040 162.486 1.00 9.94 170 VAL D O 1
ATOM 12723 N N . GLY D 1 179 ? 68.559 51.832 162.875 1.00 9.99 171 GLY D N 1
ATOM 12724 C CA . GLY D 1 179 ? 67.857 51.239 163.987 1.00 10.26 171 GLY D CA 1
ATOM 12725 C C . GLY D 1 179 ? 66.512 50.713 163.506 1.00 10.10 171 GLY D C 1
ATOM 12726 O O . GLY D 1 179 ? 65.779 51.417 162.829 1.00 10.37 171 GLY D O 1
ATOM 12727 N N . ALA D 1 180 ? 66.234 49.448 163.796 1.00 10.08 172 ALA D N 1
ATOM 12728 C CA . ALA D 1 180 ? 65.062 48.771 163.295 1.00 10.14 172 ALA D CA 1
ATOM 12729 C C . ALA D 1 180 ? 64.292 48.210 164.453 1.00 10.58 172 ALA D C 1
ATOM 12730 O O . ALA D 1 180 ? 64.837 47.394 165.215 1.00 10.88 172 ALA D O 1
ATOM 12732 N N . ILE D 1 181 ? 63.009 48.596 164.556 1.00 10.58 173 ILE D N 1
ATOM 12733 C CA . ILE D 1 181 ? 62.166 48.164 165.626 1.00 11.23 173 ILE D CA 1
ATOM 12734 C C . ILE D 1 181 ? 60.927 47.515 165.011 1.00 12.03 173 ILE D C 1
ATOM 12735 O O . ILE D 1 181 ? 60.274 48.106 164.140 1.00 11.82 173 ILE D O 1
ATOM 12740 N N . ILE D 1 182 ? 60.627 46.301 165.427 1.00 12.44 174 ILE D N 1
ATOM 12741 C CA . ILE D 1 182 ? 59.618 45.511 164.766 1.00 12.74 174 ILE D CA 1
ATOM 12742 C C . ILE D 1 182 ? 58.611 44.876 165.705 1.00 12.78 174 ILE D C 1
ATOM 12743 O O . ILE D 1 182 ? 58.894 44.616 166.867 1.00 12.87 174 ILE D O 1
ATOM 12748 N N . PRO D 1 183 ? 57.406 44.599 165.182 1.00 13.07 175 PRO D N 1
ATOM 12749 C CA . PRO D 1 183 ? 56.314 44.062 165.933 1.00 13.04 175 PRO D CA 1
ATOM 12750 C C . PRO D 1 183 ? 56.368 42.541 166.012 1.00 12.78 175 PRO D C 1
ATOM 12751 O O . PRO D 1 183 ? 57.304 41.901 165.489 1.00 12.75 175 PRO D O 1
ATOM 12755 N N . TRP D 1 184 ? 55.377 41.982 166.690 1.00 12.48 176 TRP D N 1
ATOM 12756 C CA . TRP D 1 184 ? 55.378 40.593 167.084 1.00 12.44 176 TRP D CA 1
ATOM 12757 C C . TRP D 1 184 ? 54.614 39.684 166.141 1.00 12.33 176 TRP D C 1
ATOM 12758 O O . TRP D 1 184 ? 54.589 38.456 166.343 1.00 11.94 176 TRP D O 1
ATOM 12769 N N . ASN D 1 185 ? 53.976 40.253 165.121 1.00 12.26 177 ASN D N 1
ATOM 12770 C CA . ASN D 1 185 ? 52.968 39.473 164.370 1.00 12.52 177 ASN D CA 1
ATOM 12771 C C . ASN D 1 185 ? 53.570 38.626 163.254 1.00 12.34 177 ASN D C 1
ATOM 12772 O O . ASN D 1 185 ? 52.989 37.582 162.903 1.00 12.00 177 ASN D O 1
ATOM 12777 N N . PHE D 1 186 ? 54.709 39.084 162.700 1.00 11.93 178 PHE D N 1
ATOM 12778 C CA . PHE D 1 186 ? 55.506 38.316 161.719 1.00 11.94 178 PHE D CA 1
ATOM 12779 C C . PHE D 1 186 ? 56.983 38.506 162.104 1.00 11.86 178 PHE D C 1
ATOM 12780 O O . PHE D 1 186 ? 57.739 39.247 161.456 1.00 11.77 178 PHE D O 1
ATOM 12788 N N . PRO D 1 187 ? 57.404 37.871 163.207 1.00 11.88 179 PRO D N 1
ATOM 12789 C CA . PRO D 1 187 ? 58.719 38.265 163.771 1.00 11.78 179 PRO D CA 1
ATOM 12790 C C . PRO D 1 187 ? 59.886 38.072 162.809 1.00 11.66 179 PRO D C 1
ATOM 12791 O O . PRO D 1 187 ? 60.646 39.016 162.589 1.00 11.76 179 PRO D O 1
ATOM 12795 N N . LEU D 1 188 ? 60.060 36.869 162.251 1.00 11.52 180 LEU D N 1
ATOM 12796 C CA . LEU D 1 188 ? 61.209 36.612 161.371 1.00 11.22 180 LEU D CA 1
ATOM 12797 C C . LEU D 1 188 ? 61.092 37.383 160.042 1.00 11.17 180 LEU D C 1
ATOM 12798 O O . LEU D 1 188 ? 62.043 37.995 159.584 1.00 10.49 180 LEU D O 1
ATOM 12803 N N . LEU D 1 189 ? 59.890 37.413 159.491 1.00 11.35 181 LEU D N 1
ATOM 12804 C CA . LEU D 1 189 ? 59.664 38.054 158.209 1.00 11.64 181 LEU D CA 1
ATOM 12805 C C . LEU D 1 189 ? 59.936 39.581 158.303 1.00 11.96 181 LEU D C 1
ATOM 12806 O O . LEU D 1 189 ? 60.620 40.133 157.424 1.00 11.39 181 LEU D O 1
ATOM 12811 N N . MET D 1 190 ? 59.437 40.232 159.364 1.00 12.27 182 MET D N 1
ATOM 12812 C CA A MET D 1 190 ? 59.687 41.653 159.536 0.50 12.40 182 MET D CA 1
ATOM 12813 C CA B MET D 1 190 ? 59.660 41.657 159.583 0.50 12.50 182 MET D CA 1
ATOM 12814 C C . MET D 1 190 ? 61.145 41.977 159.803 1.00 11.89 182 MET D C 1
ATOM 12815 O O . MET D 1 190 ? 61.650 42.997 159.339 1.00 11.68 182 MET D O 1
ATOM 12824 N N . ALA D 1 191 ? 61.840 41.096 160.499 1.00 11.38 183 ALA D N 1
ATOM 12825 C CA . ALA D 1 191 ? 63.297 41.241 160.669 1.00 10.76 183 ALA D CA 1
ATOM 12826 C C . ALA D 1 191 ? 64.004 41.238 159.329 1.00 10.39 183 ALA D C 1
ATOM 12827 O O . ALA D 1 191 ? 64.856 42.081 159.050 1.00 10.03 183 ALA D O 1
ATOM 12829 N N . ALA D 1 192 ? 63.625 40.303 158.462 1.00 10.41 184 ALA D N 1
ATOM 12830 C CA . ALA D 1 192 ? 64.182 40.229 157.136 1.00 10.36 184 ALA D CA 1
ATOM 12831 C C . ALA D 1 192 ? 63.905 41.474 156.331 1.00 10.54 184 ALA D C 1
ATOM 12832 O O . ALA D 1 192 ? 64.789 42.019 155.665 1.00 10.31 184 ALA D O 1
ATOM 12834 N N . TRP D 1 193 ? 62.664 41.964 156.398 1.00 11.02 185 TRP D N 1
ATOM 12835 C CA . TRP D 1 193 ? 62.341 43.162 155.679 1.00 11.72 185 TRP D CA 1
ATOM 12836 C C . TRP D 1 193 ? 63.233 44.361 156.056 1.00 11.41 185 TRP D C 1
ATOM 12837 O O . TRP D 1 193 ? 63.473 45.201 155.219 1.00 11.11 185 TRP D O 1
ATOM 12848 N N . LYS D 1 194 ? 63.596 44.493 157.323 1.00 11.52 186 LYS D N 1
ATOM 12849 C CA . LYS D 1 194 ? 64.367 45.645 157.772 1.00 11.87 186 LYS D CA 1
ATOM 12850 C C . LYS D 1 194 ? 65.847 45.415 157.564 1.00 11.57 186 LYS D C 1
ATOM 12851 O O . LYS D 1 194 ? 66.568 46.317 157.183 1.00 12.42 186 LYS D O 1
ATOM 12857 N N . ILE D 1 195 ? 66.296 44.200 157.767 1.00 10.75 187 ILE D N 1
ATOM 12858 C CA . ILE D 1 195 ? 67.710 43.911 157.660 1.00 10.27 187 ILE D CA 1
ATOM 12859 C C . ILE D 1 195 ? 68.184 43.791 156.194 1.00 9.94 187 ILE D C 1
ATOM 12860 O O . ILE D 1 195 ? 69.267 44.305 155.832 1.00 9.74 187 ILE D O 1
ATOM 12865 N N . ALA D 1 196 ? 67.428 43.103 155.350 1.00 9.60 188 ALA D N 1
ATOM 12866 C CA . ALA D 1 196 ? 67.941 42.803 153.994 1.00 9.69 188 ALA D CA 1
ATOM 12867 C C . ALA D 1 196 ? 68.294 44.028 153.145 1.00 9.60 188 ALA D C 1
ATOM 12868 O O . ALA D 1 196 ? 69.368 44.083 152.556 1.00 9.66 188 ALA D O 1
ATOM 12870 N N . PRO D 1 197 ? 67.437 45.044 153.109 1.00 9.69 189 PRO D N 1
ATOM 12871 C CA . PRO D 1 197 ? 67.774 46.214 152.298 1.00 9.94 189 PRO D CA 1
ATOM 12872 C C . PRO D 1 197 ? 68.967 46.984 152.849 1.00 10.21 189 PRO D C 1
ATOM 12873 O O . PRO D 1 197 ? 69.722 47.588 152.091 1.00 10.38 189 PRO D O 1
ATOM 12877 N N . ALA D 1 198 ? 69.150 46.921 154.166 1.00 10.30 190 ALA D N 1
ATOM 12878 C CA . ALA D 1 198 ? 70.299 47.487 154.804 1.00 10.53 190 ALA D CA 1
ATOM 12879 C C . ALA D 1 198 ? 71.617 46.803 154.376 1.00 11.00 190 ALA D C 1
ATOM 12880 O O . ALA D 1 198 ? 72.558 47.476 154.027 1.00 11.26 190 ALA D O 1
ATOM 12882 N N . LEU D 1 199 ? 71.638 45.481 154.373 1.00 10.95 191 LEU D N 1
ATOM 12883 C CA . LEU D 1 199 ? 72.780 44.765 153.959 1.00 11.38 191 LEU D CA 1
ATOM 12884 C C . LEU D 1 199 ? 73.109 45.023 152.461 1.00 11.51 191 LEU D C 1
ATOM 12885 O O . LEU D 1 199 ? 74.276 45.173 152.104 1.00 11.46 191 LEU D O 1
ATOM 12890 N N . ALA D 1 200 ? 72.090 45.066 151.635 1.00 11.13 192 ALA D N 1
ATOM 12891 C CA . ALA D 1 200 ? 72.270 45.234 150.201 1.00 10.98 192 ALA D CA 1
ATOM 12892 C C . ALA D 1 200 ? 72.898 46.586 149.873 1.00 11.11 192 ALA D C 1
ATOM 12893 O O . ALA D 1 200 ? 73.679 46.657 148.962 1.00 10.76 192 ALA D O 1
ATOM 12895 N N . THR D 1 201 ? 72.575 47.627 150.643 1.00 11.14 193 THR D N 1
ATOM 12896 C CA . THR D 1 201 ? 73.060 48.966 150.409 1.00 11.57 193 THR D CA 1
ATOM 12897 C C . THR D 1 201 ? 74.358 49.293 151.153 1.00 11.26 193 THR D C 1
ATOM 12898 O O . THR D 1 201 ? 74.963 50.343 150.925 1.00 12.02 193 THR D O 1
ATOM 12902 N N . GLY D 1 202 ? 74.772 48.432 152.065 1.00 10.71 194 GLY D N 1
ATOM 12903 C CA . GLY D 1 202 ? 76.018 48.647 152.808 1.00 10.57 194 GLY D CA 1
ATOM 12904 C C . GLY D 1 202 ? 75.786 49.344 154.158 1.00 10.20 194 GLY D C 1
ATOM 12905 O O . GLY D 1 202 ? 76.735 49.811 154.774 1.00 9.93 194 GLY D O 1
ATOM 12906 N N . CYS D 1 203 ? 74.527 49.409 154.609 1.00 9.65 195 CYS D N 1
ATOM 12907 C CA . CYS D 1 203 ? 74.246 49.914 155.955 1.00 9.62 195 CYS D CA 1
ATOM 12908 C C . CYS D 1 203 ? 74.679 48.860 157.000 1.00 9.62 195 CYS D C 1
ATOM 12909 O O . CYS D 1 203 ? 75.004 47.722 156.676 1.00 9.11 195 CYS D O 1
ATOM 12912 N N . THR D 1 204 ? 74.686 49.286 158.259 1.00 9.82 196 THR D N 1
ATOM 12913 C CA . THR D 1 204 ? 74.743 48.377 159.405 1.00 9.82 196 THR D CA 1
ATOM 12914 C C . THR D 1 204 ? 73.452 48.575 160.202 1.00 9.75 196 THR D C 1
ATOM 12915 O O . THR D 1 204 ? 72.746 49.568 160.022 1.00 9.88 196 THR D O 1
ATOM 12919 N N . VAL D 1 205 ? 73.141 47.635 161.092 1.00 9.86 197 VAL D N 1
ATOM 12920 C CA . VAL D 1 205 ? 71.784 47.582 161.691 1.00 10.08 197 VAL D CA 1
ATOM 12921 C C . VAL D 1 205 ? 71.828 47.188 163.164 1.00 9.86 197 VAL D C 1
ATOM 12922 O O . VAL D 1 205 ? 72.586 46.301 163.567 1.00 9.68 197 VAL D O 1
ATOM 12926 N N . VAL D 1 206 ? 71.036 47.874 163.960 1.00 9.60 198 VAL D N 1
ATOM 12927 C CA . VAL D 1 206 ? 70.695 47.417 165.327 1.00 9.68 198 VAL D CA 1
ATOM 12928 C C . VAL D 1 206 ? 69.182 47.064 165.306 1.00 9.85 198 VAL D C 1
ATOM 12929 O O . VAL D 1 206 ? 68.350 47.927 165.053 1.00 9.39 198 VAL D O 1
ATOM 12933 N N . LEU D 1 207 ? 68.881 45.796 165.504 1.00 10.45 199 LEU D N 1
ATOM 12934 C CA . LEU D 1 207 ? 67.517 45.306 165.476 1.00 11.23 199 LEU D CA 1
ATOM 12935 C C . LEU D 1 207 ? 66.998 45.097 166.889 1.00 11.31 199 LEU D C 1
ATOM 12936 O O . LEU D 1 207 ? 67.680 44.480 167.715 1.00 10.94 199 LEU D O 1
ATOM 12941 N N . LYS D 1 208 ? 65.784 45.578 167.140 1.00 11.23 200 LYS D N 1
ATOM 12942 C CA . LYS D 1 208 ? 65.118 45.369 168.407 1.00 11.81 200 LYS D CA 1
ATOM 12943 C C . LYS D 1 208 ? 63.813 44.581 168.134 1.00 11.66 200 LYS D C 1
ATOM 12944 O O . LYS D 1 208 ? 62.829 45.148 167.729 1.00 11.55 200 LYS D O 1
ATOM 12950 N N . PRO D 1 209 ? 63.834 43.250 168.316 1.00 11.71 201 PRO D N 1
ATOM 12951 C CA . PRO D 1 209 ? 62.610 42.476 168.112 1.00 11.93 201 PRO D CA 1
ATOM 12952 C C . PRO D 1 209 ? 61.569 42.762 169.178 1.00 11.90 201 PRO D C 1
ATOM 12953 O O . PRO D 1 209 ? 61.916 43.296 170.232 1.00 11.66 201 PRO D O 1
ATOM 12957 N N . ALA D 1 210 ? 60.314 42.415 168.908 1.00 12.08 202 ALA D N 1
ATOM 12958 C CA . ALA D 1 210 ? 59.238 42.696 169.851 1.00 12.45 202 ALA D CA 1
ATOM 12959 C C . ALA D 1 210 ? 59.497 41.922 171.146 1.00 13.37 202 ALA D C 1
ATOM 12960 O O . ALA D 1 210 ? 60.026 40.809 171.103 1.00 12.63 202 ALA D O 1
ATOM 12962 N N . GLU D 1 211 ? 59.128 42.502 172.292 1.00 14.16 203 GLU D N 1
ATOM 12963 C CA . GLU D 1 211 ? 59.351 41.810 173.571 1.00 15.24 203 GLU D CA 1
ATOM 12964 C C . GLU D 1 211 ? 58.573 40.497 173.613 1.00 14.19 203 GLU D C 1
ATOM 12965 O O . GLU D 1 211 ? 59.013 39.557 174.239 1.00 13.14 203 GLU D O 1
ATOM 12971 N N . ASP D 1 212 ? 57.412 40.440 172.940 1.00 13.13 204 ASP D N 1
ATOM 12972 C CA . ASP D 1 212 ? 56.630 39.176 172.919 1.00 12.89 204 ASP D CA 1
ATOM 12973 C C . ASP D 1 212 ? 57.179 38.045 172.034 1.00 12.28 204 ASP D C 1
ATOM 12974 O O . ASP D 1 212 ? 56.774 36.878 172.212 1.00 12.86 204 ASP D O 1
ATOM 12979 N N . THR D 1 213 ? 58.064 38.357 171.092 1.00 11.23 205 THR D N 1
ATOM 12980 C CA . THR D 1 213 ? 58.535 37.373 170.118 1.00 10.84 205 THR D CA 1
ATOM 12981 C C . THR D 1 213 ? 60.032 37.594 169.751 1.00 10.72 205 THR D C 1
ATOM 12982 O O . THR D 1 213 ? 60.374 37.954 168.607 1.00 10.29 205 THR D O 1
ATOM 12986 N N . PRO D 1 214 ? 60.917 37.338 170.693 1.00 10.99 206 PRO D N 1
ATOM 12987 C CA . PRO D 1 214 ? 62.362 37.511 170.439 1.00 11.14 206 PRO D CA 1
ATOM 12988 C C . PRO D 1 214 ? 63.104 36.363 169.768 1.00 11.20 206 PRO D C 1
ATOM 12989 O O . PRO D 1 214 ? 64.196 36.562 169.260 1.00 11.29 206 PRO D O 1
ATOM 12993 N N . LEU D 1 215 ? 62.523 35.170 169.739 1.00 11.27 207 LEU D N 1
ATOM 12994 C CA . LEU D 1 215 ? 63.320 33.983 169.503 1.00 11.36 207 LEU D CA 1
ATOM 12995 C C . LEU D 1 215 ? 63.803 33.772 168.070 1.00 11.15 207 LEU D C 1
ATOM 12996 O O . LEU D 1 215 ? 64.993 33.443 167.886 1.00 11.41 207 LEU D O 1
ATOM 13001 N N . SER D 1 216 ? 62.954 33.969 167.084 1.00 10.66 208 SER D N 1
ATOM 13002 C CA . SER D 1 216 ? 63.410 33.736 165.710 1.00 10.59 208 SER D CA 1
ATOM 13003 C C . SER D 1 216 ? 64.519 34.734 165.295 1.00 10.34 208 SER D C 1
ATOM 13004 O O . SER D 1 216 ? 65.413 34.381 164.510 1.00 10.06 208 SER D O 1
ATOM 13007 N N . ALA D 1 217 ? 64.456 35.946 165.836 1.00 10.18 209 ALA D N 1
ATOM 13008 C CA . ALA D 1 217 ? 65.467 36.950 165.536 1.00 10.08 209 ALA D CA 1
ATOM 13009 C C . ALA D 1 217 ? 66.816 36.520 166.080 1.00 10.31 209 ALA D C 1
ATOM 13010 O O . ALA D 1 217 ? 67.846 36.675 165.401 1.00 10.29 209 ALA D O 1
ATOM 13012 N N . LEU D 1 218 ? 66.829 35.970 167.290 1.00 10.62 210 LEU D N 1
ATOM 13013 C CA . LEU D 1 218 ? 68.067 35.469 167.844 1.00 10.98 210 LEU D CA 1
ATOM 13014 C C . LEU D 1 218 ? 68.630 34.301 167.008 1.00 11.20 210 LEU D C 1
ATOM 13015 O O . LEU D 1 218 ? 69.816 34.256 166.755 1.00 11.41 210 LEU D O 1
ATOM 13020 N N . ARG D 1 219 ? 67.773 33.383 166.556 1.00 11.49 211 ARG D N 1
ATOM 13021 C CA . ARG D 1 219 ? 68.259 32.298 165.721 1.00 11.90 211 ARG D CA 1
ATOM 13022 C C . ARG D 1 219 ? 68.788 32.856 164.385 1.00 11.72 211 ARG D C 1
ATOM 13023 O O . ARG D 1 219 ? 69.825 32.385 163.865 1.00 11.67 211 ARG D O 1
ATOM 13031 N N . LEU D 1 220 ? 68.125 33.870 163.841 1.00 11.17 212 LEU D N 1
ATOM 13032 C CA . LEU D 1 220 ? 68.600 34.511 162.590 1.00 10.95 212 LEU D CA 1
ATOM 13033 C C . LEU D 1 220 ? 70.014 35.102 162.804 1.00 10.96 212 LEU D C 1
ATOM 13034 O O . LEU D 1 220 ? 70.832 35.040 161.930 1.00 10.83 212 LEU D O 1
ATOM 13039 N N . GLY D 1 221 ? 70.267 35.667 163.980 1.00 11.09 213 GLY D N 1
ATOM 13040 C CA . GLY D 1 221 ? 71.559 36.144 164.319 1.00 11.09 213 GLY D CA 1
ATOM 13041 C C . GLY D 1 221 ? 72.634 35.085 164.122 1.00 11.43 213 GLY D C 1
ATOM 13042 O O . GLY D 1 221 ? 73.717 35.383 163.638 1.00 11.34 213 GLY D O 1
ATOM 13043 N N . GLU D 1 222 ? 72.338 33.868 164.545 1.00 11.84 214 GLU D N 1
ATOM 13044 C CA . GLU D 1 222 ? 73.275 32.748 164.417 1.00 12.22 214 GLU D CA 1
ATOM 13045 C C . GLU D 1 222 ? 73.537 32.475 162.919 1.00 12.22 214 GLU D C 1
ATOM 13046 O O . GLU D 1 222 ? 74.688 32.258 162.528 1.00 12.04 214 GLU D O 1
ATOM 13052 N N . LEU D 1 223 ? 72.476 32.523 162.115 1.00 11.95 215 LEU D N 1
ATOM 13053 C CA . LEU D 1 223 ? 72.604 32.266 160.662 1.00 12.00 215 LEU D CA 1
ATOM 13054 C C . LEU D 1 223 ? 73.391 33.387 159.972 1.00 11.59 215 LEU D C 1
ATOM 13055 O O . LEU D 1 223 ? 74.219 33.139 159.078 1.00 11.58 215 LEU D O 1
ATOM 13060 N N . ILE D 1 224 ? 73.213 34.614 160.442 1.00 11.09 216 ILE D N 1
ATOM 13061 C CA . ILE D 1 224 ? 73.970 35.762 159.921 1.00 10.81 216 ILE D CA 1
ATOM 13062 C C . ILE D 1 224 ? 75.483 35.542 160.177 1.00 11.12 216 ILE D C 1
ATOM 13063 O O . ILE D 1 224 ? 76.311 35.768 159.286 1.00 10.77 216 ILE D O 1
ATOM 13068 N N . GLN D 1 225 ? 75.833 35.107 161.394 1.00 11.32 217 GLN D N 1
ATOM 13069 C CA . GLN D 1 225 ? 77.213 34.839 161.692 1.00 11.74 217 GLN D CA 1
ATOM 13070 C C . GLN D 1 225 ? 77.721 33.698 160.824 1.00 12.10 217 GLN D C 1
ATOM 13071 O O . GLN D 1 225 ? 78.839 33.770 160.301 1.00 12.21 217 GLN D O 1
ATOM 13077 N N . ALA D 1 226 ? 76.920 32.651 160.684 1.00 12.06 218 ALA D N 1
ATOM 13078 C CA . ALA D 1 226 ? 77.335 31.502 159.927 1.00 12.51 218 ALA D CA 1
ATOM 13079 C C . ALA D 1 226 ? 77.520 31.857 158.458 1.00 12.60 218 ALA D C 1
ATOM 13080 O O . ALA D 1 226 ? 78.345 31.249 157.769 1.00 12.68 218 ALA D O 1
ATOM 13082 N N . ALA D 1 227 ? 76.783 32.842 157.979 1.00 12.19 219 ALA D N 1
ATOM 13083 C CA . ALA D 1 227 ? 76.925 33.278 156.578 1.00 12.30 219 ALA D CA 1
ATOM 13084 C C . ALA D 1 227 ? 78.226 34.047 156.341 1.00 12.53 219 ALA D C 1
ATOM 13085 O O . ALA D 1 227 ? 78.697 34.104 155.215 1.00 13.33 219 ALA D O 1
ATOM 13087 N N . GLY D 1 228 ? 78.792 34.626 157.383 1.00 12.47 220 GLY D N 1
ATOM 13088 C CA . GLY D 1 228 ? 80.134 35.274 157.310 1.00 12.70 220 GLY D CA 1
ATOM 13089 C C . GLY D 1 228 ? 80.081 36.791 157.377 1.00 12.31 220 GLY D C 1
ATOM 13090 O O . GLY D 1 228 ? 81.035 37.438 157.054 1.00 12.44 220 GLY D O 1
ATOM 13091 N N . PHE D 1 229 ? 78.959 37.384 157.761 1.00 11.99 221 PHE D N 1
ATOM 13092 C CA . PHE D 1 229 ? 78.925 38.836 157.859 1.00 11.65 221 PHE D CA 1
ATOM 13093 C C . PHE D 1 229 ? 79.926 39.322 158.914 1.00 11.65 221 PHE D C 1
ATOM 13094 O O . PHE D 1 229 ? 80.010 38.735 159.975 1.00 11.98 221 PHE D O 1
ATOM 13102 N N . PRO D 1 230 ? 80.651 40.399 158.645 1.00 11.23 222 PRO D N 1
ATOM 13103 C CA . PRO D 1 230 ? 81.532 40.930 159.671 1.00 11.48 222 PRO D CA 1
ATOM 13104 C C . PRO D 1 230 ? 80.815 41.334 160.967 1.00 11.58 222 PRO D C 1
ATOM 13105 O O . PRO D 1 230 ? 79.648 41.736 160.955 1.00 11.09 222 PRO D O 1
ATOM 13109 N N . ASP D 1 231 ? 81.526 41.231 162.074 1.00 11.80 223 ASP D N 1
ATOM 13110 C CA . ASP D 1 231 ? 80.957 41.573 163.375 1.00 12.12 223 ASP D CA 1
ATOM 13111 C C . ASP D 1 231 ? 80.476 43.009 163.387 1.00 11.34 223 ASP D C 1
ATOM 13112 O O . ASP D 1 231 ? 81.155 43.919 162.882 1.00 11.45 223 ASP D O 1
ATOM 13117 N N . GLY D 1 232 ? 79.312 43.208 163.977 1.00 10.81 224 GLY D N 1
ATOM 13118 C CA . GLY D 1 232 ? 78.747 44.533 164.156 1.00 10.40 224 GLY D CA 1
ATOM 13119 C C . GLY D 1 232 ? 77.899 45.027 163.021 1.00 9.92 224 GLY D C 1
ATOM 13120 O O . GLY D 1 232 ? 77.276 46.078 163.142 1.00 9.69 224 GLY D O 1
ATOM 13121 N N . VAL D 1 233 ? 77.879 44.291 161.909 1.00 9.70 225 VAL D N 1
ATOM 13122 C CA . VAL D 1 233 ? 77.045 44.669 160.784 1.00 9.62 225 VAL D CA 1
ATOM 13123 C C . VAL D 1 233 ? 75.560 44.475 161.113 1.00 9.35 225 VAL D C 1
ATOM 13124 O O . VAL D 1 233 ? 74.751 45.312 160.768 1.00 9.22 225 VAL D O 1
ATOM 13128 N N . VAL D 1 234 ? 75.247 43.416 161.855 1.00 9.39 226 VAL D N 1
ATOM 13129 C CA . VAL D 1 234 ? 73.944 43.218 162.451 1.00 9.53 226 VAL D CA 1
ATOM 13130 C C . VAL D 1 234 ? 74.089 42.949 163.954 1.00 9.64 226 VAL D C 1
ATOM 13131 O O . VAL D 1 234 ? 74.917 42.115 164.371 1.00 10.00 226 VAL D O 1
ATOM 13135 N N . ASN D 1 235 ? 73.333 43.710 164.733 1.00 9.18 227 ASN D N 1
ATOM 13136 C CA . ASN D 1 235 ? 73.283 43.595 166.184 1.00 9.36 227 ASN D CA 1
ATOM 13137 C C . ASN D 1 235 ? 71.842 43.413 166.571 1.00 9.43 227 ASN D C 1
ATOM 13138 O O . ASN D 1 235 ? 70.964 44.000 165.923 1.00 9.19 227 ASN D O 1
ATOM 13143 N N . ILE D 1 236 ? 71.585 42.584 167.582 1.00 9.80 228 ILE D N 1
ATOM 13144 C CA . ILE D 1 236 ? 70.201 42.240 167.998 1.00 10.06 228 ILE D CA 1
ATOM 13145 C C . ILE D 1 236 ? 70.031 42.357 169.532 1.00 10.34 228 ILE D C 1
ATOM 13146 O O . ILE D 1 236 ? 70.692 41.646 170.278 1.00 10.39 228 ILE D O 1
ATOM 13151 N N . VAL D 1 237 ? 69.165 43.274 169.963 1.00 10.27 229 VAL D N 1
ATOM 13152 C CA A VAL D 1 237 ? 68.973 43.608 171.357 0.50 10.55 229 VAL D CA 1
ATOM 13153 C CA B VAL D 1 237 ? 68.984 43.559 171.379 0.50 10.56 229 VAL D CA 1
ATOM 13154 C C . VAL D 1 237 ? 67.523 43.305 171.715 1.00 10.85 229 VAL D C 1
ATOM 13155 O O . VAL D 1 237 ? 66.649 43.742 171.007 1.00 10.77 229 VAL D O 1
ATOM 13162 N N . THR D 1 238 ? 67.301 42.529 172.779 1.00 11.15 230 THR D N 1
ATOM 13163 C CA . THR D 1 238 ? 65.999 42.128 173.206 1.00 11.65 230 THR D CA 1
ATOM 13164 C C . THR D 1 238 ? 65.596 42.948 174.425 1.00 12.22 230 THR D C 1
ATOM 13165 O O . THR D 1 238 ? 66.441 43.433 175.150 1.00 12.21 230 THR D O 1
ATOM 13169 N N . GLY D 1 239 ? 64.302 43.164 174.591 1.00 13.19 231 GLY D N 1
ATOM 13170 C CA . GLY D 1 239 ? 63.798 43.931 175.715 1.00 14.44 231 GLY D CA 1
ATOM 13171 C C . GLY D 1 239 ? 62.521 44.674 175.378 1.00 15.62 231 GLY D C 1
ATOM 13172 O O . GLY D 1 239 ? 61.891 44.415 174.375 1.00 16.11 231 GLY D O 1
ATOM 13173 N N . TYR D 1 240 ? 62.102 45.566 176.267 1.00 16.79 232 TYR D N 1
ATOM 13174 C CA . TYR D 1 240 ? 60.822 46.248 176.118 1.00 18.24 232 TYR D CA 1
ATOM 13175 C C . TYR D 1 240 ? 60.932 47.437 175.182 1.00 18.29 232 TYR D C 1
ATOM 13176 O O . TYR D 1 240 ? 61.966 48.124 175.140 1.00 16.96 232 TYR D O 1
ATOM 13185 N N . GLY D 1 241 ? 59.844 47.661 174.443 1.00 19.08 233 GLY D N 1
ATOM 13186 C CA . GLY D 1 241 ? 59.676 48.864 173.608 1.00 18.87 233 GLY D CA 1
ATOM 13187 C C . GLY D 1 241 ? 59.893 50.174 174.353 1.00 17.99 233 GLY D C 1
ATOM 13188 O O . GLY D 1 241 ? 60.581 51.058 173.874 1.00 17.53 233 GLY D O 1
ATOM 13189 N N . HIS D 1 242 ? 59.372 50.263 175.559 1.00 18.18 234 HIS D N 1
ATOM 13190 C CA . HIS D 1 242 ? 59.446 51.508 176.31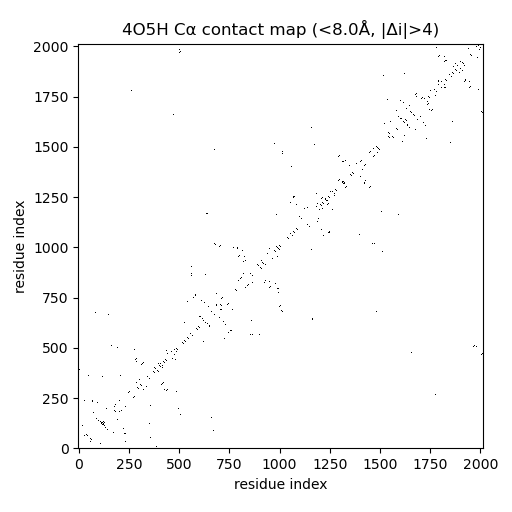4 1.00 18.44 234 HIS D CA 1
ATOM 13191 C C . HIS D 1 242 ? 60.838 51.836 176.842 1.00 18.04 234 HIS D C 1
ATOM 13192 O O . HIS D 1 242 ? 61.093 52.963 177.277 1.00 16.63 234 HIS D O 1
ATOM 13199 N N . THR D 1 243 ? 61.724 50.857 176.852 1.00 16.44 235 THR D N 1
ATOM 13200 C CA . THR D 1 243 ? 63.045 51.082 177.367 1.00 16.52 235 THR D CA 1
ATOM 13201 C C . THR D 1 243 ? 64.100 50.901 176.293 1.00 15.18 235 THR D C 1
ATOM 13202 O O . THR D 1 243 ? 64.721 51.885 175.881 1.00 14.81 235 THR D O 1
ATOM 13206 N N . ALA D 1 244 ? 64.290 49.656 175.832 1.00 13.58 236 ALA D N 1
ATOM 13207 C CA . ALA D 1 244 ? 65.237 49.385 174.770 1.00 12.81 236 ALA D CA 1
ATOM 13208 C C . ALA D 1 244 ? 64.882 50.073 173.456 1.00 12.01 236 ALA D C 1
ATOM 13209 O O . ALA D 1 244 ? 65.703 50.702 172.834 1.00 11.99 236 ALA D O 1
ATOM 13211 N N . GLY D 1 245 ? 63.630 49.952 173.038 1.00 12.18 237 GLY D N 1
ATOM 13212 C CA . GLY D 1 245 ? 63.174 50.596 171.805 1.00 11.77 237 GLY D CA 1
ATOM 13213 C C . GLY D 1 245 ? 63.352 52.090 171.832 1.00 11.24 237 GLY D C 1
ATOM 13214 O O . GLY D 1 245 ? 63.825 52.690 170.884 1.00 11.00 237 GLY D O 1
ATOM 13215 N N . ALA D 1 246 ? 62.957 52.687 172.936 1.00 11.57 238 ALA D N 1
ATOM 13216 C CA . ALA D 1 246 ? 62.989 54.146 173.067 1.00 11.66 238 ALA D CA 1
ATOM 13217 C C . ALA D 1 246 ? 64.418 54.608 173.046 1.00 11.31 238 ALA D C 1
ATOM 13218 O O . ALA D 1 246 ? 64.745 55.561 172.330 1.00 11.46 238 ALA D O 1
ATOM 13220 N N . ALA D 1 247 ? 65.290 53.886 173.739 1.00 11.33 239 ALA D N 1
ATOM 13221 C CA . ALA D 1 247 ? 66.733 54.232 173.732 1.00 11.16 239 ALA D CA 1
ATOM 13222 C C . ALA D 1 247 ? 67.353 54.179 172.352 1.00 10.94 239 ALA D C 1
ATOM 13223 O O . ALA D 1 247 ? 68.155 55.036 171.981 1.00 10.97 239 ALA D O 1
ATOM 13225 N N . LEU D 1 248 ? 66.952 53.195 171.558 1.00 10.74 240 LEU D N 1
ATOM 13226 C CA . LEU D 1 248 ? 67.462 53.098 170.204 1.00 10.57 240 LEU D CA 1
ATOM 13227 C C . LEU D 1 248 ? 67.014 54.329 169.394 1.00 10.72 240 LEU D C 1
ATOM 13228 O O . LEU D 1 248 ? 67.825 54.966 168.712 1.00 10.54 240 LEU D O 1
ATOM 13233 N N . SER D 1 249 ? 65.723 54.656 169.477 1.00 10.72 241 SER D N 1
ATOM 13234 C CA . SER D 1 249 ? 65.187 55.776 168.714 1.00 11.50 241 SER D CA 1
ATOM 13235 C C . SER D 1 249 ? 65.861 57.131 168.982 1.00 11.68 241 SER D C 1
ATOM 13236 O O . SER D 1 249 ? 65.926 57.965 168.066 1.00 11.86 241 SER D O 1
ATOM 13239 N N . ARG D 1 250 ? 66.314 57.370 170.212 1.00 11.92 242 ARG D N 1
ATOM 13240 C CA . ARG D 1 250 ? 66.893 58.649 170.581 1.00 12.15 242 ARG D CA 1
ATOM 13241 C C . ARG D 1 250 ? 68.400 58.717 170.398 1.00 12.07 242 ARG D C 1
ATOM 13242 O O . ARG D 1 250 ? 69.008 59.766 170.664 1.00 11.54 242 ARG D O 1
ATOM 13250 N N . ASP D 1 251 ? 69.038 57.618 169.972 1.00 12.01 243 ASP D N 1
ATOM 13251 C CA . ASP D 1 251 ? 70.482 57.624 169.933 1.00 12.29 243 ASP D CA 1
ATOM 13252 C C . ASP D 1 251 ? 70.904 58.491 168.761 1.00 12.27 243 ASP D C 1
ATOM 13253 O O . ASP D 1 251 ? 70.485 58.241 167.643 1.00 12.63 243 ASP D O 1
ATOM 13258 N N . PRO D 1 252 ? 71.724 59.524 168.998 1.00 12.40 244 PRO D N 1
ATOM 13259 C CA . PRO D 1 252 ? 72.067 60.385 167.848 1.00 12.69 244 PRO D CA 1
ATOM 13260 C C . PRO D 1 252 ? 73.063 59.750 166.887 1.00 13.16 244 PRO D C 1
ATOM 13261 O O . PRO D 1 252 ? 73.343 60.340 165.855 1.00 13.18 244 PRO D O 1
ATOM 13265 N N . ARG D 1 253 ? 73.624 58.577 167.230 1.00 12.75 245 ARG D N 1
ATOM 13266 C CA . ARG D 1 253 ? 74.564 57.941 166.365 1.00 13.00 245 ARG D CA 1
ATOM 13267 C C . ARG D 1 253 ? 73.939 57.020 165.332 1.00 12.55 245 ARG D C 1
ATOM 13268 O O . ARG D 1 253 ? 74.672 56.455 164.516 1.00 12.47 245 ARG D O 1
ATOM 13276 N N . ILE D 1 254 ? 72.618 56.804 165.367 1.00 12.32 246 ILE D N 1
ATOM 13277 C CA . ILE D 1 254 ? 71.952 56.164 164.255 1.00 12.28 246 ILE D CA 1
ATOM 13278 C C . ILE D 1 254 ? 71.645 57.225 163.198 1.00 12.28 246 ILE D C 1
ATOM 13279 O O . ILE D 1 254 ? 71.547 58.404 163.512 1.00 12.84 246 ILE D O 1
ATOM 13284 N N . ASP D 1 255 ? 71.525 56.791 161.950 1.00 12.00 247 ASP D N 1
ATOM 13285 C CA . ASP D 1 255 ? 71.246 57.697 160.826 1.00 12.11 247 ASP D CA 1
ATOM 13286 C C . ASP D 1 255 ? 69.796 57.565 160.359 1.00 12.17 247 ASP D C 1
ATOM 13287 O O . ASP D 1 255 ? 69.214 58.482 159.765 1.00 11.87 247 ASP D O 1
ATOM 13292 N N . LYS D 1 256 ? 69.217 56.404 160.609 1.00 12.39 248 LYS D N 1
ATOM 13293 C CA . LYS D 1 256 ? 67.851 56.154 160.191 1.00 13.21 248 LYS D CA 1
ATOM 13294 C C . LYS D 1 256 ? 67.147 55.267 161.204 1.00 12.39 248 LYS D C 1
ATOM 13295 O O . LYS D 1 256 ? 67.753 54.311 161.683 1.00 11.35 248 LYS D O 1
ATOM 13301 N N . ILE D 1 257 ? 65.861 55.541 161.443 1.00 11.80 249 ILE D N 1
ATOM 13302 C CA . ILE D 1 257 ? 64.996 54.639 162.226 1.00 12.43 249 ILE D CA 1
ATOM 13303 C C . ILE D 1 257 ? 63.938 54.030 161.318 1.00 12.38 249 ILE D C 1
ATOM 13304 O O . ILE D 1 257 ? 63.383 54.713 160.475 1.00 12.52 249 ILE D O 1
ATOM 13309 N N . ALA D 1 258 ? 63.761 52.709 161.426 1.00 12.26 250 ALA D N 1
ATOM 13310 C CA . ALA D 1 258 ? 62.831 51.981 160.618 1.00 12.13 250 ALA D CA 1
ATOM 13311 C C . ALA D 1 258 ? 61.923 51.243 161.556 1.00 12.28 250 ALA D C 1
ATOM 13312 O O . ALA D 1 258 ? 62.358 50.340 162.262 1.00 12.20 250 ALA D O 1
ATOM 13314 N N . PHE D 1 259 ? 60.654 51.663 161.586 1.00 12.32 251 PHE D N 1
ATOM 13315 C CA . PHE D 1 259 ? 59.725 51.237 162.628 1.00 12.16 251 PHE D CA 1
ATOM 13316 C C . PHE D 1 259 ? 58.432 50.744 162.014 1.00 11.99 251 PHE D C 1
ATOM 13317 O O . PHE D 1 259 ? 57.869 51.398 161.117 1.00 11.38 251 PHE D O 1
ATOM 13325 N N . THR D 1 260 ? 57.959 49.605 162.531 1.00 11.53 252 THR D N 1
ATOM 13326 C CA . THR D 1 260 ? 56.655 49.086 162.246 1.00 11.82 252 THR D CA 1
ATOM 13327 C C . THR D 1 260 ? 55.907 48.852 163.580 1.00 12.31 252 THR D C 1
ATOM 13328 O O . THR D 1 260 ? 56.466 48.277 164.506 1.00 12.21 252 THR D O 1
ATOM 13332 N N . GLY D 1 261 ? 54.660 49.325 163.690 1.00 12.63 253 GLY D N 1
ATOM 13333 C CA . GLY D 1 261 ? 53.917 49.256 164.945 1.00 12.45 253 GLY D CA 1
ATOM 13334 C C . GLY D 1 261 ? 52.709 50.171 164.924 1.00 12.52 253 GLY D C 1
ATOM 13335 O O . GLY D 1 261 ? 52.246 50.563 163.860 1.00 12.17 253 GLY D O 1
ATOM 13336 N N . SER D 1 262 ? 52.206 50.545 166.095 1.00 12.61 254 SER D N 1
ATOM 13337 C CA . SER D 1 262 ? 51.014 51.387 166.155 1.00 12.72 254 SER D CA 1
ATOM 13338 C C . SER D 1 262 ? 51.321 52.816 165.736 1.00 13.00 254 SER D C 1
ATOM 13339 O O . SER D 1 262 ? 52.467 53.293 165.821 1.00 12.99 254 SER D O 1
ATOM 13342 N N . THR D 1 263 ? 50.305 53.508 165.243 1.00 13.50 255 THR D N 1
ATOM 13343 C CA . THR D 1 263 ? 50.465 54.941 164.898 1.00 13.34 255 THR D CA 1
ATOM 13344 C C . THR D 1 263 ? 50.910 55.737 166.114 1.00 13.81 255 THR D C 1
ATOM 13345 O O . THR D 1 263 ? 51.798 56.590 166.020 1.00 13.97 255 THR D O 1
ATOM 13349 N N . GLN D 1 264 ? 50.362 55.418 167.276 1.00 14.71 256 GLN D N 1
ATOM 13350 C CA . GLN D 1 264 ? 50.693 56.158 168.483 1.00 15.89 256 GLN D CA 1
ATOM 13351 C C . GLN D 1 264 ? 52.165 56.025 168.819 1.00 14.88 256 GLN D C 1
ATOM 13352 O O . GLN D 1 264 ? 52.839 57.006 169.117 1.00 14.18 256 GLN D O 1
ATOM 13358 N N . THR D 1 265 ? 52.661 54.795 168.825 1.00 14.56 257 THR D N 1
ATOM 13359 C CA . THR D 1 265 ? 54.079 54.565 169.156 1.00 14.15 257 THR D CA 1
ATOM 13360 C C . THR D 1 265 ? 54.968 55.135 168.049 1.00 13.90 257 THR D C 1
ATOM 13361 O O . THR D 1 265 ? 56.065 55.636 168.316 1.00 13.94 257 THR D O 1
ATOM 13365 N N . GLY D 1 266 ? 54.507 55.040 166.808 1.00 13.53 258 GLY D N 1
ATOM 13366 C CA . GLY D 1 266 ? 55.231 55.587 165.672 1.00 13.46 258 GLY D CA 1
ATOM 13367 C C . GLY D 1 266 ? 55.494 57.064 165.810 1.00 13.46 258 GLY D C 1
ATOM 13368 O O . GLY D 1 266 ? 56.584 57.561 165.486 1.00 12.73 258 GLY D O 1
ATOM 13369 N N . LYS D 1 267 ? 54.513 57.790 166.311 1.00 13.61 259 LYS D N 1
ATOM 13370 C CA . LYS D 1 267 ? 54.720 59.225 166.524 1.00 13.92 259 LYS D CA 1
ATOM 13371 C C . LYS D 1 267 ? 55.779 59.482 167.575 1.00 13.57 259 LYS D C 1
ATOM 13372 O O . LYS D 1 267 ? 56.628 60.340 167.396 1.00 13.52 259 LYS D O 1
ATOM 13378 N N . THR D 1 268 ? 55.734 58.729 168.668 1.00 13.46 260 THR D N 1
ATOM 13379 C CA . THR D 1 268 ? 56.708 58.875 169.737 1.00 13.46 260 THR D CA 1
ATOM 13380 C C . THR D 1 268 ? 58.142 58.636 169.231 1.00 13.21 260 THR D C 1
ATOM 13381 O O . THR D 1 268 ? 59.044 59.417 169.491 1.00 12.27 260 THR D O 1
ATOM 13385 N N . ILE D 1 269 ? 58.290 57.570 168.450 1.00 13.21 261 ILE D N 1
ATOM 13386 C CA . ILE D 1 269 ? 59.534 57.223 167.811 1.00 13.61 261 ILE D CA 1
ATOM 13387 C C . ILE D 1 269 ? 59.991 58.330 166.875 1.00 12.80 261 ILE D C 1
ATOM 13388 O O . ILE D 1 269 ? 61.155 58.744 166.890 1.00 12.35 261 ILE D O 1
ATOM 13393 N N . GLY D 1 270 ? 59.079 58.823 166.061 1.00 12.37 262 GLY D N 1
ATOM 13394 C CA . GLY D 1 270 ? 59.414 59.887 165.125 1.00 12.08 262 GLY D CA 1
ATOM 13395 C C . GLY D 1 270 ? 59.834 61.173 165.792 1.00 12.13 262 GLY D C 1
ATOM 13396 O O . GLY D 1 270 ? 60.760 61.855 165.295 1.00 11.62 262 GLY D O 1
ATOM 13397 N N . HIS D 1 271 ? 59.175 61.554 166.910 1.00 11.85 263 HIS D N 1
ATOM 13398 C CA . HIS D 1 271 ? 59.585 62.772 167.597 1.00 11.77 263 HIS D CA 1
ATOM 13399 C C . HIS D 1 271 ? 61.024 62.625 168.115 1.00 12.28 263 HIS D C 1
ATOM 13400 O O . HIS D 1 271 ? 61.817 63.579 168.080 1.00 11.66 263 HIS D O 1
ATOM 13407 N N . ALA D 1 272 ? 61.365 61.434 168.615 1.00 12.50 264 ALA D N 1
ATOM 13408 C CA . ALA D 1 272 ? 62.729 61.199 169.102 1.00 12.68 264 ALA D CA 1
ATOM 13409 C C . ALA D 1 272 ? 63.729 61.272 167.959 1.00 12.35 264 ALA D C 1
ATOM 13410 O O . ALA D 1 272 ? 64.784 61.911 168.061 1.00 12.54 264 ALA D O 1
ATOM 13412 N N . ALA D 1 273 ? 63.382 60.653 166.843 1.00 12.04 265 ALA D N 1
ATOM 13413 C CA . ALA D 1 273 ? 64.205 60.730 165.647 1.00 12.56 265 ALA D CA 1
ATOM 13414 C C . ALA D 1 273 ? 64.455 62.162 165.177 1.00 12.78 265 ALA D C 1
ATOM 13415 O O . ALA D 1 273 ? 65.575 62.566 164.880 1.00 11.91 265 ALA D O 1
ATOM 13417 N N . LEU D 1 274 ? 63.381 62.915 165.067 1.00 13.77 266 LEU D N 1
ATOM 13418 C CA . LEU D 1 274 ? 63.455 64.264 164.554 1.00 14.97 266 LEU D CA 1
ATOM 13419 C C . LEU D 1 274 ? 64.384 65.140 165.336 1.00 14.56 266 LEU D C 1
ATOM 13420 O O . LEU D 1 274 ? 65.029 66.015 164.764 1.00 13.24 266 LEU D O 1
ATOM 13425 N N . ASP D 1 275 ? 64.422 64.965 166.647 1.00 15.05 267 ASP D N 1
ATOM 13426 C CA . ASP D 1 275 ? 65.315 65.804 167.450 1.00 16.29 267 ASP D CA 1
ATOM 13427 C C . ASP D 1 275 ? 66.777 65.627 167.072 1.00 15.57 267 ASP D C 1
ATOM 13428 O O . ASP D 1 275 ? 67.558 66.524 167.327 1.00 15.22 267 ASP D O 1
ATOM 13433 N N . ASN D 1 276 ? 67.131 64.489 166.466 1.00 13.43 268 ASN D N 1
ATOM 13434 C CA . ASN D 1 276 ? 68.491 64.268 165.956 1.00 13.45 268 ASN D CA 1
ATOM 13435 C C . ASN D 1 276 ? 68.558 64.372 164.424 1.00 12.63 268 ASN D C 1
ATOM 13436 O O . ASN D 1 276 ? 69.583 64.066 163.847 1.00 11.71 268 ASN D O 1
ATOM 13441 N N . MET D 1 277 ? 67.468 64.803 163.796 1.00 11.38 269 MET D N 1
ATOM 13442 C CA . MET D 1 277 ? 67.352 64.774 162.325 1.00 11.32 269 MET D CA 1
ATOM 13443 C C . MET D 1 277 ? 67.722 63.411 161.746 1.00 11.29 269 MET D C 1
ATOM 13444 O O . MET D 1 277 ? 68.279 63.296 160.649 1.00 11.09 269 MET D O 1
ATOM 13449 N N . THR D 1 278 ? 67.323 62.369 162.472 1.00 11.38 270 THR D N 1
ATOM 13450 C CA . THR D 1 278 ? 67.375 60.995 161.997 1.00 11.44 270 THR D CA 1
ATOM 13451 C C . THR D 1 278 ? 66.272 60.739 160.929 1.00 11.08 270 THR D C 1
ATOM 13452 O O . THR D 1 278 ? 65.132 61.105 161.136 1.00 10.51 270 THR D O 1
ATOM 13456 N N . ARG D 1 279 ? 66.626 60.093 159.816 1.00 11.39 271 ARG D N 1
ATOM 13457 C CA . ARG D 1 279 ? 65.656 59.790 158.770 1.00 11.75 271 ARG D CA 1
ATOM 13458 C C . ARG D 1 279 ? 64.722 58.740 159.304 1.00 11.77 271 ARG D C 1
ATOM 13459 O O . ARG D 1 279 ? 65.084 57.978 160.187 1.00 11.62 271 ARG D O 1
ATOM 13467 N N . MET D 1 280 ? 63.494 58.704 158.806 1.00 12.42 272 MET D N 1
ATOM 13468 C CA . MET D 1 280 ? 62.546 57.750 159.348 1.00 12.65 272 MET D CA 1
ATOM 13469 C C . MET D 1 280 ? 61.696 57.105 158.294 1.00 12.45 272 MET D C 1
ATOM 13470 O O . MET D 1 280 ? 61.273 57.755 157.328 1.00 12.09 272 MET D O 1
ATOM 13475 N N . SER D 1 281 ? 61.407 55.829 158.514 1.00 11.48 273 SER D N 1
ATOM 13476 C CA . SER D 1 281 ? 60.414 55.103 157.764 1.00 11.71 273 SER D CA 1
ATOM 13477 C C . SER D 1 281 ? 59.437 54.513 158.773 1.00 11.26 273 SER D C 1
ATOM 13478 O O . SER D 1 281 ? 59.873 53.912 159.780 1.00 10.98 273 SER D O 1
ATOM 13481 N N . LEU D 1 282 ? 58.132 54.706 158.558 1.00 10.84 274 LEU D N 1
ATOM 13482 C CA . LEU D 1 282 ? 57.117 54.349 159.549 1.00 10.94 274 LEU D CA 1
ATOM 13483 C C . LEU D 1 282 ? 55.949 53.608 158.897 1.00 11.18 274 LEU D C 1
ATOM 13484 O O . LEU D 1 282 ? 55.250 54.169 158.063 1.00 10.32 274 LEU D O 1
ATOM 13489 N N . GLU D 1 283 ? 55.762 52.351 159.298 1.00 11.88 275 GLU D N 1
ATOM 13490 C CA . GLU D 1 283 ? 54.676 51.524 158.835 1.00 13.01 275 GLU D CA 1
ATOM 13491 C C . GLU D 1 283 ? 53.791 51.300 160.037 1.00 12.69 275 GLU D C 1
ATOM 13492 O O . GLU D 1 283 ? 54.153 50.583 160.966 1.00 12.82 275 GLU D O 1
ATOM 13498 N N . LEU D 1 284 ? 52.610 51.917 160.023 1.00 12.14 276 LEU D N 1
ATOM 13499 C CA . LEU D 1 284 ? 51.852 52.085 161.243 1.00 11.90 276 LEU D CA 1
ATOM 13500 C C . LEU D 1 284 ? 50.529 51.341 161.239 1.00 12.24 276 LEU D C 1
ATOM 13501 O O . LEU D 1 284 ? 50.407 50.266 160.631 1.00 12.62 276 LEU D O 1
ATOM 13506 N N . GLY D 1 285 ? 49.505 51.920 161.849 1.00 12.00 277 GLY D N 1
ATOM 13507 C CA . GLY D 1 285 ? 48.233 51.233 161.960 1.00 11.96 277 GLY D CA 1
ATOM 13508 C C . GLY D 1 285 ? 47.425 51.149 160.670 1.00 11.83 277 GLY D C 1
ATOM 13509 O O . GLY D 1 285 ? 47.745 51.791 159.650 1.00 11.56 277 GLY D O 1
ATOM 13510 N N . GLY D 1 286 ? 46.395 50.295 160.702 1.00 11.35 278 GLY D N 1
ATOM 13511 C CA . GLY D 1 286 ? 45.481 50.174 159.584 1.00 11.26 278 GLY D CA 1
ATOM 13512 C C . GLY D 1 286 ? 44.083 49.787 160.008 1.00 11.13 278 GLY D C 1
ATOM 13513 O O . GLY D 1 286 ? 43.858 49.246 161.094 1.00 10.97 278 GLY D O 1
ATOM 13514 N N . LYS D 1 287 ? 43.148 50.099 159.135 1.00 11.09 279 LYS D N 1
ATOM 13515 C CA . LYS D 1 287 ? 41.776 49.645 159.233 1.00 10.92 279 LYS D CA 1
ATOM 13516 C C . LYS D 1 287 ? 41.297 49.469 157.789 1.00 10.94 279 LYS D C 1
ATOM 13517 O O . LYS D 1 287 ? 40.369 50.149 157.316 1.00 11.42 279 LYS D O 1
ATOM 13523 N N . SER D 1 288 ? 41.901 48.499 157.115 1.00 10.57 280 SER D N 1
ATOM 13524 C CA . SER D 1 288 ? 41.763 48.340 155.674 1.00 10.50 280 SER D CA 1
ATOM 13525 C C . SER D 1 288 ? 40.362 47.855 155.256 1.00 10.67 280 SER D C 1
ATOM 13526 O O . SER D 1 288 ? 39.861 46.917 155.836 1.00 11.04 280 SER D O 1
ATOM 13529 N N . PRO D 1 289 ? 39.765 48.477 154.242 1.00 10.44 281 PRO D N 1
ATOM 13530 C CA . PRO D 1 289 ? 38.468 48.076 153.765 1.00 10.74 281 PRO D CA 1
ATOM 13531 C C . PRO D 1 289 ? 38.544 47.035 152.657 1.00 10.88 281 PRO D C 1
ATOM 13532 O O . PRO D 1 289 ? 39.469 47.013 151.913 1.00 10.54 281 PRO D O 1
ATOM 13536 N N . VAL D 1 290 ? 37.514 46.214 152.581 1.00 11.35 282 VAL D N 1
ATOM 13537 C CA . VAL D 1 290 ? 37.319 45.205 151.570 1.00 11.82 282 VAL D CA 1
ATOM 13538 C C . VAL D 1 290 ? 35.998 45.573 150.884 1.00 12.17 282 VAL D C 1
ATOM 13539 O O . VAL D 1 290 ? 34.954 45.538 151.512 1.00 12.59 282 VAL D O 1
ATOM 13543 N N . ILE D 1 291 ? 36.046 45.915 149.601 1.00 12.09 283 ILE D N 1
ATOM 13544 C CA . ILE D 1 291 ? 34.884 46.329 148.872 1.00 12.32 283 ILE D CA 1
ATOM 13545 C C . ILE D 1 291 ? 34.462 45.233 147.923 1.00 12.24 283 ILE D C 1
ATOM 13546 O O . ILE D 1 291 ? 35.210 44.884 147.017 1.00 11.59 283 ILE D O 1
ATOM 13551 N N . VAL D 1 292 ? 33.223 44.752 148.081 1.00 12.58 284 VAL D N 1
ATOM 13552 C CA . VAL D 1 292 ? 32.711 43.686 147.234 1.00 12.99 284 VAL D CA 1
ATOM 13553 C C . VAL D 1 292 ? 31.620 44.203 146.293 1.00 13.50 284 VAL D C 1
ATOM 13554 O O . VAL D 1 292 ? 30.541 44.626 146.743 1.00 13.00 284 VAL D O 1
ATOM 13558 N N . LEU D 1 293 ? 31.878 44.106 144.986 1.00 13.90 285 LEU D N 1
ATOM 13559 C CA . LEU D 1 293 ? 30.940 44.585 143.982 1.00 14.39 285 LEU D CA 1
ATOM 13560 C C . LEU D 1 293 ? 29.901 43.498 143.639 1.00 15.15 285 LEU D C 1
ATOM 13561 O O . LEU D 1 293 ? 30.149 42.317 143.906 1.00 15.39 285 LEU D O 1
ATOM 13566 N N . PRO D 1 294 ? 28.755 43.885 143.049 1.00 15.02 286 PRO D N 1
ATOM 13567 C CA . PRO D 1 294 ? 27.652 42.947 142.942 1.00 15.51 286 PRO D CA 1
ATOM 13568 C C . PRO D 1 294 ? 27.799 41.910 141.854 1.00 15.66 286 PRO D C 1
ATOM 13569 O O . PRO D 1 294 ? 27.000 41.019 141.807 1.00 15.80 286 PRO D O 1
ATOM 13573 N N . ASP D 1 295 ? 28.850 41.981 141.031 1.00 15.32 287 ASP D N 1
ATOM 13574 C CA . ASP D 1 295 ? 29.064 41.006 139.983 1.00 15.41 287 ASP D CA 1
ATOM 13575 C C . ASP D 1 295 ? 29.808 39.786 140.429 1.00 15.81 287 ASP D C 1
ATOM 13576 O O . ASP D 1 295 ? 30.011 38.905 139.629 1.00 15.66 287 ASP D O 1
ATOM 13581 N N . VAL D 1 296 ? 30.192 39.691 141.697 1.00 16.77 288 VAL D N 1
ATOM 13582 C CA . VAL D 1 296 ? 31.084 38.577 142.139 1.00 17.84 288 VAL D CA 1
ATOM 13583 C C . VAL D 1 296 ? 30.440 37.242 142.242 1.00 18.34 288 VAL D C 1
ATOM 13584 O O . VAL D 1 296 ? 29.211 37.136 142.368 1.00 19.57 288 VAL D O 1
ATOM 13588 N N . ASP D 1 297 ? 31.275 36.205 142.148 1.00 18.67 289 ASP D N 1
ATOM 13589 C CA . ASP D 1 297 ? 30.878 34.875 142.565 1.00 20.10 289 ASP D CA 1
ATOM 13590 C C . ASP D 1 297 ? 30.765 34.921 144.092 1.00 20.15 289 ASP D C 1
ATOM 13591 O O . ASP D 1 297 ? 31.735 35.265 144.752 1.00 19.46 289 ASP D O 1
ATOM 13596 N N . LEU D 1 298 ? 29.617 34.537 144.641 1.00 19.66 290 LEU D N 1
ATOM 13597 C CA . LEU D 1 298 ? 29.364 34.697 146.066 1.00 19.69 290 LEU D CA 1
ATOM 13598 C C . LEU D 1 298 ? 30.321 33.869 146.943 1.00 19.26 290 LEU D C 1
ATOM 13599 O O . LEU D 1 298 ? 30.749 34.332 148.005 1.00 17.78 290 LEU D O 1
ATOM 13604 N N . ASP D 1 299 ? 30.617 32.627 146.535 1.00 18.88 291 ASP D N 1
ATOM 13605 C CA . ASP D 1 299 ? 31.526 31.798 147.321 1.00 18.98 291 ASP D CA 1
ATOM 13606 C C . ASP D 1 299 ? 32.962 32.307 147.279 1.00 17.97 291 ASP D C 1
ATOM 13607 O O . ASP D 1 299 ? 33.626 32.316 148.297 1.00 17.06 291 ASP D O 1
ATOM 13612 N N . LYS D 1 300 ? 33.421 32.712 146.113 1.00 17.56 292 LYS D N 1
ATOM 13613 C CA . LYS D 1 300 ? 34.744 33.279 145.992 1.00 18.56 292 LYS D CA 1
ATOM 13614 C C . LYS D 1 300 ? 34.901 34.570 146.850 1.00 16.96 292 LYS D C 1
ATOM 13615 O O . LYS D 1 300 ? 35.915 34.785 147.504 1.00 15.63 292 LYS D O 1
ATOM 13621 N N . ALA D 1 301 ? 33.889 35.425 146.804 1.00 16.06 293 ALA D N 1
ATOM 13622 C CA . ALA D 1 301 ? 33.927 36.666 147.557 1.00 15.65 293 ALA D CA 1
ATOM 13623 C C . ALA D 1 301 ? 33.929 36.364 149.043 1.00 15.18 293 ALA D C 1
ATOM 13624 O O . ALA D 1 301 ? 34.643 36.982 149.789 1.00 15.20 293 ALA D O 1
ATOM 13626 N N . ALA D 1 302 ? 33.122 35.405 149.472 1.00 15.36 294 ALA D N 1
ATOM 13627 C CA . ALA D 1 302 ? 33.011 35.115 150.887 1.00 15.36 294 ALA D CA 1
ATOM 13628 C C . ALA D 1 302 ? 34.318 34.557 151.397 1.00 15.28 294 ALA D C 1
ATOM 13629 O O . ALA D 1 302 ? 34.760 34.886 152.482 1.00 14.94 294 ALA D O 1
ATOM 13631 N N . GLN D 1 303 ? 34.916 33.677 150.623 1.00 15.55 295 GLN D N 1
ATOM 13632 C CA . GLN D 1 303 ? 36.147 33.064 151.022 1.00 16.22 295 GLN D CA 1
ATOM 13633 C C . GLN D 1 303 ? 37.212 34.157 151.080 1.00 14.96 295 GLN D C 1
ATOM 13634 O O . GLN D 1 303 ? 38.036 34.169 151.978 1.00 14.98 295 GLN D O 1
ATOM 13640 N N . GLY D 1 304 ? 37.163 35.090 150.135 1.00 14.04 296 GLY D N 1
ATOM 13641 C CA . GLY D 1 304 ? 38.094 36.226 150.115 1.00 13.34 296 GLY D CA 1
ATOM 13642 C C . GLY D 1 304 ? 37.948 37.172 151.300 1.00 12.68 296 GLY D C 1
ATOM 13643 O O . GLY D 1 304 ? 38.932 37.556 151.896 1.00 12.37 296 GLY D O 1
ATOM 13644 N N . VAL D 1 305 ? 36.711 37.503 151.655 1.00 12.49 297 VAL D N 1
ATOM 13645 C CA . VAL D 1 305 ? 36.431 38.334 152.827 1.00 12.32 297 VAL D CA 1
ATOM 13646 C C . VAL D 1 305 ? 36.895 37.642 154.099 1.00 12.28 297 VAL D C 1
ATOM 13647 O O . VAL D 1 305 ? 37.569 38.250 154.936 1.00 12.02 297 VAL D O 1
ATOM 13651 N N . ALA D 1 306 ? 36.562 36.359 154.261 1.00 12.59 298 ALA D N 1
ATOM 13652 C CA . ALA D 1 306 ? 37.010 35.614 155.449 1.00 12.72 298 ALA D CA 1
ATOM 13653 C C . ALA D 1 306 ? 38.574 35.563 155.564 1.00 12.73 298 ALA D C 1
ATOM 13654 O O . ALA D 1 306 ? 39.116 35.809 156.642 1.00 12.39 298 ALA D O 1
ATOM 13656 N N . ASN D 1 307 ? 39.271 35.231 154.474 1.00 12.61 299 ASN D N 1
ATOM 13657 C CA A ASN D 1 307 ? 40.760 35.175 154.484 0.50 12.76 299 ASN D CA 1
ATOM 13658 C CA B ASN D 1 307 ? 40.712 35.128 154.524 0.50 12.34 299 ASN D CA 1
ATOM 13659 C C . ASN D 1 307 ? 41.335 36.511 154.824 1.00 12.16 299 ASN D C 1
ATOM 13660 O O . ASN D 1 307 ? 42.308 36.575 155.521 1.00 12.02 299 ASN D O 1
ATOM 13669 N N . ALA D 1 308 ? 40.738 37.568 154.265 1.00 11.84 300 ALA D N 1
ATOM 13670 C CA . ALA D 1 308 ? 41.267 38.919 154.413 1.00 11.40 300 ALA D CA 1
ATOM 13671 C C . ALA D 1 308 ? 41.301 39.344 155.870 1.00 11.21 300 ALA D C 1
ATOM 13672 O O . ALA D 1 308 ? 42.235 40.083 156.280 1.00 10.95 300 ALA D O 1
ATOM 13674 N N . ILE D 1 309 ? 40.370 38.862 156.662 1.00 11.12 301 ILE D N 1
ATOM 13675 C CA . ILE D 1 309 ? 40.349 39.214 158.100 1.00 11.31 301 ILE D CA 1
ATOM 13676 C C . ILE D 1 309 ? 40.950 38.137 158.999 1.00 11.76 301 ILE D C 1
ATOM 13677 O O . ILE D 1 309 ? 41.681 38.459 159.905 1.00 12.60 301 ILE D O 1
ATOM 13682 N N . PHE D 1 310 ? 40.756 36.867 158.722 1.00 12.16 302 PHE D N 1
ATOM 13683 C CA . PHE D 1 310 ? 41.188 35.831 159.689 1.00 12.55 302 PHE D CA 1
ATOM 13684 C C . PHE D 1 310 ? 42.608 35.311 159.482 1.00 12.79 302 PHE D C 1
ATOM 13685 O O . PHE D 1 310 ? 43.149 34.650 160.351 1.00 12.91 302 PHE D O 1
ATOM 13693 N N . PHE D 1 311 ? 43.205 35.590 158.329 1.00 12.81 303 PHE D N 1
ATOM 13694 C CA . PHE D 1 311 ? 44.644 35.318 158.130 1.00 13.17 303 PHE D CA 1
ATOM 13695 C C . PHE D 1 311 ? 45.473 35.811 159.336 1.00 12.87 303 PHE D C 1
ATOM 13696 O O . PHE D 1 311 ? 45.301 36.931 159.804 1.00 12.50 303 PHE D O 1
ATOM 13704 N N . ASN D 1 312 ? 46.364 34.955 159.812 1.00 13.00 304 ASN D N 1
ATOM 13705 C CA . ASN D 1 312 ? 47.207 35.232 160.966 1.00 13.07 304 ASN D CA 1
ATOM 13706 C C . ASN D 1 312 ? 46.441 35.729 162.184 1.00 13.22 304 ASN D C 1
ATOM 13707 O O . ASN D 1 312 ? 46.897 36.650 162.880 1.00 12.70 304 ASN D O 1
ATOM 13712 N N . GLN D 1 313 ? 45.261 35.144 162.409 1.00 13.45 305 GLN D N 1
ATOM 13713 C CA . GLN D 1 313 ? 44.360 35.524 163.471 1.00 13.93 305 GLN D CA 1
ATOM 13714 C C . GLN D 1 313 ? 43.966 36.986 163.489 1.00 13.15 305 GLN D C 1
ATOM 13715 O O . GLN D 1 313 ? 43.716 37.553 164.536 1.00 13.16 305 GLN D O 1
ATOM 13721 N N . GLY D 1 314 ? 43.957 37.624 162.327 1.00 12.80 306 GLY D N 1
ATOM 13722 C CA . GLY D 1 314 ? 43.703 39.050 162.239 1.00 12.25 306 GLY D CA 1
ATOM 13723 C C . GLY D 1 314 ? 44.822 39.955 162.715 1.00 11.87 306 GLY D C 1
ATOM 13724 O O . GLY D 1 314 ? 44.653 41.189 162.725 1.00 11.73 306 GLY D O 1
ATOM 13725 N N . GLN D 1 315 ? 45.984 39.379 163.047 1.00 11.64 307 GLN D N 1
ATOM 13726 C CA . GLN D 1 315 ? 47.106 40.134 163.550 1.00 11.52 307 GLN D CA 1
ATOM 13727 C C . GLN D 1 315 ? 48.015 40.559 162.393 1.00 11.45 307 GLN D C 1
ATOM 13728 O O . GLN D 1 315 ? 49.147 40.097 162.247 1.00 11.15 307 GLN D O 1
ATOM 13734 N N . VAL D 1 316 ? 47.478 41.448 161.591 1.00 11.36 308 VAL D N 1
ATOM 13735 C CA . VAL D 1 316 ? 48.065 41.860 160.368 1.00 11.47 308 VAL D CA 1
ATOM 13736 C C . VAL D 1 316 ? 47.718 43.338 160.202 1.00 11.84 308 VAL D C 1
ATOM 13737 O O . VAL D 1 316 ? 46.556 43.731 160.292 1.00 11.41 308 VAL D O 1
ATOM 13741 N N . C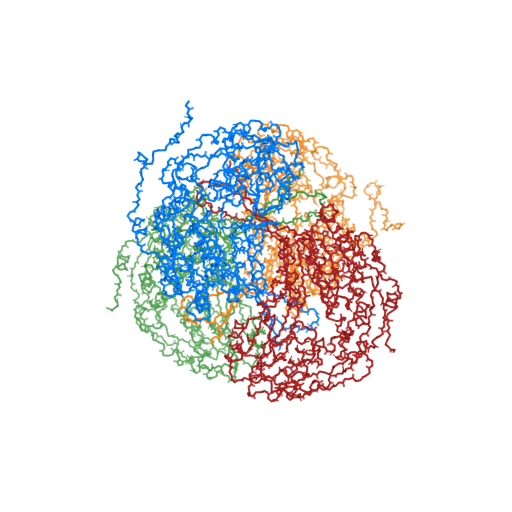YS D 1 317 ? 48.718 44.142 159.889 1.00 12.32 309 CYS D N 1
ATOM 13742 C CA A CYS D 1 317 ? 48.514 45.571 159.784 0.50 12.11 309 CYS D CA 1
ATOM 13743 C CA B CYS D 1 317 ? 48.503 45.565 159.792 0.50 12.99 309 CYS D CA 1
ATOM 13744 C C . CYS D 1 317 ? 47.488 45.912 158.702 1.00 12.41 309 CYS D C 1
ATOM 13745 O O . CYS D 1 317 ? 46.676 46.796 158.878 1.00 12.19 309 CYS D O 1
ATOM 13750 N N . THR D 1 318 ? 47.516 45.182 157.585 1.00 12.39 310 THR D N 1
ATOM 13751 C CA . THR D 1 318 ? 46.545 45.347 156.525 1.00 12.23 310 THR D CA 1
ATOM 13752 C C . THR D 1 318 ? 45.324 44.435 156.572 1.00 12.17 310 THR D C 1
ATOM 13753 O O . THR D 1 318 ? 44.703 44.217 155.560 1.00 12.95 310 THR D O 1
ATOM 13757 N N . ALA D 1 319 ? 45.001 43.850 157.714 1.00 11.62 311 ALA D N 1
ATOM 13758 C CA . ALA D 1 319 ? 43.874 42.991 157.810 1.00 11.67 311 ALA D CA 1
ATOM 13759 C C . ALA D 1 319 ? 42.628 43.677 157.234 1.00 11.58 311 ALA D C 1
ATOM 13760 O O . ALA D 1 319 ? 42.402 44.862 157.463 1.00 10.97 311 ALA D O 1
ATOM 13762 N N . GLY D 1 320 ? 41.853 42.916 156.471 1.00 11.59 312 GLY D N 1
ATOM 13763 C CA . GLY D 1 320 ? 40.622 43.419 155.887 1.00 11.51 312 GLY D CA 1
ATOM 13764 C C . GLY D 1 320 ? 39.556 43.480 156.929 1.00 11.42 312 GLY D C 1
ATOM 13765 O O . GLY D 1 320 ? 38.654 42.651 156.965 1.00 12.20 312 GLY D O 1
ATOM 13766 N N . SER D 1 321 ? 39.635 44.499 157.771 1.00 11.04 313 SER D N 1
ATOM 13767 C CA . SER D 1 321 ? 38.837 44.559 158.975 1.00 10.92 313 SER D CA 1
ATOM 13768 C C . SER D 1 321 ? 37.440 45.207 158.818 1.00 10.92 313 SER D C 1
ATOM 13769 O O . SER D 1 321 ? 36.618 45.089 159.722 1.00 11.02 313 SER D O 1
ATOM 13772 N N . ARG D 1 322 ? 37.215 45.918 157.718 1.00 10.76 314 ARG D N 1
ATOM 13773 C CA . ARG D 1 322 ? 35.931 46.475 157.389 1.00 11.07 314 ARG D CA 1
ATOM 13774 C C . ARG D 1 322 ? 35.501 45.939 156.036 1.00 11.41 314 ARG D C 1
ATOM 13775 O O . ARG D 1 322 ? 36.130 46.236 155.041 1.00 11.46 314 ARG D O 1
ATOM 13783 N N . ALA D 1 323 ? 34.377 45.238 155.973 1.00 12.07 315 ALA D N 1
ATOM 13784 C CA . ALA D 1 323 ? 33.858 44.768 154.684 1.00 12.39 315 ALA D CA 1
ATOM 13785 C C . ALA D 1 323 ? 32.651 45.588 154.265 1.00 12.81 315 ALA D C 1
ATOM 13786 O O . ALA D 1 323 ? 31.704 45.724 155.033 1.00 13.13 315 ALA D O 1
ATOM 13788 N N . TYR D 1 324 ? 32.707 46.139 153.057 1.00 12.68 316 TYR D N 1
ATOM 13789 C CA . TYR D 1 324 ? 31.600 46.892 152.513 1.00 13.06 316 TYR D CA 1
ATOM 13790 C C . TYR D 1 324 ? 31.143 46.125 151.293 1.00 13.30 316 TYR D C 1
ATOM 13791 O O . TYR D 1 324 ? 31.893 45.972 150.331 1.00 12.56 316 TYR D O 1
ATOM 13800 N N . ILE D 1 325 ? 29.942 45.574 151.389 1.00 13.56 317 ILE D N 1
ATOM 13801 C CA . ILE D 1 325 ? 29.433 44.644 150.385 1.00 14.24 317 ILE D CA 1
ATOM 13802 C C . ILE D 1 325 ? 28.140 45.204 149.778 1.00 14.48 317 ILE D C 1
ATOM 13803 O O . ILE D 1 325 ? 27.264 45.612 150.489 1.00 14.35 317 ILE D O 1
ATOM 13808 N N . HIS D 1 326 ? 28.058 45.194 148.453 1.00 14.85 318 HIS D N 1
ATOM 13809 C CA . HIS D 1 326 ? 26.952 45.745 147.763 1.00 15.18 318 HIS D CA 1
ATOM 13810 C C . HIS D 1 326 ? 25.658 45.062 148.233 1.00 16.11 318 HIS D C 1
ATOM 13811 O O . HIS D 1 326 ? 25.627 43.852 148.461 1.00 16.04 318 HIS D O 1
ATOM 13818 N N . SER D 1 327 ? 24.614 45.868 148.415 1.00 16.93 319 SER D N 1
ATOM 13819 C CA . SER D 1 327 ? 23.360 45.423 149.039 1.00 17.81 319 SER D CA 1
ATOM 13820 C C . SER D 1 327 ? 22.693 44.277 148.286 1.00 18.16 319 SER D C 1
ATOM 13821 O O . SER D 1 327 ? 22.106 43.425 148.902 1.00 19.29 319 SER D O 1
ATOM 13824 N N . LYS D 1 328 ? 22.795 44.231 146.965 1.00 17.75 320 LYS D N 1
ATOM 13825 C CA . LYS D 1 328 ? 22.339 43.093 146.202 1.00 17.99 320 LYS D CA 1
ATOM 13826 C C . LYS D 1 328 ? 22.938 41.745 146.639 1.00 18.44 320 LYS D C 1
ATOM 13827 O O . LYS D 1 328 ? 22.255 40.726 146.583 1.00 18.77 320 LYS D O 1
ATOM 13829 N N . VAL D 1 329 ? 24.181 41.709 147.118 1.00 18.11 321 VAL D N 1
ATOM 13830 C CA . VAL D 1 329 ? 24.779 40.440 147.534 1.00 17.68 321 VAL D CA 1
ATOM 13831 C C . VAL D 1 329 ? 25.211 40.361 149.022 1.00 17.57 321 VAL D C 1
ATOM 13832 O O . VAL D 1 329 ? 25.784 39.354 149.443 1.00 16.76 321 VAL D O 1
ATOM 13836 N N . PHE D 1 330 ? 24.909 41.395 149.819 1.00 17.46 322 PHE D N 1
ATOM 13837 C CA . PHE D 1 330 ? 25.343 41.435 151.208 1.00 17.52 322 PHE D CA 1
ATOM 13838 C C . PHE D 1 330 ? 24.923 40.198 152.003 1.00 18.14 322 PHE D C 1
ATOM 13839 O O . PHE D 1 330 ? 25.739 39.583 152.702 1.00 16.66 322 PHE D O 1
ATOM 13847 N N . ASP D 1 331 ? 23.641 39.837 151.930 1.00 18.91 323 ASP D N 1
ATOM 13848 C CA . ASP D 1 331 ? 23.152 38.748 152.767 1.00 20.50 323 ASP D CA 1
ATOM 13849 C C . ASP D 1 331 ? 23.843 37.440 152.414 1.00 19.69 323 ASP D C 1
ATOM 13850 O O . ASP D 1 331 ? 24.225 36.698 153.301 1.00 19.68 323 ASP D O 1
ATOM 13855 N N . GLY D 1 332 ? 23.955 37.140 151.136 1.00 19.70 324 GLY D N 1
ATOM 13856 C CA . GLY D 1 332 ? 24.549 35.870 150.713 1.00 19.41 324 GLY D CA 1
ATOM 13857 C C . GLY D 1 332 ? 26.040 35.806 151.030 1.00 18.89 324 GLY D C 1
ATOM 13858 O O . GLY D 1 332 ? 26.532 34.772 151.495 1.00 19.10 324 GLY D O 1
ATOM 13859 N N . VAL D 1 333 ? 26.743 36.912 150.850 1.00 17.68 325 VAL D N 1
ATOM 13860 C CA . VAL D 1 333 ? 28.157 36.924 151.196 1.00 17.33 325 VAL D CA 1
ATOM 13861 C C . VAL D 1 333 ? 28.374 36.774 152.730 1.00 17.48 325 VAL D C 1
ATOM 13862 O O . VAL D 1 333 ? 29.115 35.891 153.176 1.00 16.07 325 VAL D O 1
ATOM 13866 N N . ILE D 1 334 ? 27.631 37.531 153.539 1.00 18.47 326 ILE D N 1
ATOM 13867 C CA . ILE D 1 334 ? 27.814 37.461 154.994 1.00 19.27 326 ILE D CA 1
ATOM 13868 C C . ILE D 1 334 ? 27.358 36.140 155.610 1.00 19.68 326 ILE D C 1
ATOM 13869 O O . ILE D 1 334 ? 28.035 35.610 156.497 1.00 19.40 326 ILE D O 1
ATOM 13874 N N . GLU D 1 335 ? 26.257 35.574 155.106 1.00 19.97 327 GLU D N 1
ATOM 13875 C CA A GLU D 1 335 ? 25.842 34.214 155.480 0.50 20.46 327 GLU D CA 1
ATOM 13876 C CA B GLU D 1 335 ? 25.851 34.229 155.522 0.50 20.03 327 GLU D CA 1
ATOM 13877 C C . GLU D 1 335 ? 27.033 33.280 155.327 1.00 19.53 327 GLU D C 1
ATOM 13878 O O . GLU D 1 335 ? 27.393 32.550 156.233 1.00 18.96 327 GLU D O 1
ATOM 13889 N N . ARG D 1 336 ? 27.647 33.334 154.156 1.00 18.27 328 ARG D N 1
ATOM 13890 C CA . ARG D 1 336 ? 28.746 32.451 153.847 1.00 17.82 328 ARG D CA 1
ATOM 13891 C C . ARG D 1 336 ? 29.963 32.731 154.704 1.00 16.78 328 ARG D C 1
ATOM 13892 O O . ARG D 1 336 ? 30.631 31.800 155.138 1.00 16.80 328 ARG D O 1
ATOM 13900 N N . VAL D 1 337 ? 30.262 34.004 154.931 1.00 15.64 329 VAL D N 1
ATOM 13901 C CA . VAL D 1 337 ? 31.410 34.369 155.756 1.00 15.21 329 VAL D CA 1
ATOM 13902 C C . VAL D 1 337 ? 31.259 33.859 157.186 1.00 15.20 329 VAL D C 1
ATOM 13903 O O . VAL D 1 337 ? 32.212 33.376 157.793 1.00 15.40 329 VAL D O 1
ATOM 13907 N N . ALA D 1 338 ? 30.067 33.982 157.736 1.00 15.47 330 ALA D N 1
ATOM 13908 C CA . ALA D 1 338 ? 29.794 33.528 159.104 1.00 15.36 330 ALA D CA 1
ATOM 13909 C C . ALA D 1 338 ? 29.963 32.025 159.210 1.00 15.65 330 ALA D C 1
ATOM 13910 O O . ALA D 1 338 ? 30.515 31.522 160.197 1.00 15.63 330 ALA D O 1
ATOM 13912 N N . LYS D 1 339 ? 29.543 31.304 158.181 1.00 15.90 331 LYS D N 1
ATOM 13913 C CA . LYS D 1 339 ? 29.702 29.841 158.166 1.00 16.41 331 LYS D CA 1
ATOM 13914 C C . LYS D 1 339 ? 31.204 29.523 158.135 1.00 16.47 331 LYS D C 1
ATOM 13915 O O . LYS D 1 339 ? 31.646 28.616 158.854 1.00 16.97 331 LYS D O 1
ATOM 13917 N N . ILE D 1 340 ? 31.968 30.238 157.319 1.00 16.30 332 ILE D N 1
ATOM 13918 C CA . ILE D 1 340 ? 33.438 30.007 157.244 1.00 16.80 332 ILE D CA 1
ATOM 13919 C C . ILE D 1 340 ? 34.067 30.268 158.600 1.00 16.99 332 ILE D C 1
ATOM 13920 O O . ILE D 1 340 ? 34.816 29.432 159.110 1.00 17.33 332 ILE D O 1
ATOM 13925 N N . ALA D 1 341 ? 33.689 31.378 159.223 1.00 17.04 333 ALA D N 1
ATOM 13926 C CA . ALA D 1 341 ? 34.233 31.740 160.524 1.00 17.32 333 ALA D CA 1
ATOM 13927 C C . ALA D 1 341 ? 34.018 30.672 161.590 1.00 18.41 333 ALA D C 1
ATOM 13928 O O . ALA D 1 341 ? 34.944 30.271 162.285 1.00 18.44 333 ALA D O 1
ATOM 13930 N N . ALA D 1 342 ? 32.781 30.204 161.691 1.00 19.50 334 ALA D N 1
ATOM 13931 C CA . ALA D 1 342 ? 32.413 29.181 162.649 1.00 20.87 334 ALA D CA 1
ATOM 13932 C C . ALA D 1 342 ? 33.043 27.824 162.348 1.00 21.86 334 ALA D C 1
ATOM 13933 O O . ALA D 1 342 ? 33.176 27.019 163.236 1.00 22.71 334 ALA D O 1
ATOM 13935 N N . SER D 1 343 ? 33.418 27.565 161.110 1.00 22.96 335 SER D N 1
ATOM 13936 C CA . SER D 1 343 ? 34.054 26.301 160.741 1.00 23.95 335 SER D CA 1
ATOM 13937 C C . SER D 1 343 ? 35.584 26.270 160.978 1.00 21.78 335 SER D C 1
ATOM 13938 O O . SER D 1 343 ? 36.187 25.210 160.912 1.00 21.94 335 SER D O 1
ATOM 13941 N N . LEU D 1 344 ? 36.233 27.412 161.176 1.00 19.91 336 LEU D N 1
ATOM 13942 C CA . LEU D 1 344 ? 37.705 27.404 161.268 1.00 18.99 336 LEU D CA 1
ATOM 13943 C C . LEU D 1 344 ? 38.195 26.647 162.510 1.00 18.85 336 LEU D C 1
ATOM 13944 O O . LEU D 1 344 ? 37.653 26.845 163.621 1.00 17.90 336 LEU D O 1
ATOM 13949 N N . LYS D 1 345 ? 39.192 25.773 162.318 1.00 18.52 337 LYS D N 1
ATOM 13950 C CA . LYS D 1 345 ? 39.737 24.937 163.413 1.00 19.13 337 LYS D CA 1
ATOM 13951 C C . LYS D 1 345 ? 40.670 25.723 164.308 1.00 17.83 337 LYS D C 1
ATOM 13952 O O . LYS D 1 345 ? 41.682 26.248 163.847 1.00 17.47 337 LYS D O 1
ATOM 13958 N N . ILE D 1 346 ? 40.300 25.844 165.572 1.00 17.24 338 ILE D N 1
ATOM 13959 C CA . ILE D 1 346 ? 41.038 26.659 166.546 1.00 16.69 338 ILE D CA 1
ATOM 13960 C C . ILE D 1 346 ? 41.886 25.700 167.345 1.00 16.88 338 ILE D C 1
ATOM 13961 O O . ILE D 1 346 ? 41.381 24.705 167.837 1.00 16.56 338 ILE D O 1
ATOM 13966 N N . GLY D 1 347 ? 43.179 25.985 167.473 1.00 16.35 339 GLY D N 1
ATOM 13967 C CA . GLY D 1 347 ? 44.045 25.098 168.203 1.00 16.75 339 GLY D CA 1
ATOM 13968 C C . GLY D 1 347 ? 45.481 25.560 168.270 1.00 16.50 339 GLY D C 1
ATOM 13969 O O . GLY D 1 347 ? 45.817 26.658 167.813 1.00 16.17 339 GLY D O 1
ATOM 13970 N N . PRO D 1 348 ? 46.322 24.753 168.912 1.00 16.42 340 PRO D N 1
ATOM 13971 C CA . PRO D 1 348 ? 47.748 25.062 168.923 1.00 15.97 340 PRO D CA 1
ATOM 13972 C C . PRO D 1 348 ? 48.369 25.092 167.530 1.00 15.39 340 PRO D C 1
ATOM 13973 O O . PRO D 1 348 ? 48.074 24.248 166.667 1.00 14.76 340 PRO D O 1
ATOM 13977 N N . GLY D 1 349 ? 49.283 26.050 167.334 1.00 15.14 341 GLY D N 1
ATOM 13978 C CA . GLY D 1 349 ? 49.919 26.239 166.023 1.00 14.99 341 GLY D CA 1
ATOM 13979 C C . GLY D 1 349 ? 50.711 25.024 165.539 1.00 15.18 341 GLY D C 1
ATOM 13980 O O . GLY D 1 349 ? 50.870 24.829 164.329 1.00 14.42 341 GLY D O 1
ATOM 13981 N N . MET D 1 350 ? 51.208 24.207 166.464 1.00 15.46 342 MET D N 1
ATOM 13982 C CA . MET D 1 350 ? 52.012 23.069 166.064 1.00 16.44 342 MET D CA 1
ATOM 13983 C C . MET D 1 350 ? 51.163 21.924 165.487 1.00 17.32 342 MET D C 1
ATOM 13984 O O . MET D 1 350 ? 51.704 21.019 164.919 1.00 17.57 342 MET D O 1
ATOM 13989 N N . ASP D 1 351 ? 49.841 21.986 165.659 1.00 18.00 343 ASP D N 1
ATOM 13990 C CA . ASP D 1 351 ? 48.947 20.971 165.098 1.00 18.65 343 ASP D CA 1
ATOM 13991 C C . ASP D 1 351 ? 48.694 21.324 163.639 1.00 18.76 343 ASP D C 1
ATOM 13992 O O . ASP D 1 351 ? 48.197 22.401 163.342 1.00 19.03 343 ASP D O 1
ATOM 13997 N N . PRO D 1 352 ? 49.031 20.413 162.712 1.00 19.37 344 PRO D N 1
ATOM 13998 C CA . PRO D 1 352 ? 48.775 20.687 161.306 1.00 19.41 344 PRO D CA 1
ATOM 13999 C C . PRO D 1 352 ? 47.290 20.942 160.970 1.00 20.00 344 PRO D C 1
ATOM 14000 O O . PRO D 1 352 ? 47.021 21.535 159.942 1.00 21.10 344 PRO D O 1
ATOM 14004 N N . ALA D 1 353 ? 46.352 20.519 161.804 1.00 19.75 345 ALA D N 1
ATOM 14005 C CA . ALA D 1 353 ? 44.936 20.782 161.551 1.00 20.20 345 ALA D CA 1
ATOM 14006 C C . ALA D 1 353 ? 44.513 22.208 161.901 1.00 19.51 345 ALA D C 1
ATOM 14007 O O . ALA D 1 353 ? 43.452 22.666 161.482 1.00 20.50 345 ALA D O 1
ATOM 14009 N N . THR D 1 354 ? 45.344 22.929 162.628 1.00 18.52 346 THR D N 1
ATOM 14010 C CA . THR D 1 354 ? 44.965 24.240 163.113 1.00 17.76 346 THR D CA 1
ATOM 14011 C C . THR D 1 354 ? 44.877 25.262 161.989 1.00 17.06 346 THR D C 1
ATOM 14012 O O . THR D 1 354 ? 45.795 25.418 161.233 1.00 16.69 346 THR D O 1
ATOM 14016 N N . GLN D 1 355 ? 43.748 25.971 161.916 1.00 16.95 347 GLN D N 1
ATOM 14017 C CA . GLN D 1 355 ? 43.595 27.127 161.022 1.00 16.58 347 GLN D CA 1
ATOM 14018 C C . GLN D 1 355 ? 43.657 28.485 161.728 1.00 16.06 347 GLN D C 1
ATOM 14019 O O . GLN D 1 355 ? 44.094 29.474 161.136 1.00 16.47 347 GLN D O 1
ATOM 14025 N N . ILE D 1 356 ? 43.279 28.518 162.995 1.00 15.57 348 ILE D N 1
ATOM 14026 C CA . ILE D 1 356 ? 43.332 29.722 163.818 1.00 15.25 348 ILE D CA 1
ATOM 14027 C C . ILE D 1 356 ? 44.093 29.383 165.093 1.00 14.90 348 ILE D C 1
ATOM 14028 O O . ILE D 1 356 ? 43.613 28.564 165.899 1.00 14.92 348 ILE D O 1
ATOM 14033 N N . GLY D 1 357 ? 45.282 29.965 165.268 1.00 14.04 349 GLY D N 1
ATOM 14034 C CA . GLY D 1 357 ? 46.008 29.857 166.529 1.00 13.81 349 GLY D CA 1
ATOM 14035 C C . GLY D 1 357 ? 45.504 30.832 167.587 1.00 13.76 349 GLY D C 1
ATOM 14036 O O . GLY D 1 357 ? 44.542 31.566 167.363 1.00 13.57 349 GLY D O 1
ATOM 14037 N N . PRO D 1 358 ? 46.149 30.857 168.764 1.00 13.68 350 PRO D N 1
ATOM 14038 C CA . PRO D 1 358 ? 45.800 31.843 169.784 1.00 13.54 350 PRO D CA 1
ATOM 14039 C C . PRO D 1 358 ? 46.348 33.207 169.415 1.00 13.13 350 PRO D C 1
ATOM 14040 O O . PRO D 1 358 ? 47.160 33.325 168.504 1.00 13.40 350 PRO D O 1
ATOM 14044 N N . LEU D 1 359 ? 45.916 34.241 170.116 1.00 12.98 351 LEU D N 1
ATOM 14045 C CA . LEU D 1 359 ? 46.560 35.556 170.026 1.00 12.28 351 LEU D CA 1
ATOM 14046 C C . LEU D 1 359 ? 47.865 35.505 170.837 1.00 12.54 351 LEU D C 1
ATOM 14047 O O . LEU D 1 359 ? 48.111 34.582 171.587 1.00 12.05 351 LEU D O 1
ATOM 14052 N N . VAL D 1 360 ? 48.704 36.526 170.679 1.00 12.57 352 VAL D N 1
ATOM 14053 C CA . VAL D 1 360 ? 50.059 36.451 171.116 1.00 12.71 352 VAL D CA 1
ATOM 14054 C C . VAL D 1 360 ? 50.242 36.498 172.617 1.00 12.82 352 VAL D C 1
ATOM 14055 O O . VAL D 1 360 ? 51.256 36.022 173.138 1.00 12.60 352 VAL D O 1
ATOM 14059 N N . SER D 1 361 ? 49.310 37.099 173.319 1.00 13.10 353 SER D N 1
ATOM 14060 C CA . SER D 1 361 ? 49.454 37.331 174.761 1.00 13.28 353 SER D CA 1
ATOM 14061 C C . SER D 1 361 ? 48.107 37.497 175.429 1.00 13.55 353 SER D C 1
ATOM 14062 O O . SER D 1 361 ? 47.099 37.795 174.775 1.00 12.74 353 SER D O 1
ATOM 14065 N N . ALA D 1 362 ? 48.112 37.407 176.753 1.00 13.88 354 ALA D N 1
ATOM 14066 C CA . ALA D 1 362 ? 46.928 37.724 177.523 1.00 14.37 354 ALA D CA 1
ATOM 14067 C C . ALA D 1 362 ? 46.496 39.161 177.344 1.00 14.46 354 ALA D C 1
ATOM 14068 O O . ALA D 1 362 ? 45.290 39.419 177.255 1.00 14.85 354 ALA D O 1
ATOM 14070 N N . LYS D 1 363 ? 47.443 40.103 177.298 1.00 14.82 355 LYS D N 1
ATOM 14071 C CA . LYS D 1 363 ? 47.106 41.523 177.119 1.00 15.11 355 LYS D CA 1
ATOM 14072 C C . LYS D 1 363 ? 46.425 41.722 175.760 1.00 15.14 355 LYS D C 1
ATOM 14073 O O . LYS D 1 363 ? 45.417 42.454 175.662 1.00 15.75 355 LYS D O 1
ATOM 14075 N N . GLN D 1 364 ? 46.877 41.026 174.733 1.00 16.34 356 GLN D N 1
ATOM 14076 C CA . GLN D 1 364 ? 46.192 41.122 173.439 1.00 15.97 356 GLN D CA 1
ATOM 14077 C C . GLN D 1 364 ? 44.785 40.580 173.453 1.00 15.70 356 GLN D C 1
ATOM 14078 O O . GLN D 1 364 ? 43.886 41.177 172.853 1.00 15.57 356 GLN D O 1
ATOM 14084 N N . ARG D 1 365 ? 44.589 39.415 174.072 1.00 16.06 357 ARG D N 1
ATOM 14085 C CA . ARG D 1 365 ? 43.277 38.898 174.185 1.00 16.31 357 ARG D CA 1
ATOM 14086 C C . ARG D 1 365 ? 42.375 39.873 174.944 1.00 16.71 357 ARG D C 1
ATOM 14087 O O . ARG D 1 365 ? 41.229 40.090 174.566 1.00 16.40 357 ARG D O 1
ATOM 14095 N N . GLU D 1 366 ? 42.871 40.443 176.033 1.00 17.54 358 GLU D N 1
ATOM 14096 C CA A GLU D 1 366 ? 42.071 41.402 176.798 0.50 17.97 358 GLU D CA 1
ATOM 14097 C CA B GLU D 1 366 ? 42.082 41.386 176.831 0.50 18.28 358 GLU D CA 1
ATOM 14098 C C . GLU D 1 366 ? 41.639 42.574 175.906 1.00 17.40 358 GLU D C 1
ATOM 14099 O O . GLU D 1 366 ? 40.471 42.973 175.888 1.00 17.68 358 GLU D O 1
ATOM 14110 N N . ARG D 1 367 ? 42.566 43.132 175.132 1.00 17.85 359 ARG D N 1
ATOM 14111 C CA . ARG D 1 367 ? 42.266 44.227 174.207 1.00 17.88 359 ARG D CA 1
ATOM 14112 C C . ARG D 1 367 ? 41.228 43.854 173.146 1.00 16.21 359 ARG D C 1
ATOM 14113 O O . ARG D 1 367 ? 40.259 44.611 172.909 1.00 15.28 359 ARG D O 1
ATOM 14121 N N . VAL D 1 368 ? 41.424 42.699 172.507 1.00 15.01 360 VAL D N 1
ATOM 14122 C CA . VAL D 1 368 ? 40.542 42.272 171.439 1.00 14.66 360 VAL D CA 1
ATOM 14123 C C . VAL D 1 368 ? 39.134 41.992 171.984 1.00 14.87 360 VAL D C 1
ATOM 14124 O O . VAL D 1 368 ? 38.149 42.475 171.414 1.00 14.78 360 VAL D O 1
ATOM 14128 N N . CYS D 1 369 ? 39.034 41.288 173.114 1.00 15.63 361 CYS D N 1
ATOM 14129 C CA . CYS D 1 369 ? 37.722 41.045 173.732 1.00 16.19 361 CYS D CA 1
ATOM 14130 C C . CYS D 1 369 ? 37.051 42.345 174.191 1.00 16.01 361 CYS D C 1
ATOM 14131 O O . CYS D 1 369 ? 35.834 42.477 174.124 1.00 15.90 361 CYS D O 1
ATOM 14134 N N . GLY D 1 370 ? 37.842 43.301 174.653 1.00 15.82 362 GLY D N 1
ATOM 14135 C CA . GLY D 1 370 ? 37.322 44.611 175.049 1.00 15.56 362 GLY D CA 1
ATOM 14136 C C . GLY D 1 370 ? 36.714 45.379 173.878 1.00 14.77 362 GLY D C 1
ATOM 14137 O O . GLY D 1 370 ? 35.690 46.034 174.026 1.00 14.05 362 GLY D O 1
ATOM 14138 N N . TYR D 1 371 ? 37.335 45.268 172.693 1.00 13.91 363 TYR D N 1
ATOM 14139 C CA . TYR D 1 371 ? 36.740 45.837 171.510 1.00 13.55 363 TYR D CA 1
ATOM 14140 C C . TYR D 1 371 ? 35.426 45.161 171.146 1.00 13.66 363 TYR D C 1
ATOM 14141 O O . TYR D 1 371 ? 34.446 45.854 170.805 1.00 13.41 363 TYR D O 1
ATOM 14150 N N . ILE D 1 372 ? 35.402 43.828 171.180 1.00 13.09 364 ILE D N 1
ATOM 14151 C CA . ILE D 1 372 ? 34.184 43.130 170.868 1.00 13.77 364 ILE D CA 1
ATOM 14152 C C . ILE D 1 372 ? 33.065 43.595 171.804 1.00 14.61 364 ILE D C 1
ATOM 14153 O O . ILE D 1 372 ? 31.935 43.847 171.366 1.00 15.31 364 ILE D O 1
ATOM 14158 N N . ASP D 1 373 ? 33.379 43.666 173.094 1.00 15.57 365 ASP D N 1
ATOM 14159 C CA . ASP D 1 373 ? 32.414 44.075 174.114 1.00 17.47 365 ASP D CA 1
ATOM 14160 C C . ASP D 1 373 ? 31.887 45.471 173.840 1.00 16.52 365 ASP D C 1
ATOM 14161 O O . ASP D 1 373 ? 30.690 45.737 173.935 1.00 16.17 365 ASP D O 1
ATOM 14166 N N . SER D 1 374 ? 32.806 46.325 173.445 1.00 15.15 366 SER D N 1
ATOM 14167 C CA . SER D 1 374 ? 32.479 47.682 173.079 1.00 15.41 366 SER D CA 1
ATOM 14168 C C . SER D 1 374 ? 31.446 47.763 171.916 1.00 14.10 366 SER D C 1
ATOM 14169 O O . SER D 1 374 ? 30.511 48.543 171.966 1.00 13.47 366 SER D O 1
ATOM 14172 N N . GLY D 1 375 ? 31.635 46.923 170.908 1.00 13.23 367 GLY D N 1
ATOM 14173 C CA . GLY D 1 375 ? 30.716 46.802 169.799 1.00 12.75 367 GLY D CA 1
ATOM 14174 C C . GLY D 1 375 ? 29.316 46.412 170.247 1.00 12.99 367 GLY D C 1
ATOM 14175 O O . GLY D 1 375 ? 28.348 47.052 169.852 1.00 12.60 367 GLY D O 1
ATOM 14176 N N . PHE D 1 376 ? 29.232 45.378 171.092 1.00 13.19 368 PHE D N 1
ATOM 14177 C CA . PHE D 1 376 ? 27.954 44.944 171.652 1.00 13.88 368 PHE D CA 1
ATOM 14178 C C . PHE D 1 376 ? 27.328 46.108 172.392 1.00 14.65 368 PHE D C 1
ATOM 14179 O O . PHE D 1 376 ? 26.147 46.389 172.217 1.00 15.20 368 PHE D O 1
ATOM 14187 N N . GLY D 1 377 ? 28.127 46.810 173.174 1.00 15.08 369 GLY D N 1
ATOM 14188 C CA . GLY D 1 377 ? 27.644 47.968 173.941 1.00 15.87 369 GLY D CA 1
ATOM 14189 C C . GLY D 1 377 ? 27.057 49.076 173.077 1.00 16.52 369 GLY D C 1
ATOM 14190 O O . GLY D 1 377 ? 26.133 49.776 173.498 1.00 16.37 369 GLY D O 1
ATOM 14191 N N . GLU D 1 378 ? 27.543 49.212 171.855 1.00 16.52 370 GLU D N 1
ATOM 14192 C CA . GLU D 1 378 ? 27.059 50.255 170.975 1.00 17.35 370 GLU D CA 1
ATOM 14193 C C . GLU D 1 378 ? 26.000 49.797 170.008 1.00 17.55 370 GLU D C 1
ATOM 14194 O O . GLU D 1 378 ? 25.473 50.614 169.265 1.00 17.60 370 GLU D O 1
ATOM 14200 N N . GLY D 1 379 ? 25.637 48.513 170.038 1.00 17.43 371 GLY D N 1
ATOM 14201 C CA . GLY D 1 379 ? 24.463 48.029 169.269 1.00 17.67 371 GLY D CA 1
ATOM 14202 C C . GLY D 1 379 ? 24.813 47.071 168.137 1.00 16.95 371 GLY D C 1
ATOM 14203 O O . GLY D 1 379 ? 23.916 46.598 167.447 1.00 17.76 371 GLY D O 1
ATOM 14204 N N . ALA D 1 380 ? 26.098 46.754 167.966 1.00 15.62 372 ALA D N 1
ATOM 14205 C CA . ALA D 1 380 ? 26.523 45.765 166.968 1.00 15.51 372 ALA D CA 1
ATOM 14206 C C . ALA D 1 380 ? 26.124 44.373 167.412 1.00 15.67 372 ALA D C 1
ATOM 14207 O O . ALA D 1 380 ? 25.973 44.134 168.621 1.00 15.91 372 ALA D O 1
ATOM 14209 N N . ARG D 1 381 ? 25.900 43.472 166.460 1.00 15.71 373 ARG D N 1
ATOM 14210 C CA . ARG D 1 381 ? 25.547 42.090 166.801 1.00 16.74 373 ARG D CA 1
ATOM 14211 C C . ARG D 1 381 ? 26.477 41.136 166.093 1.00 15.82 373 ARG D C 1
ATOM 14212 O O . ARG D 1 381 ? 26.992 41.429 164.997 1.00 15.40 373 ARG D O 1
ATOM 14220 N N . ALA D 1 382 ? 26.717 39.997 166.715 1.00 14.93 374 ALA D N 1
ATOM 14221 C CA . ALA D 1 382 ? 27.628 38.995 166.162 1.00 14.67 374 ALA D CA 1
ATOM 14222 C C . ALA D 1 382 ? 26.866 38.048 165.236 1.00 15.19 374 ALA D C 1
ATOM 14223 O O . ALA D 1 382 ? 25.927 37.361 165.661 1.00 15.89 374 ALA D O 1
ATOM 14225 N N . ALA D 1 383 ? 27.261 38.002 163.980 1.00 14.86 375 ALA D N 1
ATOM 14226 C CA . ALA D 1 383 ? 26.790 36.974 163.070 1.00 15.51 375 ALA D CA 1
ATOM 14227 C C . ALA D 1 383 ? 27.561 35.688 163.281 1.00 15.88 375 ALA D C 1
ATOM 14228 O O . ALA D 1 383 ? 27.128 34.626 162.873 1.00 17.14 375 ALA D O 1
ATOM 14230 N N . ALA D 1 384 ? 28.744 35.792 163.858 1.00 15.91 376 ALA D N 1
ATOM 14231 C CA . ALA D 1 384 ? 29.555 34.633 164.227 1.00 16.33 376 ALA D CA 1
ATOM 14232 C C . ALA D 1 384 ? 30.500 35.012 165.329 1.00 16.34 376 ALA D C 1
ATOM 14233 O O . ALA D 1 384 ? 30.920 36.168 165.419 1.00 15.33 376 ALA D O 1
ATOM 14235 N N . GLY D 1 385 ? 30.827 34.042 166.176 1.00 17.14 377 GLY D N 1
ATOM 14236 C CA . GLY D 1 385 ? 31.828 34.225 167.211 1.00 18.11 377 GLY D CA 1
ATOM 14237 C C . GLY D 1 385 ? 31.374 35.079 168.368 1.00 19.07 377 GLY D C 1
ATOM 14238 O O . GLY D 1 385 ? 30.199 35.112 168.700 1.00 18.86 377 GLY D O 1
ATOM 14239 N N . GLY D 1 386 ? 32.298 35.858 168.919 1.00 20.76 378 GLY D N 1
ATOM 14240 C CA . GLY D 1 386 ? 31.978 36.767 169.985 1.00 24.39 378 GLY D CA 1
ATOM 14241 C C . GLY D 1 386 ? 32.295 36.151 171.330 1.00 29.83 378 GLY D C 1
ATOM 14242 O O . GLY D 1 386 ? 32.935 36.810 172.151 1.00 37.48 378 GLY D O 1
ATOM 14243 N N . ARG D 1 387 ? 31.939 34.869 171.501 1.00 32.60 379 ARG D N 1
ATOM 14244 C CA . ARG D 1 387 ? 31.954 34.124 172.801 1.00 33.75 379 ARG D CA 1
ATOM 14245 C C . ARG D 1 387 ? 33.353 33.735 173.245 1.00 33.28 379 ARG D C 1
ATOM 14246 O O . ARG D 1 387 ? 34.121 33.235 172.438 1.00 32.25 379 ARG D O 1
ATOM 14254 N N . ALA D 1 388 ? 33.628 33.834 174.546 1.00 33.98 380 ALA D N 1
ATOM 14255 C CA . ALA D 1 388 ? 34.969 33.539 175.125 1.00 33.37 380 ALA D CA 1
ATOM 14256 C C . ALA D 1 388 ? 35.423 32.075 175.030 1.00 30.77 380 ALA D C 1
ATOM 14257 O O . ALA D 1 388 ? 34.581 31.148 175.079 1.00 30.55 380 ALA D O 1
ATOM 14259 N N . ILE D 1 389 ? 36.739 31.865 174.885 1.00 27.25 381 ILE D N 1
ATOM 14260 C CA . ILE D 1 389 ? 37.257 30.493 174.901 1.00 27.60 381 ILE D CA 1
ATOM 14261 C C . ILE D 1 389 ? 37.996 30.157 176.200 1.00 29.03 381 ILE D C 1
ATOM 14262 O O . ILE D 1 389 ? 39.042 30.706 176.474 1.00 28.46 381 ILE D O 1
ATOM 14267 N N . ASP D 1 390 ? 37.431 29.224 176.965 1.00 30.63 382 ASP D N 1
ATOM 14268 C CA . ASP D 1 390 ? 38.027 28.763 178.225 1.00 32.42 382 ASP D CA 1
ATOM 14269 C C . ASP D 1 390 ? 39.310 27.995 178.016 1.00 30.90 382 ASP D C 1
ATOM 14270 O O . ASP D 1 390 ? 39.586 27.492 176.931 1.00 30.97 382 ASP D O 1
ATOM 14275 N N . GLY D 1 391 ? 40.105 27.916 179.063 1.00 30.43 383 GLY D N 1
ATOM 14276 C CA . GLY D 1 391 ? 41.273 27.052 179.047 1.00 29.90 383 GLY D CA 1
ATOM 14277 C C . GLY D 1 391 ? 42.597 27.781 178.855 1.00 28.38 383 GLY D C 1
ATOM 14278 O O . GLY D 1 391 ? 42.640 29.015 178.720 1.00 26.99 383 GLY D O 1
ATOM 14279 N N . PRO D 1 392 ? 43.694 27.011 178.866 1.00 27.83 384 PRO D N 1
ATOM 14280 C CA . PRO D 1 392 ? 44.983 27.642 178.757 1.00 27.63 384 PRO D CA 1
ATOM 14281 C C . PRO D 1 392 ? 45.180 28.240 177.352 1.00 25.44 384 PRO D C 1
ATOM 14282 O O . PRO D 1 392 ? 44.457 27.908 176.372 1.00 27.19 384 PRO D O 1
ATOM 14286 N N . GLY D 1 393 ? 46.052 29.198 177.256 1.00 22.83 385 GLY D N 1
ATOM 14287 C CA . GLY D 1 393 ? 46.280 29.809 175.943 1.00 20.78 385 GLY D CA 1
ATOM 14288 C C . GLY D 1 393 ? 45.370 31.009 175.737 1.00 18.92 385 GLY D C 1
ATOM 14289 O O . GLY D 1 393 ? 44.463 31.245 176.532 1.00 18.82 385 GLY D O 1
ATOM 14290 N N . PHE D 1 394 ? 45.689 31.820 174.737 1.00 16.94 386 PHE D N 1
ATOM 14291 C CA . PHE D 1 394 ? 45.057 33.117 174.574 1.00 15.63 386 PHE D CA 1
ATOM 14292 C C . PHE D 1 394 ? 44.159 33.121 173.339 1.00 14.84 386 PHE D C 1
ATOM 14293 O O . PHE D 1 394 ? 44.281 33.960 172.456 1.00 14.52 386 PHE D O 1
ATOM 14301 N N . PHE D 1 395 ? 43.228 32.177 173.337 1.00 14.63 387 PHE D N 1
ATOM 14302 C CA . PHE D 1 395 ? 42.403 31.917 172.198 1.00 14.22 387 PHE D CA 1
ATOM 14303 C C . PHE D 1 395 ? 41.152 32.815 172.190 1.00 14.32 387 PHE D C 1
ATOM 14304 O O . PHE D 1 395 ? 40.575 33.097 173.237 1.00 14.01 387 PHE D O 1
ATOM 14312 N N . VAL D 1 396 ? 40.787 33.259 170.989 1.00 14.39 388 VAL D N 1
ATOM 14313 C CA . VAL D 1 396 ? 39.601 34.055 170.731 1.00 15.15 388 VAL D CA 1
ATOM 14314 C C . VAL D 1 396 ? 38.926 33.507 169.474 1.00 15.50 388 VAL D C 1
ATOM 14315 O O . VAL D 1 396 ? 39.603 33.184 168.497 1.00 15.79 388 VAL D O 1
ATOM 14319 N N . GLU D 1 397 ? 37.597 33.445 169.474 1.00 15.52 389 GLU D N 1
ATOM 14320 C CA . GLU D 1 397 ? 36.841 33.030 168.299 1.00 15.35 389 GLU D CA 1
ATOM 14321 C C . GLU D 1 397 ? 36.890 34.024 167.153 1.00 14.21 389 GLU D C 1
ATOM 14322 O O . GLU D 1 397 ? 36.762 35.249 167.373 1.00 13.96 389 GLU D O 1
ATOM 14328 N N . PRO D 1 398 ? 37.005 33.518 165.928 1.00 13.31 390 PRO D N 1
ATOM 14329 C CA . PRO D 1 398 ? 36.786 34.365 164.764 1.00 12.96 390 PRO D CA 1
ATOM 14330 C C . PRO D 1 398 ? 35.385 34.997 164.863 1.00 13.26 390 PRO D C 1
ATOM 14331 O O . PRO D 1 398 ? 34.405 34.291 165.097 1.00 13.23 390 PRO D O 1
ATOM 14335 N N . THR D 1 399 ? 35.318 36.318 164.738 1.00 12.72 391 THR D N 1
ATOM 14336 C CA . THR D 1 399 ? 34.132 37.044 165.071 1.00 13.09 391 THR D CA 1
ATOM 14337 C C . THR D 1 399 ? 33.705 37.959 163.910 1.00 13.50 391 THR D C 1
ATOM 14338 O O . THR D 1 399 ? 34.549 38.681 163.359 1.00 13.73 391 THR D O 1
ATOM 14342 N N . VAL D 1 400 ? 32.427 37.902 163.558 1.00 13.95 392 VAL D N 1
ATOM 14343 C CA . VAL D 1 400 ? 31.850 38.766 162.526 1.00 14.52 392 VAL D CA 1
ATOM 14344 C C . VAL D 1 400 ? 30.729 39.603 163.143 1.00 14.05 392 VAL D C 1
ATOM 14345 O O . VAL D 1 400 ? 29.760 39.053 163.642 1.00 14.58 392 VAL D O 1
ATOM 14349 N N . LEU D 1 401 ? 30.889 40.925 163.098 1.00 13.55 393 LEU D N 1
ATOM 14350 C CA . LEU D 1 401 ? 29.920 41.871 163.622 1.00 13.10 393 LEU D CA 1
ATOM 14351 C C . LEU D 1 401 ? 29.181 42.570 162.504 1.00 13.69 393 LEU D C 1
ATOM 14352 O O . LEU D 1 401 ? 29.808 43.021 161.528 1.00 13.44 393 LEU D O 1
ATOM 14357 N N . VAL D 1 402 ? 27.840 42.642 162.639 1.00 13.74 394 VAL D N 1
ATOM 14358 C CA . VAL D 1 402 ? 26.973 43.351 161.713 1.00 14.19 394 VAL D CA 1
ATOM 14359 C C . VAL D 1 402 ? 26.156 44.389 162.460 1.00 14.60 394 VAL D C 1
ATOM 14360 O O . VAL D 1 402 ? 26.196 44.425 163.687 1.00 13.97 394 VAL D O 1
ATOM 14364 N N . ASP D 1 403 ? 25.366 45.173 161.729 1.00 15.93 395 ASP D N 1
ATOM 14365 C CA . ASP D 1 403 ? 24.576 46.285 162.305 1.00 16.97 395 ASP D CA 1
ATOM 14366 C C . ASP D 1 403 ? 25.516 47.305 162.931 1.00 16.26 395 ASP D C 1
ATOM 14367 O O . ASP D 1 403 ? 25.168 47.952 163.935 1.00 16.35 395 ASP D O 1
ATOM 14372 N N . THR D 1 404 ? 26.703 47.432 162.367 1.00 14.79 396 THR D N 1
ATOM 14373 C CA . THR D 1 404 ? 27.632 48.428 162.829 1.00 14.96 396 THR D CA 1
ATOM 14374 C C . THR D 1 404 ? 27.415 49.728 162.079 1.00 15.24 396 THR D C 1
ATOM 14375 O O . THR D 1 404 ? 26.843 49.709 161.014 1.00 17.17 396 THR D O 1
ATOM 14379 N N . THR D 1 405 ? 27.900 50.832 162.611 1.00 14.80 397 THR D N 1
ATOM 14380 C CA . THR D 1 405 ? 27.899 52.098 161.928 1.00 15.15 397 THR D CA 1
ATOM 14381 C C . THR D 1 405 ? 29.298 52.726 161.989 1.00 14.93 397 THR D C 1
ATOM 14382 O O . THR D 1 405 ? 30.125 52.342 162.820 1.00 14.65 397 THR D O 1
ATOM 14386 N N . GLN D 1 406 ? 29.528 53.730 161.146 1.00 14.88 398 GLN D N 1
ATOM 14387 C CA . GLN D 1 406 ? 30.837 54.346 161.051 1.00 15.03 398 GLN D CA 1
ATOM 14388 C C . GLN D 1 406 ? 31.260 55.054 162.342 1.00 15.10 398 GLN D C 1
ATOM 14389 O O . GLN D 1 406 ? 32.442 55.268 162.567 1.00 14.43 398 GLN D O 1
ATOM 14395 N N . ALA D 1 407 ? 30.303 55.427 163.186 1.00 15.40 399 ALA D N 1
ATOM 14396 C CA . ALA D 1 407 ? 30.637 56.074 164.470 1.00 15.70 399 ALA D CA 1
ATOM 14397 C C . ALA D 1 407 ? 31.131 55.118 165.537 1.00 15.28 399 ALA D C 1
ATOM 14398 O O . ALA D 1 407 ? 31.645 55.563 166.560 1.00 15.81 399 ALA D O 1
ATOM 14400 N N . MET D 1 408 ? 30.938 53.803 165.380 1.00 14.63 400 MET D N 1
ATOM 14401 C CA . MET D 1 408 ? 31.286 52.889 166.481 1.00 13.99 400 MET D CA 1
ATOM 14402 C C . MET D 1 408 ? 32.801 52.703 166.603 1.00 13.92 400 MET D C 1
ATOM 14403 O O . MET D 1 408 ? 33.504 52.640 165.598 1.00 13.01 400 MET D O 1
ATOM 14408 N N . ARG D 1 409 ? 33.280 52.510 167.820 1.00 14.37 401 ARG D N 1
ATOM 14409 C CA . ARG D 1 409 ? 34.707 52.221 168.044 1.00 15.06 401 ARG D CA 1
ATOM 14410 C C . ARG D 1 409 ? 35.236 51.052 167.236 1.00 14.07 401 ARG D C 1
ATOM 14411 O O . ARG D 1 409 ? 36.355 51.124 166.718 1.00 14.10 401 ARG D O 1
ATOM 14419 N N . VAL D 1 410 ? 34.490 49.954 167.183 1.00 13.27 402 VAL D N 1
ATOM 14420 C CA . VAL D 1 410 ? 34.942 48.782 166.421 1.00 12.83 402 VAL D CA 1
ATOM 14421 C C . VAL D 1 410 ? 35.147 49.077 164.946 1.00 13.14 402 VAL D C 1
ATOM 14422 O O . VAL D 1 410 ? 35.930 48.360 164.294 1.00 13.06 402 VAL D O 1
ATOM 14426 N N . VAL D 1 411 ? 34.393 50.031 164.386 1.00 13.19 403 VAL D N 1
ATOM 14427 C CA . VAL D 1 411 ? 34.604 50.413 163.004 1.00 13.31 403 VAL D CA 1
ATOM 14428 C C . VAL D 1 411 ? 35.776 51.424 162.858 1.00 13.76 403 VAL D C 1
ATOM 14429 O O . VAL D 1 411 ? 36.512 51.361 161.861 1.00 13.60 403 VAL D O 1
ATOM 14433 N N . ARG D 1 412 ? 35.942 52.342 163.814 1.00 13.98 404 ARG D N 1
ATOM 14434 C CA A ARG D 1 412 ? 36.931 53.409 163.701 0.50 14.76 404 ARG D CA 1
ATOM 14435 C CA B ARG D 1 412 ? 36.948 53.389 163.659 0.50 14.67 404 ARG D CA 1
ATOM 14436 C C . ARG D 1 412 ? 38.348 52.948 164.079 1.00 14.72 404 ARG D C 1
ATOM 14437 O O . ARG D 1 412 ? 39.327 53.401 163.491 1.00 14.97 404 ARG D O 1
ATOM 14452 N N . GLU D 1 413 ? 38.459 52.056 165.077 1.00 13.79 405 GLU D N 1
ATOM 14453 C CA . GLU D 1 413 ? 39.731 51.747 165.684 1.00 13.49 405 GLU D CA 1
ATOM 14454 C C . GLU D 1 413 ? 40.261 50.392 165.277 1.00 13.22 405 GLU D C 1
ATOM 14455 O O . GLU D 1 413 ? 39.507 49.449 165.105 1.00 12.88 405 GLU D O 1
ATOM 14461 N N . GLU D 1 414 ? 41.593 50.302 165.179 1.00 13.42 406 GLU D N 1
ATOM 14462 C CA . GLU D 1 414 ? 42.288 49.051 164.863 1.00 13.38 406 GLU D CA 1
ATOM 14463 C C . GLU D 1 414 ? 42.202 48.098 166.047 1.00 12.75 406 GLU D C 1
ATOM 14464 O O . GLU D 1 414 ? 42.581 48.435 167.151 1.00 12.60 406 GLU D O 1
ATOM 14470 N N . ILE D 1 415 ? 41.685 46.904 165.789 1.00 12.39 407 ILE D N 1
ATOM 14471 C CA . ILE D 1 415 ? 41.452 45.881 166.813 1.00 12.16 407 ILE D CA 1
ATOM 14472 C C . ILE D 1 415 ? 42.626 44.916 166.854 1.00 12.20 407 ILE D C 1
ATOM 14473 O O . ILE D 1 415 ? 43.056 44.508 167.932 1.00 12.37 407 ILE D O 1
ATOM 14478 N N . PHE D 1 416 ? 43.144 44.556 165.682 1.00 12.08 408 PHE D N 1
ATOM 14479 C CA . PHE D 1 416 ? 44.359 43.688 165.564 1.00 12.61 408 PHE D CA 1
ATOM 14480 C C . PHE D 1 416 ? 44.098 42.300 166.119 1.00 12.84 408 PHE D C 1
ATOM 14481 O O . PHE D 1 416 ? 44.918 41.728 166.839 1.00 13.63 408 PHE D O 1
ATOM 14489 N N . GLY D 1 417 ? 42.927 41.781 165.764 1.00 12.13 409 GLY D N 1
ATOM 14490 C CA . GLY D 1 417 ? 42.518 40.439 166.059 1.00 12.22 409 GLY D CA 1
ATOM 14491 C C . GLY D 1 417 ? 41.496 39.985 165.043 1.00 11.96 409 GLY D C 1
ATOM 14492 O O . GLY D 1 417 ? 41.178 40.732 164.086 1.00 11.50 409 GLY D O 1
ATOM 14493 N N . PRO D 1 418 ? 40.933 38.791 165.234 1.00 12.27 410 PRO D N 1
ATOM 14494 C CA . PRO D 1 418 ? 40.097 38.184 164.210 1.00 12.13 410 PRO D CA 1
ATOM 14495 C C . PRO D 1 418 ? 38.654 38.676 164.305 1.00 12.12 410 PRO D C 1
ATOM 14496 O O . PRO D 1 418 ? 37.729 37.880 164.560 1.00 12.56 410 PRO D O 1
ATOM 14500 N N . VAL D 1 419 ? 38.468 39.972 164.077 1.00 11.40 411 VAL D N 1
ATOM 14501 C CA . VAL D 1 419 ? 37.189 40.620 164.258 1.00 11.42 411 VAL D CA 1
ATOM 14502 C C . VAL D 1 419 ? 36.886 41.462 163.018 1.00 11.11 411 VAL D C 1
ATOM 14503 O O . VAL D 1 419 ? 37.632 42.415 162.715 1.00 10.51 411 VAL D O 1
ATOM 14507 N N . LEU D 1 420 ? 35.804 41.097 162.336 1.00 11.31 412 LEU D N 1
ATOM 14508 C CA . LEU D 1 420 ? 35.331 41.773 161.128 1.00 11.23 412 LEU D CA 1
ATOM 14509 C C . LEU D 1 420 ? 34.128 42.615 161.469 1.00 11.59 412 LEU D C 1
ATOM 14510 O O . LEU D 1 420 ? 33.278 42.205 162.261 1.00 12.10 412 LEU D O 1
ATOM 14515 N N . VAL D 1 421 ? 34.035 43.788 160.862 1.00 11.61 413 VAL D N 1
ATOM 14516 C CA . VAL D 1 421 ? 32.762 44.525 160.820 1.00 11.77 413 VAL D CA 1
ATOM 14517 C C . VAL D 1 421 ? 32.308 44.556 159.357 1.00 11.72 413 VAL D C 1
ATOM 14518 O O . VAL D 1 421 ? 33.135 44.759 158.477 1.00 11.62 413 VAL D O 1
ATOM 14522 N N . ALA D 1 422 ? 31.005 44.354 159.115 1.00 12.04 414 ALA D N 1
ATOM 14523 C CA . ALA D 1 422 ? 30.496 44.234 157.752 1.00 12.22 414 ALA D CA 1
ATOM 14524 C C . ALA D 1 422 ? 29.226 44.997 157.550 1.00 12.74 414 ALA D C 1
ATOM 14525 O O . ALA D 1 422 ? 28.289 44.863 158.342 1.00 12.67 414 ALA D O 1
ATOM 14527 N N . MET D 1 423 ? 29.206 45.814 156.498 1.00 12.77 415 MET D N 1
ATOM 14528 C CA . MET D 1 423 ? 28.123 46.726 156.242 1.00 13.64 415 MET D CA 1
ATOM 14529 C C . MET D 1 423 ? 27.800 46.748 154.747 1.00 13.60 415 MET D C 1
ATOM 14530 O O . MET D 1 423 ? 28.681 46.537 153.915 1.00 12.73 415 MET D O 1
ATOM 14535 N N . PRO D 1 424 ? 26.510 47.013 154.415 1.00 14.17 416 PRO D N 1
ATOM 14536 C CA . PRO D 1 424 ? 26.088 47.134 153.028 1.00 14.36 416 PRO D CA 1
ATOM 14537 C C . PRO D 1 424 ? 26.351 48.518 152.430 1.00 14.52 416 PRO D C 1
ATOM 14538 O O . PRO D 1 424 ? 26.548 49.478 153.141 1.00 14.49 416 PRO D O 1
ATOM 14542 N N . PHE D 1 425 ? 26.361 48.596 151.113 1.00 14.99 417 PHE D N 1
ATOM 14543 C CA . PHE D 1 425 ? 26.298 49.864 150.400 1.00 15.85 417 PHE D CA 1
ATOM 14544 C C . PHE D 1 425 ? 25.478 49.695 149.128 1.00 16.95 417 PHE D C 1
ATOM 14545 O O . PHE D 1 425 ? 25.419 48.602 148.559 1.00 16.53 417 PHE D O 1
ATOM 14553 N N . ASP D 1 426 ? 24.859 50.784 148.688 1.00 19.00 418 ASP D N 1
ATOM 14554 C CA . ASP D 1 426 ? 24.017 50.760 147.501 1.00 21.00 418 ASP D CA 1
ATOM 14555 C C . ASP D 1 426 ? 24.699 51.195 146.227 1.00 20.74 418 ASP D C 1
ATOM 14556 O O . ASP D 1 426 ? 24.253 50.817 145.161 1.00 20.16 418 ASP D O 1
ATOM 14561 N N . ASP D 1 427 ? 25.721 52.033 146.312 1.00 20.31 419 ASP D N 1
ATOM 14562 C CA . ASP D 1 427 ? 26.425 52.436 145.113 1.00 21.47 419 ASP D CA 1
ATOM 14563 C C . ASP D 1 427 ? 27.890 52.724 145.373 1.00 19.19 419 ASP D C 1
ATOM 14564 O O . ASP D 1 427 ? 28.293 52.961 146.518 1.00 17.81 419 ASP D O 1
ATOM 14569 N N . VAL D 1 428 ? 28.663 52.720 144.303 1.00 18.08 420 VAL D N 1
ATOM 14570 C CA A VAL D 1 428 ? 30.123 52.796 144.420 0.50 17.45 420 VAL D CA 1
ATOM 14571 C CA B VAL D 1 428 ? 30.124 52.786 144.433 0.50 17.56 420 VAL D CA 1
ATOM 14572 C C . VAL D 1 428 ? 30.594 54.110 145.034 1.00 17.14 420 VAL D C 1
ATOM 14573 O O . VAL D 1 428 ? 31.551 54.114 145.771 1.00 16.56 420 VAL D O 1
ATOM 14580 N N . ASP D 1 429 ? 29.913 55.219 144.758 1.00 17.01 421 ASP D N 1
ATOM 14581 C CA . ASP D 1 429 ? 30.325 56.472 145.403 1.00 16.99 421 ASP D CA 1
ATOM 14582 C C . ASP D 1 429 ? 30.269 56.355 146.927 1.00 16.40 421 ASP D C 1
ATOM 14583 O O . ASP D 1 429 ? 31.156 56.822 147.632 1.00 16.04 421 ASP D O 1
ATOM 14588 N N . THR D 1 430 ? 29.223 55.717 147.422 1.00 15.85 422 THR D N 1
ATOM 14589 C CA . THR D 1 430 ? 29.087 55.493 148.842 1.00 15.40 422 THR D CA 1
ATOM 14590 C C . THR D 1 430 ? 30.183 54.552 149.357 1.00 14.18 422 THR D C 1
ATOM 14591 O O . THR D 1 430 ? 30.692 54.785 150.442 1.00 14.00 422 THR D O 1
ATOM 14595 N N . ALA D 1 431 ? 30.485 53.494 148.617 1.00 13.18 423 ALA D N 1
ATOM 14596 C CA . ALA D 1 431 ? 31.532 52.567 149.030 1.00 13.01 423 ALA D CA 1
ATOM 14597 C C . ALA D 1 431 ? 32.863 53.301 149.169 1.00 12.40 423 ALA D C 1
ATOM 14598 O O . ALA D 1 431 ? 33.575 53.078 150.127 1.00 11.97 423 ALA D O 1
ATOM 14600 N N . VAL D 1 432 ? 33.140 54.222 148.245 1.00 12.46 424 VAL D N 1
ATOM 14601 C CA . VAL D 1 432 ? 34.358 55.034 148.301 1.00 12.79 424 VAL D CA 1
ATOM 14602 C C . VAL D 1 432 ? 34.388 55.926 149.542 1.00 13.53 424 VAL D C 1
ATOM 14603 O O . VAL D 1 432 ? 35.375 55.943 150.259 1.00 13.07 424 VAL D O 1
ATOM 14607 N N . GLN D 1 433 ? 33.284 56.624 149.818 1.00 14.81 425 GLN D N 1
ATOM 14608 C CA . GLN D 1 433 ? 33.194 57.462 150.995 1.00 16.06 425 GLN D CA 1
ATOM 14609 C C . GLN D 1 433 ? 33.437 56.637 152.261 1.00 14.59 425 GLN D C 1
ATOM 14610 O O . GLN D 1 433 ? 34.192 57.054 153.138 1.00 14.15 425 GLN D O 1
ATOM 14616 N N . LEU D 1 434 ? 32.804 55.470 152.350 1.00 13.58 426 LEU D N 1
ATOM 14617 C CA . LEU D 1 434 ? 32.910 54.655 153.527 1.00 13.43 426 LEU D CA 1
ATOM 14618 C C . LEU D 1 434 ? 34.320 54.110 153.684 1.00 12.55 426 LEU D C 1
ATOM 14619 O O . LEU D 1 434 ? 34.886 54.158 154.761 1.00 12.40 426 LEU D O 1
ATOM 14624 N N . ALA D 1 435 ? 34.895 53.646 152.584 1.00 11.93 427 ALA D N 1
ATOM 14625 C CA . ALA D 1 435 ? 36.210 53.049 152.594 1.00 11.46 427 ALA D CA 1
ATOM 14626 C C . ALA D 1 435 ? 37.293 54.042 153.026 1.00 11.24 427 ALA D C 1
ATOM 14627 O O . ALA D 1 435 ? 38.188 53.709 153.794 1.00 10.51 427 ALA D O 1
ATOM 14629 N N . ASN D 1 436 ? 37.172 55.278 152.562 1.00 11.74 428 ASN D N 1
ATOM 14630 C CA . ASN D 1 436 ? 38.118 56.319 152.938 1.00 12.31 428 ASN D CA 1
ATOM 14631 C C . ASN D 1 436 ? 37.821 56.988 154.266 1.00 12.91 428 ASN D C 1
ATOM 14632 O O . ASN D 1 436 ? 38.593 57.823 154.691 1.00 13.47 428 ASN D O 1
ATOM 14637 N N . ASP D 1 437 ? 36.697 56.667 154.890 1.00 13.92 429 ASP D N 1
ATOM 14638 C CA . ASP D 1 437 ? 36.311 57.265 156.191 1.00 14.81 429 ASP D CA 1
ATOM 14639 C C . ASP D 1 437 ? 37.075 56.595 157.342 1.00 14.43 429 ASP D C 1
ATOM 14640 O O . ASP D 1 437 ? 36.520 55.831 158.150 1.00 14.17 429 ASP D O 1
ATOM 14645 N N . THR D 1 438 ? 38.370 56.916 157.402 1.00 13.92 430 THR D N 1
ATOM 14646 C CA . THR D 1 438 ? 39.307 56.351 158.370 1.00 13.58 430 THR D CA 1
ATOM 14647 C C . THR D 1 438 ? 40.510 57.289 158.379 1.00 13.40 430 THR D C 1
ATOM 14648 O O . THR D 1 438 ? 40.828 57.904 157.356 1.00 12.97 430 THR D O 1
ATOM 14652 N N . PRO D 1 439 ? 41.177 57.420 159.524 1.00 13.17 431 PRO D N 1
ATOM 14653 C CA . PRO D 1 439 ? 42.441 58.115 159.510 1.00 12.76 431 PRO D CA 1
ATOM 14654 C C . PRO D 1 439 ? 43.550 57.328 158.814 1.00 11.99 431 PRO D C 1
ATOM 14655 O O . PRO D 1 439 ? 44.589 57.906 158.479 1.00 11.50 431 PRO D O 1
ATOM 14659 N N . TYR D 1 440 ? 43.326 56.031 158.575 1.00 11.25 432 TYR D N 1
ATOM 14660 C CA . TYR D 1 440 ? 44.388 55.142 158.066 1.00 11.17 432 TYR D CA 1
ATOM 14661 C C . TYR D 1 440 ? 44.398 55.074 156.549 1.00 11.04 432 TYR D C 1
ATOM 14662 O O . TYR D 1 440 ? 43.564 55.685 155.875 1.00 11.61 432 TYR D O 1
ATOM 14671 N N . GLY D 1 441 ? 45.351 54.350 156.002 1.00 10.95 433 GLY D N 1
ATOM 14672 C CA . GLY D 1 441 ? 45.472 54.230 154.543 1.00 10.84 433 GLY D CA 1
ATOM 14673 C C . GLY D 1 441 ? 46.544 53.237 154.151 1.00 10.99 433 GLY D C 1
ATOM 14674 O O . GLY D 1 441 ? 47.377 53.526 153.283 1.00 10.65 433 GLY D O 1
ATOM 14675 N N . LEU D 1 442 ? 46.519 52.058 154.776 1.00 10.94 434 LEU D N 1
ATOM 14676 C CA . LEU D 1 442 ? 47.587 51.086 154.568 1.00 11.24 434 LEU D CA 1
ATOM 14677 C C . LEU D 1 442 ? 47.257 50.139 153.404 1.00 11.22 434 LEU D C 1
ATOM 14678 O O . LEU D 1 442 ? 48.057 49.983 152.474 1.00 11.49 434 LEU D O 1
ATOM 14683 N N . GLY D 1 443 ? 46.036 49.579 153.405 1.00 10.47 435 GLY D N 1
ATOM 14684 C CA . GLY D 1 443 ? 45.636 48.653 152.399 1.00 10.16 435 GLY D CA 1
ATOM 14685 C C . GLY D 1 443 ? 44.150 48.694 152.137 1.00 10.09 435 GLY D C 1
ATOM 14686 O O . GLY D 1 443 ? 43.388 49.415 152.822 1.00 10.02 435 GLY D O 1
ATOM 14687 N N . ALA D 1 444 ? 43.754 47.973 151.086 1.00 9.77 436 ALA D N 1
ATOM 14688 C CA . ALA D 1 444 ? 42.363 47.865 150.694 1.00 9.80 436 ALA D CA 1
ATOM 14689 C C . ALA D 1 444 ? 42.230 46.788 149.629 1.00 9.76 436 ALA D C 1
ATOM 14690 O O . ALA D 1 444 ? 43.189 46.537 148.920 1.00 9.69 436 ALA D O 1
ATOM 14692 N N . SER D 1 445 ? 41.055 46.182 149.490 1.00 9.63 437 SER D N 1
ATOM 14693 C CA . SER D 1 445 ? 40.782 45.339 148.338 1.00 9.82 437 SER D CA 1
ATOM 14694 C C . SER D 1 445 ? 39.399 45.538 147.717 1.00 10.04 437 SER D C 1
ATOM 14695 O O . SER D 1 445 ? 38.476 46.060 148.343 1.00 9.85 437 SER D O 1
ATOM 14698 N N . ILE D 1 446 ? 39.339 45.161 146.442 1.00 10.08 438 ILE D N 1
ATOM 14699 C CA . ILE D 1 446 ? 38.174 45.233 145.623 1.00 10.08 438 ILE D CA 1
ATOM 14700 C C . ILE D 1 446 ? 37.951 43.833 145.066 1.00 10.29 438 ILE D C 1
ATOM 14701 O O . ILE D 1 446 ? 38.895 43.230 144.560 1.00 10.43 438 ILE D O 1
ATOM 14706 N N . TRP D 1 447 ? 36.711 43.354 145.132 1.00 10.19 439 TRP D N 1
ATOM 14707 C CA . TRP D 1 447 ? 36.306 42.007 144.668 1.00 10.51 439 TRP D CA 1
ATOM 14708 C C . TRP D 1 447 ? 35.283 42.138 143.578 1.00 10.71 439 TRP D C 1
ATOM 14709 O O . TRP D 1 447 ? 34.206 42.661 143.805 1.00 10.70 439 TRP D O 1
ATOM 14720 N N . SER D 1 448 ? 35.694 41.775 142.361 1.00 11.03 440 SER D N 1
ATOM 14721 C CA . SER D 1 448 ? 34.962 42.031 141.126 1.00 11.19 440 SER D CA 1
ATOM 14722 C C . SER D 1 448 ? 35.744 41.488 139.935 1.00 11.56 440 SER D C 1
ATOM 14723 O O . SER D 1 448 ? 36.983 41.237 140.027 1.00 11.24 440 SER D O 1
ATOM 14726 N N . ASN D 1 449 ? 35.028 41.271 138.830 1.00 12.00 441 ASN D N 1
ATOM 14727 C CA . ASN D 1 449 ? 35.652 40.937 137.542 1.00 12.33 441 ASN D CA 1
ATOM 14728 C C . ASN D 1 449 ? 35.329 41.981 136.483 1.00 12.46 441 ASN D C 1
ATOM 14729 O O . ASN D 1 449 ? 35.550 41.759 135.290 1.00 12.84 441 ASN D O 1
ATOM 14734 N N . ASP D 1 450 ? 34.811 43.119 136.936 1.00 12.40 442 ASP D N 1
ATOM 14735 C CA . ASP D 1 450 ? 34.296 44.210 136.087 1.00 12.71 442 ASP D CA 1
ATOM 14736 C C . ASP D 1 450 ? 35.429 45.204 135.831 1.00 12.18 442 ASP D C 1
ATOM 14737 O O . ASP D 1 450 ? 35.757 46.008 136.712 1.00 11.47 442 ASP D O 1
ATOM 14742 N N . LEU D 1 451 ? 36.052 45.122 134.656 1.00 12.26 443 LEU D N 1
ATOM 14743 C CA . LEU D 1 451 ? 37.230 45.923 134.353 1.00 12.08 443 LEU D CA 1
ATOM 14744 C C . LEU D 1 451 ? 36.983 47.405 134.579 1.00 11.73 443 LEU D C 1
ATOM 14745 O O . LEU D 1 451 ? 37.805 48.070 135.226 1.00 11.65 443 LEU D O 1
ATOM 14750 N N . SER D 1 452 ? 35.889 47.917 134.006 1.00 11.80 444 SER D N 1
ATOM 14751 C CA A SER D 1 452 ? 35.560 49.333 134.094 0.62 11.66 444 SER D CA 1
ATOM 14752 C CA B SER D 1 452 ? 35.547 49.337 134.105 0.38 11.67 444 SER D CA 1
ATOM 14753 C C . SER D 1 452 ? 35.416 49.792 135.540 1.00 11.32 444 SER D C 1
ATOM 14754 O O . SER D 1 452 ? 36.021 50.783 135.933 1.00 11.02 444 SER D O 1
ATOM 14759 N N . ALA D 1 453 ? 34.654 49.050 136.323 1.00 11.34 445 ALA D N 1
ATOM 14760 C CA . ALA D 1 453 ? 34.433 49.410 137.728 1.00 11.11 445 ALA D CA 1
ATOM 14761 C C . ALA D 1 453 ? 35.693 49.378 138.533 1.00 10.83 445 ALA D C 1
ATOM 14762 O O . ALA D 1 453 ? 35.919 50.253 139.367 1.00 10.60 445 ALA D O 1
ATOM 14764 N N . ILE D 1 454 ? 36.534 48.366 138.287 1.00 10.87 446 ILE D N 1
ATOM 14765 C CA . ILE D 1 454 ? 37.783 48.236 139.012 1.00 10.52 446 ILE D CA 1
ATOM 14766 C C . ILE D 1 454 ? 38.677 49.441 138.711 1.00 10.34 446 ILE D C 1
ATOM 14767 O O . ILE D 1 454 ? 39.227 50.060 139.615 1.00 10.05 446 ILE D O 1
ATOM 14772 N N . HIS D 1 455 ? 38.850 49.768 137.439 1.00 10.53 447 HIS D N 1
ATOM 14773 C CA . HIS D 1 455 ? 39.758 50.841 137.091 1.00 10.54 447 HIS D CA 1
ATOM 14774 C C . HIS D 1 455 ? 39.266 52.208 137.490 1.00 10.71 447 HIS D C 1
ATOM 14775 O O . HIS D 1 455 ? 40.072 53.103 137.698 1.00 10.64 447 HIS D O 1
ATOM 14782 N N . LYS D 1 456 ? 37.958 52.376 137.600 1.00 11.10 448 LYS D N 1
ATOM 14783 C CA A LYS D 1 456 ? 37.398 53.630 138.109 0.50 11.44 448 LYS D CA 1
ATOM 14784 C CA B LYS D 1 456 ? 37.389 53.620 138.108 0.50 11.39 448 LYS D CA 1
ATOM 14785 C C . LYS D 1 456 ? 37.589 53.737 139.626 1.00 11.22 448 LYS D C 1
ATOM 14786 O O . LYS D 1 456 ? 37.724 54.821 140.172 1.00 11.24 448 LYS D O 1
ATOM 14797 N N . LEU D 1 457 ? 37.648 52.604 140.302 1.00 11.47 449 LEU D N 1
ATOM 14798 C CA . LEU D 1 457 ? 37.737 52.569 141.760 1.00 11.75 449 LEU D CA 1
ATOM 14799 C C . LEU D 1 457 ? 39.123 52.633 142.335 1.00 11.18 449 LEU D C 1
ATOM 14800 O O . LEU D 1 457 ? 39.342 53.326 143.329 1.00 10.55 449 LEU D O 1
ATOM 14805 N N . VAL D 1 458 ? 40.070 51.916 141.722 1.00 10.78 450 VAL D N 1
ATOM 14806 C CA . VAL D 1 458 ? 41.439 51.894 142.216 1.00 10.61 450 VAL D CA 1
ATOM 14807 C C . VAL D 1 458 ? 42.004 53.288 142.509 1.00 10.64 450 VAL D C 1
ATOM 14808 O O . VAL D 1 458 ? 42.555 53.501 143.570 1.00 10.89 450 VAL D O 1
ATOM 14812 N N . PRO D 1 459 ? 41.843 54.262 141.599 1.00 10.67 451 PRO D N 1
ATOM 14813 C CA . PRO D 1 459 ? 42.372 55.580 141.923 1.00 10.69 451 PRO D CA 1
ATOM 14814 C C . PRO D 1 459 ? 41.715 56.291 143.076 1.00 10.93 451 PRO D C 1
ATOM 14815 O O . PRO D 1 459 ? 42.311 57.201 143.615 1.00 11.20 451 PRO D O 1
ATOM 14819 N N . ARG D 1 460 ? 40.484 55.910 143.444 1.00 11.21 452 ARG D N 1
ATOM 14820 C CA . ARG D 1 460 ? 39.698 56.671 144.396 1.00 11.53 452 ARG D CA 1
ATOM 14821 C C . ARG D 1 460 ? 39.942 56.243 145.835 1.00 11.53 452 ARG D C 1
ATOM 14822 O O . ARG D 1 460 ? 39.549 56.943 146.778 1.00 11.51 452 ARG D O 1
ATOM 14830 N N . ILE D 1 461 ? 40.564 55.085 146.020 1.00 11.18 453 ILE D N 1
ATOM 14831 C CA A ILE D 1 461 ? 40.804 54.541 147.359 0.50 11.05 453 ILE D CA 1
ATOM 14832 C CA B ILE D 1 461 ? 40.797 54.559 147.365 0.50 11.08 453 ILE D CA 1
ATOM 14833 C C . ILE D 1 461 ? 42.168 54.994 147.875 1.00 10.95 453 ILE D C 1
ATOM 14834 O O . ILE D 1 461 ? 43.193 54.714 147.241 1.00 10.98 453 ILE D O 1
ATOM 14843 N N . ALA D 1 462 ? 42.192 55.676 149.023 1.00 10.80 454 ALA D N 1
ATOM 14844 C CA . ALA D 1 462 ? 43.442 56.230 149.507 1.00 10.90 454 ALA D CA 1
ATOM 14845 C C . ALA D 1 462 ? 44.137 55.203 150.387 1.00 10.88 454 ALA D C 1
ATOM 14846 O O . ALA D 1 462 ? 44.067 55.291 151.625 1.00 11.66 454 ALA D O 1
ATOM 14848 N N . ALA D 1 463 ? 44.803 54.242 149.761 1.00 10.44 455 ALA D N 1
ATOM 14849 C CA . ALA D 1 463 ? 45.561 53.263 150.464 1.00 10.20 455 ALA D CA 1
ATOM 14850 C C . ALA D 1 463 ? 46.875 52.997 149.722 1.00 10.18 455 ALA D C 1
ATOM 14851 O O . ALA D 1 463 ? 46.950 53.098 148.496 1.00 10.45 455 ALA D O 1
ATOM 14853 N N . GLY D 1 464 ? 47.891 52.628 150.467 1.00 9.69 456 GLY D N 1
ATOM 14854 C CA . GLY D 1 464 ? 49.217 52.375 149.915 1.00 9.76 456 GLY D CA 1
ATOM 14855 C C . GLY D 1 464 ? 49.292 51.136 149.019 1.00 9.37 456 GLY D C 1
ATOM 14856 O O . GLY D 1 464 ? 50.094 51.115 148.104 1.00 9.08 456 GLY D O 1
ATOM 14857 N N . THR D 1 465 ? 48.400 50.166 149.268 1.00 8.91 457 THR D N 1
ATOM 14858 C CA . THR D 1 465 ? 48.249 49.010 148.403 1.00 8.84 457 THR D CA 1
ATOM 14859 C C . THR D 1 465 ? 46.786 48.758 148.189 1.00 8.77 457 THR D C 1
ATOM 14860 O O . THR D 1 465 ? 46.002 48.764 149.150 1.00 8.77 457 THR D O 1
ATOM 14864 N N . VAL D 1 466 ? 46.379 48.580 146.932 1.00 8.70 458 VAL D N 1
ATOM 14865 C CA . VAL D 1 466 ? 45.038 48.165 146.612 1.00 8.46 458 VAL D CA 1
ATOM 14866 C C . VAL D 1 466 ? 45.127 46.811 145.906 1.00 8.61 458 VAL D C 1
ATOM 14867 O O . VAL D 1 466 ? 45.664 46.709 144.792 1.00 8.66 458 VAL D O 1
ATOM 14871 N N . TRP D 1 467 ? 44.587 45.781 146.535 1.00 8.60 459 TRP D N 1
ATOM 14872 C CA . TRP D 1 467 ? 44.490 44.464 145.956 1.00 8.92 459 TRP D CA 1
ATOM 14873 C C . TRP D 1 467 ? 43.146 44.251 145.226 1.00 8.98 459 TRP D C 1
ATOM 14874 O O . TRP D 1 467 ? 42.146 44.888 145.562 1.00 8.89 459 TRP D O 1
ATOM 14885 N N . VAL D 1 468 ? 43.142 43.400 144.211 1.00 9.30 460 VAL D N 1
ATOM 14886 C CA . VAL D 1 468 ? 41.911 43.056 143.511 1.00 9.70 460 VAL D CA 1
ATOM 14887 C C . VAL D 1 468 ? 41.780 41.537 143.510 1.00 9.92 460 VAL D C 1
ATOM 14888 O O . VAL D 1 468 ? 42.676 40.830 143.064 1.00 10.23 460 VAL D O 1
ATOM 14892 N N . ASN D 1 469 ? 40.687 41.046 144.086 1.00 10.09 461 ASN D N 1
ATOM 14893 C CA . ASN D 1 469 ? 40.454 39.596 144.243 1.00 10.48 461 ASN D CA 1
ATOM 14894 C C . ASN D 1 469 ? 41.527 38.881 145.034 1.00 10.77 461 ASN D C 1
ATOM 14895 O O . ASN D 1 469 ? 41.806 37.694 144.833 1.00 11.21 461 ASN D O 1
ATOM 14900 N N . CYS D 1 470 ? 42.115 39.608 145.966 1.00 10.48 462 CYS D N 1
ATOM 14901 C CA . CYS D 1 470 ? 42.994 39.021 146.934 1.00 10.99 462 CYS D CA 1
ATOM 14902 C C . CYS D 1 470 ? 43.136 40.070 148.052 1.00 10.69 462 CYS D C 1
ATOM 14903 O O . CYS D 1 470 ? 42.547 41.144 147.975 1.00 10.26 462 CYS D O 1
ATOM 14906 N N . HIS D 1 471 ? 43.953 39.771 149.058 1.00 11.25 463 HIS D N 1
ATOM 14907 C CA . HIS D 1 471 ? 44.185 40.729 150.177 1.00 11.00 463 HIS D CA 1
ATOM 14908 C C . HIS D 1 471 ? 45.407 40.266 150.975 1.00 11.48 463 HIS D C 1
ATOM 14909 O O . HIS D 1 471 ? 45.596 39.067 151.161 1.00 11.76 463 HIS D O 1
ATOM 14916 N N . SER D 1 472 ? 46.203 41.243 151.442 1.00 11.25 464 SER D N 1
ATOM 14917 C CA . SER D 1 472 ? 47.406 40.998 152.186 1.00 11.84 464 SER D CA 1
ATOM 14918 C C . SER D 1 472 ? 48.306 39.968 151.507 1.00 12.68 464 SER D C 1
ATOM 14919 O O . SER D 1 472 ? 48.831 39.107 152.175 1.00 13.33 464 SER D O 1
ATOM 14922 N N . LEU D 1 473 ? 48.447 40.046 150.198 1.00 13.13 465 LEU D N 1
ATOM 14923 C CA . LEU D 1 473 ? 49.372 39.219 149.475 1.00 14.82 465 LEU D CA 1
ATOM 14924 C C . LEU D 1 473 ? 50.624 40.031 149.212 1.00 14.67 465 LEU D C 1
ATOM 14925 O O . LEU D 1 473 ? 50.517 41.137 148.713 1.00 13.82 465 LEU D O 1
ATOM 14930 N N . LEU D 1 474 ? 51.766 39.429 149.432 1.00 16.06 466 LEU D N 1
ATOM 14931 C CA . LEU D 1 474 ? 53.061 40.089 149.384 1.00 17.40 466 LEU D CA 1
ATOM 14932 C C . LEU D 1 474 ? 53.936 39.517 148.272 1.00 16.66 466 LEU D C 1
ATOM 14933 O O . LEU D 1 474 ? 53.853 38.341 147.936 1.00 16.62 466 LEU D O 1
ATOM 14938 N N . ASP D 1 475 ? 54.800 40.357 147.715 1.00 13.22 467 ASP D N 1
ATOM 14939 C CA . ASP D 1 475 ? 55.889 39.890 146.895 1.00 12.70 467 ASP D CA 1
ATOM 14940 C C . ASP D 1 475 ? 57.057 40.843 147.090 1.00 11.55 467 ASP D C 1
ATOM 14941 O O . ASP D 1 475 ? 56.858 42.045 147.220 1.00 10.65 467 ASP D O 1
ATOM 14946 N N . ASN D 1 476 ? 58.269 40.305 147.121 1.00 11.39 468 ASN D N 1
ATOM 14947 C CA . ASN D 1 476 ? 59.459 41.119 147.366 1.00 11.06 468 ASN D CA 1
ATOM 14948 C C . ASN D 1 476 ? 59.695 42.222 146.346 1.00 10.52 468 ASN D C 1
ATOM 14949 O O . ASN D 1 476 ? 60.383 43.200 146.631 1.00 10.28 468 ASN D O 1
ATOM 14954 N N . ALA D 1 477 ? 59.165 42.056 145.154 1.00 10.82 469 ALA D N 1
ATOM 14955 C CA . ALA D 1 477 ? 59.305 43.075 144.116 1.00 11.01 469 ALA D CA 1
ATOM 14956 C C . ALA D 1 477 ? 58.254 44.201 144.180 1.00 10.59 469 ALA D C 1
ATOM 14957 O O . ALA D 1 477 ? 58.371 45.178 143.437 1.00 10.93 469 ALA D O 1
ATOM 14959 N N . LEU D 1 478 ? 57.241 44.071 145.033 1.00 10.36 470 LEU D N 1
ATOM 14960 C CA . LEU D 1 478 ? 56.139 45.057 145.085 1.00 10.31 470 LEU D CA 1
ATOM 14961 C C . LEU D 1 478 ? 56.145 45.829 146.393 1.00 10.05 470 LEU D C 1
ATOM 14962 O O . LEU D 1 478 ? 55.938 45.234 147.463 1.00 9.30 470 LEU D O 1
ATOM 14967 N N . PRO D 1 479 ? 56.496 47.132 146.339 1.00 10.26 471 PRO D N 1
ATOM 14968 C CA . PRO D 1 479 ? 56.545 47.906 147.576 1.00 10.52 471 PRO D CA 1
ATOM 14969 C C . PRO D 1 479 ? 55.224 47.953 148.354 1.00 10.93 471 PRO D C 1
ATOM 14970 O O . PRO D 1 479 ? 54.125 47.876 147.783 1.00 10.69 471 PRO D O 1
ATOM 14974 N N . PHE D 1 480 ? 55.370 48.152 149.658 1.00 11.83 472 PHE D N 1
ATOM 14975 C CA . PHE D 1 480 ? 54.293 48.112 150.628 1.00 13.55 472 PHE D CA 1
ATOM 14976 C C . PHE D 1 480 ? 54.498 49.263 151.646 1.00 12.19 472 PHE D C 1
ATOM 14977 O O . PHE D 1 480 ? 55.586 49.457 152.147 1.00 11.90 472 PHE D O 1
ATOM 14985 N N . GLY D 1 481 ? 53.446 49.996 151.988 1.00 11.53 473 GLY D N 1
ATOM 14986 C CA . GLY D 1 481 ? 53.528 50.980 153.050 1.00 10.93 473 GLY D CA 1
ATOM 14987 C C . GLY D 1 481 ? 52.300 51.877 153.047 1.00 10.94 473 GLY D C 1
ATOM 14988 O O . GLY D 1 481 ? 51.403 51.689 152.240 1.00 10.65 473 GLY D O 1
ATOM 14989 N N . GLY D 1 482 ? 52.291 52.844 153.954 1.00 10.51 474 GLY D N 1
ATOM 14990 C CA . GLY D 1 482 ? 51.096 53.589 154.231 1.00 10.74 474 GLY D CA 1
ATOM 14991 C C . GLY D 1 482 ? 50.947 54.940 153.594 1.00 10.67 474 GLY D C 1
ATOM 14992 O O . GLY D 1 482 ? 51.930 55.624 153.265 1.00 10.60 474 GLY D O 1
ATOM 14993 N N . MET D 1 483 ? 49.681 55.319 153.464 1.00 11.19 475 MET D N 1
ATOM 14994 C CA . MET D 1 483 ? 49.237 56.677 153.269 1.00 11.92 475 MET D CA 1
ATOM 14995 C C . MET D 1 483 ? 48.598 57.154 154.557 1.00 11.77 475 MET D C 1
ATOM 14996 O O . MET D 1 483 ? 48.283 56.354 155.462 1.00 11.68 475 MET D O 1
ATOM 15001 N N . LYS D 1 484 ? 48.396 58.464 154.647 1.00 12.02 476 LYS D N 1
ATOM 15002 C CA . LYS D 1 484 ? 47.655 59.076 155.740 1.00 12.10 476 LYS D CA 1
ATOM 15003 C C . LYS D 1 484 ? 48.256 58.692 157.110 1.00 11.81 476 LYS D C 1
ATOM 15004 O O . LYS D 1 484 ? 49.486 58.732 157.278 1.00 12.46 476 LYS D O 1
ATOM 15010 N N . GLN D 1 485 ? 47.462 58.324 158.108 1.00 11.93 477 GLN D N 1
ATOM 15011 C CA . GLN D 1 485 ? 48.037 58.005 159.447 1.00 12.48 477 GLN D CA 1
ATOM 15012 C C . GLN D 1 485 ? 48.667 56.611 159.556 1.00 10.83 477 GLN D C 1
ATOM 15013 O O . GLN D 1 485 ? 49.068 56.209 160.639 1.00 10.36 477 GLN D O 1
ATOM 15019 N N . SER D 1 486 ? 48.712 55.886 158.448 1.00 9.88 478 SER D N 1
ATOM 15020 C CA . SER D 1 486 ? 49.369 54.588 158.406 1.00 9.55 478 SER D CA 1
ATOM 15021 C C . SER D 1 486 ? 50.882 54.717 158.163 1.00 9.51 478 SER D C 1
ATOM 15022 O O . SER D 1 486 ? 51.592 53.718 158.089 1.00 9.70 478 SER D O 1
ATOM 15025 N N . GLY D 1 487 ? 51.381 55.949 158.079 1.00 9.75 479 GLY D N 1
ATOM 15026 C CA . GLY D 1 487 ? 52.797 56.218 158.077 1.00 10.21 479 GLY D CA 1
ATOM 15027 C C . GLY D 1 487 ? 53.279 56.752 156.747 1.00 10.42 479 GLY D C 1
ATOM 15028 O O . GLY D 1 487 ? 52.497 57.282 155.938 1.00 10.37 479 GLY D O 1
ATOM 15029 N N . PHE D 1 488 ? 54.566 56.633 156.531 1.00 10.63 480 PHE D N 1
ATOM 15030 C CA . PHE D 1 488 ? 55.150 56.996 155.247 1.00 11.21 480 PHE D CA 1
ATOM 15031 C C . PHE D 1 488 ? 56.462 56.206 155.058 1.00 11.00 480 PHE D C 1
ATOM 15032 O O . PHE D 1 488 ? 57.027 55.691 156.000 1.00 10.60 480 PHE D O 1
ATOM 15040 N N . GLY D 1 489 ? 56.893 56.111 153.820 1.00 11.10 481 GLY D N 1
ATOM 15041 C CA . GLY D 1 489 ? 57.980 55.211 153.469 1.00 11.69 481 GLY D CA 1
ATOM 15042 C C . GLY D 1 489 ? 57.410 53.888 152.955 1.00 11.48 481 GLY D C 1
ATOM 15043 O O . GLY D 1 489 ? 56.246 53.583 153.152 1.00 11.02 481 GLY D O 1
ATOM 15044 N N . ARG D 1 490 ? 58.272 53.108 152.315 1.00 12.22 482 ARG D N 1
ATOM 15045 C CA . ARG D 1 490 ? 57.906 51.845 151.711 1.00 12.28 482 ARG D CA 1
ATOM 15046 C C . ARG D 1 490 ? 58.877 50.725 152.067 1.00 13.08 482 ARG D C 1
ATOM 15047 O O . ARG D 1 490 ? 60.091 50.945 152.183 1.00 14.34 482 ARG D O 1
ATOM 15055 N N . GLU D 1 491 ? 58.322 49.532 152.259 1.00 13.23 483 GLU D N 1
ATOM 15056 C CA . GLU D 1 491 ? 59.102 48.309 152.400 1.00 14.11 483 GLU D CA 1
ATOM 15057 C C . GLU D 1 491 ? 59.096 47.614 151.037 1.00 12.38 483 GLU D C 1
ATOM 15058 O O . GLU D 1 491 ? 58.162 47.794 150.276 1.00 12.37 483 GLU D O 1
ATOM 15064 N N . LEU D 1 492 ? 60.105 46.802 150.773 1.00 11.61 484 LEU D N 1
ATOM 15065 C CA . LEU D 1 492 ? 60.195 45.922 149.603 1.00 11.06 484 LEU D CA 1
ATOM 15066 C C . LEU D 1 492 ? 60.354 46.644 148.279 1.00 10.63 484 LEU D C 1
ATOM 15067 O O . LEU D 1 492 ? 60.270 47.853 148.191 1.00 10.39 484 LEU D O 1
ATOM 15072 N N . GLY D 1 493 ? 60.700 45.884 147.258 1.00 10.95 485 GLY D N 1
ATOM 15073 C CA . GLY D 1 493 ? 60.888 46.409 145.917 1.00 11.36 485 GLY D CA 1
ATOM 15074 C C . GLY D 1 493 ? 62.159 47.218 145.741 1.00 11.90 485 GLY D C 1
ATOM 15075 O O . GLY D 1 493 ? 62.991 47.347 146.641 1.00 11.64 485 GLY D O 1
ATOM 15076 N N . ARG D 1 494 ? 62.256 47.832 144.580 1.00 12.85 486 ARG D N 1
ATOM 15077 C CA . ARG D 1 494 ? 63.263 48.842 144.303 1.00 14.85 486 ARG D CA 1
ATOM 15078 C C . ARG D 1 494 ? 63.123 50.039 145.272 1.00 14.01 486 ARG D C 1
ATOM 15079 O O . ARG D 1 494 ? 64.098 50.643 145.658 1.00 13.49 486 ARG D O 1
ATOM 15087 N N . ALA D 1 495 ? 61.897 50.356 145.658 1.00 13.21 487 ALA D N 1
ATOM 15088 C CA . ALA D 1 495 ? 61.619 51.516 146.525 1.00 13.25 487 ALA D CA 1
ATOM 15089 C C . ALA D 1 495 ? 62.360 51.459 147.852 1.00 13.13 487 ALA D C 1
ATOM 15090 O O . ALA D 1 495 ? 63.004 52.441 148.249 1.00 13.54 487 ALA D O 1
ATOM 15092 N N . VAL D 1 496 ? 62.379 50.311 148.512 1.00 12.35 488 VAL D N 1
ATOM 15093 C CA . VAL D 1 496 ? 62.998 50.265 149.805 1.00 13.13 488 VAL D CA 1
ATOM 15094 C C . VAL D 1 496 ? 64.531 50.469 149.672 1.00 14.64 488 VAL D C 1
ATOM 15095 O O . VAL D 1 496 ? 65.168 51.123 150.519 1.00 14.46 488 VAL D O 1
ATOM 15099 N N . ILE D 1 497 ? 65.096 49.978 148.600 1.00 15.88 489 ILE D N 1
ATOM 15100 C CA . ILE D 1 497 ? 66.532 50.141 148.369 1.00 18.27 489 ILE D CA 1
ATOM 15101 C C . ILE D 1 497 ? 66.898 51.617 148.333 1.00 20.87 489 ILE D C 1
ATOM 15102 O O . ILE D 1 497 ? 67.816 52.091 149.031 1.00 21.81 489 ILE D O 1
ATOM 15107 N N . ASP D 1 498 ? 66.162 52.380 147.552 1.00 23.42 490 ASP D N 1
ATOM 15108 C CA . ASP D 1 498 ? 66.381 53.827 147.504 1.00 25.50 490 ASP D CA 1
ATOM 15109 C C . ASP D 1 498 ? 66.199 54.477 148.867 1.00 23.93 490 ASP D C 1
ATOM 15110 O O . ASP D 1 498 ? 66.906 55.418 149.196 1.00 25.62 490 ASP D O 1
ATOM 15115 N N . GLN D 1 499 ? 65.293 53.959 149.683 1.00 19.83 491 GLN D N 1
ATOM 15116 C CA . GLN D 1 499 ? 65.094 54.493 151.020 1.00 18.87 491 GLN D CA 1
ATOM 15117 C C . GLN D 1 499 ? 66.143 54.132 152.062 1.00 16.95 491 GLN D C 1
ATOM 15118 O O . GLN D 1 499 ? 66.126 54.679 153.168 1.00 17.32 491 GLN D O 1
ATOM 15124 N N . TYR D 1 500 ? 67.061 53.236 151.725 1.00 14.67 492 TYR D N 1
ATOM 15125 C CA . TYR D 1 500 ? 68.233 52.945 152.573 1.00 14.01 492 TYR D CA 1
ATOM 15126 C C . TYR D 1 500 ? 69.503 53.575 152.028 1.00 13.32 492 TYR D C 1
ATOM 15127 O O . TYR D 1 500 ? 70.598 53.311 152.516 1.00 13.33 492 TYR D O 1
ATOM 15136 N N . THR D 1 501 ? 69.355 54.444 151.024 1.00 12.77 493 THR D N 1
ATOM 15137 C CA . THR D 1 501 ? 70.496 55.235 150.526 1.00 12.37 493 THR D CA 1
ATOM 15138 C C . THR D 1 501 ? 70.244 56.709 150.745 1.00 13.28 493 THR D C 1
ATOM 15139 O O . THR D 1 501 ? 69.084 57.148 150.923 1.00 12.68 493 THR D O 1
ATOM 15143 N N . GLU D 1 502 ? 71.334 57.454 150.731 1.00 13.51 494 GLU D N 1
ATOM 15144 C CA . GLU D 1 502 ? 71.310 58.907 150.801 1.00 14.89 494 GLU D CA 1
ATOM 15145 C C . GLU D 1 502 ? 71.945 59.377 149.501 1.00 14.19 494 GLU D C 1
ATOM 15146 O O . GLU D 1 502 ? 73.015 58.905 149.124 1.00 13.31 494 GLU D O 1
ATOM 15152 N N . SER D 1 503 ? 71.296 60.302 148.804 1.00 14.16 495 SER D N 1
ATOM 15153 C CA A SER D 1 503 ? 71.787 60.764 147.511 0.45 13.74 495 SER D CA 1
ATOM 15154 C CA B SER D 1 503 ? 71.788 60.753 147.513 0.55 13.69 495 SER D CA 1
ATOM 15155 C C . SER D 1 503 ? 72.775 61.925 147.694 1.00 13.68 495 SER D C 1
ATOM 15156 O O . SER D 1 503 ? 72.496 62.876 148.442 1.00 15.46 495 SER D O 1
ATOM 15161 N N . LYS D 1 504 ? 73.931 61.836 147.057 1.00 11.88 496 LYS D N 1
ATOM 15162 C CA . LYS D 1 504 ? 74.918 62.928 147.058 1.00 11.15 496 LYS D CA 1
ATOM 15163 C C . LYS D 1 504 ? 75.078 63.432 145.620 1.00 10.27 496 LYS D C 1
ATOM 15164 O O . LYS D 1 504 ? 75.435 62.651 144.707 1.00 9.14 496 LYS D O 1
ATOM 15170 N N . SER D 1 505 ? 74.755 64.682 145.385 1.00 10.17 497 SER D N 1
ATOM 15171 C CA . SER D 1 505 ? 75.001 65.285 144.047 1.00 9.81 497 SER D CA 1
ATOM 15172 C C . SER D 1 505 ? 76.437 65.771 143.975 1.00 9.98 497 SER D C 1
ATOM 15173 O O . SER D 1 505 ? 76.971 66.299 144.954 1.00 10.45 497 SER D O 1
ATOM 15176 N N . VAL D 1 506 ? 77.073 65.581 142.836 1.00 9.42 498 VAL D N 1
ATOM 15177 C CA . VAL D 1 506 ? 78.437 66.008 142.594 1.00 9.57 498 VAL D CA 1
ATOM 15178 C C . VAL D 1 506 ? 78.450 66.835 141.332 1.00 9.68 498 VAL D C 1
ATOM 15179 O O . VAL D 1 506 ? 77.909 66.432 140.295 1.00 9.03 498 VAL D O 1
ATOM 15183 N N . MET D 1 507 ? 79.068 68.008 141.393 1.00 10.65 499 MET D N 1
ATOM 15184 C CA . MET D 1 507 ? 79.089 68.896 140.246 1.00 11.26 499 MET D CA 1
ATOM 15185 C C . MET D 1 507 ? 80.503 69.465 140.114 1.00 11.55 499 MET D C 1
ATOM 15186 O O . MET D 1 507 ? 80.946 70.250 140.953 1.00 11.75 499 MET D O 1
ATOM 15191 N N . MET D 1 508 ? 81.160 69.092 139.025 1.00 11.15 500 MET D N 1
ATOM 15192 C CA . MET D 1 508 ? 82.524 69.490 138.762 1.00 11.92 500 MET D CA 1
ATOM 15193 C C . MET D 1 508 ? 82.610 70.485 137.623 1.00 12.36 500 MET D C 1
ATOM 15194 O O . MET D 1 508 ? 82.189 70.187 136.508 1.00 11.90 500 MET D O 1
ATOM 15199 N N . ASN D 1 509 ? 83.232 71.619 137.878 1.00 13.61 501 ASN D N 1
ATOM 15200 C CA . ASN D 1 509 ? 83.558 72.553 136.819 1.00 14.43 501 ASN D CA 1
ATOM 15201 C C . ASN D 1 509 ? 84.964 72.229 136.323 1.00 15.01 501 ASN D C 1
ATOM 15202 O O . ASN D 1 509 ? 85.947 72.438 137.025 1.00 15.50 501 ASN D O 1
ATOM 15207 N N . TYR D 1 510 ? 85.043 71.659 135.120 1.00 14.72 502 TYR D N 1
ATOM 15208 C CA . TYR D 1 510 ? 86.292 71.210 134.606 1.00 15.49 502 TYR D CA 1
ATOM 15209 C C . TYR D 1 510 ? 86.869 72.148 133.565 1.00 16.25 502 TYR D C 1
ATOM 15210 O O . TYR D 1 510 ? 87.784 71.780 132.821 1.00 17.20 502 TYR D O 1
ATOM 15219 N N . ALA D 1 511 ? 86.398 73.390 133.556 1.00 16.49 503 ALA D N 1
ATOM 15220 C CA . ALA D 1 511 ? 86.805 74.350 132.553 1.00 17.43 503 ALA D CA 1
ATOM 15221 C C . ALA D 1 511 ? 88.295 74.680 132.719 1.00 18.94 503 ALA D C 1
ATOM 15222 O O . ALA D 1 511 ? 88.967 74.926 131.718 1.00 19.82 503 ALA D O 1
#

Foldseek 3Di:
DDDDDDADDCPPVDDDFDADPVLLVLQPDAAAWAAFPDGHAEPVNDWDFQAQQQARDTRHIYHAHFLVRLVRLLVLLQCCCVPNPLVVDDLLRLLQLLLQLLVLLLVCLQSLLVLLCRQFFAASVCCRPPLSNLLSVLSNVLSVCLNPDDKDWDDDPPVVDPPFDKTKIKDWAFLAEEEEEEESLRQSNSVSLVLRLCSSRSYAYEYETALSRQRSVSVSVVSSVVSPDHTSSYTYDYHHCVGSVLSNLQDLSGQEYEYEEALVVQVSSVVSCVVSVRHYFYQHADAAAEEEDPAFDLLLVLVQLLCQQCPSQNQDRFRNAEYEYAPNCQVSSVLNNQVVQQPAAEHGSHDNSHDHTAGSDLVLLVQLLVLLVQCVVVPKDWSHFRDDRDHRRRHGGQTEIEPDDCPGCSNADRSSGNYHYYYYDHDDVVVLVSRQSYQWAFEYEYEDPDPVSVVVNVVSRRHQYYYYSHHPDDDQQDWGHIDGSSTDATTHHPRVSSVSIDMDMDMDRPD/DDAQKDKDADVVPRDIDIDGPVLVVLLPDAAAWAAFPDGHAEPVNDWDFQAQQQFRDTRHIYHAHFLVRLVRLLVLLQCCCVPNPLVVDDLLRLLQLLLQLLVLLVVCLLSLLVLLCRQFFAASVCCRVPLSNLLSVLSNVLSVCLNPDDKDWDDDPPVVDPPFDKTKIKDWAFLAEEEEEEESLRFSNSVSLVLRLCSSRSYAYEYETAQRRQRSVSVSVVSSVVSPDHTSSYTYDYHHCVGSVLSNLQDLSGQEYEYEEALVSQVSSVVSNVVSVRHYFYQHADAAAEEEDPAFDLLLSLVQLLCQQCPSQNQDRFRNAEYEYAPNCQVSSVLNNQVVQQPAAEHGSHDPNHPHTAGRDQVLLVQLLVLLVQCVVVPKDWSHFSDDDDHGGRHGGQTEIEPDDCPGCSNADRSSGNYHYYYYDHDDVVVLVSRQSYQWAFEYEYEDPDPVVVVVNPVSRRHQYYYYSHHPDDDQQDWGHIDGSSTDATTHHPRVSSVSIDMDMDMDRPD/DFDADPVLLVLLPDAAAWAAFPDGHAEPVNDWAFFFQQQFRDGSHIYHAHFLVRLVSLLVLLQCCCVPNPLVVDDLLRLLQLLLQLLVLLVVCLLSLLVLLCRQFFAASVCCRVPLSNLLSVLSNVLSVCLVPDDKAWDDDPPVVDPPFDKTKIKDWAFLAEEEEEEERLRFSNSVSLRLRLCSSRSYAYEYETAQRRQRSVSVSVVSSVVSPDHTSSYTYDYHHCVGSVLSNLQDLSGQEYEYEEALVSQVSSVVSCVVSVRHYFYQHADAAAEEEDPAFDLLLSLVQLLCQQCPSQNQDRFRNAEYEYAPNCQVSSVLNNQVVQQPAAEHGSSDNNHDHTAGRDQVLLVQLLVLLVQCVVVPKDWSHFSDDDDHGGHHGGQTEIEPDDCPGCSNADRSSGNYHYYYYDHDDVVVLVSRQSYQWAFEYEYEDPDPVVVVVVPVSRRHQYYYYSHHPDDDQQDWGHIDGSSTDATTHHPRVSSVSIDMDMDMDRPD/DQDADPVLVVLLPDAFFWAAFPDGHAEPVNDWDFQAFQQFGDTRHIYHAYFLVRLVRLLVLLQCCCVPNPLVVDDLVRLLQLLLQLLVLLVVCLLSLLVLLCRQFFAASVCCRVPLSNLLSVLSNVLSVCLNPDDKDWDDDPPVVDPPFDKTKIKDWAFLAEEEEEEESLRFSNSVSLRLRLCSSRSYAYEYETALSRQRSVSVSVVSSVVSPDHTSSYTYDYHHCVGSVLSNLQDLSGQAYEYEEALVSQVSSVVSCVVSVRHYFYQHADAAAEEEDPAFDLLLSLVQLLCQQCPSQNQDRFRNAEYEYAPNCQVSSVLNNQVVQQPAAEHGSSDNSHPHTAGRDQVLLVQLLVLLVQCVVVPKDWSHFSDDDDHGGRHGGQTEIEPDDCPGCSNADRSSGNYHYYDYDHDDVVVLVSRQSYQWAFEYEYEDPDVVVVVVNVVSRRHQYYYYSHHPDDDQQDWGHIDGSSTDATTHHPRVSSVSIDMDMDMDRPD

Sequence (2014 aa):
AHHHHHHHMVNMETNETFALLDATRRAFLAKPKQMLIGAEWSDAASGRQLDVVNPADGTVIARVPEADERDVQQAVAAARRAFDAGPWRTAKTTDRRERLMLVLADLIEANARELAEIESLDNGKPVMVAQGLDVAMAAQCFRYMAGWATKIEGSSVIDAGMPYLPDSEIFAYTRKEPVGVVGAIIPWNFPLLMAAWKIAPALATGCTVVLKPAEDTPLSALRLGELIQAAGFPDGVVNIVTGYGHTTAGAALSRDPRIDKIAFTGSTQTGKTIIGHAALDNMTRMSLELGGKSPVIVLPDVDLDKKAAQGVANAIFFNQGQVCCTAGSRAYIHSKVFDGVIERVAKIAASLKIGPGMDPATQIGPLVSAKQRERVCGYIDSGFGEGARAAAGGRAIDGPGFFVEPTVLVDTTQAMRVVRREEIFGPVLVAMPFDDVVDTAVQLANDTPYGLGASIWSNDLSSAIHKKLVPRIIAAGTVWVNCHSLLDNALPFGGMKQSGFGRELGRAVIDQYTESSKSVMMNYAAHHHHHHMVNMETNETFALLDATRAFLAKPKQMLIGAEWSDAASGRQLDVVNPADGTVIARVPEADERDVQQQAVAAARRAFDAGPWRTAKTTDRERLMLVLADLIEANARELAEIESLDNGKPVMVAQGLDVAMAAQCFRYMAGWATKIEGSVIDAGMPYLPDSEIFAYTRKEPVGVVGAIIPWNFPLLMMAAWKIAPALATGCTVVLKPAEDTPLSALRLGELIQAAGFPDGVVNIVVTGYGHTAGAALSRRDPRIDKKIAFTGSTQTGKTIGHAALDNMTRMSLELGGKSPVIVLPDVDLDKAAQGVANAIFFNQGQVCCTAGSRAYIHSKVFDGVIERVAKIAASLKIGPGMDPATQIGPLVSAKQRERVCGYIDSGFGEGARAAAGGRAIDGPGFFVEPTVLVDTTQAMRVVRREEIFGPVLVAMPFDDVVDTAVQLANDTPYGLGASIWSNDLSSAIHKKLVPRIIAAGTVWVNCHSLLDNALPFGGMKQSGFGRELGRAVIDQYTESSKSVMMNYATFALLDATRAFLAKPKQMLIGAEWSSDAASGRQLDVVNPADGTVIARRVPEADDERDVQQAVAAARRAFDAGPWRTAKTTDRRERRLMLVLADLIEANARELAEIESLDNGKPVMVAQGLDVAMAAQCFRYMAGWATKIEGSVIDAGMPYLPDSEIFAYTRKEPVGVVGAIIPWNFPLLMMAAWKIAPALATGCTVVLKPAEEDTPLSALRLGELIQAAGFPDGVVNIVVTGYGHTAGAALSRDPRIDKIAFTGSTQTGKTIGHAALDNMTRMSLELGGKSPVIVLPDVDLDKAAQGVANAIFFNQGQVCCTAGSRAYIHSSKVFDGVIERVAKIAASLKIGPGMDPATQIGPLVSAKQRERVCGYIDSGFGEGARAAAGGRAIDGPGFFVEPTVLVDTTQAMRVVRREEIFGPVLVAMPFDDVVDTAVQLANDTPYGLGASIWSNDLSSAIHKKLVPRIIAAGTVWVNCHSLLDNALPFGGMKQSGFGRELGRAVIDQYTESSKSVMMNYATFALLDATRRAFLAKPKQMLIGAEWSDAASGRQLDVVNPADGTVIARVPEADERDVQQAVAAARRRAFDAGPWRTAKTTDRERLMLVLADLIEANARELAEIESLDNGKPVMVAQGLDVAMAAQCFRYMAGWATKIEGSSVIDAGMPYLPDSEIFAYTRKEPVGVVGAIIPWNFPLLMMAAWKIAPALATGCTVVLKPAEDTPLSALRLGELIQAAGFPDGVVNIVVTGYGHTAGAALSRDPRIDKIAFTGSTQTGKTIGHAALDNMTRMSLELGGKSPVIVLPDVDLDKAAQGVANNAIFFNQGQVCCTAGSRAYIHSKVFDGVIEERVAKIAASLKIGPGMDPATQIGPLVSAKQREERVCGYIDSGFGEGARAAAGGRAIDGPGFFVEPTVLVDTTQAMRVVRREEIFGPVLVAMPFDDVVDTAVQLANDTPYGLGASIWSNDLSSAIHKKLVPRIIAAGTVWVNCHSLLDNALPFGGMKQSGFGRELGRAVIDQYTESSKSVMMNYA

Organism: Burkholderia cenocepacia (strain ATCC BAA-245 / DSM 16553 / LMG 16656 / NCTC 13227 / J2315 / CF5610) (NCBI:txid216591)

Secondary structure (DSSP, 8-state):
----------SSS-------HHHHHHHHSPP-EEETTEEE--TT--EEEEEETTTTEEEEEEE---HHHHHHHHHHHHHHHHTSHHHH--HHHHHHHHHHHHHHHHHTHHHHHHHHHHHH---HHHIIIIIIHHHHHHHHHHHHHTT--EEEEE----TTSTT--EEEEEEEEE--EEEEE--SSSHHHHHHHHHHHHHHHT-EEEEE--TT--HHHHHHHHHHHHHTPPTTSEEE--S-IIIIIHHHHH-TT-SEEEEES-HHHHHHHHHHHHHTT-EEEEE----EEEEE-TTS-HHHHHHHHHHHHHGGGG--TT-EEEEEEETTTHHHHHHHHHHHHHHSPB--TTSTT-SB---S-HHHHHHHHHHHHHHHHHT-EEEE---B-SSSS--B--EEEES--TTSHHHHS---SSEEEEEEESSHHHHHHHHH-SS--SEEEEE--BHHHHHHHGGGS--SEEEES-SS---TTS-B--SGGGEE--BSHHHHHHHTEEEEEEEEE--/----EEEEEETTTTEEEEEEHHHHHHHHSPP-EEETTEEE--TT--EEEEEETTTTEEEEEEE---HHHHHHHHHHHHHHHHTSHHHH--HHHHHHHHHHHHHHHHHTHHHHHHHHHHHH---HHHIIIIIIHHHHHHHHHHHHHTT--EEEEE----TTSTT--EEEEEEEEE--EEEEE--SSSHHHHHHHHHHHHHHHT-EEEEE--TT--HHHHHHHHHHHHHTPPTTSEEE--S-IIIIIHHHHH-TT-SEEEEES-HHHHHHHHHHHHHTT-EEEEE----EEEEE-TTS-HHHHHHHHHHHHHGGGG--TT-EEEEEEETTTHHHHHHHHHHHHHHSPB--TTSTT-SB---S-HHHHHHHHHHHHHHHHHT-EEEE--SB--SSS--B--EEEES--TTSHHHHS---SSEEEEEEESSHHHHHHHHH-SS--SEEEEE--BHHHHHHHGGGS--SEEEES--S---TTS-B--SGGGEE--BSHHHHHHHTEEEEEEEEE--/-----HHHHHHHHSPP-EEETTEEE--TT--EEEEEETTTTEEEEEEE---HHHHHHHHHHHHHHHHTSHHHH--HHHHHHHHHHHHHHHHHTHHHHHHHHHHHH---HHHIIIIIIHHHHHHHHHHHHHTT--EEEEE----TTSTT--EEEEEEEEE--EEEEE--SSSHHHHHHHHHHHHHHHT-EEEEE--TT--HHHHHHHHHHHHHTPPTTSEEE--S-IIIIIHHHHH-TT-SEEEEES-HHHHHHHHHHHHHTT-EEEEE----EEEEE-TTS-HHHHHHHHHHHHHGGGG--TT-EEEEEEETTTHHHHHHHHHHHHHHSPB--TTSTT-SB---S-HHHHHHHHHHHHHHHHTT-EEEE--SB--SSS--B--EEEES--TTSHHHHS---SSEEEEEEESSHHHHHHHHH-SS--SEEEEE--BHHHHHHHGGGS--SEEEES--S---TTS-B--SGGGEE--BSHHHHHHHTEEEEEEEEE--/-----HHHHHHHHSPP-EEETTEEE--TT--EEEEEETTTTEEEEEEE---HHHHHHHHHHHHHHHHTSHHHH--HHHHHHHHHHHHHHHHHTHHHHHHHHHHHH---HHHIIIIIIHHHHHHHHHHHHHTT--EEEEE----TTSTT--EEEEEEEEE--EEEEE--SSSHHHHHHHHHHHHHHHT-EEEEE--TT--HHHHHHHHHHHHHTPPTTSEEE--S-IIIIIHHHHH-TT-SEEEEES-HHHHHHHHHHHHHTT-EEEEE----EEEEE-TTS-HHHHHHHHHHHHHGGGG--TT-EEEEEEETTTHHHHHHHHHHHHHHSPB--TTSTT-SB---S-HHHHHHHHHHHHHHHHHT-EEEE--SB--SSS--B--EEEES--TTSHHHHS---SSEEEEEEESSHHHHHHHHH-SS--SEEEEE--BHHHHHHHGGGS--SEEEES--S---TTS-B--SGGGEE--BSHHHHHHHTEEEEEEEEE--

B-factor: mean 18.6, std 8.15, range [5.46, 75.9]